Protein 4WU3 (pdb70)

B-factor: mean 19.6, std 11.29, range [3.19, 105.57]

Radius of gyration: 51.39 Å; Cα contacts (8 Å, |Δi|>4): 4629; chains: 4; bounding box: 119×130×134 Å

Secondary structure (DSSP, 8-state):
--B-SS--SSEEEEEE---SSPPTT-EETTPPP-S--TTSPPPP-TTGGGS-EEEES---HHHHHHHHHHSSS-GGGEEEEEEE-S-EEEETTEEEEEE-GGG-TTTT--HHHHHHHHHHHHHTTTT-SEEEEEEEETTTTEEEEEEEEE-S-EE-HHHHHHHTT-EEEEEEEPTTSPPPHHHHHHHHHHHHTS-TT-EEEEE-SSSSHHHHHHHHHHHHHHHTTTS-HHHHHHHHHHTSS--TT---TT--HHHHHHHHHHHHHHHHHHHHHHH-TT--S-HHHHHHHTT-PPP-----EEEEEEEE---SSPPTT-EETTSPPPS---GGG--TT--SS---TTHHHH-EEEES---HHHHHHHHHHHHHH-SS-EEEEEEE-S-EEEETTEEEEEEEGGG-TTTT--HHHHHHHHHHHHHHHTT-EEEEE-B-TTS-BSS--EEE---EE-HHHHHHHTT-EEEEEEEPTTSPPPHHHHHHHHHHHHHSPTT-EEEEE-SSSSHHHHHHHHHHHHHH-TTS-HHHHHHHHHHTT---TT---SS--TT-TTHHHHHHHHHHHHHHHHHHHHHTTTTS-S-HHHHH--/--B-SS--SSEEEEEE---SS--TT-EETTPPP-S--TTS-PPP-TTGGGS-EEEES---HHHHHHHHHHSSS-GGGEEEEEEE-S-EEEETTEEEEEE-GGG-TTTT--HHHHHHHHHHHHHTTTT-SEEEEEEEETTTTEEEEEEEEE-S-EE-HHHHHHTTT-EEEEEEEPTTSPPPHHHHHHHHHHHHTS-TT-EEEEE-SSSSHHHHHHHHHHHHHHHTTTS-HHHHHHHHHHTSS--TT---TT--HHHHHHHHHHHHHHHHHHHHHHH-TT--S-HHHHHHHTT-PPP-------EEEEEE---SSPPTT-EETTSPPPS---GGG--TT--SS---TTGGG--EEEES---HHHHHHHHHHHHHH-SS-EEEEEEE-S-EEEETTEEEEEE-GGG-TTTT--HHHHHHHHHHHHHHHTT-EEEEE-B-TTS-BSS--EEE---EE-HHHHHHHTT-EEEEEEEPTTSPPPHHHHHHHHHHHHHS-TTPEEEEE-SSSSHHHHHHHHHHHHHH-TTS-HHHHHHHHHHTT---TT---SS--TT-TTHHHHHHHHHHHHHHHHHHHHHTTTTS-S-HHHHH--/--B-SS--SSEEEEEE---SS--TT-EETTPPP-S--TTSPPPP-TTGGGS-EEEES---HHHHHHHHHHSSS-GGGEEEEEEE-S-EEEETTEEEEEE-GGG-TTTT--HHHHHHHHHHHHHTTTT-SEEEEEEEETTTTEEEEEEEEE-S-EE-HHHHHHTTT-EEEEEEEPTTSPPPHHHHHHHHHHHHTS-TT-EEEEE-SSSSHHHHHHHHHHHHHHHTTTS-HHHHHHHHHHSSS--TT---TT--HHHHHHHHHHHHHHHHHHHHHHH-TT--S-HHHHHHHTT-PPP-----EEEEEEEE---SSPPTT-EETTSPPPS---GGG--TT--SS---TTGGG--EEEES---HHHHHHHHHHHHHH-SS-EEEEEEE-S-EEEETTEEEEEEEGGG-TTTT--HHHHHHHHHHHHHHHTT-EEEEE-B-TTS-BSS--EEE---EE-HHHHHHHTT-EEEEEEEPTTSPPPHHHHHHHHHHHHHSPTT-EEEEE-SSSSHHHHHHHHHHHHHH-TTS-HHHHHHHHHHTT---TT---SS--TT-TTHHHHHHHHHHHHHHHHHHHHHTTTTS-S-HHHHH--/-PBPSS--SSEEEEEE---SS--TT-EETTPPP-S--SSSPPPP-TTGGGS-EEEES---HHHHHHHHHHSSS-GGGEEEEEEE-S-EEEETTEEEEEE-GGG-TTTT--HHHHHHHHHHHHHTTTT-SEEEEEEEETTTTEEEEEEEEE-S-EE-HHHHHHTTT-EEEEEEEPTTSPPPHHHHHHHHHHHHTS-TT-EEEEE-SSSSHHHHHHHHHHHHHHHTTTS-HHHHHHHHHHSSS--TT---TT--HHHHHHHHHHHHHHHHHHHHHHH-TT--S-HHHHHHHTT-PPP-----EEEEEEEE---SSPPTT-EETTSPPPS---GGG--TT--SS---TTGGG--EEEES---HHHHHHHHHHHHHH-SS-EEEEEEE-S-EEEETTEEEEEEEGGG-TTTT--HHHHHHHHHHHHHHHTT-EEEEE-B-TTS-BSS--EEE---EE-HHHHHHHTT-EEEEEEEPTTSPPPHHHHHHHHHHHHHS-TTPEEEEE-SSSSHHHHHHHHHHHHHH-TTS-HHHHHHHHHHTT---TT---SS--TT-TTHHHHHHHHHHHHHHHHHHHHHTTTTS-S-HHHHH--

Foldseek 3Di:
DAFDDDDPQKAKAFQFDADQEAAFFKFALLDDFADADPVRDAFDSPQSNLLLEMEFADAFLNNVVNVCVPRPDHQLQEEEEEEALFQWWDFNRIIITIAGPVRCNVPPDDPVLRPVVSVVVLVVCAVDFKDWHWYADPVVGGTHGTDMDGGNDIGHPQVSSVVSVHHYDYHNDGPLAEDAQVSQLVVVVVVVPHDPSHRYYYYYHGREPHVLLVQLLSCLLRDLQPGPSQNSLVRSCRRGPDRLVDQDPPQDDPSSVRSVNSSVVSVLSSVCCVVCVVCPDRSQRVCVVVVNHDDDDDFAFDAKEQLFDQDQEAAALKFALPFAFDPPDDVLQADPLADLDFDSPPSLQLQEMEFADAFLNNVVNVVVVSVVRFPDAEEEEEEALFAWWYFPRTTITRGGVVRQNRPPHDPVVSVVVNVVVQVVLAQDFHWYAHADPVRHGDPTDTDTGHDIGGVQCSQVVVPHHYDYQHAGPLAQGDLVSVLVVLVCVLPDDPSYHYYYYYSGREAPVLNVQLLSCCLSCLVGDSSSSQNSSVRRRYGRQLGADDDDDPVRVSRSRSNNRNVVSVVSSVLSNPQSVPSCPDGPVVVVVD/DAFDPDDPQKFKAFQDDADQEAAAFKFAQQDDFDDADPVRDAFDSPQSVVLQEMEFADAFLNNVVNVQVPRPDHQLQEEEEEEALFQWWDFNRIIITIAGVVRCNVPPDDPVLRVVVSVVVQVVPQVDQKDWHWYADPVVGGTHGTDMDGGNDTGHVQVSSVVSVHHYDYHNDGPLAEDAQVSQLVVVVVVVVHDPSHHYYYYYHGREPHVLLVQLLSCLLRDLQPGPSQNSLRVSCRRGPDRLVDQDPPQDDPSSVRSVLSSVVSVLSSVVCVVCVVCPDRSQRVCVVVVNHDDDDDFAFDAKEQLFAQDQEAAALKFALPFAFDPPDDVLQADPLADLDFDSPPRLQQQEIEFADAFLNNVVNVVVVSVVRAPDAEEEEEEALFAWWYFPRTTITRGGVVSQNRPPHDPVVSVVVNVVVQVVLAQDWHWHFHADPVRHGDPTDTHGGHDIGGVCCSQVVVPHHYDYQHAGPLADGDQVSQLVVLVVVLPDDPRYRYYYYYSGREAPVLLVQLLSCCLSCLVGDSSSSQNVSVRRRYTRQQGADDDDDPVPVSRSRSNNRNVVSVVSSVVSVVASVPSCPPGSVNVVVD/DAFDDDDPQKFKAFLDDADQDAAAFKFALPDDFADADPVRDAFDSPQSPLLQEMEFADAFLNNVVNVQVPRPDHQLQEEEEEEALFQWWDFPRIIITIAGVVRCNVPPDDPVLRPVVSVVVQVVPQVDFKDWHWYADPVVGGTHGTDMDGGNDIGHPQVSSVVSVHHYDYHNDGPLAEDAQVSQLVVVVVVVVHDPSHHYYYYYSGREPHVLLVQLLSCLLRDLQPGPSQNSLVRSCRRGPDRLPDQDPVQDDPSSVRSVNSSVVSVLSSVVCVVCVVCPDRSQRVCVVVVNHDDDDDFAFDAKEQLFDQDQEAAALKFALPFAFDPPDDVLQADPLADLDFDSPPRLLLQEMEFADDFLNNVVNVVVVSVVRFPDAEEEEEEAQFAWWYFPRTTITRGGVVSPNRPPDDPVVSVVVNVVVQVVLEQDWHWYAHADPVRHGDPTDTDGGHDIGGVQVSQVVVPHHYDYQHAGPLADGDLVSQLVVLVCVLPDDPSYHYYYYYSGREAPVLLVQLLSCCLSCLVGDSSSSQNSSCRRRYGRQLGADPDDDPVCVSRSRSNNRNVVSVVSSVLSVVASVPSCPDGPVNVVVD/DAFDDDDDQKFKAFLDDADQDAAFFKFALQDDFADADPVNDAFDSPQSNVLQEMEFADAFLNNVVNVCVPRPDHQLQEEEEEEALFQWWDFNRIIITIAGPVRCNPPPDDPVLRPVVSVVVQVVCAVDQKDWHWYADPVVGGTHGTDMDGGNDIGHVQVSSVVSVHHYDYHNDGPLAEDAQVSQLVVVVVVVVHDPSHHYYYYYHGCEPHVLLVQLLSCLLRDLVPGPSQNSLVRSCRRGPDRLVDQDPPQDDPSSVRSVNSSVVSVLSSVCCVVCVVCPDRSQRVCVVVVNHDDDDDFAFDAKEFLFDQDQEAAALKFALVFAFDPPDDVQQADPLADLDFDSPPSLQQQEMEFADAFLNNVVRVVVVSVVRAPDAEEEEEEALFAWWYFPRTTITRGGVVSQNRPPDDPVVSVVVNVVVQVVLAQPWHWHFHADPVRHGDPTDTHGRHDIDGVQCSQVVVPHHYDYQHAGPLADGDLVSQLVVLVCVLPDDPRYRYYYYYSGREAPVLLVQLLSCCLSCLVGDSSSSQNVSCRRRYTRQLGADDDDDPVNVSRSRSNVRNVVSVVSSVVSVVQSVPSCPDGPVNVVVD

Solvent-accessible surface area: 102149 Å² total; per-residue (Å²): 108,66,89,34,194,142,53,65,184,69,1,24,3,26,10,35,62,47,65,124,79,65,6,68,43,35,4,24,2,47,49,157,37,99,50,50,7,106,35,12,112,87,10,61,83,120,26,1,96,108,3,61,2,0,0,0,0,0,0,0,26,90,1,0,76,19,0,23,185,112,5,98,42,140,54,63,34,0,32,0,0,0,0,4,0,4,2,3,1,3,0,51,3,20,2,0,1,24,16,8,117,101,15,20,14,4,38,59,69,69,65,101,12,0,41,58,27,5,107,41,25,4,50,83,6,119,90,45,86,71,78,57,0,56,78,28,39,48,185,138,68,48,7,20,33,56,48,164,15,109,8,121,99,17,12,16,3,58,80,0,0,114,118,44,45,6,43,41,28,22,0,11,5,41,25,63,14,18,1,55,5,60,31,0,32,70,0,5,103,27,35,93,86,34,67,208,78,11,10,3,0,0,0,2,16,21,0,71,17,9,0,1,1,0,1,0,0,3,0,0,26,98,10,2,153,89,6,55,26,92,42,0,4,43,0,1,64,5,14,24,72,18,23,2,36,100,19,26,50,130,50,73,37,33,8,65,41,6,53,22,43,16,31,46,1,0,63,20,0,23,26,1,11,101,104,20,75,96,22,163,50,58,0,30,81,21,0,132,164,54,104,14,37,14,55,83,46,100,45,94,15,48,5,16,30,37,20,12,125,58,97,142,91,76,4,129,57,39,3,2,3,83,32,88,56,65,140,95,59,54,102,177,127,6,34,156,46,37,32,88,113,10,54,91,92,12,4,102,80,3,44,0,0,0,0,4,4,2,0,44,4,1,0,77,27,0,20,83,46,1,119,139,44,19,134,26,46,13,28,0,0,0,0,0,13,2,2,2,1,4,2,54,8,34,1,0,0,42,4,0,81,48,3,16,7,3,82,75,63,85,65,73,81,0,60,160,24,6,69,64,94,3,83,66,4,111,48,114,69,49,23,23,4,98,17,53,193,112,85,57,3,75,112,25,136,86,65,110,1,132,54,8,36,22,6,71,98,0,0,85,153,30,62,11,86,29,60,7,0,10,0,13,21,35,40,17,2,54,35,70,22,1,24,41,1,2,78,23,24,98,114,35,56,85,77,4,2,0,0,0,0,2,17,27,0,31,21,7,0,1,0,0,0,0,1,4,0,1,14,107,7,24,105,6,55,33,12,30,0,1,0,0,0,9,4,7,22,2,52,3,7,9,61,82,30,100,180,81,140,76,80,67,53,68,19,36,26,54,57,43,14,10,49,31,0,60,82,0,49,88,0,0,75,100,12,66,95,82,40,21,169,53,21,1,37,113,47,64,84,128,114,64,91,34,194,137,54,62,186,69,2,23,5,30,9,35,62,47,63,125,80,65,7,69,43,34,5,25,2,48,50,156,38,99,51,49,5,106,36,11,112,84,10,61,84,117,25,1,97,105,2,56,2,0,0,0,0,1,0,0,29,90,1,0,75,18,0,22,188,112,6,95,36,130,51,72,36,0,28,0,0,0,0,4,0,4,2,3,0,2,0,52,3,21,2,0,2,23,15,9,115,100,17,24,14,4,38,59,69,77,60,107,12,0,42,60,27,5,107,46,26,5,53,81,8,126,84,41,86,66,71,60,0,52,82,30,41,48,185,141,66,48,7,20,32,60,58,161,19,107,8,123,96,15,12,16,3,59,79,0,0,117,118,45,45,7,44,39,30,20,0,11,6,40,24,67,12,17,1,59,4,61,31,0,32,66,0,5,107,25,37,92,87,33,68,202,72,11,9,2,0,0,0,2,16,20,0,69,19,8,0,1,1,0,1,0,0,3,0,0,25,91,10,2,152,92,4,56,28,93,41,0,3,43,0,1,64,5,14,24,68,18,24,1,36,100,19,26,52,129,46,72,40,34,9,65,39,5,51,22,44,15,30,40,0,0,63,20,0,21,26,1,10,101,102,22,74,98,23,164,50,60,0,30,85,20,0,134,167,54,103,17,35,14,56,82,46,101,43,94,15,47,5,16,32,33,19,14,118,58,95,141,87,76,3,126,60,38,2,2,2,87,29,84,58,65,143,97,56,53,100,179,129,9,30,161,44,41,34,87,111,10,53,92,106,10,4,107,76,3,52,0,0,0,0,3,3,2,0,47,4,1,0,76,27,0,21,82,45,1,119,141,45,18,136,25,47,12,34,0,1,0,0,0,14,1,2,3,2,4,3,55,10,35,1,0,0,45,5,0,86,46,4,16,7,3,82,77,63,85,61,74,82,0,60,159,19,6,73,67,95,3,88,63,4,113,45,111,70,50,25,24,4,101,20,54,194,110,92,58,4,79,115,22,143,86,65,109,1,122,54,12,34,24,6,75,101,0,0,87,152,29,62,12,91,30,62,7,0,9,0,14,20,38,37,17,3,54,36,69,23,0,20,39,1,3,88,22,24,122,112,30,54,93,56,1,2,0,0,0,0,2,16,30,0,33,21,8,0,0,1,0,0,0,0,7,0,0,12,98,10,24,106,5,58,34,14,31,0,1,0,0,0,8,3,7,21,4,48,3,6,8,56,78,31,99,182,74,144,77,79,68,52,73,19,35,32,46,53,43,11,10,52,30,0,63,84,0,44,94,0,0,70,100,10,70,96,79,30,21,153,54,26,1,41,110,51,64,85,130,110,67,89,37,194,142,53,66,186,70,2,20,3,27,9,34,61,46,65,124,78,65,7,66,44,35,3,25,2,47,51,156,37,98,51,50,6,105,34,14,113,84,10,59,82,117,27,1,95,108,3,61,1,0,0,0,0,0,0,0,28,90,1,0,77,19,0,22,189,115,6,97,42,136,50,62,34,0,30,0,0,0,0,4,0,4,2,3,1,3,1,52,4,21,2,0,2,22,16,8,116,101,15,22,14,4,39,61,70,75,57,109,12,0,42,59,26,6,106,41,25,5,51,86,7,127,81,50,88,70,81,50,0,54,77,27,39,47,182,141,68,49,6,20,33,57,48,164,16,110,6,122,97,13,13,15,3,58,77,0,0,115,118,42,45,7,43,39,28,20,0,12,5,41,25,63,12,18,1,55,4,62,30,0,33,68,0,6,110,25,37,96,84,34,66,212,79,12,10,3,0,0,0,2,15,20,0,70,17,8,0,0,1,0,2,0,0,4,0,0,26,98,10,3,157,92,6,55,26,93,40,0,4,41,0,1,64,5,13,23,72,17,24,2,37,100,19,28,50,130,48,69,40,34,8,64,40,5,53,23,41,17,30,46,0,0,64,20,0,23,27,1,11,101,105,20,77,94,22,165,50,64,0,30,83,18,0,133,162,55,105,16,38,13,56,79,45,98,45,95,13,45,5,15,32,37,22,12,124,56,95,142,87,75,6,132,60,41,2,2,3,81,32,88,57,66,144,96,56,54,100,181,128,7,32,160,44,39,33,87,113,11,52,93,92,12,5,103,80,3,44,0,0,0,0,4,4,2,0,45,4,1,0,76,27,0,19,82,44,0,119,140,44,18,135,30,45,13,30,0,0,0,0,0,13,0,2,2,1,4,3,55,10,34,1,0,0,44,6,0,83,48,4,16,8,3,80,78,63,86,67,73,83,0,60,157,23,6,68,67,93,2,94,66,3,111,47,111,70,49,24,23,3,99,18,54,190,108,89,56,4,81,118,26,143,87,64,111,1,128,54,9,37,24,6,72,103,0,0,87,153,28,64,11,90,29,61,6,0,11,0,14,22,45,40,16,2,54,34,70,23,1,20,42,2,1,75,22,23,104,112,35,57,83,80,4,3,0,0,0,0,2,18,28,0,33,22,8,0,0,0,0,0,0,1,4,0,1,15,105,6,25,110,6,55,32,12,30,0,2,0,0,0,8,4,7,23,3,45,2,4,9,56,80,32,101,179,83,142,75,80,66,49,69,17,36,30,52,56,44,9,10,53,33,0,61,90,0,47,94,0,0,74,97,13,66,98,77,38,20,163,52,21,1,39,112,49,63,84,129,111,70,86,34,193,140,55,62,184,70,2,26,4,31,9,35,63,49,62,122,80,65,7,68,44,33,4,23,2,46,51,154,38,97,49,48,5,104,33,11,111,86,10,63,84,116,25,1,95,106,2,59,2,0,0,0,1,1,0,0,29,91,1,0,75,18,0,24,186,109,7,98,37,129,55,73,34,0,31,0,0,0,0,4,0,4,2,3,1,2,1,52,4,22,2,0,2,24,15,10,117,97,15,22,14,3,38,58,69,68,62,98,11,0,42,52,27,6,104,44,27,4,53,78,12,116,92,37,87,71,67,60,0,52,84,28,39,48,182,140,65,50,6,16,32,56,59,162,18,113,7,123,97,15,11,15,3,56,77,0,0,117,116,43,44,7,44,41,29,20,0,11,4,41,24,64,14,18,1,58,4,62,30,0,30,64,0,7,109,25,35,95,88,34,69,207,70,12,8,2,0,0,0,1,16,22,0,70,18,8,0,0,1,0,1,0,0,4,0,0,25,94,11,3,148,90,4,57,25,92,40,0,5,39,0,0,64,6,13,22,69,17,25,1,36,98,18,26,48,129,50,71,41,33,8,65,42,4,54,23,42,16,27,40,1,0,66,21,0,20,27,1,9,104,104,21,72,97,22,164,48,60,0,32,82,20,0,132,168,57,103,18,37,15,59,83,44,101,44,94,15,48,5,16,33,34,21,13,127,60,100,142,89,73,4,132,58,40,2,2,2,84,32,89,56,61,139,102,54,50,102,180,131,8,32,153,45,39,35,88,116,9,55,96,107,12,4,112,79,4,52,0,0,0,0,3,3,2,0,45,3,1,0,74,28,0,20,82,44,1,120,137,46,18,132,25,48,12,33,0,0,0,0,0,14,2,1,2,2,4,2,55,10,33,1,0,0,42,5,0,86,47,4,16,7,4,79,76,61,85,62,74,83,0,65,156,22,7,73,67,94,4,87,64,3,115,43,116,68,50,24,27,4,103,21,53,192,114,88,59,5,84,116,22,140,86,63,110,1,129,54,13,31,22,6,77,99,2,0,84,154,28,62,11,91,31,62,7,0,8,0,14,22,37,38,16,1,56,34,72,21,0,20,37,0,2,85,21,24,121,109,31,52,94,58,1,3,0,0,0,0,2,16,29,0,32,20,6,0,0,0,0,0,0,0,7,0,0,12,103,7,26,101,5,55,32,15,28,0,1,0,0,2,8,4,7,24,4,49,2,7,8,58,80,30,97,182,80,146,80,84,69,52,71,17,38,28,48,51,41,12,10,44,28,0,66,88,0,40,88,0,0,73,102,11,67,96,80,30,20,156,52,27,1,41,111,49,61,83,130

Organism: NCBI:txid52226

CATH classification: 3.90.190.10 (+2 more: 3.30.70.1690, 3.90.190.10)

Structure (mmCIF, N/CA/C/O backbone):
data_4WU3
#
_entry.id   4WU3
#
_cell.length_a   73.899
_cell.length_b   86.680
_cell.length_c   124.149
_cell.angle_alpha   107.27
_cell.angle_beta   91.69
_cell.angle_gamma   90.01
#
_symmetry.space_group_name_H-M   'P 1'
#
loop_
_entity.id
_entity.type
_entity.pdbx_description
1 polymer 'MYO-INOSITOL PHOSPHOHYDROLASE'
2 non-polymer INOSITOL-(1,3,4,5)-TETRAKISPHOSPHATE
3 non-polymer 'PHOSPHATE ION'
4 non-polymer GLYCEROL
5 water water
#
loop_
_atom_site.group_PDB
_atom_site.id
_atom_site.type_symbol
_atom_site.label_atom_id
_atom_site.label_alt_id
_atom_site.label_comp_id
_atom_site.label_asym_id
_atom_site.label_entity_id
_atom_site.label_seq_id
_atom_site.pdbx_PDB_ins_code
_atom_site.Cartn_x
_atom_site.Cartn_y
_atom_site.Cartn_z
_atom_site.occupancy
_atom_site.B_iso_or_equiv
_atom_site.auth_seq_id
_atom_site.auth_comp_id
_atom_site.auth_asym_id
_atom_site.auth_atom_id
_atom_site.pdbx_PDB_model_num
ATOM 1 N N . PRO A 1 39 ? 16.531 54.037 -4.966 1.00 39.02 47 PRO A N 1
ATOM 2 C CA . PRO A 1 39 ? 17.876 54.578 -5.131 1.00 36.94 47 PRO A CA 1
ATOM 3 C C . PRO A 1 39 ? 18.841 53.513 -5.615 1.00 31.16 47 PRO A C 1
ATOM 4 O O . PRO A 1 39 ? 18.529 52.333 -5.543 1.00 35.21 47 PRO A O 1
ATOM 8 N N . ALA A 1 40 ? 20.006 53.936 -6.091 1.00 28.32 48 ALA A N 1
ATOM 9 C CA . ALA A 1 40 ? 20.982 53.027 -6.681 1.00 26.79 48 ALA A CA 1
ATOM 10 C C . ALA A 1 40 ? 22.179 52.836 -5.759 1.00 25.95 48 ALA A C 1
ATOM 11 O O . ALA A 1 40 ? 22.538 53.733 -5.002 1.00 23.05 48 ALA A O 1
ATOM 13 N N . VAL A 1 41 ? 22.801 51.666 -5.834 1.00 22.42 49 VAL A N 1
ATOM 14 C CA . VAL A 1 41 ? 24.004 51.395 -5.067 1.00 22.89 49 VAL A CA 1
ATOM 15 C C . VAL A 1 41 ? 25.094 52.330 -5.572 1.00 23.46 49 VAL A C 1
ATOM 16 O O . VAL A 1 41 ? 25.253 52.498 -6.770 1.00 25.10 49 VAL A O 1
ATOM 20 N N . VAL A 1 42 ? 25.836 52.941 -4.659 1.00 23.30 50 VAL A N 1
ATOM 21 C CA . VAL A 1 42 ? 26.964 53.786 -5.028 1.00 25.02 50 VAL A CA 1
ATOM 22 C C . VAL A 1 42 ? 28.214 52.940 -5.264 1.00 28.59 50 VAL A C 1
ATOM 23 O O . VAL A 1 42 ? 28.665 52.230 -4.366 1.00 25.49 50 VAL A O 1
ATOM 27 N N . LYS A 1 43 ? 28.791 53.031 -6.458 1.00 35.20 51 LYS A N 1
ATOM 28 C CA . LYS A 1 43 ? 29.882 52.131 -6.838 1.00 42.89 51 LYS A CA 1
ATOM 29 C C . LYS A 1 43 ? 31.132 52.305 -5.981 1.00 39.74 51 LYS A C 1
ATOM 30 O O . LYS A 1 43 ? 31.597 51.347 -5.374 1.00 41.16 51 LYS A O 1
ATOM 36 N N . ASN A 1 44 ? 31.691 53.509 -5.947 1.00 35.76 52 ASN A N 1
ATOM 37 C CA . ASN A 1 44 ? 32.893 53.751 -5.156 1.00 39.28 52 ASN A CA 1
ATOM 38 C C . ASN A 1 44 ? 32.624 54.803 -4.095 1.00 37.12 52 ASN A C 1
ATOM 39 O O . ASN A 1 44 ? 32.937 55.977 -4.282 1.00 31.29 52 ASN A O 1
ATOM 44 N N . PRO A 1 45 ? 32.037 54.383 -2.971 1.00 37.55 53 PRO A N 1
ATOM 45 C CA . PRO A 1 45 ? 31.719 55.308 -1.890 1.00 33.12 53 PRO A CA 1
ATOM 46 C C . PRO A 1 45 ? 32.977 55.750 -1.137 1.00 28.81 53 PRO A C 1
ATOM 47 O O . PRO A 1 45 ? 33.941 54.987 -1.046 1.00 27.49 53 PRO A O 1
ATOM 51 N N . PRO A 1 46 ? 32.973 56.971 -0.582 1.00 26.71 54 PRO A N 1
ATOM 52 C CA . PRO A 1 46 ? 34.151 57.365 0.182 1.00 24.33 54 PRO A CA 1
ATOM 53 C C . PRO A 1 46 ? 34.423 56.373 1.306 1.00 25.41 54 PRO A C 1
ATOM 54 O O . PRO A 1 46 ? 33.547 55.580 1.659 1.00 22.97 54 PRO A O 1
ATOM 58 N N . LYS A 1 47 ? 35.628 56.409 1.863 1.00 26.60 55 LYS A N 1
ATOM 59 C CA . LYS A 1 47 ? 35.962 55.488 2.932 1.00 31.41 55 LYS A CA 1
ATOM 60 C C . LYS A 1 47 ? 35.029 55.713 4.121 1.00 23.86 55 LYS A C 1
ATOM 61 O O . LYS A 1 47 ? 34.669 54.775 4.819 1.00 21.08 55 LYS A O 1
ATOM 67 N N . LEU A 1 48 ? 34.649 56.962 4.358 1.00 19.23 56 LEU A N 1
ATOM 68 C CA . LEU A 1 48 ? 33.772 57.282 5.474 1.00 17.70 56 LEU A CA 1
ATOM 69 C C . LEU A 1 48 ? 32.625 58.133 4.973 1.00 17.73 56 LEU A C 1
ATOM 70 O O . LEU A 1 48 ? 32.818 59.296 4.626 1.00 17.74 56 LEU A O 1
ATOM 75 N N . ALA A 1 49 ? 31.429 57.555 4.934 1.00 15.30 57 ALA A N 1
ATOM 76 C CA . ALA A 1 49 ? 30.300 58.240 4.320 1.00 14.23 57 ALA A CA 1
ATOM 77 C C . ALA A 1 49 ? 29.233 58.618 5.331 1.00 13.45 57 ALA A C 1
ATOM 78 O O . ALA A 1 49 ? 28.815 57.800 6.153 1.00 12.32 57 ALA A O 1
ATOM 80 N N . LEU A 1 50 ? 28.792 59.870 5.275 1.00 12.85 58 LEU A N 1
ATOM 81 C CA . LEU A 1 50 ? 27.705 60.308 6.131 1.00 11.68 58 LEU A CA 1
ATOM 82 C C . LEU A 1 50 ? 26.451 59.802 5.480 1.00 11.13 58 LEU A C 1
ATOM 83 O O . LEU A 1 50 ? 26.205 60.105 4.322 1.00 10.87 58 LEU A O 1
ATOM 88 N N . LYS A 1 51 ? 25.662 59.018 6.209 1.00 10.95 59 LYS A N 1
ATOM 89 C CA . LYS A 1 51 ? 24.441 58.475 5.640 1.00 10.91 59 LYS A CA 1
ATOM 90 C C . LYS A 1 51 ? 23.288 58.479 6.627 1.00 11.32 59 LYS A C 1
ATOM 91 O O . LYS A 1 51 ? 23.470 58.679 7.831 1.00 11.45 59 LYS A O 1
ATOM 97 N N . ILE A 1 52 ? 22.098 58.254 6.082 1.00 11.02 60 ILE A N 1
ATOM 98 C CA . ILE A 1 52 ? 20.868 58.247 6.845 1.00 10.74 60 ILE A CA 1
ATOM 99 C C . ILE A 1 52 ? 20.663 56.890 7.525 1.00 10.69 60 ILE A C 1
ATOM 100 O O . ILE A 1 52 ? 20.697 55.853 6.875 1.00 11.25 60 ILE A O 1
ATOM 105 N N . ASP A 1 53 ? 20.477 56.909 8.843 1.00 10.31 61 ASP A N 1
ATOM 106 C CA . ASP A 1 53 ? 20.195 55.703 9.607 1.00 10.68 61 ASP A CA 1
ATOM 107 C C . ASP A 1 53 ? 18.686 55.470 9.647 1.00 12.44 61 ASP A C 1
ATOM 108 O O . ASP A 1 53 ? 18.197 54.386 9.310 1.00 12.25 61 ASP A O 1
ATOM 113 N N . ARG A 1 54 ? 17.960 56.501 10.091 1.00 13.52 62 ARG A N 1
ATOM 114 C CA . ARG A 1 54 ? 16.505 56.454 10.213 1.00 12.44 62 ARG A CA 1
ATOM 115 C C . ARG A 1 54 ? 15.867 57.759 9.740 1.00 11.87 62 ARG A C 1
ATOM 116 O O . ARG A 1 54 ? 16.113 58.825 10.303 1.00 9.45 62 ARG A O 1
ATOM 124 N N . ALA A 1 55 ? 15.044 57.655 8.702 1.00 12.44 63 ALA A N 1
ATOM 125 C CA . ALA A 1 55 ? 14.206 58.756 8.271 1.00 12.51 63 ALA A CA 1
ATOM 126 C C . ALA A 1 55 ? 13.235 59.030 9.399 1.00 12.93 63 ALA A C 1
ATOM 127 O O . ALA A 1 55 ? 12.860 58.114 10.122 1.00 14.54 63 ALA A O 1
ATOM 129 N N . ASP A 1 56 ? 12.825 60.281 9.554 1.00 13.36 64 ASP A N 1
ATOM 130 C CA . ASP A 1 56 ? 11.991 60.670 10.684 1.00 13.93 64 ASP A CA 1
ATOM 131 C C . ASP A 1 56 ? 10.517 60.371 10.438 1.00 15.19 64 ASP A C 1
ATOM 132 O O . ASP A 1 56 ? 9.838 61.100 9.721 1.00 14.57 64 ASP A O 1
ATOM 137 N N . VAL A 1 57 ? 10.030 59.307 11.068 1.00 14.69 65 VAL A N 1
ATOM 138 C CA . VAL A 1 57 ? 8.696 58.791 10.805 1.00 15.14 65 VAL A CA 1
ATOM 139 C C . VAL A 1 57 ? 8.014 58.453 12.119 1.00 16.60 65 VAL A C 1
ATOM 140 O O . VAL A 1 57 ? 8.648 57.911 13.016 1.00 20.26 65 VAL A O 1
ATOM 144 N N . ASN A 1 58 ? 6.728 58.775 12.238 1.00 17.84 66 ASN A N 1
ATOM 145 C CA . ASN A 1 58 ? 5.985 58.493 13.468 1.00 18.79 66 ASN A CA 1
ATOM 146 C C . ASN A 1 58 ? 5.632 57.012 13.587 1.00 16.65 66 ASN A C 1
ATOM 147 O O . ASN A 1 58 ? 4.589 56.574 13.124 1.00 17.46 66 ASN A O 1
ATOM 152 N N . GLN A 1 59 ? 6.512 56.242 14.211 1.00 14.49 67 GLN A N 1
ATOM 153 C CA . GLN A 1 59 ? 6.317 54.802 14.307 1.00 13.82 67 GLN A CA 1
ATOM 154 C C . GLN A 1 59 ? 7.331 54.212 15.277 1.00 13.83 67 GLN A C 1
ATOM 155 O O . GLN A 1 59 ? 8.351 54.838 15.582 1.00 14.79 67 GLN A O 1
ATOM 161 N N . LEU A 1 60 ? 7.059 53.005 15.761 1.00 12.13 68 LEU A N 1
ATOM 162 C CA . LEU A 1 60 ? 8.061 52.254 16.486 1.00 11.36 68 LEU A CA 1
ATOM 163 C C . LEU A 1 60 ? 9.153 51.872 15.497 1.00 11.40 68 LEU A C 1
ATOM 164 O O . LEU A 1 60 ? 8.867 51.582 14.336 1.00 11.13 68 LEU A O 1
ATOM 169 N N . PRO A 1 61 ? 10.412 51.868 15.948 1.00 11.63 69 PRO A N 1
ATOM 170 C CA . PRO A 1 61 ? 11.496 51.536 15.042 1.00 10.77 69 PRO A CA 1
ATOM 171 C C . PRO A 1 61 ? 11.617 50.049 14.762 1.00 10.99 69 PRO A C 1
ATOM 172 O O . PRO A 1 61 ? 10.935 49.233 15.365 1.00 10.34 69 PRO A O 1
ATOM 176 N N . ARG A 1 62 ? 12.515 49.741 13.836 1.00 11.44 70 ARG A N 1
ATOM 177 C CA . ARG A 1 62 ? 12.879 48.398 13.434 1.00 10.45 70 ARG A CA 1
ATOM 178 C C . ARG A 1 62 ? 13.245 47.503 14.614 1.00 10.02 70 ARG A C 1
ATOM 179 O O . ARG A 1 62 ? 13.991 47.900 15.505 1.00 9.43 70 ARG A O 1
ATOM 187 N N . ASN A 1 63 ? 12.699 46.292 14.606 1.00 9.94 71 ASN A N 1
ATOM 188 C CA . ASN A 1 63 ? 13.023 45.274 15.597 1.00 10.47 71 ASN A CA 1
ATOM 189 C C . ASN A 1 63 ? 12.718 45.680 17.021 1.00 10.36 71 ASN A C 1
ATOM 190 O O . ASN A 1 63 ? 13.348 45.191 17.954 1.00 12.61 71 ASN A O 1
ATOM 195 N N . PHE A 1 64 ? 11.751 46.563 17.201 1.00 10.06 72 PHE A N 1
ATOM 196 C CA . PHE A 1 64 ? 11.352 46.931 18.546 1.00 10.35 72 PHE A CA 1
ATOM 197 C C . PHE A 1 64 ? 10.742 45.727 19.270 1.00 10.98 72 PHE A C 1
ATOM 198 O O . PHE A 1 64 ? 9.923 45.007 18.709 1.00 12.90 72 PHE A O 1
ATOM 206 N N . ARG A 1 65 ? 11.132 45.509 20.516 1.00 11.05 73 ARG A N 1
ATOM 207 C CA . ARG A 1 65 ? 10.425 44.547 21.350 1.00 11.37 73 ARG A CA 1
ATOM 208 C C . ARG A 1 65 ? 10.558 44.920 22.805 1.00 12.14 73 ARG A C 1
ATOM 209 O O . ARG A 1 65 ? 11.505 45.592 23.202 1.00 11.95 73 ARG A O 1
ATOM 217 N N . MET A 1 66 ? 9.570 44.511 23.587 1.00 12.53 74 MET A N 1
ATOM 218 C CA . MET A 1 66 ? 9.633 44.638 25.022 1.00 13.02 74 MET A CA 1
ATOM 219 C C . MET A 1 66 ? 9.860 43.256 25.604 1.00 12.42 74 MET A C 1
ATOM 220 O O . MET A 1 66 ? 9.509 42.256 24.995 1.00 9.55 74 MET A O 1
ATOM 225 N N . GLY A 1 67 ? 10.467 43.211 26.780 1.00 12.90 75 GLY A N 1
ATOM 226 C CA . GLY A 1 67 ? 10.779 41.947 27.422 1.00 13.59 75 GLY A CA 1
ATOM 227 C C . GLY A 1 67 ? 9.552 41.128 27.733 1.00 13.53 75 GLY A C 1
ATOM 228 O O . GLY A 1 67 ? 9.629 39.900 27.855 1.00 15.18 75 GLY A O 1
ATOM 229 N N . SER A 1 68 ? 8.416 41.807 27.861 1.00 13.58 76 SER A N 1
ATOM 230 C CA . SER A 1 68 ? 7.148 41.148 28.183 1.00 13.96 76 SER A CA 1
ATOM 231 C C . SER A 1 68 ? 6.387 40.681 26.939 1.00 13.93 76 SER A C 1
ATOM 232 O O . SER A 1 68 ? 5.297 40.128 27.051 1.00 13.57 76 SER A O 1
ATOM 235 N N . ASP A 1 69 ? 6.950 40.906 25.754 1.00 14.02 77 ASP A N 1
ATOM 236 C CA . ASP A 1 69 ? 6.277 40.511 24.521 1.00 14.02 77 ASP A CA 1
ATOM 237 C C . ASP A 1 69 ? 6.056 38.997 24.452 1.00 14.43 77 ASP A C 1
ATOM 238 O O . ASP A 1 69 ? 6.796 38.206 25.049 1.00 14.08 77 ASP A O 1
ATOM 243 N N . LYS A 1 70 ? 5.019 38.611 23.720 1.00 15.70 78 LYS A N 1
ATOM 244 C CA . LYS A 1 70 ? 4.711 37.204 23.496 1.00 17.53 78 LYS A CA 1
ATOM 245 C C . LYS A 1 70 ? 5.744 36.567 22.566 1.00 16.06 78 LYS A C 1
ATOM 246 O O . LYS A 1 70 ? 6.444 37.257 21.812 1.00 16.87 78 LYS A O 1
ATOM 252 N N . TYR A 1 71 ? 5.846 35.247 22.623 1.00 13.48 79 TYR A N 1
ATOM 253 C CA . TYR A 1 71 ? 6.747 34.530 21.734 1.00 12.14 79 TYR A CA 1
ATOM 254 C C . TYR A 1 71 ? 6.186 34.551 20.317 1.00 11.84 79 TYR A C 1
ATOM 255 O O . TYR A 1 71 ? 4.987 34.423 20.122 1.00 12.07 79 TYR A O 1
ATOM 264 N N . VAL A 1 72 ? 7.059 34.710 19.327 1.00 12.63 80 VAL A N 1
ATOM 265 C CA . VAL A 1 72 ? 6.675 34.553 17.929 1.00 13.89 80 VAL A CA 1
ATOM 266 C C . VAL A 1 72 ? 7.589 33.515 17.302 1.00 13.82 80 VAL A C 1
ATOM 267 O O . VAL A 1 72 ? 8.797 33.578 17.479 1.00 13.06 80 VAL A O 1
ATOM 271 N N . GLY A 1 73 ? 7.010 32.563 16.576 1.00 14.00 81 GLY A N 1
ATOM 272 C CA . GLY A 1 73 ? 7.777 31.486 15.941 1.00 14.18 81 GLY A CA 1
ATOM 273 C C . GLY A 1 73 ? 7.866 30.271 16.850 1.00 16.78 81 GLY A C 1
ATOM 274 O O . GLY A 1 73 ? 7.117 30.170 17.833 1.00 15.21 81 GLY A O 1
ATOM 275 N N . VAL A 1 74 ? 8.785 29.355 16.532 1.00 17.07 82 VAL A N 1
ATOM 276 C CA . VAL A 1 74 ? 8.959 28.113 17.297 1.00 18.24 82 VAL A CA 1
ATOM 277 C C . VAL A 1 74 ? 10.425 27.863 17.586 1.00 18.22 82 VAL A C 1
ATOM 278 O O . VAL A 1 74 ? 11.285 28.424 16.916 1.00 22.52 82 VAL A O 1
ATOM 282 N N . THR A 1 75 ? 10.705 27.005 18.565 1.00 15.95 83 THR A N 1
ATOM 283 C CA . THR A 1 75 ? 12.059 26.495 18.776 1.00 15.76 83 THR A CA 1
ATOM 284 C C . THR A 1 75 ? 12.282 25.245 17.935 1.00 15.22 83 THR A C 1
ATOM 285 O O . THR A 1 75 ? 11.341 24.657 17.404 1.00 16.25 83 THR A O 1
ATOM 289 N N . LYS A 1 76 ? 13.532 24.822 17.836 1.00 13.90 84 LYS A N 1
ATOM 290 C CA . LYS A 1 76 ? 13.866 23.653 17.033 1.00 14.74 84 LYS A CA 1
ATOM 291 C C . LYS A 1 76 ? 13.257 22.373 17.593 1.00 11.99 84 LYS A C 1
ATOM 292 O O . LYS A 1 76 ? 12.971 21.440 16.841 1.00 11.30 84 LYS A O 1
ATOM 298 N N . THR A 1 77 ? 13.038 22.334 18.904 1.00 12.46 85 THR A N 1
ATOM 299 C CA . THR A 1 77 ? 12.461 21.155 19.551 1.00 12.49 85 THR A CA 1
ATOM 300 C C . THR A 1 77 ? 10.945 21.183 19.533 1.00 13.01 85 THR A C 1
ATOM 301 O O . THR A 1 77 ? 10.300 20.174 19.805 1.00 14.42 85 THR A O 1
ATOM 305 N N . GLY A 1 78 ? 10.377 22.349 19.248 1.00 14.11 86 GLY A N 1
ATOM 306 C CA . GLY A 1 78 ? 8.936 22.564 19.412 1.00 15.96 86 GLY A CA 1
ATOM 307 C C . GLY A 1 78 ? 8.515 22.841 20.852 1.00 15.34 86 GLY A C 1
ATOM 308 O O . GLY A 1 78 ? 7.339 23.036 21.140 1.00 16.20 86 GLY A O 1
ATOM 309 N N . ILE A 1 79 ? 9.472 22.851 21.766 1.00 16.29 87 ILE A N 1
ATOM 310 C CA . ILE A 1 79 ? 9.169 23.117 23.167 1.00 17.67 87 ILE A CA 1
ATOM 311 C C . ILE A 1 79 ? 9.543 24.548 23.527 1.00 17.96 87 ILE A C 1
ATOM 312 O O . ILE A 1 79 ? 10.659 24.993 23.265 1.00 18.25 87 ILE A O 1
ATOM 317 N N . MET A 1 80 ? 8.607 25.261 24.139 1.00 19.17 88 MET A N 1
ATOM 318 C CA . MET A 1 80 ? 8.812 26.667 24.453 1.00 19.97 88 MET A CA 1
ATOM 319 C C . MET A 1 80 ? 9.564 26.816 25.759 1.00 17.28 88 MET A C 1
ATOM 320 O O . MET A 1 80 ? 9.339 26.063 26.692 1.00 19.09 88 MET A O 1
ATOM 325 N N . PRO A 1 81 ? 10.485 27.777 25.817 1.00 14.86 89 PRO A N 1
ATOM 326 C CA . PRO A 1 81 ? 11.130 28.047 27.079 1.00 14.86 89 PRO A CA 1
ATOM 327 C C . PRO A 1 81 ? 10.171 28.728 28.046 1.00 13.59 89 PRO A C 1
ATOM 328 O O . PRO A 1 81 ? 9.278 29.472 27.630 1.00 12.28 89 PRO A O 1
ATOM 332 N N . THR A 1 82 ? 10.362 28.455 29.330 1.00 13.33 90 THR A N 1
ATOM 333 C CA . THR A 1 82 ? 9.615 29.105 30.385 1.00 12.80 90 THR A CA 1
ATOM 334 C C . THR A 1 82 ? 9.644 30.610 30.182 1.00 13.31 90 THR A C 1
ATOM 335 O O . THR A 1 82 ? 10.640 31.141 29.700 1.00 12.23 90 THR A O 1
ATOM 339 N N . ARG A 1 83 ? 8.552 31.286 30.549 1.00 14.52 91 ARG A N 1
ATOM 340 C CA . ARG A 1 83 ? 8.463 32.747 30.468 1.00 14.72 91 ARG A CA 1
ATOM 341 C C . ARG A 1 83 ? 8.813 33.378 31.809 1.00 17.43 91 ARG A C 1
ATOM 342 O O . ARG A 1 83 ? 8.689 34.587 31.982 1.00 17.50 91 ARG A O 1
ATOM 350 N N . LYS A 1 84 ? 9.250 32.563 32.765 1.00 18.32 92 LYS A N 1
ATOM 351 C CA . LYS A 1 84 ? 9.456 33.060 34.122 1.00 20.73 92 LYS A CA 1
ATOM 352 C C . LYS A 1 84 ? 10.406 34.260 34.187 1.00 19.59 92 LYS A C 1
ATOM 353 O O . LYS A 1 84 ? 11.518 34.227 33.649 1.00 15.12 92 LYS A O 1
ATOM 359 N N . GLY A 1 85 ? 9.944 35.313 34.859 1.00 17.97 93 GLY A N 1
ATOM 360 C CA . GLY A 1 85 ? 10.726 36.525 35.064 1.00 17.84 93 GLY A CA 1
ATOM 361 C C . GLY A 1 85 ? 10.672 37.547 33.935 1.00 17.39 93 GLY A C 1
ATOM 362 O O . GLY A 1 85 ? 11.133 38.674 34.104 1.00 19.07 93 GLY A O 1
ATOM 363 N N . MET A 1 86 ? 10.109 37.180 32.789 1.00 15.85 94 MET A N 1
ATOM 364 C CA . MET A 1 86 ? 10.138 38.063 31.623 1.00 17.35 94 MET A CA 1
ATOM 365 C C . MET A 1 86 ? 9.333 39.348 31.797 1.00 21.30 94 MET A C 1
ATOM 366 O O . MET A 1 86 ? 9.738 40.411 31.322 1.00 25.60 94 MET A O 1
ATOM 371 N N . ASP A 1 87 ? 8.190 39.249 32.461 1.00 20.97 95 ASP A N 1
ATOM 372 C CA . ASP A 1 87 ? 7.232 40.346 32.471 1.00 23.30 95 ASP A CA 1
ATOM 373 C C . ASP A 1 87 ? 7.601 41.490 33.431 1.00 23.77 95 ASP A C 1
ATOM 374 O O . ASP A 1 87 ? 7.004 42.575 33.365 1.00 21.64 95 ASP A O 1
ATOM 379 N N . THR A 1 88 ? 8.592 41.258 34.298 1.00 19.75 96 THR A N 1
ATOM 380 C CA . THR A 1 88 ? 8.990 42.250 35.297 1.00 19.49 96 THR A CA 1
ATOM 381 C C . THR A 1 88 ? 10.408 42.786 35.078 1.00 17.53 96 THR A C 1
ATOM 382 O O . THR A 1 88 ? 11.023 43.343 35.987 1.00 19.33 96 THR A O 1
ATOM 386 N N . MET A 1 89 ? 10.924 42.629 33.868 1.00 16.57 97 MET A N 1
ATOM 387 C CA . MET A 1 89 ? 12.298 43.020 33.572 1.00 13.67 97 MET A CA 1
ATOM 388 C C . MET A 1 89 ? 12.420 44.509 33.277 1.00 13.09 97 MET A C 1
ATOM 389 O O . MET A 1 89 ? 13.505 45.078 33.399 1.00 13.15 97 MET A O 1
ATOM 394 N N . ASN A 1 90 ? 11.308 45.128 32.883 1.00 11.64 98 ASN A N 1
ATOM 395 C CA . ASN A 1 90 ? 11.265 46.555 32.617 1.00 11.06 98 ASN A CA 1
ATOM 396 C C . ASN A 1 90 ? 12.295 46.936 31.583 1.00 9.97 98 ASN A C 1
ATOM 397 O O . ASN A 1 90 ? 13.142 47.799 31.799 1.00 9.63 98 ASN A O 1
ATOM 402 N N . VAL A 1 91 ? 12.184 46.299 30.431 1.00 8.25 99 VAL A N 1
ATOM 403 C CA . VAL A 1 91 ? 13.191 46.397 29.426 1.00 7.64 99 VAL A CA 1
ATOM 404 C C . VAL A 1 91 ? 12.557 46.428 28.037 1.00 7.32 99 VAL A C 1
ATOM 405 O O . VAL A 1 91 ? 11.527 45.787 27.803 1.00 6.77 99 VAL A O 1
ATOM 409 N N . SER A 1 92 ? 13.156 47.192 27.129 1.00 6.99 100 SER A N 1
ATOM 410 C CA . SER A 1 92 ? 12.807 47.102 25.703 1.00 7.38 100 SER A CA 1
ATOM 411 C C . SER A 1 92 ? 14.076 47.248 24.875 1.00 6.99 100 SER A C 1
ATOM 412 O O . SER A 1 92 ? 15.144 47.498 25.421 1.00 6.06 100 SER A O 1
ATOM 415 N N . ALA A 1 93 ? 13.950 47.062 23.561 1.00 6.97 101 ALA A N 1
ATOM 416 C CA . ALA A 1 93 ? 15.090 47.097 22.653 1.00 6.78 101 ALA A CA 1
ATOM 417 C C . ALA A 1 93 ? 14.645 47.342 21.211 1.00 6.59 101 ALA A C 1
ATOM 418 O O . ALA A 1 93 ? 13.479 47.137 20.859 1.00 6.05 101 ALA A O 1
ATOM 420 N N . SER A 1 94 ? 15.582 47.776 20.377 1.00 6.39 102 SER A N 1
ATOM 421 C CA . SER A 1 94 ? 15.276 48.080 18.984 1.00 6.54 102 SER A CA 1
ATOM 422 C C . SER A 1 94 ? 16.521 48.452 18.240 1.00 7.30 102 SER A C 1
ATOM 423 O O . SER A 1 94 ? 17.602 48.530 18.814 1.00 6.58 102 SER A O 1
ATOM 426 N N . SER A 1 95 ? 16.334 48.694 16.943 1.00 8.90 103 SER A N 1
ATOM 427 C CA . SER A 1 95 ? 17.301 49.372 16.105 1.00 8.62 103 SER A CA 1
ATOM 428 C C . SER A 1 95 ? 17.474 50.807 16.569 1.00 8.94 103 SER A C 1
ATOM 429 O O . SER A 1 95 ? 16.762 51.286 17.448 1.00 8.92 103 SER A O 1
ATOM 432 N N . CYS A 1 96 ? 18.383 51.522 15.926 1.00 8.96 104 CYS A N 1
ATOM 433 C CA . CYS A 1 96 ? 18.470 52.927 16.174 1.00 9.51 104 CYS A CA 1
ATOM 434 C C . CYS A 1 96 ? 17.152 53.551 15.737 1.00 8.65 104 CYS A C 1
ATOM 435 O O . CYS A 1 96 ? 16.381 52.936 15.006 1.00 8.64 104 CYS A O 1
ATOM 438 N N . PHE A 1 97 ? 16.899 54.765 16.214 1.00 8.98 105 PHE A N 1
ATOM 439 C CA . PHE A 1 97 ? 15.617 55.435 16.044 1.00 8.75 105 PHE A CA 1
ATOM 440 C C . PHE A 1 97 ? 15.782 56.906 15.653 1.00 9.60 105 PHE A C 1
ATOM 441 O O . PHE A 1 97 ? 16.724 57.592 16.094 1.00 9.09 105 PHE A O 1
ATOM 449 N N . SER A 1 98 ? 14.863 57.381 14.811 1.00 9.56 106 SER A N 1
ATOM 450 C CA . SER A 1 98 ? 14.701 58.808 14.568 1.00 9.41 106 SER A CA 1
ATOM 451 C C . SER A 1 98 ? 14.045 59.439 15.789 1.00 9.95 106 SER A C 1
ATOM 452 O O . SER A 1 98 ? 13.653 58.748 16.737 1.00 9.10 106 SER A O 1
ATOM 455 N N . GLU A 1 99 ? 13.911 60.755 15.777 1.00 10.43 107 GLU A N 1
ATOM 456 C CA . GLU A 1 99 ? 13.295 61.440 16.909 1.00 11.65 107 GLU A CA 1
ATOM 457 C C . GLU A 1 99 ? 11.823 61.040 17.092 1.00 11.94 107 GLU A C 1
ATOM 458 O O . GLU A 1 99 ? 11.384 60.777 18.201 1.00 11.88 107 GLU A O 1
ATOM 464 N N . LYS A 1 100 ? 11.056 61.004 16.006 1.00 13.26 108 LYS A N 1
ATOM 465 C CA . LYS A 1 100 ? 9.662 60.560 16.091 1.00 13.57 108 LYS A CA 1
ATOM 466 C C . LYS A 1 100 ? 9.548 59.098 16.535 1.00 13.29 108 LYS A C 1
ATOM 467 O O . LYS A 1 100 ? 8.574 58.712 17.188 1.00 10.78 108 LYS A O 1
ATOM 473 N N . GLU A 1 101 ? 10.532 58.273 16.189 1.00 12.95 109 GLU A N 1
ATOM 474 C CA . GLU A 1 101 ? 10.500 56.879 16.647 1.00 11.96 109 GLU A CA 1
ATOM 475 C C . GLU A 1 101 ? 10.789 56.805 18.145 1.00 11.36 109 GLU A C 1
ATOM 476 O O . GLU A 1 101 ? 10.203 55.992 18.858 1.00 10.62 109 GLU A O 1
ATOM 482 N N . LEU A 1 102 ? 11.672 57.668 18.635 1.00 10.67 110 LEU A N 1
ATOM 483 C CA . LEU A 1 102 ? 11.893 57.739 20.077 1.00 11.04 110 LEU A CA 1
ATOM 484 C C . LEU A 1 102 ? 10.592 58.152 20.766 1.00 12.00 110 LEU A C 1
ATOM 485 O O . LEU A 1 102 ? 10.201 57.567 21.784 1.00 10.92 110 LEU A O 1
ATOM 490 N N . GLU A 1 103 ? 9.913 59.146 20.198 1.00 13.43 111 GLU A N 1
ATOM 491 C CA . GLU A 1 103 ? 8.657 59.635 20.778 1.00 15.15 111 GLU A CA 1
ATOM 492 C C . GLU A 1 103 ? 7.634 58.498 20.861 1.00 14.54 111 GLU A C 1
ATOM 493 O O . GLU A 1 103 ? 6.947 58.344 21.876 1.00 15.32 111 GLU A O 1
ATOM 499 N N . ALA A 1 104 ? 7.576 57.672 19.821 1.00 12.40 112 ALA A N 1
ATOM 500 C CA . ALA A 1 104 ? 6.720 56.494 19.839 1.00 13.11 112 ALA A CA 1
ATOM 501 C C . ALA A 1 104 ? 7.142 55.494 20.924 1.00 14.03 112 ALA A C 1
ATOM 502 O O . ALA A 1 104 ? 6.286 54.881 21.580 1.00 13.14 112 ALA A O 1
ATOM 504 N N . ILE A 1 105 ? 8.453 55.314 21.106 1.00 12.32 113 ILE A N 1
ATOM 505 C CA . ILE A 1 105 ? 8.951 54.437 22.179 1.00 11.60 113 ILE A CA 1
ATOM 506 C C . ILE A 1 105 ? 8.553 54.962 23.567 1.00 11.15 113 ILE A C 1
ATOM 507 O O . ILE A 1 105 ? 8.031 54.230 24.396 1.00 10.68 113 ILE A O 1
ATOM 512 N N . LEU A 1 106 ? 8.803 56.243 23.805 1.00 12.81 114 LEU A N 1
ATOM 513 C CA . LEU A 1 106 ? 8.469 56.866 25.079 1.00 14.95 114 LEU A CA 1
ATOM 514 C C . LEU A 1 106 ? 6.972 56.767 25.385 1.00 18.51 114 LEU A C 1
ATOM 515 O O . LEU A 1 106 ? 6.581 56.536 26.524 1.00 19.31 114 LEU A O 1
ATOM 520 N N . LYS A 1 107 ? 6.137 56.933 24.364 1.00 21.99 115 LYS A N 1
ATOM 521 C CA . LYS A 1 107 ? 4.702 56.808 24.556 1.00 26.71 115 LYS A CA 1
ATOM 522 C C . LYS A 1 107 ? 4.358 55.377 24.951 1.00 25.75 115 LYS A C 1
ATOM 523 O O . LYS A 1 107 ? 3.568 55.146 25.869 1.00 23.89 115 LYS A O 1
ATOM 529 N N . LYS A 1 108 ? 4.956 54.414 24.259 1.00 22.16 116 LYS A N 1
ATOM 530 C CA . LYS A 1 108 ? 4.563 53.028 24.425 1.00 20.63 116 LYS A CA 1
ATOM 531 C C . LYS A 1 108 ? 4.968 52.436 25.769 1.00 18.90 116 LYS A C 1
ATOM 532 O O . LYS A 1 108 ? 4.221 51.647 26.342 1.00 18.09 116 LYS A O 1
ATOM 538 N N . VAL A 1 109 ? 6.149 52.781 26.269 1.00 17.14 117 VAL A N 1
ATOM 539 C CA . VAL A 1 109 ? 6.622 52.146 27.504 1.00 16.89 117 VAL A CA 1
ATOM 540 C C . VAL A 1 109 ? 5.897 52.726 28.723 1.00 16.96 117 VAL A C 1
ATOM 541 O O . VAL A 1 109 ? 5.598 53.919 28.780 1.00 16.11 117 VAL A O 1
ATOM 545 N N . PRO A 1 110 ? 5.579 51.867 29.692 1.00 17.24 118 PRO A N 1
ATOM 546 C CA . PRO A 1 110 ? 4.759 52.299 30.809 1.00 17.68 118 PRO A CA 1
ATOM 547 C C . PRO A 1 110 ? 5.555 52.986 31.918 1.00 20.50 118 PRO A C 1
ATOM 548 O O . PRO A 1 110 ? 5.380 52.666 33.089 1.00 24.78 118 PRO A O 1
ATOM 552 N N . VAL A 1 111 ? 6.416 53.928 31.548 1.00 18.19 119 VAL A N 1
ATOM 553 C CA . VAL A 1 111 ? 7.074 54.786 32.528 1.00 19.08 119 VAL A CA 1
ATOM 554 C C . VAL A 1 111 ? 7.093 56.203 31.987 1.00 18.10 119 VAL A C 1
ATOM 555 O O . VAL A 1 111 ? 6.814 56.426 30.813 1.00 16.65 119 VAL A O 1
ATOM 559 N N . LYS A 1 112 ? 7.419 57.150 32.856 1.00 18.23 120 LYS A N 1
ATOM 560 C CA . LYS A 1 112 ? 7.673 58.514 32.444 1.00 19.45 120 LYS A CA 1
ATOM 561 C C . LYS A 1 112 ? 9.081 58.615 31.900 1.00 18.55 120 LYS A C 1
ATOM 562 O O . LYS A 1 112 ? 9.916 57.774 32.196 1.00 14.63 120 LYS A O 1
ATOM 568 N N . PRO A 1 113 ? 9.349 59.640 31.080 1.00 17.16 121 PRO A N 1
ATOM 569 C CA . PRO A 1 113 ? 10.690 59.836 30.562 1.00 16.82 121 PRO A CA 1
ATOM 570 C C . PRO A 1 113 ? 11.761 59.823 31.655 1.00 17.04 121 PRO A C 1
ATOM 571 O O . PRO A 1 113 ? 12.854 59.293 31.437 1.00 16.51 121 PRO A O 1
ATOM 575 N N . SER A 1 114 ? 11.459 60.390 32.820 1.00 14.16 122 SER A N 1
ATOM 576 C CA . SER A 1 114 ? 12.444 60.448 33.908 1.00 14.70 122 SER A CA 1
ATOM 577 C C . SER A 1 114 ? 12.909 59.059 34.377 1.00 13.36 122 SER A C 1
ATOM 578 O O . SER A 1 114 ? 13.963 58.929 34.997 1.00 11.69 122 SER A O 1
ATOM 581 N N . GLN A 1 115 ? 12.134 58.030 34.065 1.00 12.64 123 GLN A N 1
ATOM 582 C CA . GLN A 1 115 ? 12.514 56.662 34.404 1.00 14.73 123 GLN A CA 1
ATOM 583 C C . GLN A 1 115 ? 13.099 55.859 33.234 1.00 13.28 123 GLN A C 1
ATOM 584 O O . GLN A 1 115 ? 13.372 54.671 33.363 1.00 13.07 123 GLN A O 1
ATOM 590 N N . PHE A 1 116 ? 13.319 56.519 32.105 1.00 12.90 124 PHE A N 1
ATOM 591 C CA . PHE A 1 116 ? 13.695 55.830 30.880 1.00 11.45 124 PHE A CA 1
ATOM 592 C C . PHE A 1 116 ? 15.180 56.055 30.602 1.00 11.00 124 PHE A C 1
ATOM 593 O O . PHE A 1 116 ? 15.651 57.192 30.615 1.00 9.51 124 PHE A O 1
ATOM 601 N N . TYR A 1 117 ? 15.910 54.963 30.367 1.00 9.87 125 TYR A N 1
ATOM 602 C CA . TYR A 1 117 ? 17.341 55.035 30.061 1.00 9.04 125 TYR A CA 1
ATOM 603 C C . TYR A 1 117 ? 17.617 54.492 28.665 1.00 8.51 125 TYR A C 1
ATOM 604 O O . TYR A 1 117 ? 17.377 53.327 28.385 1.00 9.08 125 TYR A O 1
ATOM 613 N N . ASP A 1 118 ? 18.101 55.363 27.792 1.00 8.12 126 ASP A N 1
ATOM 614 C CA . ASP A 1 118 ? 18.547 54.979 26.476 1.00 7.84 126 ASP A CA 1
ATOM 615 C C . ASP A 1 118 ? 19.953 54.440 26.622 1.00 7.23 126 ASP A C 1
ATOM 616 O O . ASP A 1 118 ? 20.871 55.174 26.986 1.00 7.55 126 ASP A O 1
ATOM 621 N N . VAL A 1 119 ? 20.110 53.147 26.369 1.00 6.38 127 VAL A N 1
ATOM 622 C CA . VAL A 1 119 ? 21.422 52.529 26.359 1.00 6.16 127 VAL A CA 1
ATOM 623 C C . VAL A 1 119 ? 21.864 52.373 24.920 1.00 5.82 127 VAL A C 1
ATOM 624 O O . VAL A 1 119 ? 21.422 51.461 24.207 1.00 5.71 127 VAL A O 1
ATOM 628 N N . ASP A 1 120 ? 22.752 53.283 24.526 1.00 5.79 128 ASP A N 1
ATOM 629 C CA . ASP A 1 120 ? 23.244 53.424 23.171 1.00 5.73 128 ASP A CA 1
ATOM 630 C C . ASP A 1 120 ? 24.522 52.629 22.993 1.00 5.75 128 ASP A C 1
ATOM 631 O O . ASP A 1 120 ? 25.581 53.041 23.463 1.00 5.81 128 ASP A O 1
ATOM 636 N N . LEU A 1 121 ? 24.437 51.502 22.290 1.00 5.43 129 LEU A N 1
ATOM 637 C CA . LEU A 1 121 ? 25.564 50.573 22.213 1.00 5.43 129 LEU A CA 1
ATOM 638 C C . LEU A 1 121 ? 26.487 50.847 21.024 1.00 5.47 129 LEU A C 1
ATOM 639 O O . LEU A 1 121 ? 27.358 50.049 20.707 1.00 5.28 129 LEU A O 1
ATOM 644 N N . ARG A 1 122 ? 26.310 51.979 20.366 1.00 5.79 130 ARG A N 1
ATOM 645 C CA . ARG A 1 122 ? 26.955 52.172 19.072 1.00 6.00 130 ARG A CA 1
ATOM 646 C C . ARG A 1 122 ? 28.304 52.845 19.185 1.00 6.08 130 ARG A C 1
ATOM 647 O O . ARG A 1 122 ? 28.404 53.985 19.645 1.00 5.96 130 ARG A O 1
ATOM 655 N N . GLY A 1 123 ? 29.336 52.139 18.740 1.00 6.15 131 GLY A N 1
ATOM 656 C CA . GLY A 1 123 ? 30.688 52.691 18.687 1.00 6.37 131 GLY A CA 1
ATOM 657 C C . GLY A 1 123 ? 30.913 53.570 17.474 1.00 6.13 131 GLY A C 1
ATOM 658 O O . GLY A 1 123 ? 31.713 54.489 17.519 1.00 6.71 131 GLY A O 1
ATOM 659 N N . GLU A 1 124 ? 30.191 53.291 16.396 1.00 6.30 132 GLU A N 1
ATOM 660 C CA . GLU A 1 124 ? 30.193 54.153 15.210 1.00 6.42 132 GLU A CA 1
ATOM 661 C C . GLU A 1 124 ? 29.678 55.578 15.534 1.00 6.53 132 GLU A C 1
ATOM 662 O O . GLU A 1 124 ? 28.781 55.753 16.349 1.00 6.81 132 GLU A O 1
ATOM 668 N N . SER A 1 125 ? 30.256 56.596 14.904 1.00 6.65 133 SER A N 1
ATOM 669 C CA . SER A 1 125 ? 29.814 57.972 15.124 1.00 6.75 133 SER A CA 1
ATOM 670 C C . SER A 1 125 ? 28.447 58.233 14.504 1.00 7.06 133 SER A C 1
ATOM 671 O O . SER A 1 125 ? 28.205 57.930 13.343 1.00 6.92 133 SER A O 1
ATOM 674 N N . HIS A 1 126 ? 27.558 58.813 15.296 1.00 7.78 134 HIS A N 1
ATOM 675 C CA . HIS A 1 126 ? 26.197 59.060 14.858 1.00 8.32 134 HIS A CA 1
ATOM 676 C C . HIS A 1 126 ? 25.620 60.271 15.551 1.00 8.23 134 HIS A C 1
ATOM 677 O O . HIS A 1 126 ? 26.171 60.781 16.529 1.00 8.55 134 HIS A O 1
ATOM 684 N N . GLY A 1 127 ? 24.487 60.717 15.041 1.00 8.47 135 GLY A N 1
ATOM 685 C CA . GLY A 1 127 ? 23.796 61.848 15.626 1.00 9.43 135 GLY A CA 1
ATOM 686 C C . GLY A 1 127 ? 22.496 62.140 14.902 1.00 10.16 135 GLY A C 1
ATOM 687 O O . GLY A 1 127 ? 21.950 61.269 14.211 1.00 10.41 135 GLY A O 1
ATOM 688 N N . TYR A 1 128 ? 22.008 63.371 15.067 1.00 10.07 136 TYR A N 1
ATOM 689 C CA . TYR A 1 128 ? 20.709 63.767 14.540 1.00 10.36 136 TYR A CA 1
ATOM 690 C C . TYR A 1 128 ? 20.788 65.102 13.796 1.00 10.30 136 TYR A C 1
ATOM 691 O O . TYR A 1 128 ? 21.470 66.037 14.241 1.00 9.02 136 TYR A O 1
ATOM 700 N N . LEU A 1 129 ? 20.128 65.144 12.636 1.00 9.87 137 LEU A N 1
ATOM 701 C CA . LEU A 1 129 ? 19.858 66.381 11.908 1.00 11.10 137 LEU A CA 1
ATOM 702 C C . LEU A 1 129 ? 18.358 66.606 11.932 1.00 11.76 137 LEU A C 1
ATOM 703 O O . LEU A 1 129 ? 17.607 65.895 11.263 1.00 12.18 137 LEU A O 1
ATOM 708 N N . ASN A 1 130 ? 17.925 67.600 12.700 1.00 12.26 138 ASN A N 1
ATOM 709 C CA . ASN A 1 130 ? 16.539 67.660 13.165 1.00 12.11 138 ASN A CA 1
ATOM 710 C C . ASN A 1 130 ? 16.190 66.303 13.785 1.00 11.87 138 ASN A C 1
ATOM 711 O O . ASN A 1 130 ? 16.883 65.855 14.696 1.00 14.23 138 ASN A O 1
ATOM 716 N N . GLY A 1 131 ? 15.155 65.632 13.295 1.00 11.06 139 GLY A N 1
ATOM 717 C CA . GLY A 1 131 ? 14.791 64.326 13.829 1.00 10.48 139 GLY A CA 1
ATOM 718 C C . GLY A 1 131 ? 15.394 63.129 13.096 1.00 9.80 139 GLY A C 1
ATOM 719 O O . GLY A 1 131 ? 15.235 61.994 13.529 1.00 9.00 139 GLY A O 1
ATOM 720 N N . THR A 1 132 ? 16.080 63.380 11.984 1.00 9.20 140 THR A N 1
ATOM 721 C CA . THR A 1 132 ? 16.638 62.311 11.172 1.00 9.05 140 THR A CA 1
ATOM 722 C C . THR A 1 132 ? 17.943 61.786 11.775 1.00 9.05 140 THR A C 1
ATOM 723 O O . THR A 1 132 ? 18.833 62.565 12.135 1.00 7.31 140 THR A O 1
ATOM 727 N N . ALA A 1 133 ? 18.054 60.467 11.891 1.00 8.68 141 ALA A N 1
ATOM 728 C CA . ALA A 1 133 ? 19.264 59.871 12.437 1.00 8.97 141 ALA A CA 1
ATOM 729 C C . ALA A 1 133 ? 20.250 59.615 11.326 1.00 8.62 141 ALA A C 1
ATOM 730 O O . ALA A 1 133 ? 19.918 59.020 10.302 1.00 7.55 141 ALA A O 1
ATOM 732 N N . VAL A 1 134 ? 21.475 60.067 11.551 1.00 9.13 142 VAL A N 1
ATOM 733 C CA . VAL A 1 134 ? 22.558 59.878 10.594 1.00 10.11 142 VAL A CA 1
ATOM 734 C C . VAL A 1 134 ? 23.786 59.308 11.287 1.00 9.97 142 VAL A C 1
ATOM 735 O O . VAL A 1 134 ? 23.932 59.412 12.507 1.00 9.37 142 VAL A O 1
ATOM 739 N N . SER A 1 135 ? 24.677 58.711 10.509 1.00 10.55 143 SER A N 1
ATOM 740 C CA . SER A 1 135 ? 25.907 58.166 11.073 1.00 11.23 143 SER A CA 1
ATOM 741 C C . SER A 1 135 ? 26.997 58.153 10.027 1.00 10.02 143 SER A C 1
ATOM 742 O O . SER A 1 135 ? 26.722 58.245 8.848 1.00 11.00 143 SER A O 1
ATOM 745 N N . TRP A 1 136 ? 28.236 58.035 10.482 1.00 9.72 144 TRP A N 1
ATOM 746 C CA . TRP A 1 136 ? 29.372 57.941 9.596 1.00 9.39 144 TRP A CA 1
ATOM 747 C C . TRP A 1 136 ? 29.717 56.477 9.365 1.00 9.95 144 TRP A C 1
ATOM 748 O O . TRP A 1 136 ? 30.144 55.756 10.278 1.00 8.58 144 TRP A O 1
ATOM 759 N N . PHE A 1 137 ? 29.514 56.045 8.126 1.00 10.56 145 PHE A N 1
ATOM 760 C CA . PHE A 1 137 ? 29.654 54.643 7.778 1.00 11.46 145 PHE A CA 1
ATOM 761 C C . PHE A 1 137 ? 30.916 54.345 6.966 1.00 10.96 145 PHE A C 1
ATOM 762 O O . PHE A 1 137 ? 31.186 54.982 5.953 1.00 11.31 145 PHE A O 1
ATOM 770 N N . ALA A 1 138 ? 31.682 53.371 7.438 1.00 11.29 146 ALA A N 1
ATOM 771 C CA . ALA A 1 138 ? 32.743 52.745 6.655 1.00 12.29 146 ALA A CA 1
ATOM 772 C C . ALA A 1 138 ? 32.379 51.270 6.433 1.00 14.15 146 ALA A C 1
ATOM 773 O O . ALA A 1 138 ? 31.447 50.755 7.059 1.00 13.84 146 ALA A O 1
ATOM 775 N N . ASN A 1 139 ? 33.120 50.585 5.566 1.00 16.01 147 ASN A N 1
ATOM 776 C CA . ASN A 1 139 ? 32.853 49.170 5.297 1.00 20.24 147 ASN A CA 1
ATOM 777 C C . ASN A 1 139 ? 32.724 48.364 6.580 1.00 16.87 147 ASN A C 1
ATOM 778 O O . ASN A 1 139 ? 33.478 48.577 7.522 1.00 16.24 147 ASN A O 1
ATOM 783 N N . HIS A 1 140 ? 31.770 47.434 6.595 1.00 16.71 148 HIS A N 1
ATOM 784 C CA . HIS A 1 140 ? 31.459 46.620 7.775 1.00 17.23 148 HIS A CA 1
ATOM 785 C C . HIS A 1 140 ? 31.012 47.447 8.971 1.00 13.77 148 HIS A C 1
ATOM 786 O O . HIS A 1 140 ? 31.017 46.935 10.084 1.00 10.99 148 HIS A O 1
ATOM 793 N N . ASP A 1 141 ? 30.631 48.705 8.745 1.00 11.49 149 ASP A N 1
ATOM 794 C CA . ASP A 1 141 ? 30.231 49.626 9.825 1.00 10.89 149 ASP A CA 1
ATOM 795 C C . ASP A 1 141 ? 31.308 49.792 10.900 1.00 10.03 149 ASP A C 1
ATOM 796 O O . ASP A 1 141 ? 31.007 49.866 12.107 1.00 9.86 149 ASP A O 1
ATOM 801 N N . TRP A 1 142 ? 32.563 49.866 10.453 1.00 9.78 150 TRP A N 1
ATOM 802 C CA . TRP A 1 142 ? 33.697 50.002 11.357 1.00 9.95 150 TRP A CA 1
ATOM 803 C C . TRP A 1 142 ? 34.352 51.381 11.259 1.00 10.14 150 TRP A C 1
ATOM 804 O O . TRP A 1 142 ? 35.586 51.517 11.285 1.00 9.69 150 TRP A O 1
ATOM 815 N N . GLY A 1 143 ? 33.511 52.410 11.187 1.00 9.94 151 GLY A N 1
ATOM 816 C CA . GLY A 1 143 ? 33.988 53.783 11.024 1.00 10.27 151 GLY A CA 1
ATOM 817 C C . GLY A 1 143 ? 34.971 54.207 12.100 1.00 9.46 151 GLY A C 1
ATOM 818 O O . GLY A 1 143 ? 35.828 55.053 11.860 1.00 9.00 151 GLY A O 1
ATOM 819 N N . ASN A 1 144 ? 34.832 53.632 13.293 1.00 9.04 152 ASN A N 1
ATOM 820 C CA . ASN A 1 144 ? 35.702 53.955 14.418 1.00 9.23 152 ASN A CA 1
ATOM 821 C C . ASN A 1 144 ? 36.524 52.743 14.845 1.00 9.82 152 ASN A C 1
ATOM 822 O O . ASN A 1 144 ? 36.859 52.564 16.024 1.00 8.46 152 ASN A O 1
ATOM 827 N N . ASP A 1 145 ? 36.859 51.925 13.853 1.00 10.13 153 ASP A N 1
ATOM 828 C CA . ASP A 1 145 ? 37.620 50.705 14.065 1.00 11.34 153 ASP A CA 1
ATOM 829 C C . ASP A 1 145 ? 38.833 50.915 14.972 1.00 11.77 153 ASP A C 1
ATOM 830 O O . ASP A 1 145 ? 39.728 51.693 14.659 1.00 14.03 153 ASP A O 1
ATOM 835 N N . GLY A 1 146 ? 38.859 50.212 16.093 1.00 12.67 154 GLY A N 1
ATOM 836 C CA . GLY A 1 146 ? 40.024 50.200 16.976 1.00 13.36 154 GLY A CA 1
ATOM 837 C C . GLY A 1 146 ? 40.073 51.310 18.011 1.00 13.73 154 GLY A C 1
ATOM 838 O O . GLY A 1 146 ? 40.873 51.260 18.936 1.00 16.60 154 GLY A O 1
ATOM 839 N N . ARG A 1 147 ? 39.200 52.299 17.879 1.00 13.10 155 ARG A N 1
ATOM 840 C CA . ARG A 1 147 ? 39.230 53.445 18.759 1.00 11.53 155 ARG A CA 1
ATOM 841 C C . ARG A 1 147 ? 38.620 53.193 20.134 1.00 12.45 155 ARG A C 1
ATOM 842 O O . ARG A 1 147 ? 37.646 52.457 20.284 1.00 12.95 155 ARG A O 1
ATOM 850 N N . THR A 1 148 ? 39.212 53.834 21.134 1.00 12.39 156 THR A N 1
ATOM 851 C CA . THR A 1 148 ? 38.680 53.845 22.475 1.00 13.43 156 THR A CA 1
ATOM 852 C C . THR A 1 148 ? 37.593 54.930 22.648 1.00 15.16 156 THR A C 1
ATOM 853 O O . THR A 1 148 ? 37.516 55.898 21.890 1.00 13.84 156 THR A O 1
ATOM 857 N N . GLU A 1 149 ? 36.784 54.766 23.684 1.00 16.19 157 GLU A N 1
ATOM 858 C CA . GLU A 1 149 ? 35.736 55.709 24.021 1.00 18.94 157 GLU A CA 1
ATOM 859 C C . GLU A 1 149 ? 36.234 57.160 24.085 1.00 20.50 157 GLU A C 1
ATOM 860 O O . GLU A 1 149 ? 35.539 58.064 23.640 1.00 19.15 157 GLU A O 1
ATOM 866 N N . ASP A 1 150 ? 37.422 57.398 24.640 1.00 19.93 158 ASP A N 1
ATOM 867 C CA . ASP A 1 150 ? 37.862 58.781 24.845 1.00 24.07 158 ASP A CA 1
ATOM 868 C C . ASP A 1 150 ? 38.373 59.450 23.570 1.00 19.83 158 ASP A C 1
ATOM 869 O O . ASP A 1 150 ? 38.609 60.653 23.546 1.00 18.98 158 ASP A O 1
ATOM 874 N N . ILE A 1 151 ? 38.548 58.677 22.515 1.00 15.45 159 ILE A N 1
ATOM 875 C CA . ILE A 1 151 ? 38.751 59.259 21.203 1.00 13.66 159 ILE A CA 1
ATOM 876 C C . ILE A 1 151 ? 37.397 59.406 20.492 1.00 13.14 159 ILE A C 1
ATOM 877 O O . ILE A 1 151 ? 37.113 60.441 19.877 1.00 10.05 159 ILE A O 1
ATOM 882 N N . ILE A 1 152 ? 36.550 58.379 20.609 1.00 11.43 160 ILE A N 1
ATOM 883 C CA . ILE A 1 152 ? 35.289 58.326 19.852 1.00 10.44 160 ILE A CA 1
ATOM 884 C C . ILE A 1 152 ? 34.303 59.436 20.229 1.00 9.92 160 ILE A C 1
ATOM 885 O O . ILE A 1 152 ? 33.730 60.078 19.354 1.00 8.24 160 ILE A O 1
ATOM 890 N N . ILE A 1 153 ? 34.104 59.667 21.522 1.00 11.04 161 ILE A N 1
ATOM 891 C CA . ILE A 1 153 ? 33.114 60.655 21.970 1.00 12.15 161 ILE A CA 1
ATOM 892 C C . ILE A 1 153 ? 33.422 62.072 21.458 1.00 11.62 161 ILE A C 1
ATOM 893 O O . ILE A 1 153 ? 32.561 62.712 20.838 1.00 12.27 161 ILE A O 1
ATOM 898 N N . PRO A 1 154 ? 34.641 62.579 21.715 1.00 11.55 162 PRO A N 1
ATOM 899 C CA . PRO A 1 154 ? 34.970 63.916 21.187 1.00 10.85 162 PRO A CA 1
ATOM 900 C C . PRO A 1 154 ? 35.080 63.973 19.658 1.00 10.40 162 PRO A C 1
ATOM 901 O O . PRO A 1 154 ? 34.802 65.001 19.065 1.00 11.15 162 PRO A O 1
ATOM 905 N N . LEU A 1 155 ? 35.482 62.879 19.025 1.00 10.51 163 LEU A N 1
ATOM 906 C CA . LEU A 1 155 ? 35.536 62.823 17.573 1.00 10.63 163 LEU A CA 1
ATOM 907 C C . LEU A 1 155 ? 34.139 62.980 16.963 1.00 11.66 163 LEU A C 1
ATOM 908 O O . LEU A 1 155 ? 33.930 63.769 16.027 1.00 10.61 163 LEU A O 1
ATOM 913 N N . GLU A 1 156 ? 33.191 62.223 17.505 1.00 12.31 164 GLU A N 1
ATOM 914 C CA . GLU A 1 156 ? 31.775 62.304 17.115 1.00 13.00 164 GLU A CA 1
ATOM 915 C C . GLU A 1 156 ? 31.192 63.721 17.273 1.00 14.10 164 GLU A C 1
ATOM 916 O O . GLU A 1 156 ? 30.478 64.195 16.398 1.00 15.11 164 GLU A O 1
ATOM 922 N N . LYS A 1 157 ? 31.480 64.390 18.386 1.00 14.03 165 LYS A N 1
ATOM 923 C CA . LYS A 1 157 ? 31.016 65.762 18.578 1.00 16.06 165 LYS A CA 1
ATOM 924 C C . LYS A 1 157 ? 31.573 66.692 17.494 1.00 16.71 165 LYS A C 1
ATOM 925 O O . LYS A 1 157 ? 30.843 67.540 16.946 1.00 14.72 165 LYS A O 1
ATOM 931 N N . GLU A 1 158 ? 32.856 66.510 17.180 1.00 13.85 166 GLU A N 1
ATOM 932 C CA . GLU A 1 158 ? 33.528 67.287 16.139 1.00 15.33 166 GLU A CA 1
ATOM 933 C C . GLU A 1 158 ? 32.928 67.043 14.757 1.00 14.01 166 GLU A C 1
ATOM 934 O O . GLU A 1 158 ? 32.687 67.981 13.992 1.00 11.83 166 GLU A O 1
ATOM 940 N N . GLN A 1 159 ? 32.712 65.771 14.432 1.00 13.58 167 GLN A N 1
ATOM 941 C CA . GLN A 1 159 ? 32.103 65.403 13.152 1.00 11.99 167 GLN A CA 1
ATOM 942 C C . GLN A 1 159 ? 30.756 66.096 12.974 1.00 10.99 167 GLN A C 1
ATOM 943 O O . GLN A 1 159 ? 30.492 66.686 11.932 1.00 9.55 167 GLN A O 1
ATOM 949 N N . LEU A 1 160 ? 29.929 66.022 14.014 1.00 11.59 168 LEU A N 1
ATOM 950 C CA . LEU A 1 160 ? 28.624 66.657 14.045 1.00 12.08 168 LEU A CA 1
ATOM 951 C C . LEU A 1 160 ? 28.762 68.183 14.008 1.00 14.00 168 LEU A C 1
ATOM 952 O O . LEU A 1 160 ? 28.001 68.878 13.320 1.00 12.34 168 LEU A O 1
ATOM 957 N N . ALA A 1 161 ? 29.743 68.698 14.748 1.00 14.76 169 ALA A N 1
ATOM 958 C CA . ALA A 1 161 ? 29.972 70.132 14.806 1.00 15.38 169 ALA A CA 1
ATOM 959 C C . ALA A 1 161 ? 30.241 70.674 13.412 1.00 14.34 169 ALA A C 1
ATOM 960 O O . ALA A 1 161 ? 29.835 71.779 13.093 1.00 16.20 169 ALA A O 1
ATOM 962 N N . SER A 1 162 ? 30.898 69.885 12.575 1.00 14.50 170 SER A N 1
ATOM 963 C CA . SER A 1 162 ? 31.234 70.321 11.220 1.00 16.18 170 SER A CA 1
ATOM 964 C C . SER A 1 162 ? 29.996 70.518 10.310 1.00 15.90 170 SER A C 1
ATOM 965 O O . SER A 1 162 ? 30.110 71.060 9.214 1.00 17.05 170 SER A O 1
ATOM 968 N N . LEU A 1 163 ? 28.824 70.084 10.763 1.00 16.62 171 LEU A N 1
ATOM 969 C CA . LEU A 1 163 ? 27.592 70.223 9.974 1.00 16.54 171 LEU A CA 1
ATOM 970 C C . LEU A 1 163 ? 26.775 71.467 10.362 1.00 17.90 171 LEU A C 1
ATOM 971 O O . LEU A 1 163 ? 25.848 71.865 9.647 1.00 16.28 171 LEU A O 1
ATOM 976 N N . LYS A 1 164 ? 27.113 72.066 11.499 1.00 18.55 172 LYS A N 1
ATOM 977 C CA . LYS A 1 164 ? 26.462 73.286 11.947 1.00 21.68 172 LYS A CA 1
ATOM 978 C C . LYS A 1 164 ? 26.940 74.402 11.030 1.00 24.20 172 LYS A C 1
ATOM 979 O O . LYS A 1 164 ? 27.990 74.306 10.420 1.00 30.55 172 LYS A O 1
ATOM 985 N N . GLY A 1 165 ? 26.172 75.454 10.875 1.00 25.97 173 GLY A N 1
ATOM 986 C CA . GLY A 1 165 ? 26.555 76.460 9.876 1.00 34.39 173 GLY A CA 1
ATOM 987 C C . GLY A 1 165 ? 26.147 76.107 8.446 1.00 35.14 173 GLY A C 1
ATOM 988 O O . GLY A 1 165 ? 26.374 76.887 7.523 1.00 40.30 173 GLY A O 1
ATOM 989 N N . SER A 1 166 ? 25.598 74.911 8.244 1.00 26.20 174 SER A N 1
ATOM 990 C CA . SER A 1 166 ? 24.865 74.615 7.024 1.00 22.96 174 SER A CA 1
ATOM 991 C C . SER A 1 166 ? 23.451 74.251 7.455 1.00 19.73 174 SER A C 1
ATOM 992 O O . SER A 1 166 ? 23.229 73.888 8.614 1.00 19.03 174 SER A O 1
ATOM 995 N N . THR A 1 167 ? 22.493 74.372 6.541 1.00 15.62 175 THR A N 1
ATOM 996 C CA . THR A 1 167 ? 21.106 74.016 6.830 1.00 14.20 175 THR A CA 1
ATOM 997 C C . THR A 1 167 ? 20.569 73.002 5.832 1.00 13.76 175 THR A C 1
ATOM 998 O O . THR A 1 167 ? 19.405 72.616 5.885 1.00 12.43 175 THR A O 1
ATOM 1002 N N . VAL A 1 168 ? 21.430 72.575 4.923 1.00 14.42 176 VAL A N 1
ATOM 1003 C CA . VAL A 1 168 ? 21.071 71.576 3.936 1.00 13.97 176 VAL A CA 1
ATOM 1004 C C . VAL A 1 168 ? 22.342 70.835 3.511 1.00 12.52 176 VAL A C 1
ATOM 1005 O O . VAL A 1 168 ? 23.421 71.426 3.434 1.00 10.85 176 VAL A O 1
ATOM 1009 N N . LYS A 1 169 ? 22.210 69.536 3.282 1.00 12.01 177 LYS A N 1
ATOM 1010 C CA . LYS A 1 169 ? 23.347 68.696 2.961 1.00 14.19 177 LYS A CA 1
ATOM 1011 C C . LYS A 1 169 ? 22.905 67.462 2.198 1.00 13.78 177 LYS A C 1
ATOM 1012 O O . LYS A 1 169 ? 21.885 66.846 2.517 1.00 10.82 177 LYS A O 1
ATOM 1018 N N . SER A 1 170 ? 23.689 67.104 1.190 1.00 14.41 178 SER A N 1
ATOM 1019 C CA . SER A 1 170 ? 23.483 65.873 0.456 1.00 16.26 178 SER A CA 1
ATOM 1020 C C . SER A 1 170 ? 23.945 64.727 1.349 1.00 15.94 178 SER A C 1
ATOM 1021 O O . SER A 1 170 ? 25.102 64.684 1.744 1.00 19.65 178 SER A O 1
ATOM 1024 N N . ILE A 1 171 ? 23.036 63.821 1.700 1.00 16.87 179 ILE A N 1
ATOM 1025 C CA . ILE A 1 171 ? 23.371 62.713 2.612 1.00 15.13 179 ILE A CA 1
ATOM 1026 C C . ILE A 1 171 ? 23.020 61.383 1.971 1.00 13.68 179 ILE A C 1
ATOM 1027 O O . ILE A 1 171 ? 21.903 61.195 1.463 1.00 10.59 179 ILE A O 1
ATOM 1032 N N . TYR A 1 172 ? 23.969 60.456 2.003 1.00 13.24 180 TYR A N 1
ATOM 1033 C CA . TYR A 1 172 ? 23.767 59.163 1.356 1.00 13.45 180 TYR A CA 1
ATOM 1034 C C . TYR A 1 172 ? 22.600 58.427 2.016 1.00 12.80 180 TYR A C 1
ATOM 1035 O O . TYR A 1 172 ? 22.339 58.581 3.213 1.00 11.61 180 TYR A O 1
ATOM 1044 N N . ARG A 1 173 ? 21.895 57.640 1.218 1.00 13.13 181 ARG A N 1
ATOM 1045 C CA . ARG A 1 173 ? 20.906 56.716 1.736 1.00 13.59 181 ARG A CA 1
ATOM 1046 C C . ARG A 1 173 ? 21.585 55.373 1.973 1.00 13.40 181 ARG A C 1
ATOM 1047 O O . ARG A 1 173 ? 22.784 55.226 1.736 1.00 11.82 181 ARG A O 1
ATOM 1055 N N . PHE A 1 174 ? 20.828 54.403 2.468 1.00 14.04 182 PHE A N 1
ATOM 1056 C CA . PHE A 1 174 ? 21.430 53.180 2.960 1.00 14.28 182 PHE A CA 1
ATOM 1057 C C . PHE A 1 174 ? 20.474 52.018 2.843 1.00 14.13 182 PHE A C 1
ATOM 1058 O O . PHE A 1 174 ? 19.294 52.154 3.137 1.00 13.62 182 PHE A O 1
ATOM 1066 N N . ASP A 1 175 ? 21.005 50.880 2.411 1.00 16.76 183 ASP A N 1
ATOM 1067 C CA . ASP A 1 175 ? 20.243 49.645 2.326 1.00 19.97 183 ASP A CA 1
ATOM 1068 C C . ASP A 1 175 ? 20.574 48.750 3.512 1.00 18.84 183 ASP A C 1
ATOM 1069 O O . ASP A 1 175 ? 21.703 48.282 3.646 1.00 17.54 183 ASP A O 1
ATOM 1074 N N . ASP A 1 176 ? 19.582 48.495 4.355 1.00 18.42 184 ASP A N 1
ATOM 1075 C CA . ASP A 1 176 ? 19.798 47.700 5.557 1.00 20.21 184 ASP A CA 1
ATOM 1076 C C . ASP A 1 176 ? 19.954 46.217 5.267 1.00 22.50 184 ASP A C 1
ATOM 1077 O O . ASP A 1 176 ? 20.463 45.479 6.101 1.00 22.23 184 ASP A O 1
ATOM 1082 N N . LYS A 1 177 ? 19.508 45.775 4.097 1.00 27.39 185 LYS A N 1
ATOM 1083 C CA . LYS A 1 177 ? 19.591 44.361 3.757 1.00 30.22 185 LYS A CA 1
ATOM 1084 C C . LYS A 1 177 ? 21.025 43.977 3.433 1.00 26.87 185 LYS A C 1
ATOM 1085 O O . LYS A 1 177 ? 21.526 42.960 3.907 1.00 26.62 185 LYS A O 1
ATOM 1091 N N . LYS A 1 178 ? 21.691 44.800 2.633 1.00 27.05 186 LYS A N 1
ATOM 1092 C CA . LYS A 1 178 ? 23.059 44.506 2.214 1.00 25.92 186 LYS A CA 1
ATOM 1093 C C . LYS A 1 178 ? 24.087 45.346 2.952 1.00 22.47 186 LYS A C 1
ATOM 1094 O O . LYS A 1 178 ? 25.285 45.144 2.781 1.00 19.75 186 LYS A O 1
ATOM 1100 N N . ASN A 1 179 ? 23.621 46.275 3.781 1.00 22.43 187 ASN A N 1
ATOM 1101 C CA . ASN A 1 179 ? 24.509 47.226 4.456 1.00 22.67 187 ASN A CA 1
ATOM 1102 C C . ASN A 1 179 ? 25.464 47.900 3.471 1.00 20.98 187 ASN A C 1
ATOM 1103 O O . ASN A 1 179 ? 26.689 47.826 3.614 1.00 16.36 187 ASN A O 1
ATOM 1108 N N . VAL A 1 180 ? 24.881 48.557 2.467 1.00 20.39 188 VAL A N 1
ATOM 1109 C CA . VAL A 1 180 ? 25.646 49.338 1.504 1.00 19.49 188 VAL A CA 1
ATOM 1110 C C . VAL A 1 180 ? 25.046 50.738 1.254 1.00 18.48 188 VAL A C 1
ATOM 1111 O O . VAL A 1 180 ? 23.836 50.973 1.376 1.00 16.19 188 VAL A O 1
ATOM 1115 N N . ILE A 1 181 ? 25.938 51.653 0.899 1.00 17.65 189 ILE A N 1
ATOM 1116 C CA . ILE A 1 181 ? 25.617 53.050 0.644 1.00 17.50 189 ILE A CA 1
ATOM 1117 C C . ILE A 1 181 ? 24.801 53.221 -0.640 1.00 16.96 189 ILE A C 1
ATOM 1118 O O . ILE A 1 181 ? 25.171 52.687 -1.695 1.00 16.29 189 ILE A O 1
ATOM 1123 N N . LEU A 1 182 ? 23.703 53.971 -0.547 1.00 14.00 190 LEU A N 1
ATOM 1124 C CA . LEU A 1 182 ? 22.857 54.248 -1.703 1.00 14.06 190 LEU A CA 1
ATOM 1125 C C . LEU A 1 182 ? 22.902 55.733 -2.068 1.00 15.18 190 LEU A C 1
ATOM 1126 O O . LEU A 1 182 ? 23.303 56.566 -1.255 1.00 13.88 190 LEU A O 1
ATOM 1131 N N . SER A 1 183 ? 22.476 56.061 -3.287 1.00 16.93 191 SER A N 1
ATOM 1132 C CA . SER A 1 183 ? 22.547 57.440 -3.785 1.00 19.10 191 SER A CA 1
ATOM 1133 C C . SER A 1 183 ? 21.849 58.434 -2.856 1.00 19.34 191 SER A C 1
ATOM 1134 O O . SER A 1 183 ? 20.816 58.135 -2.258 1.00 19.07 191 SER A O 1
ATOM 1137 N N . PRO A 1 184 ? 22.426 59.630 -2.734 1.00 19.29 192 PRO A N 1
ATOM 1138 C CA . PRO A 1 184 ? 22.060 60.569 -1.683 1.00 20.03 192 PRO A CA 1
ATOM 1139 C C . PRO A 1 184 ? 20.776 61.351 -1.934 1.00 19.63 192 PRO A C 1
ATOM 1140 O O . PRO A 1 184 ? 20.319 61.451 -3.065 1.00 20.39 192 PRO A O 1
ATOM 1144 N N . VAL A 1 185 ? 20.202 61.883 -0.859 1.00 19.07 193 VAL A N 1
ATOM 1145 C CA . VAL A 1 185 ? 19.174 62.903 -0.962 1.00 21.34 193 VAL A CA 1
ATOM 1146 C C . VAL A 1 185 ? 19.609 64.089 -0.136 1.00 18.87 193 VAL A C 1
ATOM 1147 O O . VAL A 1 185 ? 20.515 63.980 0.686 1.00 17.25 193 VAL A O 1
ATOM 1151 N N . TYR A 1 186 ? 18.961 65.220 -0.375 1.00 18.38 194 TYR A N 1
ATOM 1152 C CA . TYR A 1 186 ? 19.217 66.417 0.392 1.00 17.79 194 TYR A CA 1
ATOM 1153 C C . TYR A 1 186 ? 18.359 66.434 1.655 1.00 16.61 194 TYR A C 1
ATOM 1154 O O . TYR A 1 186 ? 17.150 66.176 1.622 1.00 17.96 194 TYR A O 1
ATOM 1163 N N . VAL A 1 187 ? 19.010 66.718 2.771 1.00 14.59 195 VAL A N 1
ATOM 1164 C CA . VAL A 1 187 ? 18.355 66.775 4.062 1.00 14.02 195 VAL A CA 1
ATOM 1165 C C . VAL A 1 187 ? 18.404 68.209 4.571 1.00 13.67 195 VAL A C 1
ATOM 1166 O O . VAL A 1 187 ? 19.479 68.824 4.611 1.00 12.99 195 VAL A O 1
ATOM 1170 N N . ASN A 1 188 ? 17.245 68.749 4.933 1.00 12.51 196 ASN A N 1
ATOM 1171 C CA . ASN A 1 188 ? 17.176 70.105 5.456 1.00 13.20 196 ASN A CA 1
ATOM 1172 C C . ASN A 1 188 ? 17.097 70.031 6.963 1.00 13.49 196 ASN A C 1
ATOM 1173 O O . ASN A 1 188 ? 16.422 69.171 7.500 1.00 14.00 196 ASN A O 1
ATOM 1178 N N . TYR A 1 189 ? 17.791 70.935 7.638 1.00 12.62 197 TYR A N 1
ATOM 1179 C CA . TYR A 1 189 ? 17.856 70.904 9.083 1.00 12.71 197 TYR A CA 1
ATOM 1180 C C . TYR A 1 189 ? 18.279 72.266 9.609 1.00 13.53 197 TYR A C 1
ATOM 1181 O O . TYR A 1 189 ? 18.933 73.040 8.913 1.00 15.06 197 TYR A O 1
ATOM 1190 N N . ASN A 1 190 ? 17.913 72.550 10.844 1.00 14.84 198 ASN A N 1
ATOM 1191 C CA . ASN A 1 190 ? 18.443 73.715 11.530 1.00 19.30 198 ASN A CA 1
ATOM 1192 C C . ASN A 1 190 ? 18.888 73.341 12.939 1.00 20.39 198 ASN A C 1
ATOM 1193 O O . ASN A 1 190 ? 19.072 74.202 13.793 1.00 20.65 198 ASN A O 1
ATOM 1198 N N . LYS A 1 191 ? 19.068 72.041 13.151 1.00 20.83 199 LYS A N 1
ATOM 1199 C CA . LYS A 1 191 ? 19.542 71.491 14.414 1.00 21.97 199 LYS A CA 1
ATOM 1200 C C . LYS A 1 191 ? 20.486 70.326 14.194 1.00 15.77 199 LYS A C 1
ATOM 1201 O O . LYS A 1 191 ? 20.197 69.442 13.406 1.00 14.42 199 LYS A O 1
ATOM 1207 N N . VAL A 1 192 ? 21.588 70.308 14.926 1.00 13.82 200 VAL A N 1
ATOM 1208 C CA . VAL A 1 192 ? 22.506 69.172 14.915 1.00 12.74 200 VAL A CA 1
ATOM 1209 C C . VAL A 1 192 ? 22.731 68.738 16.365 1.00 12.06 200 VAL A C 1
ATOM 1210 O O . VAL A 1 192 ? 23.084 69.555 17.210 1.00 12.61 200 VAL A O 1
ATOM 1214 N N . ARG A 1 193 ? 22.499 67.464 16.657 1.00 10.80 201 ARG A N 1
ATOM 1215 C CA . ARG A 1 193 ? 22.566 66.975 18.028 1.00 11.09 201 ARG A CA 1
ATOM 1216 C C . ARG A 1 193 ? 23.230 65.607 18.093 1.00 11.35 201 ARG A C 1
ATOM 1217 O O . ARG A 1 193 ? 23.106 64.805 17.171 1.00 10.04 201 ARG A O 1
ATOM 1225 N N . THR A 1 194 ? 23.955 65.362 19.183 1.00 11.63 202 THR A N 1
ATOM 1226 C CA . THR A 1 194 ? 24.334 64.008 19.571 1.00 11.02 202 THR A CA 1
ATOM 1227 C C . THR A 1 194 ? 23.080 63.307 20.051 1.00 10.50 202 THR A C 1
ATOM 1228 O O . THR A 1 194 ? 22.078 63.962 20.335 1.00 10.73 202 THR A O 1
ATOM 1232 N N . GLU A 1 195 ? 23.125 61.987 20.171 1.00 10.06 203 GLU A N 1
ATOM 1233 C CA . GLU A 1 195 ? 21.955 61.249 20.647 1.00 10.22 203 GLU A CA 1
ATOM 1234 C C . GLU A 1 195 ? 21.621 61.664 22.068 1.00 10.90 203 GLU A C 1
ATOM 1235 O O . GLU A 1 195 ? 20.450 61.755 22.453 1.00 11.24 203 GLU A O 1
ATOM 1241 N N . GLU A 1 196 ? 22.660 61.919 22.847 1.00 12.12 204 GLU A N 1
ATOM 1242 C CA . GLU A 1 196 ? 22.487 62.297 24.243 1.00 14.39 204 GLU A CA 1
ATOM 1243 C C . GLU A 1 196 ? 21.669 63.573 24.342 1.00 14.71 204 GLU A C 1
ATOM 1244 O O . GLU A 1 196 ? 20.732 63.663 25.134 1.00 12.77 204 GLU A O 1
ATOM 1250 N N . GLU A 1 197 ? 22.040 64.564 23.538 1.00 14.81 205 GLU A N 1
ATOM 1251 C CA . GLU A 1 197 ? 21.329 65.835 23.550 1.00 16.28 205 GLU A CA 1
ATOM 1252 C C . GLU A 1 197 ? 19.869 65.624 23.189 1.00 14.53 205 GLU A C 1
ATOM 1253 O O . GLU A 1 197 ? 18.990 66.153 23.853 1.00 13.14 205 GLU A O 1
ATOM 1259 N N . MET A 1 198 ? 19.614 64.827 22.156 1.00 14.33 206 MET A N 1
ATOM 1260 C CA . MET A 1 198 ? 18.248 64.629 21.684 1.00 14.41 206 MET A CA 1
ATOM 1261 C C . MET A 1 198 ? 17.445 63.901 22.748 1.00 14.49 206 MET A C 1
ATOM 1262 O O . MET A 1 198 ? 16.309 64.260 23.035 1.00 17.55 206 MET A O 1
ATOM 1267 N N . VAL A 1 199 ? 18.048 62.898 23.370 1.00 14.21 207 VAL A N 1
ATOM 1268 C CA . VAL A 1 199 ? 17.342 62.095 24.363 1.00 13.86 207 VAL A CA 1
ATOM 1269 C C . VAL A 1 199 ? 17.049 62.905 25.623 1.00 14.88 207 VAL A C 1
ATOM 1270 O O . VAL A 1 199 ? 15.963 62.820 26.197 1.00 15.25 207 VAL A O 1
ATOM 1274 N N . LYS A 1 200 ? 18.019 63.688 26.062 1.00 15.69 208 LYS A N 1
ATOM 1275 C CA . LYS A 1 200 ? 17.822 64.504 27.243 1.00 18.32 208 LYS A CA 1
ATOM 1276 C C . LYS A 1 200 ? 16.806 65.632 27.024 1.00 17.95 208 LYS A C 1
ATOM 1277 O O . LYS A 1 200 ? 16.112 66.032 27.952 1.00 15.50 208 LYS A O 1
ATOM 1283 N N . GLN A 1 201 ? 16.705 66.131 25.798 1.00 17.98 209 GLN A N 1
ATOM 1284 C CA . GLN A 1 201 ? 15.704 67.152 25.485 1.00 19.30 209 GLN A CA 1
ATOM 1285 C C . GLN A 1 201 ? 14.301 66.579 25.560 1.00 18.74 209 GLN A C 1
ATOM 1286 O O . GLN A 1 201 ? 13.326 67.319 25.672 1.00 18.70 209 GLN A O 1
ATOM 1292 N N . HIS A 1 202 ? 14.201 65.256 25.507 1.00 17.21 210 HIS A N 1
ATOM 1293 C CA . HIS A 1 202 ? 12.923 64.603 25.704 1.00 17.07 210 HIS A CA 1
ATOM 1294 C C . HIS A 1 202 ? 12.699 64.229 27.160 1.00 15.79 210 HIS A C 1
ATOM 1295 O O . HIS A 1 202 ? 11.709 63.589 27.494 1.00 15.35 210 HIS A O 1
ATOM 1302 N N . GLY A 1 203 ? 13.624 64.643 28.020 1.00 15.74 211 GLY A N 1
ATOM 1303 C CA . GLY A 1 203 ? 13.502 64.411 29.458 1.00 15.12 211 GLY A CA 1
ATOM 1304 C C . GLY A 1 203 ? 13.933 63.026 29.891 1.00 15.41 211 GLY A C 1
ATOM 1305 O O . GLY A 1 203 ? 13.692 62.622 31.025 1.00 16.55 211 GLY A O 1
ATOM 1306 N N . ALA A 1 204 ? 14.576 62.288 28.993 1.00 14.83 212 ALA A N 1
ATOM 1307 C CA . ALA A 1 204 ? 14.988 60.928 29.305 1.00 13.35 212 ALA A CA 1
ATOM 1308 C C . ALA A 1 204 ? 16.454 60.867 29.699 1.00 12.75 212 ALA A C 1
ATOM 1309 O O . ALA A 1 204 ? 17.167 61.862 29.646 1.00 10.40 212 ALA A O 1
ATOM 1311 N N . ASN A 1 205 ? 16.895 59.681 30.102 1.00 12.32 213 ASN A N 1
ATOM 1312 C CA . ASN A 1 205 ? 18.279 59.463 30.485 1.00 11.82 213 ASN A CA 1
ATOM 1313 C C . ASN A 1 205 ? 19.066 58.730 29.404 1.00 12.08 213 ASN A C 1
ATOM 1314 O O . ASN A 1 205 ? 18.485 58.079 28.540 1.00 11.48 213 ASN A O 1
ATOM 1319 N N . TYR A 1 206 ? 20.393 58.828 29.476 1.00 11.46 214 TYR A N 1
ATOM 1320 C CA . TYR A 1 206 ? 21.274 58.358 28.418 1.00 10.38 214 TYR A CA 1
ATOM 1321 C C . TYR A 1 206 ? 22.502 57.660 28.980 1.00 10.60 214 TYR A C 1
ATOM 1322 O O . TYR A 1 206 ? 23.099 58.123 29.951 1.00 10.02 214 TYR A O 1
ATOM 1331 N N . PHE A 1 207 ? 22.885 56.556 28.349 1.00 9.37 215 PHE A N 1
ATOM 1332 C CA . PHE A 1 207 ? 24.120 55.864 28.689 1.00 9.57 215 PHE A CA 1
ATOM 1333 C C . PHE A 1 207 ? 24.748 55.297 27.415 1.00 9.52 215 PHE A C 1
ATOM 1334 O O . PHE A 1 207 ? 24.066 54.679 26.598 1.00 10.38 215 PHE A O 1
ATOM 1342 N N . ARG A 1 208 ? 26.041 55.522 27.248 1.00 9.20 216 ARG A N 1
ATOM 1343 C CA . ARG A 1 208 ? 26.744 55.126 26.037 1.00 10.09 216 ARG A CA 1
ATOM 1344 C C . ARG A 1 208 ? 27.807 54.082 26.322 1.00 9.96 216 ARG A C 1
ATOM 1345 O O . ARG A 1 208 ? 28.571 54.203 27.272 1.00 9.41 216 ARG A O 1
ATOM 1353 N N . LEU A 1 209 ? 27.825 53.052 25.490 1.00 9.98 217 LEU A N 1
ATOM 1354 C CA . LEU A 1 209 ? 28.959 52.160 25.350 1.00 10.45 217 LEU A CA 1
ATOM 1355 C C . LEU A 1 209 ? 29.362 52.192 23.911 1.00 9.88 217 LEU A C 1
ATOM 1356 O O . LEU A 1 209 ? 28.521 51.992 23.048 1.00 11.24 217 LEU A O 1
ATOM 1361 N N . THR A 1 210 ? 30.640 52.411 23.636 1.00 10.02 218 THR A N 1
ATOM 1362 C CA . THR A 1 210 ? 31.101 52.527 22.259 1.00 9.31 218 THR A CA 1
ATOM 1363 C C . THR A 1 210 ? 31.518 51.174 21.661 1.00 9.39 218 THR A C 1
ATOM 1364 O O . THR A 1 210 ? 32.700 50.915 21.461 1.00 9.80 218 THR A O 1
ATOM 1368 N N . LEU A 1 211 ? 30.535 50.328 21.356 1.00 8.94 219 LEU A N 1
ATOM 1369 C CA . LEU A 1 211 ? 30.801 48.958 20.896 1.00 9.32 219 LEU A CA 1
ATOM 1370 C C . LEU A 1 211 ? 30.902 48.859 19.385 1.00 10.17 219 LEU A C 1
ATOM 1371 O O . LEU A 1 211 ? 30.058 49.392 18.664 1.00 9.99 219 LEU A O 1
ATOM 1376 N N . GLN A 1 212 ? 31.929 48.156 18.920 1.00 9.49 220 GLN A N 1
ATOM 1377 C CA . GLN A 1 212 ? 32.124 47.931 17.504 1.00 9.83 220 GLN A CA 1
ATOM 1378 C C . GLN A 1 212 ? 31.035 47.003 16.990 1.00 9.78 220 GLN A C 1
ATOM 1379 O O . GLN A 1 212 ? 30.727 45.986 17.619 1.00 8.98 220 GLN A O 1
ATOM 1385 N N . ASP A 1 213 ? 30.478 47.342 15.833 1.00 8.31 221 ASP A N 1
ATOM 1386 C CA . ASP A 1 213 ? 29.511 46.492 15.181 1.00 8.39 221 ASP A CA 1
ATOM 1387 C C . ASP A 1 213 ? 30.152 45.135 14.923 1.00 8.89 221 ASP A C 1
ATOM 1388 O O . ASP A 1 213 ? 31.341 45.041 14.616 1.00 8.76 221 ASP A O 1
ATOM 1393 N N . HIS A 1 214 ? 29.349 44.087 15.081 1.00 9.57 222 HIS A N 1
ATOM 1394 C CA . HIS A 1 214 ? 29.733 42.704 14.754 1.00 10.12 222 HIS A CA 1
ATOM 1395 C C . HIS A 1 214 ? 30.402 41.882 15.867 1.00 8.82 222 HIS A C 1
ATOM 1396 O O . HIS A 1 214 ? 30.568 40.684 15.707 1.00 10.35 222 HIS A O 1
ATOM 1403 N N . PHE A 1 215 ? 30.755 42.504 16.986 1.00 8.21 223 PHE A N 1
ATOM 1404 C CA . PHE A 1 215 ? 31.528 41.840 18.018 1.00 7.69 223 PHE A CA 1
ATOM 1405 C C . PHE A 1 215 ? 30.878 41.981 19.377 1.00 7.93 223 PHE A C 1
ATOM 1406 O O . PHE A 1 215 ? 30.034 42.850 19.585 1.00 9.98 223 PHE A O 1
ATOM 1414 N N . ARG A 1 216 ? 31.292 41.123 20.300 1.00 7.44 224 ARG A N 1
ATOM 1415 C CA . ARG A 1 216 ? 30.887 41.211 21.698 1.00 7.67 224 ARG A CA 1
ATOM 1416 C C . ARG A 1 216 ? 31.509 42.440 22.319 1.00 7.28 224 ARG A C 1
ATOM 1417 O O . ARG A 1 216 ? 32.524 42.927 21.839 1.00 8.28 224 ARG A O 1
ATOM 1425 N N . PRO A 1 217 ? 30.927 42.932 23.414 1.00 7.27 225 PRO A N 1
ATOM 1426 C CA . PRO A 1 217 ? 31.626 43.940 24.215 1.00 7.14 225 PRO A CA 1
ATOM 1427 C C . PRO A 1 217 ? 32.911 43.363 24.838 1.00 7.29 225 PRO A C 1
ATOM 1428 O O . PRO A 1 217 ? 32.925 42.197 25.235 1.00 6.79 225 PRO A O 1
ATOM 1432 N N . ASP A 1 218 ? 33.981 44.155 24.892 1.00 7.65 226 ASP A N 1
ATOM 1433 C CA . ASP A 1 218 ? 35.181 43.756 25.624 1.00 8.65 226 ASP A CA 1
ATOM 1434 C C . ASP A 1 218 ? 34.914 43.874 27.117 1.00 8.38 226 ASP A C 1
ATOM 1435 O O . ASP A 1 218 ? 34.029 44.617 27.544 1.00 8.79 226 ASP A O 1
ATOM 1440 N N . ASP A 1 219 ? 35.690 43.141 27.902 1.00 8.87 227 ASP A N 1
ATOM 1441 C CA . ASP A 1 219 ? 35.512 43.078 29.354 1.00 9.49 227 ASP A CA 1
ATOM 1442 C C . ASP A 1 219 ? 35.355 44.448 30.059 1.00 9.57 227 ASP A C 1
ATOM 1443 O O . ASP A 1 219 ? 34.478 44.602 30.904 1.00 10.42 227 ASP A O 1
ATOM 1448 N N . PRO A 1 220 ? 36.215 45.433 29.741 1.00 9.83 228 PRO A N 1
ATOM 1449 C CA . PRO A 1 220 ? 36.094 46.712 30.451 1.00 9.82 228 PRO A CA 1
ATOM 1450 C C . PRO A 1 220 ? 34.751 47.410 30.214 1.00 10.50 228 PRO A C 1
ATOM 1451 O O . PRO A 1 220 ? 34.273 48.129 31.098 1.00 9.43 228 PRO A O 1
ATOM 1455 N N . ASP A 1 221 ? 34.160 47.194 29.033 1.00 10.59 229 ASP A N 1
ATOM 1456 C CA . ASP A 1 221 ? 32.831 47.722 28.707 1.00 10.44 229 ASP A CA 1
ATOM 1457 C C . ASP A 1 221 ? 31.699 46.969 29.416 1.00 9.77 229 ASP A C 1
ATOM 1458 O O . ASP A 1 221 ? 30.667 47.545 29.766 1.00 7.86 229 ASP A O 1
ATOM 1463 N N . VAL A 1 222 ? 31.891 45.672 29.615 1.00 9.21 230 VAL A N 1
ATOM 1464 C CA . VAL A 1 222 ? 31.015 44.927 30.492 1.00 8.35 230 VAL A CA 1
ATOM 1465 C C . VAL A 1 222 ? 31.121 45.534 31.897 1.00 8.33 230 VAL A C 1
ATOM 1466 O O . VAL A 1 222 ? 30.107 45.814 32.520 1.00 7.96 230 VAL A O 1
ATOM 1470 N N . ASP A 1 223 ? 32.338 45.770 32.387 1.00 8.64 231 ASP A N 1
ATOM 1471 C CA . ASP A 1 223 ? 32.498 46.342 33.737 1.00 9.40 231 ASP A CA 1
ATOM 1472 C C . ASP A 1 223 ? 31.775 47.688 33.863 1.00 9.70 231 ASP A C 1
ATOM 1473 O O . ASP A 1 223 ? 31.145 47.997 34.887 1.00 8.89 231 ASP A O 1
ATOM 1478 N N . LYS A 1 224 ? 31.912 48.499 32.819 1.00 10.07 232 LYS A N 1
ATOM 1479 C CA . LYS A 1 224 ? 31.317 49.815 32.793 1.00 11.24 232 LYS A CA 1
ATOM 1480 C C . LYS A 1 224 ? 29.797 49.715 32.833 1.00 9.82 232 LYS A C 1
ATOM 1481 O O . LYS A 1 224 ? 29.147 50.438 33.587 1.00 9.67 232 LYS A O 1
ATOM 1487 N N . PHE A 1 225 ? 29.234 48.803 32.044 1.00 8.32 233 PHE A N 1
ATOM 1488 C CA . PHE A 1 225 ? 27.790 48.572 32.068 1.00 7.86 233 PHE A CA 1
ATOM 1489 C C . PHE A 1 225 ? 27.291 48.143 33.450 1.00 8.36 233 PHE A C 1
ATOM 1490 O O . PHE A 1 225 ? 26.276 48.652 33.928 1.00 8.57 233 PHE A O 1
ATOM 1498 N N . LEU A 1 226 ? 27.993 47.201 34.074 1.00 8.33 234 LEU A N 1
ATOM 1499 C CA . LEU A 1 226 ? 27.612 46.675 35.392 1.00 9.46 234 LEU A CA 1
ATOM 1500 C C . LEU A 1 226 ? 27.623 47.732 36.494 1.00 9.78 234 LEU A C 1
ATOM 1501 O O . LEU A 1 226 ? 26.727 47.777 37.349 1.00 9.42 234 LEU A O 1
ATOM 1506 N N . GLU A 1 227 ? 28.621 48.596 36.466 1.00 11.23 235 GLU A N 1
ATOM 1507 C CA . GLU A 1 227 ? 28.670 49.688 37.425 1.00 14.63 235 GLU A CA 1
ATOM 1508 C C . GLU A 1 227 ? 27.518 50.689 37.181 1.00 13.90 235 GLU A C 1
ATOM 1509 O O . GLU A 1 227 ? 26.941 51.213 38.133 1.00 13.59 235 GLU A O 1
ATOM 1515 N N . PHE A 1 228 ? 27.158 50.930 35.923 1.00 12.22 236 PHE A N 1
ATOM 1516 C CA . PHE A 1 228 ? 25.940 51.691 35.613 1.00 11.03 236 PHE A CA 1
ATOM 1517 C C . PHE A 1 228 ? 24.687 50.959 36.102 1.00 10.80 236 PHE A C 1
ATOM 1518 O O . PHE A 1 228 ? 23.776 51.546 36.701 1.00 10.92 236 PHE A O 1
ATOM 1526 N N . TYR A 1 229 ? 24.634 49.664 35.832 1.00 10.52 237 TYR A N 1
ATOM 1527 C CA . TYR A 1 229 ? 23.470 48.869 36.177 1.00 10.81 237 TYR A CA 1
ATOM 1528 C C . TYR A 1 229 ? 23.208 48.895 37.676 1.00 11.75 237 TYR A C 1
ATOM 1529 O O . TYR A 1 229 ? 22.070 49.059 38.124 1.00 13.28 237 TYR A O 1
ATOM 1538 N N . LYS A 1 230 ? 24.269 48.722 38.451 1.00 12.81 238 LYS A N 1
ATOM 1539 C CA . LYS A 1 230 ? 24.159 48.663 39.900 1.00 13.84 238 LYS A CA 1
ATOM 1540 C C . LYS A 1 230 ? 23.753 49.991 40.531 1.00 13.55 238 LYS A C 1
ATOM 1541 O O . LYS A 1 230 ? 23.300 50.024 41.668 1.00 12.62 238 LYS A O 1
ATOM 1547 N N . SER A 1 231 ? 23.907 51.083 39.794 1.00 13.01 239 SER A N 1
ATOM 1548 C CA . SER A 1 231 ? 23.570 52.385 40.327 1.00 15.03 239 SER A CA 1
ATOM 1549 C C . SER A 1 231 ? 22.161 52.808 39.923 1.00 13.83 239 SER A C 1
ATOM 1550 O O . SER A 1 231 ? 21.738 53.901 40.269 1.00 16.02 239 SER A O 1
ATOM 1553 N N . LEU A 1 232 ? 21.432 51.955 39.202 1.00 11.69 240 LEU A N 1
ATOM 1554 C CA . LEU A 1 232 ? 20.110 52.337 38.708 1.00 11.34 240 LEU A CA 1
ATOM 1555 C C . LEU A 1 232 ? 19.066 52.369 39.803 1.00 10.60 240 LEU A C 1
ATOM 1556 O O . LEU A 1 232 ? 19.087 51.557 40.703 1.00 9.24 240 LEU A O 1
ATOM 1561 N N . PRO A 1 233 ? 18.140 53.316 39.707 1.00 10.55 241 PRO A N 1
ATOM 1562 C CA . PRO A 1 233 ? 17.012 53.226 40.580 1.00 11.49 241 PRO A CA 1
ATOM 1563 C C . PRO A 1 233 ? 16.173 52.020 40.235 1.00 12.58 241 PRO A C 1
ATOM 1564 O O . PRO A 1 233 ? 16.101 51.578 39.101 1.00 14.39 241 PRO A O 1
ATOM 1568 N N . LYS A 1 234 ? 15.542 51.471 41.234 1.00 14.10 242 LYS A N 1
ATOM 1569 C CA . LYS A 1 234 ? 14.759 50.307 41.007 1.00 16.30 242 LYS A CA 1
ATOM 1570 C C . LYS A 1 234 ? 13.663 50.484 39.974 1.00 14.15 242 LYS A C 1
ATOM 1571 O O . LYS A 1 234 ? 13.217 49.511 39.419 1.00 13.92 242 LYS A O 1
ATOM 1577 N N . ASP A 1 235 ? 13.168 51.678 39.727 1.00 14.07 243 ASP A N 1
ATOM 1578 C CA . ASP A 1 235 ? 12.055 51.747 38.820 1.00 12.99 243 ASP A CA 1
ATOM 1579 C C . ASP A 1 235 ? 12.520 52.067 37.403 1.00 13.23 243 ASP A C 1
ATOM 1580 O O . ASP A 1 235 ? 11.751 52.535 36.563 1.00 15.86 243 ASP A O 1
ATOM 1585 N N . ALA A 1 236 ? 13.787 51.817 37.136 1.00 12.24 244 ALA A N 1
ATOM 1586 C CA . ALA A 1 236 ? 14.383 52.245 35.887 1.00 10.72 244 ALA A CA 1
ATOM 1587 C C . ALA A 1 236 ? 13.918 51.379 34.723 1.00 9.76 244 ALA A C 1
ATOM 1588 O O . ALA A 1 236 ? 13.808 50.163 34.846 1.00 10.29 244 ALA A O 1
ATOM 1590 N N . TRP A 1 237 ? 13.644 52.013 33.592 1.00 8.54 245 TRP A N 1
ATOM 1591 C CA . TRP A 1 237 ? 13.318 51.277 32.392 1.00 8.14 245 TRP A CA 1
ATOM 1592 C C . TRP A 1 237 ? 14.490 51.415 31.438 1.00 7.94 245 TRP A C 1
ATOM 1593 O O . TRP A 1 237 ? 14.924 52.520 31.148 1.00 7.98 245 TRP A O 1
ATOM 1604 N N . LEU A 1 238 ? 15.006 50.279 30.980 1.00 8.41 246 LEU A N 1
ATOM 1605 C CA . LEU A 1 238 ? 16.157 50.235 30.082 1.00 7.99 246 LEU A CA 1
ATOM 1606 C C . LEU A 1 238 ? 15.764 49.888 28.650 1.00 7.36 246 LEU A C 1
ATOM 1607 O O . LEU A 1 238 ? 15.104 48.885 28.397 1.00 6.39 246 LEU A O 1
ATOM 1612 N N . HIS A 1 239 ? 16.177 50.734 27.716 1.00 7.17 247 HIS A N 1
ATOM 1613 C CA . HIS A 1 239 ? 15.969 50.470 26.308 1.00 6.96 247 HIS A CA 1
ATOM 1614 C C . HIS A 1 239 ? 17.323 50.355 25.634 1.00 6.97 247 HIS A C 1
ATOM 1615 O O . HIS A 1 239 ? 18.057 51.341 25.554 1.00 7.48 247 HIS A O 1
ATOM 1622 N N . TYR A 1 240 ? 17.658 49.147 25.178 1.00 6.68 248 TYR A N 1
ATOM 1623 C CA . TYR A 1 240 ? 18.929 48.887 24.514 1.00 6.39 248 TYR A CA 1
ATOM 1624 C C . TYR A 1 240 ? 18.779 49.056 23.010 1.00 6.78 248 TYR A C 1
ATOM 1625 O O . TYR A 1 240 ? 17.777 48.632 22.407 1.00 7.35 248 TYR A O 1
ATOM 1634 N N . HIS A 1 241 ? 19.771 49.673 22.391 1.00 6.92 249 HIS A N 1
ATOM 1635 C CA . HIS A 1 241 ? 19.785 49.727 20.942 1.00 6.97 249 HIS A CA 1
ATOM 1636 C C . HIS A 1 241 ? 21.198 49.810 20.350 1.00 7.05 249 HIS A C 1
ATOM 1637 O O . HIS A 1 241 ? 22.149 50.293 20.982 1.00 5.95 249 HIS A O 1
ATOM 1644 N N . SER A 1 242 ? 21.312 49.322 19.123 1.00 7.36 250 SER A N 1
ATOM 1645 C CA . SER A 1 242 ? 22.541 49.387 18.367 1.00 8.01 250 SER A CA 1
ATOM 1646 C C . SER A 1 242 ? 22.187 50.023 17.018 1.00 8.92 250 SER A C 1
ATOM 1647 O O . SER A 1 242 ? 21.405 50.987 16.990 1.00 9.78 250 SER A O 1
ATOM 1650 N N . TYR A 1 243 ? 22.736 49.526 15.908 1.00 8.57 251 TYR A N 1
ATOM 1651 C CA . TYR A 1 243 ? 22.250 49.996 14.613 1.00 7.89 251 TYR A CA 1
ATOM 1652 C C . TYR A 1 243 ? 20.989 49.235 14.183 1.00 8.04 251 TYR A C 1
ATOM 1653 O O . TYR A 1 243 ? 19.945 49.846 13.930 1.00 7.49 251 TYR A O 1
ATOM 1662 N N . ALA A 1 244 ? 21.076 47.908 14.126 1.00 8.01 252 ALA A N 1
ATOM 1663 C CA . ALA A 1 244 ? 20.001 47.110 13.557 1.00 8.90 252 ALA A CA 1
ATOM 1664 C C . ALA A 1 244 ? 19.099 46.495 14.626 1.00 10.22 252 ALA A C 1
ATOM 1665 O O . ALA A 1 244 ? 18.042 45.955 14.318 1.00 12.49 252 ALA A O 1
ATOM 1667 N N . GLY A 1 245 ? 19.510 46.588 15.885 1.00 10.44 253 GLY A N 1
ATOM 1668 C CA . GLY A 1 245 ? 18.778 45.971 16.971 1.00 9.93 253 GLY A CA 1
ATOM 1669 C C . GLY A 1 245 ? 18.885 44.460 16.892 1.00 10.51 253 GLY A C 1
ATOM 1670 O O . GLY A 1 245 ? 18.026 43.723 17.414 1.00 9.13 253 GLY A O 1
ATOM 1671 N N . MET A 1 246 ? 19.955 44.003 16.248 1.00 9.70 254 MET A N 1
ATOM 1672 C CA . MET A 1 246 ? 20.202 42.578 16.072 1.00 9.43 254 MET A CA 1
ATOM 1673 C C . MET A 1 246 ? 21.294 42.061 17.009 1.00 8.74 254 MET A C 1
ATOM 1674 O O . MET A 1 246 ? 20.989 41.643 18.119 1.00 9.53 254 MET A O 1
ATOM 1679 N N . GLY A 1 247 ? 22.554 42.095 16.579 1.00 7.77 255 GLY A N 1
ATOM 1680 C CA . GLY A 1 247 ? 23.656 41.516 17.358 1.00 7.53 255 GLY A CA 1
ATOM 1681 C C . GLY A 1 247 ? 23.949 42.129 18.729 1.00 6.78 255 GLY A C 1
ATOM 1682 O O . GLY A 1 247 ? 23.750 41.500 19.776 1.00 5.62 255 GLY A O 1
ATOM 1683 N N . ARG A 1 248 ? 24.454 43.355 18.727 1.00 6.15 256 ARG A N 1
ATOM 1684 C CA . ARG A 1 248 ? 24.855 43.988 19.973 1.00 5.89 256 ARG A CA 1
ATOM 1685 C C . ARG A 1 248 ? 23.649 44.144 20.871 1.00 6.13 256 ARG A C 1
ATOM 1686 O O . ARG A 1 248 ? 23.754 43.974 22.090 1.00 6.09 256 ARG A O 1
ATOM 1694 N N . THR A 1 249 ? 22.498 44.453 20.273 1.00 6.33 257 THR A N 1
ATOM 1695 C CA . THR A 1 249 ? 21.266 44.642 21.048 1.00 6.32 257 THR A CA 1
ATOM 1696 C C . THR A 1 249 ? 20.845 43.337 21.728 1.00 6.17 257 THR A C 1
ATOM 1697 O O . THR A 1 249 ? 20.483 43.327 22.901 1.00 6.63 257 THR A O 1
ATOM 1701 N N . THR A 1 250 ? 20.926 42.229 21.010 1.00 5.89 258 THR A N 1
ATOM 1702 C CA . THR A 1 250 ? 20.496 40.949 21.565 1.00 5.81 258 THR A CA 1
ATOM 1703 C C . THR A 1 250 ? 21.456 40.433 22.627 1.00 5.79 258 THR A C 1
ATOM 1704 O O . THR A 1 250 ? 21.032 39.831 23.607 1.00 6.00 258 THR A O 1
ATOM 1708 N N . ILE A 1 251 ? 22.748 40.675 22.441 1.00 5.58 259 ILE A N 1
ATOM 1709 C CA . ILE A 1 251 ? 23.704 40.365 23.476 1.00 5.53 259 ILE A CA 1
ATOM 1710 C C . ILE A 1 251 ? 23.279 41.026 24.774 1.00 5.56 259 ILE A C 1
ATOM 1711 O O . ILE A 1 251 ? 23.307 40.389 25.829 1.00 5.93 259 ILE A O 1
ATOM 1716 N N . PHE A 1 252 ? 22.897 42.297 24.714 1.00 4.91 260 PHE A N 1
ATOM 1717 C CA . PHE A 1 252 ? 22.583 43.011 25.944 1.00 5.03 260 PHE A CA 1
ATOM 1718 C C . PHE A 1 252 ? 21.199 42.731 26.511 1.00 5.48 260 PHE A C 1
ATOM 1719 O O . PHE A 1 252 ? 20.992 42.866 27.720 1.00 5.77 260 PHE A O 1
ATOM 1727 N N . MET A 1 253 ? 20.269 42.330 25.655 1.00 6.23 261 MET A N 1
ATOM 1728 C CA . MET A 1 253 ? 18.960 41.857 26.106 1.00 6.91 261 MET A CA 1
ATOM 1729 C C . MET A 1 253 ? 19.117 40.538 26.853 1.00 7.07 261 MET A C 1
ATOM 1730 O O . MET A 1 253 ? 18.448 40.301 27.868 1.00 6.25 261 MET A O 1
ATOM 1735 N N . VAL A 1 254 ? 20.011 39.691 26.338 1.00 6.98 262 VAL A N 1
ATOM 1736 C CA . VAL A 1 254 ? 20.387 38.436 26.994 1.00 6.75 262 VAL A CA 1
ATOM 1737 C C . VAL A 1 254 ? 21.110 38.686 28.319 1.00 6.60 262 VAL A C 1
ATOM 1738 O O . VAL A 1 254 ? 20.804 38.036 29.315 1.00 6.59 262 VAL A O 1
ATOM 1742 N N . MET A 1 255 ? 22.054 39.622 28.346 1.00 6.25 263 MET A N 1
ATOM 1743 C CA . MET A 1 255 ? 22.697 40.009 29.611 1.00 6.81 263 MET A CA 1
ATOM 1744 C C . MET A 1 255 ? 21.684 40.501 30.656 1.00 6.83 263 MET A C 1
ATOM 1745 O O . MET A 1 255 ? 21.740 40.123 31.825 1.00 6.58 263 MET A O 1
ATOM 1750 N N . HIS A 1 256 ? 20.764 41.354 30.229 1.00 7.07 264 HIS A N 1
ATOM 1751 C CA . HIS A 1 256 ? 19.726 41.880 31.113 1.00 7.12 264 HIS A CA 1
ATOM 1752 C C . HIS A 1 256 ? 18.900 40.740 31.715 1.00 7.25 264 HIS A C 1
ATOM 1753 O O . HIS A 1 256 ? 18.716 40.666 32.931 1.00 6.17 264 HIS A O 1
ATOM 1760 N N . ASP A 1 257 ? 18.414 39.852 30.849 1.00 7.54 265 ASP A N 1
ATOM 1761 C CA . ASP A 1 257 ? 17.601 38.710 31.263 1.00 7.87 265 ASP A CA 1
ATOM 1762 C C . ASP A 1 257 ? 18.386 37.898 32.299 1.00 8.55 265 ASP A C 1
ATOM 1763 O O . ASP A 1 257 ? 17.854 37.502 33.333 1.00 7.90 265 ASP A O 1
ATOM 1768 N N . ILE A 1 258 ? 19.670 37.680 32.028 1.00 8.36 266 ILE A N 1
ATOM 1769 C CA . ILE A 1 258 ? 20.534 36.932 32.934 1.00 9.22 266 ILE A CA 1
ATOM 1770 C C . ILE A 1 258 ? 20.678 37.610 34.305 1.00 9.82 266 ILE A C 1
ATOM 1771 O O . ILE A 1 258 ? 20.615 36.957 35.350 1.00 11.21 266 ILE A O 1
ATOM 1776 N N . LEU A 1 259 ? 20.881 38.921 34.298 1.00 10.21 267 LEU A N 1
ATOM 1777 C CA . LEU A 1 259 ? 20.989 39.692 35.543 1.00 10.46 267 LEU A CA 1
ATOM 1778 C C . LEU A 1 259 ? 19.714 39.614 36.390 1.00 11.11 267 LEU A C 1
ATOM 1779 O O . LEU A 1 259 ? 19.775 39.661 37.619 1.00 12.47 267 LEU A O 1
ATOM 1784 N N . LYS A 1 260 ? 18.566 39.496 35.737 1.00 11.08 268 LYS A N 1
ATOM 1785 C CA . LYS A 1 260 ? 17.301 39.392 36.450 1.00 12.27 268 LYS A CA 1
ATOM 1786 C C . LYS A 1 260 ? 16.934 37.950 36.812 1.00 11.45 268 LYS A C 1
ATOM 1787 O O . LYS A 1 260 ? 16.264 37.721 37.799 1.00 11.09 268 LYS A O 1
ATOM 1793 N N . ASN A 1 261 ? 17.365 36.979 36.019 1.00 11.69 269 ASN A N 1
ATOM 1794 C CA . ASN A 1 261 ? 16.752 35.669 36.089 1.00 12.60 269 ASN A CA 1
ATOM 1795 C C . ASN A 1 261 ? 17.693 34.477 36.090 1.00 14.91 269 ASN A C 1
ATOM 1796 O O . ASN A 1 261 ? 17.233 33.340 36.099 1.00 14.51 269 ASN A O 1
ATOM 1801 N N . ALA A 1 262 ? 19.000 34.705 36.069 1.00 15.88 270 ALA A N 1
ATOM 1802 C CA . ALA A 1 262 ? 19.912 33.577 35.941 1.00 17.44 270 ALA A CA 1
ATOM 1803 C C . ALA A 1 262 ? 19.639 32.532 37.016 1.00 18.86 270 ALA A C 1
ATOM 1804 O O . ALA A 1 262 ? 19.812 31.342 36.768 1.00 18.85 270 ALA A O 1
ATOM 1806 N N . LYS A 1 263 ? 19.198 32.974 38.195 1.00 19.67 271 LYS A N 1
ATOM 1807 C CA . LYS A 1 263 ? 19.001 32.079 39.340 1.00 23.14 271 LYS A CA 1
ATOM 1808 C C . LYS A 1 263 ? 17.915 31.046 39.105 1.00 21.27 271 LYS A C 1
ATOM 1809 O O . LYS A 1 263 ? 17.975 29.941 39.635 1.00 18.88 271 LYS A O 1
ATOM 1815 N N . ASP A 1 264 ? 16.912 31.427 38.327 1.00 20.29 272 ASP A N 1
ATOM 1816 C CA . ASP A 1 264 ? 15.707 30.631 38.188 1.00 20.71 272 ASP A CA 1
ATOM 1817 C C . ASP A 1 264 ? 15.540 30.052 36.800 1.00 17.16 272 ASP A C 1
ATOM 1818 O O . ASP A 1 264 ? 14.732 29.154 36.608 1.00 16.39 272 ASP A O 1
ATOM 1823 N N . VAL A 1 265 ? 16.300 30.567 35.835 1.00 15.18 273 VAL A N 1
ATOM 1824 C CA . VAL A 1 265 ? 16.120 30.190 34.427 1.00 13.09 273 VAL A CA 1
ATOM 1825 C C . VAL A 1 265 ? 17.432 29.740 33.797 1.00 11.15 273 VAL A C 1
ATOM 1826 O O . VAL A 1 265 ? 18.486 30.331 34.028 1.00 12.43 273 VAL A O 1
ATOM 1830 N N . SER A 1 266 ? 17.368 28.699 32.981 1.00 9.94 274 SER A N 1
ATOM 1831 C CA . SER A 1 266 ? 18.574 28.159 32.377 1.00 9.52 274 SER A CA 1
ATOM 1832 C C . SER A 1 266 ? 19.113 29.061 31.276 1.00 9.19 274 SER A C 1
ATOM 1833 O O . SER A 1 266 ? 18.386 29.855 30.677 1.00 9.35 274 SER A O 1
ATOM 1836 N N . PHE A 1 267 ? 20.401 28.923 31.011 1.00 9.45 275 PHE A N 1
ATOM 1837 C CA . PHE A 1 267 ? 21.053 29.664 29.947 1.00 9.62 275 PHE A CA 1
ATOM 1838 C C . PHE A 1 267 ? 20.354 29.438 28.609 1.00 9.94 275 PHE A C 1
ATOM 1839 O O . PHE A 1 267 ? 20.029 30.388 27.898 1.00 8.87 275 PHE A O 1
ATOM 1847 N N . ASP A 1 268 ? 20.097 28.178 28.277 1.00 10.58 276 ASP A N 1
ATOM 1848 C CA . ASP A 1 268 ? 19.475 27.851 26.996 1.00 10.62 276 ASP A CA 1
ATOM 1849 C C . ASP A 1 268 ? 18.106 28.506 26.815 1.00 10.36 276 ASP A C 1
ATOM 1850 O O . ASP A 1 268 ? 17.749 28.911 25.714 1.00 10.47 276 ASP A O 1
ATOM 1855 N N . ASP A 1 269 ? 17.335 28.583 27.893 1.00 10.43 277 ASP A N 1
ATOM 1856 C CA . ASP A 1 269 ? 15.999 29.132 27.823 1.00 10.97 277 ASP A CA 1
ATOM 1857 C C . ASP A 1 269 ? 16.086 30.628 27.550 1.00 11.18 277 ASP A C 1
ATOM 1858 O O . ASP A 1 269 ? 15.329 31.181 26.745 1.00 11.52 277 ASP A O 1
ATOM 1863 N N . ILE A 1 270 ? 17.034 31.286 28.197 1.00 9.83 278 ILE A N 1
ATOM 1864 C CA . ILE A 1 270 ? 17.206 32.706 27.985 1.00 9.43 278 ILE A CA 1
ATOM 1865 C C . ILE A 1 270 ? 17.548 32.994 26.514 1.00 9.10 278 ILE A C 1
ATOM 1866 O O . ILE A 1 270 ? 16.907 33.821 25.873 1.00 8.93 278 ILE A O 1
ATOM 1871 N N . ILE A 1 271 ? 18.541 32.291 25.981 1.00 9.11 279 ILE A N 1
ATOM 1872 C CA . ILE A 1 271 ? 18.947 32.455 24.582 1.00 9.48 279 ILE A CA 1
ATOM 1873 C C . ILE A 1 271 ? 17.753 32.265 23.642 1.00 9.44 279 ILE A C 1
ATOM 1874 O O . ILE A 1 271 ? 17.515 33.084 22.753 1.00 8.25 279 ILE A O 1
ATOM 1879 N N . GLN A 1 272 ? 17.005 31.183 23.847 1.00 9.67 280 GLN A N 1
ATOM 1880 C CA . GLN A 1 272 ? 15.834 30.902 23.026 1.00 9.55 280 GLN A CA 1
ATOM 1881 C C . GLN A 1 272 ? 14.766 31.974 23.180 1.00 9.76 280 GLN A C 1
ATOM 1882 O O . GLN A 1 272 ? 14.229 32.445 22.178 1.00 8.36 280 GLN A O 1
ATOM 1888 N N . ARG A 1 273 ? 14.437 32.370 24.409 1.00 9.51 281 ARG A N 1
ATOM 1889 C CA . ARG A 1 273 ? 13.328 33.313 24.541 1.00 10.93 281 ARG A CA 1
ATOM 1890 C C . ARG A 1 273 ? 13.667 34.696 23.976 1.00 10.34 281 ARG A C 1
ATOM 1891 O O . ARG A 1 273 ? 12.800 35.362 23.411 1.00 9.75 281 ARG A O 1
ATOM 1899 N N . GLN A 1 274 ? 14.931 35.106 24.067 1.00 10.64 282 GLN A N 1
ATOM 1900 C CA . GLN A 1 274 ? 15.328 36.378 23.466 1.00 10.12 282 GLN A CA 1
ATOM 1901 C C . GLN A 1 274 ? 15.293 36.322 21.940 1.00 10.77 282 GLN A C 1
ATOM 1902 O O . GLN A 1 274 ? 15.169 37.356 21.290 1.00 12.13 282 GLN A O 1
ATOM 1908 N N . LYS A 1 275 ? 15.370 35.122 21.365 1.00 11.30 283 LYS A N 1
ATOM 1909 C CA . LYS A 1 275 ? 15.128 34.966 19.927 1.00 12.08 283 LYS A CA 1
ATOM 1910 C C . LYS A 1 275 ? 13.634 35.042 19.647 1.00 12.39 283 LYS A C 1
ATOM 1911 O O . LYS A 1 275 ? 13.205 35.712 18.713 1.00 11.55 283 LYS A O 1
ATOM 1917 N N . LEU A 1 276 ? 12.837 34.370 20.468 1.00 12.56 284 LEU A N 1
ATOM 1918 C CA . LEU A 1 276 ? 11.397 34.310 20.228 1.00 13.75 284 LEU A CA 1
ATOM 1919 C C . LEU A 1 276 ? 10.698 35.680 20.263 1.00 13.64 284 LEU A C 1
ATOM 1920 O O . LEU A 1 276 ? 9.735 35.891 19.530 1.00 15.38 284 LEU A O 1
ATOM 1925 N N . ILE A 1 277 ? 11.173 36.602 21.101 1.00 12.01 285 ILE A N 1
ATOM 1926 C CA . ILE A 1 277 ? 10.593 37.947 21.153 1.00 12.14 285 ILE A CA 1
ATOM 1927 C C . ILE A 1 277 ? 11.383 38.936 20.289 1.00 12.65 285 ILE A C 1
ATOM 1928 O O . ILE A 1 277 ? 10.998 40.098 20.133 1.00 13.49 285 ILE A O 1
ATOM 1933 N N . GLY A 1 278 ? 12.486 38.466 19.728 1.00 11.97 286 GLY A N 1
ATOM 1934 C CA . GLY A 1 278 ? 13.352 39.318 18.945 1.00 12.21 286 GLY A CA 1
ATOM 1935 C C . GLY A 1 278 ? 13.632 38.788 17.554 1.00 11.92 286 GLY A C 1
ATOM 1936 O O . GLY A 1 278 ? 12.727 38.366 16.840 1.00 12.19 286 GLY A O 1
ATOM 1937 N N . ILE A 1 279 ? 14.900 38.809 17.174 1.00 11.91 287 ILE A N 1
ATOM 1938 C CA . ILE A 1 279 ? 15.292 38.560 15.796 1.00 13.04 287 ILE A CA 1
ATOM 1939 C C . ILE A 1 279 ? 16.539 37.663 15.720 1.00 13.15 287 ILE A C 1
ATOM 1940 O O . ILE A 1 279 ? 16.788 37.029 14.694 1.00 13.88 287 ILE A O 1
ATOM 1945 N N . VAL A 1 280 ? 17.307 37.590 16.810 1.00 12.38 288 VAL A N 1
ATOM 1946 C CA . VAL A 1 280 ? 18.553 36.823 16.806 1.00 12.99 288 VAL A CA 1
ATOM 1947 C C . VAL A 1 280 ? 18.643 35.753 17.893 1.00 11.97 288 VAL A C 1
ATOM 1948 O O . VAL A 1 280 ? 18.302 35.982 19.071 1.00 11.07 288 VAL A O 1
ATOM 1952 N N . ASP A 1 281 ? 19.109 34.583 17.455 1.00 10.69 289 ASP A N 1
ATOM 1953 C CA . ASP A 1 281 ? 19.497 33.471 18.323 1.00 9.69 289 ASP A CA 1
ATOM 1954 C C . ASP A 1 281 ? 21.034 33.413 18.404 1.00 9.04 289 ASP A C 1
ATOM 1955 O O . ASP A 1 281 ? 21.712 32.974 17.477 1.00 7.72 289 ASP A O 1
ATOM 1960 N N . LEU A 1 282 ? 21.576 33.868 19.524 1.00 8.89 290 LEU A N 1
ATOM 1961 C CA . LEU A 1 282 ? 23.021 33.950 19.693 1.00 8.57 290 LEU A CA 1
ATOM 1962 C C . LEU A 1 282 ? 23.727 32.598 19.622 1.00 8.43 290 LEU A C 1
ATOM 1963 O O . LEU A 1 282 ? 24.930 32.559 19.415 1.00 8.53 290 LEU A O 1
ATOM 1968 N N . SER A 1 283 ? 22.994 31.498 19.771 1.00 8.03 291 SER A N 1
ATOM 1969 C CA . SER A 1 283 ? 23.602 30.170 19.680 1.00 8.92 291 SER A CA 1
ATOM 1970 C C . SER A 1 283 ? 23.667 29.643 18.239 1.00 10.39 291 SER A C 1
ATOM 1971 O O . SER A 1 283 ? 24.236 28.582 17.973 1.00 9.87 291 SER A O 1
ATOM 1974 N N . GLU A 1 284 ? 23.078 30.377 17.308 1.00 11.70 292 GLU A N 1
ATOM 1975 C CA . GLU A 1 284 ? 23.064 29.938 15.932 1.00 13.90 292 GLU A CA 1
ATOM 1976 C C . GLU A 1 284 ? 24.327 30.388 15.209 1.00 12.98 292 GLU A C 1
ATOM 1977 O O . GLU A 1 284 ? 24.592 31.584 15.065 1.00 11.14 292 GLU A O 1
ATOM 1983 N N . ILE A 1 285 ? 25.104 29.408 14.766 1.00 12.57 293 ILE A N 1
ATOM 1984 C CA . ILE A 1 285 ? 26.228 29.650 13.885 1.00 13.49 293 ILE A CA 1
ATOM 1985 C C . ILE A 1 285 ? 25.853 29.114 12.501 1.00 13.02 293 ILE A C 1
ATOM 1986 O O . ILE A 1 285 ? 26.050 27.930 12.205 1.00 12.99 293 ILE A O 1
ATOM 1991 N N . PRO A 1 286 ? 25.295 29.982 11.650 1.00 12.86 294 PRO A N 1
ATOM 1992 C CA . PRO A 1 286 ? 24.771 29.543 10.356 1.00 12.93 294 PRO A CA 1
ATOM 1993 C C . PRO A 1 286 ? 25.833 29.182 9.320 1.00 13.32 294 PRO A C 1
ATOM 1994 O O . PRO A 1 286 ? 26.983 29.639 9.401 1.00 12.08 294 PRO A O 1
ATOM 1998 N N . ASP A 1 287 ? 25.431 28.374 8.344 1.00 13.76 295 ASP A N 1
ATOM 1999 C CA . ASP A 1 287 ? 26.341 27.889 7.318 1.00 14.29 295 ASP A CA 1
ATOM 2000 C C . ASP A 1 287 ? 26.985 29.021 6.520 1.00 13.90 295 ASP A C 1
ATOM 2001 O O . ASP A 1 287 ? 28.124 28.904 6.099 1.00 12.79 295 ASP A O 1
ATOM 2006 N N . LYS A 1 288 ? 26.253 30.110 6.318 1.00 15.50 296 LYS A N 1
ATOM 2007 C CA . LYS A 1 288 ? 26.736 31.213 5.501 1.00 16.23 296 LYS A CA 1
ATOM 2008 C C . LYS A 1 288 ? 27.853 31.998 6.192 1.00 15.36 296 LYS A C 1
ATOM 2009 O O . LYS A 1 288 ? 28.600 32.700 5.524 1.00 13.30 296 LYS A O 1
ATOM 2015 N N . LYS A 1 289 ? 27.972 31.889 7.514 1.00 13.91 297 LYS A N 1
ATOM 2016 C CA . LYS A 1 289 ? 29.092 32.531 8.209 1.00 13.87 297 LYS A CA 1
ATOM 2017 C C . LYS A 1 289 ? 30.333 31.655 8.132 1.00 13.22 297 LYS A C 1
ATOM 2018 O O . LYS A 1 289 ? 30.311 30.492 8.534 1.00 12.31 297 LYS A O 1
ATOM 2024 N N . LYS A 1 290 ? 31.417 32.225 7.615 1.00 13.87 298 LYS A N 1
ATOM 2025 C CA . LYS A 1 290 ? 32.666 31.495 7.413 1.00 15.54 298 LYS A CA 1
ATOM 2026 C C . LYS A 1 290 ? 33.866 32.307 7.877 1.00 12.82 298 LYS A C 1
ATOM 2027 O O . LYS A 1 290 ? 33.794 33.522 7.990 1.00 11.33 298 LYS A O 1
ATOM 2033 N N . ASN A 1 291 ? 34.980 31.616 8.090 1.00 9.82 299 ASN A N 1
ATOM 2034 C CA . ASN A 1 291 ? 36.222 32.227 8.539 1.00 9.24 299 ASN A CA 1
ATOM 2035 C C . ASN A 1 291 ? 35.998 33.311 9.606 1.00 8.22 299 ASN A C 1
ATOM 2036 O O . ASN A 1 291 ? 35.520 32.991 10.689 1.00 8.00 299 ASN A O 1
ATOM 2041 N N . TYR A 1 292 ? 36.327 34.567 9.311 1.00 7.50 300 TYR A N 1
ATOM 2042 C CA . TYR A 1 292 ? 36.291 35.648 10.309 1.00 7.83 300 TYR A CA 1
ATOM 2043 C C . TYR A 1 292 ? 34.911 35.894 10.942 1.00 8.13 300 TYR A C 1
ATOM 2044 O O . TYR A 1 292 ? 34.782 36.120 12.166 1.00 6.70 300 TYR A O 1
ATOM 2053 N N . GLY A 1 293 ? 33.887 35.924 10.094 1.00 7.86 301 GLY A N 1
ATOM 2054 C CA . GLY A 1 293 ? 32.531 36.179 10.570 1.00 8.45 301 GLY A CA 1
ATOM 2055 C C . GLY A 1 293 ? 32.089 35.062 11.497 1.00 8.48 301 GLY A C 1
ATOM 2056 O O . GLY A 1 293 ? 31.445 35.286 12.523 1.00 8.38 301 GLY A O 1
ATOM 2057 N N . ARG A 1 294 ? 32.445 33.846 11.122 1.00 8.09 302 ARG A N 1
ATOM 2058 C CA . ARG A 1 294 ? 32.120 32.688 11.917 1.00 8.86 302 ARG A CA 1
ATOM 2059 C C . ARG A 1 294 ? 32.767 32.793 13.304 1.00 7.89 302 ARG A C 1
ATOM 2060 O O . ARG A 1 294 ? 32.138 32.453 14.308 1.00 8.04 302 ARG A O 1
ATOM 2068 N N . LYS A 1 295 ? 34.014 33.256 13.362 1.00 7.22 303 LYS A N 1
ATOM 2069 C CA . LYS A 1 295 ? 34.707 33.422 14.642 1.00 7.33 303 LYS A CA 1
ATOM 2070 C C . LYS A 1 295 ? 33.987 34.409 15.538 1.00 6.92 303 LYS A C 1
ATOM 2071 O O . LYS A 1 295 ? 33.871 34.197 16.741 1.00 6.70 303 LYS A O 1
ATOM 2077 N N . ALA A 1 296 ? 33.505 35.494 14.950 1.00 7.12 304 ALA A N 1
ATOM 2078 C CA . ALA A 1 296 ? 32.814 36.511 15.716 1.00 7.13 304 ALA A CA 1
ATOM 2079 C C . ALA A 1 296 ? 31.476 36.004 16.267 1.00 7.56 304 ALA A C 1
ATOM 2080 O O . ALA A 1 296 ? 31.113 36.335 17.396 1.00 7.91 304 ALA A O 1
ATOM 2082 N N . TYR A 1 297 ? 30.750 35.184 15.509 1.00 7.54 305 TYR A N 1
ATOM 2083 C CA . TYR A 1 297 ? 29.494 34.622 16.025 1.00 7.64 305 TYR A CA 1
ATOM 2084 C C . TYR A 1 297 ? 29.789 33.669 17.186 1.00 7.23 305 TYR A C 1
ATOM 2085 O O . TYR A 1 297 ? 29.074 33.629 18.191 1.00 6.02 305 TYR A O 1
ATOM 2094 N N . ILE A 1 298 ? 30.856 32.897 17.021 1.00 7.23 306 ILE A N 1
ATOM 2095 C CA . ILE A 1 298 ? 31.312 32.001 18.059 1.00 7.15 306 ILE A CA 1
ATOM 2096 C C . ILE A 1 298 ? 31.730 32.792 19.296 1.00 7.35 306 ILE A C 1
ATOM 2097 O O . ILE A 1 298 ? 31.276 32.507 20.384 1.00 6.33 306 ILE A O 1
ATOM 2102 N N . GLU A 1 299 ? 32.580 33.794 19.105 1.00 8.34 307 GLU A N 1
ATOM 2103 C CA . GLU A 1 299 ? 33.070 34.624 20.202 1.00 9.10 307 GLU A CA 1
ATOM 2104 C C . GLU A 1 299 ? 31.927 35.213 21.028 1.00 9.33 307 GLU A C 1
ATOM 2105 O O . GLU A 1 299 ? 31.940 35.148 22.259 1.00 8.92 307 GLU A O 1
ATOM 2111 N N . ARG A 1 300 ? 30.928 35.790 20.377 1.00 10.26 308 ARG A N 1
ATOM 2112 C CA . ARG A 1 300 ? 29.870 36.422 21.150 1.00 10.69 308 ARG A CA 1
ATOM 2113 C C . ARG A 1 300 ? 28.928 35.405 21.820 1.00 10.29 308 ARG A C 1
ATOM 2114 O O . ARG A 1 300 ? 28.333 35.705 22.860 1.00 10.09 308 ARG A O 1
ATOM 2122 N N . TYR A 1 301 ? 28.788 34.208 21.255 1.00 8.64 309 TYR A N 1
ATOM 2123 C CA . TYR A 1 301 ? 27.995 33.181 21.927 1.00 9.18 309 TYR A CA 1
ATOM 2124 C C . TYR A 1 301 ? 28.694 32.741 23.206 1.00 9.00 309 TYR A C 1
ATOM 2125 O O . TYR A 1 301 ? 28.081 32.611 24.256 1.00 9.39 309 TYR A O 1
ATOM 2134 N N . GLN A 1 302 ? 29.986 32.505 23.100 1.00 8.45 310 GLN A N 1
ATOM 2135 C CA . GLN A 1 302 ? 30.767 32.109 24.246 1.00 8.69 310 GLN A CA 1
ATOM 2136 C C . GLN A 1 302 ? 30.746 33.201 25.303 1.00 7.95 310 GLN A C 1
ATOM 2137 O O . GLN A 1 302 ? 30.763 32.912 26.494 1.00 7.79 310 GLN A O 1
ATOM 2143 N N . PHE A 1 303 ? 30.715 34.460 24.878 1.00 7.37 311 PHE A N 1
ATOM 2144 C CA . PHE A 1 303 ? 30.693 35.526 25.853 1.00 6.70 311 PHE A CA 1
ATOM 2145 C C . PHE A 1 303 ? 29.456 35.456 26.725 1.00 6.30 311 PHE A C 1
ATOM 2146 O O . PHE A 1 303 ? 29.555 35.649 27.927 1.00 6.37 311 PHE A O 1
ATOM 2154 N N . VAL A 1 304 ? 28.286 35.228 26.137 1.00 6.46 312 VAL A N 1
ATOM 2155 C CA . VAL A 1 304 ? 27.069 35.220 26.953 1.00 7.37 312 VAL A CA 1
ATOM 2156 C C . VAL A 1 304 ? 27.038 34.001 27.874 1.00 7.56 312 VAL A C 1
ATOM 2157 O O . VAL A 1 304 ? 26.447 34.057 28.935 1.00 6.75 312 VAL A O 1
ATOM 2161 N N . GLN A 1 305 ? 27.690 32.910 27.469 1.00 8.76 313 GLN A N 1
ATOM 2162 C CA . GLN A 1 305 ? 27.850 31.753 28.354 1.00 8.57 313 GLN A CA 1
ATOM 2163 C C . GLN A 1 305 ? 28.676 32.155 29.571 1.00 7.42 313 GLN A C 1
ATOM 2164 O O . GLN A 1 305 ? 28.341 31.820 30.700 1.00 6.75 313 GLN A O 1
ATOM 2170 N N . HIS A 1 306 ? 29.760 32.876 29.343 1.00 6.95 314 HIS A N 1
ATOM 2171 C CA . HIS A 1 306 ? 30.634 33.260 30.449 1.00 7.62 314 HIS A CA 1
ATOM 2172 C C . HIS A 1 306 ? 29.959 34.271 31.362 1.00 6.98 314 HIS A C 1
ATOM 2173 O O . HIS A 1 306 ? 30.110 34.193 32.579 1.00 7.64 314 HIS A O 1
ATOM 2180 N N . PHE A 1 307 ? 29.235 35.224 30.780 1.00 6.43 315 PHE A N 1
ATOM 2181 C CA . PHE A 1 307 ? 28.469 36.184 31.577 1.00 6.41 315 PHE A CA 1
ATOM 2182 C C . PHE A 1 307 ? 27.410 35.473 32.426 1.00 6.94 315 PHE A C 1
ATOM 2183 O O . PHE A 1 307 ? 27.216 35.823 33.597 1.00 6.75 315 PHE A O 1
ATOM 2191 N N . TYR A 1 308 ? 26.723 34.483 31.850 1.00 7.07 316 TYR A N 1
ATOM 2192 C CA . TYR A 1 308 ? 25.756 33.679 32.620 1.00 7.96 316 TYR A CA 1
ATOM 2193 C C . TYR A 1 308 ? 26.403 33.046 33.854 1.00 8.26 316 TYR A C 1
ATOM 2194 O O . TYR A 1 308 ? 25.896 33.172 34.986 1.00 8.33 316 TYR A O 1
ATOM 2203 N N . ASP A 1 309 ? 27.521 32.361 33.620 1.00 8.47 317 ASP A N 1
ATOM 2204 C CA . ASP A 1 309 ? 28.303 31.751 34.694 1.00 9.17 317 ASP A CA 1
ATOM 2205 C C . ASP A 1 309 ? 28.723 32.777 35.748 1.00 9.06 317 ASP A C 1
ATOM 2206 O O . ASP A 1 309 ? 28.668 32.490 36.932 1.00 9.62 317 ASP A O 1
ATOM 2211 N N . TYR A 1 310 ? 29.144 33.960 35.310 1.00 8.97 318 TYR A N 1
ATOM 2212 C CA . TYR A 1 310 ? 29.583 35.009 36.222 1.00 9.69 318 TYR A CA 1
ATOM 2213 C C . TYR A 1 310 ? 28.447 35.447 37.140 1.00 10.38 318 TYR A C 1
ATOM 2214 O O . TYR A 1 310 ? 28.624 35.561 38.355 1.00 11.11 318 TYR A O 1
ATOM 2223 N N . VAL A 1 311 ? 27.278 35.691 36.564 1.00 10.33 319 VAL A N 1
ATOM 2224 C CA . VAL A 1 311 ? 26.139 36.098 37.364 1.00 10.11 319 VAL A CA 1
ATOM 2225 C C . VAL A 1 311 ? 25.721 34.949 38.289 1.00 11.88 319 VAL A C 1
ATOM 2226 O O . VAL A 1 311 ? 25.410 35.174 39.460 1.00 10.70 319 VAL A O 1
ATOM 2230 N N . LYS A 1 312 ? 25.744 33.722 37.783 1.00 12.02 320 LYS A N 1
ATOM 2231 C CA . LYS A 1 312 ? 25.423 32.569 38.619 1.00 14.53 320 LYS A CA 1
ATOM 2232 C C . LYS A 1 312 ? 26.329 32.461 39.840 1.00 15.46 320 LYS A C 1
ATOM 2233 O O . LYS A 1 312 ? 25.856 32.279 40.962 1.00 13.89 320 LYS A O 1
ATOM 2239 N N . GLU A 1 313 ? 27.630 32.591 39.620 1.00 16.55 321 GLU A N 1
ATOM 2240 C CA . GLU A 1 313 ? 28.602 32.476 40.707 1.00 17.99 321 GLU A CA 1
ATOM 2241 C C . GLU A 1 313 ? 28.688 33.732 41.569 1.00 17.27 321 GLU A C 1
ATOM 2242 O O . GLU A 1 313 ? 29.120 33.655 42.708 1.00 19.10 321 GLU A O 1
ATOM 2248 N N . ASN A 1 314 ? 28.285 34.880 41.031 1.00 14.82 322 ASN A N 1
ATOM 2249 C CA . ASN A 1 314 ? 28.426 36.140 41.749 1.00 13.98 322 ASN A CA 1
ATOM 2250 C C . ASN A 1 314 ? 27.119 36.937 41.786 1.00 13.90 322 ASN A C 1
ATOM 2251 O O . ASN A 1 314 ? 27.042 38.023 41.216 1.00 13.06 322 ASN A O 1
ATOM 2256 N N . PRO A 1 315 ? 26.093 36.403 42.467 1.00 15.34 323 PRO A N 1
ATOM 2257 C CA . PRO A 1 315 ? 24.775 37.036 42.482 1.00 16.05 323 PRO A CA 1
ATOM 2258 C C . PRO A 1 315 ? 24.772 38.397 43.167 1.00 15.42 323 PRO A C 1
ATOM 2259 O O . PRO A 1 315 ? 23.832 39.156 43.007 1.00 16.03 323 PRO A O 1
ATOM 2263 N N . ASP A 1 316 ? 25.829 38.708 43.904 1.00 17.20 324 ASP A N 1
ATOM 2264 C CA . ASP A 1 316 ? 25.990 40.044 44.487 1.00 19.85 324 ASP A CA 1
ATOM 2265 C C . ASP A 1 316 ? 26.719 41.031 43.551 1.00 16.78 324 ASP A C 1
ATOM 2266 O O . ASP A 1 316 ? 26.780 42.231 43.833 1.00 12.92 324 ASP A O 1
ATOM 2271 N N . LEU A 1 317 ? 27.275 40.524 42.452 1.00 14.82 325 LEU A N 1
ATOM 2272 C CA . LEU A 1 317 ? 28.002 41.360 41.488 1.00 14.95 325 LEU A CA 1
ATOM 2273 C C . LEU A 1 317 ? 29.165 42.114 42.134 1.00 15.57 325 LEU A C 1
ATOM 2274 O O . LEU A 1 317 ? 29.562 43.187 41.677 1.00 15.24 325 LEU A O 1
ATOM 2279 N N . LYS A 1 318 ? 29.724 41.534 43.185 1.00 18.36 326 LYS A N 1
ATOM 2280 C CA . LYS A 1 318 ? 30.777 42.194 43.954 1.00 20.45 326 LYS A CA 1
ATOM 2281 C C . LYS A 1 318 ? 32.114 42.196 43.210 1.00 17.38 326 LYS A C 1
ATOM 2282 O O . LYS A 1 318 ? 32.705 43.244 42.983 1.00 18.37 326 LYS A O 1
ATOM 2288 N N . THR A 1 319 ? 32.599 41.017 42.847 1.00 16.34 327 THR A N 1
ATOM 2289 C CA . THR A 1 319 ? 33.808 40.910 42.040 1.00 14.57 327 THR A CA 1
ATOM 2290 C C . THR A 1 319 ? 33.480 41.388 40.635 1.00 12.62 327 THR A C 1
ATOM 2291 O O . THR A 1 319 ? 32.506 40.935 40.034 1.00 13.35 327 THR A O 1
ATOM 2295 N N . PRO A 1 320 ? 34.281 42.318 40.108 1.00 10.59 328 PRO A N 1
ATOM 2296 C CA . PRO A 1 320 ? 34.030 42.801 38.753 1.00 10.08 328 PRO A CA 1
ATOM 2297 C C . PRO A 1 320 ? 34.117 41.661 37.738 1.00 9.70 328 PRO A C 1
ATOM 2298 O O . PRO A 1 320 ? 34.846 40.690 37.967 1.00 9.05 328 PRO A O 1
ATOM 2302 N N . TYR A 1 321 ? 33.381 41.784 36.632 1.00 9.07 329 TYR A N 1
ATOM 2303 C CA . TYR A 1 321 ? 33.347 40.741 35.618 1.00 8.75 329 TYR A CA 1
ATOM 2304 C C . TYR A 1 321 ? 34.743 40.486 35.055 1.00 9.14 329 TYR A C 1
ATOM 2305 O O . TYR A 1 321 ? 35.158 39.336 34.900 1.00 9.38 329 TYR A O 1
ATOM 2314 N N . SER A 1 322 ? 35.463 41.562 34.756 1.00 9.40 330 SER A N 1
ATOM 2315 C CA . SER A 1 322 ? 36.817 41.453 34.210 1.00 10.02 330 SER A CA 1
ATOM 2316 C C . SER A 1 322 ? 37.738 40.664 35.139 1.00 9.89 330 SER A C 1
ATOM 2317 O O . SER A 1 322 ? 38.578 39.894 34.673 1.00 8.85 330 SER A O 1
ATOM 2320 N N . VAL A 1 323 ? 37.563 40.850 36.449 1.00 10.34 331 VAL A N 1
ATOM 2321 C CA . VAL A 1 323 ? 38.389 40.168 37.441 1.00 10.18 331 VAL A CA 1
ATOM 2322 C C . VAL A 1 323 ? 38.024 38.693 37.496 1.00 10.26 331 VAL A C 1
ATOM 2323 O O . VAL A 1 323 ? 38.894 37.824 37.436 1.00 10.43 331 VAL A O 1
ATOM 2327 N N . TRP A 1 324 ? 36.733 38.406 37.597 1.00 10.19 332 TRP A N 1
ATOM 2328 C CA . TRP A 1 324 ? 36.267 37.032 37.554 1.00 9.87 332 TRP A CA 1
ATOM 2329 C C . TRP A 1 324 ? 36.729 36.348 36.259 1.00 9.82 332 TRP A C 1
ATOM 2330 O O . TRP A 1 324 ? 37.217 35.216 36.282 1.00 9.16 332 TRP A O 1
ATOM 2341 N N . ALA A 1 325 ? 36.571 37.031 35.131 1.00 9.77 333 ALA A N 1
ATOM 2342 C CA . ALA A 1 325 ? 36.864 36.421 33.835 1.00 11.39 333 ALA A CA 1
ATOM 2343 C C . ALA A 1 325 ? 38.346 36.082 33.699 1.00 12.95 333 ALA A C 1
ATOM 2344 O O . ALA A 1 325 ? 38.699 35.043 33.143 1.00 12.05 333 ALA A O 1
ATOM 2346 N N . LYS A 1 326 ? 39.198 36.975 34.198 1.00 14.38 334 LYS A N 1
ATOM 2347 C CA . LYS A 1 326 ? 40.643 36.757 34.205 1.00 18.06 334 LYS A CA 1
ATOM 2348 C C . LYS A 1 326 ? 41.009 35.523 35.037 1.00 16.11 334 LYS A C 1
ATOM 2349 O O . LYS A 1 326 ? 41.720 34.644 34.576 1.00 13.37 334 LYS A O 1
ATOM 2355 N N . LYS A 1 327 ? 40.506 35.459 36.262 1.00 15.68 335 LYS A N 1
ATOM 2356 C CA . LYS A 1 327 ? 40.750 34.312 37.116 1.00 19.58 335 LYS A CA 1
ATOM 2357 C C . LYS A 1 327 ? 40.324 32.996 36.457 1.00 18.09 335 LYS A C 1
ATOM 2358 O O . LYS A 1 327 ? 40.939 31.964 36.702 1.00 16.30 335 LYS A O 1
ATOM 2364 N N . ASN A 1 328 ? 39.273 33.034 35.636 1.00 16.32 336 ASN A N 1
ATOM 2365 C CA . ASN A 1 328 ? 38.738 31.821 35.020 1.00 14.97 336 ASN A CA 1
ATOM 2366 C C . ASN A 1 328 ? 39.204 31.618 33.589 1.00 14.56 336 ASN A C 1
ATOM 2367 O O . ASN A 1 328 ? 38.745 30.708 32.901 1.00 13.13 336 ASN A O 1
ATOM 2372 N N . LYS A 1 329 ? 40.122 32.474 33.156 1.00 14.83 337 LYS A N 1
ATOM 2373 C CA . LYS A 1 329 ? 40.781 32.325 31.863 1.00 16.94 337 LYS A CA 1
ATOM 2374 C C . LYS A 1 329 ? 39.828 32.455 30.683 1.00 13.22 337 LYS A C 1
ATOM 2375 O O . LYS A 1 329 ? 40.088 31.913 29.611 1.00 13.88 337 LYS A O 1
ATOM 2381 N N . VAL A 1 330 ? 38.737 33.187 30.878 1.00 10.79 338 VAL A N 1
ATOM 2382 C CA . VAL A 1 330 ? 37.776 33.426 29.804 1.00 9.46 338 VAL A CA 1
ATOM 2383 C C . VAL A 1 330 ? 37.665 34.930 29.519 1.00 8.87 338 VAL A C 1
ATOM 2384 O O . VAL A 1 330 ? 36.707 35.397 28.906 1.00 7.99 338 VAL A O 1
ATOM 2388 N N . ASN A 1 331 ? 38.679 35.677 29.945 1.00 8.35 339 ASN A N 1
ATOM 2389 C CA . ASN A 1 331 ? 38.751 37.109 29.703 1.00 9.27 339 ASN A CA 1
ATOM 2390 C C . ASN A 1 331 ? 38.968 37.467 28.231 1.00 9.58 339 ASN A C 1
ATOM 2391 O O . ASN A 1 331 ? 39.563 36.699 27.479 1.00 9.04 339 ASN A O 1
ATOM 2396 N N . SER A 1 332 ? 38.488 38.640 27.825 1.00 9.56 340 SER A N 1
ATOM 2397 C CA . SER A 1 332 ? 38.901 39.201 26.552 1.00 9.94 340 SER A CA 1
ATOM 2398 C C . SER A 1 332 ? 40.319 39.754 26.706 1.00 9.92 340 SER A C 1
ATOM 2399 O O . SER A 1 332 ? 40.766 40.057 27.801 1.00 10.01 340 SER A O 1
ATOM 2402 N N . TRP A 1 333 ? 41.029 39.865 25.601 1.00 10.50 341 TRP A N 1
ATOM 2403 C CA . TRP A 1 333 ? 42.388 40.354 25.640 1.00 11.45 341 TRP A CA 1
ATOM 2404 C C . TRP A 1 333 ? 42.412 41.871 25.762 1.00 12.77 341 TRP A C 1
ATOM 2405 O O . TRP A 1 333 ? 41.629 42.590 25.129 1.00 12.57 341 TRP A O 1
ATOM 2416 N N A GLU A 1 334 ? 43.340 42.348 26.581 0.50 13.67 342 GLU A N 1
ATOM 2417 N N B GLU A 1 334 ? 43.273 42.368 26.632 0.50 15.05 342 GLU A N 1
ATOM 2418 C CA A GLU A 1 334 ? 43.576 43.771 26.772 0.50 15.26 342 GLU A CA 1
ATOM 2419 C CA B GLU A 1 334 ? 43.593 43.778 26.591 0.50 18.10 342 GLU A CA 1
ATOM 2420 C C A GLU A 1 334 ? 45.090 44.032 26.745 0.50 16.75 342 GLU A C 1
ATOM 2421 C C B GLU A 1 334 ? 45.089 44.015 26.665 0.50 18.53 342 GLU A C 1
ATOM 2422 O O A GLU A 1 334 ? 45.867 43.190 27.200 0.50 16.70 342 GLU A O 1
ATOM 2423 O O B GLU A 1 334 ? 45.847 43.157 27.116 0.50 18.39 342 GLU A O 1
ATOM 2434 N N . PRO A 1 335 ? 45.524 45.184 26.196 1.00 16.75 343 PRO A N 1
ATOM 2435 C CA . PRO A 1 335 ? 46.943 45.490 26.297 1.00 16.40 343 PRO A CA 1
ATOM 2436 C C . PRO A 1 335 ? 47.365 45.710 27.744 1.00 15.40 343 PRO A C 1
ATOM 2437 O O . PRO A 1 335 ? 46.561 46.159 28.565 1.00 15.80 343 PRO A O 1
ATOM 2441 N N . ASP A 1 336 ? 48.606 45.364 28.061 1.00 15.47 344 ASP A N 1
ATOM 2442 C CA . ASP A 1 336 ? 49.174 45.662 29.377 1.00 15.61 344 ASP A CA 1
ATOM 2443 C C . ASP A 1 336 ? 50.187 46.794 29.196 1.00 15.03 344 ASP A C 1
ATOM 2444 O O . ASP A 1 336 ? 51.188 46.638 28.499 1.00 13.86 344 ASP A O 1
ATOM 2449 N N . TYR A 1 337 ? 49.911 47.935 29.818 1.00 13.63 345 TYR A N 1
ATOM 2450 C CA . TYR A 1 337 ? 50.742 49.121 29.659 1.00 12.91 345 TYR A CA 1
ATOM 2451 C C . TYR A 1 337 ? 51.725 49.289 30.800 1.00 13.10 345 TYR A C 1
ATOM 2452 O O . TYR A 1 337 ? 52.433 50.278 30.851 1.00 12.64 345 TYR A O 1
ATOM 2461 N N . ASN A 1 338 ? 51.762 48.328 31.719 1.00 15.91 346 ASN A N 1
ATOM 2462 C CA . ASN A 1 338 ? 52.643 48.416 32.882 1.00 15.33 346 ASN A CA 1
ATOM 2463 C C . ASN A 1 338 ? 54.117 48.333 32.506 1.00 15.00 346 ASN A C 1
ATOM 2464 O O . ASN A 1 338 ? 54.492 47.646 31.554 1.00 14.46 346 ASN A O 1
ATOM 2469 N N . GLY A 1 339 ? 54.943 49.064 33.248 1.00 12.91 347 GLY A N 1
ATOM 2470 C CA . GLY A 1 339 ? 56.384 49.066 33.021 1.00 13.00 347 GLY A CA 1
ATOM 2471 C C . GLY A 1 339 ? 56.989 47.686 33.191 1.00 13.65 347 GLY A C 1
ATOM 2472 O O . GLY A 1 339 ? 56.565 46.909 34.043 1.00 12.60 347 GLY A O 1
ATOM 2473 N N . TYR A 1 340 ? 57.992 47.382 32.377 1.00 13.24 348 TYR A N 1
ATOM 2474 C CA . TYR A 1 340 ? 58.681 46.106 32.475 1.00 13.50 348 TYR A CA 1
ATOM 2475 C C . TYR A 1 340 ? 60.208 46.234 32.315 1.00 13.40 348 TYR A C 1
ATOM 2476 O O . TYR A 1 340 ? 60.921 45.227 32.333 1.00 14.20 348 TYR A O 1
ATOM 2485 N N . ILE A 1 341 ? 60.710 47.456 32.159 1.00 13.10 349 ILE A N 1
ATOM 2486 C CA . ILE A 1 341 ? 62.152 47.666 32.023 1.00 12.32 349 ILE A CA 1
ATOM 2487 C C . ILE A 1 341 ? 62.573 49.062 32.463 1.00 11.97 349 ILE A C 1
ATOM 2488 O O . ILE A 1 341 ? 61.812 50.024 32.341 1.00 11.75 349 ILE A O 1
ATOM 2493 N N . TRP A 1 342 ? 63.794 49.170 32.970 1.00 11.53 350 TRP A N 1
ATOM 2494 C CA . TRP A 1 342 ? 64.376 50.474 33.228 1.00 12.21 350 TRP A CA 1
ATOM 2495 C C . TRP A 1 342 ? 65.031 50.981 31.947 1.00 13.48 350 TRP A C 1
ATOM 2496 O O . TRP A 1 342 ? 66.014 50.434 31.450 1.00 13.54 350 TRP A O 1
ATOM 2507 N N . ARG A 1 343 ? 64.440 52.029 31.404 1.00 15.12 351 ARG A N 1
ATOM 2508 C CA . ARG A 1 343 ? 64.930 52.663 30.211 1.00 13.72 351 ARG A CA 1
ATOM 2509 C C . ARG A 1 343 ? 65.958 53.708 30.595 1.00 14.19 351 ARG A C 1
ATOM 2510 O O . ARG A 1 343 ? 65.766 54.457 31.549 1.00 13.95 351 ARG A O 1
ATOM 2518 N N . LEU A 1 344 ? 67.047 53.752 29.842 1.00 14.67 352 LEU A N 1
ATOM 2519 C CA . LEU A 1 344 ? 68.008 54.835 29.936 1.00 14.86 352 LEU A CA 1
ATOM 2520 C C . LEU A 1 344 ? 67.537 56.021 29.100 1.00 13.56 352 LEU A C 1
ATOM 2521 O O . LEU A 1 344 ? 67.674 56.011 27.885 1.00 14.30 352 LEU A O 1
ATOM 2526 N N . ASP A 1 345 ? 66.985 57.041 29.752 1.00 13.91 353 ASP A N 1
ATOM 2527 C CA . ASP A 1 345 ? 66.460 58.217 29.054 1.00 13.41 353 ASP A CA 1
ATOM 2528 C C . ASP A 1 345 ? 67.598 59.058 28.516 1.00 13.31 353 ASP A C 1
ATOM 2529 O O . ASP A 1 345 ? 67.573 59.502 27.374 1.00 13.24 353 ASP A O 1
ATOM 2534 N N . THR A 1 346 ? 68.595 59.299 29.360 1.00 13.76 354 THR A N 1
ATOM 2535 C CA . THR A 1 346 ? 69.752 60.071 28.953 1.00 14.35 354 THR A CA 1
ATOM 2536 C C . THR A 1 346 ? 70.933 59.776 29.869 1.00 16.17 354 THR A C 1
ATOM 2537 O O . THR A 1 346 ? 70.817 59.719 31.098 1.00 16.65 354 THR A O 1
ATOM 2541 N N . LYS A 1 347 ? 72.071 59.562 29.232 1.00 18.38 355 LYS A N 1
ATOM 2542 C CA . LYS A 1 347 ? 73.292 59.218 29.914 1.00 19.38 355 LYS A CA 1
ATOM 2543 C C . LYS A 1 347 ? 73.884 60.450 30.558 1.00 17.65 355 LYS A C 1
ATOM 2544 O O . LYS A 1 347 ? 73.760 61.548 30.038 1.00 16.77 355 LYS A O 1
ATOM 2550 N N . ASP A 1 348 ? 74.538 60.257 31.690 1.00 18.46 356 ASP A N 1
ATOM 2551 C CA . ASP A 1 348 ? 75.177 61.351 32.405 1.00 18.86 356 ASP A CA 1
ATOM 2552 C C . ASP A 1 348 ? 76.324 61.908 31.581 1.00 23.22 356 ASP A C 1
ATOM 2553 O O . ASP A 1 348 ? 77.336 61.232 31.373 1.00 24.86 356 ASP A O 1
ATOM 2558 N N . ARG A 1 349 ? 76.152 63.143 31.116 1.00 24.63 357 ARG A N 1
ATOM 2559 C CA . ARG A 1 349 ? 77.091 63.789 30.215 1.00 25.52 357 ARG A CA 1
ATOM 2560 C C . ARG A 1 349 ? 77.163 65.282 30.513 1.00 25.51 357 ARG A C 1
ATOM 2561 O O . ARG A 1 349 ? 76.164 65.895 30.893 1.00 24.34 357 ARG A O 1
ATOM 2569 N N . ASN A 1 350 ? 78.345 65.863 30.328 1.00 25.84 358 ASN A N 1
ATOM 2570 C CA . ASN A 1 350 ? 78.561 67.287 30.577 1.00 25.00 358 ASN A CA 1
ATOM 2571 C C . ASN A 1 350 ? 78.263 68.145 29.351 1.00 25.67 358 ASN A C 1
ATOM 2572 O O . ASN A 1 350 ? 79.170 68.629 28.666 1.00 29.95 358 ASN A O 1
ATOM 2577 N N . GLN A 1 351 ? 76.976 68.327 29.084 1.00 23.69 359 GLN A N 1
ATOM 2578 C CA . GLN A 1 351 ? 76.515 69.117 27.956 1.00 23.34 359 GLN A CA 1
ATOM 2579 C C . GLN A 1 351 ? 75.029 69.404 28.150 1.00 19.98 359 GLN A C 1
ATOM 2580 O O . GLN A 1 351 ? 74.378 68.784 28.983 1.00 19.43 359 GLN A O 1
ATOM 2586 N N . LEU A 1 352 ? 74.492 70.352 27.393 1.00 17.52 360 LEU A N 1
ATOM 2587 C CA . LEU A 1 352 ? 73.083 70.675 27.497 1.00 16.76 360 LEU A CA 1
ATOM 2588 C C . LEU A 1 352 ? 72.247 69.459 27.102 1.00 17.07 360 LEU A C 1
ATOM 2589 O O . LEU A 1 352 ? 72.654 68.672 26.247 1.00 16.64 360 LEU A O 1
ATOM 2594 N N . PRO A 1 353 ? 71.076 69.291 27.735 1.00 16.63 361 PRO A N 1
ATOM 2595 C CA . PRO A 1 353 ? 70.234 68.162 27.395 1.00 15.57 361 PRO A CA 1
ATOM 2596 C C . PRO A 1 353 ? 69.742 68.281 25.963 1.00 16.33 361 PRO A C 1
ATOM 2597 O O . PRO A 1 353 ? 69.809 69.367 25.377 1.00 19.48 361 PRO A O 1
ATOM 2601 N N . ARG A 1 354 ? 69.273 67.173 25.398 1.00 14.51 362 ARG A N 1
ATOM 2602 C CA . ARG A 1 354 ? 68.711 67.170 24.055 1.00 13.50 362 ARG A CA 1
ATOM 2603 C C . ARG A 1 354 ? 67.562 68.176 23.936 1.00 11.92 362 ARG A C 1
ATOM 2604 O O . ARG A 1 354 ? 66.834 68.420 24.895 1.00 11.03 362 ARG A O 1
ATOM 2612 N N . ASN A 1 355 ? 67.432 68.784 22.766 1.00 10.76 363 ASN A N 1
ATOM 2613 C CA . ASN A 1 355 ? 66.311 69.682 22.452 1.00 11.07 363 ASN A CA 1
ATOM 2614 C C . ASN A 1 355 ? 66.158 70.851 23.425 1.00 11.82 363 ASN A C 1
ATOM 2615 O O . ASN A 1 355 ? 65.028 71.290 23.719 1.00 10.40 363 ASN A O 1
ATOM 2620 N N . PHE A 1 356 ? 67.295 71.356 23.908 1.00 10.86 364 PHE A N 1
ATOM 2621 C CA . PHE A 1 356 ? 67.310 72.458 24.862 1.00 11.15 364 PHE A CA 1
ATOM 2622 C C . PHE A 1 356 ? 67.107 73.759 24.128 1.00 10.98 364 PHE A C 1
ATOM 2623 O O . PHE A 1 356 ? 67.711 73.965 23.081 1.00 14.60 364 PHE A O 1
ATOM 2631 N N . ARG A 1 357 ? 66.273 74.638 24.673 1.00 9.59 365 ARG A N 1
ATOM 2632 C CA . ARG A 1 357 ? 66.107 75.972 24.099 1.00 9.24 365 ARG A CA 1
ATOM 2633 C C . ARG A 1 357 ? 65.555 76.935 25.119 1.00 9.80 365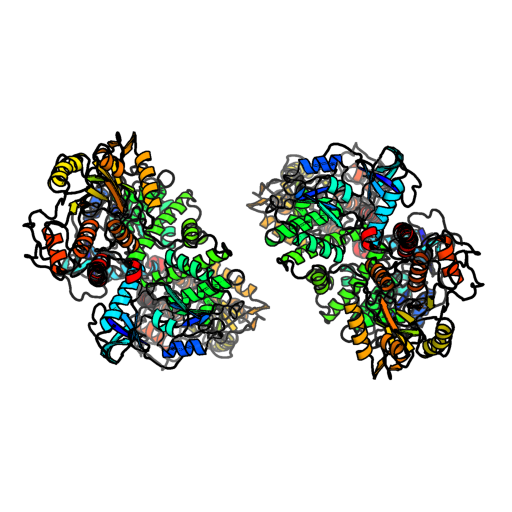 ARG A C 1
ATOM 2634 O O . ARG A 1 357 ? 64.887 76.522 26.073 1.00 9.46 365 ARG A O 1
ATOM 2642 N N . THR A 1 358 ? 65.847 78.219 24.927 1.00 10.24 366 THR A N 1
ATOM 2643 C CA . THR A 1 358 ? 65.190 79.276 25.684 1.00 10.99 366 THR A CA 1
ATOM 2644 C C . THR A 1 358 ? 64.495 80.163 24.675 1.00 11.60 366 THR A C 1
ATOM 2645 O O . THR A 1 358 ? 64.711 80.027 23.474 1.00 11.88 366 THR A O 1
ATOM 2649 N N . MET A 1 359 ? 63.652 81.066 25.152 1.00 12.41 367 MET A N 1
ATOM 2650 C CA . MET A 1 359 ? 62.939 81.955 24.256 1.00 14.29 367 MET A CA 1
ATOM 2651 C C . MET A 1 359 ? 63.863 83.028 23.693 1.00 16.11 367 MET A C 1
ATOM 2652 O O . MET A 1 359 ? 63.442 83.843 22.862 1.00 17.79 367 MET A O 1
ATOM 2657 N N . ASN A 1 360 ? 65.124 83.019 24.131 1.00 16.78 368 ASN A N 1
ATOM 2658 C CA . ASN A 1 360 ? 66.155 83.875 23.534 1.00 18.06 368 ASN A CA 1
ATOM 2659 C C . ASN A 1 360 ? 67.002 83.139 22.492 1.00 18.15 368 ASN A C 1
ATOM 2660 O O . ASN A 1 360 ? 67.897 83.733 21.890 1.00 20.55 368 ASN A O 1
ATOM 2665 N N . SER A 1 361 ? 66.726 81.852 22.285 1.00 16.45 369 SER A N 1
ATOM 2666 C CA . SER A 1 361 ? 67.539 81.019 21.395 1.00 16.81 369 SER A CA 1
ATOM 2667 C C . SER A 1 361 ? 67.352 81.386 19.927 1.00 15.83 369 SER A C 1
ATOM 2668 O O . SER A 1 361 ? 66.396 82.063 19.567 1.00 15.65 369 SER A O 1
ATOM 2671 N N . ALA A 1 362 ? 68.271 80.928 19.082 1.00 15.89 370 ALA A N 1
ATOM 2672 C CA . ALA A 1 362 ? 68.140 81.110 17.634 1.00 17.28 370 ALA A CA 1
ATOM 2673 C C . ALA A 1 362 ? 67.148 80.111 17.049 1.00 16.29 370 ALA A C 1
ATOM 2674 O O . ALA A 1 362 ? 67.061 78.966 17.497 1.00 14.94 370 ALA A O 1
ATOM 2676 N N . PHE A 1 363 ? 66.392 80.550 16.051 1.00 18.31 371 PHE A N 1
ATOM 2677 C CA . PHE A 1 363 ? 65.556 79.631 15.285 1.00 19.60 371 PHE A CA 1
ATOM 2678 C C . PHE A 1 363 ? 66.425 78.550 14.646 1.00 21.11 371 PHE A C 1
ATOM 2679 O O . PHE A 1 363 ? 67.593 78.785 14.313 1.00 22.46 371 PHE A O 1
ATOM 2687 N N . ARG A 1 364 ? 65.848 77.368 14.463 1.00 20.81 372 ARG A N 1
ATOM 2688 C CA . ARG A 1 364 ? 66.552 76.258 13.832 1.00 24.17 372 ARG A CA 1
ATOM 2689 C C . ARG A 1 364 ? 66.728 76.480 12.331 1.00 27.88 372 ARG A C 1
ATOM 2690 O O . ARG A 1 364 ? 65.982 77.229 11.711 1.00 25.43 372 ARG A O 1
ATOM 2698 N N . THR A 1 365 ? 67.708 75.800 11.746 1.00 37.58 373 THR A N 1
ATOM 2699 C CA . THR A 1 365 ? 67.952 75.899 10.309 1.00 40.80 373 THR A CA 1
ATOM 2700 C C . THR A 1 365 ? 67.564 74.624 9.569 1.00 40.39 373 THR A C 1
ATOM 2701 O O . THR A 1 365 ? 67.748 74.532 8.355 1.00 45.69 373 THR A O 1
ATOM 2705 N N . ASP A 1 366 ? 67.021 73.650 10.296 1.00 38.54 374 ASP A N 1
ATOM 2706 C CA . ASP A 1 366 ? 66.649 72.366 9.712 1.00 35.17 374 ASP A CA 1
ATOM 2707 C C . ASP A 1 366 ? 65.132 72.204 9.585 1.00 30.89 374 ASP A C 1
ATOM 2708 O O . ASP A 1 366 ? 64.598 71.114 9.805 1.00 34.44 374 ASP A O 1
ATOM 2713 N N . VAL A 1 367 ? 64.453 73.280 9.196 1.00 25.18 375 VAL A N 1
ATOM 2714 C CA . VAL A 1 367 ? 63.000 73.275 9.040 1.00 24.62 375 VAL A CA 1
ATOM 2715 C C . VAL A 1 367 ? 62.529 72.193 8.069 1.00 24.86 375 VAL A C 1
ATOM 2716 O O . VAL A 1 367 ? 63.050 72.065 6.962 1.00 25.71 375 VAL A O 1
ATOM 2720 N N . ASN A 1 368 ? 61.549 71.407 8.502 1.00 26.78 376 ASN A N 1
ATOM 2721 C CA . ASN A 1 368 ? 60.899 70.418 7.643 1.00 23.37 376 ASN A CA 1
ATOM 2722 C C . ASN A 1 368 ? 59.412 70.717 7.584 1.00 22.67 376 ASN A C 1
ATOM 2723 O O . ASN A 1 368 ? 58.677 70.393 8.510 1.00 23.40 376 ASN A O 1
ATOM 2728 N N . VAL A 1 369 ? 58.977 71.352 6.500 1.00 23.97 377 VAL A N 1
ATOM 2729 C CA . VAL A 1 369 ? 57.597 71.807 6.374 1.00 24.71 377 VAL A CA 1
ATOM 2730 C C . VAL A 1 369 ? 56.617 70.651 6.498 1.00 25.21 377 VAL A C 1
ATOM 2731 O O . VAL A 1 369 ? 55.471 70.848 6.901 1.00 22.07 377 VAL A O 1
ATOM 2735 N N . LYS A 1 370 ? 57.062 69.445 6.167 1.00 26.38 378 LYS A N 1
ATOM 2736 C CA . LYS A 1 370 ? 56.166 68.293 6.212 1.00 29.41 378 LYS A CA 1
ATOM 2737 C C . LYS A 1 370 ? 55.878 67.834 7.638 1.00 23.95 378 LYS A C 1
ATOM 2738 O O . LYS A 1 370 ? 54.936 67.083 7.868 1.00 22.48 378 LYS A O 1
ATOM 2744 N N . LYS A 1 371 ? 56.663 68.325 8.591 1.00 23.09 379 LYS A N 1
ATOM 2745 C CA . LYS A 1 371 ? 56.430 68.041 10.000 1.00 24.51 379 LYS A CA 1
ATOM 2746 C C . LYS A 1 371 ? 55.830 69.230 10.738 1.00 22.30 379 LYS A C 1
ATOM 2747 O O . LYS A 1 371 ? 55.808 69.258 11.978 1.00 21.43 379 LYS A O 1
ATOM 2753 N N . THR A 1 372 ? 55.342 70.207 9.975 1.00 17.16 380 THR A N 1
ATOM 2754 C CA . THR A 1 372 ? 54.651 71.355 10.552 1.00 15.39 380 THR A CA 1
ATOM 2755 C C . THR A 1 372 ? 53.144 71.089 10.456 1.00 14.83 380 THR A C 1
ATOM 2756 O O . THR A 1 372 ? 52.694 69.996 10.800 1.00 14.69 380 THR A O 1
ATOM 2760 N N . GLY A 1 373 ? 52.366 72.065 10.003 1.00 14.07 381 GLY A N 1
ATOM 2761 C CA . GLY A 1 373 ? 50.916 71.918 9.944 1.00 15.20 381 GLY A CA 1
ATOM 2762 C C . GLY A 1 373 ? 50.217 73.241 9.709 1.00 18.38 381 GLY A C 1
ATOM 2763 O O . GLY A 1 373 ? 50.829 74.195 9.219 1.00 18.55 381 GLY A O 1
ATOM 2764 N N . LYS A 1 374 ? 48.934 73.298 10.062 1.00 21.70 382 LYS A N 1
ATOM 2765 C CA . LYS A 1 374 ? 48.109 74.480 9.834 1.00 23.04 382 LYS A CA 1
ATOM 2766 C C . LYS A 1 374 ? 48.685 75.723 10.517 1.00 21.70 382 LYS A C 1
ATOM 2767 O O . LYS A 1 374 ? 48.958 75.718 11.717 1.00 16.15 382 LYS A O 1
ATOM 2773 N N . GLY A 1 375 ? 48.865 76.785 9.737 1.00 21.46 383 GLY A N 1
ATOM 2774 C CA . GLY A 1 375 ? 49.294 78.078 10.270 1.00 23.05 383 GLY A CA 1
ATOM 2775 C C . GLY A 1 375 ? 50.802 78.282 10.263 1.00 24.40 383 GLY A C 1
ATOM 2776 O O . GLY A 1 375 ? 51.296 79.325 10.685 1.00 27.24 383 GLY A O 1
ATOM 2777 N N . PHE A 1 376 ? 51.548 77.289 9.800 1.00 21.26 384 PHE A N 1
ATOM 2778 C CA . PHE A 1 376 ? 53.000 77.377 9.891 1.00 19.63 384 PHE A CA 1
ATOM 2779 C C . PHE A 1 376 ? 53.583 78.476 9.017 1.00 21.33 384 PHE A C 1
ATOM 2780 O O . PHE A 1 376 ? 53.327 78.537 7.813 1.00 20.08 384 PHE A O 1
ATOM 2788 N N . THR A 1 377 ? 54.389 79.329 9.634 1.00 20.87 385 THR A N 1
ATOM 2789 C CA . THR A 1 377 ? 55.178 80.291 8.890 1.00 22.01 385 THR A CA 1
ATOM 2790 C C . THR A 1 377 ? 56.634 80.230 9.312 1.00 21.30 385 THR A C 1
ATOM 2791 O O . THR A 1 377 ? 56.942 80.026 10.481 1.00 24.68 385 THR A O 1
ATOM 2795 N N . PRO A 1 378 ? 57.543 80.399 8.350 1.00 24.67 386 PRO A N 1
ATOM 2796 C CA . PRO A 1 378 ? 58.967 80.422 8.676 1.00 24.14 386 PRO A CA 1
ATOM 2797 C C . PRO A 1 378 ? 59.397 81.733 9.344 1.00 23.98 386 PRO A C 1
ATOM 2798 O O . PRO A 1 378 ? 60.504 81.816 9.879 1.00 23.34 386 PRO A O 1
ATOM 2802 N N . THR A 1 379 ? 58.513 82.727 9.351 1.00 22.34 387 THR A N 1
ATOM 2803 C CA . THR A 1 379 ? 58.865 84.057 9.847 1.00 26.28 387 THR A CA 1
ATOM 2804 C C . THR A 1 379 ? 57.823 84.610 10.821 1.00 24.30 387 THR A C 1
ATOM 2805 O O . THR A 1 379 ? 57.227 85.656 10.572 1.00 21.61 387 THR A O 1
ATOM 2809 N N . PRO A 1 380 ? 57.600 83.908 11.940 1.00 22.37 388 PRO A N 1
ATOM 2810 C CA . PRO A 1 380 ? 56.634 84.375 12.923 1.00 21.13 388 PRO A CA 1
ATOM 2811 C C . PRO A 1 380 ? 57.209 85.523 13.728 1.00 20.53 388 PRO A C 1
ATOM 2812 O O . PRO A 1 380 ? 58.424 85.695 13.774 1.00 17.96 388 PRO A O 1
ATOM 2816 N N . THR A 1 381 ? 56.338 86.306 14.350 1.00 25.02 389 THR A N 1
ATOM 2817 C CA . THR A 1 381 ? 56.788 87.401 15.195 1.00 23.23 389 THR A CA 1
ATOM 2818 C C . THR A 1 381 ? 57.491 86.824 16.414 1.00 21.38 389 THR A C 1
ATOM 2819 O O . THR A 1 381 ? 57.107 85.769 16.906 1.00 18.82 389 THR A O 1
ATOM 2823 N N . ARG A 1 382 ? 58.519 87.522 16.889 1.00 19.77 390 ARG A N 1
ATOM 2824 C CA . ARG A 1 382 ? 59.227 87.137 18.103 1.00 19.83 390 ARG A CA 1
ATOM 2825 C C . ARG A 1 382 ? 58.765 87.985 19.271 1.00 18.38 390 ARG A C 1
ATOM 2826 O O . ARG A 1 382 ? 59.438 88.090 20.303 1.00 17.76 390 ARG A O 1
ATOM 2834 N N . LYS A 1 383 ? 57.594 88.576 19.123 1.00 17.91 391 LYS A N 1
ATOM 2835 C CA . LYS A 1 383 ? 57.093 89.478 20.136 1.00 16.79 391 LYS A CA 1
ATOM 2836 C C . LYS A 1 383 ? 56.775 88.799 21.474 1.00 17.10 391 LYS A C 1
ATOM 2837 O O . LYS A 1 383 ? 56.035 87.820 21.551 1.00 15.80 391 LYS A O 1
ATOM 2843 N N . GLY A 1 384 ? 57.325 89.348 22.543 1.00 16.78 392 GLY A N 1
ATOM 2844 C CA . GLY A 1 384 ? 57.045 88.824 23.868 1.00 15.94 392 GLY A CA 1
ATOM 2845 C C . GLY A 1 384 ? 58.091 87.825 24.354 1.00 14.73 392 GLY A C 1
ATOM 2846 O O . GLY A 1 384 ? 58.215 87.566 25.555 1.00 13.77 392 GLY A O 1
ATOM 2847 N N . LEU A 1 385 ? 58.852 87.270 23.421 1.00 14.29 393 LEU A N 1
ATOM 2848 C CA . LEU A 1 385 ? 59.817 86.226 23.743 1.00 15.41 393 LEU A CA 1
ATOM 2849 C C . LEU A 1 385 ? 60.889 86.705 24.719 1.00 16.43 393 LEU A C 1
ATOM 2850 O O . LEU A 1 385 ? 61.366 85.942 25.562 1.00 13.06 393 LEU A O 1
ATOM 2855 N N . ASP A 1 386 ? 61.261 87.975 24.612 1.00 18.19 394 ASP A N 1
ATOM 2856 C CA . ASP A 1 386 ? 62.311 88.528 25.469 1.00 20.01 394 ASP A CA 1
ATOM 2857 C C . ASP A 1 386 ? 61.918 88.577 26.959 1.00 18.36 394 ASP A C 1
ATOM 2858 O O . ASP A 1 386 ? 62.782 88.685 27.831 1.00 16.73 394 ASP A O 1
ATOM 2863 N N . THR A 1 387 ? 60.623 88.512 27.255 1.00 17.26 395 THR A N 1
ATOM 2864 C CA . THR A 1 387 ? 60.168 88.545 28.651 1.00 17.01 395 THR A CA 1
ATOM 2865 C C . THR A 1 387 ? 59.311 87.325 29.039 1.00 15.16 395 THR A C 1
ATOM 2866 O O . THR A 1 387 ? 58.707 87.297 30.114 1.00 16.62 395 THR A O 1
ATOM 2870 N N . LEU A 1 388 ? 59.266 86.317 28.174 1.00 12.83 396 LEU A N 1
ATOM 2871 C CA . LEU A 1 388 ? 58.468 85.115 28.441 1.00 12.21 396 LEU A CA 1
ATOM 2872 C C . LEU A 1 388 ? 59.115 84.222 29.521 1.00 13.17 396 LEU A C 1
ATOM 2873 O O . LEU A 1 388 ? 58.430 83.501 30.236 1.00 12.26 396 LEU A O 1
ATOM 2878 N N . TYR A 1 389 ? 60.433 84.310 29.649 1.00 12.86 397 TYR A N 1
ATOM 2879 C CA . TYR A 1 389 ? 61.180 83.565 30.647 1.00 12.82 397 TYR A CA 1
ATOM 2880 C C . TYR A 1 389 ? 60.811 82.082 30.651 1.00 12.92 397 TYR A C 1
ATOM 2881 O O . TYR A 1 389 ? 60.321 81.539 31.634 1.00 12.17 397 TYR A O 1
ATOM 2890 N N . MET A 1 390 ? 61.064 81.418 29.538 1.00 13.79 398 MET A N 1
ATOM 2891 C CA . MET A 1 390 ? 60.690 80.021 29.413 1.00 12.29 398 MET A CA 1
ATOM 2892 C C . MET A 1 390 ? 61.744 79.260 28.641 1.00 11.22 398 MET A C 1
ATOM 2893 O O . MET A 1 390 ? 62.347 79.788 27.709 1.00 11.63 398 MET A O 1
ATOM 2898 N N . SER A 1 391 ? 61.963 78.011 29.036 1.00 11.15 399 SER A N 1
ATOM 2899 C CA . SER A 1 391 ? 62.850 77.125 28.312 1.00 9.61 399 SER A CA 1
ATOM 2900 C C . SER A 1 391 ? 62.248 75.730 28.299 1.00 10.40 399 SER A C 1
ATOM 2901 O O . SER A 1 391 ? 61.280 75.458 29.021 1.00 11.63 399 SER A O 1
ATOM 2904 N N . GLY A 1 392 ? 62.795 74.859 27.455 1.00 10.05 400 GLY A N 1
ATOM 2905 C CA . GLY A 1 392 ? 62.381 73.461 27.407 1.00 10.46 400 GLY A CA 1
ATOM 2906 C C . GLY A 1 392 ? 63.518 72.524 27.013 1.00 9.93 400 GLY A C 1
ATOM 2907 O O . GLY A 1 392 ? 64.531 72.953 26.477 1.00 11.38 400 GLY A O 1
ATOM 2908 N N . SER A 1 393 ? 63.358 71.239 27.287 1.00 9.20 401 SER A N 1
ATOM 2909 C CA . SER A 1 393 ? 64.304 70.254 26.808 1.00 9.48 401 SER A CA 1
ATOM 2910 C C . SER A 1 393 ? 63.808 68.849 27.067 1.00 10.11 401 SER A C 1
ATOM 2911 O O . SER A 1 393 ? 62.783 68.637 27.715 1.00 9.47 401 SER A O 1
ATOM 2914 N N . ALA A 1 394 ? 64.576 67.891 26.569 1.00 10.44 402 ALA A N 1
ATOM 2915 C CA . ALA A 1 394 ? 64.420 66.500 26.944 1.00 11.23 402 ALA A CA 1
ATOM 2916 C C . ALA A 1 394 ? 64.774 66.316 28.411 1.00 12.05 402 ALA A C 1
ATOM 2917 O O . ALA A 1 394 ? 65.217 67.251 29.075 1.00 13.02 402 ALA A O 1
ATOM 2919 N N . GLU A 1 395 ? 64.566 65.109 28.919 1.00 11.24 403 GLU A N 1
ATOM 2920 C CA . GLU A 1 395 ? 64.986 64.789 30.269 1.00 11.68 403 GLU A CA 1
ATOM 2921 C C . GLU A 1 395 ? 66.485 65.036 30.410 1.00 10.48 403 GLU A C 1
ATOM 2922 O O . GLU A 1 395 ? 67.219 65.012 29.423 1.00 10.03 403 GLU A O 1
ATOM 2928 N N . PHE A 1 396 ? 66.933 65.275 31.639 1.00 10.82 404 PHE A N 1
ATOM 2929 C CA . PHE A 1 396 ? 68.344 65.573 31.911 1.00 10.00 404 PHE A CA 1
ATOM 2930 C C . PHE A 1 396 ? 68.945 64.647 32.970 1.00 11.02 404 PHE A C 1
ATOM 2931 O O . PHE A 1 396 ? 68.335 64.376 34.011 1.00 10.18 404 PHE A O 1
ATOM 2939 N N . SER A 1 397 ? 70.147 64.161 32.680 1.00 10.73 405 SER A N 1
ATOM 2940 C CA . SER A 1 397 ? 70.982 63.521 33.669 1.00 11.39 405 SER A CA 1
ATOM 2941 C C . SER A 1 397 ? 71.567 64.614 34.569 1.00 12.82 405 SER A C 1
ATOM 2942 O O . SER A 1 397 ? 71.379 65.803 34.305 1.00 12.78 405 SER A O 1
ATOM 2945 N N . ASN A 1 398 ? 72.312 64.212 35.598 1.00 14.72 406 ASN A N 1
ATOM 2946 C CA . ASN A 1 398 ? 72.990 65.171 36.479 1.00 16.97 406 ASN A CA 1
ATOM 2947 C C . ASN A 1 398 ? 73.918 66.097 35.716 1.00 14.95 406 ASN A C 1
ATOM 2948 O O . ASN A 1 398 ? 73.910 67.311 35.906 1.00 15.49 406 ASN A O 1
ATOM 2953 N N . GLY A 1 399 ? 74.726 65.508 34.850 1.00 15.29 407 GLY A N 1
ATOM 2954 C CA . GLY A 1 399 ? 75.690 66.263 34.070 1.00 15.52 407 GLY A CA 1
ATOM 2955 C C . GLY A 1 399 ? 75.020 67.291 33.196 1.00 13.39 407 GLY A C 1
ATOM 2956 O O . GLY A 1 399 ? 75.573 68.356 32.956 1.00 14.04 407 GLY A O 1
ATOM 2957 N N . GLU A 1 400 ? 73.840 66.962 32.692 1.00 12.87 408 GLU A N 1
ATOM 2958 C CA . GLU A 1 400 ? 73.144 67.873 31.798 1.00 12.35 408 GLU A CA 1
ATOM 2959 C C . GLU A 1 400 ? 72.467 68.965 32.603 1.00 11.82 408 GLU A C 1
ATOM 2960 O O . GLU A 1 400 ? 72.357 70.095 32.153 1.00 11.05 408 GLU A O 1
ATOM 2966 N N . LEU A 1 401 ? 72.034 68.640 33.809 1.00 11.93 409 LEU A N 1
ATOM 2967 C CA . LEU A 1 401 ? 71.490 69.679 34.663 1.00 14.16 409 LEU A CA 1
ATOM 2968 C C . LEU A 1 401 ? 72.579 70.696 34.997 1.00 15.17 409 LEU A C 1
ATOM 2969 O O . LEU A 1 401 ? 72.324 71.901 34.984 1.00 14.08 409 LEU A O 1
ATOM 2974 N N . GLN A 1 402 ? 73.788 70.214 35.270 1.00 16.27 410 GLN A N 1
ATOM 2975 C CA . GLN A 1 402 ? 74.902 71.117 35.599 1.00 19.66 410 GLN A CA 1
ATOM 2976 C C . GLN A 1 402 ? 75.176 72.076 34.449 1.00 18.49 410 GLN A C 1
ATOM 2977 O O . GLN A 1 402 ? 75.480 73.243 34.678 1.00 23.60 410 GLN A O 1
ATOM 2983 N N . ALA A 1 403 ? 75.063 71.599 33.216 1.00 16.00 411 ALA A N 1
ATOM 2984 C CA . ALA A 1 403 ? 75.296 72.455 32.057 1.00 16.64 411 ALA A CA 1
ATOM 2985 C C . ALA A 1 403 ? 74.182 73.490 31.854 1.00 17.55 411 ALA A C 1
ATOM 2986 O O . ALA A 1 403 ? 74.443 74.596 31.381 1.00 16.26 411 ALA A O 1
ATOM 2988 N N . MET A 1 404 ? 72.945 73.129 32.193 1.00 19.09 412 MET A N 1
ATOM 2989 C CA . MET A 1 404 ? 71.810 74.052 32.053 1.00 19.61 412 MET A CA 1
ATOM 2990 C C . MET A 1 404 ? 71.898 75.205 33.041 1.00 19.00 412 MET A C 1
ATOM 2991 O O . MET A 1 404 ? 71.475 76.319 32.755 1.00 16.35 412 MET A O 1
ATOM 2996 N N . LEU A 1 405 ? 72.424 74.910 34.219 1.00 20.61 413 LEU A N 1
ATOM 2997 C CA . LEU A 1 405 ? 72.405 75.854 35.326 1.00 24.87 413 LEU A CA 1
ATOM 2998 C C . LEU A 1 405 ? 72.943 77.241 34.994 1.00 22.46 413 LEU A C 1
ATOM 2999 O O . LEU A 1 405 ? 72.251 78.222 35.204 1.00 23.12 413 LEU A O 1
ATOM 3004 N N . PRO A 1 406 ? 74.186 77.333 34.500 1.00 23.48 414 PRO A N 1
ATOM 3005 C CA . PRO A 1 406 ? 74.722 78.668 34.224 1.00 23.56 414 PRO A CA 1
ATOM 3006 C C . PRO A 1 406 ? 73.959 79.379 33.120 1.00 22.61 414 PRO A C 1
ATOM 3007 O O . PRO A 1 406 ? 73.815 80.597 33.164 1.00 25.05 414 PRO A O 1
ATOM 3011 N N . VAL A 1 407 ? 73.475 78.629 32.135 1.00 22.95 415 VAL A N 1
ATOM 3012 C CA . VAL A 1 407 ? 72.729 79.228 31.037 1.00 19.91 415 VAL A CA 1
ATOM 3013 C C . VAL A 1 407 ? 71.444 79.864 31.554 1.00 18.61 415 VAL A C 1
ATOM 3014 O O . VAL A 1 407 ? 71.154 81.023 31.248 1.00 16.63 415 VAL A O 1
ATOM 3018 N N . LEU A 1 408 ? 70.684 79.122 32.354 1.00 16.35 416 LEU A N 1
ATOM 3019 C CA . LEU A 1 408 ? 69.408 79.634 32.839 1.00 17.93 416 LEU A CA 1
ATOM 3020 C C . LEU A 1 408 ? 69.614 80.788 33.813 1.00 19.18 416 LEU A C 1
ATOM 3021 O O . LEU A 1 408 ? 68.932 81.803 33.724 1.00 19.81 416 LEU A O 1
ATOM 3026 N N . LYS A 1 409 ? 70.561 80.642 34.729 1.00 18.77 417 LYS A N 1
ATOM 3027 C CA . LYS A 1 409 ? 70.872 81.718 35.658 1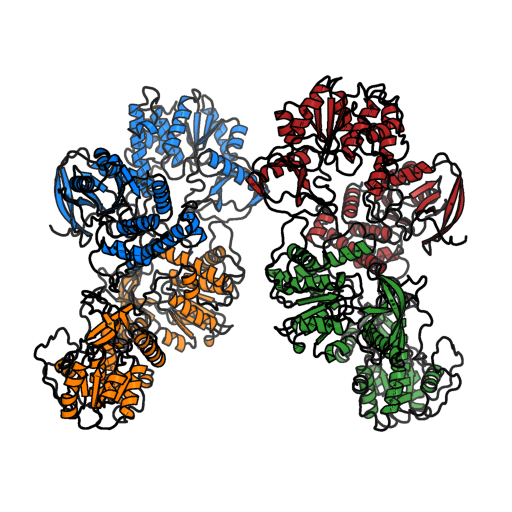.00 21.50 417 LYS A CA 1
ATOM 3028 C C . LYS A 1 409 ? 71.366 82.960 34.932 1.00 21.63 417 LYS A C 1
ATOM 3029 O O . LYS A 1 409 ? 71.079 84.079 35.342 1.00 22.88 417 LYS A O 1
ATOM 3035 N N . GLN A 1 410 ? 72.084 82.764 33.837 1.00 24.08 418 GLN A N 1
ATOM 3036 C CA . GLN A 1 410 ? 72.478 83.871 32.978 1.00 28.88 418 GLN A CA 1
ATOM 3037 C C . GLN A 1 410 ? 71.262 84.677 32.510 1.00 25.29 418 GLN A C 1
ATOM 3038 O O . GLN A 1 410 ? 71.300 85.899 32.504 1.00 26.39 418 GLN A O 1
ATOM 3044 N N . GLN A 1 411 ? 70.190 83.993 32.113 1.00 21.54 419 GLN A N 1
ATOM 3045 C CA . GLN A 1 411 ? 69.049 84.652 31.464 1.00 19.39 419 GLN A CA 1
ATOM 3046 C C . GLN A 1 411 ? 67.877 84.942 32.403 1.00 18.96 419 GLN A C 1
ATOM 3047 O O . GLN A 1 411 ? 67.043 85.790 32.115 1.00 19.25 419 GLN A O 1
ATOM 3053 N N . ALA A 1 412 ? 67.815 84.241 33.525 1.00 18.28 420 ALA A N 1
ATOM 3054 C CA . ALA A 1 412 ? 66.674 84.358 34.423 1.00 17.76 420 ALA A CA 1
ATOM 3055 C C . ALA A 1 412 ? 66.716 85.631 35.266 1.00 19.32 420 ALA A C 1
ATOM 3056 O O . ALA A 1 412 ? 67.775 86.046 35.728 1.00 19.14 420 ALA A O 1
ATOM 3058 N N . LYS A 1 413 ? 65.547 86.235 35.463 1.00 20.31 421 LYS A N 1
ATOM 3059 C CA . LYS A 1 413 ? 65.417 87.467 36.239 1.00 24.84 421 LYS A CA 1
ATOM 3060 C C . LYS A 1 413 ? 64.680 87.204 37.552 1.00 25.14 421 LYS A C 1
ATOM 3061 O O . LYS A 1 413 ? 64.317 88.132 38.260 1.00 28.30 421 LYS A O 1
ATOM 3067 N N . GLY A 1 414 ? 64.459 85.934 37.868 1.00 23.64 422 GLY A N 1
ATOM 3068 C CA . GLY A 1 414 ? 63.728 85.555 39.070 1.00 19.16 422 GLY A CA 1
ATOM 3069 C C . GLY A 1 414 ? 63.874 84.064 39.302 1.00 18.44 422 GLY A C 1
ATOM 3070 O O . GLY A 1 414 ? 64.660 83.407 38.627 1.00 19.48 422 GLY A O 1
ATOM 3071 N N . PRO A 1 415 ? 63.097 83.511 40.238 1.00 16.66 423 PRO A N 1
ATOM 3072 C CA . PRO A 1 415 ? 63.231 82.092 40.597 1.00 16.31 423 PRO A CA 1
ATOM 3073 C C . PRO A 1 415 ? 62.954 81.129 39.425 1.00 16.35 423 PRO A C 1
ATOM 3074 O O . PRO A 1 415 ? 62.060 81.370 38.598 1.00 15.39 423 PRO A O 1
ATOM 3078 N N . ILE A 1 416 ? 63.747 80.061 39.359 1.00 14.31 424 ILE A N 1
ATOM 3079 C CA . ILE A 1 416 ? 63.689 79.106 38.258 1.00 13.37 424 ILE A CA 1
ATOM 3080 C C . ILE A 1 416 ? 62.998 77.822 38.687 1.00 12.62 424 ILE A C 1
ATOM 3081 O O . ILE A 1 416 ? 63.408 77.195 39.669 1.00 13.14 424 ILE A O 1
ATOM 3086 N N . TYR A 1 417 ? 61.944 77.447 37.964 1.00 11.55 425 TYR A N 1
ATOM 3087 C CA . TYR A 1 417 ? 61.205 76.215 38.245 1.00 12.26 425 TYR A CA 1
ATOM 3088 C C . TYR A 1 417 ? 61.460 75.196 37.148 1.00 12.04 425 TYR A C 1
ATOM 3089 O O . TYR A 1 417 ? 61.389 75.511 35.966 1.00 11.54 425 TYR A O 1
ATOM 3098 N N . ILE A 1 418 ? 61.773 73.970 37.551 1.00 13.36 426 ILE A N 1
ATOM 3099 C CA . ILE A 1 418 ? 61.789 72.844 36.627 1.00 12.65 426 ILE A CA 1
ATOM 3100 C C . ILE A 1 418 ? 60.379 72.251 36.639 1.00 11.20 426 ILE A C 1
ATOM 3101 O O . ILE A 1 418 ? 59.890 71.810 37.686 1.00 9.92 426 ILE A O 1
ATOM 3106 N N . MET A 1 419 ? 59.724 72.290 35.482 1.00 10.21 427 MET A N 1
ATOM 3107 C CA . MET A 1 419 ? 58.376 71.764 35.337 1.00 10.26 427 MET A CA 1
ATOM 3108 C C . MET A 1 419 ? 58.445 70.380 34.694 1.00 9.85 427 MET A C 1
ATOM 3109 O O . MET A 1 419 ? 58.550 70.248 33.475 1.00 9.21 427 MET A O 1
ATOM 3114 N N . ASP A 1 420 ? 58.416 69.350 35.531 1.00 9.19 428 ASP A N 1
ATOM 3115 C CA . ASP A 1 420 ? 58.510 67.973 35.074 1.00 8.80 428 ASP A CA 1
ATOM 3116 C C . ASP A 1 420 ? 57.110 67.525 34.662 1.00 9.26 428 ASP A C 1
ATOM 3117 O O . ASP A 1 420 ? 56.219 67.424 35.497 1.00 9.56 428 ASP A O 1
ATOM 3122 N N . LEU A 1 421 ? 56.917 67.260 33.373 1.00 8.74 429 LEU A N 1
ATOM 3123 C CA . LEU A 1 421 ? 55.593 66.971 32.846 1.00 9.03 429 LEU A CA 1
ATOM 3124 C C . LEU A 1 421 ? 55.329 65.485 32.645 1.00 9.33 429 LEU A C 1
ATOM 3125 O O . LEU A 1 421 ? 54.408 65.119 31.926 1.00 10.57 429 LEU A O 1
ATOM 3130 N N . ARG A 1 422 ? 56.113 64.628 33.284 1.00 9.58 430 ARG A N 1
ATOM 3131 C CA . ARG A 1 422 ? 56.082 63.197 32.984 1.00 9.99 430 ARG A CA 1
ATOM 3132 C C . ARG A 1 422 ? 55.171 62.363 33.890 1.00 9.64 430 ARG A C 1
ATOM 3133 O O . ARG A 1 422 ? 55.399 62.268 35.100 1.00 8.10 430 ARG A O 1
ATOM 3141 N N . GLN A 1 423 ? 54.157 61.732 33.299 1.00 9.77 431 GLN A N 1
ATOM 3142 C CA . GLN A 1 423 ? 53.290 60.846 34.075 1.00 10.45 431 GLN A CA 1
ATOM 3143 C C . GLN A 1 423 ? 54.038 59.578 34.448 1.00 10.38 431 GLN A C 1
ATOM 3144 O O . GLN A 1 423 ? 53.877 59.043 35.543 1.00 9.76 431 GLN A O 1
ATOM 3150 N N . GLU A 1 424 ? 54.856 59.102 33.516 1.00 10.96 432 GLU A N 1
ATOM 3151 C CA . GLU A 1 424 ? 55.597 57.867 33.700 1.00 10.75 432 GLU A CA 1
ATOM 3152 C C . GLU A 1 424 ? 56.589 58.019 34.852 1.00 11.11 432 GLU A C 1
ATOM 3153 O O . GLU A 1 424 ? 57.114 59.116 35.103 1.00 11.72 432 GLU A O 1
ATOM 3159 N N . THR A 1 425 ? 56.832 56.918 35.546 1.00 10.54 433 THR A N 1
ATOM 3160 C CA . THR A 1 425 ? 57.775 56.886 36.665 1.00 12.19 433 THR A CA 1
ATOM 3161 C C . THR A 1 425 ? 59.216 57.018 36.161 1.00 10.42 433 THR A C 1
ATOM 3162 O O . THR A 1 425 ? 59.615 56.313 35.249 1.00 10.03 433 THR A O 1
ATOM 3166 N N . HIS A 1 426 ? 59.979 57.936 36.747 1.00 10.06 434 HIS A N 1
ATOM 3167 C CA . HIS A 1 426 ? 61.377 58.146 36.361 1.00 10.01 434 HIS A CA 1
ATOM 3168 C C . HIS A 1 426 ? 62.179 58.673 37.538 1.00 10.75 434 HIS A C 1
ATOM 3169 O O . HIS A 1 426 ? 61.615 59.070 38.566 1.00 9.61 434 HIS A O 1
ATOM 3176 N N . GLY A 1 427 ? 63.501 58.685 37.361 1.00 10.55 435 GLY A N 1
ATOM 3177 C CA . GLY A 1 427 ? 64.417 59.167 38.381 1.00 11.58 435 GLY A CA 1
ATOM 3178 C C . GLY A 1 427 ? 65.840 59.176 37.884 1.00 11.12 435 GLY A C 1
ATOM 3179 O O . GLY A 1 427 ? 66.082 59.291 36.687 1.00 12.15 435 GLY A O 1
ATOM 3180 N N . VAL A 1 428 ? 66.780 59.050 38.811 1.00 12.50 436 VAL A N 1
ATOM 3181 C CA . VAL A 1 428 ? 68.203 59.090 38.483 1.00 15.19 436 VAL A CA 1
ATOM 3182 C C . VAL A 1 428 ? 68.927 57.907 39.116 1.00 14.88 436 VAL A C 1
ATOM 3183 O O . VAL A 1 428 ? 68.876 57.719 40.333 1.00 15.35 436 VAL A O 1
ATOM 3187 N N . PHE A 1 429 ? 69.582 57.111 38.274 1.00 16.15 437 PHE A N 1
ATOM 3188 C CA . PHE A 1 429 ? 70.444 56.006 38.712 1.00 15.98 437 PHE A CA 1
ATOM 3189 C C . PHE A 1 429 ? 71.886 56.331 38.368 1.00 14.67 437 PHE A C 1
ATOM 3190 O O . PHE A 1 429 ? 72.202 56.479 37.187 1.00 15.19 437 PHE A O 1
ATOM 3198 N N . ASN A 1 430 ? 72.759 56.414 39.374 1.00 14.01 438 ASN A N 1
ATOM 3199 C CA . ASN A 1 430 ? 74.193 56.700 39.139 1.00 14.45 438 ASN A CA 1
ATOM 3200 C C . ASN A 1 430 ? 74.439 57.941 38.288 1.00 13.25 438 ASN A C 1
ATOM 3201 O O . ASN A 1 430 ? 75.415 57.999 37.539 1.00 14.04 438 ASN A O 1
ATOM 3206 N N . GLY A 1 431 ? 73.555 58.925 38.387 1.00 12.79 439 GLY A N 1
ATOM 3207 C CA . GLY A 1 431 ? 73.706 60.153 37.616 1.00 12.64 439 GLY A CA 1
ATOM 3208 C C . GLY A 1 431 ? 72.958 60.139 36.298 1.00 12.27 439 GLY A C 1
ATOM 3209 O O . GLY A 1 431 ? 72.787 61.192 35.666 1.00 12.05 439 GLY A O 1
ATOM 3210 N N . ASN A 1 432 ? 72.517 58.956 35.871 1.00 12.37 440 ASN A N 1
ATOM 3211 C CA . ASN A 1 432 ? 71.790 58.812 34.602 1.00 11.03 440 ASN A CA 1
ATOM 3212 C C . ASN A 1 432 ? 70.288 58.924 34.806 1.00 10.46 440 ASN A C 1
ATOM 3213 O O . ASN A 1 432 ? 69.750 58.386 35.766 1.00 11.34 440 ASN A O 1
ATOM 3218 N N . ALA A 1 433 ? 69.617 59.608 33.885 1.00 10.27 441 ALA A N 1
ATOM 3219 C CA . ALA A 1 433 ? 68.156 59.699 33.878 1.00 9.80 441 ALA A CA 1
ATOM 3220 C C . ALA A 1 433 ? 67.570 58.369 33.402 1.00 9.60 441 ALA A C 1
ATOM 3221 O O . ALA A 1 433 ? 67.938 57.871 32.338 1.00 10.27 441 ALA A O 1
ATOM 3223 N N . VAL A 1 434 ? 66.661 57.805 34.189 1.00 9.17 442 VAL A N 1
ATOM 3224 C CA . VAL A 1 434 ? 66.023 56.549 33.854 1.00 8.87 442 VAL A CA 1
ATOM 3225 C C . VAL A 1 434 ? 64.522 56.667 34.052 1.00 9.14 442 VAL A C 1
ATOM 3226 O O . VAL A 1 434 ? 64.051 57.576 34.734 1.00 8.50 442 VAL A O 1
ATOM 3230 N N . SER A 1 435 ? 63.781 55.746 33.440 1.00 10.29 443 SER A N 1
ATOM 3231 C CA . SER A 1 435 ? 62.330 55.673 33.601 1.00 9.76 443 SER A CA 1
ATOM 3232 C C . SER A 1 435 ? 61.831 54.233 33.558 1.00 10.05 443 SER A C 1
ATOM 3233 O O . SER A 1 435 ? 62.467 53.352 32.984 1.00 11.56 443 SER A O 1
ATOM 3236 N N . TRP A 1 436 ? 60.694 53.983 34.190 1.00 9.84 444 TRP A N 1
ATOM 3237 C CA . TRP A 1 436 ? 60.124 52.647 34.196 1.00 10.14 444 TRP A CA 1
ATOM 3238 C C . TRP A 1 436 ? 59.202 52.541 32.990 1.00 10.49 444 TRP A C 1
ATOM 3239 O O . TRP A 1 436 ? 58.094 53.062 32.992 1.00 11.16 444 TRP A O 1
ATOM 3250 N N . TYR A 1 437 ? 59.691 51.881 31.952 1.00 11.27 445 TYR A N 1
ATOM 3251 C CA . TYR A 1 437 ? 59.074 51.930 30.642 1.00 10.68 445 TYR A CA 1
ATOM 3252 C C . TYR A 1 437 ? 58.111 50.792 30.429 1.00 10.69 445 TYR A C 1
ATOM 3253 O O . TYR A 1 437 ? 58.494 49.627 30.505 1.00 10.45 445 TYR A O 1
ATOM 3262 N N . GLY A 1 438 ? 56.863 51.140 30.139 1.00 10.87 446 GLY A N 1
ATOM 3263 C CA . GLY A 1 438 ? 55.882 50.162 29.667 1.00 12.20 446 GLY A CA 1
ATOM 3264 C C . GLY A 1 438 ? 55.514 50.444 28.221 1.00 12.11 446 GLY A C 1
ATOM 3265 O O . GLY A 1 438 ? 55.910 51.454 27.664 1.00 12.76 446 GLY A O 1
ATOM 3266 N N . LEU A 1 439 ? 54.758 49.543 27.612 1.00 12.04 447 LEU A N 1
ATOM 3267 C CA . LEU A 1 439 ? 54.295 49.721 26.242 1.00 11.88 447 LEU A CA 1
ATOM 3268 C C . LEU A 1 439 ? 53.727 51.119 26.010 1.00 10.66 447 LEU A C 1
ATOM 3269 O O . LEU A 1 439 ? 52.948 51.628 26.817 1.00 9.74 447 LEU A O 1
ATOM 3274 N N . ARG A 1 440 ? 54.105 51.722 24.889 1.00 10.62 448 ARG A N 1
ATOM 3275 C CA . ARG A 1 440 ? 53.747 53.118 24.567 1.00 11.34 448 ARG A CA 1
ATOM 3276 C C . ARG A 1 440 ? 54.176 54.157 25.615 1.00 11.54 448 ARG A C 1
ATOM 3277 O O . ARG A 1 440 ? 53.686 55.288 25.617 1.00 12.62 448 ARG A O 1
ATOM 3285 N N . ASP A 1 441 ? 55.102 53.786 26.488 1.00 11.84 449 ASP A N 1
ATOM 3286 C CA . ASP A 1 441 ? 55.482 54.634 27.624 1.00 12.66 449 ASP A CA 1
ATOM 3287 C C . ASP A 1 441 ? 54.285 55.017 28.521 1.00 12.21 449 ASP A C 1
ATOM 3288 O O . ASP A 1 441 ? 54.230 56.119 29.074 1.00 12.89 449 ASP A O 1
ATOM 3293 N N . TRP A 1 442 ? 53.335 54.100 28.680 1.00 11.67 450 TRP A N 1
ATOM 3294 C CA . TRP A 1 442 ? 52.141 54.366 29.482 1.00 12.08 450 TRP A CA 1
ATOM 3295 C C . TRP A 1 442 ? 52.162 53.610 30.815 1.00 12.66 450 TRP A C 1
ATOM 3296 O O . TRP A 1 442 ? 51.128 53.145 31.305 1.00 11.59 450 TRP A O 1
ATOM 3307 N N . GLY A 1 443 ? 53.346 53.526 31.412 1.00 12.90 451 GLY A N 1
ATOM 3308 C CA . GLY A 1 443 ? 53.522 52.864 32.700 1.00 13.73 451 GLY A CA 1
ATOM 3309 C C . GLY A 1 443 ? 52.576 53.304 33.803 1.00 12.54 451 GLY A C 1
ATOM 3310 O O . GLY A 1 443 ? 52.255 52.518 34.683 1.00 15.04 451 GLY A O 1
ATOM 3311 N N . ASN A 1 444 ? 52.144 54.557 33.781 1.00 12.75 452 ASN A N 1
ATOM 3312 C CA . ASN A 1 444 ? 51.270 55.081 34.830 1.00 12.15 452 ASN A CA 1
ATOM 3313 C C . ASN A 1 444 ? 49.936 55.589 34.301 1.00 13.64 452 ASN A C 1
ATOM 3314 O O . ASN A 1 444 ? 49.316 56.483 34.895 1.00 13.80 452 ASN A O 1
ATOM 3319 N N . LEU A 1 445 ? 49.489 55.006 33.195 1.00 13.88 453 LEU A N 1
ATOM 3320 C CA . LEU A 1 445 ? 48.199 55.359 32.620 1.00 16.04 453 LEU A CA 1
ATOM 3321 C C . LEU A 1 445 ? 47.076 55.146 33.631 1.00 17.29 453 LEU A C 1
ATOM 3322 O O . LEU A 1 445 ? 46.966 54.089 34.242 1.00 18.65 453 LEU A O 1
ATOM 3327 N N . GLY A 1 446 ? 46.246 56.164 33.817 1.00 23.69 454 GLY A N 1
ATOM 3328 C CA . GLY A 1 446 ? 45.091 56.045 34.702 1.00 22.67 454 GLY A CA 1
ATOM 3329 C C . GLY A 1 446 ? 45.370 56.414 36.146 1.00 22.23 454 GLY A C 1
ATOM 3330 O O . GLY A 1 446 ? 44.456 56.452 36.958 1.00 24.77 454 GLY A O 1
ATOM 3331 N N . LYS A 1 447 ? 46.630 56.672 36.480 1.00 22.08 455 LYS A N 1
ATOM 3332 C CA . LYS A 1 447 ? 46.986 57.022 37.854 1.00 22.71 455 LYS A CA 1
ATOM 3333 C C . LYS A 1 447 ? 46.877 58.529 38.069 1.00 23.40 455 LYS A C 1
ATOM 3334 O O . LYS A 1 447 ? 47.247 59.316 37.198 1.00 24.00 455 LYS A O 1
ATOM 3340 N N . ASN A 1 448 ? 46.394 58.928 39.239 1.00 23.77 456 ASN A N 1
ATOM 3341 C CA . ASN A 1 448 ? 46.468 60.332 39.633 1.00 26.88 456 ASN A CA 1
ATOM 3342 C C . ASN A 1 448 ? 47.886 60.678 40.098 1.00 23.65 456 ASN A C 1
ATOM 3343 O O . ASN A 1 448 ? 48.748 59.806 40.213 1.00 27.92 456 ASN A O 1
ATOM 3348 N N . LYS A 1 449 ? 48.120 61.953 40.369 1.00 22.55 457 LYS A N 1
ATOM 3349 C CA . LYS A 1 449 ? 49.445 62.440 40.748 1.00 22.93 457 LYS A CA 1
ATOM 3350 C C . LYS A 1 449 ? 49.998 61.743 41.993 1.00 22.76 457 LYS A C 1
ATOM 3351 O O . LYS A 1 449 ? 51.164 61.333 42.015 1.00 21.68 457 LYS A O 1
ATOM 3357 N N . ALA A 1 450 ? 49.170 61.616 43.026 1.00 22.36 458 ALA A N 1
ATOM 3358 C CA . ALA A 1 450 ? 49.601 60.965 44.269 1.00 25.67 458 ALA A CA 1
ATOM 3359 C C . ALA A 1 450 ? 50.061 59.526 44.023 1.00 24.87 458 ALA A C 1
ATOM 3360 O O . ALA A 1 450 ? 51.081 59.087 44.561 1.00 23.76 458 ALA A O 1
ATOM 3362 N N . GLU A 1 451 ? 49.298 58.789 43.225 1.00 23.28 459 GLU A N 1
ATOM 3363 C CA . GLU A 1 451 ? 49.643 57.408 42.929 1.00 24.80 459 GLU A CA 1
ATOM 3364 C C . GLU A 1 451 ? 50.930 57.334 42.113 1.00 22.26 459 GLU A C 1
ATOM 3365 O O . GLU A 1 451 ? 51.756 56.445 42.334 1.00 23.12 459 GLU A O 1
ATOM 3371 N N . VAL A 1 452 ? 51.104 58.272 41.187 1.00 18.95 460 VAL A N 1
ATOM 3372 C CA . VAL A 1 452 ? 52.335 58.342 40.407 1.00 18.87 460 VAL A CA 1
ATOM 3373 C C . VAL A 1 452 ? 53.550 58.512 41.309 1.00 18.46 460 VAL A C 1
ATOM 3374 O O . VAL A 1 452 ? 54.522 57.776 41.185 1.00 17.76 460 VAL A O 1
ATOM 3378 N N . LEU A 1 453 ? 53.502 59.477 42.221 1.00 18.86 461 LEU A N 1
ATOM 3379 C CA . LEU A 1 453 ? 54.650 59.735 43.092 1.00 22.95 461 LEU A CA 1
ATOM 3380 C C . LEU A 1 453 ? 54.938 58.559 44.026 1.00 24.30 461 LEU A C 1
ATOM 3381 O O . LEU A 1 453 ? 56.102 58.281 44.335 1.00 22.99 461 LEU A O 1
ATOM 3386 N N . LYS A 1 454 ? 53.883 57.876 44.470 1.00 25.86 462 LYS A N 1
ATOM 3387 C CA . LYS A 1 454 ? 54.034 56.703 45.325 1.00 28.75 462 LYS A CA 1
ATOM 3388 C C . LYS A 1 454 ? 54.658 55.528 44.568 1.00 26.02 462 LYS A C 1
ATOM 3389 O O . LYS A 1 454 ? 55.542 54.847 45.082 1.00 25.01 462 LYS A O 1
ATOM 3395 N N . ASP A 1 455 ? 54.190 55.289 43.349 1.00 22.40 463 ASP A N 1
ATOM 3396 C CA . ASP A 1 455 ? 54.796 54.277 42.499 1.00 20.97 463 ASP A CA 1
ATOM 3397 C C . ASP A 1 455 ? 56.258 54.631 42.263 1.00 18.17 463 ASP A C 1
ATOM 3398 O O . ASP A 1 455 ? 57.122 53.777 42.365 1.00 17.13 463 ASP A O 1
ATOM 3403 N N . GLU A 1 456 ? 56.528 55.901 41.977 1.00 17.01 464 GLU A N 1
ATOM 3404 C CA . GLU A 1 456 ? 57.887 56.367 41.679 1.00 18.52 464 GLU A CA 1
ATOM 3405 C C . GLU A 1 456 ? 58.844 56.156 42.843 1.00 20.04 464 GLU A C 1
ATOM 3406 O O . GLU A 1 456 ? 59.917 55.571 42.686 1.00 18.13 464 GLU A O 1
ATOM 3412 N N . ASN A 1 457 ? 58.474 56.652 44.016 1.00 23.41 465 ASN A N 1
ATOM 3413 C CA . ASN A 1 457 ? 59.356 56.537 45.162 1.00 25.29 465 ASN A CA 1
ATOM 3414 C C . ASN A 1 457 ? 59.643 55.077 45.474 1.00 25.39 465 ASN A C 1
ATOM 3415 O O . ASN A 1 457 ? 60.774 54.713 45.812 1.00 24.46 465 ASN A O 1
ATOM 3420 N N . SER A 1 458 ? 58.617 54.246 45.328 1.00 24.96 466 SER A N 1
ATOM 3421 C CA . SER A 1 458 ? 58.710 52.843 45.696 1.00 27.39 466 SER A CA 1
ATOM 3422 C C . SER A 1 458 ? 59.650 52.085 44.774 1.00 25.70 466 SER A C 1
ATOM 3423 O O . SER A 1 458 ? 60.477 51.284 45.229 1.00 23.91 466 SER A O 1
ATOM 3426 N N . ARG A 1 459 ? 59.533 52.344 43.477 1.00 23.48 467 ARG A N 1
ATOM 3427 C CA . ARG A 1 459 ? 60.334 51.617 42.501 1.00 21.74 467 ARG A CA 1
ATOM 3428 C C . ARG A 1 459 ? 61.791 52.064 42.515 1.00 20.70 467 ARG A C 1
ATOM 3429 O O . ARG A 1 459 ? 62.689 51.243 42.317 1.00 22.12 467 ARG A O 1
ATOM 3437 N N . LEU A 1 460 ? 62.028 53.355 42.740 1.00 20.38 468 LEU A N 1
ATOM 3438 C CA . LEU A 1 460 ? 63.396 53.875 42.814 1.00 22.93 468 LEU A CA 1
ATOM 3439 C C . LEU A 1 460 ? 64.114 53.302 44.041 1.00 25.16 468 LEU A C 1
ATOM 3440 O O . LEU A 1 460 ? 65.251 52.815 43.959 1.00 28.27 468 LEU A O 1
ATOM 3445 N N . ASN A 1 461 ? 63.445 53.362 45.185 1.00 26.38 469 ASN A N 1
ATOM 3446 C CA . ASN A 1 461 ? 63.989 52.777 46.401 1.00 29.24 469 ASN A CA 1
ATOM 3447 C C . ASN A 1 461 ? 64.340 51.310 46.218 1.00 25.01 469 ASN A C 1
ATOM 3448 O O . ASN A 1 461 ? 65.464 50.901 46.519 1.00 23.23 469 ASN A O 1
ATOM 3453 N N . ALA A 1 462 ? 63.397 50.548 45.670 1.00 22.60 470 ALA A N 1
ATOM 3454 C CA . ALA A 1 462 ? 63.581 49.121 45.482 1.00 23.13 470 ALA A CA 1
ATOM 3455 C C . ALA A 1 462 ? 64.745 48.802 44.555 1.00 23.19 470 ALA A C 1
ATOM 3456 O O . ALA A 1 462 ? 65.280 47.695 44.593 1.00 22.23 470 ALA A O 1
ATOM 3458 N N . ALA A 1 463 ? 65.145 49.768 43.734 1.00 21.35 471 ALA A N 1
ATOM 3459 C CA . ALA A 1 463 ? 66.220 49.551 42.772 1.00 23.50 471 ALA A CA 1
ATOM 3460 C C . ALA A 1 463 ? 67.607 49.747 43.390 1.00 24.21 471 ALA A C 1
ATOM 3461 O O . ALA A 1 463 ? 68.588 49.203 42.883 1.00 23.10 471 ALA A O 1
ATOM 3463 N N . ARG A 1 464 ? 67.684 50.535 44.464 1.00 26.29 472 ARG A N 1
ATOM 3464 C CA . ARG A 1 464 ? 68.942 50.801 45.169 1.00 28.77 472 ARG A CA 1
ATOM 3465 C C . ARG A 1 464 ? 69.723 49.528 45.394 1.00 28.76 472 ARG A C 1
ATOM 3466 O O . ARG A 1 464 ? 69.159 48.567 45.897 1.00 26.37 472 ARG A O 1
ATOM 3474 N N . GLY A 1 465 ? 71.007 49.538 45.034 1.00 32.26 473 GLY A N 1
ATOM 3475 C CA . GLY A 1 465 ? 71.939 48.457 45.366 1.00 35.27 473 GLY A CA 1
ATOM 3476 C C . GLY A 1 465 ? 71.760 47.176 44.572 1.00 37.01 473 GLY A C 1
ATOM 3477 O O . GLY A 1 465 ? 72.479 46.204 44.787 1.00 53.23 473 GLY A O 1
ATOM 3478 N N . LYS A 1 466 ? 70.797 47.171 43.656 1.00 33.55 474 LYS A N 1
ATOM 3479 C CA . LYS A 1 466 ? 70.526 45.999 42.843 1.00 30.84 474 LYS A CA 1
ATOM 3480 C C . LYS A 1 466 ? 71.344 46.058 41.571 1.00 31.57 474 LYS A C 1
ATOM 3481 O O . LYS A 1 466 ? 71.855 47.116 41.187 1.00 33.88 474 LYS A O 1
ATOM 3487 N N . SER A 1 467 ? 71.460 44.910 40.917 1.00 29.11 475 SER A N 1
ATOM 3488 C CA . SER A 1 467 ? 72.064 44.838 39.604 1.00 31.82 475 SER A CA 1
ATOM 3489 C C . SER A 1 467 ? 70.950 44.609 38.588 1.00 31.50 475 SER A C 1
ATOM 3490 O O . SER A 1 467 ? 70.341 43.543 38.570 1.00 34.42 475 SER A O 1
ATOM 3493 N N . LEU A 1 468 ? 70.682 45.615 37.755 1.00 28.69 476 LEU A N 1
ATOM 3494 C CA . LEU A 1 468 ? 69.504 45.619 36.874 1.00 28.89 476 LEU A CA 1
ATOM 3495 C C . LEU A 1 468 ? 69.841 45.982 35.433 1.00 26.06 476 LEU A C 1
ATOM 3496 O O . LEU A 1 468 ? 70.849 46.634 35.166 1.00 23.70 476 LEU A O 1
ATOM 3501 N N . ILE A 1 469 ? 68.976 45.578 34.505 1.00 24.34 477 ILE A N 1
ATOM 3502 C CA . ILE A 1 469 ? 69.089 46.029 33.124 1.00 20.20 477 ILE A CA 1
ATOM 3503 C C . ILE A 1 469 ? 68.619 47.482 33.037 1.00 18.68 477 ILE A C 1
ATOM 3504 O O . ILE A 1 469 ? 67.501 47.804 33.434 1.00 16.86 477 ILE A O 1
ATOM 3509 N N . VAL A 1 470 ? 69.494 48.356 32.551 1.00 17.26 478 VAL A N 1
ATOM 3510 C CA . VAL A 1 470 ? 69.139 49.737 32.246 1.00 16.76 478 VAL A CA 1
ATOM 3511 C C . VAL A 1 470 ? 69.618 50.006 30.831 1.00 17.94 478 VAL A C 1
ATOM 3512 O O . VAL A 1 470 ? 70.812 50.156 30.591 1.00 23.09 478 VAL A O 1
ATOM 3516 N N . ALA A 1 471 ? 68.682 50.063 29.891 1.00 17.60 479 ALA A N 1
ATOM 3517 C CA . ALA A 1 471 ? 69.031 50.032 28.484 1.00 16.66 479 ALA A CA 1
ATOM 3518 C C . ALA A 1 471 ? 68.406 51.181 27.713 1.00 17.16 479 ALA A C 1
ATOM 3519 O O . ALA A 1 471 ? 67.293 51.616 28.005 1.00 13.89 479 ALA A O 1
ATOM 3521 N N . GLU A 1 472 ? 69.137 51.675 26.723 1.00 17.45 480 GLU A N 1
ATOM 3522 C CA . GLU A 1 472 ? 68.562 52.589 25.773 1.00 20.51 480 GLU A CA 1
ATOM 3523 C C . GLU A 1 472 ? 67.638 51.785 24.861 1.00 22.04 480 GLU A C 1
ATOM 3524 O O . GLU A 1 472 ? 67.931 50.629 24.519 1.00 19.01 480 GLU A O 1
ATOM 3530 N N . LEU A 1 473 ? 66.515 52.386 24.476 1.00 20.06 481 LEU A N 1
ATOM 3531 C CA . LEU A 1 473 ? 65.606 51.737 23.542 1.00 19.49 481 LEU A CA 1
ATOM 3532 C C . LEU A 1 473 ? 65.849 52.216 22.119 1.00 19.29 481 LEU A C 1
ATOM 3533 O O . LEU A 1 473 ? 66.123 53.389 21.903 1.00 19.88 481 LEU A O 1
ATOM 3538 N N . ASP A 1 474 ? 65.754 51.299 21.156 1.00 21.62 482 ASP A N 1
ATOM 3539 C CA . ASP A 1 474 ? 65.904 51.640 19.740 1.00 22.11 482 ASP A CA 1
ATOM 3540 C C . ASP A 1 474 ? 64.571 52.097 19.125 1.00 24.37 482 ASP A C 1
ATOM 3541 O O . ASP A 1 474 ? 63.568 52.278 19.827 1.00 19.37 482 ASP A O 1
ATOM 3546 N N . LYS A 1 475 ? 64.569 52.279 17.811 1.00 26.97 483 LYS A N 1
ATOM 3547 C CA . LYS A 1 475 ? 63.390 52.751 17.096 1.00 33.69 483 LYS A CA 1
ATOM 3548 C C . LYS A 1 475 ? 62.165 51.854 17.339 1.00 29.67 483 LYS A C 1
ATOM 3549 O O . LYS A 1 475 ? 61.022 52.320 17.278 1.00 26.87 483 LYS A O 1
ATOM 3555 N N . ASP A 1 476 ? 62.404 50.574 17.617 1.00 28.37 484 ASP A N 1
ATOM 3556 C CA . ASP A 1 476 ? 61.323 49.616 17.844 1.00 27.89 484 ASP A CA 1
ATOM 3557 C C . ASP A 1 476 ? 61.023 49.431 19.337 1.00 26.02 484 ASP A C 1
ATOM 3558 O O . ASP A 1 476 ? 60.253 48.545 19.722 1.00 24.27 484 ASP A O 1
ATOM 3563 N N . LYS A 1 477 ? 61.627 50.272 20.171 1.00 22.67 485 LYS A N 1
ATOM 3564 C CA . LYS A 1 477 ? 61.427 50.210 21.615 1.00 21.26 485 LYS A CA 1
ATOM 3565 C C . LYS A 1 477 ? 61.975 48.915 22.194 1.00 20.80 485 LYS A C 1
ATOM 3566 O O . LYS A 1 477 ? 61.481 48.413 23.212 1.00 21.07 485 LYS A O 1
ATOM 3572 N N . MET A 1 478 ? 62.980 48.358 21.534 1.00 19.72 486 MET A N 1
ATOM 3573 C CA . MET A 1 478 ? 63.641 47.162 22.032 1.00 20.03 486 MET A CA 1
ATOM 3574 C C . MET A 1 478 ? 64.983 47.570 22.617 1.00 19.76 486 MET A C 1
ATOM 3575 O O . MET A 1 478 ? 65.639 48.476 22.105 1.00 21.95 486 MET A O 1
ATOM 3580 N N . PRO A 1 479 ? 65.398 46.911 23.699 1.00 19.36 487 PRO A N 1
ATOM 3581 C CA . PRO A 1 479 ? 66.640 47.340 24.328 1.00 21.70 487 PRO A CA 1
ATOM 3582 C C . PRO A 1 479 ? 67.856 47.112 23.440 1.00 19.99 487 PRO A C 1
ATOM 3583 O O . PRO A 1 479 ? 67.910 46.122 22.709 1.00 19.33 487 PRO A O 1
ATOM 3587 N N . ILE A 1 480 ? 68.814 48.035 23.510 1.00 19.46 488 ILE A N 1
ATOM 3588 C CA . ILE A 1 480 ? 70.081 47.918 22.787 1.00 19.36 488 ILE A CA 1
ATOM 3589 C C . ILE A 1 480 ? 71.207 47.372 23.683 1.00 19.08 488 ILE A C 1
ATOM 3590 O O . ILE A 1 480 ? 71.551 47.963 24.707 1.00 19.19 488 ILE A O 1
ATOM 3595 N N . ASP A 1 481 ? 71.765 46.230 23.298 1.00 23.40 489 ASP A N 1
ATOM 3596 C CA . ASP A 1 481 ? 72.879 45.633 24.029 1.00 24.96 489 ASP A CA 1
ATOM 3597 C C . ASP A 1 481 ? 72.693 45.603 25.527 1.00 21.29 489 ASP A C 1
ATOM 3598 O O . ASP A 1 481 ? 73.614 45.968 26.246 1.00 17.85 489 ASP A O 1
ATOM 3603 N N . PRO A 1 482 ? 71.523 45.133 26.001 1.00 20.69 490 PRO A N 1
ATOM 3604 C CA . PRO A 1 482 ? 71.175 45.134 27.416 1.00 21.20 490 PRO A CA 1
ATOM 3605 C C . PRO A 1 482 ? 72.112 44.310 28.284 1.00 25.65 490 PRO A C 1
ATOM 3606 O O . PRO A 1 482 ? 72.291 43.110 28.041 1.00 24.26 490 PRO A O 1
ATOM 3610 N N . LYS A 1 483 ? 72.672 44.955 29.303 1.00 27.74 491 LYS A N 1
ATOM 3611 C CA . LYS A 1 483 ? 73.513 44.291 30.294 1.00 34.03 491 LYS A CA 1
ATOM 3612 C C . LYS A 1 483 ? 73.161 44.781 31.677 1.00 32.88 491 LYS A C 1
ATOM 3613 O O . LYS A 1 483 ? 72.782 45.933 31.871 1.00 32.32 491 LYS A O 1
ATOM 3619 N N . PRO A 1 484 ? 73.297 43.909 32.663 1.00 31.50 492 PRO A N 1
ATOM 3620 C CA . PRO A 1 484 ? 73.006 44.418 33.978 1.00 30.02 492 PRO A CA 1
ATOM 3621 C C . PRO A 1 484 ? 74.056 45.453 34.353 1.00 29.49 492 PRO A C 1
ATOM 3622 O O . PRO A 1 484 ? 75.179 45.409 33.852 1.00 30.08 492 PRO A O 1
ATOM 3626 N N . VAL A 1 485 ? 73.672 46.408 35.188 1.00 29.46 493 VAL A N 1
ATOM 3627 C CA . VAL A 1 485 ? 74.621 47.345 35.749 1.00 29.12 493 VAL A CA 1
ATOM 3628 C C . VAL A 1 485 ? 74.254 47.526 37.207 1.00 27.76 493 VAL A C 1
ATOM 3629 O O . VAL A 1 485 ? 73.086 47.428 37.580 1.00 28.92 493 VAL A O 1
ATOM 3633 N N . LYS A 1 486 ? 75.263 47.754 38.036 1.00 26.77 494 LYS A N 1
ATOM 3634 C CA . LYS A 1 486 ? 75.057 47.872 39.467 1.00 27.09 494 LYS A CA 1
ATOM 3635 C C . LYS A 1 486 ? 74.535 49.269 39.785 1.00 24.09 494 LYS A C 1
ATOM 3636 O O . LYS A 1 486 ? 75.143 50.264 39.404 1.00 27.93 494 LYS A O 1
ATOM 3642 N N . ILE A 1 487 ? 73.414 49.342 40.487 1.00 22.16 495 ILE A N 1
ATOM 3643 C CA . ILE A 1 487 ? 72.819 50.627 40.823 1.00 24.98 495 ILE A CA 1
ATOM 3644 C C . ILE A 1 487 ? 73.378 51.104 42.155 1.00 26.59 495 ILE A C 1
ATOM 3645 O O . ILE A 1 487 ? 72.994 50.592 43.204 1.00 24.37 495 ILE A O 1
ATOM 3650 N N . GLU A 1 488 ? 74.289 52.077 42.104 1.00 30.95 496 GLU A N 1
ATOM 3651 C CA . GLU A 1 488 ? 74.973 52.566 43.306 1.00 34.40 496 GLU A CA 1
ATOM 3652 C C . GLU A 1 488 ? 74.228 53.737 43.948 1.00 35.02 496 GLU A C 1
ATOM 3653 O O . GLU A 1 488 ? 74.000 53.734 45.152 1.00 42.76 496 GLU A O 1
ATOM 3659 N N . SER A 1 489 ? 73.849 54.737 43.155 1.00 29.91 497 SER A N 1
ATOM 3660 C CA . SER A 1 489 ? 73.090 55.867 43.696 1.00 30.60 497 SER A CA 1
ATOM 3661 C C . SER A 1 489 ? 71.722 56.049 43.032 1.00 26.93 497 SER A C 1
ATOM 3662 O O . SER A 1 489 ? 71.556 55.841 41.823 1.00 25.67 497 SER A O 1
ATOM 3665 N N . VAL A 1 490 ? 70.755 56.464 43.841 1.00 21.65 498 VAL A N 1
ATOM 3666 C CA . VAL A 1 490 ? 69.382 56.630 43.389 1.00 23.19 498 VAL A CA 1
ATOM 3667 C C . VAL A 1 490 ? 68.729 57.890 43.972 1.00 22.73 498 VAL A C 1
ATOM 3668 O O . VAL A 1 490 ? 68.620 58.021 45.189 1.00 24.20 498 VAL A O 1
ATOM 3672 N N . MET A 1 491 ? 68.317 58.809 43.090 1.00 22.09 499 MET A N 1
ATOM 3673 C CA . MET A 1 491 ? 67.588 60.035 43.459 1.00 20.07 499 MET A CA 1
ATOM 3674 C C . MET A 1 491 ? 66.290 60.137 42.651 1.00 18.90 499 MET A C 1
ATOM 3675 O O . MET A 1 491 ? 66.177 59.544 41.570 1.00 15.85 499 MET A O 1
ATOM 3680 N N . THR A 1 492 ? 65.319 60.886 43.173 1.00 15.01 500 THR A N 1
ATOM 3681 C CA . THR A 1 492 ? 64.229 61.391 42.345 1.00 15.59 500 THR A CA 1
ATOM 3682 C C . THR A 1 492 ? 64.772 62.618 41.639 1.00 16.68 500 THR A C 1
ATOM 3683 O O . THR A 1 492 ? 65.816 63.154 42.034 1.00 16.05 500 THR A O 1
ATOM 3687 N N . GLU A 1 493 ? 64.083 63.060 40.592 1.00 16.00 501 GLU A N 1
ATOM 3688 C CA . GLU A 1 493 ? 64.495 64.276 39.891 1.00 15.08 501 GLU A CA 1
ATOM 3689 C C . GLU A 1 493 ? 64.335 65.482 40.803 1.00 14.21 501 GLU A C 1
ATOM 3690 O O . GLU A 1 493 ? 65.134 66.424 40.761 1.00 13.97 501 GLU A O 1
ATOM 3696 N N . GLN A 1 494 ? 63.289 65.453 41.618 1.00 13.47 502 GLN A N 1
ATOM 3697 C CA . GLN A 1 494 ? 63.041 66.538 42.548 1.00 15.29 502 GLN A CA 1
ATOM 3698 C C . GLN A 1 494 ? 64.221 66.726 43.488 1.00 14.79 502 GLN A C 1
ATOM 3699 O O . GLN A 1 494 ? 64.689 67.850 43.668 1.00 14.35 502 GLN A O 1
ATOM 3705 N N . GLN A 1 495 ? 64.689 65.623 44.080 1.00 14.22 503 GLN A N 1
ATOM 3706 C CA . GLN A 1 495 ? 65.862 65.649 44.949 1.00 15.25 503 GLN A CA 1
ATOM 3707 C C . GLN A 1 495 ? 67.046 66.220 44.217 1.00 14.33 503 GLN A C 1
ATOM 3708 O O . GLN A 1 495 ? 67.720 67.101 44.733 1.00 16.96 503 GLN A O 1
ATOM 3714 N N . LEU A 1 496 ? 67.301 65.728 43.006 1.00 13.72 504 LEU A N 1
ATOM 3715 C CA . LEU A 1 496 ? 68.381 66.278 42.186 1.00 13.62 504 LEU A CA 1
ATOM 3716 C C . LEU A 1 496 ? 68.226 67.786 41.944 1.00 13.22 504 LEU A C 1
ATOM 3717 O O . LEU A 1 496 ? 69.182 68.545 42.097 1.00 13.17 504 LEU A O 1
ATOM 3722 N N . VAL A 1 497 ? 67.033 68.213 41.547 1.00 11.47 505 VAL A N 1
ATOM 3723 C CA . VAL A 1 497 ? 66.809 69.615 41.202 1.00 12.43 505 VAL A CA 1
ATOM 3724 C C . VAL A 1 497 ? 66.938 70.539 42.421 1.00 12.65 505 VAL A C 1
ATOM 3725 O O . VAL A 1 497 ? 67.561 71.596 42.347 1.00 9.89 505 VAL A O 1
ATOM 3729 N N . GLU A 1 498 ? 66.370 70.135 43.550 1.00 14.62 506 GLU A N 1
ATOM 3730 C CA . GLU A 1 498 ? 66.350 71.016 44.719 1.00 17.51 506 GLU A CA 1
ATOM 3731 C C . GLU A 1 498 ? 67.732 71.130 45.348 1.00 19.15 506 GLU A C 1
ATOM 3732 O O . GLU A 1 498 ? 68.165 72.215 45.727 1.00 21.41 506 GLU A O 1
ATOM 3738 N N . LYS A 1 499 ? 68.429 70.003 45.399 1.00 23.08 507 LYS A N 1
ATOM 3739 C CA . LYS A 1 499 ? 69.837 69.936 45.788 1.00 25.87 507 LYS A CA 1
ATOM 3740 C C . LYS A 1 499 ? 70.689 70.960 45.027 1.00 23.83 507 LYS A C 1
ATOM 3741 O O . LYS A 1 499 ? 71.680 71.457 45.557 1.00 24.03 507 LYS A O 1
ATOM 3747 N N . ASN A 1 500 ? 70.316 71.266 43.785 1.00 20.82 508 ASN A N 1
ATOM 3748 C CA . ASN A 1 500 ? 71.054 72.249 42.974 1.00 19.47 508 ASN A CA 1
ATOM 3749 C C . ASN A 1 500 ? 70.431 73.649 42.977 1.00 19.86 508 ASN A C 1
ATOM 3750 O O . ASN A 1 500 ? 70.719 74.472 42.106 1.00 19.45 508 ASN A O 1
ATOM 3755 N N . GLY A 1 501 ? 69.576 73.910 43.962 1.00 21.70 509 GLY A N 1
ATOM 3756 C CA . GLY A 1 501 ? 69.090 75.264 44.219 1.00 23.19 509 GLY A CA 1
ATOM 3757 C C . GLY A 1 501 ? 67.948 75.737 43.333 1.00 26.44 509 GLY A C 1
ATOM 3758 O O . GLY A 1 501 ? 67.714 76.940 43.203 1.00 28.91 509 GLY A O 1
ATOM 3759 N N . LEU A 1 502 ? 67.224 74.802 42.725 1.00 22.84 510 LEU A N 1
ATOM 3760 C CA . LEU A 1 502 ? 66.085 75.160 41.889 1.00 21.11 510 LEU A CA 1
ATOM 3761 C C . LEU A 1 502 ? 64.800 74.624 42.490 1.00 17.82 510 LEU A C 1
ATOM 3762 O O . LEU A 1 502 ? 64.827 73.723 43.317 1.00 18.62 510 LEU A O 1
ATOM 3767 N N . HIS A 1 503 ? 63.676 75.183 42.069 1.00 15.88 511 HIS A N 1
ATOM 3768 C CA . HIS A 1 503 ? 62.377 74.686 42.496 1.00 16.81 511 HIS A CA 1
ATOM 3769 C C . HIS A 1 503 ? 61.866 73.610 41.559 1.00 13.72 511 HIS A C 1
ATOM 3770 O O . HIS A 1 503 ? 62.321 73.484 40.426 1.00 12.95 511 HIS A O 1
ATOM 3777 N N . TYR A 1 504 ? 60.893 72.848 42.031 1.00 11.48 512 TYR A N 1
ATOM 3778 C CA . TYR A 1 504 ? 60.404 71.722 41.270 1.00 11.48 512 TYR A CA 1
ATOM 3779 C C . TYR A 1 504 ? 58.893 71.661 41.308 1.00 11.53 512 TYR A C 1
ATOM 3780 O O . TYR A 1 504 ? 58.287 71.867 42.344 1.00 12.00 512 TYR A O 1
ATOM 3789 N N . TYR A 1 505 ? 58.286 71.389 40.162 1.00 11.38 513 TYR A N 1
ATOM 3790 C CA . TYR A 1 505 ? 56.860 71.141 40.112 1.00 11.66 513 TYR A CA 1
ATOM 3791 C C . TYR A 1 505 ? 56.576 70.014 39.116 1.00 12.38 513 TYR A C 1
ATOM 3792 O O . TYR A 1 505 ? 57.191 69.930 38.058 1.00 12.71 513 TYR A O 1
ATOM 3801 N N . ARG A 1 506 ? 55.644 69.145 39.483 1.00 12.89 514 ARG A N 1
ATOM 3802 C CA . ARG A 1 506 ? 55.339 67.955 38.717 1.00 13.04 514 ARG A CA 1
ATOM 3803 C C . ARG A 1 506 ? 53.910 67.968 38.186 1.00 11.88 514 ARG A C 1
ATOM 3804 O O . ARG A 1 506 ? 52.968 68.112 38.953 1.00 10.47 514 ARG A O 1
ATOM 3812 N N . ILE A 1 507 ? 53.750 67.823 36.874 1.00 10.56 515 ILE A N 1
ATOM 3813 C CA . ILE A 1 507 ? 52.442 67.525 36.300 1.00 10.73 515 ILE A CA 1
ATOM 3814 C C . ILE A 1 507 ? 52.546 66.164 35.610 1.00 10.84 515 ILE A C 1
ATOM 3815 O O . ILE A 1 507 ? 53.433 65.936 34.777 1.00 9.38 515 ILE A O 1
ATOM 3820 N N . ALA A 1 508 ? 51.656 65.252 35.976 1.00 10.39 516 ALA A N 1
ATOM 3821 C CA . ALA A 1 508 ? 51.719 63.888 35.481 1.00 10.82 516 ALA A CA 1
ATOM 3822 C C . ALA A 1 508 ? 50.994 63.736 34.136 1.00 11.77 516 ALA A C 1
ATOM 3823 O O . ALA A 1 508 ? 49.913 63.146 34.053 1.00 12.80 516 ALA A O 1
ATOM 3825 N N . ALA A 1 509 ? 51.611 64.254 33.077 1.00 11.58 517 ALA A N 1
ATOM 3826 C CA . ALA A 1 509 ? 50.990 64.258 31.755 1.00 10.85 517 ALA A CA 1
ATOM 3827 C C . ALA A 1 509 ? 51.344 62.982 31.005 1.00 11.13 517 ALA A C 1
ATOM 3828 O O . ALA A 1 509 ? 52.504 62.592 30.937 1.00 10.96 517 ALA A O 1
ATOM 3830 N N . THR A 1 510 ? 50.328 62.320 30.456 1.00 12.99 518 THR A N 1
ATOM 3831 C CA . THR A 1 510 ? 50.530 61.047 29.769 1.00 11.44 518 THR A CA 1
ATOM 3832 C C . THR A 1 510 ? 51.232 61.270 28.443 1.00 11.48 518 THR A C 1
ATOM 3833 O O . THR A 1 510 ? 50.898 62.187 27.707 1.00 9.92 518 THR A O 1
ATOM 3837 N N . ASP A 1 511 ? 52.214 60.422 28.155 1.00 11.79 519 ASP A N 1
ATOM 3838 C CA . ASP A 1 511 ? 53.015 60.547 26.949 1.00 11.87 519 ASP A CA 1
ATOM 3839 C C . ASP A 1 511 ? 52.175 60.314 25.683 1.00 11.51 519 ASP A C 1
ATOM 3840 O O . ASP A 1 511 ? 51.237 59.513 25.684 1.00 11.26 519 ASP A O 1
ATOM 3845 N N . HIS A 1 512 ? 52.524 61.045 24.624 1.00 10.23 520 HIS A N 1
ATOM 3846 C CA . HIS A 1 512 ? 51.901 60.941 23.298 1.00 10.63 520 HIS A CA 1
ATOM 3847 C C . HIS A 1 512 ? 50.555 61.652 23.144 1.00 10.85 520 HIS A C 1
ATOM 3848 O O . HIS A 1 512 ? 50.072 61.785 22.027 1.00 11.98 520 HIS A O 1
ATOM 3855 N N . ILE A 1 513 ? 49.931 62.084 24.236 1.00 11.11 521 ILE A N 1
ATOM 3856 C CA . ILE A 1 513 ? 48.554 62.575 24.147 1.00 11.10 521 ILE A CA 1
ATOM 3857 C C . ILE A 1 513 ? 48.394 64.013 24.605 1.00 10.19 521 ILE A C 1
ATOM 3858 O O . ILE A 1 513 ? 49.227 64.559 25.334 1.00 9.53 521 ILE A O 1
ATOM 3863 N N . TRP A 1 514 ? 47.317 64.633 24.142 1.00 10.18 522 TRP A N 1
ATOM 3864 C CA . TRP A 1 514 ? 47.016 66.001 24.515 1.00 9.39 522 TRP A CA 1
ATOM 3865 C C . TRP A 1 514 ? 46.824 66.053 26.028 1.00 8.98 522 TRP A C 1
ATOM 3866 O O . TRP A 1 514 ? 46.078 65.263 26.582 1.00 8.78 522 TRP A O 1
ATOM 3877 N N . PRO A 1 515 ? 47.525 66.967 26.709 1.00 9.49 523 PRO A N 1
ATOM 3878 C CA . PRO A 1 515 ? 47.373 67.052 28.156 1.00 10.58 523 PRO A CA 1
ATOM 3879 C C . PRO A 1 515 ? 45.901 67.103 28.585 1.00 11.56 523 PRO A C 1
ATOM 3880 O O . PRO A 1 515 ? 45.101 67.795 27.970 1.00 11.57 523 PRO A O 1
ATOM 3884 N N . SER A 1 516 ? 45.545 66.367 29.632 1.00 12.90 524 SER A N 1
ATOM 3885 C CA . SER A 1 516 ? 44.159 66.332 30.087 1.00 12.98 524 SER A CA 1
ATOM 3886 C C . SER A 1 516 ? 43.721 67.694 30.616 1.00 12.99 524 SER A C 1
ATOM 3887 O O . SER A 1 516 ? 44.544 68.523 31.004 1.00 13.55 524 SER A O 1
ATOM 3890 N N . ALA A 1 517 ? 42.417 67.913 30.632 1.00 12.82 525 ALA A N 1
ATOM 3891 C CA . ALA A 1 517 ? 41.837 69.123 31.207 1.00 13.81 525 ALA A CA 1
ATOM 3892 C C . ALA A 1 517 ? 42.374 69.395 32.604 1.00 14.22 525 ALA A C 1
ATOM 3893 O O . ALA A 1 517 ? 42.779 70.514 32.899 1.00 16.24 525 ALA A O 1
ATOM 3895 N N . ALA A 1 518 ? 42.371 68.371 33.458 1.00 13.62 526 ALA A N 1
ATOM 3896 C CA . ALA A 1 518 ? 42.866 68.505 34.823 1.00 14.52 526 ALA A CA 1
ATOM 3897 C C . ALA A 1 518 ? 44.312 68.966 34.817 1.00 15.54 526 ALA A C 1
ATOM 3898 O O . ALA A 1 518 ? 44.699 69.831 35.605 1.00 17.04 526 ALA A O 1
ATOM 3900 N N . ASN A 1 519 ? 45.107 68.377 33.928 1.00 14.52 527 ASN A N 1
ATOM 3901 C CA . ASN A 1 519 ? 46.523 68.692 33.849 1.00 14.10 527 ASN A CA 1
ATOM 3902 C C . ASN A 1 519 ? 46.787 70.125 33.403 1.00 13.72 527 ASN A C 1
ATOM 3903 O O . ASN A 1 519 ? 47.737 70.759 33.860 1.00 12.72 527 ASN A O 1
ATOM 3908 N N . ILE A 1 520 ? 45.928 70.635 32.533 1.00 13.65 528 ILE A N 1
ATOM 3909 C CA . ILE A 1 520 ? 46.056 72.000 32.043 1.00 13.77 528 ILE A CA 1
ATOM 3910 C C . ILE A 1 520 ? 45.595 72.985 33.117 1.00 15.69 528 ILE A C 1
ATOM 3911 O O . ILE A 1 520 ? 46.209 74.030 33.305 1.00 16.15 528 ILE A O 1
ATOM 3916 N N . ASP A 1 521 ? 44.522 72.640 33.822 1.00 17.83 529 ASP A N 1
ATOM 3917 C CA . ASP A 1 521 ? 44.044 73.439 34.946 1.00 18.85 529 ASP A CA 1
ATOM 3918 C C . ASP A 1 521 ? 45.121 73.551 36.020 1.00 18.30 529 ASP A C 1
ATOM 3919 O O . ASP A 1 521 ? 45.311 74.618 36.606 1.00 17.26 529 ASP A O 1
ATOM 3924 N N . GLU A 1 522 ? 45.794 72.438 36.300 1.00 16.02 530 GLU A N 1
ATOM 3925 C CA . GLU A 1 522 ? 46.873 72.440 37.278 1.00 18.19 530 GLU A CA 1
ATOM 3926 C C . GLU A 1 522 ? 47.918 73.452 36.852 1.00 15.85 530 GLU A C 1
ATOM 3927 O O . GLU A 1 522 ? 48.382 74.231 37.666 1.00 18.62 530 GLU A O 1
ATOM 3933 N N . PHE A 1 523 ? 48.279 73.469 35.577 1.00 14.42 531 PHE A N 1
ATOM 3934 C CA . PHE A 1 523 ? 49.258 74.444 35.128 1.00 13.54 531 PHE A CA 1
ATOM 3935 C C . PHE A 1 523 ? 48.759 75.886 35.240 1.00 13.50 531 PHE A C 1
ATOM 3936 O O . PHE A 1 523 ? 49.511 76.774 35.637 1.00 14.22 531 PHE A O 1
ATOM 3944 N N . ILE A 1 524 ? 47.512 76.137 34.873 1.00 11.59 532 ILE A N 1
ATOM 3945 C CA . ILE A 1 524 ? 46.994 77.500 34.919 1.00 11.98 532 ILE A CA 1
ATOM 3946 C C . ILE A 1 524 ? 46.962 77.999 36.365 1.00 12.33 532 ILE A C 1
ATOM 3947 O O . ILE A 1 524 ? 47.413 79.109 36.677 1.00 12.77 532 ILE A O 1
ATOM 3952 N N . ASN A 1 525 ? 46.467 77.156 37.254 1.00 13.48 533 ASN A N 1
ATOM 3953 C CA . ASN A 1 525 ? 46.509 77.467 38.662 1.00 15.89 533 ASN A CA 1
ATOM 3954 C C . ASN A 1 525 ? 47.940 77.771 39.102 1.00 14.27 533 ASN A C 1
ATOM 3955 O O . ASN A 1 525 ? 48.181 78.762 39.779 1.00 14.29 533 ASN A O 1
ATOM 3960 N N . PHE A 1 526 ? 48.897 76.946 38.694 1.00 13.70 534 PHE A N 1
ATOM 3961 C CA . PHE A 1 526 ? 50.292 77.216 39.029 1.00 12.19 534 PHE A CA 1
ATOM 3962 C C . PHE A 1 526 ? 50.685 78.613 38.577 1.00 12.83 534 PHE A C 1
ATOM 3963 O O . PHE A 1 526 ? 51.312 79.344 39.334 1.00 13.78 534 PHE A O 1
ATOM 3971 N N . THR A 1 527 ? 50.319 78.996 37.352 1.00 12.53 535 THR A N 1
ATOM 3972 C CA . THR A 1 527 ? 50.752 80.289 36.826 1.00 14.33 535 THR A CA 1
ATOM 3973 C C . THR A 1 527 ? 50.137 81.452 37.583 1.00 14.27 535 THR A C 1
ATOM 3974 O O . THR A 1 527 ? 50.708 82.530 37.617 1.00 15.02 535 THR A O 1
ATOM 3978 N N . ARG A 1 528 ? 48.967 81.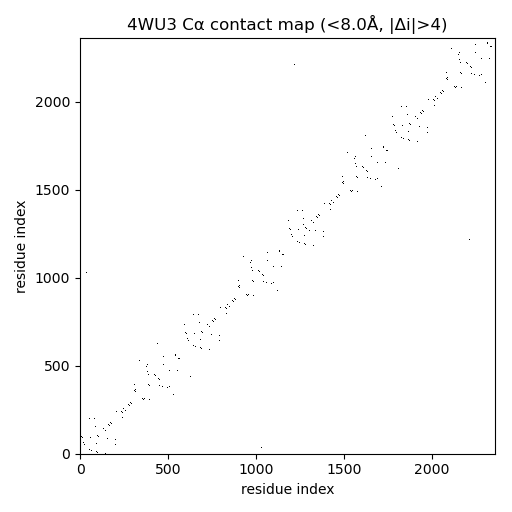254 38.172 1.00 16.15 536 ARG A N 1
ATOM 3979 C CA . ARG A 1 528 ? 48.305 82.345 38.881 1.00 19.02 536 ARG A CA 1
ATOM 3980 C C . ARG A 1 528 ? 49.030 82.769 40.158 1.00 17.36 536 ARG A C 1
ATOM 3981 O O . ARG A 1 528 ? 48.942 83.920 40.561 1.00 17.10 536 ARG A O 1
ATOM 3989 N N . THR A 1 529 ? 49.718 81.833 40.805 1.00 17.46 537 THR A N 1
ATOM 3990 C CA . THR A 1 529 ? 50.324 82.088 42.113 1.00 17.65 537 THR A CA 1
ATOM 3991 C C . THR A 1 529 ? 51.847 82.159 42.048 1.00 19.00 537 THR A C 1
ATOM 3992 O O . THR A 1 529 ? 52.493 82.466 43.047 1.00 17.39 537 THR A O 1
ATOM 3996 N N . MET A 1 530 ? 52.433 81.849 40.895 1.00 17.58 538 MET A N 1
ATOM 3997 C CA . MET A 1 530 ? 53.879 81.797 40.817 1.00 18.67 538 MET A CA 1
ATOM 3998 C C . MET A 1 530 ? 54.447 83.204 40.960 1.00 18.23 538 MET A C 1
ATOM 3999 O O . MET A 1 530 ? 53.790 84.188 40.621 1.00 17.06 538 MET A O 1
ATOM 4004 N N . PRO A 1 531 ? 55.667 83.301 41.490 1.00 18.80 539 PRO A N 1
ATOM 4005 C CA . PRO A 1 531 ? 56.266 84.611 41.705 1.00 21.15 539 PRO A CA 1
ATOM 4006 C C . PRO A 1 531 ? 56.482 85.347 40.409 1.00 20.46 539 PRO A C 1
ATOM 4007 O O . PRO A 1 531 ? 56.659 84.717 39.369 1.00 18.57 539 PRO A O 1
ATOM 4011 N N . ALA A 1 532 ? 56.478 86.673 40.464 1.00 21.79 540 ALA A N 1
ATOM 4012 C CA . ALA A 1 532 ? 56.790 87.442 39.276 1.00 23.16 540 ALA A CA 1
ATOM 4013 C C . ALA A 1 532 ? 58.224 87.160 38.862 1.00 20.02 540 ALA A C 1
ATOM 4014 O O . ALA A 1 532 ? 59.079 86.804 39.680 1.00 18.39 540 ALA A O 1
ATOM 4016 N N . ASN A 1 533 ? 58.470 87.326 37.575 1.00 18.60 541 ASN A N 1
ATOM 4017 C CA . ASN A 1 533 ? 59.760 87.034 36.955 1.00 21.13 541 ASN A CA 1
ATOM 4018 C C . ASN A 1 533 ? 60.171 85.563 37.080 1.00 18.00 541 ASN A C 1
ATOM 4019 O O . ASN A 1 533 ? 61.324 85.236 36.815 1.00 15.68 541 ASN A O 1
ATOM 4024 N N . ALA A 1 534 ? 59.268 84.691 37.523 1.00 15.79 542 ALA A N 1
ATOM 4025 C CA . ALA A 1 534 ? 59.587 83.262 37.585 1.00 16.74 542 ALA A CA 1
ATOM 4026 C C . ALA A 1 534 ? 59.960 82.780 36.182 1.00 15.02 542 ALA A C 1
ATOM 4027 O O . ALA A 1 534 ? 59.379 83.231 35.187 1.00 11.94 542 ALA A O 1
ATOM 4029 N N . TRP A 1 535 ? 60.944 81.885 36.117 1.00 13.82 543 TRP A N 1
ATOM 4030 C CA . TRP A 1 535 ? 61.370 81.277 34.864 1.00 12.06 543 TRP A CA 1
ATOM 4031 C C . TRP A 1 535 ? 60.949 79.813 34.863 1.00 12.15 543 TRP A C 1
ATOM 4032 O O . TRP A 1 535 ? 61.260 79.079 35.798 1.00 11.04 543 TRP A O 1
ATOM 4043 N N . LEU A 1 536 ? 60.230 79.393 33.826 1.00 11.31 544 LEU A N 1
ATOM 4044 C CA . LEU A 1 536 ? 59.744 78.021 33.745 1.00 11.89 544 LEU A CA 1
ATOM 4045 C C . LEU A 1 536 ? 60.506 77.210 32.727 1.00 11.97 544 LEU A C 1
ATOM 4046 O O . LEU A 1 536 ? 60.530 77.553 31.544 1.00 11.50 544 LEU A O 1
ATOM 4051 N N . HIS A 1 537 ? 61.125 76.126 33.189 1.00 12.85 545 HIS A N 1
ATOM 4052 C CA . HIS A 1 537 ? 61.786 75.190 32.287 1.00 11.75 545 HIS A CA 1
ATOM 4053 C C . HIS A 1 537 ? 61.003 73.892 32.180 1.00 12.01 545 HIS A C 1
ATOM 4054 O O . HIS A 1 537 ? 60.981 73.097 33.107 1.00 11.96 545 HIS A O 1
ATOM 4061 N N . PHE A 1 538 ? 60.358 73.682 31.039 1.00 11.41 546 PHE A N 1
ATOM 4062 C CA . PHE A 1 538 ? 59.573 72.487 30.835 1.00 10.28 546 PHE A CA 1
ATOM 4063 C C . PHE A 1 538 ? 60.417 71.365 30.271 1.00 10.72 546 PHE A C 1
ATOM 4064 O O . PHE A 1 538 ? 61.222 71.572 29.360 1.00 9.85 546 PHE A O 1
ATOM 4072 N N . HIS A 1 539 ? 60.216 70.167 30.806 1.00 10.95 547 HIS A N 1
ATOM 4073 C CA . HIS A 1 539 ? 60.809 68.973 30.208 1.00 11.10 547 HIS A CA 1
ATOM 4074 C C . HIS A 1 539 ? 59.815 67.827 30.254 1.00 11.28 547 HIS A C 1
ATOM 4075 O O . HIS A 1 539 ? 58.920 67.782 31.095 1.00 10.22 547 HIS A O 1
ATOM 4082 N N . SER A 1 540 ? 59.972 66.905 29.322 1.00 12.27 548 SER A N 1
ATOM 4083 C CA . SER A 1 540 ? 59.255 65.652 29.376 1.00 12.93 548 SER A CA 1
ATOM 4084 C C . SER A 1 540 ? 60.310 64.593 29.098 1.00 15.08 548 SER A C 1
ATOM 4085 O O . SER A 1 540 ? 61.396 64.664 29.673 1.00 17.55 548 SER A O 1
ATOM 4088 N N . GLN A 1 541 ? 60.025 63.619 28.242 1.00 16.37 549 GLN A N 1
ATOM 4089 C CA . GLN A 1 541 ? 61.008 62.569 27.960 1.00 18.74 549 GLN A CA 1
ATOM 4090 C C . GLN A 1 541 ? 61.961 63.077 26.901 1.00 16.17 549 GLN A C 1
ATOM 4091 O O . GLN A 1 541 ? 63.169 63.067 27.096 1.00 16.93 549 GLN A O 1
ATOM 4097 N N . ALA A 1 542 ? 61.398 63.548 25.793 1.00 16.64 550 ALA A N 1
ATOM 4098 C CA . ALA A 1 542 ? 62.188 63.989 24.643 1.00 15.82 550 ALA A CA 1
ATOM 4099 C C . ALA A 1 542 ? 62.189 65.500 24.427 1.00 14.82 550 ALA A C 1
ATOM 4100 O O . ALA A 1 542 ? 62.856 65.999 23.528 1.00 16.96 550 ALA A O 1
ATOM 4102 N N . GLY A 1 543 ? 61.437 66.234 25.232 1.00 14.83 551 GLY A N 1
ATOM 4103 C CA . GLY A 1 543 ? 61.333 67.674 25.029 1.00 13.67 551 GLY A CA 1
ATOM 4104 C C . GLY A 1 543 ? 60.608 67.998 23.737 1.00 12.75 551 GLY A C 1
ATOM 4105 O O . GLY A 1 543 ? 60.863 69.028 23.123 1.00 13.46 551 GLY A O 1
ATOM 4106 N N . ALA A 1 544 ? 59.701 67.119 23.318 1.00 13.02 552 ALA A N 1
ATOM 4107 C CA . ALA A 1 544 ? 58.948 67.323 22.077 1.00 13.26 552 ALA A CA 1
ATOM 4108 C C . ALA A 1 544 ? 57.457 67.528 22.339 1.00 12.78 552 ALA A C 1
ATOM 4109 O O . ALA A 1 544 ? 57.017 68.662 22.575 1.00 14.17 552 ALA A O 1
ATOM 4111 N N . GLY A 1 545 ? 56.696 66.431 22.326 1.00 10.70 553 GLY A N 1
ATOM 4112 C CA . GLY A 1 545 ? 55.231 66.462 22.432 1.00 9.59 553 GLY A CA 1
ATOM 4113 C C . GLY A 1 545 ? 54.654 67.234 23.606 1.00 9.52 553 GLY A C 1
ATOM 4114 O O . GLY A 1 545 ? 54.049 68.303 23.443 1.00 8.97 553 GLY A O 1
ATOM 4115 N N . ARG A 1 546 ? 54.821 66.681 24.799 1.00 8.95 554 ARG A N 1
ATOM 4116 C CA . ARG A 1 546 ? 54.312 67.312 26.004 1.00 7.64 554 ARG A CA 1
ATOM 4117 C C . ARG A 1 546 ? 54.966 68.661 26.301 1.00 7.47 554 ARG A C 1
ATOM 4118 O O . ARG A 1 546 ? 54.280 69.623 26.631 1.00 6.86 554 ARG A O 1
ATOM 4126 N N . THR A 1 547 ? 56.282 68.736 26.169 1.00 7.38 555 THR A N 1
ATOM 4127 C CA . THR A 1 547 ? 57.008 69.966 26.437 1.00 7.90 555 THR A CA 1
ATOM 4128 C C . THR A 1 547 ? 56.577 71.127 25.537 1.00 8.30 555 THR A C 1
ATOM 4129 O O . THR A 1 547 ? 56.337 72.242 26.027 1.00 8.59 555 THR A O 1
ATOM 4133 N N . THR A 1 548 ? 56.479 70.874 24.233 1.00 8.22 556 THR A N 1
ATOM 4134 C CA . THR A 1 548 ? 56.103 71.914 23.279 1.00 8.41 556 THR A CA 1
ATOM 4135 C C . THR A 1 548 ? 54.638 72.314 23.414 1.00 8.00 556 THR A C 1
ATOM 4136 O O . THR A 1 548 ? 54.282 73.481 23.228 1.00 6.28 556 THR A O 1
ATOM 4140 N N . ALA A 1 549 ? 53.795 71.349 23.758 1.00 8.04 557 ALA A N 1
ATOM 4141 C CA . ALA A 1 549 ? 52.394 71.638 24.070 1.00 8.12 557 ALA A CA 1
ATOM 4142 C C . ALA A 1 549 ? 52.271 72.653 25.219 1.00 8.43 557 ALA A C 1
ATOM 4143 O O . ALA A 1 549 ? 51.615 73.684 25.092 1.00 7.81 557 ALA A O 1
ATOM 4145 N N . TYR A 1 550 ? 52.909 72.366 26.348 1.00 9.41 558 TYR A N 1
ATOM 4146 C CA . TYR A 1 550 ? 52.857 73.284 27.483 1.00 9.45 558 TYR A CA 1
ATOM 4147 C C . TYR A 1 550 ? 53.525 74.624 27.170 1.00 10.24 558 TYR A C 1
ATOM 4148 O O . TYR A 1 550 ? 52.984 75.688 27.515 1.00 10.73 558 TYR A O 1
ATOM 4157 N N . MET A 1 551 ? 54.672 74.598 26.496 1.00 9.50 559 MET A N 1
ATOM 4158 C CA . MET A 1 551 ? 55.326 75.857 26.132 1.00 10.16 559 MET A CA 1
ATOM 4159 C C . MET A 1 551 ? 54.419 76.742 25.253 1.00 10.99 559 MET A C 1
ATOM 4160 O O . MET A 1 551 ? 54.346 77.955 25.451 1.00 10.56 559 MET A O 1
ATOM 4165 N N . ALA A 1 552 ? 53.731 76.128 24.293 1.00 11.11 560 ALA A N 1
ATOM 4166 C CA . ALA A 1 552 ? 52.829 76.845 23.406 1.00 10.96 560 ALA A CA 1
ATOM 4167 C C . ALA A 1 552 ? 51.626 77.409 24.165 1.00 11.29 560 ALA A C 1
ATOM 4168 O O . ALA A 1 552 ? 51.146 78.499 23.856 1.00 10.24 560 ALA A O 1
ATOM 4170 N N . MET A 1 553 ? 51.132 76.668 25.152 1.00 10.93 561 MET A N 1
ATOM 4171 C CA . MET A 1 553 ? 49.996 77.139 25.944 1.00 11.59 561 MET A CA 1
ATOM 4172 C C . MET A 1 553 ? 50.373 78.332 26.822 1.00 12.07 561 MET A C 1
ATOM 4173 O O . MET A 1 553 ? 49.603 79.283 26.962 1.00 11.21 561 MET A O 1
ATOM 4178 N N . TYR A 1 554 ? 51.551 78.268 27.428 1.00 11.34 562 TYR A N 1
ATOM 4179 C CA . TYR A 1 554 ? 52.045 79.365 28.239 1.00 11.91 562 TYR A CA 1
ATOM 4180 C C . TYR A 1 554 ? 52.349 80.593 27.370 1.00 12.28 562 TYR A C 1
ATOM 4181 O O . TYR A 1 554 ? 51.972 81.709 27.717 1.00 12.50 562 TYR A O 1
ATOM 4190 N N . ASP A 1 555 ? 53.029 80.386 26.243 1.00 11.67 563 ASP A N 1
ATOM 4191 C CA . ASP A 1 555 ? 53.289 81.460 25.297 1.00 11.83 563 ASP A CA 1
ATOM 4192 C C . ASP A 1 555 ? 51.983 82.198 24.972 1.00 13.27 563 ASP A C 1
ATOM 4193 O O . ASP A 1 555 ? 51.911 83.424 25.096 1.00 10.72 563 ASP A O 1
ATOM 4198 N N . MET A 1 556 ? 50.954 81.446 24.578 1.00 14.40 564 MET A N 1
ATOM 4199 C CA . MET A 1 556 ? 49.662 82.026 24.210 1.00 16.23 564 MET A CA 1
ATOM 4200 C C . MET A 1 556 ? 49.096 82.836 25.351 1.00 16.16 564 MET A C 1
ATOM 4201 O O . MET A 1 556 ? 48.597 83.950 25.152 1.00 19.48 564 MET A O 1
ATOM 4206 N N . MET A 1 557 ? 49.117 82.246 26.539 1.00 14.52 565 MET A N 1
ATOM 4207 C CA . MET A 1 557 ? 48.537 82.886 27.708 1.00 15.49 565 MET A CA 1
ATOM 4208 C C . MET A 1 557 ? 49.151 84.268 27.912 1.00 15.69 565 MET A C 1
ATOM 4209 O O . MET A 1 557 ? 48.451 85.214 28.242 1.00 16.34 565 MET A O 1
ATOM 4214 N N . LYS A 1 558 ? 50.461 84.372 27.713 1.00 16.60 566 LYS A N 1
ATOM 4215 C CA . LYS A 1 558 ? 51.203 85.601 28.011 1.00 18.43 566 LYS A CA 1
ATOM 4216 C C . LYS A 1 558 ? 51.170 86.577 26.838 1.00 18.55 566 LYS A C 1
ATOM 4217 O O . LYS A 1 558 ? 51.344 87.773 27.014 1.00 20.79 566 LYS A O 1
ATOM 4223 N N . ASN A 1 559 ? 50.935 86.053 25.641 1.00 16.69 567 ASN A N 1
ATOM 4224 C CA . ASN A 1 559 ? 50.958 86.859 24.433 1.00 16.90 567 ASN A CA 1
ATOM 4225 C C . ASN A 1 559 ? 49.741 86.569 23.573 1.00 18.02 567 ASN A C 1
ATOM 4226 O O . ASN A 1 559 ? 49.871 86.084 22.452 1.00 18.86 567 ASN A O 1
ATOM 4231 N N . PRO A 1 560 ? 48.546 86.866 24.102 1.00 20.10 568 PRO A N 1
ATOM 4232 C CA . PRO A 1 560 ? 47.301 86.552 23.404 1.00 20.12 568 PRO A CA 1
ATOM 4233 C C . PRO A 1 560 ? 47.115 87.357 22.106 1.00 22.66 568 PRO A C 1
ATOM 4234 O O . PRO A 1 560 ? 46.255 87.025 21.289 1.00 28.51 568 PRO A O 1
ATOM 4238 N N . ASP A 1 561 ? 47.927 88.390 21.912 1.00 21.87 569 ASP A N 1
ATOM 4239 C CA . ASP A 1 561 ? 47.865 89.195 20.693 1.00 25.95 569 ASP A CA 1
ATOM 4240 C C . ASP A 1 561 ? 48.625 88.566 19.520 1.00 24.57 569 ASP A C 1
ATOM 4241 O O . ASP A 1 561 ? 48.557 89.058 18.403 1.00 27.52 569 ASP A O 1
ATOM 4246 N N . VAL A 1 562 ? 49.351 87.483 19.774 1.00 23.45 570 VAL A N 1
ATOM 4247 C CA . VAL A 1 562 ? 50.064 86.787 18.708 1.00 22.46 570 VAL A CA 1
ATOM 4248 C C . VAL A 1 562 ? 49.203 85.661 18.123 1.00 19.36 570 VAL A C 1
ATOM 4249 O O . VAL A 1 562 ? 48.458 85.004 18.842 1.00 17.92 570 VAL A O 1
ATOM 4253 N N . SER A 1 563 ? 49.286 85.447 16.815 1.00 19.07 571 SER A N 1
ATOM 4254 C CA . SER A 1 563 ? 48.398 84.472 16.165 1.00 18.08 571 SER A CA 1
ATOM 4255 C C . SER A 1 563 ? 48.706 83.035 16.586 1.00 16.87 571 SER A C 1
ATOM 4256 O O . SER A 1 563 ? 49.811 82.733 17.032 1.00 18.49 571 SER A O 1
ATOM 4259 N N . LEU A 1 564 ? 47.727 82.145 16.460 1.00 16.38 572 LEU A N 1
ATOM 4260 C CA . LEU A 1 564 ? 47.959 80.744 16.788 1.00 14.74 572 LEU A CA 1
ATOM 4261 C C . LEU A 1 564 ? 49.136 80.212 15.974 1.00 13.60 572 LEU A C 1
ATOM 4262 O O . LEU A 1 564 ? 50.064 79.618 16.508 1.00 12.06 572 LEU A O 1
ATOM 4267 N N . GLY A 1 565 ? 49.092 80.456 14.675 1.00 12.19 573 GLY A N 1
ATOM 4268 C CA . GLY A 1 565 ? 50.138 80.002 13.778 1.00 13.21 573 GLY A CA 1
ATOM 4269 C C . GLY A 1 565 ? 51.523 80.544 14.083 1.00 15.62 573 GLY A C 1
ATOM 4270 O O . GLY A 1 565 ? 52.522 79.847 13.873 1.00 16.96 573 GLY A O 1
ATOM 4271 N N . ASP A 1 566 ? 51.606 81.782 14.570 1.00 15.36 574 ASP A N 1
ATOM 4272 C CA . ASP A 1 566 ? 52.902 82.355 14.951 1.00 16.14 574 ASP A CA 1
ATOM 4273 C C . ASP A 1 566 ? 53.463 81.693 16.222 1.00 14.55 574 ASP A C 1
ATOM 4274 O O . ASP A 1 566 ? 54.659 81.385 16.310 1.00 12.77 574 ASP A O 1
ATOM 4279 N N . ILE A 1 567 ? 52.592 81.466 17.197 1.00 13.83 575 ILE A N 1
ATOM 4280 C CA . ILE A 1 567 ? 52.976 80.759 18.418 1.00 12.62 575 ILE A CA 1
ATOM 4281 C C . ILE A 1 567 ? 53.527 79.370 18.063 1.00 12.72 575 ILE A C 1
ATOM 4282 O O . ILE A 1 567 ? 54.654 79.017 18.423 1.00 11.29 575 ILE A O 1
ATOM 4287 N N . LEU A 1 568 ? 52.732 78.579 17.355 1.00 11.75 576 LEU A N 1
ATOM 4288 C CA . LEU A 1 568 ? 53.141 77.214 17.029 1.00 11.48 576 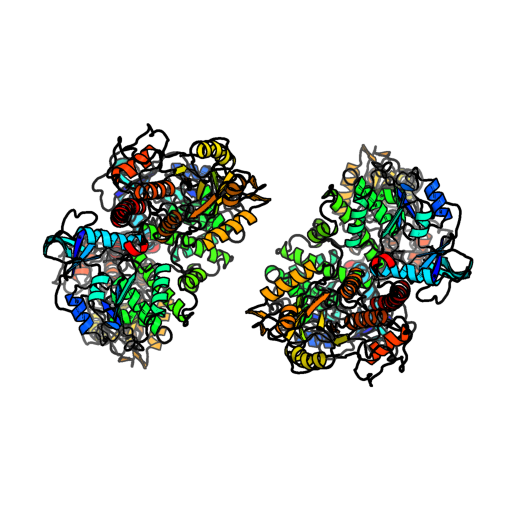LEU A CA 1
ATOM 4289 C C . LEU A 1 568 ? 54.405 77.216 16.183 1.00 11.44 576 LEU A C 1
ATOM 4290 O O . LEU A 1 568 ? 55.307 76.392 16.363 1.00 10.35 576 LEU A O 1
ATOM 4295 N N . SER A 1 569 ? 54.480 78.164 15.265 1.00 11.45 577 SER A N 1
ATOM 4296 C CA . SER A 1 569 ? 55.635 78.268 14.394 1.00 11.41 577 SER A CA 1
ATOM 4297 C C . SER A 1 569 ? 56.916 78.621 15.166 1.00 11.63 577 SER A C 1
ATOM 4298 O O . SER A 1 569 ? 57.948 77.977 14.996 1.00 11.32 577 SER A O 1
ATOM 4301 N N . ARG A 1 570 ? 56.867 79.615 16.040 1.00 10.56 578 ARG A N 1
ATOM 4302 C CA . ARG A 1 570 ? 58.078 79.961 16.751 1.00 10.17 578 ARG A CA 1
ATOM 4303 C C . ARG A 1 570 ? 58.476 78.892 17.770 1.00 10.59 578 ARG A C 1
ATOM 4304 O O . ARG A 1 570 ? 59.667 78.599 17.918 1.00 9.87 578 ARG A O 1
ATOM 4312 N N . GLN A 1 571 ? 57.503 78.276 18.446 1.00 10.98 579 GLN A N 1
ATOM 4313 C CA . GLN A 1 571 ? 57.827 77.167 19.361 1.00 10.60 579 GLN A CA 1
ATOM 4314 C C . GLN A 1 571 ? 58.475 75.996 18.593 1.00 10.42 579 GLN A C 1
ATOM 4315 O O . GLN A 1 571 ? 59.359 75.308 19.118 1.00 10.39 579 GLN A O 1
ATOM 4321 N N . TYR A 1 572 ? 58.043 75.783 17.354 1.00 10.03 580 TYR A N 1
ATOM 4322 C CA . TYR A 1 572 ? 58.675 74.795 16.489 1.00 11.31 580 TYR A CA 1
ATOM 4323 C C . TYR A 1 572 ? 60.069 75.269 16.114 1.00 11.87 580 TYR A C 1
ATOM 4324 O O . TYR A 1 572 ? 61.052 74.528 16.262 1.00 10.25 580 TYR A O 1
ATOM 4333 N N . LEU A 1 573 ? 60.157 76.511 15.647 1.00 11.55 581 LEU A N 1
ATOM 4334 C CA . LEU A 1 573 ? 61.424 77.042 15.170 1.00 11.81 581 LEU A CA 1
ATOM 4335 C C . LEU A 1 573 ? 62.461 77.054 16.273 1.00 12.45 581 LEU A C 1
ATOM 4336 O O . LEU A 1 573 ? 63.640 76.868 16.016 1.00 11.17 581 LEU A O 1
ATOM 4341 N N . LEU A 1 574 ? 62.022 77.252 17.509 1.00 12.14 582 LEU A N 1
ATOM 4342 C CA . LEU A 1 574 ? 62.965 77.335 18.616 1.00 12.96 582 LEU A CA 1
ATOM 4343 C C . LEU A 1 574 ? 63.465 75.967 19.048 1.00 15.08 582 LEU A C 1
ATOM 4344 O O . LEU A 1 574 ? 64.368 75.880 19.871 1.00 16.69 582 LEU A O 1
ATOM 4349 N N . GLY A 1 575 ? 62.878 74.902 18.496 1.00 15.75 583 GLY A N 1
ATOM 4350 C CA . GLY A 1 575 ? 63.348 73.543 18.756 1.00 15.56 583 GLY A CA 1
ATOM 4351 C C . GLY A 1 575 ? 62.323 72.557 19.301 1.00 14.27 583 GLY A C 1
ATOM 4352 O O . GLY A 1 575 ? 62.669 71.405 19.589 1.00 13.67 583 GLY A O 1
ATOM 4353 N N . GLY A 1 576 ? 61.071 72.996 19.448 1.00 12.52 584 GLY A N 1
ATOM 4354 C CA . GLY A 1 576 ? 59.980 72.091 19.791 1.00 10.13 584 GLY A CA 1
ATOM 4355 C C . GLY A 1 576 ? 59.530 71.344 18.548 1.00 9.72 584 GLY A C 1
ATOM 4356 O O . GLY A 1 576 ? 60.138 71.464 17.482 1.00 7.49 584 GLY A O 1
ATOM 4357 N N . ASN A 1 577 ? 58.475 70.546 18.671 1.00 10.15 585 ASN A N 1
ATOM 4358 C CA . ASN A 1 577 ? 57.819 70.033 17.480 1.00 10.57 585 ASN A CA 1
ATOM 4359 C C . ASN A 1 577 ? 56.702 70.997 17.141 1.00 12.04 585 ASN A C 1
ATOM 4360 O O . ASN A 1 577 ? 56.615 72.068 17.761 1.00 12.66 585 ASN A O 1
ATOM 4365 N N . TYR A 1 578 ? 55.880 70.657 16.147 1.00 12.04 586 TYR A N 1
ATOM 4366 C CA . TYR A 1 578 ? 54.718 71.468 15.804 1.00 11.78 586 TYR A CA 1
ATOM 4367 C C . TYR A 1 578 ? 53.494 70.825 16.443 1.00 11.83 586 TYR A C 1
ATOM 4368 O O . TYR A 1 578 ? 53.140 69.692 16.098 1.00 10.64 586 TYR A O 1
ATOM 4377 N N . VAL A 1 579 ? 52.845 71.543 17.360 1.00 10.08 587 VAL A N 1
ATOM 4378 C CA . VAL A 1 579 ? 51.806 70.943 18.181 1.00 10.50 587 VAL A CA 1
ATOM 4379 C C . VAL A 1 579 ? 50.629 70.459 17.347 1.00 11.04 587 VAL A C 1
ATOM 4380 O O . VAL A 1 579 ? 49.940 69.534 17.752 1.00 10.35 587 VAL A O 1
ATOM 4384 N N . ALA A 1 580 ? 50.390 71.094 16.199 1.00 11.61 588 ALA A N 1
ATOM 4385 C CA . ALA A 1 580 ? 49.197 70.794 15.398 1.00 13.41 588 ALA A CA 1
ATOM 4386 C C . ALA A 1 580 ? 49.514 69.871 14.228 1.00 13.20 588 ALA A C 1
ATOM 4387 O O . ALA A 1 580 ? 48.748 69.783 13.272 1.00 13.15 588 ALA A O 1
ATOM 4389 N N . TYR A 1 581 ? 50.632 69.163 14.327 1.00 13.21 589 TYR A N 1
ATOM 4390 C CA . TYR A 1 581 ? 50.982 68.163 13.328 1.00 14.22 589 TYR A CA 1
ATOM 4391 C C . TYR A 1 581 ? 49.889 67.108 13.217 1.00 14.85 589 TYR A C 1
ATOM 4392 O O . TYR A 1 581 ? 49.355 66.629 14.226 1.00 15.50 589 TYR A O 1
ATOM 4401 N N . GLU A 1 582 ? 49.552 66.753 11.984 1.00 16.43 590 GLU A N 1
ATOM 4402 C CA . GLU A 1 582 ? 48.666 65.627 11.737 1.00 19.59 590 GLU A CA 1
ATOM 4403 C C . GLU A 1 582 ? 49.297 64.765 10.664 1.00 20.38 590 GLU A C 1
ATOM 4404 O O . GLU A 1 582 ? 50.010 65.270 9.793 1.00 16.36 590 GLU A O 1
ATOM 4410 N N . ILE A 1 583 ? 49.045 63.463 10.746 1.00 21.69 591 ILE A N 1
ATOM 4411 C CA . ILE A 1 583 ? 49.537 62.530 9.748 1.00 23.46 591 ILE A CA 1
ATOM 4412 C C . ILE A 1 583 ? 48.661 62.627 8.515 1.00 25.21 591 ILE A C 1
ATOM 4413 O O . ILE A 1 583 ? 47.451 62.426 8.584 1.00 27.65 591 ILE A O 1
ATOM 4418 N N . ALA A 1 584 ? 49.284 62.954 7.391 1.00 31.20 592 ALA A N 1
ATOM 4419 C CA . ALA A 1 584 ? 48.566 63.158 6.141 1.00 39.82 592 ALA A CA 1
ATOM 4420 C C . ALA A 1 584 ? 47.648 61.977 5.785 1.00 43.21 592 ALA A C 1
ATOM 4421 O O . ALA A 1 584 ? 46.422 62.123 5.731 1.00 44.60 592 ALA A O 1
ATOM 4423 N N . LYS A 1 585 ? 48.236 60.810 5.541 1.00 43.50 593 LYS A N 1
ATOM 4424 C CA . LYS A 1 585 ? 47.443 59.646 5.137 1.00 45.37 593 LYS A CA 1
ATOM 4425 C C . LYS A 1 585 ? 47.784 58.457 6.000 1.00 35.61 593 LYS A C 1
ATOM 4426 O O . LYS A 1 585 ? 48.635 57.644 5.659 1.00 35.33 593 LYS A O 1
ATOM 4432 N N . PRO A 1 586 ? 47.108 58.367 7.139 1.00 30.47 594 PRO A N 1
ATOM 4433 C CA . PRO A 1 586 ? 47.446 57.415 8.179 1.00 33.35 594 PRO A CA 1
ATOM 4434 C C . PRO A 1 586 ? 47.378 55.974 7.708 1.00 34.17 594 PRO A C 1
ATOM 4435 O O . PRO A 1 586 ? 46.395 55.568 7.109 1.00 40.81 594 PRO A O 1
ATOM 4439 N N . LYS A 1 587 ? 48.418 55.210 7.994 1.00 36.29 595 LYS A N 1
ATOM 4440 C CA . LYS A 1 587 ? 48.386 53.774 7.778 1.00 40.44 595 LYS A CA 1
ATOM 4441 C C . LYS A 1 587 ? 47.980 53.055 9.069 1.00 42.83 595 LYS A C 1
ATOM 4442 O O . LYS A 1 587 ? 48.058 53.629 10.161 1.00 39.85 595 LYS A O 1
ATOM 4448 N N . PRO A 1 588 ? 47.547 51.789 8.948 1.00 44.63 596 PRO A N 1
ATOM 4449 C CA . PRO A 1 588 ? 47.084 50.986 10.082 1.00 36.97 596 PRO A CA 1
ATOM 4450 C C . PRO A 1 588 ? 48.051 50.927 11.257 1.00 30.81 596 PRO A C 1
ATOM 4451 O O . PRO A 1 588 ? 47.606 50.938 12.397 1.00 35.49 596 PRO A O 1
ATOM 4455 N N . ASP A 1 589 ? 49.355 50.852 11.000 1.00 30.52 597 ASP A N 1
ATOM 4456 C CA . ASP A 1 589 ? 50.324 50.779 12.105 1.00 31.09 597 ASP A CA 1
ATOM 4457 C C . ASP A 1 589 ? 50.600 52.129 12.779 1.00 23.62 597 ASP A C 1
ATOM 4458 O O . ASP A 1 589 ? 51.372 52.193 13.730 1.00 24.99 597 ASP A O 1
ATOM 4463 N N . GLN A 1 590 ? 49.971 53.197 12.298 1.00 21.44 598 GLN A N 1
ATOM 4464 C CA . GLN A 1 590 ? 50.242 54.540 12.827 1.00 19.80 598 GLN A CA 1
ATOM 4465 C C . GLN A 1 590 ? 49.239 54.914 13.905 1.00 16.13 598 GLN A C 1
ATOM 4466 O O . GLN A 1 590 ? 48.347 55.730 13.698 1.00 15.80 598 GLN A O 1
ATOM 4472 N N . TRP A 1 591 ? 49.411 54.307 15.070 1.00 16.39 599 TRP A N 1
ATOM 4473 C CA . TRP A 1 591 ? 48.450 54.431 16.154 1.00 15.26 599 TRP A CA 1
ATOM 4474 C C . TRP A 1 591 ? 48.333 55.855 16.687 1.00 14.70 599 TRP A C 1
ATOM 4475 O O . TRP A 1 591 ? 47.340 56.189 17.329 1.00 16.13 599 TRP A O 1
ATOM 4486 N N . LYS A 1 592 ? 49.327 56.694 16.407 1.00 13.73 600 LYS A N 1
ATOM 4487 C CA . LYS A 1 592 ? 49.343 58.049 16.942 1.00 15.55 600 LYS A CA 1
ATOM 4488 C C . LYS A 1 592 ? 48.445 58.994 16.174 1.00 14.79 600 LYS A C 1
ATOM 4489 O O . LYS A 1 592 ? 48.230 60.119 16.609 1.00 18.43 600 LYS A O 1
ATOM 4495 N N . ALA A 1 593 ? 47.918 58.538 15.046 1.00 13.52 601 ALA A N 1
ATOM 4496 C CA . ALA A 1 593 ? 47.166 59.407 14.146 1.00 12.33 601 ALA A CA 1
ATOM 4497 C C . ALA A 1 593 ? 46.028 60.147 14.839 1.00 11.17 601 ALA A C 1
ATOM 4498 O O . ALA A 1 593 ? 45.937 61.363 14.754 1.00 12.87 601 ALA A O 1
ATOM 4500 N N . ASP A 1 594 ? 45.162 59.409 15.520 1.00 10.89 602 ASP A N 1
ATOM 4501 C CA . ASP A 1 594 ? 44.043 59.996 16.256 1.00 10.97 602 ASP A CA 1
ATOM 4502 C C . ASP A 1 594 ? 44.504 60.949 17.354 1.00 10.26 602 ASP A C 1
ATOM 4503 O O . ASP A 1 594 ? 43.808 61.913 17.672 1.00 9.02 602 ASP A O 1
ATOM 4508 N N . TYR A 1 595 ? 45.661 60.663 17.950 1.00 11.39 603 TYR A N 1
ATOM 4509 C CA . TYR A 1 595 ? 46.177 61.479 19.071 1.00 11.38 603 TYR A CA 1
ATOM 4510 C C . TYR A 1 595 ? 46.830 62.780 18.595 1.00 11.50 603 TYR A C 1
ATOM 4511 O O . TYR A 1 595 ? 46.689 63.816 19.250 1.00 11.81 603 TYR A O 1
ATOM 4520 N N . TYR A 1 596 ? 47.519 62.733 17.458 1.00 11.83 604 TYR A N 1
ATOM 4521 C CA . TYR A 1 596 ? 47.964 63.952 16.782 1.00 12.29 604 TYR A CA 1
ATOM 4522 C C . TYR A 1 596 ? 46.768 64.806 16.378 1.00 11.84 604 TYR A C 1
ATOM 4523 O O . TYR A 1 596 ? 46.784 66.025 16.520 1.00 10.56 604 TYR A O 1
ATOM 4532 N N . HIS A 1 597 ? 45.726 64.162 15.864 1.00 12.82 605 HIS A N 1
ATOM 4533 C CA . HIS A 1 597 ? 44.552 64.900 15.426 1.00 13.92 605 HIS A CA 1
ATOM 4534 C C . HIS A 1 597 ? 43.907 65.607 16.603 1.00 13.69 605 HIS A C 1
ATOM 4535 O O . HIS A 1 597 ? 43.483 66.754 16.506 1.00 12.75 605 HIS A O 1
ATOM 4542 N N . GLN A 1 598 ? 43.820 64.898 17.717 1.00 14.17 606 GLN A N 1
ATOM 4543 C CA . GLN A 1 598 ? 43.241 65.451 18.919 1.00 14.63 606 GLN A CA 1
ATOM 4544 C C . GLN A 1 598 ? 44.076 66.658 19.382 1.00 13.75 606 GLN A C 1
ATOM 4545 O O . GLN A 1 598 ? 43.534 67.656 19.856 1.00 10.68 606 GLN A O 1
ATOM 4551 N N . LYS A 1 599 ? 45.391 66.585 19.225 1.00 13.57 607 LYS A N 1
ATOM 4552 C CA . LYS A 1 599 ? 46.225 67.717 19.614 1.00 16.33 607 LYS A CA 1
ATOM 4553 C C . LYS A 1 599 ? 45.987 68.907 18.699 1.00 13.62 607 LYS A C 1
ATOM 4554 O O . LYS A 1 599 ? 45.865 70.041 19.151 1.00 11.79 607 LYS A O 1
ATOM 4560 N N . ALA A 1 600 ? 45.928 68.643 17.403 1.00 11.44 608 ALA A N 1
ATOM 4561 C CA . ALA A 1 600 ? 45.709 69.696 16.448 1.00 12.43 608 ALA A CA 1
ATOM 4562 C C . ALA A 1 600 ? 44.413 70.422 16.770 1.00 13.15 608 ALA A C 1
ATOM 4563 O O . ALA A 1 600 ? 44.350 71.637 16.735 1.00 15.71 608 ALA A O 1
ATOM 4565 N N . HIS A 1 601 ? 43.384 69.660 17.101 1.00 14.34 609 HIS A N 1
ATOM 4566 C CA . HIS A 1 601 ? 42.068 70.207 17.383 1.00 16.31 609 HIS A CA 1
ATOM 4567 C C . HIS A 1 601 ? 42.078 71.003 18.686 1.00 16.14 609 HIS A C 1
ATOM 4568 O O . HIS A 1 601 ? 41.613 72.146 18.727 1.00 15.99 609 HIS A O 1
ATOM 4575 N N . MET A 1 602 ? 42.615 70.397 19.744 1.00 12.52 610 MET A N 1
ATOM 4576 C CA . MET A 1 602 ? 42.524 70.966 21.076 1.00 13.16 610 MET A CA 1
ATOM 4577 C C . MET A 1 602 ? 43.426 72.177 21.279 1.00 14.65 610 MET A C 1
ATOM 4578 O O . MET A 1 602 ? 43.105 73.038 22.099 1.00 14.34 610 MET A O 1
ATOM 4583 N N . ILE A 1 603 ? 44.547 72.258 20.562 1.00 14.85 611 ILE A N 1
ATOM 4584 C CA . ILE A 1 603 ? 45.428 73.417 20.715 1.00 15.22 611 ILE A CA 1
ATOM 4585 C C . ILE A 1 603 ? 44.753 74.673 20.158 1.00 17.30 611 ILE A C 1
ATOM 4586 O O . ILE A 1 603 ? 44.941 75.765 20.693 1.00 17.15 611 ILE A O 1
ATOM 4591 N N . GLU A 1 604 ? 43.958 74.513 19.099 1.00 18.18 612 GLU A N 1
ATOM 4592 C CA . GLU A 1 604 ? 43.117 75.598 18.599 1.00 19.53 612 GLU A CA 1
ATOM 4593 C C . GLU A 1 604 ? 42.063 75.998 19.609 1.00 17.23 612 GLU A C 1
ATOM 4594 O O . GLU A 1 604 ? 41.803 77.191 19.804 1.00 16.34 612 GLU A O 1
ATOM 4600 N N . LYS A 1 605 ? 41.417 75.009 20.218 1.00 16.00 613 LYS A N 1
ATOM 4601 C CA . LYS A 1 605 ? 40.431 75.310 21.239 1.00 16.57 613 LYS A CA 1
ATOM 4602 C C . LYS A 1 605 ? 41.094 76.132 22.332 1.00 15.90 613 LYS A C 1
ATOM 4603 O O . LYS A 1 605 ? 40.583 77.182 22.738 1.00 15.00 613 LYS A O 1
ATOM 4609 N N . PHE A 1 606 ? 42.256 75.686 22.785 1.00 13.87 614 PHE A N 1
ATOM 4610 C CA . PHE A 1 606 ? 42.912 76.375 23.878 1.00 14.00 614 PHE A CA 1
ATOM 4611 C C . PHE A 1 606 ? 43.252 77.813 23.494 1.00 13.80 614 PHE A C 1
ATOM 4612 O O . PHE A 1 606 ? 43.196 78.700 24.326 1.00 12.08 614 PHE A O 1
ATOM 4620 N N . TYR A 1 607 ? 43.599 78.041 22.234 1.00 15.31 615 TYR A N 1
ATOM 4621 C CA . TYR A 1 607 ? 43.822 79.398 21.749 1.00 16.53 615 TYR A CA 1
ATOM 4622 C C . TYR A 1 607 ? 42.564 80.240 21.943 1.00 20.53 615 TYR A C 1
ATOM 4623 O O . TYR A 1 607 ? 42.633 81.377 22.434 1.00 20.88 615 TYR A O 1
ATOM 4632 N N . GLN A 1 608 ? 41.411 79.676 21.585 1.00 22.34 616 GLN A N 1
ATOM 4633 C CA . GLN A 1 608 ? 40.139 80.375 21.771 1.00 26.83 616 GLN A CA 1
ATOM 4634 C C . GLN A 1 608 ? 39.889 80.673 23.249 1.00 23.64 616 GLN A C 1
ATOM 4635 O O . GLN A 1 608 ? 39.414 81.757 23.612 1.00 21.20 616 GLN A O 1
ATOM 4641 N N . TYR A 1 609 ? 40.183 79.694 24.094 1.00 19.32 617 TYR A N 1
ATOM 4642 C CA . TYR A 1 609 ? 39.985 79.849 25.522 1.00 20.03 617 TYR A CA 1
ATOM 4643 C C . TYR A 1 609 ? 40.767 81.061 26.029 1.00 19.74 617 TYR A C 1
ATOM 4644 O O . TYR A 1 609 ? 40.274 81.839 26.840 1.00 22.67 617 TYR A O 1
ATOM 4653 N N . VAL A 1 610 ? 41.994 81.204 25.549 1.00 19.31 618 VAL A N 1
ATOM 4654 C CA . VAL A 1 610 ? 42.841 82.307 25.953 1.00 21.76 618 VAL A CA 1
ATOM 4655 C C . VAL A 1 610 ? 42.249 83.623 25.458 1.00 20.88 618 VAL A C 1
ATOM 4656 O O . VAL A 1 610 ? 42.120 84.582 26.211 1.00 21.53 618 VAL A O 1
ATOM 4660 N N . GLN A 1 611 ? 41.897 83.669 24.185 1.00 20.33 619 GLN A N 1
ATOM 4661 C CA . GLN A 1 611 ? 41.317 84.882 23.622 1.00 22.48 619 GLN A CA 1
ATOM 4662 C C . GLN A 1 611 ? 40.202 85.420 24.513 1.00 22.38 619 GLN A C 1
ATOM 4663 O O . GLN A 1 611 ? 40.101 86.627 24.713 1.00 24.29 619 GLN A O 1
ATOM 4669 N N . GLU A 1 612 ? 39.403 84.511 25.071 1.00 22.36 620 GLU A N 1
ATOM 4670 C CA . GLU A 1 612 ? 38.184 84.857 25.805 1.00 23.76 620 GLU A CA 1
ATOM 4671 C C . GLU A 1 612 ? 38.359 85.072 27.296 1.00 26.04 620 GLU A C 1
ATOM 4672 O O . GLU A 1 612 ? 37.475 85.649 27.928 1.00 26.67 620 GLU A O 1
ATOM 4678 N N . ASN A 1 613 ? 39.458 84.584 27.874 1.00 26.19 621 ASN A N 1
ATOM 4679 C CA . ASN A 1 613 ? 39.604 84.599 29.331 1.00 26.57 621 ASN A CA 1
ATOM 4680 C C . ASN A 1 613 ? 40.884 85.229 29.866 1.00 24.87 621 ASN A C 1
ATOM 4681 O O . ASN A 1 613 ? 41.044 85.345 31.077 1.00 24.81 621 ASN A O 1
ATOM 4686 N N . HIS A 1 614 ? 41.799 85.634 28.994 1.00 24.75 622 HIS A N 1
ATOM 4687 C CA . HIS A 1 614 ? 43.060 86.206 29.474 1.00 29.63 622 HIS A CA 1
ATOM 4688 C C . HIS A 1 614 ? 42.851 87.570 30.151 1.00 30.75 622 HIS A C 1
ATOM 4689 O O . HIS A 1 614 ? 43.538 87.902 31.116 1.00 35.44 622 HIS A O 1
ATOM 4696 N N . ALA A 1 615 ? 41.890 88.344 29.657 1.00 30.85 623 ALA A N 1
ATOM 4697 C CA . ALA A 1 615 ? 41.670 89.707 30.150 1.00 34.53 623 ALA A CA 1
ATOM 4698 C C . ALA A 1 615 ? 41.511 89.773 31.666 1.00 33.89 623 ALA A C 1
ATOM 4699 O O . ALA A 1 615 ? 42.121 90.617 32.310 1.00 34.20 623 ALA A O 1
ATOM 4701 N N . ASP A 1 616 ? 40.703 88.880 32.232 1.00 37.06 624 ASP A N 1
ATOM 4702 C CA . ASP A 1 616 ? 40.432 88.887 33.670 1.00 38.18 624 ASP A CA 1
ATOM 4703 C C . ASP A 1 616 ? 41.284 87.872 34.429 1.00 39.94 624 ASP A C 1
ATOM 4704 O O . ASP A 1 616 ? 40.902 87.409 35.505 1.00 42.18 624 ASP A O 1
ATOM 4709 N N . GLY A 1 617 ? 42.433 87.515 33.865 1.00 39.07 625 GLY A N 1
ATOM 4710 C CA . GLY A 1 617 ? 43.360 86.607 34.536 1.00 35.56 625 GLY A CA 1
ATOM 4711 C C . GLY A 1 617 ? 42.878 85.174 34.660 1.00 32.47 625 GLY A C 1
ATOM 4712 O O . GLY A 1 617 ? 43.260 84.477 35.593 1.00 31.19 625 GLY A O 1
ATOM 4713 N N . PHE A 1 618 ? 42.046 84.725 33.725 1.00 30.39 626 PHE A N 1
ATOM 4714 C CA . PHE A 1 618 ? 41.666 83.314 33.658 1.00 29.67 626 PHE A CA 1
ATOM 4715 C C . PHE A 1 618 ? 40.832 82.851 34.840 1.00 31.21 626 PHE A C 1
ATOM 4716 O O . PHE A 1 618 ? 40.933 81.706 35.265 1.00 29.17 626 PHE A O 1
ATOM 4724 N N . LYS A 1 619 ? 39.998 83.735 35.361 1.00 39.83 627 LYS A N 1
ATOM 4725 C CA . LYS A 1 619 ? 39.173 83.390 36.509 1.00 48.50 627 LYS A CA 1
ATOM 4726 C C . LYS A 1 619 ? 38.322 82.163 36.234 1.00 40.72 627 LYS A C 1
ATOM 4727 O O . LYS A 1 619 ? 38.091 81.349 37.127 1.00 43.71 627 LYS A O 1
ATOM 4733 N N . THR A 1 620 ? 37.870 82.031 34.992 1.00 38.84 628 THR A N 1
ATOM 4734 C CA . THR A 1 620 ? 37.189 80.823 34.538 1.00 36.77 628 THR A CA 1
ATOM 4735 C C . THR A 1 620 ? 38.194 79.762 34.082 1.00 27.37 628 THR A C 1
ATOM 4736 O O . THR A 1 620 ? 39.060 80.029 33.251 1.00 26.30 628 THR A O 1
ATOM 4740 N N . SER A 1 621 ? 38.074 78.557 34.618 1.00 21.81 629 SER A N 1
ATOM 4741 C CA . SER A 1 621 ? 39.047 77.515 34.327 1.00 21.73 629 SER A CA 1
ATOM 4742 C C . SER A 1 621 ? 38.823 76.901 32.951 1.00 20.28 629 SER A C 1
ATOM 4743 O O . SER A 1 621 ? 37.755 77.042 32.356 1.00 20.67 629 SER A O 1
ATOM 4746 N N . TRP A 1 622 ? 39.848 76.206 32.468 1.00 18.98 630 TRP A N 1
ATOM 4747 C CA . TRP A 1 622 ? 39.801 75.492 31.194 1.00 17.54 630 TRP A CA 1
ATOM 4748 C C . TRP A 1 622 ? 38.743 74.394 31.215 1.00 18.08 630 TRP A C 1
ATOM 4749 O O . TRP A 1 622 ? 38.008 74.222 30.248 1.00 15.56 630 TRP A O 1
ATOM 4760 N N . SER A 1 623 ? 38.660 73.668 32.324 1.00 18.70 631 SER A N 1
ATOM 4761 C CA . SER A 1 623 ? 37.672 72.605 32.467 1.00 22.96 631 SER A CA 1
ATOM 4762 C C . SER A 1 623 ? 36.245 73.155 32.436 1.00 25.62 631 SER A C 1
ATOM 4763 O O . SER A 1 623 ? 35.391 72.617 31.739 1.00 30.93 631 SER A O 1
ATOM 4766 N N . GLN A 1 624 ? 35.990 74.216 33.196 1.00 27.87 632 GLN A N 1
ATOM 4767 C CA . GLN A 1 624 ? 34.673 74.857 33.210 1.00 33.75 632 GLN A CA 1
ATOM 4768 C C . GLN A 1 624 ? 34.323 75.403 31.817 1.00 32.53 632 GLN A C 1
ATOM 4769 O O . GLN A 1 624 ? 33.211 75.223 31.332 1.00 31.23 632 GLN A O 1
ATOM 4775 N N . TRP A 1 625 ? 35.288 76.047 31.168 1.00 31.35 633 TRP A N 1
ATOM 4776 C CA . TRP A 1 625 ? 35.088 76.577 29.825 1.00 26.27 633 TRP A CA 1
ATOM 4777 C C . TRP A 1 625 ? 34.715 75.468 28.840 1.00 30.08 633 TRP A C 1
ATOM 4778 O O . TRP A 1 625 ? 33.759 75.600 28.081 1.00 31.84 633 TRP A O 1
ATOM 4789 N N . LEU A 1 626 ? 35.471 74.374 28.854 1.00 30.41 634 LEU A N 1
ATOM 4790 C CA . LEU A 1 626 ? 35.155 73.226 28.011 1.00 29.00 634 LEU A CA 1
ATOM 4791 C C . LEU A 1 626 ? 33.724 72.781 28.254 1.00 32.58 634 LEU A C 1
ATOM 4792 O O . LEU A 1 626 ? 32.994 72.475 27.317 1.00 29.56 634 LEU A O 1
ATOM 4797 N N . ALA A 1 627 ? 33.339 72.733 29.525 1.00 36.82 635 ALA A N 1
ATOM 4798 C CA . ALA A 1 627 ? 32.011 72.274 29.917 1.00 44.36 635 ALA A CA 1
ATOM 4799 C C . ALA A 1 627 ? 30.991 73.409 29.869 1.00 49.78 635 ALA A C 1
ATOM 4800 O O . ALA A 1 627 ? 30.469 73.822 30.904 1.00 65.23 635 ALA A O 1
ATOM 4802 N N . ALA A 1 628 ? 30.703 73.907 28.672 1.00 49.88 636 ALA A N 1
ATOM 4803 C CA . ALA A 1 628 ? 29.747 75.001 28.521 1.00 49.59 636 ALA A CA 1
ATOM 4804 C C . ALA A 1 628 ? 29.353 75.195 27.064 1.00 48.75 636 ALA A C 1
ATOM 4805 O O . ALA A 1 628 ? 30.204 75.177 26.181 1.00 49.59 636 ALA A O 1
ATOM 4807 N N . PRO B 1 39 ? 58.210 39.919 -11.847 1.00 55.20 47 PRO B N 1
ATOM 4808 C CA . PRO B 1 39 ? 56.887 39.668 -12.426 1.00 52.96 47 PRO B CA 1
ATOM 4809 C C . PRO B 1 39 ? 55.863 40.733 -12.031 1.00 48.43 47 PRO B C 1
ATOM 4810 O O . PRO B 1 39 ? 56.162 41.613 -11.228 1.00 51.11 47 PRO B O 1
ATOM 4814 N N . ALA B 1 40 ? 54.666 40.653 -12.601 1.00 42.25 48 ALA B N 1
ATOM 4815 C CA . ALA B 1 40 ? 53.646 41.670 -12.367 1.00 39.46 48 ALA B CA 1
ATOM 4816 C C . ALA B 1 40 ? 52.440 41.114 -11.622 1.00 35.23 48 ALA B C 1
ATOM 4817 O O . ALA B 1 40 ? 52.025 39.978 -11.836 1.00 38.13 48 ALA B O 1
ATOM 4819 N N . VAL B 1 41 ? 51.870 41.932 -10.755 1.00 31.50 49 VAL B N 1
ATOM 4820 C CA . VAL B 1 41 ? 50.679 41.533 -10.039 1.00 34.30 49 VAL B CA 1
ATOM 4821 C C . VAL B 1 41 ? 49.568 41.268 -11.043 1.00 38.06 49 VAL B C 1
ATOM 4822 O O . VAL B 1 41 ? 49.446 41.975 -12.037 1.00 47.59 49 VAL B O 1
ATOM 4826 N N . VAL B 1 42 ? 48.778 40.231 -10.789 1.00 41.86 50 VAL B N 1
ATOM 4827 C CA . VAL B 1 42 ? 47.624 39.911 -11.621 1.00 40.36 50 VAL B CA 1
ATOM 4828 C C . VAL B 1 42 ? 46.394 40.648 -11.099 1.00 42.24 50 VAL B C 1
ATOM 4829 O O . VAL B 1 42 ? 45.963 40.429 -9.970 1.00 42.82 50 VAL B O 1
ATOM 4833 N N . LYS B 1 43 ? 45.829 41.518 -11.930 1.00 54.57 51 LYS B N 1
ATOM 4834 C CA . LYS B 1 43 ? 44.767 42.430 -11.493 1.00 60.59 51 LYS B CA 1
ATOM 4835 C C . LYS B 1 43 ? 43.503 41.705 -11.041 1.00 57.85 51 LYS B C 1
ATOM 4836 O O . LYS B 1 43 ? 42.960 42.004 -9.977 1.00 55.16 51 LYS B O 1
ATOM 4842 N N . ASN B 1 44 ? 43.031 40.763 -11.850 1.00 54.21 52 ASN B N 1
ATOM 4843 C CA . ASN B 1 44 ? 41.881 39.947 -11.474 1.00 49.80 52 ASN B CA 1
ATOM 4844 C C . ASN B 1 44 ? 42.191 38.472 -11.608 1.00 45.00 52 ASN B C 1
ATOM 4845 O O . ASN B 1 44 ? 41.924 37.870 -12.645 1.00 48.91 52 ASN B O 1
ATOM 4850 N N . PRO B 1 45 ? 42.763 37.882 -10.551 1.00 39.34 53 PRO B N 1
ATOM 4851 C CA . PRO B 1 45 ? 43.109 36.477 -10.581 1.00 34.88 53 PRO B CA 1
ATOM 4852 C C . PRO B 1 45 ? 41.853 35.636 -10.410 1.00 29.92 53 PRO B C 1
ATOM 4853 O O . PRO B 1 45 ? 40.865 36.119 -9.867 1.00 30.63 53 PRO B O 1
ATOM 4857 N N . PRO B 1 46 ? 41.878 34.386 -10.881 1.00 28.38 54 PRO B N 1
ATOM 4858 C CA . PRO B 1 46 ? 40.711 33.532 -10.688 1.00 30.25 54 PRO B CA 1
ATOM 4859 C C . PRO B 1 46 ? 40.409 33.314 -9.204 1.00 30.77 54 PRO B C 1
ATOM 4860 O O . PRO B 1 46 ? 41.266 33.569 -8.350 1.00 28.64 54 PRO B O 1
ATOM 4864 N N . LYS B 1 47 ? 39.204 32.863 -8.883 1.00 28.13 55 LYS B N 1
ATOM 4865 C CA . LYS B 1 47 ? 38.872 32.686 -7.483 1.00 31.52 55 LYS B CA 1
ATOM 4866 C C . LYS B 1 47 ? 39.832 31.692 -6.844 1.00 26.30 55 LYS B C 1
ATOM 4867 O O . LYS B 1 47 ? 40.225 31.852 -5.690 1.00 21.73 55 LYS B O 1
ATOM 4873 N N . LEU B 1 48 ? 40.199 30.667 -7.604 1.00 21.56 56 LEU B N 1
ATOM 4874 C CA . LEU B 1 48 ? 41.167 29.678 -7.155 1.00 21.60 56 LEU B CA 1
ATOM 4875 C C . LEU B 1 48 ? 42.249 29.558 -8.216 1.00 19.51 56 LEU B C 1
ATOM 4876 O O . LEU B 1 48 ? 41.964 29.264 -9.369 1.00 19.91 56 LEU B O 1
ATOM 4881 N N . ALA B 1 49 ? 43.489 29.806 -7.822 1.00 16.82 57 ALA B N 1
ATOM 4882 C CA . ALA B 1 49 ? 44.589 29.857 -8.766 1.00 16.59 57 ALA B CA 1
ATOM 4883 C C . ALA B 1 49 ? 45.684 28.895 -8.365 1.00 15.56 57 ALA B C 1
ATOM 4884 O O . ALA B 1 49 ? 46.175 28.941 -7.238 1.00 12.65 57 ALA B O 1
ATOM 4886 N N . LEU B 1 50 ? 46.079 28.030 -9.292 1.00 15.21 58 LEU B N 1
ATOM 4887 C CA . LEU B 1 50 ? 47.228 27.184 -9.068 1.00 15.10 58 LEU B CA 1
ATOM 4888 C C . LEU B 1 50 ? 48.461 28.064 -9.202 1.00 16.05 58 LEU B C 1
ATOM 4889 O O . LEU B 1 50 ? 48.634 28.735 -10.216 1.00 14.59 58 LEU B O 1
ATOM 4894 N N . LYS B 1 51 ? 49.298 28.084 -8.161 1.00 15.61 59 LYS B N 1
ATOM 4895 C CA . LYS B 1 51 ? 50.496 28.915 -8.162 1.00 13.64 59 LYS B CA 1
ATOM 4896 C C . LYS B 1 51 ? 51.691 28.191 -7.562 1.00 14.80 59 LYS B C 1
ATOM 4897 O O . LYS B 1 51 ? 51.548 27.131 -6.953 1.00 13.74 59 LYS B O 1
ATOM 4903 N N . ILE B 1 52 ? 52.878 28.761 -7.755 1.00 15.54 60 ILE B N 1
ATOM 4904 C CA . ILE B 1 52 ? 54.114 28.157 -7.270 1.00 14.97 60 ILE B CA 1
ATOM 4905 C C . ILE B 1 52 ? 54.360 28.490 -5.797 1.00 14.24 60 ILE B C 1
ATOM 4906 O O . ILE B 1 52 ? 54.361 29.650 -5.425 1.00 14.07 60 ILE B O 1
ATOM 4911 N N . ASP B 1 53 ? 54.552 27.465 -4.965 1.00 14.27 61 ASP B N 1
ATOM 4912 C CA . ASP B 1 53 ? 54.876 27.674 -3.543 1.00 15.57 61 ASP B CA 1
ATOM 4913 C C . ASP B 1 53 ? 56.383 27.812 -3.345 1.00 15.45 61 ASP B C 1
ATOM 4914 O O . ASP B 1 53 ? 56.846 28.756 -2.701 1.00 15.32 61 ASP B O 1
ATOM 4919 N N . ARG B 1 54 ? 57.127 26.835 -3.873 1.00 14.07 62 ARG B N 1
ATOM 4920 C CA . ARG B 1 54 ? 58.589 26.818 -3.782 1.00 15.56 62 ARG B CA 1
ATOM 4921 C C . ARG B 1 54 ? 59.224 26.336 -5.086 1.00 14.94 62 ARG B C 1
ATOM 4922 O O . ARG B 1 54 ? 59.007 25.202 -5.512 1.00 13.35 62 ARG B O 1
ATOM 4930 N N . ALA B 1 55 ? 60.019 27.203 -5.702 1.00 16.78 63 ALA B N 1
ATOM 4931 C CA . ALA B 1 55 ? 60.872 26.801 -6.808 1.00 19.36 63 ALA B CA 1
ATOM 4932 C C . ALA B 1 55 ? 61.851 25.761 -6.271 1.00 20.75 63 ALA B C 1
ATOM 4933 O O . ALA B 1 55 ? 62.207 25.779 -5.092 1.00 22.83 63 ALA B O 1
ATOM 4935 N N . ASP B 1 56 ? 62.261 24.832 -7.123 1.00 22.26 64 ASP B N 1
ATOM 4936 C CA . ASP B 1 56 ? 63.079 23.716 -6.675 1.00 21.23 64 ASP B CA 1
ATOM 4937 C C . ASP B 1 56 ? 64.530 24.133 -6.610 1.00 21.45 64 ASP B C 1
ATOM 4938 O O . ASP B 1 56 ? 65.196 24.223 -7.633 1.00 20.13 64 ASP B O 1
ATOM 4943 N N . VAL B 1 57 ? 65.011 24.382 -5.399 1.00 21.86 65 VAL B N 1
ATOM 4944 C CA . VAL B 1 57 ? 66.348 24.914 -5.190 1.00 22.12 65 VAL B CA 1
ATOM 4945 C C . VAL B 1 57 ? 67.066 24.155 -4.083 1.00 23.98 65 VAL B C 1
ATOM 4946 O O . VAL B 1 57 ? 66.470 23.826 -3.060 1.00 24.18 65 VAL B O 1
ATOM 4950 N N . ASN B 1 58 ? 68.346 23.862 -4.292 1.00 23.51 66 ASN B N 1
ATOM 4951 C CA . ASN B 1 58 ? 69.134 23.170 -3.284 1.00 26.89 66 ASN B CA 1
ATOM 4952 C C . ASN B 1 58 ? 69.477 24.124 -2.135 1.00 27.69 66 ASN B C 1
ATOM 4953 O O . ASN B 1 58 ? 70.442 24.878 -2.202 1.00 27.56 66 ASN B O 1
ATOM 4958 N N . GLN B 1 59 ? 68.667 24.102 -1.086 1.00 27.10 67 GLN B N 1
ATOM 4959 C CA . GLN B 1 59 ? 68.883 24.993 0.052 1.00 26.04 67 GLN B CA 1
ATOM 4960 C C . GLN B 1 59 ? 67.916 24.616 1.161 1.00 24.90 67 GLN B C 1
ATOM 4961 O O . GLN B 1 59 ? 66.937 23.899 0.929 1.00 23.64 67 GLN B O 1
ATOM 4967 N N . LEU B 1 60 ? 68.204 25.079 2.372 1.00 23.27 68 LEU B N 1
ATOM 4968 C CA . LEU B 1 60 ? 67.225 25.011 3.442 1.00 20.46 68 LEU B CA 1
ATOM 4969 C C . LEU B 1 60 ? 66.127 25.999 3.086 1.00 18.78 68 LEU B C 1
ATOM 4970 O O . LEU B 1 60 ? 66.393 27.040 2.482 1.00 19.49 68 LEU B O 1
ATOM 4975 N N . PRO B 1 61 ? 64.884 25.679 3.449 1.00 16.52 69 PRO B N 1
ATOM 4976 C CA . PRO B 1 61 ? 63.799 26.549 3.057 1.00 15.19 69 PRO B CA 1
ATOM 4977 C C . PRO B 1 61 ? 63.680 27.772 3.958 1.00 13.87 69 PRO B C 1
ATOM 4978 O O . PRO B 1 61 ? 64.418 27.919 4.925 1.00 12.76 69 PRO B O 1
ATOM 4982 N N . ARG B 1 62 ? 62.739 28.634 3.606 1.00 12.90 70 ARG B N 1
ATOM 4983 C CA . ARG B 1 62 ? 62.419 29.849 4.344 1.00 13.58 70 ARG B CA 1
ATOM 4984 C C . ARG B 1 62 ? 62.072 29.584 5.809 1.00 11.70 70 ARG B C 1
ATOM 4985 O O . ARG B 1 62 ? 61.389 28.622 6.124 1.00 11.25 70 ARG B O 1
ATOM 4993 N N . ASN B 1 63 ? 62.569 30.439 6.697 1.00 11.69 71 ASN B N 1
ATOM 4994 C CA . ASN B 1 63 ? 62.265 30.365 8.134 1.00 12.18 71 ASN B CA 1
ATOM 4995 C C . ASN B 1 63 ? 62.650 29.038 8.767 1.00 12.25 71 ASN B C 1
ATOM 4996 O O . ASN B 1 63 ? 62.035 28.625 9.760 1.00 12.30 71 ASN B O 1
ATOM 5001 N N . PHE B 1 64 ? 63.650 28.359 8.206 1.00 11.16 72 PHE B N 1
ATOM 5002 C CA . PHE B 1 64 ? 64.083 27.086 8.788 1.00 11.58 72 PHE B CA 1
ATOM 5003 C C . PHE B 1 64 ? 64.735 27.308 10.141 1.00 11.45 72 PHE B C 1
ATOM 5004 O O . PHE B 1 64 ? 65.589 28.179 10.290 1.00 11.77 72 PHE B O 1
ATOM 5012 N N . ARG B 1 65 ? 64.320 26.538 11.138 1.00 12.11 73 ARG B N 1
ATOM 5013 C CA . ARG B 1 65 ? 65.029 26.540 12.407 1.00 12.24 73 ARG B CA 1
ATOM 5014 C C . ARG B 1 65 ? 64.932 25.198 13.089 1.00 12.77 73 ARG B C 1
ATOM 5015 O O . ARG B 1 65 ? 64.027 24.414 12.820 1.00 11.00 73 ARG B O 1
ATOM 5023 N N . MET B 1 66 ? 65.907 24.934 13.945 1.00 14.87 74 MET B N 1
ATOM 5024 C CA . MET B 1 66 ? 65.905 23.765 14.806 1.00 16.03 74 MET B CA 1
ATOM 5025 C C . MET B 1 66 ? 65.717 24.234 16.233 1.00 15.27 74 MET B C 1
ATOM 5026 O O . MET B 1 66 ? 66.081 25.356 16.580 1.00 13.08 74 MET B O 1
ATOM 5031 N N . GLY B 1 67 ? 65.114 23.374 17.047 1.00 15.44 75 GLY B N 1
ATOM 5032 C CA . GLY B 1 67 ? 64.801 23.702 18.428 1.00 15.86 75 GLY B CA 1
ATOM 5033 C C . GLY B 1 67 ? 66.028 23.986 19.264 1.00 15.76 75 GLY B C 1
ATOM 5034 O O . GLY B 1 67 ? 65.928 24.608 20.324 1.00 19.32 75 GLY B O 1
ATOM 5035 N N . SER B 1 68 ? 67.181 23.515 18.802 1.00 13.40 76 SER B N 1
ATOM 5036 C CA . SER B 1 68 ? 68.429 23.725 19.518 1.00 14.74 76 SER B CA 1
ATOM 5037 C C . SER B 1 68 ? 69.188 24.948 18.997 1.00 15.73 76 SER B C 1
ATOM 5038 O O . SER B 1 68 ? 70.320 25.207 19.404 1.00 15.00 76 SER B O 1
ATOM 5041 N N . ASP B 1 69 ? 68.572 25.703 18.094 1.00 15.98 77 ASP B N 1
ATOM 5042 C CA . ASP B 1 69 ? 69.243 26.866 17.508 1.00 16.74 77 ASP B CA 1
ATOM 5043 C C . ASP B 1 69 ? 69.513 27.928 18.566 1.00 16.05 77 ASP B C 1
ATOM 5044 O O . ASP B 1 69 ? 68.844 27.978 19.599 1.00 15.88 77 ASP B O 1
ATOM 5049 N N . LYS B 1 70 ? 70.508 28.766 18.305 1.00 16.39 78 LYS B N 1
ATOM 5050 C CA . LYS B 1 70 ? 70.829 29.865 19.209 1.00 19.49 78 LYS B CA 1
ATOM 5051 C C . LYS B 1 70 ? 69.794 30.994 19.102 1.00 17.27 78 LYS B C 1
ATOM 5052 O O . LYS B 1 70 ? 69.108 31.142 18.081 1.00 14.44 78 LYS B O 1
ATOM 5058 N N . TYR B 1 71 ? 69.681 31.775 20.170 1.00 14.30 79 TYR B N 1
ATOM 5059 C CA . TYR B 1 71 ? 68.829 32.951 20.162 1.00 12.05 79 TYR B CA 1
ATOM 5060 C C . TYR B 1 71 ? 69.374 33.977 19.200 1.00 12.26 79 TYR B C 1
ATOM 5061 O O . TYR B 1 71 ? 70.577 34.184 19.120 1.00 11.80 79 TYR B O 1
ATOM 5070 N N . VAL B 1 72 ? 68.474 34.618 18.472 1.00 13.67 80 VAL B N 1
ATOM 5071 C CA . VAL B 1 72 ? 68.822 35.757 17.651 1.00 16.02 80 VAL B CA 1
ATOM 5072 C C . VAL B 1 72 ? 67.941 36.926 18.066 1.00 15.84 80 VAL B C 1
ATOM 5073 O O . VAL B 1 72 ? 66.724 36.781 18.156 1.00 17.02 80 VAL B O 1
ATOM 5077 N N . GLY B 1 73 ? 68.551 38.077 18.330 1.00 14.53 81 GLY B N 1
ATOM 5078 C CA . GLY B 1 73 ? 67.793 39.280 18.688 1.00 14.89 81 GLY B CA 1
ATOM 5079 C C . GLY B 1 73 ? 67.700 39.413 20.190 1.00 14.88 81 GLY B C 1
ATOM 5080 O O . GLY B 1 73 ? 68.453 38.747 20.902 1.00 13.68 81 GLY B O 1
ATOM 5081 N N . VAL B 1 74 ? 66.775 40.253 20.670 1.00 14.10 82 VAL B N 1
ATOM 5082 C CA . VAL B 1 74 ? 66.577 40.460 22.113 1.00 14.96 82 VAL B CA 1
ATOM 5083 C C . VAL B 1 74 ? 65.109 40.400 22.490 1.00 15.50 82 VAL B C 1
ATOM 5084 O O . VAL B 1 74 ? 64.238 40.508 21.627 1.00 17.42 82 VAL B O 1
ATOM 5088 N N . THR B 1 75 ? 64.842 40.231 23.783 1.00 15.12 83 THR B N 1
ATOM 5089 C CA . THR B 1 75 ? 63.495 40.364 24.325 1.00 15.40 83 THR B CA 1
ATOM 5090 C C . THR B 1 75 ? 63.262 41.810 24.742 1.00 15.94 83 THR B C 1
ATOM 5091 O O . THR B 1 75 ? 64.209 42.580 24.868 1.00 15.63 83 THR B O 1
ATOM 5095 N N . LYS B 1 76 ? 62.009 42.166 24.997 1.00 16.07 84 LYS B N 1
ATOM 5096 C CA . LYS B 1 76 ? 61.673 43.538 25.351 1.00 19.17 84 LYS B CA 1
ATOM 5097 C C . LYS B 1 76 ? 62.280 43.961 26.701 1.00 17.35 84 LYS B C 1
ATOM 5098 O O . LYS B 1 76 ? 62.525 45.148 26.930 1.00 15.78 84 LYS B O 1
ATOM 5104 N N . THR B 1 77 ? 62.527 42.991 27.579 1.00 15.04 85 THR B N 1
ATOM 5105 C CA . THR B 1 77 ? 63.087 43.268 28.899 1.00 14.30 85 THR B CA 1
ATOM 5106 C C . THR B 1 77 ? 64.596 43.268 28.865 1.00 13.88 85 THR B C 1
ATOM 5107 O O . THR B 1 77 ? 65.246 43.749 29.792 1.00 13.39 85 THR B O 1
ATOM 5111 N N . GLY B 1 78 ? 65.155 42.710 27.800 1.00 14.84 86 GLY B N 1
ATOM 5112 C CA . GLY B 1 78 ? 66.602 42.547 27.700 1.00 16.19 86 GLY B CA 1
ATOM 5113 C C . GLY B 1 78 ? 67.081 41.340 28.485 1.00 16.60 86 GLY B C 1
ATOM 5114 O O . GLY B 1 78 ? 68.279 41.067 28.564 1.00 21.06 86 GLY B O 1
ATOM 5115 N N . ILE B 1 79 ? 66.141 40.605 29.061 1.00 15.94 87 ILE B N 1
ATOM 5116 C CA . ILE B 1 79 ? 66.462 39.362 29.739 1.00 16.31 87 ILE B CA 1
ATOM 5117 C C . ILE B 1 79 ? 66.048 38.173 28.877 1.00 18.14 87 ILE B C 1
ATOM 5118 O O . ILE B 1 79 ? 64.921 38.110 28.367 1.00 15.94 87 ILE B O 1
ATOM 5123 N N . MET B 1 80 ? 66.974 37.236 28.715 1.00 17.33 88 MET B N 1
ATOM 5124 C CA . MET B 1 80 ? 66.761 36.087 27.849 1.00 18.80 88 MET B CA 1
ATOM 5125 C C . MET B 1 80 ? 66.087 34.981 28.624 1.00 15.88 88 MET B C 1
ATOM 5126 O O . MET B 1 80 ? 66.370 34.800 29.797 1.00 20.33 88 MET B O 1
ATOM 5131 N N . PRO B 1 81 ? 65.201 34.225 27.965 1.00 13.63 89 PRO B N 1
ATOM 5132 C CA . PRO B 1 81 ? 64.587 33.097 28.633 1.00 12.58 89 PRO B CA 1
ATOM 5133 C C . PRO B 1 81 ? 65.554 31.929 28.759 1.00 12.25 89 PRO B C 1
ATOM 5134 O O . PRO B 1 81 ? 66.452 31.760 27.932 1.00 13.12 89 PRO B O 1
ATOM 5138 N N . THR B 1 82 ? 65.370 31.143 29.806 1.00 11.51 90 THR B N 1
ATOM 5139 C CA . THR B 1 82 ? 66.140 29.934 30.005 1.00 12.48 90 THR B CA 1
ATOM 5140 C C . THR B 1 82 ? 66.134 29.108 28.711 1.00 12.72 90 THR B C 1
ATOM 5141 O O . THR B 1 82 ? 65.176 29.153 27.939 1.00 11.71 90 THR B O 1
ATOM 5145 N N . ARG B 1 83 ? 67.227 28.390 28.458 1.00 13.86 91 ARG B N 1
ATOM 5146 C CA . ARG B 1 83 ? 67.296 27.456 27.335 1.00 14.43 91 ARG B CA 1
ATOM 5147 C C . ARG B 1 83 ? 67.006 26.035 27.783 1.00 15.66 91 ARG B C 1
ATOM 5148 O O . ARG B 1 83 ? 67.180 25.081 27.008 1.00 18.06 91 ARG B O 1
ATOM 5156 N N . LYS B 1 84 ? 66.560 25.879 29.023 1.00 15.36 92 LYS B N 1
ATOM 5157 C CA . LYS B 1 84 ? 66.344 24.549 29.555 1.00 17.12 92 LYS B CA 1
ATOM 5158 C C . LYS B 1 84 ? 65.429 23.687 28.671 1.00 17.51 92 LYS B C 1
ATOM 5159 O O . LYS B 1 84 ? 64.299 24.064 28.365 1.00 15.66 92 LYS B O 1
ATOM 5165 N N . GLY B 1 85 ? 65.940 22.523 28.277 1.00 17.50 93 GLY B N 1
ATOM 5166 C CA . GLY B 1 85 ? 65.166 21.540 27.536 1.00 17.43 93 GLY B CA 1
ATOM 5167 C C . GLY B 1 85 ? 65.161 21.740 26.031 1.00 16.95 93 GLY B C 1
ATOM 5168 O O . GLY B 1 85 ? 64.664 20.892 25.291 1.00 17.70 93 GLY B O 1
ATOM 5169 N N . MET B 1 86 ? 65.715 22.848 25.563 1.00 16.70 94 MET B N 1
ATOM 5170 C CA . MET B 1 86 ? 65.630 23.169 24.147 1.00 19.85 94 MET B CA 1
ATOM 5171 C C . MET B 1 86 ? 66.404 22.217 23.258 1.00 21.20 94 MET B C 1
ATOM 5172 O O . MET B 1 86 ? 65.949 21.889 22.168 1.00 25.01 94 MET B O 1
ATOM 5177 N N . ASP B 1 87 ? 67.572 21.783 23.714 1.00 22.90 95 ASP B N 1
ATOM 5178 C CA . ASP B 1 87 ? 68.472 21.006 22.874 1.00 25.53 95 ASP B CA 1
ATOM 5179 C C . ASP B 1 87 ? 68.044 19.541 22.672 1.00 25.51 95 ASP B C 1
ATOM 5180 O O . ASP B 1 87 ? 68.510 18.891 21.735 1.00 26.33 95 ASP B O 1
ATOM 5185 N N . THR B 1 88 ? 67.153 19.028 23.520 1.00 20.09 96 THR B N 1
ATOM 5186 C CA . THR B 1 88 ? 66.727 17.629 23.419 1.00 18.63 96 THR B CA 1
ATOM 5187 C C . THR B 1 88 ? 65.291 17.437 22.915 1.00 18.91 96 THR B C 1
ATOM 5188 O O . THR B 1 88 ? 64.685 16.385 23.143 1.00 19.23 96 THR B O 1
ATOM 5192 N N . MET B 1 89 ? 64.752 18.437 22.220 1.00 18.69 97 MET B N 1
ATOM 5193 C CA . MET B 1 89 ? 63.372 18.374 21.731 1.00 17.61 97 MET B CA 1
ATOM 5194 C C . MET B 1 89 ? 63.272 17.659 20.388 1.00 16.68 97 MET B C 1
ATOM 5195 O O . MET B 1 89 ? 62.194 17.197 19.994 1.00 17.75 97 MET B O 1
ATOM 5200 N N . ASN B 1 90 ? 64.393 17.578 19.680 1.00 16.31 98 ASN B N 1
ATOM 5201 C CA . ASN B 1 90 ? 64.441 16.833 18.427 1.00 16.54 98 ASN B CA 1
ATOM 5202 C C . ASN B 1 90 ? 63.367 17.341 17.480 1.00 14.68 98 ASN B C 1
ATOM 5203 O O . ASN B 1 90 ? 62.465 16.611 17.068 1.00 12.86 98 ASN B O 1
ATOM 5208 N N . VAL B 1 91 ? 63.477 18.614 17.136 1.00 13.47 99 VAL B N 1
ATOM 5209 C CA . VAL B 1 91 ? 62.447 19.263 16.382 1.00 11.85 99 VAL B CA 1
ATOM 5210 C C . VAL B 1 91 ? 63.042 20.304 15.436 1.00 10.50 99 VAL B C 1
ATOM 5211 O O . VAL B 1 91 ? 64.055 20.925 15.729 1.00 9.14 99 VAL B O 1
ATOM 5215 N N . SER B 1 92 ? 62.413 20.472 14.288 1.00 9.42 100 SER B N 1
ATOM 5216 C CA . SER B 1 92 ? 62.732 21.571 13.407 1.00 9.51 100 SER B CA 1
ATOM 5217 C C . SER B 1 92 ? 61.428 22.100 12.802 1.00 8.89 100 SER B C 1
ATOM 5218 O O . SER B 1 92 ? 60.382 21.528 13.000 1.00 8.72 100 SER B O 1
ATOM 5221 N N . ALA B 1 93 ? 61.496 23.217 12.092 1.00 9.04 101 ALA B N 1
ATOM 5222 C CA . ALA B 1 93 ? 60.315 23.821 11.511 1.00 8.86 101 ALA B CA 1
ATOM 5223 C C . ALA B 1 93 ? 60.720 24.742 10.375 1.00 8.71 101 ALA B C 1
ATOM 5224 O O . ALA B 1 93 ? 61.855 25.224 10.328 1.00 9.08 101 ALA B O 1
ATOM 5226 N N . SER B 1 94 ? 59.787 25.003 9.467 1.00 8.40 102 SER B N 1
ATOM 5227 C CA . SER B 1 94 ? 60.073 25.860 8.322 1.00 8.23 102 SER B CA 1
ATOM 5228 C C . SER B 1 94 ? 58.830 26.188 7.528 1.00 8.52 102 SER B C 1
ATOM 5229 O O . SER B 1 94 ? 57.739 25.740 7.848 1.00 8.01 102 SER B O 1
ATOM 5232 N N . SER B 1 95 ? 59.023 26.978 6.479 1.00 9.37 103 SER B N 1
ATOM 5233 C CA . SER B 1 95 ? 58.024 27.156 5.434 1.00 10.24 103 SER B CA 1
ATOM 5234 C C . SER B 1 95 ? 57.803 25.852 4.693 1.00 10.39 103 SER B C 1
ATOM 5235 O O . SER B 1 95 ? 58.500 24.864 4.930 1.00 10.86 103 SER B O 1
ATOM 5238 N N . CYS B 1 96 ? 56.861 25.845 3.759 1.00 11.13 104 CYS B N 1
ATOM 5239 C CA . CYS B 1 96 ? 56.779 24.708 2.856 1.00 12.55 104 CYS B CA 1
ATOM 5240 C C . CYS B 1 96 ? 58.084 24.591 2.057 1.00 11.02 104 CYS B C 1
ATOM 5241 O O . CYS B 1 96 ? 58.837 25.555 1.935 1.00 10.38 104 CYS B O 1
ATOM 5244 N N . PHE B 1 97 ? 58.341 23.401 1.528 1.00 11.92 105 PHE B N 1
ATOM 5245 C CA . PHE B 1 97 ? 59.601 23.105 0.837 1.00 12.31 105 PHE B CA 1
ATOM 5246 C C . PHE B 1 97 ? 59.460 22.455 -0.549 1.00 12.82 105 PHE B C 1
ATOM 5247 O O . PHE B 1 97 ? 58.547 21.653 -0.805 1.00 11.31 105 PHE B O 1
ATOM 5255 N N . SER B 1 98 ? 60.392 22.803 -1.432 1.00 13.03 106 SER B N 1
ATOM 5256 C CA . SER B 1 98 ? 60.575 22.092 -2.682 1.00 13.49 106 SER B CA 1
ATOM 5257 C C . SER B 1 98 ? 61.219 20.761 -2.351 1.00 13.47 106 SER B C 1
ATOM 5258 O O . SER B 1 98 ? 61.579 20.512 -1.208 1.00 11.44 106 SER B O 1
ATOM 5261 N N . GLU B 1 99 ? 61.362 19.897 -3.349 1.00 14.22 107 GLU B N 1
ATOM 5262 C CA . GLU B 1 99 ? 61.950 18.584 -3.109 1.00 13.42 107 GLU B CA 1
ATOM 5263 C C . GLU B 1 99 ? 63.399 18.734 -2.687 1.00 13.44 107 GLU B C 1
ATOM 5264 O O . GLU B 1 99 ? 63.847 18.075 -1.757 1.00 11.61 107 GLU B O 1
ATOM 5270 N N . LYS B 1 100 ? 64.128 19.615 -3.366 1.00 13.21 108 LYS B N 1
ATOM 5271 C CA . LYS B 1 100 ? 65.528 19.836 -3.036 1.00 15.01 108 LYS B CA 1
ATOM 5272 C C . LYS B 1 100 ? 65.676 20.494 -1.671 1.00 15.25 108 LYS B C 1
ATOM 5273 O O . LYS B 1 100 ? 66.654 20.262 -0.970 1.00 15.95 108 LYS B O 1
ATOM 5279 N N . GLU B 1 101 ? 64.712 21.323 -1.291 1.00 15.73 109 GLU B N 1
ATOM 5280 C CA . GLU B 1 101 ? 64.743 21.933 0.033 1.00 16.46 109 GLU B CA 1
ATOM 5281 C C . GLU B 1 101 ? 64.494 20.863 1.107 1.00 15.15 109 GLU B C 1
ATOM 5282 O O . GLU B 1 101 ? 65.105 20.904 2.160 1.00 15.10 109 GLU B O 1
ATOM 5288 N N . LEU B 1 102 ? 63.622 19.894 0.842 1.00 15.83 110 LEU B N 1
ATOM 5289 C CA . LEU B 1 102 ? 63.451 18.770 1.783 1.00 17.52 110 LEU B CA 1
ATOM 5290 C C . LEU B 1 102 ? 64.752 17.960 1.898 1.00 18.08 110 LEU B C 1
ATOM 5291 O O . LEU B 1 102 ? 65.158 17.581 2.991 1.00 19.60 110 LEU B O 1
ATOM 5296 N N . GLU B 1 103 ? 65.399 17.694 0.768 1.00 18.82 111 GLU B N 1
ATOM 5297 C CA . GLU B 1 103 ? 66.673 16.964 0.759 1.00 19.70 111 GLU B CA 1
ATOM 5298 C C . GLU B 1 103 ? 67.723 17.691 1.605 1.00 17.32 111 GLU B C 1
ATOM 5299 O O . GLU B 1 103 ? 68.512 17.065 2.324 1.00 18.56 111 GLU B O 1
ATOM 5305 N N . ALA B 1 104 ? 67.722 19.016 1.529 1.00 16.22 112 ALA B N 1
ATOM 5306 C CA . ALA B 1 104 ? 68.587 19.812 2.383 1.00 16.38 112 ALA B CA 1
ATOM 5307 C C . ALA B 1 104 ? 68.198 19.614 3.838 1.00 17.77 112 ALA B C 1
ATOM 5308 O O . ALA B 1 104 ? 69.064 19.512 4.711 1.00 18.87 112 ALA B O 1
ATOM 5310 N N . ILE B 1 105 ? 66.896 19.556 4.110 1.00 16.68 113 ILE B N 1
ATOM 5311 C CA . ILE B 1 105 ? 66.447 19.352 5.480 1.00 15.70 113 ILE B CA 1
ATOM 5312 C C . ILE B 1 105 ? 66.922 17.999 5.986 1.00 16.80 113 ILE B C 1
ATOM 5313 O O . ILE B 1 105 ? 67.520 17.908 7.056 1.00 19.03 113 ILE B O 1
ATOM 5318 N N . LEU B 1 106 ? 66.658 16.951 5.216 1.00 18.48 114 LEU B N 1
ATOM 5319 C CA . LEU B 1 106 ? 67.026 15.594 5.613 1.00 21.01 114 LEU B CA 1
ATOM 5320 C C . LEU B 1 106 ? 68.528 15.456 5.852 1.00 24.49 114 LEU B C 1
ATOM 5321 O O . LEU B 1 106 ? 68.958 14.776 6.785 1.00 25.14 114 LEU B O 1
ATOM 5326 N N . LYS B 1 107 ? 69.323 16.112 5.020 1.00 28.80 115 LYS B N 1
ATOM 5327 C CA . LYS B 1 107 ? 70.763 16.070 5.187 1.00 38.45 115 LYS B CA 1
ATOM 5328 C C . LYS B 1 107 ? 71.205 16.776 6.470 1.00 36.10 115 LYS B C 1
ATOM 5329 O O . LYS B 1 107 ? 72.121 16.316 7.153 1.00 39.99 115 LYS B O 1
ATOM 5335 N N . LYS B 1 108 ? 70.546 17.883 6.797 1.00 31.28 116 LYS B N 1
ATOM 5336 C CA . LYS B 1 108 ? 70.937 18.697 7.942 1.00 27.38 116 LYS B CA 1
ATOM 5337 C C . LYS B 1 108 ? 70.624 18.078 9.301 1.00 27.24 116 LYS B C 1
ATOM 5338 O O . LYS B 1 108 ? 71.462 18.123 10.201 1.00 27.32 116 LYS B O 1
ATOM 5344 N N . VAL B 1 109 ? 69.427 17.526 9.468 1.00 23.85 117 VAL B N 1
ATOM 5345 C CA . VAL B 1 109 ? 69.007 17.038 10.787 1.00 26.06 117 VAL B CA 1
ATOM 5346 C C . VAL B 1 109 ? 69.763 15.761 11.170 1.00 26.56 117 VAL B C 1
ATOM 5347 O O . VAL B 1 109 ? 70.119 14.978 10.300 1.00 25.30 117 VAL B O 1
ATOM 5351 N N . PRO B 1 110 ? 70.022 15.553 12.475 1.00 28.59 118 PRO B N 1
ATOM 5352 C CA . PRO B 1 110 ? 70.834 14.421 12.912 1.00 27.78 118 PRO B CA 1
ATOM 5353 C C . PRO B 1 110 ? 70.044 13.143 13.150 1.00 28.56 118 PRO B C 1
ATOM 5354 O O . PRO B 1 110 ? 70.121 12.567 14.236 1.00 33.16 118 PRO B O 1
ATOM 5358 N N . VAL B 1 111 ? 69.279 12.709 12.158 1.00 26.24 119 VAL B N 1
ATOM 5359 C CA . VAL B 1 111 ? 68.592 11.429 12.234 1.00 21.88 119 VAL B CA 1
ATOM 5360 C C . VAL B 1 111 ? 68.516 10.862 10.838 1.00 21.20 119 VAL B C 1
ATOM 5361 O O . VAL B 1 111 ? 68.771 11.569 9.865 1.00 18.21 119 VAL B O 1
ATOM 5365 N N . LYS B 1 112 ? 68.144 9.591 10.746 1.00 21.69 120 LYS B N 1
ATOM 5366 C CA . LYS B 1 112 ? 67.846 8.980 9.463 1.00 24.14 120 LYS B CA 1
ATOM 5367 C C . LYS B 1 112 ? 66.435 9.363 9.025 1.00 21.88 120 LYS B C 1
ATOM 5368 O O . LYS B 1 112 ? 65.601 9.723 9.849 1.00 21.93 120 LYS B O 1
ATOM 5374 N N . PRO B 1 113 ? 66.174 9.317 7.715 1.00 20.68 121 PRO B N 1
ATOM 5375 C CA . PRO B 1 113 ? 64.836 9.567 7.205 1.00 19.63 121 PRO B CA 1
ATOM 5376 C C . PRO B 1 113 ? 63.740 8.748 7.898 1.00 21.67 121 PRO B C 1
ATOM 5377 O O . PRO B 1 113 ? 62.647 9.270 8.125 1.00 22.32 121 PRO B O 1
ATOM 5381 N N . SER B 1 114 ? 64.012 7.486 8.231 1.00 17.34 122 SER B N 1
ATOM 5382 C CA . SER B 1 114 ? 62.992 6.636 8.865 1.00 17.70 122 SER B CA 1
ATOM 5383 C C . SER B 1 114 ? 62.525 7.186 10.216 1.00 16.14 122 SER B C 1
ATOM 5384 O O . SER B 1 114 ? 61.509 6.747 10.753 1.00 14.30 122 SER B O 1
ATOM 5387 N N . GLN B 1 115 ? 63.281 8.137 10.755 1.00 16.77 123 GLN B N 1
ATOM 5388 C CA . GLN B 1 115 ? 62.985 8.750 12.049 1.00 19.62 123 GLN B CA 1
ATOM 5389 C C . GLN B 1 115 ? 62.360 10.136 11.925 1.00 16.85 123 GLN B C 1
ATOM 5390 O O . GLN B 1 115 ? 61.981 10.755 12.913 1.00 15.87 123 GLN B O 1
ATOM 5396 N N . PHE B 1 116 ? 62.262 10.606 10.697 1.00 14.77 124 PHE B N 1
ATOM 5397 C CA . PHE B 1 116 ? 61.861 11.964 10.419 1.00 14.12 124 PHE B CA 1
ATOM 5398 C C . PHE B 1 116 ? 60.371 11.967 10.117 1.00 14.73 124 PHE B C 1
ATOM 5399 O O . PHE B 1 116 ? 59.886 11.141 9.330 1.00 16.98 124 PHE B O 1
ATOM 5407 N N . TYR B 1 117 ? 59.645 12.878 10.761 1.00 12.39 125 TYR B N 1
ATOM 5408 C CA . TYR B 1 117 ? 58.216 13.029 10.514 1.00 12.59 125 TYR B CA 1
ATOM 5409 C C . TYR B 1 117 ? 57.885 14.428 10.028 1.00 12.66 125 TYR B C 1
ATOM 5410 O O . TYR B 1 117 ? 57.997 15.401 10.770 1.00 13.70 125 TYR B O 1
ATOM 5419 N N . ASP B 1 118 ? 57.501 14.515 8.766 1.00 11.17 126 ASP B N 1
ATOM 5420 C CA . ASP B 1 118 ? 57.011 15.742 8.192 1.00 11.07 126 ASP B CA 1
ATOM 5421 C C . ASP B 1 118 ? 55.601 16.003 8.723 1.00 10.14 126 ASP B C 1
ATOM 5422 O O . ASP B 1 118 ? 54.670 15.263 8.410 1.00 9.92 126 ASP B O 1
ATOM 5427 N N . VAL B 1 119 ? 55.455 17.036 9.542 1.00 8.90 127 VAL B N 1
ATOM 5428 C CA . VAL B 1 119 ? 54.138 17.439 10.021 1.00 8.68 127 VAL B CA 1
ATOM 5429 C C . VAL B 1 119 ? 53.650 18.614 9.183 1.00 8.13 127 VAL B C 1
ATOM 5430 O O . VAL B 1 119 ? 54.021 19.759 9.385 1.00 7.44 127 VAL B O 1
ATOM 5434 N N . ASP B 1 120 ? 52.787 18.276 8.240 1.00 8.93 128 ASP B N 1
ATOM 5435 C CA . ASP B 1 120 ? 52.264 19.173 7.235 1.00 8.63 128 ASP B CA 1
ATOM 5436 C C . ASP B 1 120 ? 50.987 19.830 7.743 1.00 8.96 128 ASP B C 1
ATOM 5437 O O . ASP B 1 120 ? 49.933 19.185 7.820 1.00 9.29 128 ASP B O 1
ATOM 5442 N N . LEU B 1 121 ? 51.062 21.108 8.094 1.00 8.16 129 LEU B N 1
ATOM 5443 C CA . LEU B 1 121 ? 49.932 21.761 8.773 1.00 7.89 129 LEU B CA 1
ATOM 5444 C C . LEU B 1 121 ? 48.958 22.440 7.817 1.00 8.08 129 LEU B C 1
ATOM 5445 O O . LEU B 1 121 ? 48.033 23.143 8.236 1.00 7.68 129 LEU B O 1
ATOM 5450 N N . ARG B 1 122 ? 49.145 22.206 6.529 1.00 8.61 130 ARG B N 1
ATOM 5451 C CA . ARG B 1 122 ? 48.439 22.982 5.533 1.00 8.94 130 ARG B CA 1
ATOM 5452 C C . ARG B 1 122 ? 47.097 22.389 5.154 1.00 9.31 130 ARG B C 1
ATOM 5453 O O . ARG B 1 122 ? 47.026 21.316 4.533 1.00 9.35 130 ARG B O 1
ATOM 5461 N N . GLY B 1 123 ? 46.043 23.128 5.504 1.00 9.11 131 GLY B N 1
ATOM 5462 C CA . GLY B 1 123 ? 44.682 22.846 5.054 1.00 9.45 131 GLY B CA 1
ATOM 5463 C C . GLY B 1 123 ? 44.428 23.192 3.588 1.00 9.40 131 GLY B C 1
ATOM 5464 O O . GLY B 1 123 ? 43.576 22.584 2.953 1.00 9.48 131 GLY B O 1
ATOM 5465 N N . GLU B 1 124 ? 45.157 24.166 3.049 1.00 8.57 132 GLU B N 1
ATOM 5466 C CA . GLU B 1 124 ? 45.058 24.505 1.621 1.00 8.96 132 GLU B CA 1
ATOM 5467 C C . GLU B 1 124 ? 45.542 23.349 0.731 1.00 9.31 132 GLU B C 1
ATOM 5468 O O . GLU B 1 124 ? 46.468 22.630 1.099 1.00 10.87 132 GLU B O 1
ATOM 5474 N N . SER B 1 125 ? 44.931 23.155 -0.432 1.00 9.39 133 SER B N 1
ATOM 5475 C CA . SER B 1 125 ? 45.358 22.066 -1.321 1.00 9.85 133 SER B CA 1
ATOM 5476 C C . SER B 1 125 ? 46.722 22.349 -1.943 1.00 9.89 133 SER B C 1
ATOM 5477 O O . SER B 1 125 ? 46.955 23.412 -2.523 1.00 10.69 133 SER B O 1
ATOM 5480 N N . HIS B 1 126 ? 47.627 21.387 -1.823 1.00 10.89 134 HIS B N 1
ATOM 5481 C CA . HIS B 1 126 ? 48.979 21.538 -2.356 1.00 11.36 134 HIS B CA 1
ATOM 5482 C C . HIS B 1 126 ? 49.544 20.211 -2.836 1.00 11.24 134 HIS B C 1
ATOM 5483 O O . HIS B 1 126 ? 48.993 19.145 -2.568 1.00 12.07 134 HIS B O 1
ATOM 5490 N N . GLY B 1 127 ? 50.661 20.290 -3.542 1.00 11.40 135 GLY B N 1
ATOM 5491 C CA . GLY B 1 127 ? 51.379 19.109 -3.978 1.00 11.92 135 GLY B CA 1
ATOM 5492 C C . GLY B 1 127 ? 52.683 19.448 -4.684 1.00 14.14 135 GLY B C 1
ATOM 5493 O O . GLY B 1 127 ? 53.274 20.520 -4.466 1.00 13.82 135 GLY B O 1
ATOM 5494 N N . TYR B 1 128 ? 53.121 18.533 -5.547 1.00 14.50 136 TYR B N 1
ATOM 5495 C CA . TYR B 1 128 ? 54.410 18.650 -6.210 1.00 14.36 136 TYR B CA 1
ATOM 5496 C C . TYR B 1 128 ? 54.337 18.268 -7.682 1.00 15.01 136 TYR B C 1
ATOM 5497 O O . TYR B 1 128 ? 53.778 17.228 -8.034 1.00 12.27 136 TYR B O 1
ATOM 5506 N N . LEU B 1 129 ? 54.895 19.142 -8.522 1.00 16.98 137 LEU B N 1
ATOM 5507 C CA . LEU B 1 129 ? 55.176 18.857 -9.935 1.00 18.64 137 LEU B CA 1
ATOM 5508 C C . LEU B 1 129 ? 56.686 18.721 -10.113 1.00 20.58 137 LEU B C 1
ATOM 5509 O O . LEU B 1 129 ? 57.420 19.705 -10.040 1.00 20.78 137 LEU B O 1
ATOM 5514 N N . ASN B 1 130 ? 57.140 17.497 -10.368 1.00 24.10 138 ASN B N 1
ATOM 5515 C CA . ASN B 1 130 ? 58.536 17.136 -10.158 1.00 23.83 138 ASN B CA 1
ATOM 5516 C C . ASN B 1 130 ? 58.910 17.582 -8.739 1.00 22.54 138 ASN B C 1
ATOM 5517 O O . ASN B 1 130 ? 58.263 17.160 -7.772 1.00 24.08 138 ASN B O 1
ATOM 5522 N N . GLY B 1 131 ? 59.913 18.448 -8.605 1.00 18.60 139 GLY B N 1
ATOM 5523 C CA . GLY B 1 131 ? 60.347 18.923 -7.283 1.00 18.73 139 GLY B CA 1
ATOM 5524 C C . GLY B 1 131 ? 59.744 20.249 -6.838 1.00 16.22 139 GLY B C 1
ATOM 5525 O O . GLY B 1 131 ? 59.965 20.684 -5.706 1.00 16.07 139 GLY B O 1
ATOM 5526 N N . THR B 1 132 ? 58.983 20.888 -7.727 1.00 13.67 140 THR B N 1
ATOM 5527 C CA . THR B 1 132 ? 58.389 22.188 -7.457 1.00 12.49 140 THR B CA 1
ATOM 5528 C C . THR B 1 132 ? 57.115 22.092 -6.628 1.00 11.96 140 THR B C 1
ATOM 5529 O O . THR B 1 132 ? 56.188 21.359 -6.966 1.00 10.52 140 THR B O 1
ATOM 5533 N N . ALA B 1 133 ? 57.053 22.855 -5.544 1.00 11.78 141 ALA B N 1
ATOM 5534 C CA . ALA B 1 133 ? 55.870 22.813 -4.703 1.00 11.94 141 ALA B CA 1
ATOM 5535 C C . ALA B 1 133 ? 54.860 23.799 -5.245 1.00 11.35 141 ALA B C 1
ATOM 5536 O O . ALA B 1 133 ? 55.194 24.947 -5.541 1.00 13.30 141 ALA B O 1
ATOM 5538 N N . VAL B 1 134 ? 53.628 23.328 -5.403 1.00 10.90 142 VAL B N 1
ATOM 5539 C CA . VAL B 1 134 ? 52.541 24.156 -5.897 1.00 10.60 142 VAL B CA 1
ATOM 5540 C C . VAL B 1 134 ? 51.313 24.010 -5.013 1.00 10.46 142 VAL B C 1
ATOM 5541 O O . VAL B 1 134 ? 51.160 23.021 -4.306 1.00 10.98 142 VAL B O 1
ATOM 5545 N N . SER B 1 135 ? 50.425 24.990 -5.068 1.00 11.42 143 SER B N 1
ATOM 5546 C CA . SER B 1 135 ? 49.191 24.928 -4.295 1.00 12.32 143 SER B CA 1
ATOM 5547 C C . SER B 1 135 ? 48.094 25.740 -4.952 1.00 11.73 143 SER B C 1
ATOM 5548 O O . SER B 1 135 ? 48.353 26.582 -5.812 1.00 11.74 143 SER B O 1
ATOM 5551 N N . TRP B 1 136 ? 46.869 25.494 -4.506 1.00 11.11 144 TRP B N 1
ATOM 5552 C CA . TRP B 1 136 ? 45.712 26.203 -4.994 1.00 10.55 144 TRP B CA 1
ATOM 5553 C C . TRP B 1 136 ? 45.339 27.324 -4.033 1.00 11.38 144 TRP B C 1
ATOM 5554 O O . TRP B 1 136 ? 44.898 27.090 -2.904 1.00 10.79 144 TRP B O 1
ATOM 5565 N N . PHE B 1 137 ? 45.529 28.550 -4.507 1.00 12.41 145 PHE B N 1
ATOM 5566 C CA . PHE B 1 137 ? 45.388 29.742 -3.703 1.00 12.55 145 PHE B CA 1
ATOM 5567 C C . PHE B 1 137 ? 44.085 30.498 -3.964 1.00 13.56 145 PHE B C 1
ATOM 5568 O O . PHE B 1 137 ? 43.736 30.808 -5.115 1.00 11.86 145 PHE B O 1
ATOM 5576 N N . ALA B 1 138 ? 43.370 30.785 -2.884 1.00 12.88 146 ALA B N 1
ATOM 5577 C CA . ALA B 1 138 ? 42.290 31.755 -2.915 1.00 14.50 146 ALA B CA 1
ATOM 5578 C C . ALA B 1 138 ? 42.669 32.901 -1.982 1.00 15.79 146 ALA B C 1
ATOM 5579 O O . ALA B 1 138 ? 43.587 32.760 -1.179 1.00 14.89 146 ALA B O 1
ATOM 5581 N N . ASN B 1 139 ? 41.952 34.020 -2.074 1.00 18.16 147 ASN B N 1
ATOM 5582 C CA . ASN B 1 139 ? 42.187 35.163 -1.182 1.00 22.43 147 ASN B CA 1
ATOM 5583 C C . ASN B 1 139 ? 42.357 34.728 0.271 1.00 18.14 147 ASN B C 1
ATOM 5584 O O . ASN B 1 139 ? 41.591 33.910 0.772 1.00 17.21 147 ASN B O 1
ATOM 5589 N N . HIS B 1 140 ? 43.348 35.312 0.943 1.00 17.06 148 HIS B N 1
ATOM 5590 C CA . HIS B 1 140 ? 43.669 34.994 2.335 1.00 18.07 148 HIS B CA 1
ATOM 5591 C C . HIS B 1 140 ? 44.132 33.539 2.477 1.00 14.97 148 HIS B C 1
ATOM 5592 O O . HIS B 1 140 ? 44.120 32.993 3.571 1.00 13.70 148 HIS B O 1
ATOM 5599 N N . ASP B 1 141 ? 44.520 32.913 1.373 1.00 13.64 149 ASP B N 1
ATOM 5600 C CA . ASP B 1 141 ? 44.913 31.504 1.384 1.00 13.07 149 ASP B CA 1
ATOM 5601 C C . ASP B 1 141 ? 43.834 30.602 1.994 1.00 13.20 149 ASP B C 1
ATOM 5602 O O . ASP B 1 141 ? 44.142 29.676 2.753 1.00 11.78 149 ASP B O 1
ATOM 5607 N N . TRP B 1 142 ? 42.573 30.873 1.650 1.00 12.46 150 TRP B N 1
ATOM 5608 C CA . TRP B 1 142 ? 41.453 30.090 2.156 1.00 12.83 150 TRP B CA 1
ATOM 5609 C C . TRP B 1 142 ? 40.815 29.197 1.080 1.00 12.07 150 TRP B C 1
ATOM 5610 O O . TRP B 1 142 ? 39.585 29.071 0.987 1.00 11.01 150 TRP B O 1
ATOM 5621 N N . GLY B 1 143 ? 41.667 28.541 0.296 1.00 10.07 151 GLY B N 1
ATOM 5622 C CA . GLY B 1 143 ? 41.203 27.690 -0.791 1.00 10.51 151 GLY B CA 1
ATOM 5623 C C . GLY B 1 143 ? 40.209 26.620 -0.363 1.00 10.36 151 GLY B C 1
ATOM 5624 O O . GLY B 1 143 ? 39.318 26.241 -1.129 1.00 10.89 151 GLY B O 1
ATOM 5625 N N . ASN B 1 144 ? 40.368 26.125 0.858 1.00 9.51 152 ASN B N 1
ATOM 5626 C CA . ASN B 1 144 ? 39.514 25.075 1.373 1.00 9.26 152 ASN B CA 1
ATOM 5627 C C . ASN B 1 144 ? 38.746 25.572 2.573 1.00 9.50 152 ASN B C 1
ATOM 5628 O O . ASN B 1 144 ? 38.459 24.819 3.503 1.00 8.85 152 ASN B O 1
ATOM 5633 N N . ASP B 1 145 ? 38.417 26.855 2.537 1.00 10.68 153 ASP B N 1
ATOM 5634 C CA . ASP B 1 145 ? 37.709 27.506 3.631 1.00 11.84 153 ASP B CA 1
ATOM 5635 C C . ASP B 1 145 ? 36.546 26.641 4.083 1.00 13.48 153 ASP B C 1
ATOM 5636 O O . ASP B 1 145 ? 35.698 26.259 3.272 1.00 12.85 153 ASP B O 1
ATOM 5641 N N . GLY B 1 146 ? 36.505 26.334 5.372 1.00 14.28 154 GLY B N 1
ATOM 5642 C CA . GLY B 1 146 ? 35.345 25.672 5.950 1.00 16.31 154 GLY B CA 1
ATOM 5643 C C . GLY B 1 146 ? 35.296 24.161 5.779 1.00 17.12 154 GLY B C 1
ATOM 5644 O O . GLY B 1 146 ? 34.448 23.501 6.368 1.00 17.43 154 GLY B O 1
ATOM 5645 N N . ARG B 1 147 ? 36.217 23.602 5.005 1.00 15.50 155 ARG B N 1
ATOM 5646 C CA . ARG B 1 147 ? 36.147 22.189 4.690 1.00 14.04 155 ARG B CA 1
ATOM 5647 C C . ARG B 1 147 ? 36.768 21.317 5.759 1.00 15.09 155 ARG B C 1
ATOM 5648 O O . ARG B 1 147 ? 37.764 21.684 6.382 1.00 15.25 155 ARG B O 1
ATOM 5656 N N . THR B 1 148 ? 36.163 20.150 5.950 1.00 15.33 156 THR B N 1
ATOM 5657 C CA . THR B 1 148 ? 36.701 19.131 6.825 1.00 17.37 156 THR B CA 1
ATOM 5658 C C . THR B 1 148 ? 37.771 18.302 6.104 1.00 17.84 156 THR B C 1
ATOM 5659 O O . THR B 1 148 ? 37.812 18.232 4.874 1.00 14.79 156 THR B O 1
ATOM 5663 N N . GLU B 1 149 ? 38.617 17.656 6.897 1.00 18.32 157 GLU B N 1
ATOM 5664 C CA . GLU B 1 149 ? 39.676 16.785 6.407 1.00 19.45 157 GLU B CA 1
ATOM 5665 C C . GLU B 1 149 ? 39.183 15.720 5.421 1.00 19.08 157 GLU B C 1
ATOM 5666 O O . GLU B 1 149 ? 39.861 15.435 4.441 1.00 17.32 157 GLU B O 1
ATOM 5672 N N . ASP B 1 150 ? 38.010 15.134 5.669 1.00 19.40 158 ASP B N 1
ATOM 5673 C CA . ASP B 1 150 ? 37.473 14.095 4.771 1.00 19.81 158 ASP B CA 1
ATOM 5674 C C . ASP B 1 150 ? 37.156 14.616 3.387 1.00 16.82 158 ASP B C 1
ATOM 5675 O O . ASP B 1 150 ? 37.041 13.835 2.453 1.00 16.16 158 ASP B O 1
ATOM 5680 N N . ILE B 1 151 ? 36.942 15.918 3.270 1.00 14.15 159 ILE B N 1
ATOM 5681 C CA . ILE B 1 151 ? 36.672 16.521 1.982 1.00 13.51 159 ILE B CA 1
ATOM 5682 C C . ILE B 1 151 ? 37.990 16.948 1.339 1.00 13.19 159 ILE B C 1
ATOM 5683 O O . ILE B 1 151 ? 38.230 16.695 0.153 1.00 12.69 159 ILE B O 1
ATOM 5688 N N . ILE B 1 152 ? 38.855 17.560 2.142 1.00 11.86 160 ILE B N 1
ATOM 5689 C CA . ILE B 1 152 ? 40.094 18.139 1.646 1.00 10.87 160 ILE B CA 1
ATOM 5690 C C . ILE B 1 152 ? 41.090 17.118 1.095 1.00 10.44 160 ILE B C 1
ATOM 5691 O O . ILE B 1 152 ? 41.658 17.327 0.023 1.00 10.19 160 ILE B O 1
ATOM 5696 N N . ILE B 1 153 ? 41.323 16.030 1.813 1.00 10.12 161 ILE B N 1
ATOM 5697 C CA . ILE B 1 153 ? 42.291 15.038 1.353 1.00 11.62 161 ILE B CA 1
ATOM 5698 C C . ILE B 1 153 ? 41.926 14.493 -0.045 1.00 13.52 161 ILE B C 1
ATOM 5699 O O . ILE B 1 153 ? 42.726 14.610 -0.977 1.00 15.87 161 ILE B O 1
ATOM 5704 N N . PRO B 1 154 ? 40.723 13.904 -0.211 1.00 12.70 162 PRO B N 1
ATOM 5705 C CA . PRO B 1 154 ? 40.375 13.422 -1.556 1.00 13.13 162 PRO B CA 1
ATOM 5706 C C . PRO B 1 154 ? 40.232 14.529 -2.598 1.00 14.06 162 PRO B C 1
ATOM 5707 O O . PRO B 1 154 ? 40.517 14.303 -3.765 1.00 13.50 162 PRO B O 1
ATOM 5711 N N . LEU B 1 155 ? 39.786 15.716 -2.191 1.00 14.27 163 LEU B N 1
ATOM 5712 C CA . LEU B 1 155 ? 39.677 16.834 -3.133 1.00 12.58 163 LEU B CA 1
ATOM 5713 C C . LEU B 1 155 ? 41.077 17.207 -3.683 1.00 12.27 163 LEU B C 1
ATOM 5714 O O . LEU B 1 155 ? 41.276 17.321 -4.894 1.00 11.95 163 LEU B O 1
ATOM 5719 N N . GLU B 1 156 ? 42.041 17.343 -2.777 1.00 11.15 164 GLU B N 1
ATOM 5720 C CA . GLU B 1 156 ? 43.450 17.580 -3.120 1.00 12.36 164 GLU B CA 1
ATOM 5721 C C . GLU B 1 156 ? 44.032 16.542 -4.088 1.00 12.75 164 GLU B C 1
ATOM 5722 O O . GLU B 1 156 ? 44.724 16.886 -5.047 1.00 13.10 164 GLU B O 1
ATOM 5728 N N . LYS B 1 157 ? 43.776 15.270 -3.831 1.00 14.05 165 LYS B N 1
ATOM 5729 C CA . LYS B 1 157 ? 44.230 14.222 -4.739 1.00 15.66 165 LYS B CA 1
ATOM 5730 C C . LYS B 1 157 ? 43.611 14.384 -6.128 1.00 16.50 165 LYS B C 1
ATOM 5731 O O . LYS B 1 157 ? 44.282 14.191 -7.146 1.00 18.96 165 LYS B O 1
ATOM 5737 N N . GLU B 1 158 ? 42.330 14.743 -6.158 1.00 15.64 166 GLU B N 1
ATOM 5738 C CA . GLU B 1 158 ? 41.618 14.985 -7.403 1.00 16.95 166 GLU B CA 1
ATOM 5739 C C . GLU B 1 158 ? 42.204 16.175 -8.156 1.00 17.03 166 GLU B C 1
ATOM 5740 O O . GLU B 1 158 ? 42.460 16.098 -9.369 1.00 16.75 166 GLU B O 1
ATOM 5746 N N . GLN B 1 159 ? 42.412 17.278 -7.441 1.00 14.85 167 GLN B N 1
ATOM 5747 C CA . GLN B 1 159 ? 43.038 18.450 -8.040 1.00 13.52 167 GLN B CA 1
ATOM 5748 C C . GLN B 1 159 ? 44.388 18.076 -8.662 1.00 12.85 167 GLN B C 1
ATOM 5749 O O . GLN B 1 159 ? 44.680 18.452 -9.791 1.00 12.41 167 GLN B O 1
ATOM 5755 N N . LEU B 1 160 ? 45.209 17.327 -7.938 1.00 13.09 168 LEU B N 1
ATOM 5756 C CA . LEU B 1 160 ? 46.516 16.954 -8.459 1.00 12.87 168 LEU B CA 1
ATOM 5757 C C . LEU B 1 160 ? 46.366 15.989 -9.640 1.00 14.32 168 LEU B C 1
ATOM 5758 O O . LEU B 1 160 ? 47.078 16.103 -10.636 1.00 14.81 168 LEU B O 1
ATOM 5763 N N . ALA B 1 161 ? 45.419 15.064 -9.539 1.00 14.02 169 ALA B N 1
ATOM 5764 C CA . ALA B 1 161 ? 45.187 14.098 -10.604 1.00 16.64 169 ALA B CA 1
ATOM 5765 C C . ALA B 1 161 ? 44.851 14.794 -11.930 1.00 16.81 169 ALA B C 1
ATOM 5766 O O . ALA B 1 161 ? 45.224 14.324 -13.002 1.00 18.04 169 ALA B O 1
ATOM 5768 N N . SER B 1 162 ? 44.168 15.927 -11.857 1.00 16.34 170 SER B N 1
ATOM 5769 C CA . SER B 1 162 ? 43.775 16.651 -13.056 1.00 17.02 170 SER B CA 1
ATOM 5770 C C . SER B 1 162 ? 44.963 17.179 -13.852 1.00 20.11 170 SER B C 1
ATOM 5771 O O . SER B 1 162 ? 44.792 17.654 -14.973 1.00 24.94 170 SER B O 1
ATOM 5774 N N . LEU B 1 163 ? 46.159 17.122 -13.276 1.00 19.84 171 LEU B N 1
ATOM 5775 C CA . LEU B 1 163 ? 47.345 17.664 -13.933 1.00 19.78 171 LEU B CA 1
ATOM 5776 C C . LEU B 1 163 ? 48.162 16.566 -14.618 1.00 20.08 171 LEU B C 1
ATOM 5777 O O . LEU B 1 163 ? 49.087 16.854 -15.375 1.00 18.43 171 LEU B O 1
ATOM 5782 N N . LYS B 1 164 ? 47.805 15.311 -14.362 1.00 21.71 172 LYS B N 1
ATOM 5783 C CA . LYS B 1 164 ? 48.592 14.174 -14.830 1.00 22.73 172 LYS B CA 1
ATOM 5784 C C . LYS B 1 164 ? 48.530 13.864 -16.331 1.00 24.23 172 LYS B C 1
ATOM 5785 O O . LYS B 1 164 ? 49.330 13.085 -16.826 1.00 22.47 172 LYS B O 1
ATOM 5791 N N . GLY B 1 165 ? 47.601 14.461 -17.061 1.00 26.16 173 GLY B N 1
ATOM 5792 C CA . GLY B 1 165 ? 47.505 14.206 -18.501 1.00 29.04 173 GLY B CA 1
ATOM 5793 C C . GLY B 1 165 ? 48.266 15.211 -19.348 1.00 31.96 173 GLY B C 1
ATOM 5794 O O . GLY B 1 165 ? 48.074 15.288 -20.568 1.00 28.28 173 GLY B O 1
ATOM 5795 N N . SER B 1 166 ? 49.133 15.978 -18.692 1.00 30.39 174 SER B N 1
ATOM 5796 C CA . SER B 1 166 ? 49.937 16.998 -19.349 1.00 30.58 174 SER B CA 1
ATOM 5797 C C . SER B 1 166 ? 51.365 16.849 -18.838 1.00 31.20 174 SER B C 1
ATOM 5798 O O . SER B 1 166 ? 51.594 16.209 -17.810 1.00 25.91 174 SER B O 1
ATOM 5801 N N . THR B 1 167 ? 52.324 17.430 -19.551 1.00 31.36 175 THR B N 1
ATOM 5802 C CA . THR B 1 167 ? 53.696 17.486 -19.061 1.00 30.52 175 THR B CA 1
ATOM 5803 C C . THR B 1 167 ? 54.128 18.924 -18.900 1.00 26.38 175 THR B C 1
ATOM 5804 O O . THR B 1 167 ? 55.277 19.184 -18.560 1.00 26.93 175 THR B O 1
ATOM 5808 N N . VAL B 1 168 ? 53.203 19.851 -19.145 1.00 26.55 176 VAL B N 1
ATOM 5809 C CA . VAL B 1 168 ? 53.478 21.277 -19.012 1.00 30.20 176 VAL B CA 1
ATOM 5810 C C . VAL B 1 168 ? 52.202 22.048 -18.643 1.00 33.40 176 VAL B C 1
ATOM 5811 O O . VAL B 1 168 ? 51.098 21.672 -19.040 1.00 31.75 176 VAL B O 1
ATOM 5815 N N . LYS B 1 169 ? 52.371 23.125 -17.876 1.00 33.62 177 LYS B N 1
ATOM 5816 C CA . LYS B 1 169 ? 51.259 23.942 -17.399 1.00 32.91 177 LYS B CA 1
ATOM 5817 C C . LYS B 1 169 ? 51.707 25.368 -17.188 1.00 29.07 177 LYS B C 1
ATOM 5818 O O . LYS B 1 169 ? 52.830 25.605 -16.760 1.00 26.68 177 LYS B O 1
ATOM 5824 N N . SER B 1 170 ? 50.805 26.305 -17.453 1.00 29.66 178 SER B N 1
ATOM 5825 C CA . SER B 1 170 ? 50.974 27.690 -17.049 1.00 31.00 178 SER B CA 1
ATOM 5826 C C . SER B 1 170 ? 50.564 27.814 -15.579 1.00 28.89 178 SER B C 1
ATOM 5827 O O . SER B 1 170 ? 49.406 27.597 -15.240 1.00 27.35 178 SER B O 1
ATOM 5830 N N . ILE B 1 171 ? 51.521 28.140 -14.713 1.00 27.34 179 ILE B N 1
ATOM 5831 C CA . ILE B 1 171 ? 51.274 28.233 -13.268 1.00 25.03 179 ILE B CA 1
ATOM 5832 C C . ILE B 1 171 ? 51.559 29.638 -12.762 1.00 23.05 179 ILE B C 1
ATOM 5833 O O . ILE B 1 171 ? 52.614 30.192 -13.057 1.00 22.76 179 ILE B O 1
ATOM 5838 N N . TYR B 1 172 ? 50.643 30.204 -11.982 1.00 19.47 180 TYR B N 1
ATOM 5839 C CA . TYR B 1 172 ? 50.857 31.542 -11.442 1.00 20.41 180 TYR B CA 1
ATOM 5840 C C . TYR B 1 172 ? 52.086 31.587 -10.530 1.00 21.69 180 TYR B C 1
ATOM 5841 O O . TYR B 1 172 ? 52.418 30.605 -9.855 1.00 19.75 180 TYR B O 1
ATOM 5850 N N . ARG B 1 173 ? 52.778 32.723 -10.545 1.00 22.09 181 ARG B N 1
ATOM 5851 C CA . ARG B 1 173 ? 53.835 32.988 -9.575 1.00 21.93 181 ARG B CA 1
ATOM 5852 C C . ARG B 1 173 ? 53.226 33.694 -8.386 1.00 21.65 181 ARG B C 1
ATOM 5853 O O . ARG B 1 173 ? 52.034 34.002 -8.392 1.00 20.45 181 ARG B O 1
ATOM 5861 N N . PHE B 1 174 ? 54.030 33.961 -7.363 1.00 21.57 182 PHE B N 1
ATOM 5862 C CA . PHE B 1 174 ? 53.469 34.411 -6.100 1.00 20.11 182 PHE B CA 1
ATOM 5863 C C . PHE B 1 174 ? 54.429 35.297 -5.333 1.00 20.38 182 PHE B C 1
ATOM 5864 O O . PHE B 1 174 ? 55.623 35.023 -5.278 1.00 17.64 182 PHE B O 1
ATOM 5872 N N . ASP B 1 175 ? 53.888 36.366 -4.752 1.00 23.31 183 ASP B N 1
ATOM 5873 C CA . ASP B 1 175 ? 54.661 37.274 -3.917 1.00 26.48 183 ASP B CA 1
ATOM 5874 C C . ASP B 1 175 ? 54.384 37.018 -2.436 1.00 24.11 183 ASP B C 1
ATOM 5875 O O . ASP B 1 175 ? 53.292 37.317 -1.945 1.00 22.20 183 ASP B O 1
ATOM 5880 N N . ASP B 1 176 ? 55.384 36.494 -1.728 1.00 23.05 184 ASP B N 1
ATOM 5881 C CA . ASP B 1 176 ? 55.225 36.131 -0.320 1.00 23.71 184 ASP B CA 1
ATOM 5882 C C . ASP B 1 176 ? 55.089 37.324 0.616 1.00 26.55 184 ASP B C 1
ATOM 5883 O O . ASP B 1 176 ? 54.587 37.185 1.732 1.00 27.53 184 ASP B O 1
ATOM 5888 N N . LYS B 1 177 ? 55.548 38.491 0.186 1.00 31.41 185 LYS B N 1
ATOM 5889 C CA . LYS B 1 177 ? 55.476 39.666 1.040 1.00 35.46 185 LYS B CA 1
ATOM 5890 C C . LYS B 1 177 ? 54.030 40.132 1.167 1.00 32.67 185 LYS B C 1
ATOM 5891 O O . LYS B 1 177 ? 53.560 40.434 2.261 1.00 35.41 185 LYS B O 1
ATOM 5897 N N . LYS B 1 178 ? 53.323 40.177 0.046 1.00 32.53 186 LYS B N 1
ATOM 5898 C CA . LYS B 1 178 ? 51.950 40.665 0.032 1.00 32.96 186 LYS B CA 1
ATOM 5899 C C . LYS B 1 178 ? 50.922 39.540 -0.082 1.00 29.81 186 LYS B C 1
ATOM 5900 O O . LYS B 1 178 ? 49.727 39.774 0.072 1.00 30.88 186 LYS B O 1
ATOM 5906 N N . ASN B 1 179 ? 51.394 38.321 -0.330 1.00 26.43 187 ASN B N 1
ATOM 5907 C CA . ASN B 1 179 ? 50.522 37.165 -0.551 1.00 25.58 187 ASN B CA 1
ATOM 5908 C C . ASN B 1 179 ? 49.508 37.409 -1.682 1.00 24.03 187 ASN B C 1
ATOM 5909 O O . ASN B 1 179 ? 48.293 37.306 -1.492 1.00 22.14 187 ASN B O 1
ATOM 5914 N N . VAL B 1 180 ? 50.025 37.720 -2.868 1.00 22.77 188 VAL B N 1
ATOM 5915 C CA . VAL B 1 180 ? 49.192 37.943 -4.042 1.00 22.65 188 VAL B CA 1
ATOM 5916 C C . VAL B 1 180 ? 49.748 37.210 -5.264 1.00 23.80 188 VAL B C 1
ATOM 5917 O O . VAL B 1 180 ? 50.955 37.017 -5.398 1.00 24.93 188 VAL B O 1
ATOM 5921 N N . ILE B 1 181 ? 48.841 36.815 -6.148 1.00 22.08 189 ILE B N 1
ATOM 5922 C CA . ILE B 1 181 ? 49.174 36.112 -7.375 1.00 23.17 189 ILE B CA 1
ATOM 5923 C C . ILE B 1 181 ? 49.928 37.012 -8.353 1.00 25.11 189 ILE B C 1
ATOM 5924 O O . ILE B 1 181 ? 49.602 38.188 -8.499 1.00 26.29 189 ILE B O 1
ATOM 5929 N N . LEU B 1 182 ? 50.937 36.452 -9.013 1.00 24.41 190 LEU B N 1
ATOM 5930 C CA . LEU B 1 182 ? 51.724 37.189 -9.990 1.00 26.08 190 LEU B CA 1
ATOM 5931 C C . LEU B 1 182 ? 51.672 36.473 -11.332 1.00 33.49 190 LEU B C 1
ATOM 5932 O O . LEU B 1 182 ? 51.168 35.354 -11.428 1.00 33.72 190 LEU B O 1
ATOM 5937 N N . SER B 1 183 ? 52.210 37.113 -12.367 1.00 35.87 191 SER B N 1
ATOM 5938 C CA . SER B 1 183 ? 52.110 36.573 -13.721 1.00 38.21 191 SER B CA 1
ATOM 5939 C C . SER B 1 183 ? 52.699 35.167 -13.816 1.00 36.94 191 SER B C 1
ATOM 5940 O O . SER B 1 183 ? 53.715 34.858 -13.192 1.00 36.75 191 SER B O 1
ATOM 5943 N N . PRO B 1 184 ? 52.054 34.312 -14.613 1.00 34.65 192 PRO B N 1
ATOM 5944 C CA . PRO B 1 184 ? 52.389 32.905 -14.691 1.00 35.81 192 PRO B CA 1
ATOM 5945 C C . PRO B 1 184 ? 53.561 32.575 -15.605 1.00 36.08 192 PRO B C 1
ATOM 5946 O O . PRO B 1 184 ? 53.879 33.316 -16.529 1.00 40.00 192 PRO B O 1
ATOM 5950 N N . VAL B 1 185 ? 54.193 31.447 -15.316 1.00 33.69 193 VAL B N 1
ATOM 5951 C CA . VAL B 1 185 ? 55.300 30.928 -16.102 1.00 36.96 193 VAL B CA 1
ATOM 5952 C C . VAL B 1 185 ? 54.928 29.485 -16.405 1.00 38.63 193 VAL B C 1
ATOM 5953 O O . VAL B 1 185 ? 54.029 28.921 -15.777 1.00 32.15 193 VAL B O 1
ATOM 5957 N N . TYR B 1 186 ? 55.596 28.900 -17.389 1.00 37.01 194 TYR B N 1
ATOM 5958 C CA . TYR B 1 186 ? 55.318 27.528 -17.779 1.00 34.64 194 TYR B CA 1
ATOM 5959 C C . TYR B 1 186 ? 56.202 26.600 -16.978 1.00 30.24 194 TYR B C 1
ATOM 5960 O O . TYR B 1 186 ? 57.382 26.880 -16.762 1.00 31.35 194 TYR B O 1
ATOM 5969 N N . VAL B 1 187 ? 55.614 25.505 -16.516 1.00 26.48 195 VAL B N 1
ATOM 5970 C CA . VAL B 1 187 ? 56.331 24.518 -15.727 1.00 25.33 195 VAL B CA 1
ATOM 5971 C C . VAL B 1 187 ? 56.245 23.161 -16.409 1.00 25.24 195 VAL B C 1
ATOM 5972 O O . VAL B 1 187 ? 55.162 22.721 -16.794 1.00 26.16 195 VAL B O 1
ATOM 5976 N N . ASN B 1 188 ? 57.389 22.511 -16.568 1.00 25.34 196 ASN B N 1
ATOM 5977 C CA . ASN B 1 188 ? 57.446 21.201 -17.188 1.00 24.52 196 ASN B CA 1
ATOM 5978 C C . ASN B 1 188 ? 57.676 20.145 -16.136 1.00 25.53 196 ASN B C 1
ATOM 5979 O O . ASN B 1 188 ? 58.486 20.325 -15.237 1.00 24.59 196 ASN B O 1
ATOM 5984 N N . TYR B 1 189 ? 56.972 19.032 -16.265 1.00 24.09 197 TYR B N 1
ATOM 5985 C CA . TYR B 1 189 ? 57.036 17.981 -15.275 1.00 23.20 197 TYR B CA 1
ATOM 5986 C C . TYR B 1 189 ? 56.588 16.685 -15.909 1.00 23.11 197 TYR B C 1
ATOM 5987 O O . TYR B 1 189 ? 55.893 16.689 -16.913 1.00 31.48 197 TYR B O 1
ATOM 5996 N N . ASN B 1 190 ? 56.979 15.572 -15.315 1.00 28.39 198 ASN B N 1
ATOM 5997 C CA . ASN B 1 190 ? 56.443 14.283 -15.716 1.00 30.80 198 ASN B CA 1
ATOM 5998 C C . ASN B 1 190 ? 55.948 13.520 -14.487 1.00 30.34 198 ASN B C 1
ATOM 5999 O O . ASN B 1 190 ? 55.601 12.341 -14.547 1.00 25.67 198 ASN B O 1
ATOM 6004 N N . LYS B 1 191 ? 55.885 14.227 -13.367 1.00 30.46 199 LYS B N 1
ATOM 6005 C CA . LYS B 1 191 ? 55.542 13.612 -12.104 1.00 29.39 199 LYS B CA 1
ATOM 6006 C C . LYS B 1 191 ? 54.632 14.548 -11.314 1.00 24.75 199 LYS B C 1
ATOM 6007 O O . LYS B 1 191 ? 54.934 15.740 -11.150 1.00 20.43 199 LYS B O 1
ATOM 6013 N N . VAL B 1 192 ? 53.521 14.006 -10.829 1.00 18.78 200 VAL B N 1
ATOM 6014 C CA . VAL B 1 192 ? 52.613 14.760 -9.993 1.00 16.98 200 VAL B CA 1
ATOM 6015 C C . VAL B 1 192 ? 52.389 13.987 -8.708 1.00 17.90 200 VAL B C 1
ATOM 6016 O O . VAL B 1 192 ? 52.023 12.815 -8.742 1.00 20.02 200 VAL B O 1
ATOM 6020 N N . ARG B 1 193 ? 52.604 14.647 -7.576 1.00 15.04 201 ARG B N 1
ATOM 6021 C CA . ARG B 1 193 ? 52.610 13.968 -6.296 1.00 15.21 201 ARG B CA 1
ATOM 6022 C C . ARG B 1 193 ? 52.010 14.792 -5.172 1.00 13.75 201 ARG B C 1
ATOM 6023 O O . ARG B 1 193 ? 52.124 16.016 -5.137 1.00 13.31 201 ARG B O 1
ATOM 6031 N N . THR B 1 194 ? 51.388 14.099 -4.235 1.00 11.98 202 THR B N 1
ATOM 6032 C CA . THR B 1 194 ? 51.019 14.704 -2.984 1.00 11.87 202 THR B CA 1
ATOM 6033 C C . THR B 1 194 ? 52.310 14.893 -2.218 1.00 12.21 202 THR B C 1
ATOM 6034 O O . THR B 1 194 ? 53.332 14.323 -2.585 1.00 12.72 202 THR B O 1
ATOM 6038 N N . GLU B 1 195 ? 52.276 15.687 -1.158 1.00 11.51 203 GLU B N 1
ATOM 6039 C CA . GLU B 1 195 ? 53.445 15.846 -0.310 1.00 12.12 203 GLU B CA 1
ATOM 6040 C C . GLU B 1 195 ? 53.772 14.507 0.323 1.00 12.76 203 GLU B C 1
ATOM 6041 O O . GLU B 1 195 ? 54.937 14.123 0.440 1.00 12.25 203 GLU B O 1
ATOM 6047 N N . GLU B 1 196 ? 52.730 13.792 0.723 1.00 15.16 204 GLU B N 1
ATOM 6048 C CA . GLU B 1 196 ? 52.907 12.484 1.333 1.00 18.06 204 GLU B CA 1
ATOM 6049 C C . GLU B 1 196 ? 53.719 11.579 0.411 1.00 17.96 204 GLU B C 1
ATOM 6050 O O . GLU B 1 196 ? 54.668 10.941 0.854 1.00 20.11 204 GLU B O 1
ATOM 6056 N N . GLU B 1 197 ? 53.351 11.520 -0.865 1.00 17.08 205 GLU B N 1
ATOM 6057 C CA . GLU B 1 197 ? 54.069 10.660 -1.798 1.00 19.07 205 GLU B CA 1
ATOM 6058 C C . GLU B 1 197 ? 55.523 11.109 -1.923 1.00 19.32 205 GLU B C 1
ATOM 6059 O O . GLU B 1 197 ? 56.429 10.287 -1.886 1.00 19.37 205 GLU B O 1
ATOM 6065 N N . MET B 1 198 ? 55.749 12.413 -2.052 1.00 18.73 206 MET B N 1
ATOM 6066 C CA . MET B 1 198 ? 57.105 12.912 -2.230 1.00 19.82 206 MET B CA 1
ATOM 6067 C C . MET B 1 198 ? 57.939 12.600 -1.001 1.00 19.53 206 MET B C 1
ATOM 6068 O O . MET B 1 198 ? 59.084 12.195 -1.115 1.00 23.01 206 MET B O 1
ATOM 6073 N N . VAL B 1 199 ? 57.356 12.767 0.180 1.00 19.75 207 VAL B N 1
ATOM 6074 C CA . VAL B 1 199 ? 58.098 12.574 1.422 1.00 16.85 207 VAL B CA 1
ATOM 6075 C C . VAL B 1 199 ? 58.409 11.098 1.652 1.00 17.00 207 VAL B C 1
ATOM 6076 O O . VAL B 1 199 ? 59.513 10.742 2.062 1.00 15.79 207 VAL B O 1
ATOM 6080 N N . LYS B 1 200 ? 57.437 10.235 1.392 1.00 18.31 208 LYS B N 1
ATOM 6081 C CA . LYS B 1 200 ? 57.644 8.816 1.613 1.00 22.40 208 LYS B CA 1
ATOM 6082 C C . LYS B 1 200 ? 58.662 8.251 0.628 1.00 22.56 208 LYS B C 1
ATOM 6083 O O . LYS B 1 200 ? 59.374 7.298 0.942 1.00 24.03 208 LYS B O 1
ATOM 6089 N N . GLN B 1 201 ? 58.748 8.849 -0.554 1.00 24.28 209 GLN B N 1
ATOM 6090 C CA . GLN B 1 201 ? 59.735 8.413 -1.545 1.00 27.07 209 GLN B CA 1
ATOM 6091 C C . GLN B 1 201 ? 61.161 8.787 -1.160 1.00 26.37 209 GLN B C 1
ATOM 6092 O O . GLN B 1 201 ? 62.111 8.370 -1.821 1.00 29.77 209 GLN B O 1
ATOM 6098 N N . HIS B 1 202 ? 61.303 9.585 -0.102 1.00 24.89 210 HIS B N 1
ATOM 6099 C CA . HIS B 1 202 ? 62.609 9.882 0.489 1.00 19.81 210 HIS B CA 1
ATOM 6100 C C . HIS B 1 202 ? 62.824 9.075 1.771 1.00 20.89 210 HIS B C 1
ATOM 6101 O O . HIS B 1 202 ? 63.765 9.322 2.512 1.00 21.75 210 HIS B O 1
ATOM 6108 N N . GLY B 1 203 ? 61.944 8.112 2.032 1.00 19.06 211 GLY B N 1
ATOM 6109 C CA . GLY B 1 203 ? 62.089 7.231 3.188 1.00 19.10 211 GLY B CA 1
ATOM 6110 C C . GLY B 1 203 ? 61.743 7.855 4.534 1.00 20.03 211 GLY B C 1
ATOM 6111 O O . GLY B 1 203 ? 62.193 7.375 5.582 1.00 19.01 211 GLY B O 1
ATOM 6112 N N . ALA B 1 204 ? 60.938 8.920 4.514 1.00 16.52 212 ALA B N 1
ATOM 6113 C CA . ALA B 1 204 ? 60.530 9.599 5.744 1.00 14.34 212 ALA B CA 1
ATOM 6114 C C . ALA B 1 204 ? 59.045 9.397 6.050 1.00 13.91 212 ALA B C 1
ATOM 6115 O O . ALA B 1 204 ? 58.305 8.837 5.249 1.00 13.53 212 ALA B O 1
ATOM 6117 N N . ASN B 1 205 ? 58.602 9.858 7.212 1.00 14.06 213 ASN B N 1
ATOM 6118 C CA . ASN B 1 205 ? 57.199 9.706 7.585 1.00 13.79 213 ASN B CA 1
ATOM 6119 C C . ASN B 1 205 ? 56.400 10.988 7.383 1.00 13.71 213 ASN B C 1
ATOM 6120 O O . ASN B 1 205 ? 56.948 12.080 7.263 1.00 12.62 213 ASN B O 1
ATOM 6125 N N . TYR B 1 206 ? 55.088 10.846 7.348 1.00 12.79 214 TYR B N 1
ATOM 6126 C CA . TYR B 1 206 ? 54.233 11.965 7.033 1.00 12.39 214 TYR B CA 1
ATOM 6127 C C . TYR B 1 206 ? 53.054 11.979 7.975 1.00 11.46 214 TYR B C 1
ATOM 6128 O O . TYR B 1 206 ? 52.535 10.928 8.342 1.00 11.49 214 TYR B O 1
ATOM 6137 N N . PHE B 1 207 ? 52.648 13.179 8.372 1.00 11.76 215 PHE B N 1
ATOM 6138 C CA . PHE B 1 207 ? 51.418 13.374 9.131 1.00 10.71 215 PHE B CA 1
ATOM 6139 C C . PHE B 1 207 ? 50.788 14.699 8.732 1.00 10.49 215 PHE B C 1
ATOM 6140 O O . PHE B 1 207 ? 51.466 15.717 8.651 1.00 11.48 215 PHE B O 1
ATOM 6148 N N . ARG B 1 208 ? 49.489 14.680 8.493 1.00 10.48 216 ARG B N 1
ATOM 6149 C CA . ARG B 1 208 ? 48.784 15.840 7.969 1.00 11.05 216 ARG B CA 1
ATOM 6150 C C . ARG B 1 208 ? 47.750 16.334 8.948 1.00 10.79 216 ARG B C 1
ATOM 6151 O O . ARG B 1 208 ? 47.001 15.549 9.504 1.00 11.10 216 ARG B O 1
ATOM 6159 N N . LEU B 1 209 ? 47.725 17.642 9.156 1.00 10.93 217 LEU B N 1
ATOM 6160 C CA . LEU B 1 209 ? 46.581 18.311 9.745 1.00 11.29 217 LEU B CA 1
ATOM 6161 C C . LEU B 1 209 ? 46.142 19.381 8.777 1.00 10.92 217 LEU B C 1
ATOM 6162 O O . LEU B 1 209 ? 46.967 20.174 8.312 1.00 11.48 217 LEU B O 1
ATOM 6167 N N . THR B 1 210 ? 44.850 19.430 8.481 1.00 10.69 218 THR B N 1
ATOM 6168 C CA . THR B 1 210 ? 44.345 20.384 7.507 1.00 10.05 218 THR B CA 1
ATOM 6169 C C . THR B 1 210 ? 43.909 21.690 8.176 1.00 9.59 218 THR B C 1
ATOM 6170 O O . THR B 1 210 ? 42.728 22.001 8.233 1.00 9.48 218 THR B O 1
ATOM 6174 N N . LEU B 1 211 ? 44.883 22.462 8.650 1.00 9.26 219 LEU B N 1
ATOM 6175 C CA . LEU B 1 211 ? 44.609 23.712 9.355 1.00 9.19 219 LEU B CA 1
ATOM 6176 C C . LEU B 1 211 ? 44.451 24.884 8.392 1.00 9.06 219 LEU B C 1
ATOM 6177 O O . LEU B 1 211 ? 45.250 25.063 7.474 1.00 8.61 219 LEU B O 1
ATOM 6182 N N . GLN B 1 212 ? 43.416 25.681 8.618 1.00 10.21 220 GLN B N 1
ATOM 6183 C CA . GLN B 1 212 ? 43.191 26.902 7.861 1.00 10.83 220 GLN B CA 1
ATOM 6184 C C . GLN B 1 212 ? 44.276 27.918 8.193 1.00 9.98 220 GLN B C 1
ATOM 6185 O O . GLN B 1 212 ? 44.636 28.099 9.356 1.00 9.01 220 GLN B O 1
ATOM 6191 N N . ASP B 1 213 ? 44.777 28.597 7.169 1.00 9.28 221 ASP B N 1
ATOM 6192 C CA . ASP B 1 213 ? 45.786 29.629 7.354 1.00 8.67 221 ASP B CA 1
ATOM 6193 C C . ASP B 1 213 ? 45.176 30.730 8.210 1.00 7.71 221 ASP B C 1
ATOM 6194 O O . ASP B 1 213 ? 43.997 31.021 8.094 1.00 7.41 221 ASP B O 1
ATOM 6199 N N . HIS B 1 214 ? 45.980 31.315 9.089 1.00 8.32 222 HIS B N 1
ATOM 6200 C CA . HIS B 1 214 ? 45.571 32.464 9.913 1.00 8.57 222 HIS B CA 1
ATOM 6201 C C . HIS B 1 214 ? 44.890 32.135 11.243 1.00 7.96 222 HIS B C 1
ATOM 6202 O O . HIS B 1 214 ? 44.705 33.011 12.072 1.00 9.01 222 HIS B O 1
ATOM 6209 N N . PHE B 1 215 ? 44.544 30.879 11.471 1.00 7.56 223 PHE B N 1
ATOM 6210 C CA . PHE B 1 215 ? 43.855 30.527 12.689 1.00 7.41 223 PHE B CA 1
ATOM 6211 C C . PHE B 1 215 ? 44.581 29.453 13.488 1.00 7.44 223 PHE B C 1
ATOM 6212 O O . PHE B 1 215 ? 45.460 28.737 12.984 1.00 7.69 223 PHE B O 1
ATOM 6220 N N . ARG B 1 216 ? 44.182 29.352 14.750 1.00 7.45 224 ARG B N 1
ATOM 6221 C CA . ARG B 1 216 ? 44.580 28.260 15.623 1.00 7.29 224 ARG B CA 1
ATOM 6222 C C . ARG B 1 216 ? 43.954 26.991 15.111 1.00 7.76 224 ARG B C 1
ATOM 6223 O O . ARG B 1 216 ? 43.013 27.031 14.321 1.00 7.82 224 ARG B O 1
ATOM 6231 N N . PRO B 1 217 ? 44.474 25.847 15.554 1.00 8.43 225 PRO B N 1
ATOM 6232 C CA . PRO B 1 217 ? 43.802 24.581 15.293 1.00 7.95 225 PRO B CA 1
ATOM 6233 C C . PRO B 1 217 ? 42.558 24.417 16.157 1.00 8.45 225 PRO B C 1
ATOM 6234 O O . PRO B 1 217 ? 42.542 24.838 17.319 1.00 8.20 225 PRO B O 1
ATOM 6238 N N . ASP B 1 218 ? 41.509 23.819 15.605 1.00 8.68 226 ASP B N 1
ATOM 6239 C CA . ASP B 1 218 ? 40.334 23.530 16.420 1.00 9.75 226 ASP B CA 1
ATOM 6240 C C . ASP B 1 218 ? 40.659 22.376 17.350 1.00 9.28 226 ASP B C 1
ATOM 6241 O O . ASP B 1 218 ? 41.587 21.605 17.096 1.00 9.13 226 ASP B O 1
ATOM 6246 N N . ASP B 1 219 ? 39.898 22.265 18.428 1.00 8.91 227 ASP B N 1
ATOM 6247 C CA . ASP B 1 219 ? 40.129 21.232 19.442 1.00 9.06 227 ASP B CA 1
ATOM 6248 C C . ASP B 1 219 ? 40.305 19.809 18.875 1.00 9.76 227 ASP B C 1
ATOM 6249 O O . ASP B 1 219 ? 41.223 19.092 19.292 1.00 9.78 227 ASP B O 1
ATOM 6254 N N . PRO B 1 220 ? 39.429 19.384 17.937 1.00 10.11 228 PRO B N 1
ATOM 6255 C CA . PRO B 1 220 ? 39.553 18.011 17.406 1.00 10.01 228 PRO B CA 1
ATOM 6256 C C . PRO B 1 220 ? 40.878 17.742 16.692 1.00 10.50 228 PRO B C 1
ATOM 6257 O O . PRO B 1 220 ? 41.355 16.607 16.696 1.00 10.32 228 PRO B O 1
ATOM 6261 N N . ASP B 1 221 ? 41.456 18.774 16.081 1.00 11.39 229 ASP B N 1
ATOM 6262 C CA . ASP B 1 221 ? 42.781 18.673 15.457 1.00 11.81 229 ASP B CA 1
ATOM 6263 C C . ASP B 1 221 ? 43.921 18.654 16.486 1.00 10.71 229 ASP B C 1
ATOM 6264 O O . ASP B 1 221 ? 44.923 17.973 16.298 1.00 9.64 229 ASP B O 1
ATOM 6269 N N . VAL B 1 222 ? 43.760 19.398 17.573 1.00 9.87 230 VAL B N 1
ATOM 6270 C CA . VAL B 1 222 ? 44.640 19.246 18.719 1.00 9.88 230 VAL B CA 1
ATOM 6271 C C . VAL B 1 222 ? 44.587 17.793 19.226 1.00 10.33 230 VAL B C 1
ATOM 6272 O O . VAL B 1 222 ? 45.632 17.182 19.412 1.00 10.42 230 VAL B O 1
ATOM 6276 N N . ASP B 1 223 ? 43.385 17.234 19.424 1.00 10.06 231 ASP B N 1
ATOM 6277 C CA . ASP B 1 223 ? 43.253 15.838 19.869 1.00 10.66 231 ASP B CA 1
ATOM 6278 C C . ASP B 1 223 ? 43.981 14.890 18.911 1.00 11.74 231 ASP B C 1
ATOM 6279 O O . ASP B 1 223 ? 44.671 13.967 19.340 1.00 10.91 231 ASP B O 1
ATOM 6284 N N . LYS B 1 224 ? 43.802 15.120 17.611 1.00 13.17 232 LYS B N 1
ATOM 6285 C CA . LYS B 1 224 ? 44.406 14.282 16.582 1.00 13.55 232 LYS B CA 1
ATOM 6286 C C . LYS B 1 224 ? 45.922 14.402 16.597 1.00 11.64 232 LYS B C 1
ATOM 6287 O O . LYS B 1 224 ? 46.621 13.419 16.426 1.00 11.91 232 LYS B O 1
ATOM 6293 N N . PHE B 1 225 ? 46.436 15.607 16.798 1.00 11.72 233 PHE B N 1
ATOM 6294 C CA . PHE B 1 225 ? 47.883 15.785 16.924 1.00 11.42 233 PHE B CA 1
ATOM 6295 C C . PHE B 1 225 ? 48.431 15.054 18.151 1.00 12.11 233 PHE B C 1
ATOM 6296 O O . PHE B 1 225 ? 49.478 14.404 18.086 1.00 13.03 233 PHE B O 1
ATOM 6304 N N . LEU B 1 226 ? 47.724 15.172 19.270 1.00 11.72 234 LEU B N 1
ATOM 6305 C CA . LEU B 1 226 ? 48.135 14.524 20.509 1.00 12.37 234 LEU B CA 1
ATOM 6306 C C . LEU B 1 226 ? 48.176 13.001 20.428 1.00 12.81 234 LEU B C 1
ATOM 6307 O O . LEU B 1 226 ? 49.088 12.387 20.975 1.00 11.77 234 LEU B O 1
ATOM 6312 N N . GLU B 1 227 ? 47.192 12.389 19.775 1.00 14.42 235 GLU B N 1
ATOM 6313 C CA . GLU B 1 227 ? 47.183 10.928 19.622 1.00 15.86 235 GLU B CA 1
ATOM 6314 C C . GLU B 1 227 ? 48.342 10.502 18.720 1.00 13.29 235 GLU B C 1
ATOM 6315 O O . GLU B 1 227 ? 48.951 9.465 18.926 1.00 11.06 235 GLU B O 1
ATOM 6321 N N . PHE B 1 228 ? 48.647 11.326 17.728 1.00 12.40 236 PHE B N 1
ATOM 6322 C CA . PHE B 1 228 ? 49.828 11.117 16.899 1.00 13.18 236 PHE B CA 1
ATOM 6323 C C . PHE B 1 228 ? 51.107 11.256 17.738 1.00 12.43 236 PHE B C 1
ATOM 6324 O O . PHE B 1 228 ? 51.991 10.393 17.696 1.00 11.46 236 PHE B O 1
ATOM 6332 N N . TYR B 1 229 ? 51.187 12.329 18.518 1.00 12.07 237 TYR B N 1
ATOM 6333 C CA . TYR B 1 229 ? 52.397 12.622 19.286 1.00 12.63 237 TYR B CA 1
ATOM 6334 C C . TYR B 1 229 ? 52.710 11.484 20.256 1.00 13.12 237 TYR B C 1
ATOM 6335 O O . TYR B 1 229 ? 53.835 10.995 20.315 1.00 14.46 237 TYR B O 1
ATOM 6344 N N . LYS B 1 230 ? 51.692 11.053 20.987 1.00 13.84 238 LYS B N 1
ATOM 6345 C CA . LYS B 1 230 ? 51.815 9.969 21.947 1.00 14.73 238 LYS B CA 1
ATOM 6346 C C . LYS B 1 230 ? 52.174 8.636 21.298 1.00 14.26 238 LYS B C 1
ATOM 6347 O O . LYS B 1 230 ? 52.645 7.733 21.983 1.00 16.72 238 LYS B O 1
ATOM 6353 N N . SER B 1 231 ? 51.936 8.491 20.000 1.00 12.63 239 SER B N 1
ATOM 6354 C CA . SER B 1 231 ? 52.198 7.218 19.346 1.00 12.81 239 SER B CA 1
ATOM 6355 C C . SER B 1 231 ? 53.600 7.171 18.730 1.00 13.36 239 SER B C 1
ATOM 6356 O O . SER B 1 231 ? 54.000 6.157 18.160 1.00 13.13 239 SER B O 1
ATOM 6359 N N . LEU B 1 232 ? 54.346 8.263 18.855 1.00 13.02 240 LEU B N 1
ATOM 6360 C CA . LEU B 1 232 ? 55.686 8.342 18.286 1.00 12.96 240 LEU B CA 1
ATOM 6361 C C . LEU B 1 232 ? 56.690 7.479 19.025 1.00 13.40 240 LEU B C 1
ATOM 6362 O O . LEU B 1 232 ? 56.575 7.268 20.236 1.00 11.23 240 LEU B O 1
ATOM 6367 N N . PRO B 1 233 ? 57.689 6.982 18.287 1.00 13.31 241 PRO B N 1
ATOM 6368 C CA . PRO B 1 233 ? 58.814 6.404 18.954 1.00 14.29 241 PRO B CA 1
ATOM 6369 C C . PRO B 1 233 ? 59.618 7.492 19.637 1.00 15.95 241 PRO B C 1
ATOM 6370 O O . PRO B 1 233 ? 59.621 8.648 19.222 1.00 14.82 241 PRO B O 1
ATOM 6374 N N . LYS B 1 234 ? 60.296 7.095 20.686 1.00 18.04 242 LYS B N 1
ATOM 6375 C CA . LYS B 1 234 ? 61.074 7.998 21.487 1.00 21.29 242 LYS B CA 1
ATOM 6376 C C . LYS B 1 234 ? 62.103 8.819 20.741 1.00 21.53 242 LYS B C 1
ATOM 6377 O O . LYS B 1 234 ? 62.359 9.964 21.085 1.00 16.50 242 LYS B O 1
ATOM 6383 N N . ASP B 1 235 ? 62.724 8.198 19.747 1.00 20.34 243 ASP B N 1
ATOM 6384 C CA . ASP B 1 235 ? 63.786 8.825 18.979 1.00 20.73 243 ASP B CA 1
ATOM 6385 C C . ASP B 1 235 ? 63.239 9.621 17.787 1.00 17.39 243 ASP B C 1
ATOM 6386 O O . ASP B 1 235 ? 63.978 9.962 16.862 1.00 17.54 243 ASP B O 1
ATOM 6391 N N . ALA B 1 236 ? 61.943 9.898 17.787 1.00 14.45 244 ALA B N 1
ATOM 6392 C CA . ALA B 1 236 ? 61.323 10.542 16.631 1.00 12.89 244 ALA B CA 1
ATOM 6393 C C . ALA B 1 236 ? 61.751 11.998 16.475 1.00 11.54 244 ALA B C 1
ATOM 6394 O O . ALA B 1 236 ? 61.894 12.721 17.452 1.00 11.49 244 ALA B O 1
ATOM 6396 N N . TRP B 1 237 ? 61.940 12.424 15.233 1.00 10.96 245 TRP B N 1
ATOM 6397 C CA . TRP B 1 237 ? 62.250 13.815 14.946 1.00 10.88 245 TRP B CA 1
ATOM 6398 C C . TRP B 1 237 ? 61.064 14.443 14.215 1.00 10.55 245 TRP B C 1
ATOM 6399 O O . TRP B 1 237 ? 60.646 13.946 13.174 1.00 9.35 245 TRP B O 1
ATOM 6410 N N . LEU B 1 238 ? 60.534 15.534 14.763 1.00 10.09 246 LEU B N 1
ATOM 6411 C CA . LEU B 1 238 ? 59.398 16.218 14.169 1.00 9.92 246 LEU B CA 1
ATOM 6412 C C . LEU B 1 238 ? 59.816 17.486 13.436 1.00 9.80 246 LEU B C 1
ATOM 6413 O O . LEU B 1 238 ? 60.504 18.340 13.998 1.00 10.13 246 LEU B O 1
ATOM 6418 N N . HIS B 1 239 ? 59.404 17.597 12.174 1.00 8.56 247 HIS B N 1
ATOM 6419 C CA . HIS B 1 239 ? 59.555 18.830 11.431 1.00 8.25 247 HIS B CA 1
ATOM 6420 C C . HIS B 1 239 ? 58.190 19.422 11.127 1.00 8.50 247 HIS B C 1
ATOM 6421 O O . HIS B 1 239 ? 57.422 18.860 10.334 1.00 9.50 247 HIS B O 1
ATOM 6428 N N . TYR B 1 240 ? 57.884 20.555 11.754 1.00 7.83 248 TYR B N 1
ATOM 6429 C CA . TYR B 1 240 ? 56.625 21.229 11.513 1.00 7.29 248 TYR B CA 1
ATOM 6430 C C . TYR B 1 240 ? 56.752 22.198 10.366 1.00 7.65 248 TYR B C 1
ATOM 6431 O O . TYR B 1 240 ? 57.760 22.897 10.246 1.00 8.44 248 TYR B O 1
ATOM 6440 N N . HIS B 1 241 ? 55.731 22.245 9.513 1.00 7.85 249 HIS B N 1
ATOM 6441 C CA . HIS B 1 241 ? 55.681 23.283 8.505 1.00 8.16 249 HIS B CA 1
ATOM 6442 C C . HIS B 1 241 ? 54.259 23.639 8.089 1.00 9.29 249 HIS B C 1
ATOM 6443 O O . HIS B 1 241 ? 53.346 22.814 8.156 1.00 8.92 249 HIS B O 1
ATOM 6450 N N . SER B 1 242 ? 54.095 24.888 7.662 1.00 9.86 250 SER B N 1
ATOM 6451 C CA . SER B 1 242 ? 52.844 25.380 7.125 1.00 11.30 250 SER B CA 1
ATOM 6452 C C . SER B 1 242 ? 53.187 25.998 5.760 1.00 13.37 250 SER B C 1
ATOM 6453 O O . SER B 1 242 ? 54.041 25.464 5.052 1.00 17.49 250 SER B O 1
ATOM 6456 N N . TYR B 1 243 ? 52.553 27.098 5.363 1.00 13.17 251 TYR B N 1
ATOM 6457 C CA . TYR B 1 243 ? 53.001 27.759 4.144 1.00 12.14 251 TYR B CA 1
ATOM 6458 C C . TYR B 1 243 ? 54.242 28.613 4.414 1.00 12.78 251 TYR B C 1
ATOM 6459 O O . TYR B 1 243 ? 55.270 28.451 3.755 1.00 12.78 251 TYR B O 1
ATOM 6468 N N . ALA B 1 244 ? 54.149 29.522 5.381 1.00 11.87 252 ALA B N 1
ATOM 6469 C CA . ALA B 1 244 ? 55.205 30.508 5.566 1.00 11.48 252 ALA B CA 1
ATOM 6470 C C . ALA B 1 244 ? 56.184 30.138 6.659 1.00 11.47 252 ALA B C 1
ATOM 6471 O O . ALA B 1 244 ? 57.236 30.762 6.782 1.00 12.51 252 ALA B O 1
ATOM 6473 N N . GLY B 1 245 ? 55.843 29.125 7.446 1.00 11.08 253 GLY B N 1
ATOM 6474 C CA . GLY B 1 245 ? 56.614 28.776 8.621 1.00 11.17 253 GLY B CA 1
ATOM 6475 C C . GLY B 1 245 ? 56.465 29.832 9.713 1.00 12.49 253 GLY B C 1
ATOM 6476 O O . GLY B 1 245 ? 57.321 29.954 10.596 1.00 13.82 253 GLY B O 1
ATOM 6477 N N . MET B 1 246 ? 55.372 30.589 9.662 1.00 11.26 254 MET B N 1
ATOM 6478 C CA . MET B 1 246 ? 55.141 31.676 10.609 1.00 11.27 254 MET B CA 1
ATOM 6479 C C . MET B 1 246 ? 54.047 31.342 11.628 1.00 10.57 254 MET B C 1
ATOM 6480 O O . MET B 1 246 ? 54.344 30.793 12.683 1.00 12.86 254 MET B O 1
ATOM 6485 N N . GLY B 1 247 ? 52.794 31.659 11.318 1.00 9.05 255 GLY B N 1
ATOM 6486 C CA . GLY B 1 247 ? 51.686 31.450 12.249 1.00 8.51 255 GLY B CA 1
ATOM 6487 C C . GLY B 1 247 ? 51.440 30.015 12.713 1.00 7.63 255 GLY B C 1
ATOM 6488 O O . GLY B 1 247 ? 51.701 29.668 13.860 1.00 6.75 255 GLY B O 1
ATOM 6489 N N . ARG B 1 248 ? 50.911 29.180 11.835 1.00 7.85 256 ARG B N 1
ATOM 6490 C CA . ARG B 1 248 ? 50.578 27.809 12.213 1.00 7.66 256 ARG B CA 1
ATOM 6491 C C . ARG B 1 248 ? 51.814 27.046 12.698 1.00 8.00 256 ARG B C 1
ATOM 6492 O O . ARG B 1 248 ? 51.748 26.293 13.668 1.00 8.62 256 ARG B O 1
ATOM 6500 N N . THR B 1 249 ? 52.944 27.263 12.042 1.00 7.95 257 THR B N 1
ATOM 6501 C CA . THR B 1 249 ? 54.186 26.574 12.399 1.00 7.93 257 THR B CA 1
ATOM 6502 C C . THR B 1 249 ? 54.635 26.956 13.814 1.00 7.43 257 THR B C 1
ATOM 6503 O O . THR B 1 249 ? 54.987 26.088 14.618 1.00 7.22 257 THR B O 1
ATOM 6507 N N . THR B 1 250 ? 54.584 28.242 14.138 1.00 6.98 258 THR B N 1
ATOM 6508 C CA . THR B 1 250 ? 55.013 28.687 15.462 1.00 6.91 258 THR B CA 1
ATOM 6509 C C . THR B 1 250 ? 54.059 28.205 16.549 1.00 6.62 258 THR B C 1
ATOM 6510 O O . THR B 1 250 ? 54.505 27.875 17.645 1.00 7.19 258 THR B O 1
ATOM 6514 N N . ILE B 1 251 ? 52.759 28.131 16.252 1.00 5.78 259 ILE B N 1
ATOM 6515 C CA . ILE B 1 251 ? 51.821 27.551 17.197 1.00 5.27 259 ILE B CA 1
ATOM 6516 C C . ILE B 1 251 ? 52.265 26.147 17.581 1.00 5.08 259 ILE B C 1
ATOM 6517 O O . ILE B 1 251 ? 52.254 25.775 18.761 1.00 4.64 259 ILE B O 1
ATOM 6522 N N . PHE B 1 252 ? 52.654 25.357 16.585 1.00 5.11 260 PHE B N 1
ATOM 6523 C CA . PHE B 1 252 ? 53.004 23.972 16.858 1.00 5.26 260 PHE B CA 1
ATOM 6524 C C . PHE B 1 252 ? 54.376 23.787 17.479 1.00 5.95 260 PHE B C 1
ATOM 6525 O O . PHE B 1 252 ? 54.570 22.858 18.260 1.00 5.66 260 PHE B O 1
ATOM 6533 N N . MET B 1 253 ? 55.314 24.675 17.153 1.00 7.24 261 MET B N 1
ATOM 6534 C CA . MET B 1 253 ? 56.623 24.667 17.818 1.00 8.14 261 MET B CA 1
ATOM 6535 C C . MET B 1 253 ? 56.452 24.992 19.307 1.00 8.26 261 MET B C 1
ATOM 6536 O O . MET B 1 253 ? 57.097 24.383 20.152 1.00 8.52 261 MET B O 1
ATOM 6541 N N . VAL B 1 254 ? 55.575 25.948 19.618 1.00 8.65 262 VAL B N 1
ATOM 6542 C CA . VAL B 1 254 ? 55.236 26.258 21.006 1.00 8.67 262 VAL B CA 1
ATOM 6543 C C . VAL B 1 254 ? 54.568 25.064 21.698 1.00 8.96 262 VAL B C 1
ATOM 6544 O O . VAL B 1 254 ? 54.889 24.759 22.847 1.00 9.11 262 VAL B O 1
ATOM 6548 N N . MET B 1 255 ? 53.656 24.386 21.007 1.00 8.67 263 MET B N 1
ATOM 6549 C CA . MET B 1 255 ? 53.012 23.188 21.566 1.00 8.72 263 MET B CA 1
ATOM 6550 C C . MET B 1 255 ? 54.034 22.097 21.876 1.00 8.28 263 MET B C 1
ATOM 6551 O O . MET B 1 255 ? 54.014 21.493 22.940 1.00 7.49 263 MET B O 1
ATOM 6556 N N . HIS B 1 256 ? 54.933 21.850 20.936 1.00 8.26 264 HIS B N 1
ATOM 6557 C CA . HIS B 1 256 ? 56.004 20.883 21.128 1.00 8.19 264 HIS B CA 1
ATOM 6558 C C . HIS B 1 256 ? 56.845 21.233 22.364 1.00 7.86 264 HIS B C 1
ATOM 6559 O O . HIS B 1 256 ? 57.064 20.396 23.239 1.00 6.71 264 HIS B O 1
ATOM 6566 N N . ASP B 1 257 ? 57.318 22.477 22.415 1.00 7.92 265 ASP B N 1
ATOM 6567 C CA . ASP B 1 257 ? 58.144 22.955 23.519 1.00 7.84 265 ASP B CA 1
ATOM 6568 C C . ASP B 1 257 ? 57.370 22.742 24.805 1.00 8.44 265 ASP B C 1
ATOM 6569 O O . ASP B 1 257 ? 57.919 22.266 25.798 1.00 8.64 265 ASP B O 1
ATOM 6574 N N . ILE B 1 258 ? 56.079 23.074 24.786 1.00 9.00 266 ILE B N 1
ATOM 6575 C CA . ILE B 1 258 ? 55.228 22.870 25.965 1.00 9.58 266 ILE B CA 1
ATOM 6576 C C . ILE B 1 258 ? 55.116 21.393 26.377 1.00 9.08 266 ILE B C 1
ATOM 6577 O O . ILE B 1 258 ? 55.230 21.069 27.557 1.00 9.39 266 ILE B O 1
ATOM 6582 N N . LEU B 1 259 ? 54.890 20.502 25.411 1.00 8.88 267 LEU B N 1
ATOM 6583 C CA . LEU B 1 259 ? 54.807 19.057 25.696 1.00 9.59 267 LEU B CA 1
ATOM 6584 C C . LEU B 1 259 ? 56.094 18.506 26.306 1.00 10.77 267 LEU B C 1
ATOM 6585 O O . LEU B 1 259 ? 56.051 17.628 27.182 1.00 11.07 267 LEU B O 1
ATOM 6590 N N . LYS B 1 260 ? 57.232 19.037 25.862 1.00 11.59 268 LYS B N 1
ATOM 6591 C CA . LYS B 1 260 ? 58.528 18.630 26.397 1.00 13.37 268 LYS B CA 1
ATOM 6592 C C . LYS B 1 260 ? 58.905 19.307 27.713 1.00 13.44 268 LYS B C 1
ATOM 6593 O O . LYS B 1 260 ? 59.604 18.707 28.528 1.00 11.66 268 LYS B O 1
ATOM 6599 N N . ASN B 1 261 ? 58.454 20.537 27.935 1.00 12.96 269 ASN B N 1
ATOM 6600 C CA . ASN B 1 261 ? 59.092 21.373 28.954 1.00 13.26 269 ASN B CA 1
ATOM 6601 C C . ASN B 1 261 ? 58.172 22.162 29.879 1.00 14.46 269 ASN B C 1
ATOM 6602 O O . ASN B 1 261 ? 58.652 22.948 30.693 1.00 15.60 269 ASN B O 1
ATOM 6607 N N . ALA B 1 262 ? 56.865 21.959 29.782 1.00 14.39 270 ALA B N 1
ATOM 6608 C CA . ALA B 1 262 ? 55.941 22.731 30.603 1.00 15.78 270 ALA B CA 1
ATOM 6609 C C . ALA B 1 262 ? 56.240 22.597 32.104 1.00 18.10 270 ALA B C 1
ATOM 6610 O O . ALA B 1 262 ? 56.090 23.560 32.861 1.00 16.44 270 ALA B O 1
ATOM 6612 N N . LYS B 1 263 ? 56.670 21.414 32.534 1.00 19.31 271 LYS B N 1
ATOM 6613 C CA . LYS B 1 263 ? 56.911 21.167 33.953 1.00 20.27 271 LYS B CA 1
ATOM 6614 C C . LYS B 1 263 ? 58.010 22.052 34.517 1.00 19.24 271 LYS B C 1
ATOM 6615 O O . LYS B 1 263 ? 57.983 22.392 35.695 1.00 21.07 271 LYS B O 1
ATOM 6621 N N . ASP B 1 264 ? 58.979 22.401 33.678 1.00 17.20 272 ASP B N 1
ATOM 6622 C CA . ASP B 1 264 ? 60.199 23.060 34.132 1.00 18.22 272 ASP B CA 1
ATOM 6623 C C . ASP B 1 264 ? 60.335 24.507 33.664 1.00 17.08 272 ASP B C 1
ATOM 6624 O O . ASP B 1 264 ? 61.074 25.274 34.263 1.00 18.11 272 ASP B O 1
ATOM 6629 N N . VAL B 1 265 ? 59.621 24.875 32.605 1.00 15.77 273 VAL B N 1
ATOM 6630 C CA . VAL B 1 265 ? 59.791 26.175 31.951 1.00 15.20 273 VAL B CA 1
ATOM 6631 C C . VAL B 1 265 ? 58.457 26.928 31.903 1.00 13.54 273 VAL B C 1
ATOM 6632 O O . VAL B 1 265 ? 57.401 26.334 31.705 1.00 14.73 273 VAL B O 1
ATOM 6636 N N . SER B 1 266 ? 58.504 28.236 32.106 1.00 12.38 274 SER B N 1
ATOM 6637 C CA . SER B 1 266 ? 57.287 29.033 32.156 1.00 11.81 274 SER B CA 1
ATOM 6638 C C . SER B 1 266 ? 56.695 29.250 30.770 1.00 11.62 274 SER B C 1
ATOM 6639 O O . SER B 1 266 ? 57.396 29.205 29.751 1.00 12.22 274 SER B O 1
ATOM 6642 N N . PHE B 1 267 ? 55.395 29.501 30.740 1.00 11.17 275 PHE B N 1
ATOM 6643 C CA . PHE B 1 267 ? 54.719 29.821 29.498 1.00 10.40 275 PHE B CA 1
ATOM 6644 C C . PHE B 1 267 ? 55.411 30.986 28.777 1.00 10.51 275 PHE B C 1
ATOM 6645 O O . PHE B 1 267 ? 55.706 30.904 27.576 1.00 9.07 275 PHE B O 1
ATOM 6653 N N . ASP B 1 268 ? 55.684 32.063 29.502 1.00 10.05 276 ASP B N 1
ATOM 6654 C CA . ASP B 1 268 ? 56.277 33.245 28.878 1.00 11.24 276 ASP B CA 1
ATOM 6655 C C . ASP B 1 268 ? 57.638 32.960 28.259 1.00 10.25 276 ASP B C 1
ATOM 6656 O O . ASP B 1 268 ? 57.972 33.507 27.220 1.00 10.73 276 ASP B O 1
ATOM 6661 N N . ASP B 1 269 ? 58.422 32.105 28.893 1.00 10.07 277 ASP B N 1
ATOM 6662 C CA . ASP B 1 269 ? 59.748 31.804 28.375 1.00 9.79 277 ASP B CA 1
ATOM 6663 C C . ASP B 1 269 ? 59.654 30.978 27.107 1.00 9.08 277 ASP B C 1
ATOM 6664 O O . ASP B 1 269 ? 60.420 31.171 26.172 1.00 9.52 277 ASP B O 1
ATOM 6669 N N . ILE B 1 270 ? 58.700 30.060 27.063 1.00 8.69 278 ILE B N 1
ATOM 6670 C CA . ILE B 1 270 ? 58.500 29.269 25.860 1.00 7.92 278 ILE B CA 1
ATOM 6671 C C . ILE B 1 270 ? 58.146 30.197 24.703 1.00 8.32 278 ILE B C 1
ATOM 6672 O O . ILE B 1 270 ? 58.778 30.140 23.647 1.00 8.26 278 ILE B O 1
ATOM 6677 N N . ILE B 1 271 ? 57.155 31.069 24.909 1.00 8.73 279 ILE B N 1
ATOM 6678 C CA . ILE B 1 271 ? 56.705 31.986 23.862 1.00 9.35 279 ILE B CA 1
ATOM 6679 C C . ILE B 1 271 ? 57.862 32.839 23.339 1.00 9.77 279 ILE B C 1
ATOM 6680 O O . ILE B 1 271 ? 58.051 32.955 22.127 1.00 9.72 279 ILE B O 1
ATOM 6685 N N . GLN B 1 272 ? 58.624 33.438 24.252 1.00 9.33 280 GLN B N 1
ATOM 6686 C CA . GLN B 1 272 ? 59.783 34.240 23.872 1.00 10.36 280 GLN B CA 1
ATOM 6687 C C . GLN B 1 272 ? 60.847 33.428 23.132 1.00 9.73 280 GLN B C 1
ATOM 6688 O O . GLN B 1 272 ? 61.355 33.858 22.095 1.00 8.06 280 GLN B O 1
ATOM 6694 N N . ARG B 1 273 ? 61.215 32.270 23.666 1.00 9.32 281 ARG B N 1
ATOM 6695 C CA . ARG B 1 273 ? 62.307 31.542 23.043 1.00 10.18 281 ARG B CA 1
ATOM 6696 C C . ARG B 1 273 ? 61.932 31.043 21.652 1.00 9.99 281 ARG B C 1
ATOM 6697 O O . ARG B 1 273 ? 62.792 30.988 20.780 1.00 10.18 281 ARG B O 1
ATOM 6705 N N . GLN B 1 274 ? 60.660 30.723 21.415 1.00 11.00 282 GLN B N 1
ATOM 6706 C CA . GLN B 1 274 ? 60.243 30.314 20.060 1.00 11.03 282 GLN B CA 1
ATOM 6707 C C . GLN B 1 274 ? 60.254 31.488 19.076 1.00 11.76 282 GLN B C 1
ATOM 6708 O O . GLN B 1 274 ? 60.352 31.292 17.854 1.00 10.85 282 GLN B O 1
ATOM 6714 N N . LYS B 1 275 ? 60.155 32.707 19.602 1.00 11.67 283 LYS B N 1
ATOM 6715 C CA . LYS B 1 275 ? 60.348 33.885 18.765 1.00 12.63 283 LYS B CA 1
ATOM 6716 C C . LYS B 1 275 ? 61.832 34.053 18.482 1.00 11.94 283 LYS B C 1
ATOM 6717 O O . LYS B 1 275 ? 62.235 34.260 17.333 1.00 13.78 283 LYS B O 1
ATOM 6723 N N . LEU B 1 276 ? 62.646 33.939 19.523 1.00 11.67 284 LEU B N 1
ATOM 6724 C CA . LEU B 1 276 ? 64.094 34.125 19.382 1.00 12.64 284 LEU B CA 1
ATOM 6725 C C . LEU B 1 276 ? 64.781 33.170 18.392 1.00 12.25 284 LEU B C 1
ATOM 6726 O O . LEU B 1 276 ? 65.749 33.555 17.745 1.00 11.64 284 LEU B O 1
ATOM 6731 N N . ILE B 1 277 ? 64.307 31.930 18.277 1.00 12.60 285 ILE B N 1
ATOM 6732 C CA . ILE B 1 277 ? 64.889 30.996 17.296 1.00 12.85 285 ILE B CA 1
ATOM 6733 C C . ILE B 1 277 ? 64.121 31.023 15.979 1.00 12.79 285 ILE B C 1
ATOM 6734 O O . ILE B 1 277 ? 64.534 30.439 14.976 1.00 12.18 285 ILE B O 1
ATOM 6739 N N . GLY B 1 278 ? 63.000 31.722 15.984 1.00 14.32 286 GLY B N 1
ATOM 6740 C CA . GLY B 1 278 ? 62.142 31.765 14.815 1.00 14.49 286 GLY B CA 1
ATOM 6741 C C . GLY B 1 278 ? 61.822 33.162 14.327 1.00 15.51 286 GLY B C 1
ATOM 6742 O O . GLY B 1 278 ? 62.699 34.032 14.224 1.00 13.69 286 GLY B O 1
ATOM 6743 N N . ILE B 1 279 ? 60.540 33.368 14.047 1.00 16.15 287 ILE B N 1
ATOM 6744 C CA . ILE B 1 279 ? 60.083 34.543 13.345 1.00 17.55 287 ILE B CA 1
ATOM 6745 C C . ILE B 1 279 ? 58.846 35.216 13.973 1.00 17.75 287 ILE B C 1
ATOM 6746 O O . ILE B 1 279 ? 58.605 36.400 13.731 1.00 17.54 287 ILE B O 1
ATOM 6751 N N . VAL B 1 280 ? 58.075 34.480 14.777 1.00 14.88 288 VAL B N 1
ATOM 6752 C CA . VAL B 1 280 ? 56.847 35.020 15.362 1.00 14.15 288 VAL B CA 1
ATOM 6753 C C . VAL B 1 280 ? 56.779 34.932 16.893 1.00 11.72 288 VAL B C 1
ATOM 6754 O O . VAL B 1 280 ? 57.064 33.880 17.487 1.00 11.16 288 VAL B O 1
ATOM 6758 N N . ASP B 1 281 ? 56.377 36.049 17.503 1.00 9.46 289 ASP B N 1
ATOM 6759 C CA . ASP B 1 281 ? 56.019 36.112 18.920 1.00 9.95 289 ASP B CA 1
ATOM 6760 C C . ASP B 1 281 ? 54.503 36.045 19.050 1.00 9.29 289 ASP B C 1
ATOM 6761 O O . ASP B 1 281 ? 53.797 37.012 18.764 1.00 9.09 289 ASP B O 1
ATOM 6766 N N . LEU B 1 282 ? 54.003 34.900 19.491 1.00 8.45 290 LEU B N 1
ATOM 6767 C CA . LEU B 1 282 ? 52.579 34.684 19.544 1.00 8.10 290 LEU B CA 1
ATOM 6768 C C . LEU B 1 282 ? 51.877 35.620 20.520 1.00 8.21 290 LEU B C 1
ATOM 6769 O O . LEU B 1 282 ? 50.673 35.813 20.412 1.00 8.40 290 LEU B O 1
ATOM 6774 N N . SER B 1 283 ? 52.615 36.214 21.454 1.00 8.59 291 SER B N 1
ATOM 6775 C CA . SER B 1 283 ? 52.000 37.129 22.417 1.00 9.84 291 SER B CA 1
ATOM 6776 C C . SER B 1 283 ? 51.827 38.534 21.848 1.00 10.98 291 SER B C 1
ATOM 6777 O O . SER B 1 283 ? 51.160 39.370 22.445 1.00 13.26 291 SER B O 1
ATOM 6780 N N . GLU B 1 284 ? 52.423 38.784 20.693 1.00 12.31 292 GLU B N 1
ATOM 6781 C CA . GLU B 1 284 ? 52.375 40.098 20.084 1.00 14.95 292 GLU B CA 1
ATOM 6782 C C . GLU B 1 284 ? 51.128 40.305 19.236 1.00 12.74 292 GLU B C 1
ATOM 6783 O O . GLU B 1 284 ? 50.899 39.609 18.230 1.00 10.26 292 GLU B O 1
ATOM 6789 N N . ILE B 1 285 ? 50.330 41.280 19.658 1.00 12.06 293 ILE B N 1
ATOM 6790 C CA . ILE B 1 285 ? 49.174 41.738 18.893 1.00 12.16 293 ILE B CA 1
ATOM 6791 C C . ILE B 1 285 ? 49.507 43.116 18.345 1.00 12.34 293 ILE B C 1
ATOM 6792 O O . ILE B 1 285 ? 49.341 44.121 19.030 1.00 12.37 293 ILE B O 1
ATOM 6797 N N . PRO B 1 286 ? 49.991 43.173 17.108 1.00 12.73 294 PRO B N 1
ATOM 6798 C CA . PRO B 1 286 ? 50.490 44.444 16.600 1.00 13.85 294 PRO B CA 1
ATOM 6799 C C . PRO B 1 286 ? 49.394 45.450 16.228 1.00 14.12 294 PRO B C 1
ATOM 6800 O O . PRO B 1 286 ? 48.248 45.067 15.958 1.00 13.25 294 PRO B O 1
ATOM 6804 N N . ASP B 1 287 ? 49.770 46.730 16.230 1.00 14.88 295 ASP B N 1
ATOM 6805 C CA . ASP B 1 287 ? 48.860 47.833 15.917 1.00 14.15 295 ASP B CA 1
ATOM 6806 C C . ASP B 1 287 ? 48.242 47.684 14.528 1.00 14.11 295 ASP B C 1
ATOM 6807 O O . ASP B 1 287 ? 47.105 48.082 14.300 1.00 14.18 295 ASP B O 1
ATOM 6812 N N . LYS B 1 288 ? 48.992 47.109 13.597 1.00 15.53 296 LYS B N 1
ATOM 6813 C CA . LYS B 1 288 ? 48.492 46.931 12.235 1.00 18.61 296 LYS B CA 1
ATOM 6814 C C . LYS B 1 288 ? 47.386 45.867 12.120 1.00 17.22 296 LYS B C 1
ATOM 6815 O O . LYS B 1 288 ? 46.664 45.840 11.125 1.00 17.24 296 LYS B O 1
ATOM 6821 N N . LYS B 1 289 ? 47.247 44.990 13.111 1.00 14.18 297 LYS B N 1
ATOM 6822 C CA . LYS B 1 289 ? 46.157 44.015 13.072 1.00 14.51 297 LYS B CA 1
ATOM 6823 C C . LYS B 1 289 ? 44.903 44.620 13.695 1.00 13.00 297 LYS B C 1
ATOM 6824 O O . LYS B 1 289 ? 44.920 45.044 14.848 1.00 11.30 297 LYS B O 1
ATOM 6830 N N . LYS B 1 290 ? 43.816 44.658 12.929 1.00 12.60 298 LYS B N 1
ATOM 6831 C CA . LYS B 1 290 ? 42.574 45.271 13.391 1.00 13.08 298 LYS B CA 1
ATOM 6832 C C . LYS B 1 290 ? 41.379 44.351 13.221 1.00 11.57 298 LYS B C 1
ATOM 6833 O O . LYS B 1 290 ? 41.463 43.345 12.525 1.00 10.55 298 LYS B O 1
ATOM 6839 N N . ASN B 1 291 ? 40.263 44.719 13.853 1.00 10.17 299 ASN B N 1
ATOM 6840 C CA . ASN B 1 291 ? 39.000 44.003 13.708 1.00 9.50 299 ASN B CA 1
ATOM 6841 C C . ASN B 1 291 ? 39.215 42.487 13.613 1.00 8.88 299 ASN B C 1
ATOM 6842 O O . ASN B 1 291 ? 39.720 41.894 14.552 1.00 9.64 299 ASN B O 1
ATOM 6847 N N . TYR B 1 292 ? 38.856 41.867 12.493 1.00 8.10 300 TYR B N 1
ATOM 6848 C CA . TYR B 1 292 ? 38.942 40.409 12.355 1.00 8.07 300 TYR B CA 1
ATOM 6849 C C . TYR B 1 292 ? 40.346 39.821 12.570 1.00 7.52 300 TYR B C 1
ATOM 6850 O O . TYR B 1 292 ? 40.512 38.855 13.318 1.00 6.50 300 TYR B O 1
ATOM 6859 N N . GLY B 1 293 ? 41.334 40.356 11.853 1.00 7.30 301 GLY B N 1
ATOM 6860 C CA . GLY B 1 293 ? 42.713 39.879 11.968 1.00 7.43 301 GLY B CA 1
ATOM 6861 C C . GLY B 1 293 ? 43.193 39.916 13.411 1.00 8.00 301 GLY B C 1
ATOM 6862 O O . GLY B 1 293 ? 43.817 38.967 13.904 1.00 7.82 301 GLY B O 1
ATOM 6863 N N . ARG B 1 294 ? 42.894 41.021 14.086 1.00 8.12 302 ARG B N 1
ATOM 6864 C CA . ARG B 1 294 ? 43.195 41.173 15.499 1.00 8.72 302 ARG B CA 1
ATOM 6865 C C . ARG B 1 294 ? 42.599 40.051 16.351 1.00 8.17 302 ARG B C 1
ATOM 6866 O O . ARG B 1 294 ? 43.287 39.497 17.218 1.00 8.59 302 ARG B O 1
ATOM 6874 N N . LYS B 1 295 ? 41.325 39.731 16.119 1.00 7.39 303 LYS B N 1
ATOM 6875 C CA . LYS B 1 295 ? 40.653 38.641 16.819 1.00 7.64 303 LYS B CA 1
ATOM 6876 C C . LYS B 1 295 ? 41.376 37.311 16.640 1.00 7.30 303 LYS B C 1
ATOM 6877 O O . LYS B 1 295 ? 41.517 36.548 17.587 1.00 7.31 303 LYS B O 1
ATOM 6883 N N . ALA B 1 296 ? 41.832 37.027 15.430 1.00 7.42 304 ALA B N 1
ATOM 6884 C CA . ALA B 1 296 ? 42.553 35.778 15.175 1.00 7.60 304 ALA B CA 1
ATOM 6885 C C . ALA B 1 296 ? 43.895 35.702 15.946 1.00 7.60 304 ALA B C 1
ATOM 6886 O O . ALA B 1 296 ? 44.262 34.647 16.472 1.00 6.54 304 ALA B O 1
ATOM 6888 N N . TYR B 1 297 ? 44.630 36.810 16.033 1.00 7.31 305 TYR B N 1
ATOM 6889 C CA . TYR B 1 297 ? 45.901 36.782 16.774 1.00 7.72 305 TYR B CA 1
ATOM 6890 C C . TYR B 1 297 ? 45.621 36.518 18.240 1.00 7.53 305 TYR B C 1
ATOM 6891 O O . TYR B 1 297 ? 46.333 35.777 18.907 1.00 6.74 305 TYR B O 1
ATOM 6900 N N . ILE B 1 298 ? 44.575 37.165 18.739 1.00 7.83 306 ILE B N 1
ATOM 6901 C CA . ILE B 1 298 ? 44.163 37.005 20.115 1.00 7.18 306 ILE B CA 1
ATOM 6902 C C . ILE B 1 298 ? 43.738 35.558 20.368 1.00 7.05 306 ILE B C 1
ATOM 6903 O O . ILE B 1 298 ? 44.141 34.948 21.355 1.00 5.98 306 ILE B O 1
ATOM 6908 N N . GLU B 1 299 ? 42.910 35.026 19.471 1.00 7.35 307 GLU B N 1
ATOM 6909 C CA . GLU B 1 299 ? 42.403 33.680 19.627 1.00 7.87 307 GLU B CA 1
ATOM 6910 C C . GLU B 1 299 ? 43.557 32.679 19.676 1.00 8.73 307 GLU B C 1
ATOM 6911 O O . GLU B 1 299 ? 43.552 31.773 20.500 1.00 9.76 307 GLU B O 1
ATOM 6917 N N . ARG B 1 300 ? 44.552 32.819 18.809 1.00 9.42 308 ARG B N 1
ATOM 6918 C CA . ARG B 1 300 ? 45.631 31.840 18.816 1.00 11.00 308 ARG B CA 1
ATOM 6919 C C . ARG B 1 300 ? 46.602 32.012 20.006 1.00 10.50 308 ARG B C 1
ATOM 6920 O O . ARG B 1 300 ? 47.157 31.019 20.495 1.00 11.76 308 ARG B O 1
ATOM 6928 N N . TYR B 1 301 ? 46.796 33.233 20.499 1.00 8.64 309 TYR B N 1
ATOM 6929 C CA . TYR B 1 301 ? 47.598 33.407 21.721 1.00 8.62 309 TYR B CA 1
ATOM 6930 C C . TYR B 1 301 ? 46.904 32.734 22.895 1.00 8.11 309 TYR B C 1
ATOM 6931 O O . TYR B 1 301 ? 47.510 32.006 23.667 1.00 8.13 309 TYR B O 1
ATOM 6940 N N . GLN B 1 302 ? 45.614 32.973 23.029 1.00 8.17 310 GLN B N 1
ATOM 6941 C CA . GLN B 1 302 ? 44.881 32.364 24.122 1.00 8.15 310 GLN B CA 1
ATOM 6942 C C . GLN B 1 302 ? 44.917 30.847 23.969 1.00 7.56 310 GLN B C 1
ATOM 6943 O O . GLN B 1 302 ? 44.926 30.123 24.965 1.00 6.67 310 GLN B O 1
ATOM 6949 N N . PHE B 1 303 ? 44.951 30.350 22.734 1.00 7.03 311 PHE B N 1
ATOM 6950 C CA . PHE B 1 303 ? 44.975 28.905 22.572 1.00 7.18 311 PHE B CA 1
ATOM 6951 C C . PHE B 1 303 ? 46.222 28.308 23.216 1.00 7.00 311 PHE B C 1
ATOM 6952 O O . PHE B 1 303 ? 46.139 27.335 23.954 1.00 6.47 311 PHE B O 1
ATOM 6960 N N . VAL B 1 304 ? 47.382 28.880 22.928 1.00 7.43 312 VAL B N 1
ATOM 6961 C CA . VAL B 1 304 ? 48.624 28.307 23.453 1.00 7.53 312 VAL B CA 1
ATOM 6962 C C . VAL B 1 304 ? 48.698 28.440 24.978 1.00 7.78 312 VAL B C 1
ATOM 6963 O O . VAL B 1 304 ? 49.301 27.594 25.640 1.00 7.51 312 VAL B O 1
ATOM 6967 N N . GLN B 1 305 ? 48.049 29.461 25.539 1.00 7.95 313 GLN B N 1
ATOM 6968 C CA . GLN B 1 305 ? 47.907 29.557 27.009 1.00 8.23 313 GLN B CA 1
ATOM 6969 C C . GLN B 1 305 ? 47.081 28.387 27.583 1.00 7.33 313 GLN B C 1
ATOM 6970 O O . GLN B 1 305 ? 47.419 27.807 28.616 1.00 6.92 313 GLN B O 1
ATOM 6976 N N . HIS B 1 306 ? 45.977 28.060 26.930 1.00 6.60 314 HIS B N 1
ATOM 6977 C CA . HIS B 1 306 ? 45.132 26.991 27.412 1.00 6.58 314 HIS B CA 1
ATOM 6978 C C . HIS B 1 306 ? 45.840 25.668 27.252 1.00 6.70 314 HIS B C 1
ATOM 6979 O O . HIS B 1 306 ? 45.751 24.805 28.134 1.00 7.24 314 HIS B O 1
ATOM 6986 N N . PHE B 1 307 ? 46.543 25.496 26.137 1.00 5.88 315 PHE B N 1
ATOM 6987 C CA . PHE B 1 307 ? 47.278 24.257 25.908 1.00 5.84 315 PHE B CA 1
ATOM 6988 C C . PHE B 1 307 ? 48.386 24.068 26.955 1.00 6.62 315 PHE B C 1
ATOM 6989 O O . PHE B 1 307 ? 48.636 22.956 27.417 1.00 6.59 315 PHE B O 1
ATOM 6997 N N . TYR B 1 308 ? 49.043 25.157 27.333 1.00 7.43 316 TYR B N 1
ATOM 6998 C CA . TYR B 1 308 ? 50.022 25.126 28.413 1.00 7.68 316 TYR B CA 1
ATOM 6999 C C . TYR B 1 308 ? 49.406 24.560 29.696 1.00 8.17 316 TYR B C 1
ATOM 7000 O O . TYR B 1 308 ? 49.921 23.588 30.277 1.00 8.57 316 TYR B O 1
ATOM 7009 N N . ASP B 1 309 ? 48.305 25.173 30.126 1.00 8.03 317 ASP B N 1
ATOM 7010 C CA . ASP B 1 309 ? 47.583 24.770 31.339 1.00 8.51 317 ASP B CA 1
ATOM 7011 C C . ASP B 1 309 ? 47.178 23.312 31.299 1.00 8.20 317 ASP B C 1
ATOM 7012 O O . ASP B 1 309 ? 47.229 22.632 32.308 1.00 8.74 317 ASP B O 1
ATOM 7017 N N . TYR B 1 310 ? 46.775 22.852 30.120 1.00 8.59 318 TYR B N 1
ATOM 7018 C CA . TYR B 1 310 ? 46.361 21.485 29.913 1.00 8.88 318 TYR B CA 1
ATOM 7019 C C . TYR B 1 310 ? 47.523 20.527 30.105 1.00 10.27 318 TYR B C 1
ATOM 7020 O O . TYR B 1 310 ? 47.377 19.483 30.725 1.00 11.90 318 TYR B O 1
ATOM 7029 N N . VAL B 1 311 ? 48.684 20.863 29.558 1.00 11.25 319 VAL B N 1
ATOM 7030 C CA . VAL B 1 311 ? 49.831 19.997 29.729 1.00 10.57 319 VAL B CA 1
ATOM 7031 C C . VAL B 1 311 ? 50.302 20.037 31.184 1.00 11.92 319 VAL B C 1
ATOM 7032 O O . VAL B 1 311 ? 50.661 19.001 31.763 1.00 11.79 319 VAL B O 1
ATOM 7036 N N . LYS B 1 312 ? 50.257 21.219 31.781 1.00 11.52 320 LYS B N 1
ATOM 7037 C CA . LYS B 1 312 ? 50.612 21.378 33.180 1.00 13.25 320 LYS B CA 1
ATOM 7038 C C . LYS B 1 312 ? 49.722 20.550 34.094 1.00 14.31 320 LYS B C 1
ATOM 7039 O O . LYS B 1 312 ? 50.190 19.926 35.039 1.00 12.77 320 LYS B O 1
ATOM 7045 N N . GLU B 1 313 ? 48.426 20.567 33.822 1.00 14.75 321 GLU B N 1
ATOM 7046 C CA . GLU B 1 313 ? 47.471 19.857 34.661 1.00 15.00 321 GLU B CA 1
ATOM 7047 C C . GLU B 1 313 ? 47.404 18.376 34.325 1.00 15.87 321 GLU B C 1
ATOM 7048 O O . GLU B 1 313 ? 47.082 17.564 35.194 1.00 16.34 321 GLU B O 1
ATOM 7054 N N . ASN B 1 314 ? 47.720 18.023 33.079 1.00 14.33 322 ASN B N 1
ATOM 7055 C CA . ASN B 1 314 ? 47.643 16.642 32.633 1.00 14.21 322 ASN B CA 1
ATOM 7056 C C . ASN B 1 314 ? 48.943 16.127 32.022 1.00 16.43 322 ASN B C 1
ATOM 7057 O O . ASN B 1 314 ? 49.019 15.832 30.824 1.00 15.29 322 ASN B O 1
ATOM 7062 N N . PRO B 1 315 ? 49.974 15.991 32.853 1.00 19.48 323 PRO B N 1
ATOM 7063 C CA . PRO B 1 315 ? 51.262 15.547 32.347 1.00 20.32 323 PRO B CA 1
ATOM 7064 C C . PRO B 1 315 ? 51.192 14.147 31.727 1.00 19.13 323 PRO B C 1
ATOM 7065 O O . PRO B 1 315 ? 52.025 13.802 30.899 1.00 18.37 323 PRO B O 1
ATOM 7069 N N . ASP B 1 316 ? 50.200 13.350 32.104 1.00 20.36 324 ASP B N 1
ATOM 7070 C CA . ASP B 1 316 ? 50.060 12.018 31.507 1.00 21.99 324 ASP B CA 1
ATOM 7071 C C . ASP B 1 316 ? 49.305 12.069 30.176 1.00 19.75 324 ASP B C 1
ATOM 7072 O O . ASP B 1 316 ? 49.207 11.064 29.479 1.00 16.88 324 ASP B O 1
ATOM 7077 N N . LEU B 1 317 ? 48.780 13.240 29.823 1.00 17.73 325 LEU B N 1
ATOM 7078 C CA . LEU B 1 317 ? 48.013 13.393 28.586 1.00 17.05 325 LEU B CA 1
ATOM 7079 C C . LEU B 1 317 ? 46.896 12.350 28.439 1.00 18.20 325 LEU B C 1
ATOM 7080 O O . LEU B 1 317 ? 46.556 11.938 27.326 1.00 20.00 325 LEU B O 1
ATOM 7085 N N . LYS B 1 318 ? 46.315 11.934 29.555 1.00 18.56 326 LYS B N 1
ATOM 7086 C CA . LYS B 1 318 ? 45.269 10.915 29.540 1.00 22.80 326 LYS B CA 1
ATOM 7087 C C . LYS B 1 318 ? 43.929 11.507 29.084 1.00 19.95 326 LYS B C 1
ATOM 7088 O O . LYS B 1 318 ? 43.352 11.087 28.074 1.00 17.65 326 LYS B O 1
ATOM 7094 N N . THR B 1 319 ? 43.432 12.486 29.828 1.00 17.18 327 THR B N 1
ATOM 7095 C CA . THR B 1 319 ? 42.231 13.191 29.421 1.00 15.19 327 THR B CA 1
ATOM 7096 C C . THR B 1 319 ? 42.500 13.907 28.101 1.00 13.10 327 THR B C 1
ATOM 7097 O O . THR B 1 319 ? 43.502 14.606 27.959 1.00 12.05 327 THR B O 1
ATOM 7101 N N . PRO B 1 320 ? 41.617 13.724 27.117 1.00 11.22 328 PRO B N 1
ATOM 7102 C CA . PRO B 1 320 ? 41.864 14.436 25.875 1.00 11.82 328 PRO B CA 1
ATOM 7103 C C . PRO B 1 320 ? 41.776 15.962 26.061 1.00 11.07 328 PRO B C 1
ATOM 7104 O O . PRO B 1 320 ? 41.080 16.437 26.978 1.00 10.24 328 PRO B O 1
ATOM 7108 N N . TYR B 1 321 ? 42.480 16.710 25.203 1.00 9.01 329 TYR B N 1
ATOM 7109 C CA . TYR B 1 321 ? 42.466 18.167 25.274 1.00 8.82 329 TYR B CA 1
ATOM 7110 C C . TYR B 1 321 ? 41.049 18.716 25.166 1.00 8.79 329 TYR B C 1
ATOM 7111 O O . TYR B 1 321 ? 40.656 19.609 25.923 1.00 8.18 329 TYR B O 1
ATOM 7120 N N . SER B 1 322 ? 40.293 18.177 24.213 1.00 9.11 330 SER B N 1
ATOM 7121 C CA . SER B 1 322 ? 38.946 18.660 23.932 1.00 9.96 330 SER B CA 1
ATOM 7122 C C . SER B 1 322 ? 38.043 18.467 25.136 1.00 10.23 330 SER B C 1
ATOM 7123 O O . SER B 1 322 ? 37.188 19.305 25.420 1.00 10.86 330 SER B O 1
ATOM 7126 N N . VAL B 1 323 ? 38.241 17.362 25.843 1.00 11.51 331 VAL B N 1
ATOM 7127 C CA . VAL B 1 323 ? 37.440 17.069 27.018 1.00 12.40 331 VAL B CA 1
ATOM 7128 C C . VAL B 1 323 ? 37.844 17.978 28.190 1.00 12.63 331 VAL B C 1
ATOM 7129 O O . VAL B 1 323 ? 36.993 18.472 28.923 1.00 11.75 331 VAL B O 1
ATOM 7133 N N . TRP B 1 324 ? 39.141 18.209 28.353 1.00 11.01 332 TRP B N 1
ATOM 7134 C CA . TRP B 1 324 ? 39.618 19.135 29.371 1.00 10.92 332 TRP B CA 1
ATOM 7135 C C . TRP B 1 324 ? 39.171 20.569 29.054 1.00 10.61 332 TRP B C 1
ATOM 7136 O O . TRP B 1 324 ? 38.831 21.343 29.951 1.00 8.84 332 TRP B O 1
ATOM 7147 N N . ALA B 1 325 ? 39.177 20.918 27.769 1.00 10.21 333 ALA B N 1
ATOM 7148 C CA . ALA B 1 325 ? 38.884 22.287 27.371 1.00 11.20 333 ALA B CA 1
ATOM 7149 C C . ALA B 1 325 ? 37.419 22.602 27.595 1.00 12.17 333 ALA B C 1
ATOM 7150 O O . ALA B 1 325 ? 37.084 23.699 28.044 1.00 11.14 333 ALA B O 1
ATOM 7152 N N . LYS B 1 326 ? 36.560 21.640 27.257 1.00 13.19 334 LYS B N 1
ATOM 7153 C CA . LYS B 1 326 ? 35.129 21.739 27.504 1.00 16.13 334 LYS B CA 1
ATOM 7154 C C . LYS B 1 326 ? 34.869 21.944 28.995 1.00 16.47 334 LYS B C 1
ATOM 7155 O O . LYS B 1 326 ? 34.210 22.899 29.402 1.00 14.61 334 LYS B O 1
ATOM 7161 N N . LYS B 1 327 ? 35.405 21.050 29.810 1.00 14.79 335 LYS B N 1
ATOM 7162 C CA . LYS B 1 327 ? 35.202 21.140 31.245 1.00 17.71 335 LYS B CA 1
ATOM 7163 C C . LYS B 1 327 ? 35.625 22.499 31.799 1.00 16.50 335 LYS B C 1
ATOM 7164 O O . LYS B 1 327 ? 35.010 22.998 32.730 1.00 14.04 335 LYS B O 1
ATOM 7170 N N . ASN B 1 328 ? 36.670 23.094 31.225 1.00 16.10 336 ASN B N 1
ATOM 7171 C CA . ASN B 1 328 ? 37.199 24.368 31.721 1.00 15.10 336 ASN B CA 1
ATOM 7172 C C . ASN B 1 328 ? 36.656 25.586 30.963 1.00 15.90 336 ASN B C 1
ATOM 7173 O O . ASN B 1 328 ? 37.069 26.724 31.217 1.00 15.60 336 ASN B O 1
ATOM 7178 N N . LYS B 1 329 ? 35.736 25.328 30.035 1.00 14.56 337 LYS B N 1
ATOM 7179 C CA . LYS B 1 329 ? 35.022 26.372 29.292 1.00 15.36 337 LYS B CA 1
ATOM 7180 C C . LYS B 1 329 ? 35.905 27.217 28.391 1.00 12.16 337 LYS B C 1
ATOM 7181 O O . LYS B 1 329 ? 35.612 28.384 28.152 1.00 10.33 337 LYS B O 1
ATOM 7187 N N . VAL B 1 330 ? 36.963 26.607 27.869 1.00 11.14 338 VAL B N 1
ATOM 7188 C CA . VAL B 1 330 ? 37.887 27.281 26.969 1.00 10.19 338 VAL B CA 1
ATOM 7189 C C . VAL B 1 330 ? 38.027 26.486 25.675 1.00 9.91 338 VAL B C 1
ATOM 7190 O O . VAL B 1 330 ? 39.013 26.619 24.949 1.00 9.34 338 VAL B O 1
ATOM 7194 N N . ASN B 1 331 ? 37.008 25.682 25.390 1.00 8.35 339 ASN B N 1
ATOM 7195 C CA . ASN B 1 331 ? 36.952 24.871 24.181 1.00 8.66 339 ASN B CA 1
ATOM 7196 C C . ASN B 1 331 ? 36.601 25.679 22.946 1.00 8.24 339 ASN B C 1
ATOM 7197 O O . ASN B 1 331 ? 35.914 26.705 23.029 1.00 7.75 339 ASN B O 1
ATOM 7202 N N . SER B 1 332 ? 37.070 25.219 21.793 1.00 8.34 340 SER B N 1
ATOM 7203 C CA . SER B 1 332 ? 36.663 25.822 20.530 1.00 8.63 340 SER B CA 1
ATOM 7204 C C . SER B 1 332 ? 35.249 25.313 20.240 1.00 8.74 340 SER B C 1
ATOM 7205 O O . SER B 1 332 ? 34.821 24.296 20.781 1.00 8.58 340 SER B O 1
ATOM 7208 N N . TRP B 1 333 ? 34.517 26.043 19.424 1.00 8.99 341 TRP B N 1
ATOM 7209 C CA . TRP B 1 333 ? 33.141 25.701 19.166 1.00 10.22 341 TRP B CA 1
ATOM 7210 C C . TRP B 1 333 ? 33.068 24.621 18.113 1.00 11.29 341 TRP B C 1
ATOM 7211 O O . TRP B 1 333 ? 33.747 24.684 17.095 1.00 12.20 341 TRP B O 1
ATOM 7222 N N A GLU B 1 334 ? 32.237 23.620 18.381 0.50 11.21 342 GLU B N 1
ATOM 7223 N N B GLU B 1 334 ? 32.260 23.608 18.381 0.50 13.28 342 GLU B N 1
ATOM 7224 C CA A GLU B 1 334 ? 31.979 22.522 17.456 0.50 11.61 342 GLU B CA 1
ATOM 7225 C CA B GLU B 1 334 ? 32.021 22.543 17.419 0.50 15.35 342 GLU B CA 1
ATOM 7226 C C A GLU B 1 334 ? 30.479 22.338 17.282 0.50 12.45 342 GLU B C 1
ATOM 7227 C C B GLU B 1 334 ? 30.511 22.310 17.282 0.50 14.64 342 GLU B C 1
ATOM 7228 O O A GLU B 1 334 ? 29.726 22.494 18.243 0.50 12.38 342 GLU B O 1
ATOM 7229 O O B GLU B 1 334 ? 29.774 22.443 18.257 0.50 14.32 342 GLU B O 1
ATOM 7240 N N . PRO B 1 335 ? 30.035 21.983 16.064 1.00 13.22 343 PRO B N 1
ATOM 7241 C CA . PRO B 1 335 ? 28.608 21.718 15.899 1.00 13.86 343 PRO B CA 1
ATOM 7242 C C . PRO B 1 335 ? 28.179 20.450 16.632 1.00 13.53 343 PRO B C 1
ATOM 7243 O O . PRO B 1 335 ? 28.964 19.505 16.773 1.00 14.47 343 PRO B O 1
ATOM 7247 N N . ASP B 1 336 ? 26.940 20.439 17.093 1.00 13.82 344 ASP B N 1
ATOM 7248 C CA . ASP B 1 336 ? 26.377 19.284 17.779 1.00 15.42 344 ASP B CA 1
ATOM 7249 C C . ASP B 1 336 ? 25.336 18.619 16.877 1.00 12.51 344 ASP B C 1
ATOM 7250 O O . ASP B 1 336 ? 24.273 19.192 16.635 1.00 14.03 344 ASP B O 1
ATOM 7255 N N . TYR B 1 337 ? 25.645 17.422 16.379 1.00 10.77 345 TYR B N 1
ATOM 7256 C CA . TYR B 1 337 ? 24.774 16.737 15.413 1.00 10.12 345 TYR B CA 1
ATOM 7257 C C . TYR B 1 337 ? 23.781 15.782 16.056 1.00 10.44 345 TYR B C 1
ATOM 7258 O O . TYR B 1 337 ? 23.045 15.080 15.364 1.00 11.26 345 TYR B O 1
ATOM 7267 N N . ASN B 1 338 ? 23.731 15.770 17.377 1.00 12.03 346 ASN B N 1
ATOM 7268 C CA . ASN B 1 338 ? 22.867 14.833 18.072 1.00 14.21 346 ASN B CA 1
ATOM 7269 C C . ASN B 1 338 ? 21.387 15.155 17.928 1.00 13.22 346 ASN B C 1
ATOM 7270 O O . ASN B 1 338 ? 20.981 16.314 17.868 1.00 13.10 346 ASN B O 1
ATOM 7275 N N . GLY B 1 339 ? 20.592 14.100 17.853 1.00 13.21 347 GLY B N 1
ATOM 7276 C CA . GLY B 1 339 ? 19.156 14.235 17.714 1.00 13.34 347 GLY B CA 1
ATOM 7277 C C . GLY B 1 339 ? 18.582 15.020 18.874 1.00 13.69 347 GLY B C 1
ATOM 7278 O O . GLY B 1 339 ? 19.050 14.908 20.013 1.00 13.36 347 GLY B O 1
ATOM 7279 N N . TYR B 1 340 ? 17.563 15.819 18.576 1.00 13.14 348 TYR B N 1
ATOM 7280 C CA . TYR B 1 340 ? 16.892 16.601 19.589 1.00 12.93 348 TYR B CA 1
ATOM 7281 C C . TYR B 1 340 ? 15.365 16.597 19.423 1.00 12.30 348 TYR B C 1
ATOM 7282 O O . TYR B 1 340 ? 14.667 17.225 20.203 1.00 11.60 348 TYR B O 1
ATOM 7291 N N . ILE B 1 341 ? 14.842 15.901 18.416 1.00 11.82 349 ILE B N 1
ATOM 7292 C CA . ILE B 1 341 ? 13.398 15.895 18.193 1.00 10.78 349 ILE B CA 1
ATOM 7293 C C . ILE B 1 341 ? 12.946 14.699 17.379 1.00 10.52 349 ILE B C 1
ATOM 7294 O O . ILE B 1 341 ? 13.633 14.263 16.463 1.00 8.99 349 ILE B O 1
ATOM 7299 N N . TRP B 1 342 ? 11.763 14.191 17.707 1.00 11.37 350 TRP B N 1
ATOM 7300 C CA . TRP B 1 342 ? 11.130 13.169 16.891 1.00 12.66 350 TRP B CA 1
ATOM 7301 C C . TRP B 1 342 ? 10.498 13.822 15.672 1.00 14.37 350 TRP B C 1
ATOM 7302 O O . TRP B 1 342 ? 9.566 14.630 15.769 1.00 17.43 350 TRP B O 1
ATOM 7313 N N . ARG B 1 343 ? 11.045 13.484 14.520 1.00 14.10 351 ARG B N 1
ATOM 7314 C CA . ARG B 1 343 ? 10.542 13.968 13.260 1.00 14.53 351 ARG B CA 1
ATOM 7315 C C . ARG B 1 343 ? 9.534 12.976 12.730 1.00 17.42 351 ARG B C 1
ATOM 7316 O O . ARG B 1 343 ? 9.773 11.765 12.776 1.00 19.86 351 ARG B O 1
ATOM 7324 N N . LEU B 1 344 ? 8.414 13.487 12.230 1.00 16.67 352 LEU B N 1
ATOM 7325 C CA . LEU B 1 344 ? 7.448 12.676 11.500 1.00 17.81 352 LEU B CA 1
ATOM 7326 C C . LEU B 1 344 ? 7.924 12.542 10.055 1.00 15.36 352 LEU B C 1
ATOM 7327 O O . LEU B 1 344 ? 7.790 13.476 9.278 1.00 16.22 352 LEU B O 1
ATOM 7332 N N . ASP B 1 345 ? 8.491 11.391 9.706 1.00 15.00 353 ASP B N 1
ATOM 7333 C CA . ASP B 1 345 ? 9.001 11.152 8.347 1.00 15.79 353 ASP B CA 1
ATOM 7334 C C . ASP B 1 345 ? 7.860 10.973 7.359 1.00 17.00 353 ASP B C 1
ATOM 7335 O O . ASP B 1 345 ? 7.898 11.502 6.251 1.00 15.02 353 ASP B O 1
ATOM 7340 N N . THR B 1 346 ? 6.853 10.197 7.746 1.00 17.79 354 THR B N 1
ATOM 7341 C CA . THR B 1 346 ? 5.716 9.988 6.867 1.00 18.09 354 THR B CA 1
ATOM 7342 C C . THR B 1 346 ? 4.514 9.499 7.655 1.00 18.57 354 THR B C 1
ATOM 7343 O O . THR B 1 346 ? 4.614 8.630 8.523 1.00 17.18 354 THR B O 1
ATOM 7347 N N . LYS B 1 347 ? 3.375 10.110 7.371 1.00 22.12 355 LYS B N 1
ATOM 7348 C CA . LYS B 1 347 ? 2.153 9.800 8.072 1.00 25.26 355 LYS B CA 1
ATOM 7349 C C . LYS B 1 347 ? 1.566 8.479 7.601 1.00 25.84 355 LYS B C 1
ATOM 7350 O O . LYS B 1 347 ? 1.635 8.138 6.419 1.00 24.83 355 LYS B O 1
ATOM 7356 N N . ASP B 1 348 ? 1.005 7.732 8.544 1.00 23.15 356 ASP B N 1
ATOM 7357 C CA . ASP B 1 348 ? 0.299 6.507 8.229 1.00 23.58 356 ASP B CA 1
ATOM 7358 C C . ASP B 1 348 ? -0.852 6.806 7.276 1.00 24.02 356 ASP B C 1
ATOM 7359 O O . ASP B 1 348 ? -1.800 7.509 7.628 1.00 28.48 356 ASP B O 1
ATOM 7364 N N . ARG B 1 349 ? -0.759 6.271 6.068 1.00 24.69 357 ARG B N 1
ATOM 7365 C CA . ARG B 1 349 ? -1.731 6.543 5.022 1.00 27.85 357 ARG B CA 1
ATOM 7366 C C . ARG B 1 349 ? -1.781 5.382 4.043 1.00 28.64 357 ARG B C 1
ATOM 7367 O O . ARG B 1 349 ? -0.764 4.736 3.781 1.00 24.04 357 ARG B O 1
ATOM 7375 N N . ASN B 1 350 ? -2.962 5.135 3.487 1.00 29.38 358 ASN B N 1
ATOM 7376 C CA . ASN B 1 350 ? -3.159 4.014 2.574 1.00 32.64 358 ASN B CA 1
ATOM 7377 C C . ASN B 1 350 ? -2.850 4.356 1.128 1.00 28.55 358 ASN B C 1
ATOM 7378 O O . ASN B 1 350 ? -3.747 4.468 0.307 1.00 36.80 358 ASN B O 1
ATOM 7383 N N . GLN B 1 351 ? -1.564 4.500 0.831 1.00 28.47 359 GLN B N 1
ATOM 7384 C CA . GLN B 1 351 ? -1.090 4.866 -0.502 1.00 28.21 359 GLN B CA 1
ATOM 7385 C C . GLN B 1 351 ? 0.378 4.447 -0.612 1.00 22.04 359 GLN B C 1
ATOM 7386 O O . GLN B 1 351 ? 1.036 4.233 0.403 1.00 20.15 359 GLN B O 1
ATOM 7392 N N . LEU B 1 352 ? 0.893 4.324 -1.831 1.00 18.33 360 LEU B N 1
ATOM 7393 C CA . LEU B 1 352 ? 2.317 4.059 -2.030 1.00 17.36 360 LEU B CA 1
ATOM 7394 C C . LEU B 1 352 ? 3.155 5.165 -1.406 1.00 17.52 360 LEU B C 1
ATOM 7395 O O . LEU B 1 352 ? 2.771 6.342 -1.447 1.00 17.03 360 LEU B O 1
ATOM 7400 N N . PRO B 1 353 ? 4.298 4.794 -0.810 1.00 18.63 361 PRO B N 1
ATOM 7401 C CA . PRO B 1 353 ? 5.166 5.770 -0.179 1.00 17.79 361 PRO B CA 1
ATOM 7402 C C . PRO B 1 353 ? 5.717 6.735 -1.202 1.00 17.68 361 PRO B C 1
ATOM 7403 O O . PRO B 1 353 ? 5.707 6.447 -2.393 1.00 16.69 361 PRO B O 1
ATOM 7407 N N . ARG B 1 354 ? 6.177 7.884 -0.734 1.00 17.02 362 ARG B N 1
ATOM 7408 C CA . ARG B 1 354 ? 6.663 8.920 -1.615 1.00 19.13 362 ARG B CA 1
ATOM 7409 C C . ARG B 1 354 ? 7.794 8.390 -2.493 1.00 15.77 362 ARG B C 1
ATOM 7410 O O . ARG B 1 354 ? 8.534 7.524 -2.075 1.00 16.64 362 ARG B O 1
ATOM 7418 N N . ASN B 1 355 ? 7.898 8.906 -3.712 1.00 15.17 363 ASN B N 1
ATOM 7419 C CA . ASN B 1 355 ? 8.971 8.557 -4.648 1.00 15.58 363 ASN B CA 1
ATOM 7420 C C . ASN B 1 355 ? 9.096 7.062 -4.945 1.00 15.65 363 ASN B C 1
ATOM 7421 O O . ASN B 1 355 ? 10.181 6.592 -5.267 1.00 17.45 363 ASN B O 1
ATOM 7426 N N . PHE B 1 356 ? 7.988 6.329 -4.856 1.00 15.41 364 PHE B N 1
ATOM 7427 C CA . PHE B 1 356 ? 7.996 4.893 -5.114 1.00 14.09 364 PHE B CA 1
ATOM 7428 C C . PHE B 1 356 ? 8.226 4.614 -6.592 1.00 12.97 364 PHE B C 1
ATOM 7429 O O . PHE B 1 356 ? 7.640 5.271 -7.433 1.00 13.61 364 PHE B O 1
ATOM 7437 N N . ARG B 1 357 ? 9.083 3.642 -6.905 1.00 13.87 365 ARG B N 1
ATOM 7438 C CA . ARG B 1 357 ? 9.252 3.189 -8.291 1.00 13.41 365 ARG B CA 1
ATOM 7439 C C . ARG B 1 357 ? 9.869 1.802 -8.389 1.00 14.80 365 ARG B C 1
ATOM 7440 O O . ARG B 1 357 ? 10.678 1.397 -7.546 1.00 13.25 365 ARG B O 1
ATOM 7448 N N . THR B 1 358 ? 9.480 1.078 -9.436 1.00 13.73 366 THR B N 1
ATOM 7449 C CA . THR B 1 358 ? 10.141 -0.167 -9.781 1.00 14.28 366 THR B CA 1
ATOM 7450 C C . THR B 1 358 ? 10.799 0.005 -11.133 1.00 13.48 366 THR B C 1
ATOM 7451 O O . THR B 1 358 ? 10.558 0.981 -11.829 1.00 14.71 366 THR B O 1
ATOM 7455 N N . MET B 1 359 ? 11.636 -0.950 -11.504 1.00 14.20 367 MET B N 1
ATOM 7456 C CA . MET B 1 359 ? 12.289 -0.931 -12.804 1.00 14.95 367 MET B CA 1
ATOM 7457 C C . MET B 1 359 ? 11.311 -1.216 -13.945 1.00 16.80 367 MET B C 1
ATOM 7458 O O . MET B 1 359 ? 11.702 -1.207 -15.106 1.00 18.68 367 MET B O 1
ATOM 7463 N N . ASN B 1 360 ? 10.049 -1.474 -13.613 1.00 17.50 368 ASN B N 1
ATOM 7464 C CA . ASN B 1 360 ? 8.982 -1.561 -14.620 1.00 20.11 368 ASN B CA 1
ATOM 7465 C C . ASN B 1 360 ? 8.071 -0.321 -14.610 1.00 20.51 368 ASN B C 1
ATOM 7466 O O . ASN B 1 360 ? 6.980 -0.336 -15.190 1.00 20.97 368 ASN B O 1
ATOM 7471 N N . SER B 1 361 ? 8.511 0.735 -13.926 1.00 17.14 369 SER B N 1
ATOM 7472 C CA . SER B 1 361 ? 7.725 1.951 -13.802 1.00 17.68 369 SER B CA 1
ATOM 7473 C C . SER B 1 361 ? 7.918 2.884 -14.986 1.00 17.31 369 SER B C 1
ATOM 7474 O O . SER B 1 361 ? 8.896 2.791 -15.733 1.00 17.20 369 SER B O 1
ATOM 7477 N N . ALA B 1 362 ? 6.969 3.799 -15.133 1.00 19.14 370 ALA B N 1
ATOM 7478 C CA . ALA B 1 362 ? 7.018 4.804 -16.186 1.00 20.46 370 ALA B CA 1
ATOM 7479 C C . ALA B 1 362 ? 8.096 5.844 -15.911 1.00 20.16 370 ALA B C 1
ATOM 7480 O O . ALA B 1 362 ? 8.388 6.163 -14.760 1.00 18.03 370 ALA B O 1
ATOM 7482 N N . PHE B 1 363 ? 8.700 6.350 -16.978 1.00 20.57 371 PHE B N 1
ATOM 7483 C CA . PHE B 1 363 ? 9.565 7.510 -16.869 1.00 21.59 371 PHE B CA 1
ATOM 7484 C C . PHE B 1 363 ? 8.724 8.717 -16.475 1.00 24.71 371 PHE B C 1
ATOM 7485 O O . PHE B 1 363 ? 7.567 8.856 -16.886 1.00 25.64 371 PHE B O 1
ATOM 7493 N N . ARG B 1 364 ? 9.316 9.580 -15.663 1.00 24.65 372 ARG B N 1
ATOM 7494 C CA . ARG B 1 364 ? 8.643 10.763 -15.174 1.00 27.55 372 ARG B CA 1
ATOM 7495 C C . ARG B 1 364 ? 8.424 11.768 -16.307 1.00 30.31 372 ARG B C 1
ATOM 7496 O O . ARG B 1 364 ? 9.115 11.733 -17.324 1.00 27.44 372 ARG B O 1
ATOM 7504 N N . THR B 1 365 ? 7.460 12.665 -16.126 1.00 34.54 373 THR B N 1
ATOM 7505 C CA . THR B 1 365 ? 7.158 13.678 -17.138 1.00 37.27 373 THR B CA 1
ATOM 7506 C C . THR B 1 365 ? 7.635 15.075 -16.718 1.00 38.85 373 THR B C 1
ATOM 7507 O O . THR B 1 365 ? 7.567 16.025 -17.496 1.00 42.30 373 THR B O 1
ATOM 7511 N N . ASP B 1 366 ? 8.129 15.193 -15.492 1.00 39.09 374 ASP B N 1
ATOM 7512 C CA . ASP B 1 366 ? 8.571 16.485 -14.971 1.00 35.92 374 ASP B CA 1
ATOM 7513 C C . ASP B 1 366 ? 10.096 16.606 -14.948 1.00 33.63 374 ASP B C 1
ATOM 7514 O O . ASP B 1 366 ? 10.682 17.021 -13.952 1.00 34.72 374 ASP B O 1
ATOM 7519 N N . VAL B 1 367 ? 10.735 16.246 -16.054 1.00 32.37 375 VAL B N 1
ATOM 7520 C CA . VAL B 1 367 ? 12.183 16.320 -16.149 1.00 32.05 375 VAL B CA 1
ATOM 7521 C C . VAL B 1 367 ? 12.678 17.759 -15.974 1.00 33.58 375 VAL B C 1
ATOM 7522 O O . VAL B 1 367 ? 12.188 18.689 -16.617 1.00 27.08 375 VAL B O 1
ATOM 7526 N N . ASN B 1 368 ? 13.648 17.937 -15.086 1.00 31.74 376 ASN B N 1
ATOM 7527 C CA . ASN B 1 368 ? 14.272 19.236 -14.893 1.00 26.40 376 ASN B CA 1
ATOM 7528 C C . ASN B 1 368 ? 15.759 19.119 -15.177 1.00 24.57 376 ASN B C 1
ATOM 7529 O O . ASN B 1 368 ? 16.529 18.714 -14.313 1.00 23.88 376 ASN B O 1
ATOM 7534 N N . VAL B 1 369 ? 16.157 19.457 -16.398 1.00 24.67 377 VAL B N 1
ATOM 7535 C CA . VAL B 1 369 ? 17.535 19.255 -16.848 1.00 26.46 377 VAL B CA 1
ATOM 7536 C C . VAL B 1 369 ? 18.552 19.914 -15.915 1.00 26.79 377 VAL B C 1
ATOM 7537 O O . VAL B 1 369 ? 19.695 19.465 -15.806 1.00 25.05 377 VAL B O 1
ATOM 7541 N N . LYS B 1 370 ? 18.135 20.970 -15.233 1.00 24.18 378 LYS B N 1
ATOM 7542 C CA . LYS B 1 370 ? 19.039 21.695 -14.353 1.00 27.52 378 LYS B CA 1
ATOM 7543 C C . LYS B 1 370 ? 19.355 20.914 -13.064 1.00 26.12 378 LYS B C 1
ATOM 7544 O O . LYS B 1 370 ? 20.287 21.249 -12.336 1.00 22.17 378 LYS B O 1
ATOM 7550 N N . LYS B 1 371 ? 18.588 19.857 -12.811 1.00 25.29 379 LYS B N 1
ATOM 7551 C CA . LYS B 1 371 ? 18.829 18.972 -11.681 1.00 22.15 379 LYS B CA 1
ATOM 7552 C C . LYS B 1 371 ? 19.453 17.665 -12.149 1.00 20.64 379 LYS B C 1
ATOM 7553 O O . LYS B 1 371 ? 19.515 16.684 -11.407 1.00 20.10 379 LYS B O 1
ATOM 7559 N N . THR B 1 372 ? 19.921 17.649 -13.386 1.00 19.62 380 THR B N 1
ATOM 7560 C CA . THR B 1 372 ? 20.607 16.473 -13.893 1.00 21.75 380 THR B CA 1
ATOM 7561 C C . THR B 1 372 ? 22.107 16.713 -13.766 1.00 20.94 380 THR B C 1
ATOM 7562 O O . THR B 1 372 ? 22.555 17.289 -12.774 1.00 23.92 380 THR B O 1
ATOM 7566 N N . GLY B 1 373 ? 22.881 16.272 -14.746 1.00 22.47 381 GLY B N 1
ATOM 7567 C CA . GLY B 1 373 ? 24.325 16.458 -14.698 1.00 24.28 381 GLY B CA 1
ATOM 7568 C C . GLY B 1 373 ? 25.042 15.729 -15.811 1.00 25.31 381 GLY B C 1
ATOM 7569 O O . GLY B 1 373 ? 24.434 15.355 -16.807 1.00 25.50 381 GLY B O 1
ATOM 7570 N N . LYS B 1 374 ? 26.339 15.512 -15.633 1.00 27.08 382 LYS B N 1
ATOM 7571 C CA . LYS B 1 374 ? 27.145 14.913 -16.681 1.00 28.11 382 LYS B CA 1
ATOM 7572 C C . LYS B 1 374 ? 26.575 13.577 -17.133 1.00 27.00 382 LYS B C 1
ATOM 7573 O O . LYS B 1 374 ? 26.369 12.669 -16.324 1.00 21.97 382 LYS B O 1
ATOM 7579 N N . GLY B 1 375 ? 26.322 13.476 -18.436 1.00 25.82 383 GLY B N 1
ATOM 7580 C CA . GLY B 1 375 ? 25.859 12.239 -19.050 1.00 25.85 383 GLY B CA 1
ATOM 7581 C C . GLY B 1 375 ? 24.353 12.119 -19.194 1.00 25.03 383 GLY B C 1
ATOM 7582 O O . GLY B 1 375 ? 23.857 11.096 -19.657 1.00 28.82 383 GLY B O 1
ATOM 7583 N N . PHE B 1 376 ? 23.601 13.139 -18.802 1.00 23.04 384 PHE B N 1
ATOM 7584 C CA . PHE B 1 376 ? 22.148 13.001 -18.852 1.00 24.76 384 PHE B CA 1
ATOM 7585 C C . PHE B 1 376 ? 21.612 12.877 -20.278 1.00 26.27 384 PHE B C 1
ATOM 7586 O O . PHE B 1 376 ? 21.978 13.652 -21.163 1.00 22.58 384 PHE B O 1
ATOM 7594 N N . THR B 1 377 ? 20.737 11.895 -20.485 1.00 25.29 385 THR B N 1
ATOM 7595 C CA . THR B 1 377 ? 19.930 11.832 -21.701 1.00 28.23 385 THR B CA 1
ATOM 7596 C C . THR B 1 377 ? 18.479 11.620 -21.321 1.00 25.73 385 THR B C 1
ATOM 7597 O O . THR B 1 377 ? 18.187 10.903 -20.367 1.00 29.04 385 THR B O 1
ATOM 7601 N N . PRO B 1 378 ? 17.558 12.250 -22.059 1.00 24.73 386 PRO B N 1
ATOM 7602 C CA . PRO B 1 378 ? 16.143 12.058 -21.771 1.00 23.77 386 PRO B CA 1
ATOM 7603 C C . PRO B 1 378 ? 15.604 10.762 -22.353 1.00 20.45 386 PRO B C 1
ATOM 7604 O O . PRO B 1 378 ? 14.447 10.433 -22.122 1.00 20.14 386 PRO B O 1
ATOM 7608 N N . THR B 1 379 ? 16.436 10.034 -23.092 1.00 19.96 387 THR B N 1
ATOM 7609 C CA . THR B 1 379 ? 16.023 8.767 -23.697 1.00 21.38 387 THR B CA 1
ATOM 7610 C C . THR B 1 379 ? 17.069 7.688 -23.514 1.00 21.13 387 THR B C 1
ATOM 7611 O O . THR B 1 379 ? 17.618 7.199 -24.490 1.00 23.48 387 THR B O 1
ATOM 7615 N N . PRO B 1 380 ? 17.348 7.306 -22.262 1.00 23.52 388 PRO B N 1
ATOM 7616 C CA . PRO B 1 380 ? 18.307 6.240 -22.026 1.00 25.02 388 PRO B CA 1
ATOM 7617 C C . PRO B 1 380 ? 17.692 4.884 -22.371 1.00 25.35 388 PRO B C 1
ATOM 7618 O O . PRO B 1 380 ? 16.462 4.760 -22.394 1.00 24.91 388 PRO B O 1
ATOM 7622 N N . THR B 1 381 ? 18.537 3.887 -22.640 1.00 25.20 389 THR B N 1
ATOM 7623 C CA . THR B 1 381 ? 18.066 2.516 -22.856 1.00 25.13 389 THR B CA 1
ATOM 7624 C C . THR B 1 381 ? 17.404 1.989 -21.593 1.00 24.34 389 THR B C 1
ATOM 7625 O O . THR B 1 381 ? 17.787 2.358 -20.488 1.00 28.26 389 THR B O 1
ATOM 7629 N N . ARG B 1 382 ? 16.418 1.119 -21.760 1.00 24.55 390 ARG B N 1
ATOM 7630 C CA . ARG B 1 382 ? 15.828 0.411 -20.634 1.00 24.25 390 ARG B CA 1
ATOM 7631 C C . ARG B 1 382 ? 16.376 -1.010 -20.615 1.00 23.79 390 ARG B C 1
ATOM 7632 O O . ARG B 1 382 ? 15.884 -1.871 -19.889 1.00 24.90 390 ARG B O 1
ATOM 7640 N N . LYS B 1 383 ? 17.422 -1.241 -21.397 1.00 24.47 391 LYS B N 1
ATOM 7641 C CA . LYS B 1 383 ? 18.026 -2.557 -21.455 1.00 29.05 391 LYS B CA 1
ATOM 7642 C C . LYS B 1 383 ? 18.369 -3.052 -20.060 1.00 26.33 391 LYS B C 1
ATOM 7643 O O . LYS B 1 383 ? 19.098 -2.382 -19.328 1.00 26.44 391 LYS B O 1
ATOM 7649 N N . GLY B 1 384 ? 17.868 -4.238 -19.713 1.00 25.55 392 GLY B N 1
ATOM 7650 C CA . GLY B 1 384 ? 18.257 -4.926 -18.478 1.00 26.02 392 GLY B CA 1
ATOM 7651 C C . GLY B 1 384 ? 17.285 -4.718 -17.339 1.00 25.53 392 GLY B C 1
ATOM 7652 O O . GLY B 1 384 ? 17.350 -5.410 -16.328 1.00 29.49 392 GLY B O 1
ATOM 7653 N N . LEU B 1 385 ? 16.379 -3.763 -17.507 1.00 24.44 393 LEU B N 1
ATOM 7654 C CA . LEU B 1 385 ? 15.459 -3.396 -16.444 1.00 22.53 393 LEU B CA 1
ATOM 7655 C C . LEU B 1 385 ? 14.393 -4.454 -16.219 1.00 23.26 393 LEU B C 1
ATOM 7656 O O . LEU B 1 385 ? 13.863 -4.580 -15.118 1.00 23.07 393 LEU B O 1
ATOM 7661 N N . ASP B 1 386 ? 14.078 -5.215 -17.260 1.00 24.85 394 ASP B N 1
ATOM 7662 C CA . ASP B 1 386 ? 13.067 -6.262 -17.148 1.00 30.05 394 ASP B CA 1
ATOM 7663 C C . ASP B 1 386 ? 13.496 -7.344 -16.153 1.00 28.77 394 ASP B C 1
ATOM 7664 O O . ASP B 1 386 ? 12.657 -7.946 -15.482 1.00 33.05 394 ASP B O 1
ATOM 7669 N N . THR B 1 387 ? 14.801 -7.578 -16.048 1.00 28.97 395 THR B N 1
ATOM 7670 C CA . THR B 1 387 ? 15.329 -8.581 -15.114 1.00 29.52 395 THR B CA 1
ATOM 7671 C C . THR B 1 387 ? 16.197 -7.976 -14.009 1.00 24.38 395 THR B C 1
ATOM 7672 O O . THR B 1 387 ? 16.960 -8.681 -13.350 1.00 24.42 395 THR B O 1
ATOM 7676 N N . LEU B 1 388 ? 16.083 -6.667 -13.826 1.00 24.55 396 LEU B N 1
ATOM 7677 C CA . LEU B 1 388 ? 16.664 -5.992 -12.673 1.00 24.08 396 LEU B CA 1
ATOM 7678 C C . LEU B 1 388 ? 15.571 -5.901 -11.616 1.00 20.68 396 LEU B C 1
ATOM 7679 O O . LEU B 1 388 ? 14.735 -5.021 -11.659 1.00 23.68 396 LEU B O 1
ATOM 7684 N N . TYR B 1 389 ? 15.574 -6.827 -10.677 1.00 18.16 397 TYR B N 1
ATOM 7685 C CA . TYR B 1 389 ? 14.524 -6.922 -9.688 1.00 18.86 397 TYR B CA 1
ATOM 7686 C C . TYR B 1 389 ? 14.749 -5.937 -8.542 1.00 17.61 397 TYR B C 1
ATOM 7687 O O . TYR B 1 389 ? 15.262 -6.296 -7.477 1.00 18.88 397 TYR B O 1
ATOM 7696 N N . MET B 1 390 ? 14.350 -4.694 -8.759 1.00 13.78 398 MET B N 1
ATOM 7697 C CA . MET B 1 390 ? 14.687 -3.635 -7.835 1.00 13.62 398 MET B CA 1
ATOM 7698 C C . MET B 1 390 ? 13.625 -2.558 -7.817 1.00 11.97 398 MET B C 1
ATOM 7699 O O . MET B 1 390 ? 12.993 -2.273 -8.829 1.00 12.18 398 MET B O 1
ATOM 7704 N N . SER B 1 391 ? 13.423 -1.973 -6.647 1.00 11.15 399 SER B N 1
ATOM 7705 C CA . SER B 1 391 ? 12.544 -0.840 -6.507 1.00 11.36 399 SER B CA 1
ATOM 7706 C C . SER B 1 391 ? 13.166 0.106 -5.495 1.00 11.61 399 SER B C 1
ATOM 7707 O O . SER B 1 391 ? 14.188 -0.210 -4.887 1.00 12.75 399 SER B O 1
ATOM 7710 N N . GLY B 1 392 ? 12.569 1.279 -5.335 1.00 12.02 400 GLY B N 1
ATOM 7711 C CA . GLY B 1 392 ? 13.008 2.230 -4.321 1.00 11.62 400 GLY B CA 1
ATOM 7712 C C . GLY B 1 392 ? 11.900 3.183 -3.911 1.00 10.67 400 GLY B C 1
ATOM 7713 O O . GLY B 1 392 ? 10.943 3.391 -4.648 1.00 10.63 400 GLY B O 1
ATOM 7714 N N . SER B 1 393 ? 12.018 3.751 -2.718 1.00 10.11 401 SER B N 1
ATOM 7715 C CA . SER B 1 393 ? 11.048 4.717 -2.252 1.00 10.39 401 SER B CA 1
ATOM 7716 C C . SER B 1 393 ? 11.606 5.503 -1.094 1.00 9.96 401 SER B C 1
ATOM 7717 O O . SER B 1 393 ? 12.705 5.244 -0.633 1.00 9.85 401 SER B O 1
ATOM 7720 N N . ALA B 1 394 ? 10.832 6.484 -0.641 1.00 11.33 402 ALA B N 1
ATOM 7721 C CA . ALA B 1 394 ? 11.064 7.136 0.648 1.00 10.25 402 ALA B CA 1
ATOM 7722 C C . ALA B 1 394 ? 10.673 6.172 1.751 1.00 10.37 402 ALA B C 1
ATOM 7723 O O . ALA B 1 394 ? 10.167 5.080 1.487 1.00 8.75 402 ALA B O 1
ATOM 7725 N N . GLU B 1 395 ? 10.913 6.580 2.990 1.00 11.19 403 GLU B N 1
ATOM 7726 C CA . GLU B 1 395 ? 10.496 5.797 4.142 1.00 12.03 403 GLU B CA 1
ATOM 7727 C C . GLU B 1 395 ? 9.001 5.520 4.041 1.00 12.65 403 GLU B C 1
ATOM 7728 O O . GLU B 1 395 ? 8.274 6.247 3.356 1.00 12.15 403 GLU B O 1
ATOM 7734 N N . PHE B 1 396 ? 8.543 4.474 4.721 1.00 12.43 404 PHE B N 1
ATOM 7735 C CA . PHE B 1 396 ? 7.129 4.107 4.704 1.00 13.82 404 PHE B CA 1
ATOM 7736 C C . PHE B 1 396 ? 6.545 3.955 6.105 1.00 13.34 404 PHE B C 1
ATOM 7737 O O . PHE B 1 396 ? 7.190 3.459 7.016 1.00 13.25 404 PHE B O 1
ATOM 7745 N N . SER B 1 397 ? 5.304 4.406 6.244 1.00 14.47 405 SER B N 1
ATOM 7746 C CA . SER B 1 397 ? 4.474 4.103 7.387 1.00 15.04 405 SER B CA 1
ATOM 7747 C C . SER B 1 397 ? 3.882 2.715 7.191 1.00 15.17 405 SER B C 1
ATOM 7748 O O . SER B 1 397 ? 4.096 2.084 6.163 1.00 15.53 405 SER B O 1
ATOM 7751 N N . ASN B 1 398 ? 3.113 2.247 8.161 1.00 17.57 406 ASN B N 1
ATOM 7752 C CA . ASN B 1 398 ? 2.456 0.957 8.018 1.00 20.41 406 ASN B CA 1
ATOM 7753 C C . ASN B 1 398 ? 1.538 0.951 6.793 1.00 20.54 406 ASN B C 1
ATOM 7754 O O . ASN B 1 398 ? 1.569 0.028 5.979 1.00 22.05 406 ASN B O 1
ATOM 7759 N N . GLY B 1 399 ? 0.729 1.996 6.662 1.00 19.24 407 GLY B N 1
ATOM 7760 C CA . GLY B 1 399 ? -0.233 2.085 5.572 1.00 18.60 407 GLY B CA 1
ATOM 7761 C C . GLY B 1 399 ? 0.437 2.065 4.214 1.00 17.70 407 GLY B C 1
ATOM 7762 O O . GLY B 1 399 ? -0.094 1.516 3.251 1.00 16.77 407 GLY B O 1
ATOM 7763 N N . GLU B 1 400 ? 1.614 2.672 4.134 1.00 17.61 408 GLU B N 1
ATOM 7764 C CA . GLU B 1 400 ? 2.343 2.732 2.879 1.00 16.69 408 GLU B CA 1
ATOM 7765 C C . GLU B 1 400 ? 3.025 1.397 2.574 1.00 16.75 408 GLU B C 1
ATOM 7766 O O . GLU B 1 400 ? 3.222 1.053 1.411 1.00 14.50 408 GLU B O 1
ATOM 7772 N N . LEU B 1 401 ? 3.372 0.642 3.615 1.00 17.48 409 LEU B N 1
ATOM 7773 C CA . LEU B 1 401 ? 3.925 -0.690 3.414 1.00 18.40 409 LEU B CA 1
ATOM 7774 C C . LEU B 1 401 ? 2.840 -1.630 2.895 1.00 19.20 409 LEU B C 1
ATOM 7775 O O . LEU B 1 401 ? 3.106 -2.484 2.052 1.00 21.13 409 LEU B O 1
ATOM 7780 N N . GLN B 1 402 ? 1.622 -1.468 3.394 1.00 19.80 410 GLN B N 1
ATOM 7781 C CA . GLN B 1 402 ? 0.503 -2.307 2.957 1.00 22.07 410 GLN B CA 1
ATOM 7782 C C . GLN B 1 402 ? 0.184 -2.046 1.486 1.00 22.21 410 GLN B C 1
ATOM 7783 O O . GLN B 1 402 ? -0.130 -2.967 0.737 1.00 25.70 410 GLN B O 1
ATOM 7789 N N . ALA B 1 403 ? 0.261 -0.790 1.067 1.00 19.35 411 ALA B N 1
ATOM 7790 C CA . ALA B 1 403 ? 0.011 -0.469 -0.324 1.00 18.05 411 ALA B CA 1
ATOM 7791 C C . ALA B 1 403 ? 1.136 -1.004 -1.204 1.00 18.93 411 ALA B C 1
ATOM 7792 O O . ALA B 1 403 ? 0.909 -1.327 -2.362 1.00 21.86 411 ALA B O 1
ATOM 7794 N N . MET B 1 404 ? 2.345 -1.095 -0.661 1.00 20.67 412 MET B N 1
ATOM 7795 C CA . MET B 1 404 ? 3.493 -1.589 -1.427 1.00 22.24 412 MET B CA 1
ATOM 7796 C C . MET B 1 404 ? 3.401 -3.085 -1.692 1.00 20.40 412 MET B C 1
ATOM 7797 O O . MET B 1 404 ? 3.693 -3.540 -2.799 1.00 17.16 412 MET B O 1
ATOM 7802 N N . LEU B 1 405 ? 3.028 -3.830 -0.651 1.00 18.37 413 LEU B N 1
ATOM 7803 C CA . LEU B 1 405 ? 3.072 -5.288 -0.650 1.00 22.80 413 LEU B CA 1
ATOM 7804 C C . LEU B 1 405 ? 2.521 -5.954 -1.915 1.00 22.75 413 LEU B C 1
ATOM 7805 O O . LEU B 1 405 ? 3.211 -6.758 -2.532 1.00 26.89 413 LEU B O 1
ATOM 7810 N N . PRO B 1 406 ? 1.274 -5.639 -2.298 1.00 20.91 414 PRO B N 1
ATOM 7811 C CA . PRO B 1 406 ? 0.695 -6.295 -3.469 1.00 21.39 414 PRO B CA 1
ATOM 7812 C C . PRO B 1 406 ? 1.389 -5.901 -4.758 1.00 22.56 414 PRO B C 1
ATOM 7813 O O . PRO B 1 406 ? 1.467 -6.697 -5.686 1.00 26.16 414 PRO B O 1
ATOM 7817 N N . VAL B 1 407 ? 1.884 -4.675 -4.822 1.00 22.65 415 VAL B N 1
ATOM 7818 C CA . VAL B 1 407 ? 2.603 -4.230 -6.004 1.00 20.68 415 VAL B CA 1
ATOM 7819 C C . VAL B 1 407 ? 3.904 -5.000 -6.187 1.00 19.41 415 VAL B C 1
ATOM 7820 O O . VAL B 1 407 ? 4.196 -5.473 -7.286 1.00 21.02 415 VAL B O 1
ATOM 7824 N N . LEU B 1 408 ? 4.682 -5.141 -5.118 1.00 16.91 416 LEU B N 1
ATOM 7825 C CA . LEU B 1 408 ? 5.956 -5.858 -5.210 1.00 17.20 416 LEU B CA 1
ATOM 7826 C C . LEU B 1 408 ? 5.740 -7.351 -5.426 1.00 17.65 416 LEU B C 1
ATOM 7827 O O . LEU B 1 408 ? 6.432 -7.970 -6.223 1.00 15.97 416 LEU B O 1
ATOM 7832 N N . LYS B 1 409 ? 4.784 -7.927 -4.708 1.00 21.21 417 LYS B N 1
ATOM 7833 C CA . LYS B 1 409 ? 4.493 -9.351 -4.842 1.00 25.65 417 LYS B CA 1
ATOM 7834 C C . LYS B 1 409 ? 3.982 -9.668 -6.239 1.00 28.12 417 LYS B C 1
ATOM 7835 O O . LYS B 1 409 ? 4.186 -10.763 -6.744 1.00 31.51 417 LYS B O 1
ATOM 7841 N N . GLN B 1 410 ? 3.339 -8.693 -6.866 1.00 29.97 418 GLN B N 1
ATOM 7842 C CA . GLN B 1 410 ? 2.939 -8.808 -8.261 1.00 32.73 418 GLN B CA 1
ATOM 7843 C C . GLN B 1 410 ? 4.151 -8.902 -9.190 1.00 30.08 418 GLN B C 1
ATOM 7844 O O . GLN B 1 410 ? 4.154 -9.705 -10.123 1.00 27.97 418 GLN B O 1
ATOM 7850 N N . GLN B 1 411 ? 5.178 -8.086 -8.939 1.00 25.32 419 GLN B N 1
ATOM 7851 C CA . GLN B 1 411 ? 6.325 -7.998 -9.856 1.00 24.11 419 GLN B CA 1
ATOM 7852 C C . GLN B 1 411 ? 7.504 -8.899 -9.496 1.00 22.50 419 GLN B C 1
ATOM 7853 O O . GLN B 1 411 ? 8.315 -9.215 -10.356 1.00 24.94 419 GLN B O 1
ATOM 7859 N N . ALA B 1 412 ? 7.594 -9.317 -8.237 1.00 22.92 420 ALA B N 1
ATOM 7860 C CA . ALA B 1 412 ? 8.739 -10.097 -7.769 1.00 23.71 420 ALA B CA 1
ATOM 7861 C C . ALA B 1 412 ? 8.695 -11.549 -8.242 1.00 25.88 420 ALA B C 1
ATOM 7862 O O . ALA B 1 412 ? 7.639 -12.165 -8.274 1.00 28.30 420 ALA B O 1
ATOM 7864 N N . LYS B 1 413 ? 9.863 -12.084 -8.589 1.00 29.70 421 LYS B N 1
ATOM 7865 C CA . LYS B 1 413 ? 10.003 -13.471 -9.022 1.00 33.30 421 LYS B CA 1
ATOM 7866 C C . LYS B 1 413 ? 10.788 -14.278 -8.000 1.00 27.15 421 LYS B C 1
ATOM 7867 O O . LYS B 1 413 ? 11.199 -15.400 -8.263 1.00 32.14 421 LYS B O 1
ATOM 7873 N N . GLY B 1 414 ? 11.004 -13.695 -6.835 1.00 22.75 422 GLY B N 1
ATOM 7874 C CA . GLY B 1 414 ? 11.800 -14.337 -5.811 1.00 21.34 422 GLY B CA 1
ATOM 7875 C C . GLY B 1 414 ? 11.588 -13.609 -4.504 1.00 19.07 422 GLY B C 1
ATOM 7876 O O . GLY B 1 414 ? 10.680 -12.790 -4.387 1.00 17.89 422 GLY B O 1
ATOM 7877 N N . PRO B 1 415 ? 12.419 -13.912 -3.508 1.00 15.67 423 PRO B N 1
ATOM 7878 C CA . PRO B 1 415 ? 12.222 -13.302 -2.206 1.00 15.57 423 PRO B CA 1
ATOM 7879 C C . PRO B 1 415 ? 12.462 -11.791 -2.233 1.00 14.03 423 PRO B C 1
ATOM 7880 O O . PRO B 1 415 ? 13.318 -11.302 -2.965 1.00 12.55 423 PRO B O 1
ATOM 7884 N N . ILE B 1 416 ? 11.692 -11.066 -1.436 1.00 12.89 424 ILE B N 1
ATOM 7885 C CA . ILE B 1 416 ? 11.773 -9.623 -1.404 1.00 13.65 424 ILE B CA 1
ATOM 7886 C C . ILE B 1 416 ? 12.533 -9.177 -0.169 1.00 12.47 424 ILE B C 1
ATOM 7887 O O . ILE B 1 416 ? 12.242 -9.618 0.940 1.00 12.74 424 ILE B O 1
ATOM 7892 N N . TYR B 1 417 ? 13.505 -8.298 -0.369 1.00 12.01 425 TYR B N 1
ATOM 7893 C CA . TYR B 1 417 ? 14.287 -7.733 0.731 1.00 12.96 425 TYR B CA 1
ATOM 7894 C C . TYR B 1 417 ? 14.088 -6.222 0.820 1.00 11.71 425 TYR B C 1
ATOM 7895 O O . TYR B 1 417 ? 14.246 -5.518 -0.172 1.00 9.35 425 TYR B O 1
ATOM 7904 N N . ILE B 1 418 ? 13.735 -5.737 2.005 1.00 11.88 426 ILE B N 1
ATOM 7905 C CA . ILE B 1 418 ? 13.704 -4.303 2.278 1.00 11.33 426 ILE B CA 1
ATOM 7906 C C . ILE B 1 418 ? 15.090 -3.870 2.733 1.00 11.17 426 ILE B C 1
ATOM 7907 O O . ILE B 1 418 ? 15.579 -4.319 3.767 1.00 11.17 426 ILE B O 1
ATOM 7912 N N . MET B 1 419 ? 15.730 -3.010 1.949 1.00 10.79 427 MET B N 1
ATOM 7913 C CA . MET B 1 419 ? 17.084 -2.562 2.247 1.00 10.52 427 MET B CA 1
ATOM 7914 C C . MET B 1 419 ? 17.044 -1.167 2.852 1.00 9.91 427 MET B C 1
ATOM 7915 O O . MET B 1 419 ? 17.026 -0.174 2.135 1.00 9.72 427 MET B O 1
ATOM 7920 N N . ASP B 1 420 ? 17.028 -1.098 4.176 1.00 10.18 428 ASP B N 1
ATOM 7921 C CA . ASP B 1 420 ? 16.952 0.175 4.892 1.00 10.50 428 ASP B CA 1
ATOM 7922 C C . ASP B 1 420 ? 18.350 0.803 4.938 1.00 10.76 428 ASP B C 1
ATOM 7923 O O . ASP B 1 420 ? 19.284 0.239 5.519 1.00 10.82 428 ASP B O 1
ATOM 7928 N N . LEU B 1 421 ? 18.501 1.971 4.321 1.00 11.01 429 LEU B N 1
ATOM 7929 C CA . LEU B 1 421 ? 19.824 2.583 4.182 1.00 10.83 429 LEU B CA 1
ATOM 7930 C C . LEU B 1 421 ? 20.099 3.688 5.194 1.00 10.13 429 LEU B C 1
ATOM 7931 O O . LEU B 1 421 ? 21.031 4.462 5.018 1.00 11.99 429 LEU B O 1
ATOM 7936 N N . ARG B 1 422 ? 19.303 3.769 6.243 1.00 8.45 430 ARG B N 1
ATOM 7937 C CA . ARG B 1 422 ? 19.366 4.915 7.138 1.00 8.62 430 ARG B CA 1
ATOM 7938 C C . ARG B 1 422 ? 20.300 4.744 8.352 1.00 8.34 430 ARG B C 1
ATOM 7939 O O . ARG B 1 422 ? 20.133 3.839 9.168 1.00 7.91 430 ARG B O 1
ATOM 7947 N N . GLN B 1 423 ? 21.278 5.629 8.482 1.00 8.68 431 GLN B N 1
ATOM 7948 C CA . GLN B 1 423 ? 22.130 5.621 9.676 1.00 9.23 431 GLN B CA 1
ATOM 7949 C C . GLN B 1 423 ? 21.358 6.207 10.839 1.00 8.92 431 GLN B C 1
ATOM 7950 O O . GLN B 1 423 ? 21.471 5.746 11.963 1.00 8.68 431 GLN B O 1
ATOM 7956 N N . GLU B 1 424 ? 20.572 7.238 10.553 1.00 9.59 432 GLU B N 1
ATOM 7957 C CA . GLU B 1 424 ? 19.795 7.911 11.585 1.00 10.06 432 GLU B CA 1
ATOM 7958 C C . GLU B 1 424 ? 18.790 6.966 12.229 1.00 10.51 432 GLU B C 1
ATOM 7959 O O . GLU B 1 424 ? 18.272 6.038 11.594 1.00 10.68 432 GLU B O 1
ATOM 7965 N N . THR B 1 425 ? 18.529 7.209 13.504 1.00 10.12 433 THR B N 1
ATOM 7966 C CA . THR B 1 425 ? 17.608 6.378 14.271 1.00 11.13 433 THR B CA 1
ATOM 7967 C C . THR B 1 425 ? 16.163 6.662 13.874 1.00 10.31 433 THR B C 1
ATOM 7968 O O . THR B 1 425 ? 15.720 7.805 13.871 1.00 9.11 433 THR B O 1
ATOM 7972 N N . HIS B 1 426 ? 15.437 5.606 13.533 1.00 10.57 434 HIS B N 1
ATOM 7973 C CA . HIS B 1 426 ? 14.048 5.744 13.140 1.00 10.61 434 HIS B CA 1
ATOM 7974 C C . HIS B 1 426 ? 13.251 4.522 13.565 1.00 11.34 434 HIS B C 1
ATOM 7975 O O . HIS B 1 426 ? 13.802 3.541 14.076 1.00 10.66 434 HIS B O 1
ATOM 7982 N N . GLY B 1 427 ? 11.948 4.600 13.334 1.00 11.41 435 GLY B N 1
ATOM 7983 C CA . GLY B 1 427 ? 11.029 3.545 13.717 1.00 12.61 435 GLY B CA 1
ATOM 7984 C C . GLY B 1 427 ? 9.602 3.930 13.410 1.00 12.14 435 GLY B C 1
ATOM 7985 O O . GLY B 1 427 ? 9.355 4.754 12.535 1.00 12.62 435 GLY B O 1
ATOM 7986 N N . VAL B 1 428 ? 8.669 3.339 14.143 1.00 14.60 436 VAL B N 1
ATOM 7987 C CA . VAL B 1 428 ? 7.245 3.543 13.900 1.00 15.60 436 VAL B CA 1
ATOM 7988 C C . VAL B 1 428 ? 6.484 3.887 15.181 1.00 16.23 436 VAL B C 1
ATOM 7989 O O . VAL B 1 428 ? 6.487 3.107 16.127 1.00 16.50 436 VAL B O 1
ATOM 7993 N N . PHE B 1 429 ? 5.859 5.064 15.222 1.00 17.09 437 PHE B N 1
ATOM 7994 C CA . PHE B 1 429 ? 4.982 5.447 16.343 1.00 16.84 437 PHE B CA 1
ATOM 7995 C C . PHE B 1 429 ? 3.534 5.466 15.862 1.00 17.66 437 PHE B C 1
ATOM 7996 O O . PHE B 1 429 ? 3.199 6.176 14.909 1.00 17.97 437 PHE B O 1
ATOM 8004 N N . ASN B 1 430 ? 2.672 4.693 16.513 1.00 18.54 438 ASN B N 1
ATOM 8005 C CA . ASN B 1 430 ? 1.248 4.683 16.156 1.00 19.01 438 ASN B CA 1
ATOM 8006 C C . ASN B 1 430 ? 1.031 4.562 14.643 1.00 17.29 438 ASN B C 1
ATOM 8007 O O . ASN B 1 430 ? 0.131 5.185 14.092 1.00 16.99 438 ASN B O 1
ATOM 8012 N N . GLY B 1 431 ? 1.857 3.766 13.973 1.00 15.66 439 GLY B N 1
ATOM 8013 C CA . GLY B 1 431 ? 1.693 3.536 12.538 1.00 16.10 439 GLY B CA 1
ATOM 8014 C C . GLY B 1 431 ? 2.462 4.518 11.665 1.00 15.57 439 GLY B C 1
ATOM 8015 O O . GLY B 1 431 ? 2.590 4.316 10.458 1.00 14.73 439 GLY B O 1
ATOM 8016 N N . ASN B 1 432 ? 3.001 5.569 12.278 1.00 13.93 440 ASN B N 1
ATOM 8017 C CA . ASN B 1 432 ? 3.687 6.614 11.531 1.00 12.94 440 ASN B CA 1
ATOM 8018 C C . ASN B 1 432 ? 5.181 6.368 11.514 1.00 11.51 440 ASN B C 1
ATOM 8019 O O . ASN B 1 432 ? 5.739 5.910 12.493 1.00 11.69 440 ASN B O 1
ATOM 8024 N N . ALA B 1 433 ? 5.828 6.648 10.391 1.00 12.11 441 ALA B N 1
ATOM 8025 C CA . ALA B 1 433 ? 7.289 6.566 10.324 1.00 11.68 441 ALA B CA 1
ATOM 8026 C C . ALA B 1 433 ? 7.868 7.809 10.982 1.00 10.87 441 ALA B C 1
ATOM 8027 O O . ALA B 1 433 ? 7.457 8.916 10.663 1.00 11.40 441 ALA B O 1
ATOM 8029 N N . VAL B 1 434 ? 8.804 7.614 11.906 1.00 10.60 442 VAL B N 1
ATOM 8030 C CA . VAL B 1 434 ? 9.428 8.710 12.646 1.00 10.71 442 VAL B CA 1
ATOM 8031 C C . VAL B 1 434 ? 10.932 8.502 12.735 1.00 10.32 442 VAL B C 1
ATOM 8032 O O . VAL B 1 434 ? 11.422 7.390 12.554 1.00 11.49 442 VAL B O 1
ATOM 8036 N N . SER B 1 435 ? 11.648 9.579 13.039 1.00 10.28 443 SER B N 1
ATOM 8037 C CA . SER B 1 435 ? 13.092 9.522 13.238 1.00 10.16 443 SER B CA 1
ATOM 8038 C C . SER B 1 435 ? 13.579 10.506 14.315 1.00 9.92 443 SER B C 1
ATOM 8039 O O . SER B 1 435 ? 12.947 11.525 14.593 1.00 10.16 443 SER B O 1
ATOM 8042 N N . TRP B 1 436 ? 14.707 10.175 14.929 1.00 9.49 444 TRP B N 1
ATOM 8043 C CA . TRP B 1 436 ? 15.342 11.033 15.911 1.00 8.98 444 TRP B CA 1
ATOM 8044 C C . TRP B 1 436 ? 16.235 12.000 15.147 1.00 9.14 444 TRP B C 1
ATOM 8045 O O . TRP B 1 436 ? 17.322 11.634 14.705 1.00 8.75 444 TRP B O 1
ATOM 8056 N N . TYR B 1 437 ? 15.765 13.230 14.985 1.00 9.18 445 TYR B N 1
ATOM 8057 C CA . TYR B 1 437 ? 16.385 14.172 14.072 1.00 9.44 445 TYR B CA 1
ATOM 8058 C C . TYR B 1 437 ? 17.378 15.047 14.808 1.00 9.44 445 TYR B C 1
ATOM 8059 O O . TYR B 1 437 ? 17.048 15.647 15.838 1.00 8.42 445 TYR B O 1
ATOM 8068 N N . GLY B 1 438 ? 18.596 15.106 14.277 1.00 9.11 446 GLY B N 1
ATOM 8069 C CA . GLY B 1 438 ? 19.592 16.085 14.719 1.00 10.04 446 GLY B CA 1
ATOM 8070 C C . GLY B 1 438 ? 19.995 16.967 13.552 1.00 10.48 446 GLY B C 1
ATOM 8071 O O . GLY B 1 438 ? 19.583 16.727 12.433 1.00 10.01 446 GLY B O 1
ATOM 8072 N N . LEU B 1 439 ? 20.811 17.985 13.811 1.00 11.37 447 LEU B N 1
ATOM 8073 C CA . LEU B 1 439 ? 21.258 18.887 12.763 1.00 11.35 447 LEU B CA 1
ATOM 8074 C C . LEU B 1 439 ? 21.825 18.106 11.562 1.00 11.76 447 LEU B C 1
ATOM 8075 O O . LEU B 1 439 ? 22.612 17.173 11.716 1.00 10.75 447 LEU B O 1
ATOM 8080 N N . ARG B 1 440 ? 21.403 18.510 10.371 1.00 10.98 448 ARG B N 1
ATOM 8081 C CA . ARG B 1 440 ? 21.722 17.824 9.121 1.00 12.36 448 ARG B CA 1
ATOM 8082 C C . ARG B 1 440 ? 21.267 16.359 9.049 1.00 12.25 448 ARG B C 1
ATOM 8083 O O . ARG B 1 440 ? 21.717 15.602 8.191 1.00 13.53 448 ARG B O 1
ATOM 8091 N N . ASP B 1 441 ? 20.341 15.974 9.910 1.00 11.84 449 ASP B N 1
ATOM 8092 C CA . ASP B 1 441 ? 19.925 14.579 10.008 1.00 12.12 449 ASP B CA 1
ATOM 8093 C C . ASP B 1 441 ? 21.137 13.671 10.264 1.00 12.65 449 ASP B C 1
ATOM 8094 O O . ASP B 1 441 ? 21.186 12.542 9.780 1.00 15.66 449 ASP B O 1
ATOM 8099 N N . TRP B 1 442 ? 22.117 14.160 11.027 1.00 12.55 450 TRP B N 1
ATOM 8100 C CA . TRP B 1 442 ? 23.318 13.371 11.332 1.00 12.30 450 TRP B CA 1
ATOM 8101 C C . TRP B 1 442 ? 23.327 12.870 12.778 1.00 12.89 450 TRP B C 1
ATOM 8102 O O . TRP B 1 442 ? 24.374 12.814 13.411 1.00 14.18 450 TRP B O 1
ATOM 8113 N N . GLY B 1 443 ? 22.160 12.477 13.281 1.00 12.49 451 GLY B N 1
ATOM 8114 C CA . GLY B 1 443 ? 22.020 12.009 14.660 1.00 12.07 451 GLY B CA 1
ATOM 8115 C C . GLY B 1 443 ? 22.914 10.857 15.086 1.00 11.73 451 GLY B C 1
ATOM 8116 O O . GLY B 1 443 ? 23.180 10.684 16.282 1.00 14.82 451 GLY B O 1
ATOM 8117 N N . ASN B 1 444 ? 23.364 10.052 14.131 1.00 10.78 452 ASN B N 1
ATOM 8118 C CA . ASN B 1 444 ? 24.197 8.891 14.442 1.00 10.21 452 ASN B CA 1
ATOM 8119 C C . ASN B 1 444 ? 25.531 8.930 13.716 1.00 11.07 452 ASN B C 1
ATOM 8120 O O . ASN B 1 444 ? 26.135 7.879 13.457 1.00 9.99 452 ASN B O 1
ATOM 8125 N N . LEU B 1 445 ? 25.968 10.145 13.375 1.00 11.91 453 LEU B N 1
ATOM 8126 C CA . LEU B 1 445 ? 27.253 10.361 12.713 1.00 12.97 453 LEU B CA 1
ATOM 8127 C C . LEU B 1 445 ? 28.364 9.764 13.557 1.00 13.81 453 LEU B C 1
ATOM 8128 O O . LEU B 1 445 ? 28.418 9.981 14.763 1.00 13.99 453 LEU B O 1
ATOM 8133 N N . GLY B 1 446 ? 29.245 9.005 12.922 1.00 15.53 454 GLY B N 1
ATOM 8134 C CA . GLY B 1 446 ? 30.392 8.421 13.610 1.00 16.22 454 GLY B CA 1
ATOM 8135 C C . GLY B 1 446 ? 30.101 7.066 14.231 1.00 17.30 454 GLY B C 1
ATOM 8136 O O . GLY B 1 446 ? 31.014 6.340 14.597 1.00 19.68 454 GLY B O 1
ATOM 8137 N N . LYS B 1 447 ? 28.829 6.714 14.352 1.00 17.64 455 LYS B N 1
ATOM 8138 C CA . LYS B 1 447 ? 28.467 5.437 14.950 1.00 17.84 455 LYS B CA 1
ATOM 8139 C C . LYS B 1 447 ? 28.611 4.285 13.972 1.00 19.67 455 LYS B C 1
ATOM 8140 O O . LYS B 1 447 ? 28.335 4.431 12.785 1.00 26.08 455 LYS B O 1
ATOM 8146 N N . ASN B 1 448 ? 29.047 3.135 14.480 1.00 23.75 456 ASN B N 1
ATOM 8147 C CA . ASN B 1 448 ? 29.010 1.904 13.710 1.00 23.28 456 ASN B CA 1
ATOM 8148 C C . ASN B 1 448 ? 27.609 1.288 13.782 1.00 19.77 456 ASN B C 1
ATOM 8149 O O . ASN B 1 448 ? 26.732 1.798 14.471 1.00 17.69 456 ASN B O 1
ATOM 8154 N N . LYS B 1 449 ? 27.394 0.204 13.055 1.00 18.24 457 LYS B N 1
ATOM 8155 C CA . LYS B 1 449 ? 26.064 -0.381 12.923 1.00 19.30 457 LYS B CA 1
ATOM 8156 C C . LYS B 1 449 ? 25.511 -0.861 14.264 1.00 19.71 457 LYS B C 1
ATOM 8157 O O . LYS B 1 449 ? 24.355 -0.595 14.606 1.00 20.14 457 LYS B O 1
ATOM 8163 N N . ALA B 1 450 ? 26.345 -1.560 15.026 1.00 20.67 458 ALA B N 1
ATOM 8164 C CA . ALA B 1 450 ? 25.941 -2.058 16.340 1.00 21.60 458 ALA B CA 1
ATOM 8165 C C . ALA B 1 450 ? 25.474 -0.913 17.247 1.00 20.53 458 ALA B C 1
ATOM 8166 O O . ALA B 1 450 ? 24.451 -1.031 17.926 1.00 18.76 458 ALA B O 1
ATOM 8168 N N . GLU B 1 451 ? 26.214 0.194 17.246 1.00 18.76 459 GLU B N 1
ATOM 8169 C CA . GLU B 1 451 ? 25.860 1.362 18.062 1.00 20.74 459 GLU B CA 1
ATOM 8170 C C . GLU B 1 451 ? 24.569 2.041 17.581 1.00 17.56 459 GLU B C 1
ATOM 8171 O O . GLU B 1 451 ? 23.755 2.493 18.406 1.00 14.07 459 GLU B O 1
ATOM 8177 N N . VAL B 1 452 ? 24.384 2.101 16.257 1.00 14.02 460 VAL B N 1
ATOM 8178 C CA . VAL B 1 452 ? 23.165 2.653 15.668 1.00 12.80 460 VAL B CA 1
ATOM 8179 C C . VAL B 1 452 ? 21.947 1.850 16.128 1.00 13.71 460 VAL B C 1
ATOM 8180 O O . VAL B 1 452 ? 20.946 2.424 16.561 1.00 13.44 460 VAL B O 1
ATOM 8184 N N . LEU B 1 453 ? 22.027 0.527 16.043 1.00 14.91 461 LEU B N 1
ATOM 8185 C CA . LEU B 1 453 ? 20.894 -0.328 16.436 1.00 17.02 461 LEU B CA 1
ATOM 8186 C C . LEU B 1 453 ? 20.615 -0.253 17.940 1.00 17.66 461 LEU B C 1
ATOM 8187 O O . LEU B 1 453 ? 19.457 -0.234 18.368 1.00 16.56 461 LEU B O 1
ATOM 8192 N N . LYS B 1 454 ? 21.684 -0.196 18.729 1.00 18.54 462 LYS B N 1
ATOM 8193 C CA . LYS B 1 454 ? 21.578 -0.020 20.171 1.00 21.56 462 LYS B CA 1
ATOM 8194 C C . LYS B 1 454 ? 20.894 1.297 20.538 1.00 19.65 462 LYS B C 1
ATOM 8195 O O . LYS B 1 454 ? 20.025 1.329 21.406 1.00 19.99 462 LYS B O 1
ATOM 8201 N N . ASP B 1 455 ? 21.297 2.383 19.882 1.00 17.75 463 ASP B N 1
ATOM 8202 C CA . ASP B 1 455 ? 20.663 3.690 20.089 1.00 16.07 463 ASP B CA 1
ATOM 8203 C C . ASP B 1 455 ? 19.193 3.629 19.681 1.00 13.99 463 ASP B C 1
ATOM 8204 O O . ASP B 1 455 ? 18.311 4.128 20.378 1.00 12.64 463 ASP B O 1
ATOM 8209 N N . GLU B 1 456 ? 18.941 2.992 18.546 1.00 13.71 464 GLU B N 1
ATOM 8210 C CA . GLU B 1 456 ? 17.603 2.908 17.988 1.00 14.33 464 GLU B CA 1
ATOM 8211 C C . GLU B 1 456 ? 16.656 2.155 18.904 1.00 14.45 464 GLU B C 1
ATOM 8212 O O . GLU B 1 456 ? 15.554 2.624 19.197 1.00 14.61 464 GLU B O 1
ATOM 8218 N N . ASN B 1 457 ? 17.078 0.985 19.358 1.00 17.13 465 ASN B N 1
ATOM 8219 C CA . ASN B 1 457 ? 16.243 0.195 20.260 1.00 20.28 465 ASN B CA 1
ATOM 8220 C C . ASN B 1 457 ? 15.985 0.939 21.559 1.00 21.48 465 ASN B C 1
ATOM 8221 O O . ASN B 1 457 ? 14.865 0.956 22.068 1.00 22.39 465 ASN B O 1
ATOM 8226 N N . SER B 1 458 ? 17.034 1.563 22.083 1.00 22.19 466 SER B N 1
ATOM 8227 C CA . SER B 1 458 ? 16.962 2.259 23.357 1.00 22.89 466 SER B CA 1
ATOM 8228 C C . SER B 1 458 ? 15.989 3.437 23.299 1.00 23.20 466 SER B C 1
ATOM 8229 O O . SER B 1 458 ? 15.113 3.577 24.159 1.00 25.30 466 SER B O 1
ATOM 8232 N N . ARG B 1 459 ? 16.118 4.274 22.276 1.00 21.96 467 ARG B N 1
ATOM 8233 C CA . ARG B 1 459 ? 15.260 5.451 22.171 1.00 20.26 467 ARG B CA 1
ATOM 8234 C C . ARG B 1 459 ? 13.806 5.088 21.848 1.00 20.54 467 ARG B C 1
ATOM 8235 O O . ARG B 1 459 ? 12.887 5.729 22.355 1.00 20.48 467 ARG B O 1
ATOM 8243 N N . LEU B 1 460 ? 13.588 4.088 20.998 1.00 19.79 468 LEU B N 1
ATOM 8244 C CA . LEU B 1 460 ? 12.220 3.686 20.662 1.00 20.25 468 LEU B CA 1
ATOM 8245 C C . LEU B 1 460 ? 11.503 3.145 21.905 1.00 21.73 468 LEU B C 1
ATOM 8246 O O . LEU B 1 460 ? 10.362 3.514 22.182 1.00 22.53 468 LEU B O 1
ATOM 8251 N N . ASN B 1 461 ? 12.184 2.284 22.656 1.00 23.67 469 ASN B N 1
ATOM 8252 C CA . ASN B 1 461 ? 11.622 1.728 23.886 1.00 24.96 469 ASN B CA 1
ATOM 8253 C C . ASN B 1 461 ? 11.292 2.805 24.904 1.00 22.62 469 ASN B C 1
ATOM 8254 O O . ASN B 1 461 ? 10.270 2.726 25.568 1.00 24.14 469 ASN B O 1
ATOM 8259 N N . ALA B 1 462 ? 12.159 3.806 25.022 1.00 20.58 470 ALA B N 1
ATOM 8260 C CA . ALA B 1 462 ? 11.986 4.857 26.008 1.00 19.65 470 ALA B CA 1
ATOM 8261 C C . ALA B 1 462 ? 10.840 5.783 25.635 1.00 22.02 470 ALA B C 1
ATOM 8262 O O . ALA B 1 462 ? 10.347 6.537 26.469 1.00 22.93 470 ALA B O 1
ATOM 8264 N N . ALA B 1 463 ? 10.410 5.726 24.381 1.00 23.53 471 ALA B N 1
ATOM 8265 C CA . ALA B 1 463 ? 9.331 6.586 23.906 1.00 24.20 471 ALA B CA 1
ATOM 8266 C C . ALA B 1 463 ? 7.942 6.002 24.202 1.00 28.76 471 ALA B C 1
ATOM 8267 O O . ALA B 1 463 ? 6.950 6.738 24.266 1.00 26.50 471 ALA B O 1
ATOM 8269 N N . ARG B 1 464 ? 7.878 4.684 24.378 1.00 27.26 472 ARG B N 1
ATOM 8270 C CA . ARG B 1 464 ? 6.609 3.977 24.542 1.00 33.04 472 ARG B CA 1
ATOM 8271 C C . ARG B 1 464 ? 5.827 4.425 25.777 1.00 33.91 472 ARG B C 1
ATOM 8272 O O . ARG B 1 464 ? 6.330 4.361 26.901 1.00 38.14 472 ARG B O 1
ATOM 8280 N N . GLY B 1 465 ? 4.588 4.852 25.557 1.00 32.87 473 GLY B N 1
ATOM 8281 C CA . GLY B 1 465 ? 3.727 5.326 26.639 1.00 35.01 473 GLY B CA 1
ATOM 8282 C C . GLY B 1 465 ? 3.958 6.776 27.040 1.00 36.60 473 GLY B C 1
ATOM 8283 O O . GLY B 1 465 ? 3.250 7.310 27.890 1.00 37.06 473 GLY B O 1
ATOM 8284 N N . LYS B 1 466 ? 4.949 7.420 26.436 1.00 37.09 474 LYS B N 1
ATOM 8285 C CA . LYS B 1 466 ? 5.238 8.815 26.736 1.00 34.63 474 LYS B CA 1
ATOM 8286 C C . LYS B 1 466 ? 4.347 9.724 25.905 1.00 31.26 474 LYS B C 1
ATOM 8287 O O . LYS B 1 466 ? 3.722 9.283 24.947 1.00 30.55 474 LYS B O 1
ATOM 8293 N N . SER B 1 467 ? 4.282 10.995 26.284 1.00 30.88 475 SER B N 1
ATOM 8294 C CA . SER B 1 467 ? 3.653 12.009 25.448 1.00 32.19 475 SER B CA 1
ATOM 8295 C C . SER B 1 467 ? 4.742 12.937 24.913 1.00 31.75 475 SER B C 1
ATOM 8296 O O . SER B 1 467 ? 5.373 13.667 25.676 1.00 29.03 475 SER B O 1
ATOM 8299 N N . LEU B 1 468 ? 4.958 12.899 23.600 1.00 30.56 476 LEU B N 1
ATOM 8300 C CA . LEU B 1 468 ? 6.104 13.561 22.986 1.00 27.76 476 LEU B CA 1
ATOM 8301 C C . LEU B 1 468 ? 5.690 14.381 21.782 1.00 29.00 476 LEU B C 1
ATOM 8302 O O . LEU B 1 468 ? 4.639 14.140 21.173 1.00 24.28 476 LEU B O 1
ATOM 8307 N N . ILE B 1 469 ? 6.547 15.339 21.435 1.00 29.04 477 ILE B N 1
ATOM 8308 C CA . ILE B 1 469 ? 6.429 16.080 20.188 1.00 25.74 477 ILE B CA 1
ATOM 8309 C C . ILE B 1 469 ? 6.876 15.191 19.028 1.00 23.12 477 ILE B C 1
ATOM 8310 O O . ILE B 1 469 ? 7.970 14.627 19.052 1.00 21.02 477 ILE B O 1
ATOM 8315 N N . VAL B 1 470 ? 6.020 15.056 18.026 1.00 21.48 478 VAL B N 1
ATOM 8316 C CA . VAL B 1 470 ? 6.364 14.346 16.804 1.00 20.62 478 VAL B CA 1
ATOM 8317 C C . VAL B 1 470 ? 5.921 15.245 15.673 1.00 23.27 478 VAL B C 1
ATOM 8318 O O . VAL B 1 470 ? 4.733 15.350 15.379 1.00 24.80 478 VAL B O 1
ATOM 8322 N N . ALA B 1 471 ? 6.880 15.918 15.052 1.00 23.11 479 ALA B N 1
ATOM 8323 C CA . ALA B 1 471 ? 6.558 17.026 14.185 1.00 20.40 479 ALA B CA 1
ATOM 8324 C C . ALA B 1 471 ? 7.112 16.824 12.800 1.00 19.33 479 ALA B C 1
ATOM 8325 O O . ALA B 1 471 ? 8.193 16.265 12.622 1.00 16.58 479 ALA B O 1
ATOM 8327 N N . GLU B 1 472 ? 6.347 17.285 11.820 1.00 19.07 480 GLU B N 1
ATOM 8328 C CA . GLU B 1 472 ? 6.848 17.439 10.479 1.00 22.65 480 GLU B CA 1
ATOM 8329 C C . GLU B 1 472 ? 7.739 18.684 10.466 1.00 20.48 480 GLU B C 1
ATOM 8330 O O . GLU B 1 472 ? 7.435 19.684 11.123 1.00 19.09 480 GLU B O 1
ATOM 8336 N N . LEU B 1 473 ? 8.839 18.611 9.727 1.00 20.59 481 LEU B N 1
ATOM 8337 C CA . LEU B 1 473 ? 9.769 19.726 9.630 1.00 20.99 481 LEU B CA 1
ATOM 8338 C C . LEU B 1 473 ? 9.573 20.510 8.345 1.00 20.89 481 LEU B C 1
ATOM 8339 O O . LEU B 1 473 ? 9.384 19.935 7.276 1.00 22.09 481 LEU B O 1
ATOM 8344 N N . ASP B 1 474 ? 9.635 21.830 8.449 1.00 21.76 482 ASP B N 1
ATOM 8345 C CA . ASP B 1 474 ? 9.480 22.667 7.276 1.00 26.36 482 ASP B CA 1
ATOM 8346 C C . ASP B 1 474 ? 10.796 22.757 6.509 1.00 27.37 482 ASP B C 1
ATOM 8347 O O . ASP B 1 474 ? 11.768 22.075 6.835 1.00 26.07 482 ASP B O 1
ATOM 8352 N N . LYS B 1 475 ? 10.798 23.591 5.477 1.00 31.97 483 LYS B N 1
ATOM 8353 C CA . LYS B 1 475 ? 11.946 23.774 4.597 1.00 36.42 483 LYS B CA 1
ATOM 8354 C C . LYS B 1 475 ? 13.185 24.228 5.364 1.00 29.93 483 LYS B C 1
ATOM 8355 O O . LYS B 1 475 ? 14.306 24.005 4.918 1.00 30.77 483 LYS B O 1
ATOM 8361 N N . ASP B 1 476 ? 12.978 24.865 6.512 1.00 25.91 484 ASP B N 1
ATOM 8362 C CA . ASP B 1 476 ? 14.085 25.318 7.354 1.00 27.52 484 ASP B CA 1
ATOM 8363 C C . ASP B 1 476 ? 14.420 24.331 8.487 1.00 24.63 484 ASP B C 1
ATOM 8364 O O . ASP B 1 476 ? 15.210 24.650 9.369 1.00 23.74 484 ASP B O 1
ATOM 8369 N N . LYS B 1 477 ? 13.812 23.148 8.459 1.00 21.07 485 LYS B N 1
ATOM 8370 C CA . LYS B 1 477 ? 14.027 22.117 9.474 1.00 20.65 485 LYS B CA 1
ATOM 8371 C C . LYS B 1 477 ? 13.498 22.538 10.842 1.00 20.55 485 LYS B C 1
ATOM 8372 O O . LYS B 1 477 ? 13.988 22.088 11.874 1.00 17.72 485 LYS B O 1
ATOM 8378 N N . MET B 1 478 ? 12.489 23.398 10.842 1.00 19.08 486 MET B N 1
ATOM 8379 C CA . MET B 1 478 ? 11.830 23.795 12.073 1.00 19.94 486 MET B CA 1
ATOM 8380 C C . MET B 1 478 ? 10.476 23.105 12.129 1.00 19.52 486 MET B C 1
ATOM 8381 O O . MET B 1 478 ? 9.835 22.910 11.096 1.00 20.02 486 MET B O 1
ATOM 8386 N N . PRO B 1 479 ? 10.040 22.721 13.333 1.00 17.20 487 PRO B N 1
ATOM 8387 C CA . PRO B 1 479 ? 8.798 21.963 13.448 1.00 17.56 487 PRO B CA 1
ATOM 8388 C C . PRO B 1 479 ? 7.546 22.781 13.105 1.00 19.01 487 PRO B C 1
ATOM 8389 O O . PRO B 1 479 ? 7.466 23.964 13.448 1.00 17.04 487 PRO B O 1
ATOM 8393 N N . ILE B 1 480 ? 6.586 22.135 12.438 1.00 22.29 488 ILE B N 1
ATOM 8394 C CA . ILE B 1 480 ? 5.314 22.762 12.072 1.00 23.30 488 ILE B CA 1
ATOM 8395 C C . ILE B 1 480 ? 4.215 22.444 13.093 1.00 26.70 488 ILE B C 1
ATOM 8396 O O . ILE B 1 480 ? 3.870 21.281 13.306 1.00 22.13 488 ILE B O 1
ATOM 8401 N N . ASP B 1 481 ? 3.669 23.471 13.736 1.00 33.58 489 ASP B N 1
ATOM 8402 C CA . ASP B 1 481 ? 2.570 23.260 14.678 1.00 35.26 489 ASP B CA 1
ATOM 8403 C C . ASP B 1 481 ? 2.867 22.149 15.669 1.00 30.96 489 ASP B C 1
ATOM 8404 O O . ASP B 1 481 ? 2.046 21.267 15.872 1.00 37.03 489 ASP B O 1
ATOM 8409 N N . PRO B 1 482 ? 4.042 22.184 16.294 1.00 25.69 490 PRO B N 1
ATOM 8410 C CA . PRO B 1 482 ? 4.340 21.103 17.219 1.00 24.31 490 PRO B CA 1
ATOM 8411 C C . PRO B 1 482 ? 3.318 21.004 18.360 1.00 25.49 490 PRO B C 1
ATOM 8412 O O . PRO B 1 482 ? 2.970 22.011 18.982 1.00 22.14 490 PRO B O 1
ATOM 8416 N N . LYS B 1 483 ? 2.822 19.791 18.589 1.00 29.34 491 LYS B N 1
ATOM 8417 C CA . LYS B 1 483 ? 1.936 19.472 19.717 1.00 33.18 491 LYS B CA 1
ATOM 8418 C C . LYS B 1 483 ? 2.276 18.082 20.233 1.00 28.36 491 LYS B C 1
ATOM 8419 O O . LYS B 1 483 ? 2.543 17.173 19.451 1.00 29.46 491 LYS B O 1
ATOM 8425 N N . PRO B 1 484 ? 2.253 17.900 21.554 1.00 26.95 492 PRO B N 1
ATOM 8426 C CA . PRO B 1 484 ? 2.586 16.583 22.072 1.00 27.89 492 PRO B CA 1
ATOM 8427 C C . PRO B 1 484 ? 1.506 15.567 21.712 1.00 31.10 492 PRO B C 1
ATOM 8428 O O . PRO B 1 484 ? 0.315 15.890 21.743 1.00 30.33 492 PRO B O 1
ATOM 8432 N N . VAL B 1 485 ? 1.925 14.354 21.366 1.00 30.63 493 VAL B N 1
ATOM 8433 C CA . VAL B 1 485 ? 0.989 13.273 21.080 1.00 30.85 493 VAL B CA 1
ATOM 8434 C C . VAL B 1 485 ? 1.334 12.058 21.928 1.00 26.64 493 VAL B C 1
ATOM 8435 O O . VAL B 1 485 ? 2.495 11.809 22.234 1.00 30.58 493 VAL B O 1
ATOM 8439 N N . LYS B 1 486 ? 0.318 11.314 22.327 1.00 24.08 494 LYS B N 1
ATOM 8440 C CA . LYS B 1 486 ? 0.536 10.118 23.118 1.00 26.88 494 LYS B CA 1
ATOM 8441 C C . LYS B 1 486 ? 1.077 8.995 22.237 1.00 23.77 494 LYS B C 1
ATOM 8442 O O . LYS B 1 486 ? 0.509 8.684 21.191 1.00 20.20 494 LYS B O 1
ATOM 8448 N N . ILE B 1 487 ? 2.180 8.391 22.655 1.00 23.92 495 ILE B N 1
ATOM 8449 C CA . ILE B 1 487 ? 2.761 7.298 21.890 1.00 26.60 495 ILE B CA 1
ATOM 8450 C C . ILE B 1 487 ? 2.240 5.972 22.435 1.00 29.18 495 ILE B C 1
ATOM 8451 O O . ILE B 1 487 ? 2.664 5.517 23.497 1.00 30.49 495 ILE B O 1
ATOM 8456 N N . GLU B 1 488 ? 1.318 5.362 21.693 1.00 32.37 496 GLU B N 1
ATOM 8457 C CA . GLU B 1 488 ? 0.660 4.133 22.124 1.00 37.01 496 GLU B CA 1
ATOM 8458 C C . GLU B 1 488 ? 1.436 2.900 21.664 1.00 34.16 496 GLU B C 1
ATOM 8459 O O . GLU B 1 488 ? 1.783 2.050 22.476 1.00 32.42 496 GLU B O 1
ATOM 8465 N N . SER B 1 489 ? 1.713 2.806 20.365 1.00 32.24 497 SER B N 1
ATOM 8466 C CA . SER B 1 489 ? 2.473 1.672 19.836 1.00 30.11 497 SER B CA 1
ATOM 8467 C C . SER B 1 489 ? 3.815 2.085 19.233 1.00 24.20 497 SER B C 1
ATOM 8468 O O . SER B 1 489 ? 3.933 3.115 18.575 1.00 23.01 497 SER B O 1
ATOM 8471 N N . VAL B 1 490 ? 4.817 1.248 19.467 1.00 20.86 498 VAL B N 1
ATOM 8472 C CA . VAL B 1 490 ? 6.164 1.482 18.987 1.00 20.53 498 VAL B CA 1
ATOM 8473 C C . VAL B 1 490 ? 6.725 0.214 18.360 1.00 19.57 498 VAL B C 1
ATOM 8474 O O . VAL B 1 490 ? 6.665 -0.852 18.970 1.00 17.77 498 VAL B O 1
ATOM 8478 N N . MET B 1 491 ? 7.259 0.339 17.144 1.00 20.17 499 MET B N 1
ATOM 8479 C CA . MET B 1 491 ? 8.004 -0.745 16.479 1.00 19.55 499 MET B CA 1
ATOM 8480 C C . MET B 1 491 ? 9.242 -0.216 15.756 1.00 18.20 499 MET B C 1
ATOM 8481 O O . MET B 1 491 ? 9.264 0.932 15.285 1.00 17.31 499 MET B O 1
ATOM 8486 N N . THR B 1 492 ? 10.257 -1.070 15.634 1.00 14.26 500 THR B N 1
ATOM 8487 C CA . THR B 1 492 ? 11.321 -0.828 14.680 1.00 13.97 500 THR B CA 1
ATOM 8488 C C . THR B 1 492 ? 10.731 -1.120 13.318 1.00 14.62 500 THR B C 1
ATOM 8489 O O . THR B 1 492 ? 9.695 -1.786 13.214 1.00 13.69 500 THR B O 1
ATOM 8493 N N . GLU B 1 493 ? 11.375 -0.612 12.275 1.00 13.73 501 GLU B N 1
ATOM 8494 C CA . GLU B 1 493 ? 10.982 -0.955 10.923 1.00 14.95 501 GLU B CA 1
ATOM 8495 C C . GLU B 1 493 ? 11.188 -2.452 10.648 1.00 15.33 501 GLU B C 1
ATOM 8496 O O . GLU B 1 493 ? 10.421 -3.067 9.921 1.00 14.23 501 GLU B O 1
ATOM 8502 N N . GLN B 1 494 ? 12.228 -3.039 11.228 1.00 17.25 502 GLN B N 1
ATOM 8503 C CA . GLN B 1 494 ? 12.460 -4.462 11.046 1.00 17.70 502 GLN B CA 1
ATOM 8504 C C . GLN B 1 494 ? 11.269 -5.305 11.520 1.00 17.29 502 GLN B C 1
ATOM 8505 O O . GLN B 1 494 ? 10.880 -6.252 10.850 1.00 15.76 502 GLN B O 1
ATOM 8511 N N . GLN B 1 495 ? 10.705 -4.953 12.676 1.00 17.32 503 GLN B N 1
ATOM 8512 C CA . GLN B 1 495 ? 9.537 -5.651 13.224 1.00 16.26 503 GLN B CA 1
ATOM 8513 C C . GLN B 1 495 ? 8.337 -5.487 12.321 1.00 15.42 503 GLN B C 1
ATOM 8514 O O . GLN B 1 495 ? 7.617 -6.441 12.030 1.00 15.57 503 GLN B O 1
ATOM 8520 N N . LEU B 1 496 ? 8.124 -4.264 11.864 1.00 14.95 504 LEU B N 1
ATOM 8521 C CA . LEU B 1 496 ? 7.034 -3.993 10.950 1.00 15.74 504 LEU B CA 1
ATOM 8522 C C . LEU B 1 496 ? 7.168 -4.792 9.650 1.00 15.75 504 LEU B C 1
ATOM 8523 O O . LEU B 1 496 ? 6.200 -5.373 9.167 1.00 15.95 504 LEU B O 1
ATOM 8528 N N . VAL B 1 497 ? 8.366 -4.806 9.080 1.00 14.36 505 VAL B N 1
ATOM 8529 C CA . VAL B 1 497 ? 8.597 -5.480 7.809 1.00 15.08 505 VAL B CA 1
ATOM 8530 C C . VAL B 1 497 ? 8.444 -7.000 7.931 1.00 15.55 505 VAL B C 1
ATOM 8531 O O . VAL B 1 497 ? 7.820 -7.637 7.085 1.00 12.33 505 VAL B O 1
ATOM 8535 N N . GLU B 1 498 ? 9.012 -7.576 8.983 1.00 16.49 506 GLU B N 1
ATOM 8536 C CA . GLU B 1 498 ? 9.056 -9.030 9.112 1.00 19.67 506 GLU B CA 1
ATOM 8537 C C . GLU B 1 498 ? 7.686 -9.573 9.514 1.00 22.93 506 GLU B C 1
ATOM 8538 O O . GLU B 1 498 ? 7.306 -10.684 9.154 1.00 24.70 506 GLU B O 1
ATOM 8544 N N . LYS B 1 499 ? 6.949 -8.759 10.253 1.00 24.94 507 LYS B N 1
ATOM 8545 C CA . LYS B 1 499 ? 5.582 -9.053 10.626 1.00 25.90 507 LYS B CA 1
ATOM 8546 C C . LYS B 1 499 ? 4.686 -9.141 9.386 1.00 27.28 507 LYS B C 1
ATOM 8547 O O . LYS B 1 499 ? 3.651 -9.818 9.392 1.00 23.57 507 LYS B O 1
ATOM 8553 N N . ASN B 1 500 ? 5.091 -8.461 8.318 1.00 25.21 508 ASN B N 1
ATOM 8554 C CA . ASN B 1 500 ? 4.375 -8.539 7.050 1.00 22.00 508 ASN B CA 1
ATOM 8555 C C . ASN B 1 500 ? 5.025 -9.509 6.063 1.00 20.08 508 ASN B C 1
ATOM 8556 O O . ASN B 1 500 ? 4.716 -9.499 4.872 1.00 17.89 508 ASN B O 1
ATOM 8561 N N . GLY B 1 501 ? 5.922 -10.349 6.574 1.00 19.42 509 GLY B N 1
ATOM 8562 C CA . GLY B 1 501 ? 6.446 -11.478 5.813 1.00 19.10 509 GLY B CA 1
ATOM 8563 C C . GLY B 1 501 ? 7.490 -11.115 4.777 1.00 20.16 509 GLY B C 1
ATOM 8564 O O . GLY B 1 501 ? 7.570 -11.749 3.728 1.00 20.81 509 GLY B O 1
ATOM 8565 N N . LEU B 1 502 ? 8.294 -10.093 5.064 1.00 18.13 510 LEU B N 1
ATOM 8566 C CA . LEU B 1 502 ? 9.367 -9.696 4.161 1.00 15.73 510 LEU B CA 1
ATOM 8567 C C . LEU B 1 502 ? 10.689 -9.789 4.893 1.00 14.00 510 LEU B C 1
ATOM 8568 O O . LEU B 1 502 ? 10.711 -9.815 6.123 1.00 14.31 510 LEU B O 1
ATOM 8573 N N . HIS B 1 503 ? 11.786 -9.853 4.145 1.00 12.58 511 HIS B N 1
ATOM 8574 C CA . HIS B 1 503 ? 13.114 -9.858 4.751 1.00 13.67 511 HIS B CA 1
ATOM 8575 C C . HIS B 1 503 ? 13.611 -8.419 4.914 1.00 14.13 511 HIS B C 1
ATOM 8576 O O . HIS B 1 503 ? 13.187 -7.516 4.190 1.00 15.38 511 HIS B O 1
ATOM 8583 N N . TYR B 1 504 ? 14.508 -8.219 5.875 1.00 12.37 512 TYR B N 1
ATOM 8584 C CA . TYR B 1 504 ? 15.001 -6.899 6.215 1.00 11.10 512 TYR B CA 1
ATOM 8585 C C . TYR B 1 504 ? 16.517 -6.929 6.251 1.00 10.87 512 TYR B C 1
ATOM 8586 O O . TYR B 1 504 ? 17.120 -7.901 6.698 1.00 11.58 512 TYR B O 1
ATOM 8595 N N . TYR B 1 505 ? 17.139 -5.874 5.754 1.00 9.55 513 TYR B N 1
ATOM 8596 C CA . TYR B 1 505 ? 18.560 -5.701 5.933 1.00 9.20 513 TYR B CA 1
ATOM 8597 C C . TYR B 1 505 ? 18.822 -4.221 6.149 1.00 9.69 513 TYR B C 1
ATOM 8598 O O . TYR B 1 505 ? 18.154 -3.372 5.565 1.00 9.85 513 TYR B O 1
ATOM 8607 N N . ARG B 1 506 ? 19.794 -3.917 6.995 1.00 9.78 514 ARG B N 1
ATOM 8608 C CA . ARG B 1 506 ? 20.081 -2.550 7.381 1.00 10.20 514 ARG B CA 1
ATOM 8609 C C . ARG B 1 506 ? 21.482 -2.186 6.970 1.00 9.97 514 ARG B C 1
ATOM 8610 O O . ARG B 1 506 ? 22.406 -2.929 7.243 1.00 10.80 514 ARG B O 1
ATOM 8618 N N . ILE B 1 507 ? 21.631 -1.055 6.292 1.00 10.11 515 ILE B N 1
ATOM 8619 C CA . ILE B 1 507 ? 22.944 -0.443 6.067 1.00 10.24 515 ILE B CA 1
ATOM 8620 C C . ILE B 1 507 ? 22.852 0.987 6.584 1.00 10.65 515 ILE B C 1
ATOM 8621 O O . ILE B 1 507 ? 21.988 1.770 6.158 1.00 10.11 515 ILE B O 1
ATOM 8626 N N . ALA B 1 508 ? 23.727 1.315 7.525 1.00 10.08 516 ALA B N 1
ATOM 8627 C CA . ALA B 1 508 ? 23.646 2.571 8.226 1.00 10.70 516 ALA B CA 1
ATOM 8628 C C . ALA B 1 508 ? 24.379 3.646 7.447 1.00 11.26 516 ALA B C 1
ATOM 8629 O O . ALA B 1 508 ? 25.487 4.023 7.811 1.00 14.02 516 ALA B O 1
ATOM 8631 N N . ALA B 1 509 ? 23.765 4.146 6.381 1.00 10.51 517 ALA B N 1
ATOM 8632 C CA . ALA B 1 509 ? 24.404 5.158 5.544 1.00 9.90 517 ALA B CA 1
ATOM 8633 C C . ALA B 1 509 ? 24.049 6.541 6.032 1.00 9.37 517 ALA B C 1
ATOM 8634 O O . ALA B 1 509 ? 22.887 6.825 6.323 1.00 8.48 517 ALA B O 1
ATOM 8636 N N . THR B 1 510 ? 25.055 7.409 6.117 1.00 9.46 518 THR B N 1
ATOM 8637 C CA . THR B 1 510 ? 24.839 8.782 6.588 1.00 9.35 518 THR B CA 1
ATOM 8638 C C . THR B 1 510 ? 24.059 9.562 5.535 1.00 9.25 518 THR B C 1
ATOM 8639 O O . THR B 1 510 ? 24.336 9.446 4.343 1.00 10.25 518 THR B O 1
ATOM 8643 N N . ASP B 1 511 ? 23.075 10.338 5.975 1.00 9.29 519 ASP B N 1
ATOM 8644 C CA . ASP B 1 511 ? 22.280 11.178 5.088 1.00 9.74 519 ASP B CA 1
ATOM 8645 C C . ASP B 1 511 ? 23.141 12.276 4.397 1.00 9.96 519 ASP B C 1
ATOM 8646 O O . ASP B 1 511 ? 24.040 12.843 5.009 1.00 8.50 519 ASP B O 1
ATOM 8651 N N . HIS B 1 512 ? 22.852 12.546 3.123 1.00 10.39 520 HIS B N 1
ATOM 8652 C CA . HIS B 1 512 ? 23.457 13.652 2.342 1.00 11.50 520 HIS B CA 1
ATOM 8653 C C . HIS B 1 512 ? 24.796 13.329 1.665 1.00 11.98 520 HIS B C 1
ATOM 8654 O O . HIS B 1 512 ? 25.264 14.073 0.795 1.00 14.01 520 HIS B O 1
ATOM 8661 N N . ILE B 1 513 ? 25.429 12.241 2.065 1.00 12.35 521 ILE B N 1
ATOM 8662 C CA . ILE B 1 513 ? 26.775 11.995 1.604 1.00 11.91 521 ILE B CA 1
ATOM 8663 C C . ILE B 1 513 ? 26.875 10.677 0.857 1.00 11.15 521 ILE B C 1
ATOM 8664 O O . ILE B 1 513 ? 26.005 9.811 0.963 1.00 10.13 521 ILE B O 1
ATOM 8669 N N . TRP B 1 514 ? 27.950 10.563 0.085 1.00 10.14 522 TRP B N 1
ATOM 8670 C CA . TRP B 1 514 ? 28.271 9.359 -0.659 1.00 9.87 522 TRP B CA 1
ATOM 8671 C C . TRP B 1 514 ? 28.478 8.165 0.281 1.00 9.79 522 TRP B C 1
ATOM 8672 O O . TRP B 1 514 ? 29.251 8.238 1.240 1.00 10.11 522 TRP B O 1
ATOM 8683 N N . PRO B 1 515 ? 27.779 7.061 0.022 1.00 9.76 523 PRO B N 1
ATOM 8684 C CA . PRO B 1 515 ? 27.926 5.911 0.901 1.00 10.77 523 PRO B CA 1
ATOM 8685 C C . PRO B 1 515 ? 29.396 5.551 1.128 1.00 12.10 523 PRO B C 1
ATOM 8686 O O . PRO B 1 515 ? 30.163 5.472 0.176 1.00 12.35 523 PRO B O 1
ATOM 8690 N N . SER B 1 516 ? 29.785 5.346 2.382 1.00 13.73 524 SER B N 1
ATOM 8691 C CA . SER B 1 516 ? 31.174 5.054 2.705 1.00 14.16 524 SER B CA 1
ATOM 8692 C C . SER B 1 516 ? 31.608 3.760 2.044 1.00 13.49 524 SER B C 1
ATOM 8693 O O . SER B 1 516 ? 30.784 2.974 1.576 1.00 13.46 524 SER B O 1
ATOM 8696 N N . ALA B 1 517 ? 32.914 3.547 2.018 1.00 12.96 525 ALA B N 1
ATOM 8697 C CA . ALA B 1 517 ? 33.498 2.336 1.462 1.00 13.09 525 ALA B CA 1
ATOM 8698 C C . ALA B 1 517 ? 32.988 1.091 2.169 1.00 12.65 525 ALA B C 1
ATOM 8699 O O . ALA B 1 517 ? 32.635 0.109 1.528 1.00 13.64 525 ALA B O 1
ATOM 8701 N N . ALA B 1 518 ? 32.944 1.140 3.496 1.00 13.04 526 ALA B N 1
ATOM 8702 C CA . ALA B 1 518 ? 32.450 0.020 4.294 1.00 12.31 526 ALA B CA 1
ATOM 8703 C C . ALA B 1 518 ? 30.975 -0.280 4.007 1.00 12.38 526 ALA B C 1
ATOM 8704 O O . ALA B 1 518 ? 30.575 -1.435 3.942 1.00 11.22 526 ALA B O 1
ATOM 8706 N N . ASN B 1 519 ? 30.175 0.769 3.841 1.00 12.46 527 ASN B N 1
ATOM 8707 C CA . ASN B 1 519 ? 28.765 0.623 3.497 1.00 12.81 527 ASN B CA 1
ATOM 8708 C C . ASN B 1 519 ? 28.554 0.044 2.104 1.00 12.29 527 ASN B C 1
ATOM 8709 O O . ASN B 1 519 ? 27.631 -0.728 1.886 1.00 10.78 527 ASN B O 1
ATOM 8714 N N . ILE B 1 520 ? 29.419 0.394 1.161 1.00 12.79 528 ILE B N 1
ATOM 8715 C CA . ILE B 1 520 ? 29.306 -0.157 -0.185 1.00 13.37 528 ILE B CA 1
ATOM 8716 C C . ILE B 1 520 ? 29.746 -1.629 -0.183 1.00 14.45 528 ILE B C 1
ATOM 8717 O O . ILE B 1 520 ? 29.088 -2.471 -0.781 1.00 15.51 528 ILE B O 1
ATOM 8722 N N . ASP B 1 521 ? 30.853 -1.929 0.495 1.00 15.19 529 ASP B N 1
ATOM 8723 C CA . ASP B 1 521 ? 31.318 -3.313 0.638 1.00 14.99 529 ASP B CA 1
ATOM 8724 C C . ASP B 1 521 ? 30.245 -4.185 1.272 1.00 14.61 529 ASP B C 1
ATOM 8725 O O . ASP B 1 521 ? 29.985 -5.295 0.821 1.00 13.04 529 ASP B O 1
ATOM 8730 N N . GLU B 1 522 ? 29.633 -3.679 2.332 1.00 14.17 530 GLU B N 1
ATOM 8731 C CA . GLU B 1 522 ? 28.549 -4.389 2.977 1.00 14.99 530 GLU B CA 1
ATOM 8732 C C . GLU B 1 522 ? 27.434 -4.734 1.972 1.00 14.72 530 GLU B C 1
ATOM 8733 O O . GLU B 1 522 ? 26.911 -5.839 1.988 1.00 14.97 530 GLU B O 1
ATOM 8739 N N . PHE B 1 523 ? 27.070 -3.807 1.092 1.00 14.27 531 PHE B N 1
ATOM 8740 C CA . PHE B 1 523 ? 26.043 -4.116 0.098 1.00 12.94 531 PHE B CA 1
ATOM 8741 C C . PHE B 1 523 ? 26.547 -5.152 -0.897 1.00 14.50 531 PHE B C 1
ATOM 8742 O O . PHE B 1 523 ? 25.814 -6.062 -1.307 1.00 13.64 531 PHE B O 1
ATOM 8750 N N . ILE B 1 524 ? 27.791 -4.987 -1.330 1.00 14.76 532 ILE B N 1
ATOM 8751 C CA . ILE B 1 524 ? 28.381 -5.939 -2.264 1.00 14.35 532 ILE B CA 1
ATOM 8752 C C . ILE B 1 524 ? 28.398 -7.340 -1.632 1.00 13.70 532 ILE B C 1
ATOM 8753 O O . ILE B 1 524 ? 27.931 -8.302 -2.233 1.00 13.78 532 ILE B O 1
ATOM 8758 N N . ASN B 1 525 ? 28.884 -7.445 -0.401 1.00 13.05 533 ASN B N 1
ATOM 8759 C CA . ASN B 1 525 ? 28.846 -8.711 0.303 1.00 14.09 533 ASN B CA 1
ATOM 8760 C C . ASN B 1 525 ? 27.434 -9.277 0.386 1.00 12.63 533 ASN B C 1
ATOM 8761 O O . ASN B 1 525 ? 27.245 -10.480 0.310 1.00 12.36 533 ASN B O 1
ATOM 8766 N N . PHE B 1 526 ? 26.436 -8.416 0.528 1.00 12.99 534 PHE B N 1
ATOM 8767 C CA . PHE B 1 526 ? 25.053 -8.892 0.557 1.00 13.06 534 PHE B CA 1
ATOM 8768 C C . PHE B 1 526 ? 24.666 -9.563 -0.771 1.00 13.57 534 PHE B C 1
ATOM 8769 O O . PHE B 1 526 ? 24.108 -10.668 -0.781 1.00 11.50 534 PHE B O 1
ATOM 8777 N N . THR B 1 527 ? 24.971 -8.902 -1.887 1.00 13.78 535 THR B N 1
ATOM 8778 C CA . THR B 1 527 ? 24.608 -9.419 -3.209 1.00 13.53 535 THR B CA 1
ATOM 8779 C C . THR B 1 527 ? 25.310 -10.745 -3.503 1.00 15.53 535 THR B C 1
ATOM 8780 O O . THR B 1 527 ? 24.816 -11.569 -4.280 1.00 15.02 535 THR B O 1
ATOM 8784 N N . ARG B 1 528 ? 26.466 -10.953 -2.881 1.00 17.75 536 ARG B N 1
ATOM 8785 C CA . ARG B 1 528 ? 27.246 -12.158 -3.134 1.00 19.87 536 ARG B CA 1
ATOM 8786 C C . ARG B 1 528 ? 26.679 -13.379 -2.425 1.00 20.03 536 ARG B C 1
ATOM 8787 O O . ARG B 1 528 ? 26.941 -14.503 -2.823 1.00 18.89 536 ARG B O 1
ATOM 8795 N N . THR B 1 529 ? 25.880 -13.167 -1.388 1.00 21.05 537 THR B N 1
ATOM 8796 C CA . THR B 1 529 ? 25.325 -14.298 -0.648 1.00 23.07 537 THR B CA 1
ATOM 8797 C C . THR B 1 529 ? 23.812 -14.412 -0.799 1.00 21.07 537 THR B C 1
ATOM 8798 O O . THR B 1 529 ? 23.227 -15.394 -0.371 1.00 23.75 537 THR B O 1
ATOM 8802 N N . MET B 1 530 ? 23.186 -13.438 -1.450 1.00 21.26 538 MET B N 1
ATOM 8803 C CA . MET B 1 530 ? 21.740 -13.455 -1.632 1.00 20.05 538 MET B CA 1
ATOM 8804 C C . MET B 1 530 ? 21.345 -14.298 -2.833 1.00 19.54 538 MET B C 1
ATOM 8805 O O . MET B 1 530 ? 22.165 -14.588 -3.695 1.00 17.92 538 MET B O 1
ATOM 8810 N N . PRO B 1 531 ? 20.067 -14.675 -2.898 1.00 18.71 539 PRO B N 1
ATOM 8811 C CA . PRO B 1 531 ? 19.574 -15.489 -3.979 1.00 19.39 539 PRO B CA 1
ATOM 8812 C C . PRO B 1 531 ? 19.564 -14.714 -5.283 1.00 21.04 539 PRO B C 1
ATOM 8813 O O . PRO B 1 531 ? 19.366 -13.500 -5.307 1.00 18.97 539 PRO B O 1
ATOM 8817 N N . ALA B 1 532 ? 19.765 -15.461 -6.352 1.00 23.83 540 ALA B N 1
ATOM 8818 C CA . ALA B 1 532 ? 19.750 -14.982 -7.723 1.00 24.30 540 ALA B CA 1
ATOM 8819 C C . ALA B 1 532 ? 18.635 -13.993 -8.009 1.00 21.32 540 ALA B C 1
ATOM 8820 O O . ALA B 1 532 ? 18.851 -12.889 -8.474 1.00 18.48 540 ALA B O 1
ATOM 8822 N N . ASN B 1 533 ? 17.414 -14.421 -7.756 1.00 22.50 541 ASN B N 1
ATOM 8823 C CA . ASN B 1 533 ? 16.245 -13.623 -8.097 1.00 19.89 541 ASN B CA 1
ATOM 8824 C C . ASN B 1 533 ? 15.690 -12.820 -6.958 1.00 16.93 541 ASN B C 1
ATOM 8825 O O . ASN B 1 533 ? 14.497 -12.540 -6.936 1.00 17.06 541 ASN B O 1
ATOM 8830 N N . ALA B 1 534 ? 16.534 -12.484 -5.996 1.00 16.43 542 ALA B N 1
ATOM 8831 C CA . ALA B 1 534 ? 16.118 -11.602 -4.923 1.00 15.11 542 ALA B CA 1
ATOM 8832 C C . ALA B 1 534 ? 15.674 -10.264 -5.506 1.00 13.15 542 ALA B C 1
ATOM 8833 O O . ALA B 1 534 ? 16.294 -9.747 -6.435 1.00 12.21 542 ALA B O 1
ATOM 8835 N N . TRP B 1 535 ? 14.578 -9.739 -4.970 1.00 12.22 543 TRP B N 1
ATOM 8836 C CA . TRP B 1 535 ? 14.065 -8.431 -5.347 1.00 12.71 543 TRP B CA 1
ATOM 8837 C C . TRP B 1 535 ? 14.459 -7.447 -4.261 1.00 12.62 543 TRP B C 1
ATOM 8838 O O . TRP B 1 535 ? 14.084 -7.627 -3.107 1.00 11.05 543 TRP B O 1
ATOM 8849 N N . LEU B 1 536 ? 15.221 -6.416 -4.617 1.00 12.51 544 LEU B N 1
ATOM 8850 C CA . LEU B 1 536 ? 15.717 -5.469 -3.624 1.00 12.54 544 LEU B CA 1
ATOM 8851 C C . LEU B 1 536 ? 14.910 -4.209 -3.668 1.00 11.84 544 LEU B C 1
ATOM 8852 O O . LEU B 1 536 ? 14.806 -3.585 -4.715 1.00 13.61 544 LEU B O 1
ATOM 8857 N N . HIS B 1 537 ? 14.329 -3.839 -2.535 1.00 10.91 545 HIS B N 1
ATOM 8858 C CA . HIS B 1 537 ? 13.673 -2.551 -2.414 1.00 10.95 545 HIS B CA 1
ATOM 8859 C C . HIS B 1 537 ? 14.466 -1.606 -1.525 1.00 11.05 545 HIS B C 1
ATOM 8860 O O . HIS B 1 537 ? 14.474 -1.751 -0.310 1.00 10.33 545 HIS B O 1
ATOM 8867 N N . PHE B 1 538 ? 15.128 -0.630 -2.137 1.00 10.83 546 PHE B N 1
ATOM 8868 C CA . PHE B 1 538 ? 15.914 0.331 -1.386 1.00 10.80 546 PHE B CA 1
ATOM 8869 C C . PHE B 1 538 ? 15.062 1.472 -0.868 1.00 12.08 546 PHE B C 1
ATOM 8870 O O . PHE B 1 538 ? 14.147 1.946 -1.546 1.00 12.95 546 PHE B O 1
ATOM 8878 N N . HIS B 1 539 ? 15.357 1.923 0.345 1.00 12.53 547 HIS B N 1
ATOM 8879 C CA . HIS B 1 539 ? 14.734 3.146 0.834 1.00 13.28 547 HIS B CA 1
ATOM 8880 C C . HIS B 1 539 ? 15.623 3.865 1.830 1.00 13.31 547 HIS B C 1
ATOM 8881 O O . HIS B 1 539 ? 16.416 3.248 2.542 1.00 13.72 547 HIS B O 1
ATOM 8888 N N . SER B 1 540 ? 15.465 5.179 1.879 1.00 14.02 548 SER B N 1
ATOM 8889 C CA . SER B 1 540 ? 16.109 5.997 2.886 1.00 14.48 548 SER B CA 1
ATOM 8890 C C . SER B 1 540 ? 15.034 6.879 3.527 1.00 15.46 548 SER B C 1
ATOM 8891 O O . SER B 1 540 ? 13.911 6.418 3.735 1.00 18.02 548 SER B O 1
ATOM 8894 N N . GLN B 1 541 ? 15.364 8.126 3.855 1.00 15.36 549 GLN B N 1
ATOM 8895 C CA . GLN B 1 541 ? 14.374 9.047 4.410 1.00 16.59 549 GLN B CA 1
ATOM 8896 C C . GLN B 1 541 ? 13.487 9.520 3.273 1.00 15.35 549 GLN B C 1
ATOM 8897 O O . GLN B 1 541 ? 12.274 9.383 3.340 1.00 16.67 549 GLN B O 1
ATOM 8903 N N . ALA B 1 542 ? 14.107 10.039 2.213 1.00 16.34 550 ALA B N 1
ATOM 8904 C CA . ALA B 1 542 ? 13.378 10.658 1.101 1.00 15.33 550 ALA B CA 1
ATOM 8905 C C . ALA B 1 542 ? 13.341 9.840 -0.201 1.00 15.45 550 ALA B C 1
ATOM 8906 O O . ALA B 1 542 ? 12.674 10.231 -1.162 1.00 17.07 550 ALA B O 1
ATOM 8908 N N . GLY B 1 543 ? 14.055 8.724 -0.259 1.00 13.64 551 GLY B N 1
ATOM 8909 C CA . GLY B 1 543 ? 14.076 7.933 -1.479 1.00 12.37 551 GLY B CA 1
ATOM 8910 C C . GLY B 1 543 ? 14.806 8.665 -2.584 1.00 12.76 551 GLY B C 1
ATOM 8911 O O . GLY B 1 543 ? 14.603 8.395 -3.763 1.00 12.31 551 GLY B O 1
ATOM 8912 N N . ALA B 1 544 ? 15.690 9.581 -2.202 1.00 13.65 552 ALA B N 1
ATOM 8913 C CA . ALA B 1 544 ? 16.434 10.378 -3.174 1.00 13.55 552 ALA B CA 1
ATOM 8914 C C . ALA B 1 544 ? 17.947 10.073 -3.195 1.00 13.61 552 ALA B C 1
ATOM 8915 O O . ALA B 1 544 ? 18.396 9.229 -3.958 1.00 15.79 552 ALA B O 1
ATOM 8917 N N . GLY B 1 545 ? 18.721 10.755 -2.355 1.00 13.37 553 GLY B N 1
ATOM 8918 C CA . GLY B 1 545 ? 20.181 10.648 -2.368 1.00 10.69 553 GLY B CA 1
ATOM 8919 C C . GLY B 1 545 ? 20.737 9.246 -2.173 1.00 10.50 553 GLY B C 1
ATOM 8920 O O . GLY B 1 545 ? 21.333 8.658 -3.089 1.00 9.61 553 GLY B O 1
ATOM 8921 N N . ARG B 1 546 ? 20.578 8.712 -0.969 1.00 9.29 554 ARG B N 1
ATOM 8922 C CA . ARG B 1 546 ? 21.085 7.371 -0.660 1.00 9.03 554 ARG B CA 1
ATOM 8923 C C . ARG B 1 546 ? 20.409 6.249 -1.452 1.00 7.65 554 ARG B C 1
ATOM 8924 O O . ARG B 1 546 ? 21.070 5.367 -1.976 1.00 7.77 554 ARG B O 1
ATOM 8932 N N . THR B 1 547 ? 19.091 6.282 -1.543 1.00 7.01 555 THR B N 1
ATOM 8933 C CA . THR B 1 547 ? 18.363 5.266 -2.282 1.00 7.39 555 THR B CA 1
ATOM 8934 C C . THR B 1 547 ? 18.798 5.158 -3.745 1.00 7.36 555 THR B C 1
ATOM 8935 O O . THR B 1 547 ? 19.063 4.056 -4.236 1.00 6.95 555 THR B O 1
ATOM 8939 N N . THR B 1 548 ? 18.863 6.304 -4.431 1.00 7.58 556 THR B N 1
ATOM 8940 C CA . THR B 1 548 ? 19.173 6.354 -5.861 1.00 7.58 556 THR B CA 1
ATOM 8941 C C . THR B 1 548 ? 20.622 5.980 -6.137 1.00 7.69 556 THR B C 1
ATOM 8942 O O . THR B 1 548 ? 20.929 5.393 -7.172 1.00 7.10 556 THR B O 1
ATOM 8946 N N . ALA B 1 549 ? 21.517 6.329 -5.219 1.00 7.71 557 ALA B N 1
ATOM 8947 C CA . ALA B 1 549 ? 22.916 5.930 -5.343 1.00 7.98 557 ALA B CA 1
ATOM 8948 C C . ALA B 1 549 ? 23.067 4.400 -5.336 1.00 9.24 557 ALA B C 1
ATOM 8949 O O . ALA B 1 549 ? 23.762 3.824 -6.190 1.00 9.18 557 ALA B O 1
ATOM 8951 N N . TYR B 1 550 ? 22.420 3.744 -4.368 1.00 10.08 558 TYR B N 1
ATOM 8952 C CA . TYR B 1 550 ? 22.490 2.281 -4.257 1.00 10.26 558 TYR B CA 1
ATOM 8953 C C . TYR B 1 550 ? 21.781 1.605 -5.425 1.00 11.17 558 TYR B C 1
ATOM 8954 O O . TYR B 1 550 ? 22.257 0.579 -5.916 1.00 11.00 558 TYR B O 1
ATOM 8963 N N . MET B 1 551 ? 20.648 2.163 -5.861 1.00 11.94 559 MET B N 1
ATOM 8964 C CA . MET B 1 551 ? 19.956 1.639 -7.051 1.00 12.80 559 MET B CA 1
ATOM 8965 C C . MET B 1 551 ? 20.838 1.771 -8.305 1.00 12.99 559 MET B C 1
ATOM 8966 O O . MET B 1 551 ? 20.914 0.840 -9.098 1.00 10.84 559 MET B O 1
ATOM 8971 N N . ALA B 1 552 ? 21.508 2.916 -8.474 1.00 12.54 560 ALA B N 1
ATOM 8972 C CA . ALA B 1 552 ? 22.445 3.105 -9.590 1.00 14.22 560 ALA B CA 1
ATOM 8973 C C . ALA B 1 552 ? 23.633 2.143 -9.492 1.00 15.35 560 ALA B C 1
ATOM 8974 O O . ALA B 1 552 ? 24.078 1.586 -10.489 1.00 15.17 560 ALA B O 1
ATOM 8976 N N . MET B 1 553 ? 24.147 1.940 -8.289 1.00 16.55 561 MET B N 1
ATOM 8977 C CA . MET B 1 553 ? 25.261 1.014 -8.111 1.00 18.69 561 MET B CA 1
ATOM 8978 C C . MET B 1 553 ? 24.894 -0.453 -8.405 1.00 18.90 561 MET B C 1
ATOM 8979 O O . MET B 1 553 ? 25.707 -1.209 -8.943 1.00 18.44 561 MET B O 1
ATOM 8984 N N . TYR B 1 554 ? 23.689 -0.867 -8.024 1.00 16.86 562 TYR B N 1
ATOM 8985 C CA . TYR B 1 554 ? 23.228 -2.219 -8.345 1.00 16.07 562 TYR B CA 1
ATOM 8986 C C . TYR B 1 554 ? 22.921 -2.356 -9.845 1.00 16.01 562 TYR B C 1
ATOM 8987 O O . TYR B 1 554 ? 23.263 -3.361 -10.461 1.00 15.35 562 TYR B O 1
ATOM 8996 N N . ASP B 1 555 ? 22.281 -1.343 -10.425 1.00 15.89 563 ASP B N 1
ATOM 8997 C CA . ASP B 1 555 ? 21.970 -1.335 -11.854 1.00 16.11 563 ASP B CA 1
ATOM 8998 C C . ASP B 1 555 ? 23.253 -1.550 -12.636 1.00 16.50 563 ASP B C 1
ATOM 8999 O O . ASP B 1 555 ? 23.312 -2.381 -13.541 1.00 17.47 563 ASP B O 1
ATOM 9004 N N . MET B 1 556 ? 24.294 -0.815 -12.271 1.00 15.49 564 MET B N 1
ATOM 9005 C CA . MET B 1 556 ? 25.587 -0.961 -12.933 1.00 16.83 564 MET B CA 1
ATOM 9006 C C . MET B 1 556 ? 26.126 -2.386 -12.811 1.00 16.90 564 MET B C 1
ATOM 9007 O O . MET B 1 556 ? 26.588 -2.972 -13.792 1.00 17.37 564 MET B O 1
ATOM 9012 N N . MET B 1 557 ? 26.082 -2.921 -11.593 1.00 16.27 565 MET B N 1
ATOM 9013 C CA . MET B 1 557 ? 26.633 -4.238 -11.293 1.00 16.41 565 MET B CA 1
ATOM 9014 C C . MET B 1 557 ? 25.979 -5.296 -12.160 1.00 16.61 565 MET B C 1
ATOM 9015 O O . MET B 1 557 ? 26.625 -6.230 -12.606 1.00 18.18 565 MET B O 1
ATOM 9020 N N . LYS B 1 558 ? 24.686 -5.147 -12.388 1.00 18.67 566 LYS B N 1
ATOM 9021 C CA . LYS B 1 558 ? 23.925 -6.157 -13.081 1.00 20.33 566 LYS B CA 1
ATOM 9022 C C . LYS B 1 558 ? 23.887 -5.896 -14.580 1.00 23.37 566 LYS B C 1
ATOM 9023 O O . LYS B 1 558 ? 23.631 -6.814 -15.355 1.00 24.99 566 LYS B O 1
ATOM 9029 N N . ASN B 1 559 ? 24.146 -4.647 -14.982 1.00 25.36 567 ASN B N 1
ATOM 9030 C CA . ASN B 1 559 ? 24.142 -4.261 -16.400 1.00 22.34 567 ASN B CA 1
ATOM 9031 C C . ASN B 1 559 ? 25.374 -3.464 -16.822 1.00 21.86 567 ASN B C 1
ATOM 9032 O O . ASN B 1 559 ? 25.247 -2.318 -17.264 1.00 22.59 567 ASN B O 1
ATOM 9037 N N . PRO B 1 560 ? 26.568 -4.069 -16.712 1.00 21.58 568 PRO B N 1
ATOM 9038 C CA . PRO B 1 560 ? 27.828 -3.358 -16.962 1.00 24.91 568 PRO B CA 1
ATOM 9039 C C . PRO B 1 560 ? 28.032 -2.958 -18.432 1.00 28.87 568 PRO B C 1
ATOM 9040 O O . PRO B 1 560 ? 28.993 -2.273 -18.762 1.00 31.64 568 PRO B O 1
ATOM 9044 N N . ASP B 1 561 ? 27.133 -3.383 -19.303 1.00 27.76 569 ASP B N 1
ATOM 9045 C CA . ASP B 1 561 ? 27.236 -3.046 -20.711 1.00 35.19 569 ASP B CA 1
ATOM 9046 C C . ASP B 1 561 ? 26.352 -1.849 -21.071 1.00 31.26 569 ASP B C 1
ATOM 9047 O O . ASP B 1 561 ? 26.278 -1.443 -22.227 1.00 31.57 569 ASP B O 1
ATOM 9052 N N . VAL B 1 562 ? 25.698 -1.283 -20.064 1.00 27.60 570 VAL B N 1
ATOM 9053 C CA . VAL B 1 562 ? 24.982 -0.028 -20.209 1.00 26.78 570 VAL B CA 1
ATOM 9054 C C . VAL B 1 562 ? 25.843 1.128 -19.690 1.00 26.82 570 VAL B C 1
ATOM 9055 O O . VAL B 1 562 ? 26.471 1.019 -18.636 1.00 29.69 570 VAL B O 1
ATOM 9059 N N . SER B 1 563 ? 25.867 2.231 -20.433 1.00 24.03 571 SER B N 1
ATOM 9060 C CA . SER B 1 563 ? 26.755 3.350 -20.123 1.00 27.87 571 SER B CA 1
ATOM 9061 C C . SER B 1 563 ? 26.396 4.015 -18.792 1.00 27.29 571 SER B C 1
ATOM 9062 O O . SER B 1 563 ? 25.255 3.950 -18.340 1.00 29.53 571 SER B O 1
ATOM 9065 N N . LEU B 1 564 ? 27.379 4.658 -18.170 1.00 27.10 572 LEU B N 1
ATOM 9066 C CA . LEU B 1 564 ? 27.149 5.374 -16.926 1.00 25.96 572 LEU B CA 1
ATOM 9067 C C . LEU B 1 564 ? 25.984 6.335 -17.098 1.00 25.03 572 LEU B C 1
ATOM 9068 O O . LEU B 1 564 ? 25.041 6.323 -16.311 1.00 26.14 572 LEU B O 1
ATOM 9073 N N . GLY B 1 565 ? 26.044 7.143 -18.151 1.00 22.81 573 GLY B N 1
ATOM 9074 C CA . GLY B 1 565 ? 25.026 8.149 -18.409 1.00 20.51 573 GLY B CA 1
ATOM 9075 C C . GLY B 1 565 ? 23.621 7.591 -18.475 1.00 20.93 573 GLY B C 1
ATOM 9076 O O . GLY B 1 565 ? 22.679 8.208 -17.966 1.00 19.51 573 GLY B O 1
ATOM 9077 N N . ASP B 1 566 ? 23.476 6.424 -19.096 1.00 21.20 574 ASP B N 1
ATOM 9078 C CA . ASP B 1 566 ? 22.163 5.796 -19.250 1.00 22.46 574 ASP B CA 1
ATOM 9079 C C . ASP B 1 566 ? 21.636 5.300 -17.911 1.00 19.40 574 ASP B C 1
ATOM 9080 O O . ASP B 1 566 ? 20.452 5.456 -17.605 1.00 19.82 574 ASP B O 1
ATOM 9085 N N . ILE B 1 567 ? 22.526 4.699 -17.125 1.00 18.26 575 ILE B N 1
ATOM 9086 C CA . ILE B 1 567 ? 22.190 4.218 -15.789 1.00 18.51 575 ILE B CA 1
ATOM 9087 C C . ILE B 1 567 ? 21.694 5.369 -14.925 1.00 17.19 575 ILE B C 1
ATOM 9088 O O . ILE B 1 567 ? 20.610 5.299 -14.353 1.00 15.77 575 ILE B O 1
ATOM 9093 N N . LEU B 1 568 ? 22.491 6.433 -14.834 1.00 17.46 576 LEU B N 1
ATOM 9094 C CA . LEU B 1 568 ? 22.104 7.607 -14.044 1.00 13.43 576 LEU B CA 1
ATOM 9095 C C . LEU B 1 568 ? 20.846 8.274 -14.593 1.00 14.11 576 LEU B C 1
ATOM 9096 O O . LEU B 1 568 ? 19.944 8.659 -13.836 1.00 13.08 576 LEU B O 1
ATOM 9101 N N . SER B 1 569 ? 20.774 8.397 -15.914 1.00 15.17 577 SER B N 1
ATOM 9102 C CA . SER B 1 569 ? 19.610 8.999 -16.554 1.00 15.32 577 SER B CA 1
ATOM 9103 C C . SER B 1 569 ? 18.316 8.240 -16.271 1.00 15.66 577 SER B C 1
ATOM 9104 O O . SER B 1 569 ? 17.301 8.850 -15.929 1.00 17.54 577 SER B O 1
ATOM 9107 N N . ARG B 1 570 ? 18.329 6.918 -16.417 1.00 16.07 578 ARG B N 1
ATOM 9108 C CA . ARG B 1 570 ? 17.095 6.149 -16.205 1.00 14.57 578 ARG B CA 1
ATOM 9109 C C . ARG B 1 570 ? 16.720 6.053 -14.736 1.00 13.71 578 ARG B C 1
ATOM 9110 O O . ARG B 1 570 ? 15.538 6.063 -14.388 1.00 11.58 578 ARG B O 1
ATOM 9118 N N . GLN B 1 571 ? 17.716 5.963 -13.862 1.00 15.12 579 GLN B N 1
ATOM 9119 C CA . GLN B 1 571 ? 17.426 5.978 -12.432 1.00 15.41 579 GLN B CA 1
ATOM 9120 C C . GLN B 1 571 ? 16.793 7.313 -12.052 1.00 14.31 579 GLN B C 1
ATOM 9121 O O . GLN B 1 571 ? 15.879 7.368 -11.215 1.00 14.28 579 GLN B O 1
ATOM 9127 N N . TYR B 1 572 ? 17.247 8.389 -12.685 1.00 13.72 580 TYR B N 1
ATOM 9128 C CA . TYR B 1 572 ? 16.624 9.694 -12.464 1.00 14.32 580 TYR B CA 1
ATOM 9129 C C . TYR B 1 572 ? 15.200 9.701 -13.022 1.00 16.26 580 TYR B C 1
ATOM 9130 O O . TYR B 1 572 ? 14.243 10.072 -12.320 1.00 16.02 580 TYR B O 1
ATOM 9139 N N . LEU B 1 573 ? 15.058 9.273 -14.277 1.00 15.81 581 LEU B N 1
ATOM 9140 C CA . LEU B 1 573 ? 13.756 9.276 -14.944 1.00 16.26 581 LEU B CA 1
ATOM 9141 C C . LEU B 1 573 ? 12.729 8.399 -14.229 1.00 16.80 581 LEU B C 1
ATOM 9142 O O . LEU B 1 573 ? 11.534 8.711 -14.227 1.00 17.22 581 LEU B O 1
ATOM 9147 N N . LEU B 1 574 ? 13.180 7.300 -13.626 1.00 15.80 582 LEU B N 1
ATOM 9148 C CA . LEU B 1 574 ? 12.252 6.394 -12.937 1.00 15.25 582 LEU B CA 1
ATOM 9149 C C . LEU B 1 574 ? 11.793 6.967 -11.601 1.00 16.20 582 LEU B C 1
ATOM 9150 O O . LEU B 1 574 ? 10.901 6.421 -10.961 1.00 21.16 582 LEU B O 1
ATOM 9155 N N . GLY B 1 575 ? 12.397 8.075 -11.185 1.00 15.89 583 GLY B N 1
ATOM 9156 C CA . GLY B 1 575 ? 11.889 8.816 -10.037 1.00 17.04 583 GLY B CA 1
ATOM 9157 C C . GLY B 1 575 ? 12.894 9.092 -8.938 1.00 16.25 583 GLY B C 1
ATOM 9158 O O . GLY B 1 575 ? 12.528 9.597 -7.872 1.00 14.92 583 GLY B O 1
ATOM 9159 N N . GLY B 1 576 ? 14.154 8.748 -9.193 1.00 15.05 584 GLY B N 1
ATOM 9160 C CA . GLY B 1 576 ? 15.238 9.049 -8.272 1.00 14.48 584 GLY B CA 1
ATOM 9161 C C . GLY B 1 576 ? 15.748 10.449 -8.537 1.00 15.32 584 GLY B C 1
ATOM 9162 O O . GLY B 1 576 ? 15.131 11.204 -9.286 1.00 13.89 584 GLY B O 1
ATOM 9163 N N . ASN B 1 577 ? 16.866 10.812 -7.920 1.00 14.48 585 ASN B N 1
ATOM 9164 C CA . ASN B 1 577 ? 17.537 12.032 -8.317 1.00 14.27 585 ASN B CA 1
ATOM 9165 C C . ASN B 1 577 ? 18.669 11.687 -9.273 1.00 13.48 585 ASN B C 1
ATOM 9166 O O . ASN B 1 577 ? 18.765 10.546 -9.721 1.00 13.88 585 ASN B O 1
ATOM 9171 N N . TYR B 1 578 ? 19.478 12.675 -9.644 1.00 12.96 586 TYR B N 1
ATOM 9172 C CA . TYR B 1 578 ? 20.639 12.418 -10.485 1.00 13.38 586 TYR B CA 1
ATOM 9173 C C . TYR B 1 578 ? 21.901 12.347 -9.627 1.00 12.56 586 TYR B C 1
ATOM 9174 O O . TYR B 1 578 ? 22.298 13.344 -9.017 1.00 11.29 586 TYR B O 1
ATOM 9183 N N . VAL B 1 579 ? 22.527 11.167 -9.589 1.00 12.31 587 VAL B N 1
ATOM 9184 C CA . VAL B 1 579 ? 23.581 10.877 -8.619 1.00 11.88 587 VAL B CA 1
ATOM 9185 C C . VAL B 1 579 ? 24.779 11.792 -8.809 1.00 13.39 587 VAL B C 1
ATOM 9186 O O . VAL B 1 579 ? 25.507 12.084 -7.864 1.00 11.89 587 VAL B O 1
ATOM 9190 N N . ALA B 1 580 ? 24.976 12.253 -10.039 1.00 16.68 588 ALA B N 1
ATOM 9191 C CA . ALA B 1 580 ? 26.138 13.078 -10.356 1.00 17.66 588 ALA B CA 1
ATOM 9192 C C . ALA B 1 580 ? 25.790 14.559 -10.431 1.00 16.57 588 ALA B C 1
ATOM 9193 O O . ALA B 1 580 ? 26.502 15.334 -11.073 1.00 17.54 588 ALA B O 1
ATOM 9195 N N . TYR B 1 581 ? 24.703 14.953 -9.772 1.00 15.61 589 TYR B N 1
ATOM 9196 C CA . TYR B 1 581 ? 24.338 16.364 -9.693 1.00 15.69 589 TYR B CA 1
ATOM 9197 C C . TYR B 1 581 ? 25.416 17.155 -8.970 1.00 17.80 589 TYR B C 1
ATOM 9198 O O . TYR B 1 581 ? 25.919 16.719 -7.927 1.00 17.95 589 TYR B O 1
ATOM 9207 N N . GLU B 1 582 ? 25.777 18.309 -9.528 1.00 18.93 590 GLU B N 1
ATOM 9208 C CA . GLU B 1 582 ? 26.668 19.247 -8.837 1.00 21.40 590 GLU B CA 1
ATOM 9209 C C . GLU B 1 582 ? 26.040 20.628 -8.859 1.00 21.45 590 GLU B C 1
ATOM 9210 O O . GLU B 1 582 ? 25.312 20.965 -9.792 1.00 18.77 590 GLU B O 1
ATOM 9216 N N . ILE B 1 583 ? 26.297 21.419 -7.822 1.00 22.10 591 ILE B N 1
ATOM 9217 C CA . ILE B 1 583 ? 25.778 22.776 -7.789 1.00 25.85 591 ILE B CA 1
ATOM 9218 C C . ILE B 1 583 ? 26.603 23.646 -8.733 1.00 28.24 591 ILE B C 1
ATOM 9219 O O . ILE B 1 583 ? 27.842 23.673 -8.669 1.00 22.94 591 ILE B O 1
ATOM 9224 N N . ALA B 1 584 ? 25.895 24.318 -9.637 1.00 33.47 592 ALA B N 1
ATOM 9225 C CA . ALA B 1 584 ? 26.517 25.114 -10.690 1.00 46.26 592 ALA B CA 1
ATOM 9226 C C . ALA B 1 584 ? 27.422 26.206 -10.115 1.00 49.15 592 ALA B C 1
ATOM 9227 O O . ALA B 1 584 ? 28.640 26.177 -10.308 1.00 53.55 592 ALA B O 1
ATOM 9229 N N . LYS B 1 585 ? 26.826 27.162 -9.406 1.00 47.93 593 LYS B N 1
ATOM 9230 C CA . LYS B 1 585 ? 27.585 28.249 -8.783 1.00 49.29 593 LYS B CA 1
ATOM 9231 C C . LYS B 1 585 ? 27.151 28.417 -7.334 1.00 39.11 593 LYS B C 1
ATOM 9232 O O . LYS B 1 585 ? 26.285 29.211 -7.008 1.00 35.77 593 LYS B O 1
ATOM 9238 N N . PRO B 1 586 ? 27.772 27.653 -6.462 1.00 33.97 594 PRO B N 1
ATOM 9239 C CA . PRO B 1 586 ? 27.459 27.448 -5.065 1.00 35.36 594 PRO B CA 1
ATOM 9240 C C . PRO B 1 586 ? 27.692 28.660 -4.213 1.00 36.13 594 PRO B C 1
ATOM 9241 O O . PRO B 1 586 ? 28.784 29.207 -4.157 1.00 34.30 594 PRO B O 1
ATOM 9245 N N . LYS B 1 587 ? 26.630 29.066 -3.552 1.00 42.73 595 LYS B N 1
ATOM 9246 C CA . LYS B 1 587 ? 26.682 30.156 -2.626 1.00 44.71 595 LYS B CA 1
ATOM 9247 C C . LYS B 1 587 ? 27.188 29.635 -1.280 1.00 43.45 595 LYS B C 1
ATOM 9248 O O . LYS B 1 587 ? 27.279 28.423 -1.072 1.00 40.88 595 LYS B O 1
ATOM 9254 N N . PRO B 1 588 ? 27.546 30.556 -0.369 1.00 43.22 596 PRO B N 1
ATOM 9255 C CA . PRO B 1 588 ? 28.077 30.248 0.966 1.00 37.27 596 PRO B CA 1
ATOM 9256 C C . PRO B 1 588 ? 27.186 29.367 1.845 1.00 28.91 596 PRO B C 1
ATOM 9257 O O . PRO B 1 588 ? 27.702 28.561 2.618 1.00 31.51 596 PRO B O 1
ATOM 9261 N N . ASP B 1 589 ? 25.870 29.523 1.748 1.00 25.02 597 ASP B N 1
ATOM 9262 C CA . ASP B 1 589 ? 24.957 28.748 2.594 1.00 25.84 597 ASP B CA 1
ATOM 9263 C C . ASP B 1 589 ? 24.688 27.326 2.078 1.00 21.05 597 ASP B C 1
ATOM 9264 O O . ASP B 1 589 ? 24.033 26.542 2.752 1.00 22.49 597 ASP B O 1
ATOM 9269 N N . GLN B 1 590 ? 25.203 26.990 0.900 1.00 20.42 598 GLN B N 1
ATOM 9270 C CA . GLN B 1 590 ? 24.901 25.693 0.278 1.00 20.17 598 GLN B CA 1
ATOM 9271 C C . GLN B 1 590 ? 25.941 24.663 0.676 1.00 17.51 598 GLN B C 1
ATOM 9272 O O . GLN B 1 590 ? 26.818 24.300 -0.103 1.00 18.20 598 GLN B O 1
ATOM 9278 N N . TRP B 1 591 ? 25.825 24.196 1.909 1.00 15.94 599 TRP B N 1
ATOM 9279 C CA . TRP B 1 591 ? 26.837 23.354 2.505 1.00 14.99 599 TRP B CA 1
ATOM 9280 C C . TRP B 1 591 ? 26.983 22.010 1.792 1.00 14.32 599 TRP B C 1
ATOM 9281 O O . TRP B 1 591 ? 28.030 21.388 1.860 1.00 13.05 599 TRP B O 1
ATOM 9292 N N . LYS B 1 592 ? 25.945 21.587 1.077 1.00 15.79 600 LYS B N 1
ATOM 9293 C CA . LYS B 1 592 ? 25.955 20.287 0.404 1.00 16.67 600 LYS B CA 1
ATOM 9294 C C . LYS B 1 592 ? 26.843 20.246 -0.829 1.00 15.47 600 LYS B C 1
ATOM 9295 O O . LYS B 1 592 ? 27.083 19.175 -1.377 1.00 16.46 600 LYS B O 1
ATOM 9301 N N . ALA B 1 593 ? 27.308 21.402 -1.283 1.00 14.83 601 ALA B N 1
ATOM 9302 C CA . ALA B 1 593 ? 28.050 21.481 -2.544 1.00 13.83 601 ALA B CA 1
ATOM 9303 C C . ALA B 1 593 ? 29.183 20.456 -2.630 1.00 12.54 601 ALA B C 1
ATOM 9304 O O . ALA B 1 593 ? 29.257 19.667 -3.573 1.00 12.99 601 ALA B O 1
ATOM 9306 N N . ASP B 1 594 ? 30.070 20.474 -1.649 1.00 12.25 602 ASP B N 1
ATOM 9307 C CA . ASP B 1 594 ? 31.215 19.565 -1.638 1.00 12.82 602 ASP B CA 1
ATOM 9308 C C . ASP B 1 594 ? 30.778 18.088 -1.616 1.00 12.27 602 ASP B C 1
ATOM 9309 O O . ASP B 1 594 ? 31.480 17.221 -2.127 1.00 12.68 602 ASP B O 1
ATOM 9314 N N . TYR B 1 595 ? 29.627 17.804 -1.018 1.00 11.35 603 TYR B N 1
ATOM 9315 C CA . TYR B 1 595 ? 29.165 16.421 -0.870 1.00 12.47 603 TYR B CA 1
ATOM 9316 C C . TYR B 1 595 ? 28.554 15.897 -2.164 1.00 13.01 603 TYR B C 1
ATOM 9317 O O . TYR B 1 595 ? 28.753 14.730 -2.515 1.00 13.30 603 TYR B O 1
ATOM 9326 N N . TYR B 1 596 ? 27.848 16.768 -2.889 1.00 12.47 604 TYR B N 1
ATOM 9327 C CA . TYR B 1 596 ? 27.381 16.439 -4.236 1.00 13.32 604 TYR B CA 1
ATOM 9328 C C . TYR B 1 596 ? 28.578 16.206 -5.156 1.00 13.99 604 TYR B C 1
ATOM 9329 O O . TYR B 1 596 ? 28.585 15.278 -5.961 1.00 12.94 604 TYR B O 1
ATOM 9338 N N . HIS B 1 597 ? 29.593 17.054 -5.053 1.00 15.17 605 HIS B N 1
ATOM 9339 C CA . HIS B 1 597 ? 30.740 16.902 -5.929 1.00 16.89 605 HIS B CA 1
ATOM 9340 C C . HIS B 1 597 ? 31.404 15.558 -5.664 1.00 18.13 605 HIS B C 1
ATOM 9341 O O . HIS B 1 597 ? 31.792 14.834 -6.587 1.00 15.09 605 HIS B O 1
ATOM 9348 N N . GLN B 1 598 ? 31.536 15.231 -4.388 1.00 18.14 606 GLN B N 1
ATOM 9349 C CA . GLN B 1 598 ? 32.106 13.954 -3.987 1.00 19.79 606 GLN B CA 1
ATOM 9350 C C . GLN B 1 598 ? 31.308 12.777 -4.583 1.00 18.70 606 GLN B C 1
ATOM 9351 O O . GLN B 1 598 ? 31.890 11.802 -5.076 1.00 14.06 606 GLN B O 1
ATOM 9357 N N . LYS B 1 599 ? 29.980 12.878 -4.556 1.00 17.91 607 LYS B N 1
ATOM 9358 C CA . LYS B 1 599 ? 29.123 11.871 -5.193 1.00 18.34 607 LYS B CA 1
ATOM 9359 C C . LYS B 1 599 ? 29.366 11.794 -6.691 1.00 16.86 607 LYS B C 1
ATOM 9360 O O . LYS B 1 599 ? 29.549 10.717 -7.232 1.00 14.63 607 LYS B O 1
ATOM 9366 N N . ALA B 1 600 ? 29.350 12.939 -7.363 1.00 15.06 608 ALA B N 1
ATOM 9367 C CA . ALA B 1 600 ? 29.499 12.952 -8.812 1.00 15.73 608 ALA B CA 1
ATOM 9368 C C . ALA B 1 600 ? 30.783 12.253 -9.196 1.00 17.46 608 ALA B C 1
ATOM 9369 O O . ALA B 1 600 ? 30.849 11.520 -10.176 1.00 17.35 608 ALA B O 1
ATOM 9371 N N . HIS B 1 601 ? 31.803 12.482 -8.387 1.00 18.57 609 HIS B N 1
ATOM 9372 C CA . HIS B 1 601 ? 33.109 11.924 -8.599 1.00 20.18 609 HIS B CA 1
ATOM 9373 C C . HIS B 1 601 ? 33.158 10.424 -8.337 1.00 20.85 609 HIS B C 1
ATOM 9374 O O . HIS B 1 601 ? 33.712 9.664 -9.132 1.00 20.28 609 HIS B O 1
ATOM 9381 N N . MET B 1 602 ? 32.604 10.010 -7.204 1.00 16.73 610 MET B N 1
ATOM 9382 C CA . MET B 1 602 ? 32.721 8.639 -6.766 1.00 17.25 610 MET B CA 1
ATOM 9383 C C . MET B 1 602 ? 31.803 7.691 -7.542 1.00 15.47 610 MET B C 1
ATOM 9384 O O . MET B 1 602 ? 32.086 6.501 -7.627 1.00 15.28 610 MET B O 1
ATOM 9389 N N . ILE B 1 603 ? 30.713 8.195 -8.107 1.00 14.15 611 ILE B N 1
ATOM 9390 C CA . ILE B 1 603 ? 29.821 7.323 -8.862 1.00 15.27 611 ILE B CA 1
ATOM 9391 C C . ILE B 1 603 ? 30.494 6.902 -10.174 1.00 17.04 611 ILE B C 1
ATOM 9392 O O . ILE B 1 603 ? 30.328 5.769 -10.617 1.00 16.41 611 ILE B O 1
ATOM 9397 N N . GLU B 1 604 ? 31.285 7.797 -10.765 1.00 18.83 612 GLU B N 1
ATOM 9398 C CA . GLU B 1 604 ? 32.093 7.458 -11.940 1.00 21.88 612 GLU B CA 1
ATOM 9399 C C . GLU B 1 604 ? 33.138 6.429 -11.587 1.00 19.94 612 GLU B C 1
ATOM 9400 O O . GLU B 1 604 ? 33.363 5.489 -12.342 1.00 21.42 612 GLU B O 1
ATOM 9406 N N . LYS B 1 605 ? 33.809 6.635 -10.456 1.00 20.14 613 LYS B N 1
ATOM 9407 C CA . LYS B 1 605 ? 34.806 5.679 -9.975 1.00 20.18 613 LYS B CA 1
ATOM 9408 C C . LYS B 1 605 ? 34.177 4.304 -9.753 1.00 19.97 613 LYS B C 1
ATOM 9409 O O . LYS B 1 605 ? 34.760 3.288 -10.123 1.00 21.39 613 LYS B O 1
ATOM 9415 N N . PHE B 1 606 ? 32.984 4.269 -9.163 1.00 18.59 614 PHE B N 1
ATOM 9416 C CA . PHE B 1 606 ? 32.323 2.993 -8.917 1.00 18.47 614 PHE B CA 1
ATOM 9417 C C . PHE B 1 606 ? 31.991 2.318 -10.237 1.00 18.93 614 PHE B C 1
ATOM 9418 O O . PHE B 1 606 ? 32.009 1.098 -10.343 1.00 14.23 614 PHE B O 1
ATOM 9426 N N . TYR B 1 607 ? 31.689 3.123 -11.250 1.00 22.70 615 TYR B N 1
ATOM 9427 C CA . TYR B 1 607 ? 31.403 2.581 -12.569 1.00 24.65 615 TYR B CA 1
ATOM 9428 C C . TYR B 1 607 ? 32.610 1.828 -13.115 1.00 27.65 615 TYR B C 1
ATOM 9429 O O . TYR B 1 607 ? 32.461 0.761 -13.719 1.00 24.89 615 TYR B O 1
ATOM 9438 N N . GLN B 1 608 ? 33.797 2.392 -12.894 1.00 25.92 616 GLN B N 1
ATOM 9439 C CA . GLN B 1 608 ? 35.033 1.792 -13.361 1.00 28.70 616 GLN B CA 1
ATOM 9440 C C . GLN B 1 608 ? 35.319 0.520 -12.577 1.00 26.92 616 GLN B C 1
ATOM 9441 O O . GLN B 1 608 ? 35.820 -0.464 -13.120 1.00 25.03 616 GLN B O 1
ATOM 9447 N N . TYR B 1 609 ? 35.003 0.549 -11.290 1.00 23.76 617 TYR B N 1
ATOM 9448 C CA . TYR B 1 609 ? 35.149 -0.627 -10.455 1.00 21.72 617 TYR B CA 1
ATOM 9449 C C . TYR B 1 609 ? 34.272 -1.768 -10.967 1.00 21.51 617 TYR B C 1
ATOM 9450 O O . TYR B 1 609 ? 34.651 -2.935 -10.924 1.00 20.08 617 TYR B O 1
ATOM 9459 N N . VAL B 1 610 ? 33.095 -1.430 -11.463 1.00 21.28 618 VAL B N 1
ATOM 9460 C CA . VAL B 1 610 ? 32.206 -2.455 -11.960 1.00 23.11 618 VAL B CA 1
ATOM 9461 C C . VAL B 1 610 ? 32.778 -3.054 -13.244 1.00 25.25 618 VAL B C 1
ATOM 9462 O O . VAL B 1 610 ? 32.887 -4.276 -13.377 1.00 24.43 618 VAL B O 1
ATOM 9466 N N . GLN B 1 611 ? 33.169 -2.181 -14.166 1.00 28.41 619 GLN B N 1
ATOM 9467 C CA . GLN B 1 611 ? 33.818 -2.594 -15.408 1.00 31.40 619 GLN B CA 1
ATOM 9468 C C . GLN B 1 611 ? 34.959 -3.573 -15.156 1.00 30.30 619 GLN B C 1
ATOM 9469 O O . GLN B 1 611 ? 35.116 -4.559 -15.877 1.00 33.49 619 GLN B O 1
ATOM 9475 N N . GLU B 1 612 ? 35.757 -3.293 -14.130 1.00 29.88 620 GLU B N 1
ATOM 9476 C CA . GLU B 1 612 ? 36.966 -4.073 -13.867 1.00 29.98 620 GLU B CA 1
ATOM 9477 C C . GLU B 1 612 ? 36.739 -5.315 -13.006 1.00 32.30 620 GLU B C 1
ATOM 9478 O O . GLU B 1 612 ? 37.639 -6.148 -12.891 1.00 39.38 620 GLU B O 1
ATOM 9484 N N . ASN B 1 613 ? 35.569 -5.445 -12.382 1.00 28.36 621 ASN B N 1
ATOM 9485 C CA . ASN B 1 613 ? 35.379 -6.526 -11.418 1.00 27.54 621 ASN B CA 1
ATOM 9486 C C . ASN B 1 613 ? 34.100 -7.344 -11.547 1.00 24.10 621 ASN B C 1
ATOM 9487 O O . ASN B 1 613 ? 33.917 -8.312 -10.811 1.00 19.76 621 ASN B O 1
ATOM 9492 N N . HIS B 1 614 ? 33.212 -6.971 -12.458 1.00 24.21 622 HIS B N 1
ATOM 9493 C CA . HIS B 1 614 ? 31.981 -7.730 -12.606 1.00 28.21 622 HIS B CA 1
ATOM 9494 C C . HIS B 1 614 ? 32.248 -9.136 -13.172 1.00 33.50 622 HIS B C 1
ATOM 9495 O O . HIS B 1 614 ? 31.600 -10.100 -12.776 1.00 28.12 622 HIS B O 1
ATOM 9502 N N . ALA B 1 615 ? 33.215 -9.261 -14.079 1.00 37.75 623 ALA B N 1
ATOM 9503 C CA . ALA B 1 615 ? 33.468 -10.545 -14.736 1.00 35.63 623 ALA B CA 1
ATOM 9504 C C . ALA B 1 615 ? 33.651 -11.685 -13.726 1.00 31.99 623 ALA B C 1
ATOM 9505 O O . ALA B 1 615 ? 33.168 -12.790 -13.952 1.00 30.44 623 ALA B O 1
ATOM 9507 N N . ASP B 1 616 ? 34.329 -11.426 -12.612 1.00 31.60 624 ASP B N 1
ATOM 9508 C CA . ASP B 1 616 ? 34.569 -12.492 -11.622 1.00 30.77 624 ASP B CA 1
ATOM 9509 C C . ASP B 1 616 ? 33.662 -12.436 -10.378 1.00 32.12 624 ASP B C 1
ATOM 9510 O O . ASP B 1 616 ? 33.913 -13.121 -9.387 1.00 30.94 624 ASP B O 1
ATOM 9515 N N . GLY B 1 617 ? 32.603 -11.637 -10.424 1.00 31.06 625 GLY B N 1
ATOM 9516 C CA . GLY B 1 617 ? 31.657 -11.593 -9.306 1.00 29.52 625 GLY B CA 1
ATOM 9517 C C . GLY B 1 617 ? 32.149 -10.786 -8.117 1.00 27.87 625 GLY B C 1
ATOM 9518 O O . GLY B 1 617 ? 31.855 -11.103 -6.955 1.00 26.90 625 GLY B O 1
ATOM 9519 N N . PHE B 1 618 ? 32.915 -9.742 -8.415 1.00 28.20 626 PHE B N 1
ATOM 9520 C CA . PHE B 1 618 ? 33.316 -8.761 -7.417 1.00 27.85 626 PHE B CA 1
ATOM 9521 C C . PHE B 1 618 ? 34.081 -9.412 -6.273 1.00 32.18 626 PHE B C 1
ATOM 9522 O O . PHE B 1 618 ? 33.843 -9.101 -5.097 1.00 31.26 626 PHE B O 1
ATOM 9530 N N . LYS B 1 619 ? 35.012 -10.298 -6.637 1.00 35.58 627 LYS B N 1
ATOM 9531 C CA . LYS B 1 619 ? 35.881 -10.980 -5.672 1.00 44.41 627 LYS B CA 1
ATOM 9532 C C . LYS B 1 619 ? 36.777 -10.012 -4.917 1.00 39.82 627 LYS B C 1
ATOM 9533 O O . LYS B 1 619 ? 37.004 -10.180 -3.711 1.00 35.31 627 LYS B O 1
ATOM 9539 N N . THR B 1 620 ? 37.314 -9.031 -5.643 1.00 33.63 628 THR B N 1
ATOM 9540 C CA . THR B 1 620 ? 38.034 -7.917 -5.036 1.00 34.43 628 THR B CA 1
ATOM 9541 C C . THR B 1 620 ? 37.013 -6.890 -4.568 1.00 30.32 628 THR B C 1
ATOM 9542 O O . THR B 1 620 ? 36.156 -6.448 -5.344 1.00 27.69 628 THR B O 1
ATOM 9546 N N . SER B 1 621 ? 37.101 -6.506 -3.303 1.00 26.10 629 SER B N 1
ATOM 9547 C CA . SER B 1 621 ? 36.124 -5.594 -2.751 1.00 26.68 629 SER B CA 1
ATOM 9548 C C . SER B 1 621 ? 36.406 -4.180 -3.220 1.00 27.24 629 SER B C 1
ATOM 9549 O O . SER B 1 621 ? 37.509 -3.869 -3.676 1.00 23.98 629 SER B O 1
ATOM 9552 N N . TRP B 1 622 ? 35.383 -3.341 -3.093 1.00 25.37 630 TRP B N 1
ATOM 9553 C CA . TRP B 1 622 ? 35.457 -1.911 -3.385 1.00 21.74 630 TRP B CA 1
ATOM 9554 C C . TRP B 1 622 ? 36.524 -1.212 -2.535 1.00 21.52 630 TRP B C 1
ATOM 9555 O O . TRP B 1 622 ? 37.251 -0.356 -3.029 1.00 20.23 630 TRP B O 1
ATOM 9566 N N . SER B 1 623 ? 36.631 -1.575 -1.264 1.00 23.42 631 SER B N 1
ATOM 9567 C CA . SER B 1 623 ? 37.643 -0.968 -0.411 1.00 28.54 631 SER B CA 1
ATOM 9568 C C . SER B 1 623 ? 39.037 -1.271 -0.943 1.00 30.26 631 SER B C 1
ATOM 9569 O O . SER B 1 623 ? 39.874 -0.379 -1.029 1.00 29.46 631 SER B O 1
ATOM 9572 N N . GLN B 1 624 ? 39.278 -2.534 -1.291 1.00 30.58 632 GLN B N 1
ATOM 9573 C CA . GLN B 1 624 ? 40.585 -2.967 -1.793 1.00 33.32 632 GLN B CA 1
ATOM 9574 C C . GLN B 1 624 ? 40.928 -2.287 -3.116 1.00 29.55 632 GLN B C 1
ATOM 9575 O O . GLN B 1 624 ? 42.066 -1.870 -3.337 1.00 24.80 632 GLN B O 1
ATOM 9581 N N . TRP B 1 625 ? 39.934 -2.179 -3.990 1.00 27.29 633 TRP B N 1
ATOM 9582 C CA . TRP B 1 625 ? 40.114 -1.549 -5.299 1.00 30.74 633 TRP B CA 1
ATOM 9583 C C . TRP B 1 625 ? 40.383 -0.042 -5.204 1.00 33.80 633 TRP B C 1
ATOM 9584 O O . TRP B 1 625 ? 41.130 0.511 -6.010 1.00 32.78 633 TRP B O 1
ATOM 9595 N N . LEU B 1 626 ? 39.760 0.621 -4.233 1.00 37.24 634 LEU B N 1
ATOM 9596 C CA . LEU B 1 626 ? 40.041 2.029 -3.971 1.00 38.96 634 LEU B CA 1
ATOM 9597 C C . LEU B 1 626 ? 41.475 2.202 -3.503 1.00 34.73 634 LEU B C 1
ATOM 9598 O O . LEU B 1 626 ? 42.156 3.133 -3.916 1.00 35.32 634 LEU B O 1
ATOM 9603 N N . ALA B 1 627 ? 41.924 1.305 -2.635 1.00 36.14 635 ALA B N 1
ATOM 9604 C CA . ALA B 1 627 ? 43.285 1.364 -2.109 1.00 43.60 635 ALA B CA 1
ATOM 9605 C C . ALA B 1 627 ? 44.275 0.639 -3.026 1.00 45.63 635 ALA B C 1
ATOM 9606 O O . ALA B 1 627 ? 44.739 -0.456 -2.709 1.00 42.37 635 ALA B O 1
ATOM 9608 N N . ALA B 1 628 ? 44.608 1.255 -4.156 1.00 51.49 636 ALA B N 1
ATOM 9609 C CA . ALA B 1 628 ? 45.555 0.654 -5.096 1.00 53.04 636 ALA B CA 1
ATOM 9610 C C . ALA B 1 628 ? 45.919 1.619 -6.212 1.00 47.48 636 ALA B C 1
ATOM 9611 O O . ALA B 1 628 ? 45.051 2.304 -6.745 1.00 48.37 636 ALA B O 1
ATOM 9613 N N . PRO C 1 39 ? 53.494 -5.054 91.361 1.00 41.18 47 PRO C N 1
ATOM 9614 C CA . PRO C 1 39 ? 54.847 -5.587 91.462 1.00 35.62 47 PRO C CA 1
ATOM 9615 C C . PRO C 1 39 ? 55.811 -4.524 91.914 1.00 27.70 47 PRO C C 1
ATOM 9616 O O . PRO C 1 39 ? 55.528 -3.347 91.762 1.00 35.66 47 PRO C O 1
ATOM 9620 N N . ALA C 1 40 ? 56.953 -4.950 92.433 1.00 26.38 48 ALA C N 1
ATOM 9621 C CA . ALA C 1 40 ? 57.937 -4.045 93.004 1.00 24.03 48 ALA C CA 1
ATOM 9622 C C . ALA C 1 40 ? 59.127 -3.877 92.072 1.00 24.43 48 ALA C C 1
ATOM 9623 O O . ALA C 1 40 ? 59.420 -4.748 91.251 1.00 25.41 48 ALA C O 1
ATOM 9625 N N . VAL C 1 41 ? 59.813 -2.749 92.215 1.00 21.14 49 VAL C N 1
ATOM 9626 C CA . VAL C 1 41 ? 61.015 -2.480 91.461 1.00 22.93 49 VAL C CA 1
ATOM 9627 C C . VAL C 1 41 ? 62.105 -3.391 91.987 1.00 22.92 49 VAL C C 1
ATOM 9628 O O . VAL C 1 41 ? 62.286 -3.503 93.188 1.00 29.44 49 VAL C O 1
ATOM 9632 N N . VAL C 1 42 ? 62.825 -4.041 91.085 1.00 23.48 50 VAL C N 1
ATOM 9633 C CA . VAL C 1 42 ? 63.989 -4.852 91.444 1.00 25.00 50 VAL C CA 1
ATOM 9634 C C . VAL C 1 42 ? 65.216 -3.959 91.655 1.00 29.32 50 VAL C C 1
ATOM 9635 O O . VAL C 1 42 ? 65.572 -3.172 90.777 1.00 27.11 50 VAL C O 1
ATOM 9639 N N . LYS C 1 43 ? 65.871 -4.090 92.807 1.00 36.35 51 LYS C N 1
ATOM 9640 C CA . LYS C 1 43 ? 66.949 -3.171 93.188 1.00 43.00 51 LYS C CA 1
ATOM 9641 C C . LYS C 1 43 ? 68.214 -3.334 92.352 1.00 40.47 51 LYS C C 1
ATOM 9642 O O . LYS C 1 43 ? 68.688 -2.378 91.734 1.00 38.79 51 LYS C O 1
ATOM 9648 N N . ASN C 1 44 ? 68.780 -4.533 92.348 1.00 36.47 52 ASN C N 1
ATOM 9649 C CA . ASN C 1 44 ? 69.947 -4.794 91.520 1.00 35.68 52 ASN C CA 1
ATOM 9650 C C . ASN C 1 44 ? 69.621 -5.850 90.479 1.00 32.22 52 ASN C C 1
ATOM 9651 O O . ASN C 1 44 ? 69.893 -7.033 90.675 1.00 30.45 52 ASN C O 1
ATOM 9656 N N . PRO C 1 45 ? 69.023 -5.427 89.360 1.00 31.83 53 PRO C N 1
ATOM 9657 C CA . PRO C 1 45 ? 68.673 -6.385 88.324 1.00 29.39 53 PRO C CA 1
ATOM 9658 C C . PRO C 1 45 ? 69.926 -6.843 87.585 1.00 26.77 53 PRO C C 1
ATOM 9659 O O . PRO C 1 45 ? 70.933 -6.136 87.587 1.00 28.55 53 PRO C O 1
ATOM 9663 N N . PRO C 1 46 ? 69.880 -8.023 86.957 1.00 25.22 54 PRO C N 1
ATOM 9664 C CA . PRO C 1 46 ? 71.057 -8.413 86.186 1.00 23.55 54 PRO C CA 1
ATOM 9665 C C . PRO C 1 46 ? 71.344 -7.408 85.072 1.00 21.42 54 PRO C C 1
ATOM 9666 O O . PRO C 1 46 ? 70.477 -6.610 84.730 1.00 21.29 54 PRO C O 1
ATOM 9670 N N . LYS C 1 47 ? 72.560 -7.426 84.536 1.00 25.69 55 LYS C N 1
ATOM 9671 C CA . LYS C 1 47 ? 72.938 -6.489 83.484 1.00 27.56 55 LYS C CA 1
ATOM 9672 C C . LYS C 1 47 ? 72.051 -6.691 82.262 1.00 24.28 55 LYS C C 1
ATOM 9673 O O . LYS C 1 47 ? 71.739 -5.730 81.549 1.00 24.59 55 LYS C O 1
ATOM 9679 N N . LEU C 1 48 ? 71.681 -7.944 82.004 1.00 19.20 56 LEU C N 1
ATOM 9680 C CA . LEU C 1 48 ? 70.798 -8.282 80.881 1.00 18.31 56 LEU C CA 1
ATOM 9681 C C . LEU C 1 48 ? 69.686 -9.179 81.378 1.00 16.66 56 LEU C C 1
ATOM 9682 O O . LEU C 1 48 ? 69.921 -10.343 81.689 1.00 18.84 56 LEU C O 1
ATOM 9687 N N . ALA C 1 49 ? 68.472 -8.638 81.436 1.00 15.93 57 ALA C N 1
ATOM 9688 C CA . ALA C 1 49 ? 67.346 -9.329 82.056 1.00 14.16 57 ALA C CA 1
ATOM 9689 C C . ALA C 1 49 ? 66.264 -9.700 81.050 1.00 13.84 57 ALA C C 1
ATOM 9690 O O . ALA C 1 49 ? 65.825 -8.865 80.265 1.00 12.19 57 ALA C O 1
ATOM 9692 N N . LEU C 1 50 ? 65.826 -10.955 81.084 1.00 12.42 58 LEU C N 1
ATOM 9693 C CA . LEU C 1 50 ? 64.719 -11.387 80.247 1.00 12.87 58 LEU C CA 1
ATOM 9694 C C . LEU C 1 50 ? 63.434 -10.913 80.902 1.00 12.47 58 LEU C C 1
ATOM 9695 O O . LEU C 1 50 ? 63.158 -11.255 82.048 1.00 13.32 58 LEU C O 1
ATOM 9700 N N . LYS C 1 51 ? 62.652 -10.109 80.192 1.00 11.38 59 LYS C N 1
ATOM 9701 C CA . LYS C 1 51 ? 61.448 -9.550 80.789 1.00 11.24 59 LYS C CA 1
ATOM 9702 C C . LYS C 1 51 ? 60.285 -9.539 79.821 1.00 11.15 59 LYS C C 1
ATOM 9703 O O . LYS C 1 51 ? 60.456 -9.787 78.623 1.00 10.78 59 LYS C O 1
ATOM 9709 N N . ILE C 1 52 ? 59.100 -9.263 80.355 1.00 9.91 60 ILE C N 1
ATOM 9710 C CA . ILE C 1 52 ? 57.881 -9.265 79.564 1.00 10.59 60 ILE C CA 1
ATOM 9711 C C . ILE C 1 52 ? 57.657 -7.916 78.845 1.00 11.56 60 ILE C C 1
ATOM 9712 O O . ILE C 1 52 ? 57.603 -6.868 79.481 1.00 11.89 60 ILE C O 1
ATOM 9717 N N . ASP C 1 53 ? 57.551 -7.960 77.514 1.00 12.15 61 ASP C N 1
ATOM 9718 C CA . ASP C 1 53 ? 57.223 -6.780 76.699 1.00 11.64 61 ASP C CA 1
ATOM 9719 C C . ASP C 1 53 ? 55.716 -6.560 76.644 1.00 12.42 61 ASP C C 1
ATOM 9720 O O . ASP C 1 53 ? 55.218 -5.468 76.923 1.00 13.20 61 ASP C O 1
ATOM 9725 N N . ARG C 1 54 ? 54.999 -7.598 76.220 1.00 12.72 62 ARG C N 1
ATOM 9726 C CA . ARG C 1 54 ? 53.547 -7.553 76.119 1.00 13.13 62 ARG C CA 1
ATOM 9727 C C . ARG C 1 54 ? 52.935 -8.852 76.615 1.00 13.73 62 ARG C C 1
ATOM 9728 O O . ARG C 1 54 ? 53.224 -9.929 76.088 1.00 12.25 62 ARG C O 1
ATOM 9736 N N . ALA C 1 55 ? 52.087 -8.737 77.630 1.00 14.51 63 ALA C N 1
ATOM 9737 C CA . ALA C 1 55 ? 51.219 -9.834 78.036 1.00 15.27 63 ALA C CA 1
ATOM 9738 C C . ALA C 1 55 ? 50.261 -10.120 76.886 1.00 15.52 63 ALA C C 1
ATOM 9739 O O . ALA C 1 55 ? 49.901 -9.215 76.135 1.00 15.95 63 ALA C O 1
ATOM 9741 N N . ASP C 1 56 ? 49.848 -11.372 76.737 1.00 16.79 64 ASP C N 1
ATOM 9742 C CA . ASP C 1 56 ? 49.025 -11.763 75.587 1.00 16.41 64 ASP C CA 1
ATOM 9743 C C . ASP C 1 56 ? 47.552 -11.453 75.834 1.00 18.31 64 ASP C C 1
ATOM 9744 O O . ASP C 1 56 ? 46.867 -12.168 76.573 1.00 17.79 64 ASP C O 1
ATOM 9749 N N . VAL C 1 57 ? 47.078 -10.377 75.217 1.00 17.78 65 VAL C N 1
ATOM 9750 C CA . VAL C 1 57 ? 45.736 -9.856 75.470 1.00 16.79 65 VAL C CA 1
ATOM 9751 C C . VAL C 1 57 ? 45.046 -9.534 74.142 1.00 19.66 65 VAL C C 1
ATOM 9752 O O . VAL C 1 57 ? 45.670 -8.987 73.228 1.00 19.09 65 VAL C O 1
ATOM 9756 N N . ASN C 1 58 ? 43.763 -9.880 74.034 1.00 18.95 66 ASN C N 1
ATOM 9757 C CA . ASN C 1 58 ? 42.977 -9.576 72.841 1.00 19.64 66 ASN C CA 1
ATOM 9758 C C . ASN C 1 58 ? 42.620 -8.083 72.757 1.00 17.78 66 ASN C C 1
ATOM 9759 O O . ASN C 1 58 ? 41.608 -7.636 73.283 1.00 19.78 66 ASN C O 1
ATOM 9764 N N . GLN C 1 59 ? 43.472 -7.315 72.098 1.00 15.86 67 GLN C N 1
ATOM 9765 C CA . GLN C 1 59 ? 43.296 -5.877 72.015 1.00 13.91 67 GLN C CA 1
ATOM 9766 C C . GLN C 1 59 ? 44.312 -5.311 71.027 1.00 13.98 67 GLN C C 1
ATOM 9767 O O . GLN C 1 59 ? 45.294 -5.973 70.672 1.00 14.57 67 GLN C O 1
ATOM 9773 N N . LEU C 1 60 ? 44.078 -4.088 70.576 1.00 12.45 68 LEU C N 1
ATOM 9774 C CA . LEU C 1 60 ? 45.105 -3.364 69.856 1.00 12.99 68 LEU C CA 1
ATOM 9775 C C . LEU C 1 60 ? 46.209 -2.984 70.842 1.00 12.94 68 LEU C C 1
ATOM 9776 O O . LEU C 1 60 ? 45.939 -2.710 72.011 1.00 12.70 68 LEU C O 1
ATOM 9781 N N . PRO C 1 61 ? 47.454 -2.945 70.370 1.00 12.44 69 PRO C N 1
ATOM 9782 C CA . PRO C 1 61 ? 48.556 -2.644 71.259 1.00 11.64 69 PRO C CA 1
ATOM 9783 C C . PRO C 1 61 ? 48.666 -1.174 71.607 1.00 10.61 69 PRO C C 1
ATOM 9784 O O . PRO C 1 61 ? 47.932 -0.340 71.091 1.00 10.42 69 PRO C O 1
ATOM 9788 N N . ARG C 1 62 ? 49.602 -0.884 72.493 1.00 10.43 70 ARG C N 1
ATOM 9789 C CA . ARG C 1 62 ? 49.885 0.462 72.942 1.00 10.82 70 ARG C CA 1
ATOM 9790 C C . ARG C 1 62 ? 50.262 1.364 71.770 1.00 9.99 70 ARG C C 1
ATOM 9791 O O . ARG C 1 62 ? 51.019 0.970 70.898 1.00 10.99 70 ARG C O 1
ATOM 9799 N N . ASN C 1 63 ? 49.704 2.565 71.743 1.00 9.37 71 ASN C N 1
ATOM 9800 C CA . ASN C 1 63 ? 50.078 3.579 70.757 1.00 9.41 71 ASN C CA 1
ATOM 9801 C C . ASN C 1 63 ? 49.738 3.192 69.329 1.00 10.12 71 ASN C C 1
ATOM 9802 O O . ASN C 1 63 ? 50.397 3.632 68.375 1.00 11.80 71 ASN C O 1
ATOM 9807 N N . PHE C 1 64 ? 48.706 2.379 69.169 1.00 8.63 72 PHE C N 1
ATOM 9808 C CA . PHE C 1 64 ? 48.298 2.002 67.835 1.00 8.88 72 PHE C CA 1
ATOM 9809 C C . PHE C 1 64 ? 47.707 3.198 67.111 1.00 8.87 72 PHE C C 1
ATOM 9810 O O . PHE C 1 64 ? 46.911 3.931 67.674 1.00 10.10 72 PHE C O 1
ATOM 9818 N N . ARG C 1 65 ? 48.106 3.408 65.866 1.00 8.45 73 ARG C N 1
ATOM 9819 C CA . ARG C 1 65 ? 47.410 4.373 65.027 1.00 8.16 73 ARG C CA 1
ATOM 9820 C C . ARG C 1 65 ? 47.518 3.977 63.575 1.00 8.35 73 ARG C C 1
ATOM 9821 O O . ARG C 1 65 ? 48.432 3.244 63.180 1.00 7.58 73 ARG C O 1
ATOM 9829 N N . MET C 1 66 ? 46.551 4.435 62.795 1.00 9.57 74 MET C N 1
ATOM 9830 C CA . MET C 1 66 ? 46.580 4.280 61.349 1.00 11.08 74 MET C CA 1
ATOM 9831 C C . MET C 1 66 ? 46.841 5.631 60.713 1.00 10.76 74 MET C C 1
ATOM 9832 O O . MET C 1 66 ? 46.512 6.662 61.282 1.00 9.41 74 MET C O 1
ATOM 9837 N N . GLY C 1 67 ? 47.469 5.624 59.545 1.00 11.76 75 GLY C N 1
ATOM 9838 C CA . GLY C 1 67 ? 47.807 6.865 58.850 1.00 12.22 75 GLY C CA 1
ATOM 9839 C C . GLY C 1 67 ? 46.597 7.725 58.553 1.00 12.22 75 GLY C C 1
ATOM 9840 O O . GLY C 1 67 ? 46.713 8.949 58.402 1.00 13.14 75 GLY C O 1
ATOM 9841 N N . SER C 1 68 ? 45.434 7.078 58.488 1.00 11.30 76 SER C N 1
ATOM 9842 C CA . SER C 1 68 ? 44.168 7.745 58.178 1.00 12.41 76 SER C CA 1
ATOM 9843 C C . SER C 1 68 ? 43.392 8.190 59.414 1.00 12.43 76 SER C C 1
ATOM 9844 O O . SER C 1 68 ? 42.284 8.690 59.293 1.00 12.65 76 SER C O 1
ATOM 9847 N N . ASP C 1 69 ? 43.956 8.002 60.601 1.00 14.02 77 ASP C N 1
ATOM 9848 C CA . ASP C 1 69 ? 43.269 8.390 61.828 1.00 14.61 77 ASP C CA 1
ATOM 9849 C C . ASP C 1 69 ? 43.022 9.901 61.903 1.00 14.40 77 ASP C C 1
ATOM 9850 O O . ASP C 1 69 ? 43.732 10.695 61.294 1.00 13.49 77 ASP C O 1
ATOM 9855 N N . LYS C 1 70 ? 41.991 10.280 62.645 1.00 15.68 78 LYS C N 1
ATOM 9856 C CA . LYS C 1 70 ? 41.686 11.685 62.873 1.00 18.80 78 LYS C CA 1
ATOM 9857 C C . LYS C 1 70 ? 42.725 12.320 63.796 1.00 16.21 78 LYS C C 1
ATOM 9858 O O . LYS C 1 70 ? 43.425 11.628 64.548 1.00 16.41 78 LYS C O 1
ATOM 9864 N N . TYR C 1 71 ? 42.833 13.641 63.730 1.00 14.29 79 TYR C N 1
ATOM 9865 C CA . TYR C 1 71 ? 43.742 14.370 64.615 1.00 13.38 79 TYR C CA 1
ATOM 9866 C C . TYR C 1 71 ? 43.183 14.323 66.024 1.00 13.24 79 TYR C C 1
ATOM 9867 O O . TYR C 1 71 ? 41.977 14.424 66.217 1.00 14.27 79 TYR C O 1
ATOM 9876 N N . VAL C 1 72 ? 44.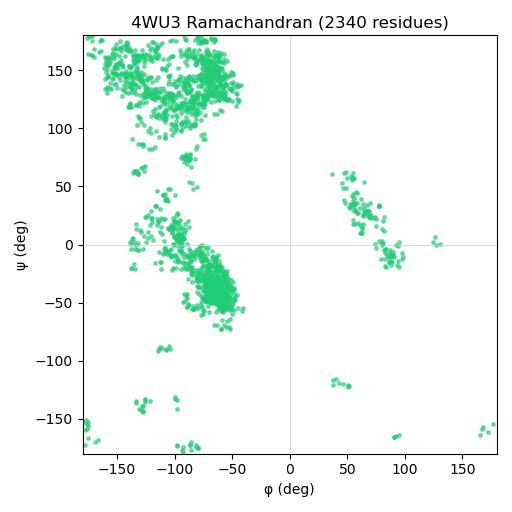061 14.156 67.005 1.00 13.29 80 VAL C N 1
ATOM 9877 C CA . VAL C 1 72 ? 43.682 14.284 68.400 1.00 14.47 80 VAL C CA 1
ATOM 9878 C C . VAL C 1 72 ? 44.583 15.340 69.016 1.00 14.43 80 VAL C C 1
ATOM 9879 O O . VAL C 1 72 ? 45.785 15.307 68.801 1.00 13.07 80 VAL C O 1
ATOM 9883 N N . GLY C 1 73 ? 44.005 16.270 69.773 1.00 15.81 81 GLY C N 1
ATOM 9884 C CA . GLY C 1 73 ? 44.775 17.343 70.421 1.00 15.65 81 GLY C CA 1
ATOM 9885 C C . GLY C 1 73 ? 44.881 18.561 69.524 1.00 16.48 81 GLY C C 1
ATOM 9886 O O . GLY C 1 73 ? 44.146 18.664 68.539 1.00 17.05 81 GLY C O 1
ATOM 9887 N N . VAL C 1 74 ? 45.791 19.480 69.862 1.00 15.88 82 VAL C N 1
ATOM 9888 C CA . VAL C 1 74 ? 45.974 20.728 69.107 1.00 16.29 82 VAL C CA 1
ATOM 9889 C C . VAL C 1 74 ? 47.433 20.983 68.800 1.00 14.99 82 VAL C C 1
ATOM 9890 O O . VAL C 1 74 ? 48.305 20.385 69.417 1.00 16.42 82 VAL C O 1
ATOM 9894 N N . THR C 1 75 ? 47.692 21.872 67.843 1.00 13.24 83 THR C N 1
ATOM 9895 C CA . THR C 1 75 ? 49.041 22.394 67.628 1.00 13.73 83 THR C CA 1
ATOM 9896 C C . THR C 1 75 ? 49.258 23.666 68.455 1.00 15.29 83 THR C C 1
ATOM 9897 O O . THR C 1 75 ? 48.310 24.306 68.915 1.00 15.61 83 THR C O 1
ATOM 9901 N N . LYS C 1 76 ? 50.516 24.043 68.617 1.00 15.03 84 LYS C N 1
ATOM 9902 C CA . LYS C 1 76 ? 50.854 25.222 69.392 1.00 14.85 84 LYS C CA 1
ATOM 9903 C C . LYS C 1 76 ? 50.212 26.499 68.841 1.00 12.41 84 LYS C C 1
ATOM 9904 O O . LYS C 1 76 ? 49.971 27.446 69.595 1.00 11.05 84 LYS C O 1
ATOM 9910 N N . THR C 1 77 ? 49.935 26.523 67.537 1.00 11.20 85 THR C N 1
ATOM 9911 C CA . THR C 1 77 ? 49.351 27.712 66.886 1.00 11.39 85 THR C CA 1
ATOM 9912 C C . THR C 1 77 ? 47.824 27.690 66.894 1.00 10.81 85 THR C C 1
ATOM 9913 O O . THR C 1 77 ? 47.178 28.703 66.620 1.00 11.38 85 THR C O 1
ATOM 9917 N N . GLY C 1 78 ? 47.259 26.522 67.165 1.00 10.39 86 GLY C N 1
ATOM 9918 C CA . GLY C 1 78 ? 45.825 26.302 67.012 1.00 11.69 86 GLY C CA 1
ATOM 9919 C C . GLY C 1 78 ? 45.405 26.048 65.570 1.00 12.22 86 GLY C C 1
ATOM 9920 O O . GLY C 1 78 ? 44.226 25.868 65.284 1.00 13.66 86 GLY C O 1
ATOM 9921 N N . ILE C 1 79 ? 46.366 26.047 64.656 1.00 12.83 87 ILE C N 1
ATOM 9922 C CA . ILE C 1 79 ? 46.087 25.768 63.253 1.00 14.81 87 ILE C CA 1
ATOM 9923 C C . ILE C 1 79 ? 46.476 24.337 62.933 1.00 14.29 87 ILE C C 1
ATOM 9924 O O . ILE C 1 79 ? 47.587 23.911 63.221 1.00 14.32 87 ILE C O 1
ATOM 9929 N N . MET C 1 80 ? 45.554 23.597 62.336 1.00 15.50 88 MET C N 1
ATOM 9930 C CA . MET C 1 80 ? 45.810 22.209 61.984 1.00 16.45 88 MET C CA 1
ATOM 9931 C C . MET C 1 80 ? 46.549 22.125 60.666 1.00 14.94 88 MET C C 1
ATOM 9932 O O . MET C 1 80 ? 46.278 22.893 59.757 1.00 15.73 88 MET C O 1
ATOM 9937 N N . PRO C 1 81 ? 47.494 21.184 60.562 1.00 14.93 89 PRO C N 1
ATOM 9938 C CA . PRO C 1 81 ? 48.123 20.930 59.289 1.00 13.97 89 PRO C CA 1
ATOM 9939 C C . PRO C 1 81 ? 47.164 20.236 58.320 1.00 12.84 89 PRO C C 1
ATOM 9940 O O . PRO C 1 81 ? 46.238 19.539 58.734 1.00 13.11 89 PRO C O 1
ATOM 9944 N N . THR C 1 82 ? 47.387 20.457 57.030 1.00 12.61 90 THR C N 1
ATOM 9945 C CA . THR C 1 82 ? 46.632 19.801 55.982 1.00 12.50 90 THR C CA 1
ATOM 9946 C C . THR C 1 82 ? 46.648 18.288 56.185 1.00 12.96 90 THR C C 1
ATOM 9947 O O . THR C 1 82 ? 47.637 17.733 56.651 1.00 11.65 90 THR C O 1
ATOM 9951 N N . ARG C 1 83 ? 45.539 17.633 55.845 1.00 13.54 91 ARG C N 1
ATOM 9952 C CA . ARG C 1 83 ? 45.446 16.179 55.910 1.00 13.37 91 ARG C CA 1
ATOM 9953 C C . ARG C 1 83 ? 45.798 15.562 54.565 1.00 14.54 91 ARG C C 1
ATOM 9954 O O . ARG C 1 83 ? 45.699 14.347 54.389 1.00 13.99 91 ARG C O 1
ATOM 9962 N N . LYS C 1 84 ? 46.213 16.385 53.606 1.00 14.61 92 LYS C N 1
ATOM 9963 C CA . LYS C 1 84 ? 46.407 15.892 52.248 1.00 15.89 92 LYS C CA 1
ATOM 9964 C C . LYS C 1 84 ? 47.322 14.671 52.169 1.00 16.33 92 LYS C C 1
ATOM 9965 O O . LYS C 1 84 ? 48.469 14.695 52.627 1.00 13.61 92 LYS C O 1
ATOM 9971 N N . GLY C 1 85 ? 46.800 13.609 51.565 1.00 15.63 93 GLY C N 1
ATOM 9972 C CA . GLY C 1 85 ? 47.573 12.414 51.313 1.00 16.05 93 GLY C CA 1
ATOM 9973 C C . GLY C 1 85 ? 47.546 11.406 52.443 1.00 14.80 93 GLY C C 1
ATOM 9974 O O . GLY C 1 85 ? 48.008 10.296 52.274 1.00 15.05 93 GLY C O 1
ATOM 9975 N N . MET C 1 86 ? 46.991 11.771 53.588 1.00 15.62 94 MET C N 1
ATOM 9976 C CA . MET C 1 86 ? 47.050 10.897 54.758 1.00 17.72 94 MET C CA 1
ATOM 9977 C C . MET C 1 86 ? 46.248 9.608 54.628 1.00 21.02 94 MET C C 1
ATOM 9978 O O . MET C 1 86 ? 46.608 8.589 55.220 1.00 25.08 94 MET C O 1
ATOM 9983 N N . ASP C 1 87 ? 45.154 9.649 53.880 1.00 24.86 95 ASP C N 1
ATOM 9984 C CA . ASP C 1 87 ? 44.226 8.518 53.848 1.00 26.63 95 ASP C CA 1
ATOM 9985 C C . ASP C 1 87 ? 44.612 7.389 52.877 1.00 22.98 95 ASP C C 1
ATOM 9986 O O . ASP C 1 87 ? 44.058 6.289 52.955 1.00 21.87 95 ASP C O 1
ATOM 9991 N N . THR C 1 88 ? 45.575 7.647 51.998 1.00 17.89 96 THR C N 1
ATOM 9992 C CA . THR C 1 88 ? 45.976 6.675 50.986 1.00 18.21 96 THR C CA 1
ATOM 9993 C C . THR C 1 88 ? 47.398 6.143 51.182 1.00 18.13 96 THR C C 1
ATOM 9994 O O . THR C 1 88 ? 48.014 5.617 50.243 1.00 19.70 96 THR C O 1
ATOM 9998 N N . MET C 1 89 ? 47.921 6.278 52.395 1.00 16.09 97 MET C N 1
ATOM 9999 C CA . MET C 1 89 ? 49.299 5.892 52.680 1.00 13.95 97 MET C CA 1
ATOM 10000 C C . MET C 1 89 ? 49.396 4.415 52.993 1.00 14.02 97 MET C C 1
ATOM 10001 O O . MET C 1 89 ? 50.458 3.815 52.806 1.00 15.89 97 MET C O 1
ATOM 10006 N N . ASN C 1 90 ? 48.300 3.838 53.485 1.00 12.35 98 ASN C N 1
ATOM 10007 C CA . ASN C 1 90 ? 48.216 2.402 53.728 1.00 11.82 98 ASN C CA 1
ATOM 10008 C C . ASN C 1 90 ? 49.201 1.942 54.800 1.00 10.74 98 ASN C C 1
ATOM 10009 O O . ASN C 1 90 ? 49.991 1.011 54.598 1.00 11.19 98 ASN C O 1
ATOM 10014 N N . VAL C 1 91 ? 49.123 2.590 55.953 1.00 8.78 99 VAL C N 1
ATOM 10015 C CA . VAL C 1 91 ? 50.150 2.472 56.963 1.00 8.15 99 VAL C CA 1
ATOM 10016 C C . VAL C 1 91 ? 49.527 2.476 58.355 1.00 7.33 99 VAL C C 1
ATOM 10017 O O . VAL C 1 91 ? 48.512 3.135 58.588 1.00 7.72 99 VAL C O 1
ATOM 10021 N N . SER C 1 92 ? 50.112 1.713 59.267 1.00 6.88 100 SER C N 1
ATOM 10022 C CA . SER C 1 92 ? 49.757 1.793 60.681 1.00 6.59 100 SER C CA 1
ATOM 10023 C C . SER C 1 92 ? 51.036 1.648 61.499 1.00 6.34 100 SER C C 1
ATOM 10024 O O . SER C 1 92 ? 52.089 1.338 60.948 1.00 5.84 100 SER C O 1
ATOM 10027 N N . ALA C 1 93 ? 50.945 1.894 62.805 1.00 6.11 101 ALA C N 1
ATOM 10028 C CA . ALA C 1 93 ? 52.102 1.824 63.692 1.00 6.19 101 ALA C CA 1
ATOM 10029 C C . ALA C 1 93 ? 51.657 1.580 65.135 1.00 6.24 101 ALA C C 1
ATOM 10030 O O . ALA C 1 93 ? 50.491 1.795 65.489 1.00 5.23 101 ALA C O 1
ATOM 10032 N N . SER C 1 94 ? 52.586 1.126 65.971 1.00 6.22 102 SER C N 1
ATOM 10033 C CA . SER C 1 94 ? 52.248 0.822 67.349 1.00 6.65 102 SER C CA 1
ATOM 10034 C C . SER C 1 94 ? 53.482 0.462 68.123 1.00 7.30 102 SER C C 1
ATOM 10035 O O . SER C 1 94 ? 54.567 0.427 67.567 1.00 6.77 102 SER C O 1
ATOM 10038 N N . SER C 1 95 ? 53.289 0.174 69.411 1.00 8.63 103 SER C N 1
ATOM 10039 C CA . SER C 1 95 ? 54.278 -0.504 70.229 1.00 8.45 103 SER C CA 1
ATOM 10040 C C . SER C 1 95 ? 54.468 -1.918 69.725 1.00 8.49 103 SER C C 1
ATOM 10041 O O . SER C 1 95 ? 53.776 -2.364 68.826 1.00 8.63 103 SER C O 1
ATOM 10044 N N . CYS C 1 96 ? 55.392 -2.638 70.344 1.00 9.23 104 CYS C N 1
ATOM 10045 C CA . CYS C 1 96 ? 55.489 -4.051 70.107 1.00 9.67 104 CYS C CA 1
ATOM 10046 C C . CYS C 1 96 ? 54.181 -4.689 70.555 1.00 9.10 104 CYS C C 1
ATOM 10047 O O . CYS C 1 96 ? 53.454 -4.130 71.371 1.00 9.36 104 CYS C O 1
ATOM 10050 N N . PHE C 1 97 ? 53.898 -5.865 70.013 1.00 9.12 105 PHE C N 1
ATOM 10051 C CA . PHE C 1 97 ? 52.622 -6.533 70.214 1.00 8.54 105 PHE C CA 1
ATOM 10052 C C . PHE C 1 97 ? 52.792 -7.987 70.635 1.00 8.87 105 PHE C C 1
ATOM 10053 O O . PHE C 1 97 ? 53.746 -8.668 70.209 1.00 8.81 105 PHE C O 1
ATOM 10061 N N . SER C 1 98 ? 51.872 -8.450 71.484 1.00 8.19 106 SER C N 1
ATOM 10062 C CA . SER C 1 98 ? 51.688 -9.873 71.736 1.00 8.10 106 SER C CA 1
ATOM 10063 C C . SER C 1 98 ? 51.024 -10.501 70.516 1.00 8.29 106 SER C C 1
ATOM 10064 O O . SER C 1 98 ? 50.649 -9.807 69.580 1.00 7.54 106 SER C O 1
ATOM 10067 N N . GLU C 1 99 ? 50.871 -11.817 70.528 1.00 9.01 107 GLU C N 1
ATOM 10068 C CA . GLU C 1 99 ? 50.279 -12.521 69.394 1.00 9.82 107 GLU C CA 1
ATOM 10069 C C . GLU C 1 99 ? 48.836 -12.106 69.202 1.00 10.49 107 GLU C C 1
ATOM 10070 O O . GLU C 1 99 ? 48.425 -11.795 68.095 1.00 10.84 107 GLU C O 1
ATOM 10076 N N . LYS C 1 100 ? 48.060 -12.115 70.282 1.00 11.20 108 LYS C N 1
ATOM 10077 C CA . LYS C 1 100 ? 46.678 -11.657 70.228 1.00 11.34 108 LYS C CA 1
ATOM 10078 C C . LYS C 1 100 ? 46.596 -10.188 69.795 1.00 11.58 108 LYS C C 1
ATOM 10079 O O . LYS C 1 100 ? 45.683 -9.790 69.072 1.00 11.98 108 LYS C O 1
ATOM 10085 N N . GLU C 1 101 ? 47.555 -9.369 70.203 1.00 11.82 109 GLU C N 1
ATOM 10086 C CA . GLU C 1 101 ? 47.560 -7.988 69.728 1.00 11.32 109 GLU C CA 1
ATOM 10087 C C . GLU C 1 101 ? 47.827 -7.913 68.216 1.00 11.09 109 GLU C C 1
ATOM 10088 O O . GLU C 1 101 ? 47.221 -7.101 67.503 1.00 10.00 109 GLU C O 1
ATOM 10094 N N . LEU C 1 102 ? 48.700 -8.780 67.715 1.00 11.28 110 LEU C N 1
ATOM 10095 C CA . LEU C 1 102 ? 48.925 -8.844 66.271 1.00 11.81 110 LEU C CA 1
ATOM 10096 C C . LEU C 1 102 ? 47.642 -9.266 65.557 1.00 14.05 110 LEU C C 1
ATOM 10097 O O . LEU C 1 102 ? 47.275 -8.691 64.525 1.00 14.59 110 LEU C O 1
ATOM 10102 N N . GLU C 1 103 ? 46.956 -10.262 66.112 1.00 14.01 111 GLU C N 1
ATOM 10103 C CA . GLU C 1 103 ? 45.693 -10.738 65.539 1.00 16.07 111 GLU C CA 1
ATOM 10104 C C . GLU C 1 103 ? 44.679 -9.592 65.488 1.00 15.45 111 GLU C C 1
ATOM 10105 O O . GLU C 1 103 ? 43.954 -9.434 64.501 1.00 13.61 111 GLU C O 1
ATOM 10111 N N . ALA C 1 104 ? 44.639 -8.789 66.549 1.00 14.14 112 ALA C N 1
ATOM 10112 C CA . ALA C 1 104 ? 43.740 -7.645 66.573 1.00 13.85 112 ALA C CA 1
ATOM 10113 C C . ALA C 1 104 ? 44.171 -6.633 65.521 1.00 13.52 112 ALA C C 1
ATOM 10114 O O . ALA C 1 104 ? 43.325 -6.015 64.874 1.00 13.77 112 ALA C O 1
ATOM 10116 N N . ILE C 1 105 ? 45.482 -6.467 65.332 1.00 12.30 113 ILE C N 1
ATOM 10117 C CA . ILE C 1 105 ? 45.965 -5.583 64.273 1.00 12.15 113 ILE C CA 1
ATOM 10118 C C . ILE C 1 105 ? 45.563 -6.080 62.879 1.00 12.67 113 ILE C C 1
ATOM 10119 O O . ILE C 1 105 ? 45.050 -5.320 62.068 1.00 14.97 113 ILE C O 1
ATOM 10124 N N . LEU C 1 106 ? 45.804 -7.357 62.610 1.00 14.39 114 LEU C N 1
ATOM 10125 C CA . LEU C 1 106 ? 45.518 -7.949 61.306 1.00 16.68 114 LEU C CA 1
ATOM 10126 C C . LEU C 1 106 ? 44.049 -7.818 60.947 1.00 19.67 114 LEU C C 1
ATOM 10127 O O . LEU C 1 106 ? 43.709 -7.561 59.790 1.00 17.84 114 LEU C O 1
ATOM 10132 N N . LYS C 1 107 ? 43.186 -8.002 61.944 1.00 23.39 115 LYS C N 1
ATOM 10133 C CA . LYS C 1 107 ? 41.742 -7.910 61.737 1.00 26.43 115 LYS C CA 1
ATOM 10134 C C . LYS C 1 107 ? 41.345 -6.478 61.371 1.00 25.06 115 LYS C C 1
ATOM 10135 O O . LYS C 1 107 ? 40.522 -6.248 60.480 1.00 24.12 115 LYS C O 1
ATOM 10141 N N . LYS C 1 108 ? 41.941 -5.515 62.060 1.00 22.35 116 LYS C N 1
ATOM 10142 C CA . LYS C 1 108 ? 41.552 -4.128 61.898 1.00 21.73 116 LYS C CA 1
ATOM 10143 C C . LYS C 1 108 ? 41.927 -3.537 60.540 1.00 19.71 116 LYS C C 1
ATOM 10144 O O . LYS C 1 108 ? 41.144 -2.807 59.942 1.00 18.20 116 LYS C O 1
ATOM 10150 N N . VAL C 1 109 ? 43.131 -3.816 60.066 1.00 18.56 117 VAL C N 1
ATOM 10151 C CA . VAL C 1 109 ? 43.594 -3.179 58.831 1.00 18.13 117 VAL C CA 1
ATOM 10152 C C . VAL C 1 109 ? 42.874 -3.774 57.616 1.00 17.23 117 VAL C C 1
ATOM 10153 O O . VAL C 1 109 ? 42.551 -4.955 57.593 1.00 16.93 117 VAL C O 1
ATOM 10157 N N . PRO C 1 110 ? 42.595 -2.942 56.608 1.00 18.47 118 PRO C N 1
ATOM 10158 C CA . PRO C 1 110 ? 41.798 -3.376 55.469 1.00 18.40 118 PRO C CA 1
ATOM 10159 C C . PRO C 1 110 ? 42.616 -4.077 54.384 1.00 19.96 118 PRO C C 1
ATOM 10160 O O . PRO C 1 110 ? 42.571 -3.690 53.212 1.00 22.70 118 PRO C O 1
ATOM 10164 N N . VAL C 1 111 ? 43.373 -5.090 54.781 1.00 16.82 119 VAL C N 1
ATOM 10165 C CA . VAL C 1 111 ? 44.045 -5.952 53.833 1.00 16.32 119 VAL C CA 1
ATOM 10166 C C . VAL C 1 111 ? 44.092 -7.351 54.404 1.00 15.73 119 VAL C C 1
ATOM 10167 O O . VAL C 1 111 ? 43.861 -7.555 55.588 1.00 14.38 119 VAL C O 1
ATOM 10171 N N . LYS C 1 112 ? 44.422 -8.302 53.543 1.00 16.46 120 LYS C N 1
ATOM 10172 C CA . LYS C 1 112 ? 44.682 -9.661 53.950 1.00 17.20 120 LYS C CA 1
ATOM 10173 C C . LYS C 1 112 ? 46.094 -9.761 54.491 1.00 16.34 120 LYS C C 1
ATOM 10174 O O . LYS C 1 112 ? 46.938 -8.926 54.176 1.00 14.90 120 LYS C O 1
ATOM 10180 N N . PRO C 1 113 ? 46.363 -10.789 55.308 1.00 13.58 121 PRO C N 1
ATOM 10181 C CA . PRO C 1 113 ? 47.701 -10.956 55.836 1.00 13.61 121 PRO C CA 1
ATOM 10182 C C . PRO C 1 113 ? 48.774 -10.935 54.748 1.00 13.66 121 PRO C C 1
ATOM 10183 O O . PRO C 1 113 ? 49.854 -10.378 54.959 1.00 14.91 121 PRO C O 1
ATOM 10187 N N . SER C 1 114 ? 48.488 -11.525 53.592 1.00 12.42 122 SER C N 1
ATOM 10188 C CA . SER C 1 114 ? 49.481 -11.584 52.497 1.00 13.38 122 SER C CA 1
ATOM 10189 C C . SER C 1 114 ? 49.967 -10.205 52.016 1.00 11.36 122 SER C C 1
ATOM 10190 O O . SER C 1 114 ? 51.015 -10.101 51.390 1.00 10.42 122 SER C O 1
ATOM 10193 N N . GLN C 1 115 ? 49.205 -9.157 52.303 1.00 11.66 123 GLN C N 1
ATOM 10194 C CA . GLN C 1 115 ? 49.591 -7.798 51.914 1.00 12.78 123 GLN C CA 1
ATOM 10195 C C . GLN C 1 115 ? 50.187 -6.978 53.057 1.00 12.08 123 GLN C C 1
ATOM 10196 O O . GLN C 1 115 ? 50.565 -5.819 52.873 1.00 11.10 123 GLN C O 1
ATOM 10202 N N . PHE C 1 116 ? 50.279 -7.594 54.232 1.00 11.91 124 PHE C N 1
ATOM 10203 C CA . PHE C 1 116 ? 50.676 -6.902 55.448 1.00 10.48 124 PHE C CA 1
ATOM 10204 C C . PHE C 1 116 ? 52.164 -7.125 55.696 1.00 10.11 124 PHE C C 1
ATOM 10205 O O . PHE C 1 116 ? 52.643 -8.258 55.650 1.00 8.68 124 PHE C O 1
ATOM 10213 N N . TYR C 1 117 ? 52.884 -6.033 55.955 1.00 10.05 125 TYR C N 1
ATOM 10214 C CA . TYR C 1 117 ? 54.306 -6.088 56.266 1.00 9.93 125 TYR C CA 1
ATOM 10215 C C . TYR C 1 117 ? 54.583 -5.529 57.662 1.00 10.28 125 TYR C C 1
ATOM 10216 O O . TYR C 1 117 ? 54.371 -4.341 57.936 1.00 9.87 125 TYR C O 1
ATOM 10225 N N . ASP C 1 118 ? 55.048 -6.411 58.539 1.00 9.77 126 ASP C N 1
ATOM 10226 C CA . ASP C 1 118 ? 55.492 -6.037 59.862 1.00 9.67 126 ASP C CA 1
ATOM 10227 C C . ASP C 1 118 ? 56.899 -5.457 59.766 1.00 8.65 126 ASP C C 1
ATOM 10228 O O . ASP C 1 118 ? 57.842 -6.159 59.429 1.00 8.66 126 ASP C O 1
ATOM 10233 N N . VAL C 1 119 ? 57.041 -4.168 60.032 1.00 7.25 127 VAL C N 1
ATOM 10234 C CA . VAL C 1 119 ? 58.362 -3.578 60.029 1.00 7.19 127 VAL C CA 1
ATOM 10235 C C . VAL C 1 119 ? 58.870 -3.452 61.452 1.00 6.47 127 VAL C C 1
ATOM 10236 O O . VAL C 1 119 ? 58.481 -2.565 62.199 1.00 6.87 127 VAL C O 1
ATOM 10240 N N . ASP C 1 120 ? 59.762 -4.367 61.795 1.00 6.35 128 ASP C N 1
ATOM 10241 C CA . ASP C 1 120 ? 60.261 -4.533 63.140 1.00 6.30 128 ASP C CA 1
ATOM 10242 C C . ASP C 1 120 ? 61.537 -3.746 63.332 1.00 6.54 128 ASP C C 1
ATOM 10243 O O . ASP C 1 120 ? 62.597 -4.177 62.878 1.00 5.95 128 ASP C O 1
ATOM 10248 N N . LEU C 1 121 ? 61.445 -2.619 64.040 1.00 6.61 129 LEU C N 1
ATOM 10249 C CA . LEU C 1 121 ? 62.565 -1.676 64.139 1.00 6.74 129 LEU C CA 1
ATOM 10250 C C . LEU C 1 121 ? 63.465 -1.948 65.340 1.00 6.76 129 LEU C C 1
ATOM 10251 O O . LEU C 1 121 ? 64.392 -1.197 65.616 1.00 6.18 129 LEU C O 1
ATOM 10256 N N . ARG C 1 122 ? 63.193 -3.027 66.052 1.00 7.17 130 ARG C N 1
ATOM 10257 C CA . ARG C 1 122 ? 63.866 -3.265 67.322 1.00 7.40 130 ARG C CA 1
ATOM 10258 C C . ARG C 1 122 ? 65.222 -3.940 67.157 1.00 8.05 130 ARG C C 1
ATOM 10259 O O . ARG C 1 122 ? 65.308 -5.080 66.682 1.00 8.70 130 ARG C O 1
ATOM 10267 N N . GLY C 1 123 ? 66.267 -3.226 67.571 1.00 8.37 131 GLY C N 1
ATOM 10268 C CA . GLY C 1 123 ? 67.637 -3.748 67.595 1.00 8.23 131 GLY C CA 1
ATOM 10269 C C . GLY C 1 123 ? 67.899 -4.634 68.802 1.00 7.71 131 GLY C C 1
ATOM 10270 O O . GLY C 1 123 ? 68.740 -5.525 68.742 1.00 6.99 131 GLY C O 1
ATOM 10271 N N . GLU C 1 124 ? 67.165 -4.391 69.887 1.00 7.94 132 GLU C N 1
ATOM 10272 C CA . GLU C 1 124 ? 67.195 -5.248 71.077 1.00 8.70 132 GLU C CA 1
ATOM 10273 C C . GLU C 1 124 ? 66.689 -6.681 70.780 1.00 9.26 132 GLU C C 1
ATOM 10274 O O . GLU C 1 124 ? 65.767 -6.875 69.971 1.00 8.85 132 GLU C O 1
ATOM 10280 N N . SER C 1 125 ? 67.291 -7.678 71.436 1.00 9.09 133 SER C N 1
ATOM 10281 C CA . SER C 1 125 ? 66.874 -9.072 71.253 1.00 9.05 133 SER C CA 1
ATOM 10282 C C . SER C 1 125 ? 65.469 -9.297 71.813 1.00 8.30 133 SER C C 1
ATOM 10283 O O . SER C 1 125 ? 65.175 -8.949 72.955 1.00 8.05 133 SER C O 1
ATOM 10286 N N . HIS C 1 126 ? 64.599 -9.887 71.002 1.00 8.41 134 HIS C N 1
ATOM 10287 C CA . HIS C 1 126 ? 63.222 -10.127 71.425 1.00 8.51 134 HIS C CA 1
ATOM 10288 C C . HIS C 1 126 ? 62.629 -11.343 70.740 1.00 8.58 134 HIS C C 1
ATOM 10289 O O . HIS C 1 126 ? 63.147 -11.829 69.722 1.00 8.01 134 HIS C O 1
ATOM 10296 N N . GLY C 1 127 ? 61.530 -11.828 71.303 1.00 8.32 135 GLY C N 1
ATOM 10297 C CA . GLY C 1 127 ? 60.800 -12.939 70.709 1.00 8.77 135 GLY C CA 1
ATOM 10298 C C . GLY C 1 127 ? 59.509 -13.259 71.441 1.00 8.86 135 GLY C C 1
ATOM 10299 O O . GLY C 1 127 ? 58.939 -12.399 72.124 1.00 9.30 135 GLY C O 1
ATOM 10300 N N . TYR C 1 128 ? 59.051 -14.501 71.296 1.00 8.64 136 TYR C N 1
ATOM 10301 C CA . TYR C 1 128 ? 57.735 -14.904 71.788 1.00 9.05 136 TYR C CA 1
ATOM 10302 C C . TYR C 1 128 ? 57.804 -16.235 72.514 1.00 9.64 136 TYR C C 1
ATOM 10303 O O . TYR C 1 128 ? 58.423 -17.187 72.027 1.00 9.12 136 TYR C O 1
ATOM 10312 N N . LEU C 1 129 ? 57.198 -16.261 73.706 1.00 10.11 137 LEU C N 1
ATOM 10313 C CA . LEU C 1 129 ? 56.874 -17.491 74.424 1.00 10.51 137 LEU C CA 1
ATOM 10314 C C . LEU C 1 129 ? 55.360 -17.679 74.356 1.00 10.86 137 LEU C C 1
ATOM 10315 O O . LEU C 1 129 ? 54.593 -16.895 74.934 1.00 10.22 137 LEU C O 1
ATOM 10320 N N . ASN C 1 130 ? 54.931 -18.713 73.643 1.00 10.82 138 ASN C N 1
ATOM 10321 C CA . ASN C 1 130 ? 53.557 -18.776 73.154 1.00 12.47 138 ASN C CA 1
ATOM 10322 C C . ASN C 1 130 ? 53.202 -17.420 72.531 1.00 12.23 138 ASN C C 1
ATOM 10323 O O . ASN C 1 130 ? 53.875 -16.995 71.600 1.00 13.27 138 ASN C O 1
ATOM 10328 N N . GLY C 1 131 ? 52.186 -16.734 73.045 1.00 12.05 139 GLY C N 1
ATOM 10329 C CA . GLY C 1 131 ? 51.802 -15.428 72.515 1.00 12.97 139 GLY C CA 1
ATOM 10330 C C . GLY C 1 131 ? 52.397 -14.215 73.230 1.00 12.32 139 GLY C C 1
ATOM 10331 O O . GLY C 1 131 ? 52.195 -13.079 72.797 1.00 11.96 139 GLY C O 1
ATOM 10332 N N . THR C 1 132 ? 53.126 -14.455 74.318 1.00 12.10 140 THR C N 1
ATOM 10333 C CA . THR C 1 132 ? 53.701 -13.376 75.127 1.00 11.96 140 THR C CA 1
ATOM 10334 C C . THR C 1 132 ? 55.006 -12.841 74.539 1.00 11.25 140 THR C C 1
ATOM 10335 O O . THR C 1 132 ? 55.927 -13.597 74.242 1.00 9.69 140 THR C O 1
ATOM 10339 N N . ALA C 1 133 ? 55.085 -11.529 74.370 1.00 10.43 141 ALA C N 1
ATOM 10340 C CA . ALA C 1 133 ? 56.300 -10.933 73.848 1.00 10.62 141 ALA C CA 1
ATOM 10341 C C . ALA C 1 133 ? 57.278 -10.689 74.973 1.00 9.10 141 ALA C C 1
ATOM 10342 O O . ALA C 1 133 ? 56.946 -10.052 75.973 1.00 9.44 141 ALA C O 1
ATOM 10344 N N . VAL C 1 134 ? 58.492 -11.174 74.781 1.00 8.24 142 VAL C N 1
ATOM 10345 C CA . VAL C 1 134 ? 59.566 -10.976 75.742 1.00 8.40 142 VAL C CA 1
ATOM 10346 C C . VAL C 1 134 ? 60.789 -10.380 75.041 1.00 8.22 142 VAL C C 1
ATOM 10347 O O . VAL C 1 134 ? 60.928 -10.454 73.815 1.00 8.06 142 VAL C O 1
ATOM 10351 N N . SER C 1 135 ? 61.684 -9.800 75.822 1.00 8.66 143 SER C N 1
ATOM 10352 C CA . SER C 1 135 ? 62.905 -9.233 75.268 1.00 9.15 143 SER C CA 1
ATOM 10353 C C . SER C 1 135 ? 63.980 -9.258 76.326 1.00 9.47 143 SER C C 1
ATOM 10354 O O . SER C 1 135 ? 63.680 -9.389 77.514 1.00 10.53 143 SER C O 1
ATOM 10357 N N . TRP C 1 136 ? 65.230 -9.151 75.887 1.00 9.27 144 TRP C N 1
ATOM 10358 C CA . TRP C 1 136 ? 66.353 -9.049 76.793 1.00 9.05 144 TRP C CA 1
ATOM 10359 C C . TRP C 1 136 ? 66.689 -7.580 76.991 1.00 10.10 144 TRP C C 1
ATOM 10360 O O . TRP C 1 136 ? 67.070 -6.871 76.053 1.00 10.41 144 TRP C O 1
ATOM 10371 N N . PHE C 1 137 ? 66.539 -7.126 78.227 1.00 11.03 145 PHE C N 1
ATOM 10372 C CA . PHE C 1 137 ? 66.643 -5.715 78.539 1.00 11.30 145 PHE C CA 1
ATOM 10373 C C . PHE C 1 137 ? 67.907 -5.393 79.332 1.00 11.46 145 PHE C C 1
ATOM 10374 O O . PHE C 1 137 ? 68.201 -6.025 80.341 1.00 10.90 145 PHE C O 1
ATOM 10382 N N . ALA C 1 138 ? 68.660 -4.414 78.844 1.00 11.54 146 ALA C N 1
ATOM 10383 C CA . ALA C 1 138 ? 69.741 -3.805 79.609 1.00 11.38 146 ALA C CA 1
ATOM 10384 C C . ALA C 1 138 ? 69.389 -2.335 79.823 1.00 12.22 146 ALA C C 1
ATOM 10385 O O . ALA C 1 138 ? 68.471 -1.821 79.180 1.00 12.15 146 ALA C O 1
ATOM 10387 N N . ASN C 1 139 ? 70.125 -1.657 80.702 1.00 13.82 147 ASN C N 1
ATOM 10388 C CA . ASN C 1 139 ? 69.897 -0.233 80.966 1.00 16.58 147 ASN C CA 1
ATOM 10389 C C . ASN C 1 139 ? 69.729 0.569 79.690 1.00 15.38 147 ASN C C 1
ATOM 10390 O O . ASN C 1 139 ? 70.453 0.364 78.723 1.00 15.00 147 ASN C O 1
ATOM 10395 N N . HIS C 1 140 ? 68.771 1.488 79.697 1.00 15.44 148 HIS C N 1
ATOM 10396 C CA . HIS C 1 140 ? 68.472 2.304 78.530 1.00 15.39 148 HIS C CA 1
ATOM 10397 C C . HIS C 1 140 ? 68.000 1.452 77.356 1.00 12.63 148 HIS C C 1
ATOM 10398 O O . HIS C 1 140 ? 67.992 1.929 76.227 1.00 10.65 148 HIS C O 1
ATOM 10405 N N . ASP C 1 141 ? 67.630 0.200 77.613 1.00 10.01 149 ASP C N 1
ATOM 10406 C CA . ASP C 1 141 ? 67.246 -0.720 76.537 1.00 10.27 149 ASP C CA 1
ATOM 10407 C C . ASP C 1 141 ? 68.325 -0.869 75.447 1.00 9.92 149 ASP C C 1
ATOM 10408 O O . ASP C 1 141 ? 68.012 -0.871 74.245 1.00 8.50 149 ASP C O 1
ATOM 10413 N N . TRP C 1 142 ? 69.586 -1.004 75.877 1.00 9.91 150 TRP C N 1
ATOM 10414 C CA . TRP C 1 142 ? 70.709 -1.134 74.957 1.00 10.13 150 TRP C CA 1
ATOM 10415 C C . TRP C 1 142 ? 71.365 -2.497 75.087 1.00 10.12 150 TRP C C 1
ATOM 10416 O O . TRP C 1 142 ? 72.585 -2.601 75.132 1.00 9.78 150 TRP C O 1
ATOM 10427 N N . GLY C 1 143 ? 70.545 -3.545 75.116 1.00 11.00 151 GLY C N 1
ATOM 10428 C CA . GLY C 1 143 ? 71.037 -4.914 75.246 1.00 10.47 151 GLY C CA 1
ATOM 10429 C C . GLY C 1 143 ? 71.979 -5.342 74.138 1.00 10.85 151 GLY C C 1
ATOM 10430 O O . GLY C 1 143 ? 72.834 -6.200 74.343 1.00 11.64 151 GLY C O 1
ATOM 10431 N N . ASN C 1 144 ? 71.812 -4.756 72.955 1.00 10.96 152 ASN C N 1
ATOM 10432 C CA . ASN C 1 144 ? 72.660 -5.053 71.811 1.00 9.87 152 ASN C CA 1
ATOM 10433 C C . ASN C 1 144 ? 73.450 -3.817 71.389 1.00 10.15 152 ASN C C 1
ATOM 10434 O O . ASN C 1 144 ? 73.749 -3.602 70.213 1.00 7.79 152 ASN C O 1
ATOM 10439 N N . ASP C 1 145 ? 73.789 -3.012 72.391 1.00 10.77 153 ASP C N 1
ATOM 10440 C CA . ASP C 1 145 ? 74.559 -1.788 72.206 1.00 11.73 153 ASP C CA 1
ATOM 10441 C C . ASP C 1 145 ? 75.753 -2.015 71.278 1.00 12.48 153 ASP C C 1
ATOM 10442 O O . ASP C 1 145 ? 76.582 -2.883 71.536 1.00 13.33 153 ASP C O 1
ATOM 10447 N N . GLY C 1 146 ? 75.825 -1.251 70.191 1.00 12.98 154 GLY C N 1
ATOM 10448 C CA . GLY C 1 146 ? 76.992 -1.274 69.301 1.00 12.89 154 GLY C CA 1
ATOM 10449 C C . GLY C 1 146 ? 77.021 -2.392 68.271 1.00 13.55 154 GLY C C 1
ATOM 10450 O O . GLY C 1 146 ? 77.825 -2.362 67.345 1.00 16.60 154 GLY C O 1
ATOM 10451 N N . ARG C 1 147 ? 76.147 -3.379 68.410 1.00 11.93 155 ARG C N 1
ATOM 10452 C CA . ARG C 1 147 ? 76.212 -4.548 67.552 1.00 11.25 155 ARG C CA 1
ATOM 10453 C C . ARG C 1 147 ? 75.611 -4.316 66.175 1.00 11.85 155 ARG C C 1
ATOM 10454 O O . ARG C 1 147 ? 74.643 -3.574 66.015 1.00 12.60 155 ARG C O 1
ATOM 10462 N N . THR C 1 148 ? 76.210 -4.964 65.183 1.00 12.01 156 THR C N 1
ATOM 10463 C CA . THR C 1 148 ? 75.683 -4.989 63.834 1.00 13.96 156 THR C CA 1
ATOM 10464 C C . THR C 1 148 ? 74.601 -6.072 63.670 1.00 15.36 156 THR C C 1
ATOM 10465 O O . THR C 1 148 ? 74.503 -7.028 64.454 1.00 12.81 156 THR C O 1
ATOM 10469 N N . GLU C 1 149 ? 73.817 -5.909 62.611 1.00 16.71 157 GLU C N 1
ATOM 10470 C CA . GLU C 1 149 ? 72.744 -6.816 62.263 1.00 18.55 157 GLU C CA 1
ATOM 10471 C C . GLU C 1 149 ? 73.221 -8.261 62.150 1.00 21.16 157 GLU C C 1
ATOM 10472 O O . GLU C 1 149 ? 72.491 -9.176 62.531 1.00 18.43 157 GLU C O 1
ATOM 10478 N N . ASP C 1 150 ? 74.432 -8.462 61.618 1.00 20.41 158 ASP C N 1
ATOM 10479 C CA . ASP C 1 150 ? 74.977 -9.810 61.409 1.00 21.30 158 ASP C CA 1
ATOM 10480 C C . ASP C 1 150 ? 75.284 -10.511 62.719 1.00 16.52 158 ASP C C 1
ATOM 10481 O O . ASP C 1 150 ? 75.367 -11.731 62.762 1.00 17.19 158 ASP C O 1
ATOM 10486 N N . ILE C 1 151 ? 75.516 -9.747 63.771 1.00 12.85 159 ILE C N 1
ATOM 10487 C CA . ILE C 1 151 ? 75.746 -10.333 65.080 1.00 12.47 159 ILE C CA 1
ATOM 10488 C C . ILE C 1 151 ? 74.415 -10.500 65.801 1.00 12.14 159 ILE C C 1
ATOM 10489 O O . ILE C 1 151 ? 74.160 -11.536 66.418 1.00 12.81 159 ILE C O 1
ATOM 10494 N N . ILE C 1 152 ? 73.559 -9.485 65.703 1.00 10.87 160 ILE C N 1
ATOM 10495 C CA . ILE C 1 152 ? 72.305 -9.458 66.463 1.00 9.85 160 ILE C CA 1
ATOM 10496 C C . ILE C 1 152 ? 71.327 -10.582 66.090 1.00 9.97 160 ILE C C 1
ATOM 10497 O O . ILE C 1 152 ? 70.774 -11.238 66.969 1.00 9.02 160 ILE C O 1
ATOM 10502 N N . ILE C 1 153 ? 71.112 -10.809 64.799 1.00 10.61 161 ILE C N 1
ATOM 10503 C CA . ILE C 1 153 ? 70.111 -11.785 64.359 1.00 11.99 161 ILE C CA 1
ATOM 10504 C C . ILE C 1 153 ? 70.417 -13.189 64.889 1.00 11.59 161 ILE C C 1
ATOM 10505 O O . ILE C 1 153 ? 69.575 -13.790 65.560 1.00 12.86 161 ILE C O 1
ATOM 10510 N N . PRO C 1 154 ? 71.617 -13.729 64.593 1.00 11.80 162 PRO C N 1
ATOM 10511 C CA . PRO C 1 154 ? 71.942 -15.053 65.135 1.00 10.94 162 PRO C CA 1
ATOM 10512 C C . PRO C 1 154 ? 72.047 -15.074 66.651 1.00 10.39 162 PRO C C 1
ATOM 10513 O O . PRO C 1 154 ? 71.699 -16.066 67.271 1.00 10.67 162 PRO C O 1
ATOM 10517 N N . LEU C 1 155 ? 72.520 -13.989 67.253 1.00 10.28 163 LEU C N 1
ATOM 10518 C CA . LEU C 1 155 ? 72.582 -13.913 68.716 1.00 10.42 163 LEU C CA 1
ATOM 10519 C C . LEU C 1 155 ? 71.179 -14.074 69.357 1.00 10.83 163 LEU C C 1
ATOM 10520 O O . LEU C 1 155 ? 70.992 -14.842 70.310 1.00 10.07 163 LEU C O 1
ATOM 10525 N N . GLU C 1 156 ? 70.208 -13.354 68.807 1.00 11.50 164 GLU C N 1
ATOM 10526 C CA . GLU C 1 156 ? 68.806 -13.415 69.237 1.00 12.37 164 GLU C CA 1
ATOM 10527 C C . GLU C 1 156 ? 68.188 -14.808 69.064 1.00 12.47 164 GLU C C 1
ATOM 10528 O O . GLU C 1 156 ? 67.400 -15.247 69.898 1.00 12.31 164 GLU C O 1
ATOM 10534 N N . LYS C 1 157 ? 68.520 -15.490 67.975 1.00 12.15 165 LYS C N 1
ATOM 10535 C CA . LYS C 1 157 ? 68.047 -16.854 67.777 1.00 13.39 165 LYS C CA 1
ATOM 10536 C C . LYS C 1 157 ? 68.619 -17.773 68.858 1.00 13.81 165 LYS C C 1
ATOM 10537 O O . LYS C 1 157 ? 67.927 -18.641 69.392 1.00 11.67 165 LYS C O 1
ATOM 10543 N N . GLU C 1 158 ? 69.885 -17.557 69.187 1.00 12.74 166 GLU C N 1
ATOM 10544 C CA . GLU C 1 158 ? 70.558 -18.331 70.204 1.00 14.79 166 GLU C CA 1
ATOM 10545 C C . GLU C 1 158 ? 69.951 -18.069 71.582 1.00 14.43 166 GLU C C 1
ATOM 10546 O O . GLU C 1 158 ? 69.710 -19.001 72.359 1.00 13.31 166 GLU C O 1
ATOM 10552 N N . GLN C 1 159 ? 69.712 -16.799 71.893 1.00 12.03 167 GLN C N 1
ATOM 10553 C CA . GLN C 1 159 ? 69.096 -16.453 73.168 1.00 10.85 167 GLN C CA 1
ATOM 10554 C C . GLN C 1 159 ? 67.737 -17.126 73.290 1.00 10.57 167 GLN C C 1
ATOM 10555 O O . GLN C 1 159 ? 67.406 -17.680 74.333 1.00 11.25 167 GLN C O 1
ATOM 10561 N N . LEU C 1 160 ? 66.950 -17.066 72.221 1.00 10.43 168 LEU C N 1
ATOM 10562 C CA . LEU C 1 160 ? 65.635 -17.686 72.208 1.00 10.99 168 LEU C CA 1
ATOM 10563 C C . LEU C 1 160 ? 65.748 -19.203 72.286 1.00 11.69 168 LEU C C 1
ATOM 10564 O O . LEU C 1 160 ? 64.986 -19.841 73.003 1.00 12.89 168 LEU C O 1
ATOM 10569 N N . ALA C 1 161 ? 66.706 -19.780 71.569 1.00 12.04 169 ALA C N 1
ATOM 10570 C CA . ALA C 1 161 ? 66.877 -21.234 71.578 1.00 15.03 169 ALA C CA 1
ATOM 10571 C C . ALA C 1 161 ? 67.205 -21.761 72.985 1.00 15.82 169 ALA C C 1
ATOM 10572 O O . ALA C 1 161 ? 66.777 -22.852 73.359 1.00 15.13 169 ALA C O 1
ATOM 10574 N N . SER C 1 162 ? 67.946 -20.984 73.769 1.00 16.04 170 SER C N 1
ATOM 10575 C CA . SER C 1 162 ? 68.307 -21.406 75.121 1.00 18.13 170 SER C CA 1
ATOM 10576 C C . SER C 1 162 ? 67.079 -21.597 76.036 1.00 18.81 170 SER C C 1
ATOM 10577 O O . SER C 1 162 ? 67.213 -22.102 77.148 1.00 22.12 170 SER C O 1
ATOM 10580 N N . LEU C 1 163 ? 65.896 -21.194 75.574 1.00 18.52 171 LEU C N 1
ATOM 10581 C CA . LEU C 1 163 ? 64.662 -21.320 76.370 1.00 18.52 171 LEU C CA 1
ATOM 10582 C C . LEU C 1 163 ? 63.843 -22.571 76.012 1.00 19.00 171 LEU C C 1
ATOM 10583 O O . LEU C 1 163 ? 62.929 -22.964 76.747 1.00 17.18 171 LEU C O 1
ATOM 10588 N N . LYS C 1 164 ? 64.170 -23.179 74.878 1.00 19.52 172 LYS C N 1
ATOM 10589 C CA . LYS C 1 164 ? 63.395 -24.287 74.337 1.00 22.80 172 LYS C CA 1
ATOM 10590 C C . LYS C 1 164 ? 63.452 -25.570 75.159 1.00 24.46 172 LYS C C 1
ATOM 10591 O O . LYS C 1 164 ? 62.613 -26.438 75.003 1.00 24.54 172 LYS C O 1
ATOM 10597 N N . GLY C 1 165 ? 64.427 -25.699 76.038 1.00 27.22 173 GLY C N 1
ATOM 10598 C CA . GLY C 1 165 ? 64.514 -26.896 76.870 1.00 30.88 173 GLY C CA 1
ATOM 10599 C C . GLY C 1 165 ? 63.713 -26.770 78.154 1.00 31.13 173 GLY C C 1
ATOM 10600 O O . GLY C 1 165 ? 63.948 -27.502 79.118 1.00 29.04 173 GLY C O 1
ATOM 10601 N N . SER C 1 166 ? 62.754 -25.850 78.164 1.00 25.12 174 SER C N 1
ATOM 10602 C CA . SER C 1 166 ? 61.902 -25.663 79.324 1.00 24.48 174 SER C CA 1
ATOM 10603 C C . SER C 1 166 ? 60.481 -25.341 78.890 1.00 19.31 174 SER C C 1
ATOM 10604 O O . SER C 1 166 ? 60.249 -24.961 77.745 1.00 19.13 174 SER C O 1
ATOM 10607 N N . THR C 1 167 ? 59.531 -25.499 79.807 1.00 15.72 175 THR C N 1
ATOM 10608 C CA . THR C 1 167 ? 58.140 -25.140 79.529 1.00 15.23 175 THR C CA 1
ATOM 10609 C C . THR C 1 167 ? 57.602 -24.132 80.538 1.00 14.21 175 THR C C 1
ATOM 1061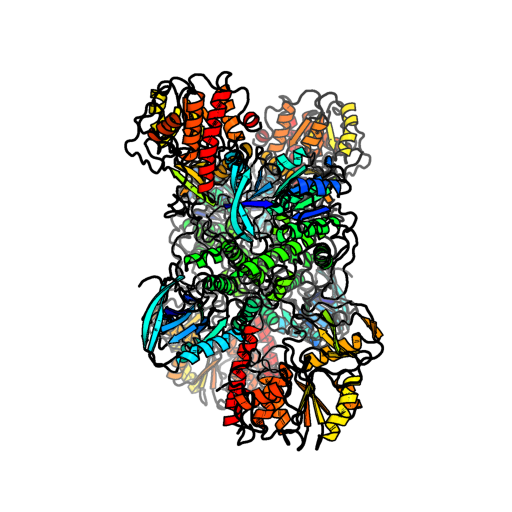0 O O . THR C 1 167 ? 56.422 -23.817 80.548 1.00 12.49 175 THR C O 1
ATOM 10614 N N . VAL C 1 168 ? 58.468 -23.650 81.409 1.00 13.94 176 VAL C N 1
ATOM 10615 C CA . VAL C 1 168 ? 58.054 -22.669 82.372 1.00 15.54 176 VAL C CA 1
ATOM 10616 C C . VAL C 1 168 ? 59.282 -21.927 82.818 1.00 14.88 176 VAL C C 1
ATOM 10617 O O . VAL C 1 168 ? 60.359 -22.497 82.935 1.00 14.61 176 VAL C O 1
ATOM 10621 N N . LYS C 1 169 ? 59.132 -20.644 83.064 1.00 14.76 177 LYS C N 1
ATOM 10622 C CA . LYS C 1 169 ? 60.281 -19.866 83.444 1.00 14.80 177 LYS C CA 1
ATOM 10623 C C . LYS C 1 169 ? 59.873 -18.595 84.136 1.00 14.69 177 LYS C C 1
ATOM 10624 O O . LYS C 1 169 ? 58.886 -17.956 83.746 1.00 11.83 177 LYS C O 1
ATOM 10630 N N . SER C 1 170 ? 60.655 -18.219 85.143 1.00 13.60 178 SER C N 1
ATOM 10631 C CA . SER C 1 170 ? 60.452 -16.971 85.880 1.00 14.62 178 SER C CA 1
ATOM 10632 C C . SER C 1 170 ? 60.960 -15.795 85.034 1.00 14.87 178 SER C C 1
ATOM 10633 O O . SER C 1 170 ? 62.145 -15.734 84.707 1.00 14.93 178 SER C O 1
ATOM 10636 N N . ILE C 1 171 ? 60.065 -14.874 84.681 1.00 14.40 179 ILE C N 1
ATOM 10637 C CA . ILE C 1 171 ? 60.399 -13.788 83.755 1.00 14.67 179 ILE C CA 1
ATOM 10638 C C . ILE C 1 171 ? 60.076 -12.449 84.401 1.00 12.40 179 ILE C C 1
ATOM 10639 O O . ILE C 1 171 ? 59.002 -12.273 84.956 1.00 9.79 179 ILE C O 1
ATOM 10644 N N . TYR C 1 172 ? 60.997 -11.499 84.318 1.00 12.59 180 TYR C N 1
ATOM 10645 C CA . TYR C 1 172 ? 60.784 -10.204 84.958 1.00 12.57 180 TYR C CA 1
ATOM 10646 C C . TYR C 1 172 ? 59.622 -9.453 84.316 1.00 12.82 180 TYR C C 1
ATOM 10647 O O . TYR C 1 172 ? 59.354 -9.581 83.120 1.00 11.44 180 TYR C O 1
ATOM 10656 N N . ARG C 1 173 ? 58.928 -8.670 85.130 1.00 14.05 181 ARG C N 1
ATOM 10657 C CA . ARG C 1 173 ? 57.933 -7.747 84.615 1.00 14.71 181 ARG C CA 1
ATOM 10658 C C . ARG C 1 173 ? 58.600 -6.400 84.381 1.00 14.04 181 ARG C C 1
ATOM 10659 O O . ARG C 1 173 ? 59.806 -6.259 84.590 1.00 12.59 181 ARG C O 1
ATOM 10667 N N . PHE C 1 174 ? 57.830 -5.417 83.931 1.00 14.36 182 PHE C N 1
ATOM 10668 C CA . PHE C 1 174 ? 58.421 -4.197 83.414 1.00 14.60 182 PHE C CA 1
ATOM 10669 C C . PHE C 1 174 ? 57.478 -3.017 83.513 1.00 14.11 182 PHE C C 1
ATOM 10670 O O . PHE C 1 174 ? 56.312 -3.118 83.155 1.00 13.25 182 PHE C O 1
ATOM 10678 N N . ASP C 1 175 ? 58.004 -1.897 84.002 1.00 15.38 183 ASP C N 1
ATOM 10679 C CA . ASP C 1 175 ? 57.246 -0.659 84.070 1.00 17.34 183 ASP C CA 1
ATOM 10680 C C . ASP C 1 175 ? 57.567 0.218 82.866 1.00 16.71 183 ASP C C 1
ATOM 10681 O O . ASP C 1 175 ? 58.706 0.652 82.693 1.00 16.37 183 ASP C O 1
ATOM 10686 N N . ASP C 1 176 ? 56.557 0.492 82.049 1.00 16.70 184 ASP C N 1
ATOM 10687 C CA . ASP C 1 176 ? 56.758 1.247 80.811 1.00 18.23 184 ASP C CA 1
ATOM 10688 C C . ASP C 1 176 ? 56.938 2.737 81.037 1.00 19.33 184 ASP C C 1
ATOM 10689 O O . ASP C 1 176 ? 57.472 3.431 80.184 1.00 21.09 184 ASP C O 1
ATOM 10694 N N . LYS C 1 177 ? 56.509 3.219 82.194 1.00 23.71 185 LYS C N 1
ATOM 10695 C CA . LYS C 1 177 ? 56.654 4.624 82.534 1.00 28.07 185 LYS C CA 1
ATOM 10696 C C . LYS C 1 177 ? 58.107 4.977 82.839 1.00 26.02 185 LYS C C 1
ATOM 10697 O O . LYS C 1 177 ? 58.624 5.981 82.360 1.00 27.94 185 LYS C O 1
ATOM 10703 N N . LYS C 1 178 ? 58.765 4.147 83.637 1.00 26.12 186 LYS C N 1
ATOM 10704 C CA . LYS C 1 178 ? 60.119 4.439 84.076 1.00 26.75 186 LYS C CA 1
ATOM 10705 C C . LYS C 1 178 ? 61.144 3.590 83.343 1.00 23.09 186 LYS C C 1
ATOM 10706 O O . LYS C 1 178 ? 62.346 3.800 83.485 1.00 20.77 186 LYS C O 1
ATOM 10712 N N . ASN C 1 179 ? 60.667 2.638 82.549 1.00 21.17 187 ASN C N 1
ATOM 10713 C CA . ASN C 1 179 ? 61.555 1.710 81.847 1.00 22.15 187 ASN C CA 1
ATOM 10714 C C . ASN C 1 179 ? 62.497 1.013 82.816 1.00 19.66 187 ASN C C 1
ATOM 10715 O O . ASN C 1 179 ? 63.717 1.076 82.665 1.00 18.39 187 ASN C O 1
ATOM 10720 N N . VAL C 1 180 ? 61.914 0.361 83.821 1.00 20.85 188 VAL C N 1
ATOM 10721 C CA . VAL C 1 180 ? 62.684 -0.426 84.781 1.00 19.43 188 VAL C CA 1
ATOM 10722 C C . VAL C 1 180 ? 62.069 -1.804 85.050 1.00 17.15 188 VAL C C 1
ATOM 10723 O O . VAL C 1 180 ? 60.867 -2.029 84.898 1.00 14.74 188 VAL C O 1
ATOM 10727 N N . ILE C 1 181 ? 62.945 -2.707 85.472 1.00 17.20 189 ILE C N 1
ATOM 10728 C CA . ILE C 1 181 ? 62.634 -4.098 85.709 1.00 17.61 189 ILE C CA 1
ATOM 10729 C C . ILE C 1 181 ? 61.820 -4.258 86.991 1.00 17.26 189 ILE C C 1
ATOM 10730 O O . ILE C 1 181 ? 62.174 -3.699 88.037 1.00 17.46 189 ILE C O 1
ATOM 10735 N N . LEU C 1 182 ? 60.735 -5.024 86.905 1.00 13.73 190 LEU C N 1
ATOM 10736 C CA . LEU C 1 182 ? 59.880 -5.284 88.053 1.00 14.53 190 LEU C CA 1
ATOM 10737 C C . LEU C 1 182 ? 59.931 -6.758 88.407 1.00 15.89 190 LEU C C 1
ATOM 10738 O O . LEU C 1 182 ? 60.368 -7.577 87.601 1.00 15.62 190 LEU C O 1
ATOM 10743 N N . SER C 1 183 ? 59.470 -7.096 89.608 1.00 17.77 191 SER C N 1
ATOM 10744 C CA . SER C 1 183 ? 59.548 -8.471 90.092 1.00 18.43 191 SER C CA 1
ATOM 10745 C C . SER C 1 183 ? 58.862 -9.450 89.134 1.00 18.14 191 SER C C 1
ATOM 10746 O O . SER C 1 183 ? 57.870 -9.118 88.487 1.00 18.43 191 SER C O 1
ATOM 10749 N N . PRO C 1 184 ? 59.417 -10.662 89.031 1.00 18.16 192 PRO C N 1
ATOM 10750 C CA . PRO C 1 184 ? 59.049 -11.602 87.985 1.00 17.74 192 PRO C CA 1
ATOM 10751 C C . PRO C 1 184 ? 57.790 -12.403 88.266 1.00 18.21 192 PRO C C 1
ATOM 10752 O O . PRO C 1 184 ? 57.348 -12.510 89.417 1.00 18.60 192 PRO C O 1
ATOM 10756 N N . VAL C 1 185 ? 57.228 -12.969 87.204 1.00 15.36 193 VAL C N 1
ATOM 10757 C CA . VAL C 1 185 ? 56.195 -13.973 87.335 1.00 16.59 193 VAL C CA 1
ATOM 10758 C C . VAL C 1 185 ? 56.616 -15.157 86.500 1.00 16.92 193 VAL C C 1
ATOM 10759 O O . VAL C 1 185 ? 57.496 -15.044 85.655 1.00 15.15 193 VAL C O 1
ATOM 10763 N N . TYR C 1 186 ? 55.996 -16.298 86.757 1.00 17.01 194 TYR C N 1
ATOM 10764 C CA . TYR C 1 186 ? 56.283 -17.486 85.989 1.00 17.19 194 TYR C CA 1
ATOM 10765 C C . TYR C 1 186 ? 55.433 -17.502 84.725 1.00 15.96 194 TYR C C 1
ATOM 10766 O O . TYR C 1 186 ? 54.233 -17.228 84.753 1.00 16.84 194 TYR C O 1
ATOM 10775 N N . VAL C 1 187 ? 56.074 -17.803 83.609 1.00 13.87 195 VAL C N 1
ATOM 10776 C CA . VAL C 1 187 ? 55.395 -17.850 82.326 1.00 11.46 195 VAL C CA 1
ATOM 10777 C C . VAL C 1 187 ? 55.435 -19.270 81.791 1.00 9.74 195 VAL C C 1
ATOM 10778 O O . VAL C 1 187 ? 56.502 -19.856 81.719 1.00 8.39 195 VAL C O 1
ATOM 10782 N N . ASN C 1 188 ? 54.272 -19.817 81.433 1.00 10.10 196 ASN C N 1
ATOM 10783 C CA . ASN C 1 188 ? 54.180 -21.184 80.894 1.00 11.12 196 ASN C CA 1
ATOM 10784 C C . ASN C 1 188 ? 54.095 -21.142 79.395 1.00 11.23 196 ASN C C 1
ATOM 10785 O O . ASN C 1 188 ? 53.343 -20.342 78.856 1.00 12.22 196 ASN C O 1
ATOM 10790 N N . TYR C 1 189 ? 54.854 -22.009 78.730 1.00 10.21 197 TYR C N 1
ATOM 10791 C CA . TYR C 1 189 ? 54.923 -22.000 77.279 1.00 11.02 197 TYR C CA 1
ATOM 10792 C C . TYR C 1 189 ? 55.351 -23.359 76.761 1.00 12.44 197 TYR C C 1
ATOM 10793 O O . TYR C 1 189 ? 56.004 -24.124 77.461 1.00 12.45 197 TYR C O 1
ATOM 10802 N N . ASN C 1 190 ? 54.979 -23.663 75.530 1.00 14.54 198 ASN C N 1
ATOM 10803 C CA . ASN C 1 190 ? 55.495 -24.858 74.881 1.00 18.20 198 ASN C CA 1
ATOM 10804 C C . ASN C 1 190 ? 55.957 -24.536 73.473 1.00 19.99 198 ASN C C 1
ATOM 10805 O O . ASN C 1 190 ? 56.202 -25.435 72.677 1.00 19.64 198 ASN C O 1
ATOM 10810 N N . LYS C 1 191 ? 56.084 -23.243 73.176 1.00 19.18 199 LYS C N 1
ATOM 10811 C CA . LYS C 1 191 ? 56.708 -22.817 71.937 1.00 20.83 199 LYS C CA 1
ATOM 10812 C C . LYS C 1 191 ? 57.459 -21.489 72.078 1.00 17.29 199 LYS C C 1
ATOM 10813 O O . LYS C 1 191 ? 57.037 -20.582 72.792 1.00 15.05 199 LYS C O 1
ATOM 10819 N N . VAL C 1 192 ? 58.605 -21.420 71.411 1.00 14.67 200 VAL C N 1
ATOM 10820 C CA . VAL C 1 192 ? 59.483 -20.257 71.448 1.00 13.60 200 VAL C CA 1
ATOM 10821 C C . VAL C 1 192 ? 59.736 -19.829 70.007 1.00 12.88 200 VAL C C 1
ATOM 10822 O O . VAL C 1 192 ? 60.126 -20.648 69.176 1.00 14.80 200 VAL C O 1
ATOM 10826 N N . ARG C 1 193 ? 59.511 -18.557 69.709 1.00 10.70 201 ARG C N 1
ATOM 10827 C CA . ARG C 1 193 ? 59.559 -18.075 68.337 1.00 10.75 201 ARG C CA 1
ATOM 10828 C C . ARG C 1 193 ? 60.195 -16.696 68.230 1.00 10.61 201 ARG C C 1
ATOM 10829 O O . ARG C 1 193 ? 60.040 -15.865 69.112 1.00 9.85 201 ARG C O 1
ATOM 10837 N N . THR C 1 194 ? 60.907 -16.454 67.135 1.00 10.84 202 THR C N 1
ATOM 10838 C CA . THR C 1 194 ? 61.297 -15.103 66.777 1.00 9.77 202 THR C CA 1
ATOM 10839 C C . THR C 1 194 ? 60.038 -14.389 66.329 1.00 9.77 202 THR C C 1
ATOM 10840 O O . THR C 1 194 ? 59.025 -15.020 66.048 1.00 8.62 202 THR C O 1
ATOM 10844 N N . GLU C 1 195 ? 60.085 -13.068 66.254 1.00 10.38 203 GLU C N 1
ATOM 10845 C CA . GLU C 1 195 ? 58.934 -12.333 65.744 1.00 10.01 203 GLU C CA 1
ATOM 10846 C C . GLU C 1 195 ? 58.648 -12.759 64.303 1.00 10.64 203 GLU C C 1
ATOM 10847 O O . GLU C 1 195 ? 57.492 -12.908 63.896 1.00 10.53 203 GLU C O 1
ATOM 10853 N N . GLU C 1 196 ? 59.706 -12.973 63.536 1.00 11.17 204 GLU C N 1
ATOM 10854 C CA . GLU C 1 196 ? 59.551 -13.368 62.139 1.00 14.08 204 GLU C CA 1
ATOM 10855 C C . GLU C 1 196 ? 58.701 -14.629 62.014 1.00 14.05 204 GLU C C 1
ATOM 10856 O O . GLU C 1 196 ? 57.774 -14.685 61.204 1.00 11.67 204 GLU C O 1
ATOM 10862 N N . GLU C 1 197 ? 59.041 -15.634 62.816 1.00 13.62 205 GLU C N 1
ATOM 10863 C CA . GLU C 1 197 ? 58.334 -16.902 62.789 1.00 14.77 205 GLU C CA 1
ATOM 10864 C C . GLU C 1 197 ? 56.877 -16.706 63.176 1.00 13.41 205 GLU C C 1
ATOM 10865 O O . GLU C 1 197 ? 55.988 -17.257 62.536 1.00 12.41 205 GLU C O 1
ATOM 10871 N N . MET C 1 198 ? 56.631 -15.922 64.225 1.00 14.50 206 MET C N 1
ATOM 10872 C CA . MET C 1 198 ? 55.267 -15.728 64.717 1.00 13.66 206 MET C CA 1
ATOM 10873 C C . MET C 1 198 ? 54.438 -15.009 63.668 1.00 14.22 206 MET C C 1
ATOM 10874 O O . MET C 1 198 ? 53.270 -15.343 63.447 1.00 14.06 206 MET C O 1
ATOM 10879 N N . VAL C 1 199 ? 55.042 -14.025 63.004 1.00 13.35 207 VAL C N 1
ATOM 10880 C CA . VAL C 1 199 ? 54.320 -13.228 62.011 1.00 12.29 207 VAL C CA 1
ATOM 10881 C C . VAL C 1 199 ? 54.041 -14.044 60.749 1.00 12.44 207 VAL C C 1
ATOM 10882 O O . VAL C 1 199 ? 52.943 -14.000 60.194 1.00 10.73 207 VAL C O 1
ATOM 10886 N N . LYS C 1 200 ? 55.029 -14.797 60.292 1.00 13.24 208 LYS C N 1
ATOM 10887 C CA . LYS C 1 200 ? 54.826 -15.611 59.106 1.00 15.87 208 LYS C CA 1
ATOM 10888 C C . LYS C 1 200 ? 53.804 -16.721 59.339 1.00 16.28 208 LYS C C 1
ATOM 10889 O O . LYS C 1 200 ? 53.055 -17.085 58.437 1.00 14.11 208 LYS C O 1
ATOM 10895 N N . GLN C 1 201 ? 53.751 -17.253 60.555 1.00 18.65 209 GLN C N 1
ATOM 10896 C CA . GLN C 1 201 ? 52.747 -18.262 60.866 1.00 18.82 209 GLN C CA 1
ATOM 10897 C C . GLN C 1 201 ? 51.344 -17.690 60.744 1.00 17.96 209 GLN C C 1
ATOM 10898 O O . GLN C 1 201 ? 50.379 -18.439 60.605 1.00 19.45 209 GLN C O 1
ATOM 10904 N N . HIS C 1 202 ? 51.235 -16.365 60.778 1.00 15.14 210 HIS C N 1
ATOM 10905 C CA . HIS C 1 202 ? 49.947 -15.710 60.597 1.00 14.73 210 HIS C CA 1
ATOM 10906 C C . HIS C 1 202 ? 49.724 -15.316 59.134 1.00 14.29 210 HIS C C 1
ATOM 10907 O O . HIS C 1 202 ? 48.776 -14.609 58.813 1.00 14.08 210 HIS C O 1
ATOM 10914 N N . GLY C 1 203 ? 50.600 -15.795 58.255 1.00 13.24 211 GLY C N 1
ATOM 10915 C CA . GLY C 1 203 ? 50.491 -15.525 56.822 1.00 13.17 211 GLY C CA 1
ATOM 10916 C C . GLY C 1 203 ? 50.894 -14.119 56.395 1.00 14.23 211 GLY C C 1
ATOM 10917 O O . GLY C 1 203 ? 50.565 -13.685 55.290 1.00 15.94 211 GLY C O 1
ATOM 10918 N N . ALA C 1 204 ? 51.592 -13.388 57.261 1.00 13.77 212 ALA C N 1
ATOM 10919 C CA . ALA C 1 204 ? 51.984 -12.018 56.940 1.00 11.75 212 ALA C CA 1
ATOM 10920 C C . ALA C 1 204 ? 53.458 -11.956 56.585 1.00 10.73 212 ALA C C 1
ATOM 10921 O O . ALA C 1 204 ? 54.171 -12.945 56.699 1.00 9.14 212 ALA C O 1
ATOM 10923 N N . ASN C 1 205 ? 53.911 -10.778 56.171 1.00 10.60 213 ASN C N 1
ATOM 10924 C CA . ASN C 1 205 ? 55.316 -10.561 55.842 1.00 9.94 213 ASN C CA 1
ATOM 10925 C C . ASN C 1 205 ? 56.101 -9.831 56.933 1.00 10.05 213 ASN C C 1
ATOM 10926 O O . ASN C 1 205 ? 55.530 -9.190 57.811 1.00 9.36 213 ASN C O 1
ATOM 10931 N N . TYR C 1 206 ? 57.424 -9.931 56.864 1.00 10.09 214 TYR C N 1
ATOM 10932 C CA . TYR C 1 206 ? 58.285 -9.456 57.938 1.00 10.02 214 TYR C CA 1
ATOM 10933 C C . TYR C 1 206 ? 59.516 -8.761 57.383 1.00 10.04 214 TYR C C 1
ATOM 10934 O O . TYR C 1 206 ? 60.124 -9.222 56.414 1.00 9.04 214 TYR C O 1
ATOM 10943 N N . PHE C 1 207 ? 59.869 -7.638 57.994 1.00 9.85 215 PHE C N 1
ATOM 10944 C CA . PHE C 1 207 ? 61.092 -6.944 57.639 1.00 9.11 215 PHE C CA 1
ATOM 10945 C C . PHE C 1 207 ? 61.702 -6.364 58.900 1.00 8.87 215 PHE C C 1
ATOM 10946 O O . PHE C 1 207 ? 61.017 -5.722 59.687 1.00 8.55 215 PHE C O 1
ATOM 10954 N N . ARG C 1 208 ? 62.992 -6.605 59.091 1.00 9.12 216 ARG C N 1
ATOM 10955 C CA . ARG C 1 208 ? 63.677 -6.213 60.312 1.00 8.96 216 ARG C CA 1
ATOM 10956 C C . ARG C 1 208 ? 64.754 -5.182 60.033 1.00 9.17 216 ARG C C 1
ATOM 10957 O O . ARG C 1 208 ? 65.559 -5.343 59.123 1.00 9.23 216 ARG C O 1
ATOM 10965 N N . LEU C 1 209 ? 64.748 -4.118 60.822 1.00 9.04 217 LEU C N 1
ATOM 10966 C CA . LEU C 1 209 ? 65.887 -3.245 60.958 1.00 9.45 217 LEU C CA 1
ATOM 10967 C C . LEU C 1 209 ? 66.298 -3.269 62.407 1.00 9.06 217 LEU C C 1
ATOM 10968 O O . LEU C 1 209 ? 65.460 -3.055 63.280 1.00 10.36 217 LEU C O 1
ATOM 10973 N N . THR C 1 210 ? 67.581 -3.484 62.674 1.00 8.84 218 THR C N 1
ATOM 10974 C CA . THR C 1 210 ? 68.058 -3.596 64.046 1.00 8.84 218 THR C CA 1
ATOM 10975 C C . THR C 1 210 ? 68.504 -2.241 64.605 1.00 9.50 218 THR C C 1
ATOM 10976 O O . THR C 1 210 ? 69.704 -1.969 64.725 1.00 9.10 218 THR C O 1
ATOM 10980 N N . LEU C 1 211 ? 67.529 -1.400 64.968 1.00 9.01 219 LEU C N 1
ATOM 10981 C CA . LEU C 1 211 ? 67.823 -0.030 65.422 1.00 9.26 219 LEU C CA 1
ATOM 10982 C C . LEU C 1 211 ? 67.970 0.054 66.937 1.00 9.00 219 LEU C C 1
ATOM 10983 O O . LEU C 1 211 ? 67.153 -0.476 67.688 1.00 8.28 219 LEU C O 1
ATOM 10988 N N . GLN C 1 212 ? 69.007 0.743 67.374 1.00 9.08 220 GLN C N 1
ATOM 10989 C CA . GLN C 1 212 ? 69.203 1.012 68.789 1.00 10.05 220 GLN C CA 1
ATOM 10990 C C . GLN C 1 212 ? 68.082 1.904 69.336 1.00 9.09 220 GLN C C 1
ATOM 10991 O O . GLN C 1 212 ? 67.741 2.916 68.742 1.00 7.95 220 GLN C O 1
ATOM 10997 N N . ASP C 1 213 ? 67.525 1.543 70.482 1.00 8.42 221 ASP C N 1
ATOM 10998 C CA . ASP C 1 213 ? 66.565 2.414 71.144 1.00 8.53 221 ASP C CA 1
ATOM 10999 C C . ASP C 1 213 ? 67.205 3.784 71.396 1.00 8.18 221 ASP C C 1
ATOM 11000 O O . ASP C 1 213 ? 68.408 3.889 71.637 1.00 7.43 221 ASP C O 1
ATOM 11005 N N . HIS C 1 214 ? 66.385 4.828 71.290 1.00 8.93 222 HIS C N 1
ATOM 11006 C CA . HIS C 1 214 ? 66.778 6.213 71.579 1.00 9.52 222 HIS C CA 1
ATOM 11007 C C . HIS C 1 214 ? 67.467 7.011 70.455 1.00 8.91 222 HIS C C 1
ATOM 11008 O O . HIS C 1 214 ? 67.640 8.219 70.593 1.00 9.67 222 HIS C O 1
ATOM 11015 N N . PHE C 1 215 ? 67.843 6.370 69.354 1.00 7.79 223 PHE C N 1
ATOM 11016 C CA . PHE C 1 215 ? 68.581 7.070 68.299 1.00 7.28 223 PHE C CA 1
ATOM 11017 C C . PHE C 1 215 ? 67.906 6.942 66.938 1.00 7.17 223 PHE C C 1
ATOM 11018 O O . PHE C 1 215 ? 67.114 6.025 66.693 1.00 7.24 223 PHE C O 1
ATOM 11026 N N . ARG C 1 216 ? 68.234 7.870 66.049 1.00 6.87 224 ARG C N 1
ATOM 11027 C CA . ARG C 1 216 ? 67.868 7.755 64.646 1.00 6.85 224 ARG C CA 1
ATOM 11028 C C . ARG C 1 216 ? 68.493 6.518 64.043 1.00 6.49 224 ARG C C 1
ATOM 11029 O O . ARG C 1 216 ? 69.452 5.990 64.584 1.00 6.74 224 ARG C O 1
ATOM 11037 N N . PRO C 1 217 ? 67.968 6.062 62.904 1.00 6.51 225 PRO C N 1
ATOM 11038 C CA . PRO C 1 217 ? 68.645 5.017 62.130 1.00 6.70 225 PRO C CA 1
ATOM 11039 C C . PRO C 1 217 ? 69.905 5.555 61.449 1.00 7.23 225 PRO C C 1
ATOM 11040 O O . PRO C 1 217 ? 69.910 6.694 60.981 1.00 6.73 225 PRO C O 1
ATOM 11044 N N . ASP C 1 218 ? 70.968 4.761 61.395 1.00 7.77 226 ASP C N 1
ATOM 11045 C CA . ASP C 1 218 ? 72.145 5.164 60.625 1.00 8.97 226 ASP C CA 1
ATOM 11046 C C . ASP C 1 218 ? 71.847 5.098 59.128 1.00 9.23 226 ASP C C 1
ATOM 11047 O O . ASP C 1 218 ? 70.954 4.365 58.686 1.00 8.16 226 ASP C O 1
ATOM 11052 N N . ASP C 1 219 ? 72.617 5.850 58.354 1.00 9.14 227 ASP C N 1
ATOM 11053 C CA . ASP C 1 219 ? 72.448 5.884 56.905 1.00 10.31 227 ASP C CA 1
ATOM 11054 C C . ASP C 1 219 ? 72.319 4.489 56.233 1.00 10.59 227 ASP C C 1
ATOM 11055 O O . ASP C 1 219 ? 71.446 4.301 55.400 1.00 11.66 227 ASP C O 1
ATOM 11060 N N . PRO C 1 220 ? 73.198 3.521 56.562 1.00 10.61 228 PRO C N 1
ATOM 11061 C CA . PRO C 1 220 ? 73.069 2.226 55.882 1.00 10.98 228 PRO C CA 1
ATOM 11062 C C . PRO C 1 220 ? 71.732 1.531 56.130 1.00 11.38 228 PRO C C 1
ATOM 11063 O O . PRO C 1 220 ? 71.229 0.847 55.240 1.00 11.99 228 PRO C O 1
ATOM 11067 N N . ASP C 1 221 ? 71.167 1.707 57.323 1.00 11.82 229 ASP C N 1
ATOM 11068 C CA . ASP C 1 221 ? 69.827 1.184 57.632 1.00 13.08 229 ASP C CA 1
ATOM 11069 C C . ASP C 1 221 ? 68.704 1.945 56.900 1.00 11.98 229 ASP C C 1
ATOM 11070 O O . ASP C 1 221 ? 67.659 1.378 56.568 1.00 10.11 229 ASP C O 1
ATOM 11075 N N . VAL C 1 222 ? 68.919 3.234 56.659 1.00 11.31 230 VAL C N 1
ATOM 11076 C CA . VAL C 1 222 ? 68.037 3.986 55.782 1.00 10.84 230 VAL C CA 1
ATOM 11077 C C . VAL C 1 222 ? 68.128 3.404 54.367 1.00 10.13 230 VAL C C 1
ATOM 11078 O O . VAL C 1 222 ? 67.109 3.185 53.736 1.00 9.81 230 VAL C O 1
ATOM 11082 N N . ASP C 1 223 ? 69.333 3.130 53.870 1.00 10.12 231 ASP C N 1
ATOM 11083 C CA . ASP C 1 223 ? 69.464 2.529 52.529 1.00 10.84 231 ASP C CA 1
ATOM 11084 C C . ASP C 1 223 ? 68.734 1.187 52.461 1.00 10.19 231 ASP C C 1
ATOM 11085 O O . ASP C 1 223 ? 68.026 0.883 51.500 1.00 10.36 231 ASP C O 1
ATOM 11090 N N . LYS C 1 224 ? 68.922 0.384 53.493 1.00 10.40 232 LYS C N 1
ATOM 11091 C CA . LYS C 1 224 ? 68.289 -0.918 53.568 1.00 11.85 232 LYS C CA 1
ATOM 11092 C C . LYS C 1 224 ? 66.767 -0.770 53.491 1.00 10.16 232 LYS C C 1
ATOM 11093 O O . LYS C 1 224 ? 66.109 -1.430 52.682 1.00 9.82 232 LYS C O 1
ATOM 11099 N N . PHE C 1 225 ? 66.211 0.129 54.293 1.00 8.87 233 PHE C N 1
ATOM 11100 C CA . PHE C 1 225 ? 64.770 0.379 54.247 1.00 8.77 233 PHE C CA 1
ATOM 11101 C C . PHE C 1 225 ? 64.287 0.813 52.866 1.00 8.96 233 PHE C C 1
ATOM 11102 O O . PHE C 1 225 ? 63.268 0.318 52.383 1.00 8.53 233 PHE C O 1
ATOM 11110 N N . LEU C 1 226 ? 64.994 1.754 52.246 1.00 9.34 234 LEU C N 1
ATOM 11111 C CA . LEU C 1 226 ? 64.583 2.263 50.942 1.00 10.58 234 LEU C CA 1
ATOM 11112 C C . LEU C 1 226 ? 64.572 1.173 49.867 1.00 10.98 234 LEU C C 1
ATOM 11113 O O . LEU C 1 226 ? 63.647 1.115 49.041 1.00 10.99 234 LEU C O 1
ATOM 11118 N N . GLU C 1 227 ? 65.574 0.303 49.886 1.00 10.81 235 GLU C N 1
ATOM 11119 C CA . GLU C 1 227 ? 65.610 -0.813 48.943 1.00 12.89 235 GLU C CA 1
ATOM 11120 C C . GLU C 1 227 ? 64.416 -1.750 49.170 1.00 10.83 235 GLU C C 1
ATOM 11121 O O . GLU C 1 227 ? 63.759 -2.195 48.225 1.00 10.69 235 GLU C O 1
ATOM 11127 N N . PHE C 1 228 ? 64.122 -2.029 50.428 1.00 9.83 236 PHE C N 1
ATOM 11128 C CA . PHE C 1 228 ? 62.904 -2.761 50.776 1.00 9.95 236 PHE C CA 1
ATOM 11129 C C . PHE C 1 228 ? 61.653 -2.021 50.278 1.00 10.15 236 PHE C C 1
ATOM 11130 O O . PHE C 1 228 ? 60.771 -2.607 49.649 1.00 9.90 236 PHE C O 1
ATOM 11138 N N . TYR C 1 229 ? 61.588 -0.723 50.549 1.00 10.78 237 TYR C N 1
ATOM 11139 C CA . TYR C 1 229 ? 60.418 0.069 50.206 1.00 11.15 237 TYR C CA 1
ATOM 11140 C C . TYR C 1 229 ? 60.149 0.011 48.716 1.00 12.34 237 TYR C C 1
ATOM 11141 O O . TYR C 1 229 ? 59.021 -0.208 48.300 1.00 13.70 237 TYR C O 1
ATOM 11150 N N . LYS C 1 230 ? 61.194 0.192 47.916 1.00 13.43 238 LYS C N 1
ATOM 11151 C CA . LYS C 1 230 ? 61.077 0.215 46.459 1.00 13.36 238 LYS C CA 1
ATOM 11152 C C . LYS C 1 230 ? 60.694 -1.127 45.837 1.00 12.60 238 LYS C C 1
ATOM 11153 O O . LYS C 1 230 ? 60.239 -1.179 44.699 1.00 14.45 238 LYS C O 1
ATOM 11159 N N . SER C 1 231 ? 60.872 -2.208 46.577 1.00 12.00 239 SER C N 1
ATOM 11160 C CA . SER C 1 231 ? 60.568 -3.528 46.064 1.00 14.00 239 SER C CA 1
ATOM 11161 C C . SER C 1 231 ? 59.162 -3.953 46.461 1.00 13.20 239 SER C C 1
ATOM 11162 O O . SER C 1 231 ? 58.734 -5.046 46.126 1.00 14.11 239 SER C O 1
ATOM 11165 N N . LEU C 1 232 ? 58.450 -3.104 47.195 1.00 12.83 240 LEU C N 1
ATOM 11166 C CA . LEU C 1 232 ? 57.114 -3.455 47.681 1.00 11.93 240 LEU C CA 1
ATOM 11167 C C . LEU C 1 232 ? 56.082 -3.467 46.566 1.00 11.40 240 LEU C C 1
ATOM 11168 O O . LEU C 1 232 ? 56.167 -2.679 45.635 1.00 9.87 240 LEU C O 1
ATOM 11173 N N . PRO C 1 233 ? 55.106 -4.377 46.657 1.00 10.49 241 PRO C N 1
ATOM 11174 C CA . PRO C 1 233 ? 53.972 -4.275 45.765 1.00 11.04 241 PRO C CA 1
ATOM 11175 C C . PRO C 1 233 ? 53.093 -3.080 46.093 1.00 11.69 241 PRO C C 1
ATOM 11176 O O . PRO C 1 233 ? 53.105 -2.559 47.197 1.00 11.96 241 PRO C O 1
ATOM 11180 N N . LYS C 1 234 ? 52.333 -2.645 45.116 1.00 13.96 242 LYS C N 1
ATOM 11181 C CA . LYS C 1 234 ? 51.625 -1.415 45.248 1.00 16.96 242 LYS C CA 1
ATOM 11182 C C . LYS C 1 234 ? 50.533 -1.493 46.290 1.00 15.25 242 LYS C C 1
ATOM 11183 O O . LYS C 1 234 ? 50.142 -0.470 46.823 1.00 16.42 242 LYS C O 1
ATOM 11189 N N . ASP C 1 235 ? 50.048 -2.697 46.585 1.00 15.08 243 ASP C N 1
ATOM 11190 C CA . ASP C 1 235 ? 48.980 -2.880 47.566 1.00 14.74 243 ASP C CA 1
ATOM 11191 C C . ASP C 1 235 ? 49.493 -3.230 48.971 1.00 13.15 243 ASP C C 1
ATOM 11192 O O . ASP C 1 235 ? 48.735 -3.677 49.829 1.00 16.07 243 ASP C O 1
ATOM 11197 N N . ALA C 1 236 ? 50.776 -3.013 49.205 1.00 12.06 244 ALA C N 1
ATOM 11198 C CA . ALA C 1 236 ? 51.400 -3.371 50.475 1.00 10.89 244 ALA C CA 1
ATOM 11199 C C . ALA C 1 236 ? 50.912 -2.498 51.613 1.00 9.86 244 ALA C C 1
ATOM 11200 O O . ALA C 1 236 ? 50.792 -1.290 51.467 1.00 10.37 244 ALA C O 1
ATOM 11202 N N . TRP C 1 237 ? 50.645 -3.114 52.756 1.00 9.47 245 TRP C N 1
ATOM 11203 C CA . TRP C 1 237 ? 50.322 -2.353 53.944 1.00 9.04 245 TRP C CA 1
ATOM 11204 C C . TRP C 1 237 ? 51.495 -2.469 54.897 1.00 8.36 245 TRP C C 1
ATOM 11205 O O . TRP C 1 237 ? 51.898 -3.574 55.223 1.00 7.41 245 TRP C O 1
ATOM 11216 N N . LEU C 1 238 ? 52.032 -1.328 55.329 1.00 8.19 246 LEU C N 1
ATOM 11217 C CA . LEU C 1 238 ? 53.163 -1.295 56.262 1.00 8.35 246 LEU C CA 1
ATOM 11218 C C . LEU C 1 238 ? 52.744 -0.951 57.698 1.00 7.46 246 LEU C C 1
ATOM 11219 O O . LEU C 1 238 ? 52.075 0.058 57.950 1.00 6.79 246 LEU C O 1
ATOM 11224 N N . HIS C 1 239 ? 53.134 -1.811 58.632 1.00 6.75 247 HIS C N 1
ATOM 11225 C CA . HIS C 1 239 ? 52.939 -1.556 60.046 1.00 6.41 247 HIS C CA 1
ATOM 11226 C C . HIS C 1 239 ? 54.305 -1.436 60.709 1.00 6.35 247 HIS C C 1
ATOM 11227 O O . HIS C 1 239 ? 55.008 -2.436 60.825 1.00 6.27 247 HIS C O 1
ATOM 11234 N N . TYR C 1 240 ? 54.679 -0.222 61.128 1.00 5.95 248 TYR C N 1
ATOM 11235 C CA . TYR C 1 240 ? 55.951 0.013 61.821 1.00 5.89 248 TYR C CA 1
ATOM 11236 C C . TYR C 1 240 ? 55.798 -0.162 63.314 1.00 5.77 248 TYR C C 1
ATOM 11237 O O . TYR C 1 240 ? 54.826 0.304 63.897 1.00 6.90 248 TYR C O 1
ATOM 11246 N N . HIS C 1 241 ? 56.765 -0.803 63.949 1.00 5.74 249 HIS C N 1
ATOM 11247 C CA . HIS C 1 241 ? 56.796 -0.803 65.404 1.00 5.97 249 HIS C CA 1
ATOM 11248 C C . HIS C 1 241 ? 58.209 -0.856 65.986 1.00 6.57 249 HIS C C 1
ATOM 11249 O O . HIS C 1 241 ? 59.167 -1.314 65.337 1.00 6.16 249 HIS C O 1
ATOM 11256 N N . SER C 1 242 ? 58.306 -0.376 67.225 1.00 6.96 250 SER C N 1
ATOM 11257 C CA . SER C 1 242 ? 59.513 -0.447 68.027 1.00 7.38 250 SER C CA 1
ATOM 11258 C C . SER C 1 242 ? 59.129 -1.087 69.363 1.00 8.00 250 SER C C 1
ATOM 11259 O O . SER C 1 242 ? 58.284 -1.984 69.397 1.00 8.75 250 SER C O 1
ATOM 11262 N N . TYR C 1 243 ? 59.735 -0.660 70.467 1.00 8.49 251 TYR C N 1
ATOM 11263 C CA . TYR C 1 243 ? 59.253 -1.136 71.755 1.00 8.22 251 TYR C CA 1
ATOM 11264 C C . TYR C 1 243 ? 58.011 -0.353 72.197 1.00 8.11 251 TYR C C 1
ATOM 11265 O O . TYR C 1 243 ? 56.996 -0.957 72.522 1.00 7.21 251 TYR C O 1
ATOM 11274 N N . ALA C 1 244 ? 58.085 0.980 72.197 1.00 8.21 252 ALA C N 1
ATOM 11275 C CA . ALA C 1 244 ? 57.005 1.779 72.769 1.00 8.72 252 ALA C CA 1
ATOM 11276 C C . ALA C 1 244 ? 56.085 2.377 71.715 1.00 9.57 252 ALA C C 1
ATOM 11277 O O . ALA C 1 244 ? 55.035 2.914 72.046 1.00 12.57 252 ALA C O 1
ATOM 11279 N N . GLY C 1 245 ? 56.459 2.271 70.449 1.00 9.27 253 GLY C N 1
ATOM 11280 C CA . GLY C 1 245 ? 55.711 2.923 69.391 1.00 9.27 253 GLY C CA 1
ATOM 11281 C C . GLY C 1 245 ? 55.842 4.436 69.490 1.00 9.12 253 GLY C C 1
ATOM 11282 O O . GLY C 1 245 ? 54.985 5.178 69.005 1.00 9.68 253 GLY C O 1
ATOM 11283 N N . MET C 1 246 ? 56.932 4.884 70.107 1.00 8.72 254 MET C N 1
ATOM 11284 C CA . MET C 1 246 ? 57.197 6.303 70.295 1.00 8.73 254 MET C CA 1
ATOM 11285 C C . MET C 1 246 ? 58.281 6.845 69.359 1.00 7.72 254 MET C C 1
ATOM 11286 O O . MET C 1 246 ? 57.954 7.336 68.289 1.00 7.54 254 MET C O 1
ATOM 11291 N N . GLY C 1 247 ? 59.549 6.759 69.759 1.00 7.10 255 GLY C N 1
ATOM 11292 C CA . GLY C 1 247 ? 60.655 7.337 68.999 1.00 6.44 255 GLY C CA 1
ATOM 11293 C C . GLY C 1 247 ? 60.943 6.733 67.631 1.00 6.08 255 GLY C C 1
ATOM 11294 O O . GLY C 1 247 ? 60.761 7.380 66.597 1.00 5.29 255 GLY C O 1
ATOM 11295 N N . ARG C 1 248 ? 61.431 5.502 67.619 1.00 5.84 256 ARG C N 1
ATOM 11296 C CA . ARG C 1 248 ? 61.860 4.889 66.375 1.00 5.79 256 ARG C CA 1
ATOM 11297 C C . ARG C 1 248 ? 60.680 4.757 65.441 1.00 6.10 256 ARG C C 1
ATOM 11298 O O . ARG C 1 248 ? 60.819 4.952 64.224 1.00 6.01 256 ARG C O 1
ATOM 11306 N N . THR C 1 249 ? 59.518 4.452 66.012 1.00 5.96 257 THR C N 1
ATOM 11307 C CA . THR C 1 249 ? 58.293 4.282 65.233 1.00 6.22 257 THR C CA 1
ATOM 11308 C C . THR C 1 249 ? 57.873 5.595 64.575 1.00 6.35 257 THR C C 1
ATOM 11309 O O . THR C 1 249 ? 57.504 5.621 63.397 1.00 6.54 257 THR C O 1
ATOM 11313 N N . THR C 1 250 ? 57.942 6.693 65.317 1.00 6.06 258 THR C N 1
ATOM 11314 C CA . THR C 1 250 ? 57.508 7.975 64.763 1.00 5.97 258 THR C CA 1
ATOM 11315 C C . THR C 1 250 ? 58.490 8.450 63.705 1.00 6.13 258 THR C C 1
ATOM 11316 O O . THR C 1 250 ? 58.091 9.028 62.701 1.00 6.12 258 THR C O 1
ATOM 11320 N N . ILE C 1 251 ? 59.776 8.211 63.918 1.00 5.61 259 ILE C N 1
ATOM 11321 C CA . ILE C 1 251 ? 60.731 8.497 62.873 1.00 5.67 259 ILE C CA 1
ATOM 11322 C C . ILE C 1 251 ? 60.272 7.828 61.579 1.00 5.54 259 ILE C C 1
ATOM 11323 O O . ILE C 1 251 ? 60.246 8.463 60.524 1.00 5.76 259 ILE C O 1
ATOM 11328 N N . PHE C 1 252 ? 59.890 6.558 61.644 1.00 5.15 260 PHE C N 1
ATOM 11329 C CA . PHE C 1 252 ? 59.595 5.856 60.412 1.00 5.27 260 PHE C CA 1
ATOM 11330 C C . PHE C 1 252 ? 58.218 6.188 59.848 1.00 5.65 260 PHE C C 1
ATOM 11331 O O . PHE C 1 252 ? 58.011 6.099 58.638 1.00 6.33 260 PHE C O 1
ATOM 11339 N N . MET C 1 253 ? 57.289 6.598 60.702 1.00 6.25 261 MET C N 1
ATOM 11340 C CA . MET C 1 253 ? 55.982 7.070 60.232 1.00 6.68 261 MET C CA 1
ATOM 11341 C C . MET C 1 253 ? 56.129 8.397 59.484 1.00 6.87 261 MET C C 1
ATOM 11342 O O . MET C 1 253 ? 55.445 8.645 58.478 1.00 6.16 261 MET C O 1
ATOM 11347 N N . VAL C 1 254 ? 57.028 9.243 59.986 1.00 6.55 262 VAL C N 1
ATOM 11348 C CA . VAL C 1 254 ? 57.363 10.499 59.335 1.00 6.53 262 VAL C CA 1
ATOM 11349 C C . VAL C 1 254 ? 58.080 10.244 58.016 1.00 6.59 262 VAL C C 1
ATOM 11350 O O . VAL C 1 254 ? 57.795 10.912 57.036 1.00 6.50 262 VAL C O 1
ATOM 11354 N N . MET C 1 255 ? 59.002 9.282 57.995 1.00 6.87 263 MET C N 1
ATOM 11355 C CA . MET C 1 255 ? 59.672 8.893 56.758 1.00 7.57 263 MET C CA 1
ATOM 11356 C C . MET C 1 255 ? 58.668 8.400 55.719 1.00 8.38 263 MET C C 1
ATOM 11357 O O . MET C 1 255 ? 58.721 8.795 54.556 1.00 8.78 263 MET C O 1
ATOM 11362 N N . HIS C 1 256 ? 57.754 7.532 56.141 1.00 8.78 264 HIS C N 1
ATOM 11363 C CA . HIS C 1 256 ? 56.705 7.012 55.251 1.00 9.12 264 HIS C CA 1
ATOM 11364 C C . HIS C 1 256 ? 55.880 8.158 54.644 1.00 8.57 264 HIS C C 1
ATOM 11365 O O . HIS C 1 256 ? 55.665 8.221 53.421 1.00 7.29 264 HIS C O 1
ATOM 11372 N N . ASP C 1 257 ? 55.408 9.047 55.513 1.00 8.55 265 ASP C N 1
ATOM 11373 C CA . ASP C 1 257 ? 54.576 10.190 55.110 1.00 8.26 265 ASP C CA 1
ATOM 11374 C C . ASP C 1 257 ? 55.344 11.020 54.106 1.00 8.60 265 ASP C C 1
ATOM 11375 O O . ASP C 1 257 ? 54.810 11.437 53.083 1.00 7.89 265 ASP C O 1
ATOM 11380 N N . ILE C 1 258 ? 56.619 11.250 54.400 1.00 8.76 266 ILE C N 1
ATOM 11381 C CA . ILE C 1 258 ? 57.482 11.996 53.490 1.00 8.78 266 ILE C CA 1
ATOM 11382 C C . ILE C 1 258 ? 57.612 11.304 52.122 1.00 9.03 266 ILE C C 1
ATOM 11383 O O . ILE C 1 258 ? 57.536 11.961 51.085 1.00 10.16 266 ILE C O 1
ATOM 11388 N N . LEU C 1 259 ? 57.815 9.988 52.111 1.00 8.98 267 LEU C N 1
ATOM 11389 C CA . LEU C 1 259 ? 57.933 9.245 50.843 1.00 9.24 267 LEU C CA 1
ATOM 11390 C C . LEU C 1 259 ? 56.670 9.363 49.982 1.00 10.41 267 LEU C C 1
ATOM 11391 O O . LEU C 1 259 ? 56.741 9.405 48.749 1.00 11.24 267 LEU C O 1
ATOM 11396 N N . LYS C 1 260 ? 55.517 9.422 50.634 1.00 11.14 268 LYS C N 1
ATOM 11397 C CA . LYS C 1 260 ? 54.246 9.518 49.930 1.00 11.54 268 LYS C CA 1
ATOM 11398 C C . LYS C 1 260 ? 53.895 10.954 49.562 1.00 11.34 268 LYS C C 1
ATOM 11399 O O . LYS C 1 260 ? 53.249 11.191 48.548 1.00 10.18 268 LYS C O 1
ATOM 11405 N N . ASN C 1 261 ? 54.308 11.912 50.382 1.00 11.32 269 ASN C N 1
ATOM 11406 C CA . ASN C 1 261 ? 53.696 13.231 50.321 1.00 11.87 269 ASN C CA 1
ATOM 11407 C C . ASN C 1 261 ? 54.630 14.430 50.272 1.00 13.42 269 ASN C C 1
ATOM 11408 O O . ASN C 1 261 ? 54.157 15.567 50.241 1.00 15.05 269 ASN C O 1
ATOM 11413 N N . ALA C 1 262 ? 55.938 14.209 50.262 1.00 13.98 270 ALA C N 1
ATOM 11414 C CA . ALA C 1 262 ? 56.878 15.336 50.342 1.00 15.31 270 ALA C CA 1
ATOM 11415 C C . ALA C 1 262 ? 56.651 16.373 49.243 1.00 17.30 270 ALA C C 1
ATOM 11416 O O . ALA C 1 262 ? 56.856 17.563 49.471 1.00 19.47 270 ALA C O 1
ATOM 11418 N N . LYS C 1 263 ? 56.236 15.924 48.060 1.00 19.90 271 LYS C N 1
ATOM 11419 C CA . LYS C 1 263 ? 55.984 16.821 46.929 1.00 23.25 271 LYS C CA 1
ATOM 11420 C C . LYS C 1 263 ? 54.873 17.824 47.206 1.00 22.08 271 LYS C C 1
ATOM 11421 O O . LYS C 1 263 ? 54.904 18.940 46.697 1.00 19.66 271 LYS C O 1
ATOM 11427 N N . ASP C 1 264 ? 53.881 17.411 47.988 1.00 21.77 272 ASP C N 1
ATOM 11428 C CA . ASP C 1 264 ? 52.665 18.204 48.163 1.00 21.83 272 ASP C CA 1
ATOM 11429 C C . ASP C 1 264 ? 52.504 18.781 49.559 1.00 17.75 272 ASP C C 1
ATOM 11430 O O . ASP C 1 264 ? 51.668 19.657 49.754 1.00 16.93 272 ASP C O 1
ATOM 11435 N N . VAL C 1 265 ? 53.265 18.284 50.535 1.00 15.04 273 VAL C N 1
ATOM 11436 C CA . VAL C 1 265 ? 53.042 18.662 51.940 1.00 13.36 273 VAL C CA 1
ATOM 11437 C C . VAL C 1 265 ? 54.336 19.115 52.590 1.00 12.92 273 VAL C C 1
ATOM 11438 O O . VAL C 1 265 ? 55.403 18.544 52.337 1.00 13.03 273 VAL C O 1
ATOM 11442 N N . SER C 1 266 ? 54.251 20.148 53.422 1.00 11.85 274 SER C N 1
ATOM 11443 C CA . SER C 1 266 ? 55.451 20.702 54.039 1.00 11.06 274 SER C CA 1
ATOM 11444 C C . SER C 1 266 ? 55.989 19.804 55.136 1.00 10.21 274 SER C C 1
ATOM 11445 O O . SER C 1 266 ? 55.275 18.971 55.704 1.00 9.32 274 SER C O 1
ATOM 11448 N N . PHE C 1 267 ? 57.272 19.979 55.418 1.00 10.22 275 PHE C N 1
ATOM 11449 C CA . PHE C 1 267 ? 57.940 19.229 56.460 1.00 9.61 275 PHE C CA 1
ATOM 11450 C C . PHE C 1 267 ? 57.298 19.465 57.821 1.00 9.25 275 PHE C C 1
ATOM 11451 O O . PHE C 1 267 ? 57.047 18.519 58.567 1.00 7.92 275 PHE C O 1
ATOM 11459 N N . ASP C 1 268 ? 57.041 20.724 58.154 1.00 9.54 276 ASP C N 1
ATOM 11460 C CA . ASP C 1 268 ? 56.430 21.040 59.445 1.00 10.47 276 ASP C CA 1
ATOM 11461 C C . ASP C 1 268 ? 55.058 20.374 59.578 1.00 9.99 276 ASP C C 1
ATOM 11462 O O . ASP C 1 268 ? 54.703 19.897 60.643 1.00 9.94 276 ASP C O 1
ATOM 11467 N N . ASP C 1 269 ? 54.290 20.351 58.496 1.00 9.42 277 ASP C N 1
ATOM 11468 C CA . ASP C 1 269 ? 52.959 19.767 58.534 1.00 9.35 277 ASP C CA 1
ATOM 11469 C C . ASP C 1 269 ? 53.056 18.273 58.805 1.00 9.24 277 ASP C C 1
ATOM 11470 O O . ASP C 1 269 ? 52.324 17.731 59.621 1.00 9.66 277 ASP C O 1
ATOM 11475 N N . ILE C 1 270 ? 53.985 17.608 58.139 1.00 8.47 278 ILE C N 1
ATOM 11476 C CA . ILE C 1 270 ? 54.184 16.198 58.378 1.00 8.79 278 ILE C CA 1
ATOM 11477 C C . ILE C 1 270 ? 54.560 15.944 59.843 1.00 9.70 278 ILE C C 1
ATOM 11478 O O . ILE C 1 270 ? 53.963 15.097 60.502 1.00 10.20 278 ILE C O 1
ATOM 11483 N N . ILE C 1 271 ? 55.537 16.675 60.361 1.00 10.24 279 ILE C N 1
ATOM 11484 C CA . ILE C 1 271 ? 55.936 16.490 61.754 1.00 11.05 279 ILE C CA 1
ATOM 11485 C C . ILE C 1 271 ? 54.727 16.672 62.673 1.00 10.63 279 ILE C C 1
ATOM 11486 O O . ILE C 1 271 ? 54.460 15.824 63.524 1.00 9.99 279 ILE C O 1
ATOM 11491 N N . GLN C 1 272 ? 53.985 17.761 62.494 1.00 10.07 280 GLN C N 1
ATOM 11492 C CA . GLN C 1 272 ? 52.803 18.015 63.323 1.00 10.21 280 GLN C CA 1
ATOM 11493 C C . GLN C 1 272 ? 51.725 16.926 63.180 1.00 9.84 280 GLN C C 1
ATOM 11494 O O . GLN C 1 272 ? 51.200 16.436 64.176 1.00 8.33 280 GLN C O 1
ATOM 11500 N N . ARG C 1 273 ? 51.383 16.536 61.958 1.00 8.94 281 ARG C N 1
ATOM 11501 C CA . ARG C 1 273 ? 50.267 15.611 61.832 1.00 10.09 281 ARG C CA 1
ATOM 11502 C C . ARG C 1 273 ? 50.606 14.242 62.402 1.00 9.49 281 ARG C C 1
ATOM 11503 O O . ARG C 1 273 ? 49.732 13.558 62.928 1.00 9.01 281 ARG C O 1
ATOM 11511 N N . GLN C 1 274 ? 51.873 13.846 62.322 1.00 9.11 282 GLN C N 1
ATOM 11512 C CA . GLN C 1 274 ? 52.278 12.568 62.887 1.00 8.71 282 GLN C CA 1
ATOM 11513 C C . GLN C 1 274 ? 52.274 12.609 64.419 1.00 9.21 282 GLN C C 1
ATOM 11514 O O . GLN C 1 274 ? 52.100 11.583 65.067 1.00 8.78 282 GLN C O 1
ATOM 11520 N N . LYS C 1 275 ? 52.431 13.790 65.006 1.00 10.14 283 LYS C N 1
ATOM 11521 C CA . LYS C 1 275 ? 52.155 13.938 66.440 1.00 10.52 283 LYS C CA 1
ATOM 11522 C C . LYS C 1 275 ? 50.653 13.818 66.702 1.00 10.76 283 LYS C C 1
ATOM 11523 O O . LYS C 1 275 ? 50.227 13.132 67.632 1.00 10.88 283 LYS C O 1
ATOM 11529 N N . LEU C 1 276 ? 49.846 14.474 65.874 1.00 10.39 284 LEU C N 1
ATOM 11530 C CA . LEU C 1 276 ? 48.409 14.532 66.114 1.00 11.58 284 LEU C CA 1
ATOM 11531 C C . LEU C 1 276 ? 47.707 13.164 66.061 1.00 11.55 284 LEU C C 1
ATOM 11532 O O . LEU C 1 276 ? 46.776 12.927 66.834 1.00 10.52 284 LEU C O 1
ATOM 11537 N N . ILE C 1 277 ? 48.145 12.269 65.172 1.00 11.54 285 ILE C N 1
ATOM 11538 C CA . ILE C 1 277 ? 47.583 10.913 65.115 1.00 10.98 285 ILE C CA 1
ATOM 11539 C C . ILE C 1 277 ? 48.351 9.923 65.996 1.00 12.16 285 ILE C C 1
ATOM 11540 O O . ILE C 1 277 ? 47.921 8.782 66.193 1.00 12.76 285 ILE C O 1
ATOM 11545 N N . GLY C 1 278 ? 49.485 10.369 66.529 1.00 11.85 286 GLY C N 1
ATOM 11546 C CA . GLY C 1 278 ? 50.339 9.530 67.360 1.00 10.94 286 GLY C CA 1
ATOM 11547 C C . GLY C 1 278 ? 50.654 10.128 68.723 1.00 10.69 286 GLY C C 1
ATOM 11548 O O . GLY C 1 278 ? 49.779 10.655 69.397 1.00 9.55 286 GLY C O 1
ATOM 11549 N N . ILE C 1 279 ? 51.920 10.047 69.120 1.00 11.27 287 ILE C N 1
ATOM 11550 C CA . ILE C 1 279 ? 52.336 10.328 70.497 1.00 11.81 287 ILE C CA 1
ATOM 11551 C C . ILE C 1 279 ? 53.601 11.204 70.584 1.00 11.60 287 ILE C C 1
ATOM 11552 O O . ILE C 1 279 ? 53.887 11.774 71.639 1.00 12.87 287 ILE C O 1
ATOM 11557 N N . VAL C 1 280 ? 54.353 11.316 69.491 1.00 10.36 288 VAL C N 1
ATOM 11558 C CA . VAL C 1 280 ? 55.604 12.073 69.515 1.00 11.15 288 VAL C CA 1
ATOM 11559 C C . VAL C 1 280 ? 55.687 13.166 68.450 1.00 10.40 288 VAL C C 1
ATOM 11560 O O . VAL C 1 280 ? 55.405 12.941 67.256 1.00 9.81 288 VAL C O 1
ATOM 11564 N N . ASP C 1 281 ? 56.067 14.353 68.916 1.00 9.74 289 ASP C N 1
ATOM 11565 C CA . ASP C 1 281 ? 56.426 15.475 68.053 1.00 10.31 289 ASP C CA 1
ATOM 11566 C C . ASP C 1 281 ? 57.953 15.528 67.962 1.00 9.22 289 ASP C C 1
ATOM 11567 O O . ASP C 1 281 ? 58.637 15.962 68.886 1.00 7.77 289 ASP C O 1
ATOM 11572 N N . LEU C 1 282 ? 58.477 15.056 66.837 1.00 8.91 290 LEU C N 1
ATOM 11573 C CA . LEU C 1 282 ? 59.907 14.973 66.649 1.00 8.85 290 LEU C CA 1
ATOM 11574 C C . LEU C 1 282 ? 60.613 16.324 66.726 1.00 8.72 290 LEU C C 1
ATOM 11575 O O . LEU C 1 282 ? 61.822 16.357 66.937 1.00 7.87 290 LEU C O 1
ATOM 11580 N N . SER C 1 283 ? 59.880 17.429 66.585 1.00 8.72 291 SER C N 1
ATOM 11581 C CA . SER C 1 283 ? 60.509 18.754 66.659 1.00 9.98 291 SER C CA 1
ATOM 11582 C C . SER C 1 283 ? 60.593 19.270 68.101 1.00 11.54 291 SER C C 1
ATOM 11583 O O . SER C 1 283 ? 61.144 20.341 68.372 1.00 10.97 291 SER C O 1
ATOM 11586 N N . GLU C 1 284 ? 60.034 18.520 69.031 1.00 13.74 292 GLU C N 1
ATOM 11587 C CA . GLU C 1 284 ? 60.031 18.982 70.402 1.00 15.64 292 GLU C CA 1
ATOM 11588 C C . GLU C 1 284 ? 61.314 18.548 71.091 1.00 14.38 292 GLU C C 1
ATOM 11589 O O . GLU C 1 284 ? 61.606 17.357 71.200 1.00 15.50 292 GLU C O 1
ATOM 11595 N N . ILE C 1 285 ? 62.089 19.530 71.532 1.00 13.20 293 ILE C N 1
ATOM 11596 C CA . ILE C 1 285 ? 63.235 19.280 72.396 1.00 14.09 293 ILE C CA 1
ATOM 11597 C C . ILE C 1 285 ? 62.907 19.784 73.803 1.00 13.19 293 ILE C C 1
ATOM 11598 O O . ILE C 1 285 ? 63.139 20.951 74.118 1.00 12.64 293 ILE C O 1
ATOM 11603 N N . PRO C 1 286 ? 62.368 18.907 74.659 1.00 13.03 294 PRO C N 1
ATOM 11604 C CA . PRO C 1 286 ? 61.828 19.350 75.940 1.00 13.37 294 PRO C CA 1
ATOM 11605 C C . PRO C 1 286 ? 62.876 19.667 76.999 1.00 13.72 294 PRO C C 1
ATOM 11606 O O . PRO C 1 286 ? 64.003 19.160 76.949 1.00 12.69 294 PRO C O 1
ATOM 11610 N N . ASP C 1 287 ? 62.486 20.508 77.952 1.00 14.09 295 ASP C N 1
ATOM 11611 C CA . ASP C 1 287 ? 63.381 20.957 79.011 1.00 15.11 295 ASP C CA 1
ATOM 11612 C C . ASP C 1 287 ? 63.992 19.816 79.816 1.00 14.71 295 ASP C C 1
ATOM 11613 O O . ASP C 1 287 ? 65.114 19.926 80.286 1.00 13.97 295 ASP C O 1
ATOM 11618 N N . LYS C 1 288 ? 63.254 18.725 79.986 1.00 15.52 296 LYS C N 1
ATOM 11619 C CA . LYS C 1 288 ? 63.744 17.626 80.807 1.00 17.35 296 LYS C CA 1
ATOM 11620 C C . LYS C 1 288 ? 64.885 16.858 80.123 1.00 14.92 296 LYS C C 1
ATOM 11621 O O . LYS C 1 288 ? 65.628 16.155 80.797 1.00 13.54 296 LYS C O 1
ATOM 11627 N N . LYS C 1 289 ? 65.030 16.998 78.802 1.00 12.52 297 LYS C N 1
ATOM 11628 C CA . LYS C 1 289 ? 66.157 16.367 78.102 1.00 12.27 297 LYS C CA 1
ATOM 11629 C C . LYS C 1 289 ? 67.384 17.257 78.172 1.00 11.67 297 LYS C C 1
ATOM 11630 O O . LYS C 1 289 ? 67.347 18.431 77.799 1.00 10.06 297 LYS C O 1
ATOM 11636 N N . LYS C 1 290 ? 68.476 16.684 78.665 1.00 13.15 298 LYS C N 1
ATOM 11637 C CA . LYS C 1 290 ? 69.712 17.418 78.861 1.00 14.46 298 LYS C CA 1
ATOM 11638 C C . LYS C 1 290 ? 70.904 16.623 78.340 1.00 11.69 298 LYS C C 1
ATOM 11639 O O . LYS C 1 290 ? 70.788 15.442 78.052 1.00 10.34 298 LYS C O 1
ATOM 11645 N N . ASN C 1 291 ? 72.042 17.300 78.222 1.00 9.93 299 ASN C N 1
ATOM 11646 C CA . ASN C 1 291 ? 73.288 16.678 77.814 1.00 9.31 299 ASN C CA 1
ATOM 11647 C C . ASN C 1 291 ? 73.070 15.608 76.734 1.00 8.48 299 ASN C C 1
ATOM 11648 O O . ASN C 1 291 ? 72.545 15.919 75.674 1.00 8.37 299 ASN C O 1
ATOM 11653 N N . TYR C 1 292 ? 73.454 14.364 76.992 1.00 7.66 300 TYR C N 1
ATOM 11654 C CA . TYR C 1 292 ? 73.383 13.313 75.978 1.00 7.71 300 TYR C CA 1
ATOM 11655 C C . TYR C 1 292 ? 71.983 13.114 75.368 1.00 7.48 300 TYR C C 1
ATOM 11656 O O . TYR C 1 292 ? 71.829 12.968 74.140 1.00 6.66 300 TYR C O 1
ATOM 11665 N N . GLY C 1 293 ? 70.973 13.025 76.233 1.00 8.14 301 GLY C N 1
ATOM 11666 C CA . GLY C 1 293 ? 69.590 12.744 75.794 1.00 8.03 301 GLY C CA 1
ATOM 11667 C C . GLY C 1 293 ? 69.089 13.836 74.864 1.00 8.77 301 GLY C C 1
ATOM 11668 O O . GLY C 1 293 ? 68.427 13.573 73.856 1.00 8.46 301 GLY C O 1
ATOM 11669 N N . ARG C 1 294 ? 69.411 15.074 75.217 1.00 9.36 302 ARG C N 1
ATOM 11670 C CA . ARG C 1 294 ? 69.099 16.221 74.384 1.00 9.88 302 ARG C CA 1
ATOM 11671 C C . ARG C 1 294 ? 69.769 16.104 73.011 1.00 8.66 302 ARG C C 1
ATOM 11672 O O . ARG C 1 294 ? 69.139 16.364 71.981 1.00 8.07 302 ARG C O 1
ATOM 11680 N N . LYS C 1 295 ? 71.037 15.709 72.980 1.00 8.50 303 LYS C N 1
ATOM 11681 C CA . LYS C 1 295 ? 71.721 15.498 71.690 1.00 8.80 303 LYS C CA 1
ATOM 11682 C C . LYS C 1 295 ? 70.991 14.500 70.794 1.00 8.02 303 LYS C C 1
ATOM 11683 O O . LYS C 1 295 ? 70.877 14.705 69.588 1.00 7.75 303 LYS C O 1
ATOM 11689 N N . ALA C 1 296 ? 70.502 13.419 71.383 1.00 8.43 304 ALA C N 1
ATOM 11690 C CA . ALA C 1 296 ? 69.820 12.383 70.614 1.00 7.88 304 ALA C CA 1
ATOM 11691 C C . ALA C 1 296 ? 68.490 12.887 70.057 1.00 7.73 304 ALA C C 1
ATOM 11692 O O . ALA C 1 296 ? 68.096 12.519 68.944 1.00 8.18 304 ALA C O 1
ATOM 11694 N N . TYR C 1 297 ? 67.799 13.742 70.802 1.00 7.20 305 TYR C N 1
ATOM 11695 C CA . TYR C 1 297 ? 66.540 14.298 70.306 1.00 7.32 305 TYR C CA 1
ATOM 11696 C C . TYR C 1 297 ? 66.825 15.231 69.134 1.00 6.82 305 TYR C C 1
ATOM 11697 O O . TYR C 1 297 ? 66.113 15.241 68.133 1.00 6.11 305 TYR C O 1
ATOM 11706 N N . ILE C 1 298 ? 67.869 16.034 69.292 1.00 6.75 306 ILE C N 1
ATOM 11707 C CA . ILE C 1 298 ? 68.312 16.937 68.249 1.00 6.61 306 ILE C CA 1
ATOM 11708 C C . ILE C 1 298 ? 68.746 16.153 67.010 1.00 7.00 306 ILE C C 1
ATOM 11709 O O . ILE C 1 298 ? 68.321 16.462 65.913 1.00 6.35 306 ILE C O 1
ATOM 11714 N N . GLU C 1 299 ? 69.570 15.125 67.203 1.00 7.92 307 GLU C N 1
ATOM 11715 C CA . GLU C 1 299 ? 70.065 14.309 66.102 1.00 8.71 307 GLU C CA 1
ATOM 11716 C C . GLU C 1 299 ? 68.921 13.669 65.308 1.00 9.22 307 GLU C C 1
ATOM 11717 O O . GLU C 1 299 ? 68.940 13.677 64.083 1.00 9.93 307 GLU C O 1
ATOM 11723 N N . ARG C 1 300 ? 67.913 13.116 65.971 1.00 9.93 308 ARG C N 1
ATOM 11724 C CA . ARG C 1 300 ? 66.845 12.489 65.197 1.00 10.53 308 ARG C CA 1
ATOM 11725 C C . ARG C 1 300 ? 65.911 13.508 64.506 1.00 8.69 308 ARG C C 1
ATOM 11726 O O . ARG C 1 300 ? 65.376 13.231 63.423 1.00 8.09 308 ARG C O 1
ATOM 11734 N N . TYR C 1 301 ? 65.725 14.686 65.093 1.00 7.37 309 TYR C N 1
ATOM 11735 C CA . TYR C 1 301 ? 64.978 15.739 64.392 1.00 7.17 309 TYR C CA 1
ATOM 11736 C C . TYR C 1 301 ? 65.708 16.157 63.129 1.00 7.29 309 TYR C C 1
ATOM 11737 O O . TYR C 1 301 ? 65.109 16.273 62.074 1.00 8.55 309 TYR C O 1
ATOM 11746 N N . GLN C 1 302 ? 67.010 16.386 63.235 1.00 7.16 310 GLN C N 1
ATOM 11747 C CA . GLN C 1 302 ? 67.786 16.787 62.073 1.00 7.32 310 GLN C CA 1
ATOM 11748 C C . GLN C 1 302 ? 67.736 15.712 61.000 1.00 7.04 310 GLN C C 1
ATOM 11749 O O . GLN C 1 302 ? 67.722 16.026 59.810 1.00 6.85 310 GLN C O 1
ATOM 11755 N N . PHE C 1 303 ? 67.708 14.447 61.406 1.00 6.74 311 PHE C N 1
ATOM 11756 C CA . PHE C 1 303 ? 67.669 13.385 60.427 1.00 6.73 311 PHE C CA 1
ATOM 11757 C C . PHE C 1 303 ? 66.414 13.442 59.572 1.00 6.71 311 PHE C C 1
ATOM 11758 O O . PHE C 1 303 ? 66.479 13.252 58.354 1.00 6.31 311 PHE C O 1
ATOM 11766 N N . VAL C 1 304 ? 65.262 13.667 60.188 1.00 7.24 312 VAL C N 1
ATOM 11767 C CA . VAL C 1 304 ? 64.040 13.686 59.389 1.00 7.57 312 VAL C CA 1
ATOM 11768 C C . VAL C 1 304 ? 64.014 14.920 58.497 1.00 7.81 312 VAL C C 1
ATOM 11769 O O . VAL C 1 304 ? 63.403 14.899 57.434 1.00 7.31 312 VAL C O 1
ATOM 11773 N N . GLN C 1 305 ? 64.695 15.987 58.912 1.00 8.81 313 GLN C N 1
ATOM 11774 C CA . GLN C 1 305 ? 64.834 17.153 58.040 1.00 9.66 313 GLN C CA 1
ATOM 11775 C C . GLN C 1 305 ? 65.662 16.790 56.797 1.00 8.33 313 GLN C C 1
ATOM 11776 O O . GLN C 1 305 ? 65.316 17.179 55.681 1.00 7.49 313 GLN C O 1
ATOM 11782 N N . HIS C 1 306 ? 66.748 16.050 56.989 1.00 7.18 314 HIS C N 1
ATOM 11783 C CA . HIS C 1 306 ? 67.589 15.646 55.866 1.00 7.95 314 HIS C CA 1
ATOM 11784 C C . HIS C 1 306 ? 66.906 14.632 54.968 1.00 8.41 314 HIS C C 1
ATOM 11785 O O . HIS C 1 306 ? 67.064 14.687 53.750 1.00 10.94 314 HIS C O 1
ATOM 11792 N N . PHE C 1 307 ? 66.170 13.694 55.558 1.00 7.55 315 PHE C N 1
ATOM 11793 C CA . PHE C 1 307 ? 65.410 12.738 54.771 1.00 7.50 315 PHE C CA 1
ATOM 11794 C C . PHE C 1 307 ? 64.355 13.449 53.907 1.00 7.62 315 PHE C C 1
ATOM 11795 O O . PHE C 1 307 ? 64.176 13.101 52.735 1.00 7.69 315 PHE C O 1
ATOM 11803 N N . TYR C 1 308 ? 63.660 14.434 54.477 1.00 7.36 316 TYR C N 1
ATOM 11804 C CA . TYR C 1 308 ? 62.708 15.251 53.706 1.00 7.98 316 TYR C CA 1
ATOM 11805 C C . TYR C 1 308 ? 63.370 15.866 52.473 1.00 8.16 316 TYR C C 1
ATOM 11806 O O . TYR C 1 308 ? 62.900 15.695 51.334 1.00 7.47 316 TYR C O 1
ATOM 11815 N N . ASP C 1 309 ? 64.464 16.588 52.710 1.00 8.99 317 ASP C N 1
ATOM 11816 C CA . ASP C 1 309 ? 65.240 17.180 51.625 1.00 9.84 317 ASP C CA 1
ATOM 11817 C C . ASP C 1 309 ? 65.658 16.138 50.594 1.00 9.86 317 ASP C C 1
ATOM 11818 O O . ASP C 1 309 ? 65.590 16.410 49.402 1.00 11.28 317 ASP C O 1
ATOM 11823 N N . TYR C 1 310 ? 66.079 14.956 51.051 1.00 9.05 318 TYR C N 1
ATOM 11824 C CA . TYR C 1 310 ? 66.516 13.892 50.152 1.00 9.36 318 TYR C CA 1
ATOM 11825 C C . TYR C 1 310 ? 65.402 13.482 49.203 1.00 10.97 318 TYR C C 1
ATOM 11826 O O . TYR C 1 310 ? 65.607 13.369 47.998 1.00 10.60 318 TYR C O 1
ATOM 11835 N N . VAL C 1 311 ? 64.218 13.233 49.759 1.00 12.40 319 VAL C N 1
ATOM 11836 C CA . VAL C 1 311 ? 63.089 12.810 48.947 1.00 11.50 319 VAL C CA 1
ATOM 11837 C C . VAL C 1 311 ? 62.653 13.969 48.034 1.00 12.75 319 VAL C C 1
ATOM 11838 O O . VAL C 1 311 ? 62.336 13.754 46.869 1.00 13.46 319 VAL C O 1
ATOM 11842 N N . LYS C 1 312 ? 62.670 15.194 48.549 1.00 12.64 320 LYS C N 1
ATOM 11843 C CA . LYS C 1 312 ? 62.337 16.362 47.731 1.00 15.00 320 LYS C CA 1
ATOM 11844 C C . LYS C 1 312 ? 63.242 16.485 46.518 1.00 15.60 320 LYS C C 1
ATOM 11845 O O . LYS C 1 312 ? 62.779 16.732 45.410 1.00 15.78 320 LYS C O 1
ATOM 11851 N N . GLU C 1 313 ? 64.537 16.303 46.734 1.00 16.22 321 GLU C N 1
ATOM 11852 C CA . GLU C 1 313 ? 65.518 16.422 45.666 1.00 16.67 321 GLU C CA 1
ATOM 11853 C C . GLU C 1 313 ? 65.601 15.179 44.807 1.00 16.69 321 GLU C C 1
ATOM 11854 O O . GLU C 1 313 ? 66.021 15.259 43.663 1.00 18.84 321 GLU C O 1
ATOM 11860 N N . ASN C 1 314 ? 65.216 14.031 45.352 1.00 14.69 322 ASN C N 1
ATOM 11861 C CA . ASN C 1 314 ? 65.340 12.785 44.627 1.00 13.51 322 ASN C CA 1
ATOM 11862 C C . ASN C 1 314 ? 64.036 12.000 44.572 1.00 14.27 322 ASN C C 1
ATOM 11863 O O . ASN C 1 314 ? 63.947 10.914 45.143 1.00 12.45 322 ASN C O 1
ATOM 11868 N N . PRO C 1 315 ? 63.026 12.534 43.872 1.00 14.65 323 PRO C N 1
ATOM 11869 C CA . PRO C 1 315 ? 61.705 11.899 43.865 1.00 15.75 323 PRO C CA 1
ATOM 11870 C C . PRO C 1 315 ? 61.695 10.528 43.187 1.00 17.38 323 PRO C C 1
ATOM 11871 O O . PRO C 1 315 ? 60.749 9.765 43.354 1.00 17.80 323 PRO C O 1
ATOM 11875 N N . ASP C 1 316 ? 62.752 10.216 42.448 1.00 19.81 324 ASP C N 1
ATOM 11876 C CA . ASP C 1 316 ? 62.906 8.896 41.849 1.00 22.95 324 ASP C CA 1
ATOM 11877 C C . ASP C 1 316 ? 63.621 7.917 42.785 1.00 20.44 324 ASP C C 1
ATOM 11878 O O . ASP C 1 316 ? 63.660 6.723 42.510 1.00 16.72 324 ASP C O 1
ATOM 11883 N N . LEU C 1 317 ? 64.182 8.426 43.883 1.00 16.82 325 LEU C N 1
ATOM 11884 C CA . LEU C 1 317 ? 64.915 7.599 44.846 1.00 15.51 325 LEU C CA 1
ATOM 11885 C C . LEU C 1 317 ? 66.056 6.828 44.189 1.00 16.95 325 LEU C C 1
ATOM 11886 O O . LEU C 1 317 ? 66.412 5.739 44.632 1.00 16.46 325 LEU C O 1
ATOM 11891 N N . LYS C 1 318 ? 66.635 7.401 43.140 1.00 18.57 326 LYS C N 1
ATOM 11892 C CA . LYS C 1 318 ? 67.691 6.734 42.391 1.00 20.31 326 LYS C CA 1
ATOM 11893 C C . LYS C 1 318 ? 69.042 6.745 43.132 1.00 17.75 326 LYS C C 1
ATOM 11894 O O . LYS C 1 318 ? 69.635 5.692 43.369 1.00 17.81 326 LYS C O 1
ATOM 11900 N N . THR C 1 319 ? 69.535 7.929 43.485 1.00 15.19 327 THR C N 1
ATOM 11901 C CA . THR C 1 319 ? 70.745 8.027 44.297 1.00 14.59 327 THR C CA 1
ATOM 11902 C C . THR C 1 319 ? 70.430 7.514 45.700 1.00 12.56 327 THR C C 1
ATOM 11903 O O . THR C 1 319 ? 69.422 7.903 46.289 1.00 12.03 327 THR C O 1
ATOM 11907 N N . PRO C 1 320 ? 71.269 6.619 46.229 1.00 10.97 328 PRO C N 1
ATOM 11908 C CA . PRO C 1 320 ? 71.040 6.146 47.588 1.00 10.93 328 PRO C CA 1
ATOM 11909 C C . PRO C 1 320 ? 71.062 7.290 48.610 1.00 11.02 328 PRO C C 1
ATOM 11910 O O . PRO C 1 320 ? 71.733 8.307 48.381 1.00 10.21 328 PRO C O 1
ATOM 11914 N N . TYR C 1 321 ? 70.331 7.132 49.717 1.00 9.27 329 TYR C N 1
ATOM 11915 C CA . TYR C 1 321 ? 70.293 8.169 50.747 1.00 8.83 329 TYR C CA 1
ATOM 11916 C C . TYR C 1 321 ? 71.695 8.444 51.294 1.00 9.36 329 TYR C C 1
ATOM 11917 O O . TYR C 1 321 ? 72.088 9.598 51.502 1.00 9.41 329 TYR C O 1
ATOM 11926 N N . SER C 1 322 ? 72.446 7.375 51.530 1.00 9.71 330 SER C N 1
ATOM 11927 C CA . SER C 1 322 ? 73.776 7.499 52.107 1.00 10.07 330 SER C CA 1
ATOM 11928 C C . SER C 1 322 ? 74.713 8.288 51.204 1.00 10.40 330 SER C C 1
ATOM 11929 O O . SER C 1 322 ? 75.578 9.021 51.691 1.00 11.44 330 SER C O 1
ATOM 11932 N N . VAL C 1 323 ? 74.542 8.129 49.894 1.00 10.57 331 VAL C N 1
ATOM 11933 C CA . VAL C 1 323 ? 75.406 8.782 48.922 1.00 10.33 331 VAL C CA 1
ATOM 11934 C C . VAL C 1 323 ? 75.041 10.261 48.883 1.00 9.68 331 VAL C C 1
ATOM 11935 O O . VAL C 1 323 ? 75.902 11.124 48.991 1.00 9.51 331 VAL C O 1
ATOM 11939 N N . TRP C 1 324 ? 73.750 10.543 48.766 1.00 9.45 332 TRP C N 1
ATOM 11940 C CA . TRP C 1 324 ? 73.257 11.906 48.815 1.00 9.58 332 TRP C CA 1
ATOM 11941 C C . TRP C 1 324 ? 73.709 12.589 50.113 1.00 9.54 332 TRP C C 1
ATOM 11942 O O . TRP C 1 324 ? 74.197 13.713 50.092 1.00 8.65 332 TRP C O 1
ATOM 11953 N N . ALA C 1 325 ? 73.558 11.908 51.241 1.00 9.48 333 ALA C N 1
ATOM 11954 C CA . ALA C 1 325 ? 73.841 12.533 52.534 1.00 11.61 333 ALA C CA 1
ATOM 11955 C C . ALA C 1 325 ? 75.312 12.926 52.629 1.00 12.91 333 ALA C C 1
ATOM 11956 O O . ALA C 1 325 ? 75.649 14.021 53.091 1.00 10.38 333 ALA C O 1
ATOM 11958 N N . LYS C 1 326 ? 76.172 12.011 52.189 1.00 15.49 334 LYS C N 1
ATOM 11959 C CA . LYS C 1 326 ? 77.611 12.231 52.156 1.00 17.58 334 LYS C CA 1
ATOM 11960 C C . LYS C 1 326 ? 77.928 13.450 51.296 1.00 16.32 334 LYS C C 1
ATOM 11961 O O . LYS C 1 326 ? 78.612 14.361 51.729 1.00 15.92 334 LYS C O 1
ATOM 11967 N N . LYS C 1 327 ? 77.418 13.475 50.074 1.00 14.77 335 LYS C N 1
ATOM 11968 C CA . LYS C 1 327 ? 77.670 14.600 49.188 1.00 17.32 335 LYS C CA 1
ATOM 11969 C C . LYS C 1 327 ? 77.246 15.934 49.811 1.00 16.50 335 LYS C C 1
ATOM 11970 O O . LYS C 1 327 ? 77.840 16.968 49.524 1.00 14.07 335 LYS C O 1
ATOM 11976 N N . ASN C 1 328 ? 76.216 15.909 50.655 1.00 15.26 336 ASN C N 1
ATOM 11977 C CA . ASN C 1 328 ? 75.681 17.130 51.250 1.00 14.80 336 ASN C CA 1
ATOM 11978 C C . ASN C 1 328 ? 76.161 17.346 52.674 1.00 14.83 336 ASN C C 1
ATOM 11979 O O . ASN C 1 328 ? 75.692 18.253 53.370 1.00 15.14 336 ASN C O 1
ATOM 11984 N N . LYS C 1 329 ? 77.093 16.500 53.097 1.00 14.03 337 LYS C N 1
ATOM 11985 C CA . LYS C 1 329 ? 77.769 16.646 54.382 1.00 15.26 337 LYS C CA 1
ATOM 11986 C C . LYS C 1 329 ? 76.849 16.521 55.593 1.00 11.93 337 LYS C C 1
ATOM 11987 O O . LYS C 1 329 ? 77.174 17.021 56.673 1.00 9.61 337 LYS C O 1
ATOM 11993 N N . VAL C 1 330 ? 75.722 15.830 55.412 1.00 10.29 338 VAL C N 1
ATOM 11994 C CA . VAL C 1 330 ? 74.787 15.561 56.508 1.00 9.45 338 VAL C CA 1
ATOM 11995 C C . VAL C 1 330 ? 74.684 14.060 56.811 1.00 9.21 338 VAL C C 1
ATOM 11996 O O . VAL C 1 330 ? 73.712 13.599 57.406 1.00 9.32 338 VAL C O 1
ATOM 12000 N N . ASN C 1 331 ? 75.709 13.307 56.415 1.00 9.77 339 ASN C N 1
ATOM 12001 C CA . ASN C 1 331 ? 75.767 11.861 56.644 1.00 10.56 339 ASN C CA 1
ATOM 12002 C C . ASN C 1 331 ? 75.987 11.470 58.108 1.00 10.34 339 ASN C C 1
ATOM 12003 O O . ASN C 1 331 ? 76.589 12.221 58.873 1.00 8.94 339 ASN C O 1
ATOM 12008 N N . SER C 1 332 ? 75.502 10.291 58.496 1.00 10.73 340 SER C N 1
ATOM 12009 C CA . SER C 1 332 ? 75.910 9.709 59.771 1.00 11.83 340 SER C CA 1
ATOM 12010 C C . SER C 1 332 ? 77.326 9.147 59.616 1.00 11.68 340 SER C C 1
ATOM 12011 O O . SER C 1 332 ? 77.768 8.822 58.524 1.00 10.22 340 SER C O 1
ATOM 12014 N N . TRP C 1 333 ? 78.036 9.034 60.722 1.00 13.04 341 TRP C N 1
ATOM 12015 C CA . TRP C 1 333 ? 79.393 8.551 60.673 1.00 13.22 341 TRP C CA 1
ATOM 12016 C C . TRP C 1 333 ? 79.440 7.035 60.572 1.00 14.65 341 TRP C C 1
ATOM 12017 O O . TRP C 1 333 ? 78.709 6.305 61.248 1.00 12.68 341 TRP C O 1
ATOM 12028 N N A GLU C 1 334 ? 80.298 6.569 59.668 0.50 14.99 342 GLU C N 1
ATOM 12029 N N B GLU C 1 334 ? 80.321 6.549 59.727 0.50 16.73 342 GLU C N 1
ATOM 12030 C CA A GLU C 1 334 ? 80.557 5.150 59.468 0.50 16.46 342 GLU C CA 1
ATOM 12031 C CA B GLU C 1 334 ? 80.554 5.137 59.702 0.50 19.44 342 GLU C CA 1
ATOM 12032 C C A GLU C 1 334 ? 82.058 4.885 59.488 0.50 17.25 342 GLU C C 1
ATOM 12033 C C B GLU C 1 334 ? 82.035 4.880 59.545 0.50 19.06 342 GLU C C 1
ATOM 12034 O O A GLU C 1 334 ? 82.832 5.719 59.024 0.50 17.59 342 GLU C O 1
ATOM 12035 O O B GLU C 1 334 ? 82.774 5.712 59.027 0.50 19.23 342 GLU C O 1
ATOM 12046 N N . PRO C 1 335 ? 82.480 3.723 60.018 1.00 17.94 343 PRO C N 1
ATOM 12047 C CA . PRO C 1 335 ? 83.892 3.415 59.945 1.00 17.82 343 PRO C CA 1
ATOM 12048 C C . PRO C 1 335 ? 84.318 3.135 58.522 1.00 18.06 343 PRO C C 1
ATOM 12049 O O . PRO C 1 335 ? 83.542 2.587 57.736 1.00 17.49 343 PRO C O 1
ATOM 12053 N N . ASP C 1 336 ? 85.548 3.516 58.198 1.00 18.89 344 ASP C N 1
ATOM 12054 C CA . ASP C 1 336 ? 86.130 3.211 56.905 1.00 19.40 344 ASP C CA 1
ATOM 12055 C C . ASP C 1 336 ? 87.128 2.077 57.098 1.00 16.62 344 ASP C C 1
ATOM 12056 O O . ASP C 1 336 ? 88.093 2.207 57.845 1.00 16.35 344 ASP C O 1
ATOM 12061 N N . TYR C 1 337 ? 86.876 0.954 56.443 1.00 14.78 345 TYR C N 1
ATOM 12062 C CA . TYR C 1 337 ? 87.712 -0.225 56.612 1.00 14.05 345 TYR C CA 1
ATOM 12063 C C . TYR C 1 337 ? 88.661 -0.411 55.441 1.00 14.20 345 TYR C C 1
ATOM 12064 O O . TYR C 1 337 ? 89.277 -1.457 55.316 1.00 15.39 345 TYR C O 1
ATOM 12073 N N . ASN C 1 338 ? 88.770 0.592 54.577 1.00 16.38 346 ASN C N 1
ATOM 12074 C CA . ASN C 1 338 ? 89.644 0.487 53.408 1.00 18.23 346 ASN C CA 1
ATOM 12075 C C . ASN C 1 338 ? 91.106 0.592 53.789 1.00 15.23 346 ASN C C 1
ATOM 12076 O O . ASN C 1 338 ? 91.461 1.322 54.706 1.00 16.65 346 ASN C O 1
ATOM 12081 N N . GLY C 1 339 ? 91.944 -0.156 53.084 1.00 14.36 347 GLY C N 1
ATOM 12082 C CA . GLY C 1 339 ? 93.384 -0.151 53.329 1.00 14.73 347 GLY C CA 1
ATOM 12083 C C . GLY C 1 339 ? 94.018 1.214 53.092 1.00 14.81 347 GLY C C 1
ATOM 12084 O O . GLY C 1 339 ? 93.623 1.955 52.192 1.00 14.69 347 GLY C O 1
ATOM 12085 N N . TYR C 1 340 ? 95.015 1.543 53.904 1.00 14.40 348 TYR C N 1
ATOM 12086 C CA . TYR C 1 340 ? 95.706 2.812 53.780 1.00 13.33 348 TYR C CA 1
ATOM 12087 C C . TYR C 1 340 ? 97.230 2.651 53.928 1.00 13.49 348 TYR C C 1
ATOM 12088 O O . TYR C 1 340 ? 97.965 3.637 53.938 1.00 15.17 348 TYR C O 1
ATOM 12097 N N . ILE C 1 341 ? 97.713 1.419 54.046 1.00 13.48 349 ILE C N 1
ATOM 12098 C CA . ILE C 1 341 ? 99.144 1.197 54.239 1.00 13.65 349 ILE C CA 1
ATOM 12099 C C . ILE C 1 341 ? 99.554 -0.203 53.817 1.00 13.34 349 ILE C C 1
ATOM 12100 O O . ILE C 1 341 ? 98.795 -1.156 53.974 1.00 11.72 349 ILE C O 1
ATOM 12105 N N . TRP C 1 342 ? 100.761 -0.318 53.277 1.00 12.81 350 TRP C N 1
ATOM 12106 C CA . TRP C 1 342 ? 101.351 -1.617 53.043 1.00 12.63 350 TRP C CA 1
ATOM 12107 C C . TRP C 1 342 ? 101.965 -2.109 54.340 1.00 13.78 350 TRP C C 1
ATOM 12108 O O . TRP C 1 342 ? 102.929 -1.544 54.852 1.00 13.98 350 TRP C O 1
ATOM 12119 N N . ARG C 1 343 ? 101.375 -3.160 54.886 1.00 13.77 351 ARG C N 1
ATOM 12120 C CA . ARG C 1 343 ? 101.890 -3.771 56.088 1.00 12.73 351 ARG C CA 1
ATOM 12121 C C . ARG C 1 343 ? 102.921 -4.811 55.714 1.00 12.31 351 ARG C C 1
ATOM 12122 O O . ARG C 1 343 ? 102.731 -5.579 54.765 1.00 10.73 351 ARG C O 1
ATOM 12130 N N . LEU C 1 344 ? 104.019 -4.835 56.455 1.00 12.72 352 LEU C N 1
ATOM 12131 C CA . LEU C 1 344 ? 105.005 -5.897 56.315 1.00 12.98 352 LEU C CA 1
ATOM 12132 C C . LEU C 1 344 ? 104.542 -7.083 57.146 1.00 11.29 352 LEU C C 1
ATOM 12133 O O . LEU C 1 344 ? 104.650 -7.043 58.362 1.00 12.83 352 LEU C O 1
ATOM 12138 N N . ASP C 1 345 ? 104.014 -8.120 56.502 1.00 10.89 353 ASP C N 1
ATOM 12139 C CA . ASP C 1 345 ? 103.498 -9.289 57.219 1.00 12.01 353 ASP C CA 1
ATOM 12140 C C . ASP C 1 345 ? 104.648 -10.122 57.747 1.00 12.19 353 ASP C C 1
ATOM 12141 O O . ASP C 1 345 ? 104.660 -10.536 58.907 1.00 12.00 353 ASP C O 1
ATOM 12146 N N . THR C 1 346 ? 105.606 -10.400 56.877 1.00 12.62 354 THR C N 1
ATOM 12147 C CA . THR C 1 346 ? 106.781 -11.138 57.290 1.00 13.12 354 THR C CA 1
ATOM 12148 C C . THR C 1 346 ? 107.962 -10.854 56.379 1.00 14.29 354 THR C C 1
ATOM 12149 O O . THR C 1 346 ? 107.862 -10.805 55.148 1.00 14.36 354 THR C O 1
ATOM 12153 N N . LYS C 1 347 ? 109.085 -10.627 57.029 1.00 16.17 355 LYS C N 1
ATOM 12154 C CA . LYS C 1 347 ? 110.295 -10.274 56.351 1.00 17.82 355 LYS C CA 1
ATOM 12155 C C . LYS C 1 347 ? 110.842 -11.503 55.661 1.00 18.67 355 LYS C C 1
ATOM 12156 O O . LYS C 1 347 ? 110.704 -12.610 56.167 1.00 18.90 355 LYS C O 1
ATOM 12162 N N . ASP C 1 348 ? 111.465 -11.311 54.506 1.00 19.97 356 ASP C N 1
ATOM 12163 C CA . ASP C 1 348 ? 112.135 -12.406 53.810 1.00 21.73 356 ASP C CA 1
ATOM 12164 C C . ASP C 1 348 ? 113.279 -12.934 54.667 1.00 22.09 356 ASP C C 1
ATOM 12165 O O . ASP C 1 348 ? 114.273 -12.243 54.869 1.00 22.68 356 ASP C O 1
ATOM 12170 N N . ARG C 1 349 ? 113.128 -14.163 55.157 1.00 23.91 357 ARG C N 1
ATOM 12171 C CA . ARG C 1 349 ? 114.087 -14.784 56.070 1.00 24.05 357 ARG C CA 1
ATOM 12172 C C . ARG C 1 349 ? 114.153 -16.284 55.819 1.00 25.72 357 ARG C C 1
ATOM 12173 O O . ARG C 1 349 ? 113.151 -16.900 55.454 1.00 25.54 357 ARG C O 1
ATOM 12181 N N . ASN C 1 350 ? 115.331 -16.867 56.026 1.00 25.80 358 ASN C N 1
ATOM 12182 C CA . ASN C 1 350 ? 115.539 -18.293 55.789 1.00 25.08 358 ASN C CA 1
ATOM 12183 C C . ASN C 1 350 ? 115.258 -19.121 57.028 1.00 23.44 358 ASN C C 1
ATOM 12184 O O . ASN C 1 350 ? 116.168 -19.556 57.733 1.00 26.63 358 ASN C O 1
ATOM 12189 N N . GLN C 1 351 ? 113.978 -19.330 57.285 1.00 21.52 359 GLN C N 1
ATOM 12190 C CA . GLN C 1 351 ? 113.530 -20.130 58.405 1.00 20.71 359 GLN C CA 1
ATOM 12191 C C . GLN C 1 351 ? 112.070 -20.471 58.145 1.00 17.86 359 GLN C C 1
ATOM 12192 O O . GLN C 1 351 ? 111.457 -19.890 57.253 1.00 18.64 359 GLN C O 1
ATOM 12198 N N . LEU C 1 352 ? 111.527 -21.424 58.895 1.00 15.93 360 LEU C N 1
ATOM 12199 C CA . LEU C 1 352 ? 110.116 -21.757 58.796 1.00 16.19 360 LEU C CA 1
ATOM 12200 C C . LEU C 1 352 ? 109.313 -20.539 59.235 1.00 16.69 360 LEU C C 1
ATOM 12201 O O . LEU C 1 352 ? 109.763 -19.776 60.103 1.00 15.42 360 LEU C O 1
ATOM 12206 N N . PRO C 1 353 ? 108.124 -20.345 58.633 1.00 16.73 361 PRO C N 1
ATOM 12207 C CA . PRO C 1 353 ? 107.264 -19.211 58.959 1.00 15.80 361 PRO C CA 1
ATOM 12208 C C . PRO C 1 353 ? 106.762 -19.319 60.383 1.00 17.58 361 PRO C C 1
ATOM 12209 O O . PRO C 1 353 ? 106.906 -20.380 61.001 1.00 22.05 361 PRO C O 1
ATOM 12213 N N . ARG C 1 354 ? 106.202 -18.235 60.911 1.00 16.20 362 ARG C N 1
ATOM 12214 C CA . ARG C 1 354 ? 105.695 -18.223 62.278 1.00 15.33 362 ARG C CA 1
ATOM 12215 C C . ARG C 1 354 ? 104.551 -19.227 62.430 1.00 13.61 362 ARG C C 1
ATOM 12216 O O . ARG C 1 354 ? 103.797 -19.463 61.484 1.00 13.26 362 ARG C O 1
ATOM 12224 N N . ASN C 1 355 ? 104.439 -19.826 63.611 1.00 12.23 363 ASN C N 1
ATOM 12225 C CA . ASN C 1 355 ? 103.342 -20.752 63.924 1.00 12.08 363 ASN C CA 1
ATOM 12226 C C . ASN C 1 355 ? 103.230 -21.923 62.942 1.00 12.26 363 ASN C C 1
ATOM 12227 O O . ASN C 1 355 ? 102.125 -22.382 62.647 1.00 14.29 363 ASN C O 1
ATOM 12232 N N . PHE C 1 356 ? 104.362 -22.409 62.437 1.00 11.98 364 PHE C N 1
ATOM 12233 C CA . PHE C 1 356 ? 104.346 -23.526 61.491 1.00 11.46 364 PHE C CA 1
ATOM 12234 C C . PHE C 1 356 ? 104.108 -24.843 62.212 1.00 11.06 364 PHE C C 1
ATOM 12235 O O . PHE C 1 356 ? 104.694 -25.078 63.266 1.00 14.26 364 PHE C O 1
ATOM 12243 N N . ARG C 1 357 ? 103.255 -25.700 61.662 1.00 10.84 365 ARG C N 1
ATOM 12244 C CA . ARG C 1 357 ? 103.078 -27.048 62.223 1.00 11.19 365 ARG C CA 1
ATOM 12245 C C . ARG C 1 357 ? 102.494 -28.019 61.221 1.00 12.41 365 ARG C C 1
ATOM 12246 O O . ARG C 1 357 ? 101.758 -27.623 60.315 1.00 11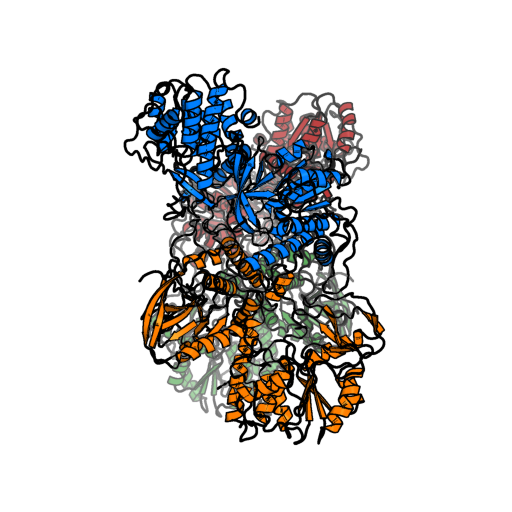.93 365 ARG C O 1
ATOM 12254 N N . THR C 1 358 ? 102.847 -29.292 61.393 1.00 12.19 366 THR C N 1
ATOM 12255 C CA . THR C 1 358 ? 102.225 -30.376 60.663 1.00 12.36 366 THR C CA 1
ATOM 12256 C C . THR C 1 358 ? 101.538 -31.248 61.693 1.00 12.20 366 THR C C 1
ATOM 12257 O O . THR C 1 358 ? 101.760 -31.095 62.886 1.00 11.06 366 THR C O 1
ATOM 12261 N N . MET C 1 359 ? 100.674 -32.141 61.244 1.00 14.27 367 MET C N 1
ATOM 12262 C CA . MET C 1 359 ? 99.979 -33.022 62.173 1.00 16.85 367 MET C CA 1
ATOM 12263 C C . MET C 1 359 ? 100.921 -34.075 62.749 1.00 17.36 367 MET C C 1
ATOM 12264 O O . MET C 1 359 ? 100.513 -34.860 63.607 1.00 21.19 367 MET C O 1
ATOM 12269 N N . ASN C 1 360 ? 102.172 -34.097 62.282 1.00 15.64 368 ASN C N 1
ATOM 12270 C CA . ASN C 1 360 ? 103.197 -34.951 62.887 1.00 16.35 368 ASN C CA 1
ATOM 12271 C C . ASN C 1 360 ? 104.039 -34.208 63.929 1.00 16.34 368 ASN C C 1
ATOM 12272 O O . ASN C 1 360 ? 104.959 -34.786 64.504 1.00 15.46 368 ASN C O 1
ATOM 12277 N N . SER C 1 361 ? 103.728 -32.936 64.177 1.00 15.09 369 SER C N 1
ATOM 12278 C CA . SER C 1 361 ? 104.569 -32.105 65.042 1.00 16.69 369 SER C CA 1
ATOM 12279 C C . SER C 1 361 ? 104.367 -32.424 66.523 1.00 16.78 369 SER C C 1
ATOM 12280 O O . SER C 1 361 ? 103.369 -33.027 66.910 1.00 18.00 369 SER C O 1
ATOM 12283 N N . ALA C 1 362 ? 105.326 -32.012 67.343 1.00 18.05 370 ALA C N 1
ATOM 12284 C CA . ALA C 1 362 ? 105.230 -32.182 68.796 1.00 19.39 370 ALA C CA 1
ATOM 12285 C C . ALA C 1 362 ? 104.225 -31.191 69.380 1.00 18.21 370 ALA C C 1
ATOM 12286 O O . ALA C 1 362 ? 104.076 -30.069 68.875 1.00 18.52 370 ALA C O 1
ATOM 12288 N N . PHE C 1 363 ? 103.517 -31.619 70.419 1.00 18.50 371 PHE C N 1
ATOM 12289 C CA . PHE C 1 363 ? 102.653 -30.725 71.164 1.00 20.02 371 PHE C CA 1
ATOM 12290 C C . PHE C 1 363 ? 103.503 -29.616 71.775 1.00 24.10 371 PHE C C 1
ATOM 12291 O O . PHE C 1 363 ? 104.672 -29.823 72.109 1.00 23.74 371 PHE C O 1
ATOM 12299 N N . ARG C 1 364 ? 102.910 -28.436 71.920 1.00 26.45 372 ARG C N 1
ATOM 12300 C CA . ARG C 1 364 ? 103.599 -27.296 72.518 1.00 29.07 372 ARG C CA 1
ATOM 12301 C C . ARG C 1 364 ? 103.826 -27.524 74.017 1.00 31.03 372 ARG C C 1
ATOM 12302 O O . ARG C 1 364 ? 103.124 -28.313 74.642 1.00 29.49 372 ARG C O 1
ATOM 12310 N N . THR C 1 365 ? 104.801 -26.825 74.593 1.00 34.46 373 THR C N 1
ATOM 12311 C CA . THR C 1 365 ? 105.064 -26.934 76.033 1.00 40.39 373 THR C CA 1
ATOM 12312 C C . THR C 1 365 ? 104.643 -25.689 76.820 1.00 39.57 373 THR C C 1
ATOM 12313 O O . THR C 1 365 ? 104.748 -25.662 78.046 1.00 41.29 373 THR C O 1
ATOM 12317 N N . ASP C 1 366 ? 104.144 -24.678 76.114 1.00 40.29 374 ASP C N 1
ATOM 12318 C CA . ASP C 1 366 ? 103.723 -23.423 76.735 1.00 38.89 374 ASP C CA 1
ATOM 12319 C C . ASP C 1 366 ? 102.201 -23.303 76.809 1.00 34.71 374 ASP C C 1
ATOM 12320 O O . ASP C 1 366 ? 101.643 -22.266 76.449 1.00 36.78 374 ASP C O 1
ATOM 12325 N N . VAL C 1 367 ? 101.525 -24.346 77.278 1.00 30.03 375 VAL C N 1
ATOM 12326 C CA . VAL C 1 367 ? 100.070 -24.301 77.376 1.00 29.06 375 VAL C CA 1
ATOM 12327 C C . VAL C 1 367 ? 99.604 -23.214 78.340 1.00 28.92 375 VAL C C 1
ATOM 12328 O O . VAL C 1 367 ? 100.068 -23.132 79.479 1.00 27.54 375 VAL C O 1
ATOM 12332 N N . ASN C 1 368 ? 98.684 -22.381 77.862 1.00 26.61 376 ASN C N 1
ATOM 12333 C CA . ASN C 1 368 ? 98.013 -21.389 78.696 1.00 24.64 376 ASN C CA 1
ATOM 12334 C C . ASN C 1 368 ? 96.525 -21.727 78.761 1.00 23.12 376 ASN C C 1
ATOM 12335 O O . ASN C 1 368 ? 95.768 -21.385 77.856 1.00 23.00 376 ASN C O 1
ATOM 12340 N N . VAL C 1 369 ? 96.112 -22.404 79.828 1.00 22.25 377 VAL C N 1
ATOM 12341 C CA . VAL C 1 369 ? 94.727 -22.853 79.970 1.00 22.10 377 VAL C CA 1
ATOM 12342 C C . VAL C 1 369 ? 93.729 -21.707 79.869 1.00 21.14 377 VAL C C 1
ATOM 12343 O O . VAL C 1 369 ? 92.575 -21.918 79.498 1.00 17.69 377 VAL C O 1
ATOM 12347 N N . LYS C 1 370 ? 94.163 -20.497 80.200 1.00 22.45 378 LYS C N 1
ATOM 12348 C CA . LYS C 1 370 ? 93.262 -19.349 80.164 1.00 26.56 378 LYS C CA 1
ATOM 12349 C C . LYS C 1 370 ? 92.977 -18.872 78.742 1.00 22.84 378 LYS C C 1
ATOM 12350 O O . LYS C 1 370 ? 92.039 -18.112 78.522 1.00 20.91 378 LYS C O 1
ATOM 12356 N N . LYS C 1 371 ? 93.763 -19.351 77.781 1.00 23.67 379 LYS C N 1
ATOM 12357 C CA . LYS C 1 371 ? 93.498 -19.084 76.367 1.00 22.66 379 LYS C CA 1
ATOM 12358 C C . LYS C 1 371 ? 92.864 -20.272 75.650 1.00 20.90 379 LYS C C 1
ATOM 12359 O O . LYS C 1 371 ? 92.804 -20.309 74.420 1.00 21.34 379 LYS C O 1
ATOM 12365 N N . THR C 1 372 ? 92.360 -21.232 76.418 1.00 18.23 380 THR C N 1
ATOM 12366 C CA . THR C 1 372 ? 91.689 -22.385 75.829 1.00 16.70 380 THR C CA 1
ATOM 12367 C C . THR C 1 372 ? 90.189 -22.155 75.904 1.00 16.40 380 THR C C 1
ATOM 12368 O O . THR C 1 372 ? 89.717 -21.089 75.520 1.00 20.94 380 THR C O 1
ATOM 12372 N N . GLY C 1 373 ? 89.426 -23.123 76.383 1.00 15.96 381 GLY C N 1
ATOM 12373 C CA . GLY C 1 373 ? 87.977 -22.960 76.414 1.00 16.50 381 GLY C CA 1
ATOM 12374 C C . GLY C 1 373 ? 87.279 -24.276 76.642 1.00 19.39 381 GLY C C 1
ATOM 12375 O O . GLY C 1 373 ? 87.916 -25.241 77.067 1.00 18.10 381 GLY C O 1
ATOM 12376 N N . LYS C 1 374 ? 85.975 -24.312 76.355 1.00 19.62 382 LYS C N 1
ATOM 12377 C CA . LYS C 1 374 ? 85.153 -25.497 76.579 1.00 22.29 382 LYS C CA 1
ATOM 12378 C C . LYS C 1 374 ? 85.706 -26.727 75.856 1.00 21.54 382 LYS C C 1
ATOM 12379 O O . LYS C 1 374 ? 85.935 -26.711 74.651 1.00 16.76 382 LYS C O 1
ATOM 12385 N N . GLY C 1 375 ? 85.910 -27.795 76.614 1.00 22.19 383 GLY C N 1
ATOM 12386 C CA . GLY C 1 375 ? 86.324 -29.067 76.050 1.00 23.15 383 GLY C CA 1
ATOM 12387 C C . GLY C 1 375 ? 87.817 -29.319 76.134 1.00 23.20 383 GLY C C 1
ATOM 12388 O O . GLY C 1 375 ? 88.278 -30.410 75.820 1.00 23.84 383 GLY C O 1
ATOM 12389 N N . PHE C 1 376 ? 88.582 -28.322 76.563 1.00 21.82 384 PHE C N 1
ATOM 12390 C CA . PHE C 1 376 ? 90.034 -28.442 76.501 1.00 20.27 384 PHE C CA 1
ATOM 12391 C C . PHE C 1 376 ? 90.589 -29.549 77.386 1.00 21.95 384 PHE C C 1
ATOM 12392 O O . PHE C 1 376 ? 90.274 -29.634 78.573 1.00 21.40 384 PHE C O 1
ATOM 12400 N N . THR C 1 377 ? 91.430 -30.384 76.787 1.00 19.95 385 THR C N 1
ATOM 12401 C CA . THR C 1 377 ? 92.236 -31.317 77.526 1.00 20.03 385 THR C CA 1
ATOM 12402 C C . THR C 1 377 ? 93.691 -31.254 77.084 1.00 22.21 385 THR C C 1
ATOM 12403 O O . THR C 1 377 ? 93.992 -31.081 75.900 1.00 23.56 385 THR C O 1
ATOM 12407 N N . PRO C 1 378 ? 94.606 -31.403 78.043 1.00 23.21 386 PRO C N 1
ATOM 12408 C CA . PRO C 1 378 ? 96.033 -31.429 77.744 1.00 24.51 386 PRO C CA 1
ATOM 12409 C C . PRO C 1 378 ? 96.495 -32.760 77.139 1.00 22.66 386 PRO C C 1
ATOM 12410 O O . PRO C 1 378 ? 97.636 -32.864 76.696 1.00 26.18 386 PRO C O 1
ATOM 12414 N N . THR C 1 379 ? 95.612 -33.755 77.109 1.00 22.52 387 THR C N 1
ATOM 12415 C CA . THR C 1 379 ? 95.971 -35.083 76.616 1.00 24.53 387 THR C CA 1
ATOM 12416 C C . THR C 1 379 ? 94.921 -35.638 75.668 1.00 22.79 387 THR C C 1
ATOM 12417 O O . THR C 1 379 ? 94.290 -36.656 75.959 1.00 26.35 387 THR C O 1
ATOM 12421 N N . PRO C 1 380 ? 94.726 -34.974 74.523 1.00 21.13 388 PRO C N 1
ATOM 12422 C CA . PRO C 1 380 ? 93.765 -35.466 73.550 1.00 19.99 388 PRO C CA 1
ATOM 12423 C C . PRO C 1 380 ? 94.338 -36.611 72.723 1.00 19.50 388 PRO C C 1
ATOM 12424 O O . PRO C 1 380 ? 95.560 -36.767 72.622 1.00 18.71 388 PRO C O 1
ATOM 12428 N N . THR C 1 381 ? 93.456 -37.402 72.132 1.00 19.75 389 THR C N 1
ATOM 12429 C CA . THR C 1 381 ? 93.879 -38.465 71.241 1.00 19.67 389 THR C CA 1
ATOM 12430 C C . THR C 1 381 ? 94.572 -37.873 70.016 1.00 19.60 389 THR C C 1
ATOM 12431 O O . THR C 1 381 ? 94.193 -36.808 69.533 1.00 17.90 389 THR C O 1
ATOM 12435 N N . ARG C 1 382 ? 95.587 -38.575 69.524 1.00 20.75 390 ARG C N 1
ATOM 12436 C CA . ARG C 1 382 ? 96.279 -38.194 68.302 1.00 19.93 390 ARG C CA 1
ATOM 12437 C C . ARG C 1 382 ? 95.806 -39.074 67.164 1.00 19.18 390 ARG C C 1
ATOM 12438 O O . ARG C 1 382 ? 96.430 -39.141 66.109 1.00 19.73 390 ARG C O 1
ATOM 12446 N N . LYS C 1 383 ? 94.684 -39.740 67.374 1.00 17.65 391 LYS C N 1
ATOM 12447 C CA . LYS C 1 383 ? 94.164 -40.634 66.369 1.00 16.98 391 LYS C CA 1
ATOM 12448 C C . LYS C 1 383 ? 93.880 -39.913 65.070 1.00 15.82 391 LYS C C 1
ATOM 12449 O O . LYS C 1 383 ? 93.192 -38.898 65.044 1.00 14.09 391 LYS C O 1
ATOM 12455 N N . GLY C 1 384 ? 94.395 -40.466 63.983 1.00 15.80 392 GLY C N 1
ATOM 12456 C CA . GLY C 1 384 ? 94.123 -39.936 62.656 1.00 15.05 392 GLY C CA 1
ATOM 12457 C C . GLY C 1 384 ? 95.157 -38.927 62.154 1.00 15.41 392 GLY C C 1
ATOM 12458 O O . GLY C 1 384 ? 95.224 -38.633 60.955 1.00 14.24 392 GLY C O 1
ATOM 12459 N N . LEU C 1 385 ? 95.957 -38.380 63.063 1.00 14.99 393 LEU C N 1
ATOM 12460 C CA . LEU C 1 385 ? 96.901 -37.326 62.697 1.00 15.97 393 LEU C CA 1
ATOM 12461 C C . LEU C 1 385 ? 97.977 -37.798 61.713 1.00 17.68 393 LEU C C 1
ATOM 12462 O O . LEU C 1 385 ? 98.493 -37.011 60.910 1.00 15.48 393 LEU C O 1
ATOM 12467 N N . ASP C 1 386 ? 98.308 -39.084 61.772 1.00 18.34 394 ASP C N 1
ATOM 12468 C CA . ASP C 1 386 ? 99.384 -39.633 60.948 1.00 19.01 394 ASP C CA 1
ATOM 12469 C C . ASP C 1 386 ? 98.999 -39.703 59.462 1.00 17.07 394 ASP C C 1
ATOM 12470 O O . ASP C 1 386 ? 99.867 -39.790 58.596 1.00 16.94 394 ASP C O 1
ATOM 12475 N N . THR C 1 387 ? 97.703 -39.667 59.161 1.00 15.63 395 THR C N 1
ATOM 12476 C CA . THR C 1 387 ? 97.258 -39.701 57.759 1.00 15.23 395 THR C CA 1
ATOM 12477 C C . THR C 1 387 ? 96.436 -38.466 57.366 1.00 13.81 395 THR C C 1
ATOM 12478 O O . THR C 1 387 ? 95.885 -38.413 56.274 1.00 15.07 395 THR C O 1
ATOM 12482 N N . LEU C 1 388 ? 96.359 -37.478 58.249 1.00 13.14 396 LEU C N 1
ATOM 12483 C CA . LEU C 1 388 ? 95.538 -36.289 58.001 1.00 14.04 396 LEU C CA 1
ATOM 12484 C C . LEU C 1 388 ? 96.154 -35.346 56.940 1.00 14.56 396 LEU C C 1
ATOM 12485 O O . LEU C 1 388 ? 95.446 -34.595 56.283 1.00 15.37 396 LEU C O 1
ATOM 12490 N N . TYR C 1 389 ? 97.464 -35.434 56.755 1.00 13.59 397 TYR C N 1
ATOM 12491 C CA . TYR C 1 389 ? 98.190 -34.691 55.728 1.00 14.60 397 TYR C CA 1
ATOM 12492 C C . TYR C 1 389 ? 97.819 -33.213 55.690 1.00 13.78 397 TYR C C 1
ATOM 12493 O O . TYR C 1 389 ? 97.319 -32.698 54.691 1.00 14.55 397 TYR C O 1
ATOM 12502 N N . MET C 1 390 ? 98.080 -32.525 56.784 1.00 13.84 398 MET C N 1
ATOM 12503 C CA . MET C 1 390 ? 97.686 -31.133 56.891 1.00 13.17 398 MET C CA 1
ATOM 12504 C C . MET C 1 390 ? 98.739 -30.377 57.647 1.00 12.80 398 MET C C 1
ATOM 12505 O O . MET C 1 390 ? 99.365 -30.925 58.556 1.00 12.25 398 MET C O 1
ATOM 12510 N N . SER C 1 391 ? 98.933 -29.115 57.276 1.00 12.51 399 SER C N 1
ATOM 12511 C CA . SER C 1 391 ? 99.830 -28.236 58.018 1.00 10.85 399 SER C CA 1
ATOM 12512 C C . SER C 1 391 ? 99.261 -26.829 58.038 1.00 10.29 399 SER C C 1
ATOM 12513 O O . SER C 1 391 ? 98.294 -26.537 57.340 1.00 10.66 399 SER C O 1
ATOM 12516 N N . GLY C 1 392 ? 99.833 -25.966 58.865 1.00 10.24 400 GLY C N 1
ATOM 12517 C CA . GLY C 1 392 ? 99.381 -24.583 58.953 1.00 9.99 400 GLY C CA 1
ATOM 12518 C C . GLY C 1 392 ? 100.486 -23.619 59.351 1.00 10.00 400 GLY C C 1
ATOM 12519 O O . GLY C 1 392 ? 101.469 -24.004 59.987 1.00 11.35 400 GLY C O 1
ATOM 12520 N N . SER C 1 393 ? 100.345 -22.358 58.967 1.00 9.38 401 SER C N 1
ATOM 12521 C CA . SER C 1 393 ? 101.279 -21.347 59.424 1.00 9.67 401 SER C CA 1
ATOM 12522 C C . SER C 1 393 ? 100.749 -19.942 59.210 1.00 8.81 401 SER C C 1
ATOM 12523 O O . SER C 1 393 ? 99.674 -19.735 58.652 1.00 8.10 401 SER C O 1
ATOM 12526 N N . ALA C 1 394 ? 101.526 -18.984 59.687 1.00 8.86 402 ALA C N 1
ATOM 12527 C CA . ALA C 1 394 ? 101.351 -17.587 59.337 1.00 8.64 402 ALA C CA 1
ATOM 12528 C C . ALA C 1 394 ? 101.705 -17.379 57.868 1.00 8.93 402 ALA C C 1
ATOM 12529 O O . ALA C 1 394 ? 102.139 -18.301 57.176 1.00 8.58 402 ALA C O 1
ATOM 12531 N N . GLU C 1 395 ? 101.525 -16.164 57.383 1.00 9.46 403 GLU C N 1
ATOM 12532 C CA . GLU C 1 395 ? 101.941 -15.859 56.027 1.00 10.65 403 GLU C CA 1
ATOM 12533 C C . GLU C 1 395 ? 103.438 -16.133 55.914 1.00 10.61 403 GLU C C 1
ATOM 12534 O O . GLU C 1 395 ? 104.145 -16.169 56.928 1.00 9.63 403 GLU C O 1
ATOM 12540 N N . PHE C 1 396 ? 103.904 -16.362 54.687 1.00 10.86 404 PHE C N 1
ATOM 12541 C CA . PHE C 1 396 ? 105.324 -16.657 54.436 1.00 11.68 404 PHE C CA 1
ATOM 12542 C C . PHE C 1 396 ? 105.942 -15.744 53.372 1.00 11.60 404 PHE C C 1
ATOM 12543 O O . PHE C 1 396 ? 105.327 -15.440 52.350 1.00 10.56 404 PHE C O 1
ATOM 12551 N N . SER C 1 397 ? 107.163 -15.303 53.645 1.00 12.28 405 SER C N 1
ATOM 12552 C CA . SER C 1 397 ? 107.992 -14.656 52.653 1.00 12.75 405 SER C CA 1
ATOM 12553 C C . SER C 1 397 ? 108.569 -15.736 51.724 1.00 14.37 405 SER C C 1
ATOM 12554 O O . SER C 1 397 ? 108.330 -16.926 51.929 1.00 14.20 405 SER C O 1
ATOM 12557 N N . ASN C 1 398 ? 109.353 -15.328 50.730 1.00 15.84 406 ASN C N 1
ATOM 12558 C CA . ASN C 1 398 ? 110.046 -16.283 49.864 1.00 17.31 406 ASN C CA 1
ATOM 12559 C C . ASN C 1 398 ? 110.969 -17.200 50.656 1.00 16.40 406 ASN C C 1
ATOM 12560 O O . ASN C 1 398 ? 110.931 -18.426 50.526 1.00 16.17 406 ASN C O 1
ATOM 12565 N N . GLY C 1 399 ? 111.798 -16.597 51.492 1.00 15.89 407 GLY C N 1
ATOM 12566 C CA . GLY C 1 399 ? 112.709 -17.356 52.325 1.00 14.94 407 GLY C CA 1
ATOM 12567 C C . GLY C 1 399 ? 111.990 -18.394 53.157 1.00 13.30 407 GLY C C 1
ATOM 12568 O O . GLY C 1 399 ? 112.509 -19.483 53.361 1.00 13.71 407 GLY C O 1
ATOM 12569 N N . GLU C 1 400 ? 110.804 -18.065 53.659 1.00 13.26 408 GLU C N 1
ATOM 12570 C CA . GLU C 1 400 ? 110.105 -18.983 54.560 1.00 13.41 408 GLU C CA 1
ATOM 12571 C C . GLU C 1 400 ? 109.433 -20.100 53.775 1.00 12.88 408 GLU C C 1
ATOM 12572 O O . GLU C 1 400 ? 109.300 -21.225 54.261 1.00 10.91 408 GLU C O 1
ATOM 12578 N N . LEU C 1 401 ? 109.029 -19.801 52.550 1.00 13.66 409 LEU C N 1
ATOM 12579 C CA . LEU C 1 401 ? 108.500 -20.844 51.695 1.00 15.59 409 LEU C CA 1
ATOM 12580 C C . LEU C 1 401 ? 109.598 -21.848 51.368 1.00 17.26 409 LEU C C 1
ATOM 12581 O O . LEU C 1 401 ? 109.356 -23.052 51.383 1.00 15.91 409 LEU C O 1
ATOM 12586 N N . GLN C 1 402 ? 110.802 -21.352 51.100 1.00 18.56 410 GLN C N 1
ATOM 12587 C CA . GLN C 1 402 ? 111.929 -22.229 50.762 1.00 20.82 410 GLN C CA 1
ATOM 12588 C C . GLN C 1 402 ? 112.268 -23.146 51.919 1.00 18.77 410 GLN C C 1
ATOM 12589 O O . GLN C 1 402 ? 112.637 -24.294 51.709 1.00 24.15 410 GLN C O 1
ATOM 12595 N N . ALA C 1 403 ? 112.150 -22.650 53.144 1.00 16.51 411 ALA C N 1
ATOM 12596 C CA . ALA C 1 403 ? 112.365 -23.498 54.301 1.00 16.62 411 ALA C CA 1
ATOM 12597 C C . ALA C 1 403 ? 111.221 -24.512 54.472 1.00 18.22 411 ALA C C 1
ATOM 12598 O O . ALA C 1 403 ? 111.430 -25.617 54.973 1.00 19.91 411 ALA C O 1
ATOM 12600 N N . MET C 1 404 ? 110.012 -24.147 54.058 1.00 20.28 412 MET C N 1
ATOM 12601 C CA . MET C 1 404 ? 108.868 -25.060 54.181 1.00 22.16 412 MET C CA 1
ATOM 12602 C C . MET C 1 404 ? 108.972 -26.242 53.235 1.00 20.54 412 MET C C 1
ATOM 12603 O O . MET C 1 404 ? 108.599 -27.355 53.577 1.00 20.21 412 MET C O 1
ATOM 12608 N N . LEU C 1 405 ? 109.480 -25.984 52.041 1.00 21.41 413 LEU C N 1
ATOM 12609 C CA . LEU C 1 405 ? 109.466 -26.968 50.977 1.00 26.28 413 LEU C CA 1
ATOM 12610 C C . LEU C 1 405 ? 109.964 -28.355 51.361 1.00 23.49 413 LEU C C 1
ATOM 12611 O O . LEU C 1 405 ? 109.247 -29.322 51.172 1.00 25.03 413 LEU C O 1
ATOM 12616 N N . PRO C 1 406 ? 111.198 -28.461 51.879 1.00 26.59 414 PRO C N 1
ATOM 12617 C CA . PRO C 1 406 ? 111.739 -29.790 52.166 1.00 24.95 414 PRO C CA 1
ATOM 12618 C C . PRO C 1 406 ? 110.992 -30.494 53.279 1.00 23.80 414 PRO C C 1
ATOM 12619 O O . PRO C 1 406 ? 110.891 -31.722 53.276 1.00 22.16 414 PRO C O 1
ATOM 12623 N N . VAL C 1 407 ? 110.476 -29.726 54.232 1.00 22.05 415 VAL C N 1
ATOM 12624 C CA . VAL C 1 407 ? 109.741 -30.316 55.337 1.00 20.96 415 VAL C CA 1
ATOM 12625 C C . VAL C 1 407 ? 108.461 -30.951 54.811 1.00 18.28 415 VAL C C 1
ATOM 12626 O O . VAL C 1 407 ? 108.180 -32.107 55.104 1.00 18.71 415 VAL C O 1
ATOM 12630 N N . LEU C 1 408 ? 107.707 -30.208 54.009 1.00 16.28 416 LEU C N 1
ATOM 12631 C CA . LEU C 1 408 ? 106.446 -30.710 53.489 1.00 17.64 416 LEU C CA 1
ATOM 12632 C C . LEU C 1 408 ? 106.648 -31.867 52.519 1.00 19.91 416 LEU C C 1
ATOM 12633 O O . LEU C 1 408 ? 105.912 -32.846 52.560 1.00 19.79 416 LEU C O 1
ATOM 12638 N N . LYS C 1 409 ? 107.636 -31.756 51.642 1.00 21.53 417 LYS C N 1
ATOM 12639 C CA . LYS C 1 409 ? 107.932 -32.837 50.707 1.00 24.27 417 LYS C CA 1
ATOM 12640 C C . LYS C 1 409 ? 108.432 -34.091 51.423 1.00 23.54 417 LYS C C 1
ATOM 12641 O O . LYS C 1 409 ? 108.228 -35.206 50.955 1.00 21.31 417 LYS C O 1
ATOM 12647 N N . GLN C 1 410 ? 109.064 -33.904 52.574 1.00 25.97 418 GLN C N 1
ATOM 12648 C CA . GLN C 1 410 ? 109.462 -35.022 53.414 1.00 26.90 418 GLN C CA 1
ATOM 12649 C C . GLN C 1 410 ? 108.244 -35.811 53.918 1.00 24.11 418 GLN C C 1
ATOM 12650 O O . GLN C 1 410 ? 108.288 -37.034 53.996 1.00 22.77 418 GLN C O 1
ATOM 12656 N N . GLN C 1 411 ? 107.161 -35.114 54.262 1.00 20.02 419 GLN C N 1
ATOM 12657 C CA . GLN C 1 411 ? 106.020 -35.749 54.933 1.00 16.39 419 GLN C CA 1
ATOM 12658 C C . GLN C 1 411 ? 104.850 -36.043 53.999 1.00 15.50 419 GLN C C 1
ATOM 12659 O O . GLN C 1 411 ? 103.999 -36.873 54.296 1.00 16.71 419 GLN C O 1
ATOM 12665 N N . ALA C 1 412 ? 104.804 -35.354 52.872 1.00 16.59 420 ALA C N 1
ATOM 12666 C CA . ALA C 1 412 ? 103.669 -35.449 51.973 1.00 16.36 420 ALA C CA 1
ATOM 12667 C C . ALA C 1 412 ? 103.710 -36.735 51.153 1.00 18.70 420 ALA C C 1
ATOM 12668 O O . ALA C 1 412 ? 104.775 -37.172 50.723 1.00 18.11 420 ALA C O 1
ATOM 12670 N N . LYS C 1 413 ? 102.541 -37.334 50.944 1.00 20.29 421 LYS C N 1
ATOM 12671 C CA . LYS C 1 413 ? 102.424 -38.570 50.175 1.00 22.68 421 LYS C CA 1
ATOM 12672 C C . LYS C 1 413 ? 101.694 -38.317 48.865 1.00 22.37 421 LYS C C 1
ATOM 12673 O O . LYS C 1 413 ? 101.233 -39.250 48.217 1.00 24.15 421 LYS C O 1
ATOM 12679 N N . GLY C 1 414 ? 101.569 -37.046 48.496 1.00 20.62 422 GLY C N 1
ATOM 12680 C CA . GLY C 1 414 ? 100.828 -36.657 47.302 1.00 18.08 422 GLY C CA 1
ATOM 12681 C C . GLY C 1 414 ? 100.963 -35.165 47.067 1.00 17.28 422 GLY C C 1
ATOM 12682 O O . GLY C 1 414 ? 101.786 -34.512 47.695 1.00 19.62 422 GLY C O 1
ATOM 12683 N N . PRO C 1 415 ? 100.132 -34.611 46.181 1.00 16.08 423 PRO C N 1
ATOM 12684 C CA . PRO C 1 415 ? 100.211 -33.198 45.807 1.00 16.49 423 PRO C CA 1
ATOM 12685 C C . PRO C 1 415 ? 99.914 -32.223 46.949 1.00 16.27 423 PRO C C 1
ATOM 12686 O O . PRO C 1 415 ? 98.961 -32.407 47.703 1.00 18.60 423 PRO C O 1
ATOM 12690 N N . ILE C 1 416 ? 100.733 -31.181 47.041 1.00 14.99 424 ILE C N 1
ATOM 12691 C CA . ILE C 1 416 ? 100.657 -30.212 48.116 1.00 13.54 424 ILE C CA 1
ATOM 12692 C C . ILE C 1 416 ? 99.942 -28.945 47.682 1.00 12.31 424 ILE C C 1
ATOM 12693 O O . ILE C 1 416 ? 100.323 -28.318 46.697 1.00 12.57 424 ILE C O 1
ATOM 12698 N N . TYR C 1 417 ? 98.908 -28.570 48.426 1.00 11.64 425 TYR C N 1
ATOM 12699 C CA . TYR C 1 417 ? 98.167 -27.344 48.151 1.00 12.52 425 TYR C CA 1
ATOM 12700 C C . TYR C 1 417 ? 98.444 -26.324 49.245 1.00 11.64 425 TYR C C 1
ATOM 12701 O O . TYR C 1 417 ? 98.440 -26.646 50.431 1.00 11.49 425 TYR C O 1
ATOM 12710 N N . ILE C 1 418 ? 98.707 -25.095 48.830 1.00 11.74 426 ILE C N 1
ATOM 12711 C CA . ILE C 1 418 ? 98.738 -23.966 49.733 1.00 11.58 426 ILE C CA 1
ATOM 12712 C C . ILE C 1 418 ? 97.326 -23.381 49.726 1.00 11.30 426 ILE C C 1
ATOM 12713 O O . ILE C 1 418 ? 96.838 -22.925 48.686 1.00 10.72 426 ILE C O 1
ATOM 12718 N N . MET C 1 419 ? 96.662 -23.437 50.878 1.00 10.21 427 MET C N 1
ATOM 12719 C CA . MET C 1 419 ? 95.328 -22.894 51.021 1.00 9.93 427 MET C CA 1
ATOM 12720 C C . MET C 1 419 ? 95.437 -21.508 51.653 1.00 9.59 427 MET C C 1
ATOM 12721 O O . MET C 1 419 ? 95.595 -21.364 52.862 1.00 9.72 427 MET C O 1
ATOM 12726 N N . ASP C 1 420 ? 95.384 -20.491 50.817 1.00 9.24 428 ASP C N 1
ATOM 12727 C CA . ASP C 1 420 ? 95.473 -19.122 51.271 1.00 9.17 428 ASP C CA 1
ATOM 12728 C C . ASP C 1 420 ? 94.072 -18.709 51.714 1.00 9.61 428 ASP C C 1
ATOM 12729 O O . ASP C 1 420 ? 93.135 -18.697 50.912 1.00 10.11 428 ASP C O 1
ATOM 12734 N N . LEU C 1 421 ? 93.908 -18.383 52.988 1.00 9.05 429 LEU C N 1
ATOM 12735 C CA . LEU C 1 421 ? 92.568 -18.087 53.496 1.00 9.96 429 LEU C CA 1
ATOM 12736 C C . LEU C 1 421 ? 92.313 -16.600 53.675 1.00 10.12 429 LEU C C 1
ATOM 12737 O O . LEU C 1 421 ? 91.374 -16.216 54.358 1.00 12.24 429 LEU C O 1
ATOM 12742 N N . ARG C 1 422 ? 93.126 -15.760 53.057 1.00 9.41 430 ARG C N 1
ATOM 12743 C CA . ARG C 1 422 ? 93.078 -14.334 53.341 1.00 9.32 430 ARG C CA 1
ATOM 12744 C C . ARG C 1 422 ? 92.139 -13.532 52.440 1.00 8.73 430 ARG C C 1
ATOM 12745 O O . ARG C 1 422 ? 92.316 -13.493 51.218 1.00 7.84 430 ARG C O 1
ATOM 12753 N N . GLN C 1 423 ? 91.166 -12.851 53.045 1.00 8.39 431 GLN C N 1
ATOM 12754 C CA . GLN C 1 423 ? 90.303 -11.950 52.276 1.00 9.39 431 GLN C CA 1
ATOM 12755 C C . GLN C 1 423 ? 91.064 -10.694 51.879 1.00 8.87 431 GLN C C 1
ATOM 12756 O O . GLN C 1 423 ? 90.881 -10.167 50.793 1.00 8.06 431 GLN C O 1
ATOM 12762 N N . GLU C 1 424 ? 91.902 -10.215 52.786 1.00 9.55 432 GLU C N 1
ATOM 12763 C CA . GLU C 1 424 ? 92.626 -8.972 52.574 1.00 10.39 432 GLU C CA 1
ATOM 12764 C C . GLU C 1 424 ? 93.613 -9.139 51.443 1.00 10.21 432 GLU C C 1
ATOM 12765 O O . GLU C 1 424 ? 94.151 -10.225 51.237 1.00 11.36 432 GLU C O 1
ATOM 12771 N N . THR C 1 425 ? 93.827 -8.059 50.701 1.00 10.44 433 THR C N 1
ATOM 12772 C CA . THR C 1 425 ? 94.789 -8.037 49.606 1.00 11.35 433 THR C CA 1
ATOM 12773 C C . THR C 1 425 ? 96.207 -8.177 50.145 1.00 11.07 433 THR C C 1
ATOM 12774 O O . THR C 1 425 ? 96.592 -7.480 51.073 1.00 10.73 433 THR C O 1
ATOM 12778 N N . HIS C 1 426 ? 96.972 -9.103 49.572 1.00 11.99 434 HIS C N 1
ATOM 12779 C CA . HIS C 1 426 ? 98.373 -9.289 49.954 1.00 12.03 434 HIS C CA 1
ATOM 12780 C C . HIS C 1 426 ? 99.160 -9.821 48.762 1.00 12.47 434 HIS C C 1
ATOM 12781 O O . HIS C 1 426 ? 98.590 -10.158 47.720 1.00 12.40 434 HIS C O 1
ATOM 12788 N N . GLY C 1 427 ? 100.475 -9.878 48.935 1.00 12.85 435 GLY C N 1
ATOM 12789 C CA . GLY C 1 427 ? 101.390 -10.332 47.899 1.00 14.25 435 GLY C CA 1
ATOM 12790 C C . GLY C 1 427 ? 102.814 -10.308 48.411 1.00 13.32 435 GLY C C 1
ATOM 12791 O O . GLY C 1 427 ? 103.043 -10.427 49.613 1.00 14.51 435 GLY C O 1
ATOM 12792 N N . VAL C 1 428 ? 103.768 -10.143 47.501 1.00 14.24 436 VAL C N 1
ATOM 12793 C CA . VAL C 1 428 ? 105.193 -10.194 47.845 1.00 16.19 436 VAL C CA 1
ATOM 12794 C C . VAL C 1 428 ? 105.954 -9.028 47.209 1.00 16.16 436 VAL C C 1
ATOM 12795 O O . VAL C 1 428 ? 105.958 -8.875 45.982 1.00 17.52 436 VAL C O 1
ATOM 12799 N N . PHE C 1 429 ? 106.576 -8.205 48.054 1.00 15.18 437 PHE C N 1
ATOM 12800 C CA . PHE C 1 429 ? 107.458 -7.115 47.607 1.00 14.01 437 PHE C CA 1
ATOM 12801 C C . PHE C 1 429 ? 108.902 -7.460 47.945 1.00 13.74 437 PHE C C 1
ATOM 12802 O O . PHE C 1 429 ? 109.218 -7.689 49.114 1.00 12.39 437 PHE C O 1
ATOM 12810 N N . ASN C 1 430 ? 109.776 -7.476 46.937 1.00 13.48 438 ASN C N 1
ATOM 12811 C CA . ASN C 1 430 ? 111.205 -7.775 47.160 1.00 13.78 438 ASN C CA 1
ATOM 12812 C C . ASN C 1 430 ? 111.416 -9.017 48.018 1.00 13.72 438 ASN C C 1
ATOM 12813 O O . ASN C 1 430 ? 112.346 -9.058 48.831 1.00 15.00 438 ASN C O 1
ATOM 12818 N N . GLY C 1 431 ? 110.553 -10.017 47.863 1.00 12.79 439 GLY C N 1
ATOM 12819 C CA . GLY C 1 431 ? 110.680 -11.251 48.640 1.00 11.90 439 GLY C CA 1
ATOM 12820 C C . GLY C 1 431 ? 109.949 -11.237 49.971 1.00 11.34 439 GLY C C 1
ATOM 12821 O O . GLY C 1 431 ? 109.842 -12.281 50.642 1.00 10.53 439 GLY C O 1
ATOM 12822 N N . ASN C 1 432 ? 109.457 -10.063 50.364 1.00 10.85 440 ASN C N 1
ATOM 12823 C CA . ASN C 1 432 ? 108.766 -9.908 51.643 1.00 10.71 440 ASN C CA 1
ATOM 12824 C C . ASN C 1 432 ? 107.251 -10.011 51.479 1.00 10.56 440 ASN C C 1
ATOM 12825 O O . ASN C 1 432 ? 106.682 -9.449 50.539 1.00 9.83 440 ASN C O 1
ATOM 12830 N N . ALA C 1 433 ? 106.607 -10.717 52.407 1.00 9.81 441 ALA C N 1
ATOM 12831 C CA . ALA C 1 433 ? 105.148 -10.811 52.442 1.00 9.46 441 ALA C CA 1
ATOM 12832 C C . ALA C 1 433 ? 104.554 -9.477 52.910 1.00 9.00 441 ALA C C 1
ATOM 12833 O O . ALA C 1 433 ? 104.915 -8.968 53.973 1.00 9.16 441 ALA C O 1
ATOM 12835 N N . VAL C 1 434 ? 103.652 -8.921 52.114 1.00 8.24 442 VAL C N 1
ATOM 12836 C CA . VAL C 1 434 ? 102.996 -7.670 52.446 1.00 8.65 442 VAL C CA 1
ATOM 12837 C C . VAL C 1 434 ? 101.484 -7.782 52.256 1.00 9.06 442 VAL C C 1
ATOM 12838 O O . VAL C 1 434 ? 101.007 -8.673 51.561 1.00 9.10 442 VAL C O 1
ATOM 12842 N N . SER C 1 435 ? 100.747 -6.867 52.880 1.00 10.01 443 SER C N 1
ATOM 12843 C CA . SER C 1 435 ? 99.305 -6.780 52.715 1.00 11.05 443 SER C CA 1
ATOM 12844 C C . SER C 1 435 ? 98.827 -5.330 52.749 1.00 11.66 443 SER C C 1
ATOM 12845 O O . SER C 1 435 ? 99.462 -4.463 53.352 1.00 11.80 443 SER C O 1
ATOM 12848 N N . TRP C 1 436 ? 97.707 -5.070 52.083 1.00 11.56 444 TRP C N 1
ATOM 12849 C CA . TRP C 1 436 ? 97.111 -3.745 52.082 1.00 12.45 444 TRP C CA 1
ATOM 12850 C C . TRP C 1 436 ? 96.211 -3.663 53.309 1.00 12.86 444 TRP C C 1
ATOM 12851 O O . TRP C 1 436 ? 95.100 -4.186 53.317 1.00 15.23 444 TRP C O 1
ATOM 12862 N N . TYR C 1 437 ? 96.715 -3.029 54.359 1.00 11.74 445 TYR C N 1
ATOM 12863 C CA . TYR C 1 437 ? 96.073 -3.085 55.658 1.00 11.45 445 TYR C CA 1
ATOM 12864 C C . TYR C 1 437 ? 95.076 -1.953 55.837 1.00 11.25 445 TYR C C 1
ATOM 12865 O O . TYR C 1 437 ? 95.405 -0.770 55.684 1.00 11.09 445 TYR C O 1
ATOM 12874 N N . GLY C 1 438 ? 93.851 -2.324 56.171 1.00 11.17 446 GLY C N 1
ATOM 12875 C CA . GLY C 1 438 ? 92.851 -1.349 56.603 1.00 11.67 446 GLY C CA 1
ATOM 12876 C C . GLY C 1 438 ? 92.474 -1.603 58.046 1.00 10.83 446 GLY C C 1
ATOM 12877 O O . GLY C 1 438 ? 92.828 -2.622 58.616 1.00 10.55 446 GLY C O 1
ATOM 12878 N N . LEU C 1 439 ? 91.749 -0.672 58.641 1.00 11.46 447 LEU C N 1
ATOM 12879 C CA . LEU C 1 439 ? 91.255 -0.850 59.998 1.00 11.77 447 LEU C CA 1
ATOM 12880 C C . LEU C 1 439 ? 90.681 -2.262 60.216 1.00 11.08 447 LEU C C 1
ATOM 12881 O O . LEU C 1 439 ? 89.948 -2.785 59.372 1.00 13.00 447 LEU C O 1
ATOM 12886 N N . ARG C 1 440 ? 91.013 -2.855 61.356 1.00 10.17 448 ARG C N 1
ATOM 12887 C CA . ARG C 1 440 ? 90.648 -4.249 61.679 1.00 12.00 448 ARG C CA 1
ATOM 12888 C C . ARG C 1 440 ? 91.096 -5.303 60.646 1.00 11.68 448 ARG C C 1
ATOM 12889 O O . ARG C 1 440 ? 90.611 -6.441 60.651 1.00 10.86 448 ARG C O 1
ATOM 12897 N N . ASP C 1 441 ? 92.048 -4.939 59.800 1.00 11.33 449 ASP C N 1
ATOM 12898 C CA . ASP C 1 441 ? 92.461 -5.793 58.689 1.00 12.38 449 ASP C CA 1
ATOM 12899 C C . ASP C 1 441 ? 91.263 -6.166 57.815 1.00 11.91 449 ASP C C 1
ATOM 12900 O O . ASP C 1 441 ? 91.186 -7.276 57.290 1.00 12.98 449 ASP C O 1
ATOM 12905 N N . TRP C 1 442 ? 90.339 -5.228 57.633 1.00 11.67 450 TRP C N 1
ATOM 12906 C CA . TRP C 1 442 ? 89.154 -5.471 56.804 1.00 11.97 450 TRP C CA 1
ATOM 12907 C C . TRP C 1 442 ? 89.196 -4.715 55.463 1.00 12.45 450 TRP C C 1
ATOM 12908 O O . TRP C 1 442 ? 88.178 -4.243 54.973 1.00 11.91 450 TRP C O 1
ATOM 12919 N N . GLY C 1 443 ? 90.377 -4.634 54.860 1.00 12.69 451 GLY C N 1
ATOM 12920 C CA . GLY C 1 443 ? 90.551 -3.956 53.572 1.00 13.84 451 GLY C CA 1
ATOM 12921 C C . GLY C 1 443 ? 89.616 -4.396 52.454 1.00 14.05 451 GLY C C 1
ATOM 12922 O O . GLY C 1 443 ? 89.301 -3.609 51.568 1.00 13.06 451 GLY C O 1
ATOM 12923 N N . ASN C 1 444 ? 89.184 -5.653 52.483 1.00 14.15 452 ASN C N 1
ATOM 12924 C CA . ASN C 1 444 ? 88.309 -6.192 51.443 1.00 13.23 452 ASN C CA 1
ATOM 12925 C C . ASN C 1 444 ? 86.956 -6.684 51.952 1.00 13.35 452 ASN C C 1
ATOM 12926 O O . ASN C 1 444 ? 86.299 -7.516 51.298 1.00 13.34 452 ASN C O 1
ATOM 12931 N N . LEU C 1 445 ? 86.544 -6.169 53.109 1.00 13.51 453 LEU C N 1
ATOM 12932 C CA . LEU C 1 445 ? 85.251 -6.520 53.680 1.00 15.77 453 LEU C CA 1
ATOM 12933 C C . LEU C 1 445 ? 84.180 -6.296 52.632 1.00 18.17 453 LEU C C 1
ATOM 12934 O O . LEU C 1 445 ? 84.189 -5.276 51.944 1.00 19.40 453 LEU C O 1
ATOM 12939 N N . GLY C 1 446 ? 83.273 -7.260 52.499 1.00 20.09 454 GLY C N 1
ATOM 12940 C CA . GLY C 1 446 ? 82.134 -7.126 51.601 1.00 21.00 454 GLY C CA 1
ATOM 12941 C C . GLY C 1 446 ? 82.392 -7.586 50.181 1.00 21.73 454 GLY C C 1
ATOM 12942 O O . GLY C 1 446 ? 81.457 -7.744 49.413 1.00 26.31 454 GLY C O 1
ATOM 12943 N N . LYS C 1 447 ? 83.651 -7.792 49.812 1.00 22.60 455 LYS C N 1
ATOM 12944 C CA . LYS C 1 447 ? 83.974 -8.158 48.433 1.00 23.16 455 LYS C CA 1
ATOM 12945 C C . LYS C 1 447 ? 83.866 -9.664 48.231 1.00 25.19 455 LYS C C 1
ATOM 12946 O O . LYS C 1 447 ? 84.239 -10.438 49.109 1.00 24.68 455 LYS C O 1
ATOM 12952 N N . ASN C 1 448 ? 83.377 -10.073 47.064 1.00 28.10 456 ASN C N 1
ATOM 12953 C CA . ASN C 1 448 ? 83.459 -11.474 46.659 1.00 30.02 456 ASN C CA 1
ATOM 12954 C C . ASN C 1 448 ? 84.875 -11.809 46.184 1.00 27.68 456 ASN C C 1
ATOM 12955 O O . ASN C 1 448 ? 85.733 -10.930 46.081 1.00 30.71 456 ASN C O 1
ATOM 12960 N N . LYS C 1 449 ? 85.107 -13.079 45.878 1.00 25.08 457 LYS C N 1
ATOM 12961 C CA . LYS C 1 449 ? 86.441 -13.567 45.513 1.00 24.70 457 LYS C CA 1
ATOM 12962 C C . LYS C 1 449 ? 87.009 -12.903 44.262 1.00 21.74 457 LYS C C 1
ATOM 12963 O O . LYS C 1 449 ? 88.203 -12.613 44.192 1.00 23.61 457 LYS C O 1
ATOM 12969 N N . ALA C 1 450 ? 86.157 -12.679 43.272 1.00 21.65 458 ALA C N 1
ATOM 12970 C CA . ALA C 1 450 ? 86.580 -12.061 42.015 1.00 22.21 458 ALA C CA 1
ATOM 12971 C C . ALA C 1 450 ? 87.046 -10.617 42.215 1.00 21.56 458 ALA C C 1
ATOM 12972 O O . ALA C 1 450 ? 88.057 -10.188 41.638 1.00 21.47 458 ALA C O 1
ATOM 12974 N N . GLU C 1 451 ? 86.308 -9.872 43.029 1.00 21.48 459 GLU C N 1
ATOM 12975 C CA . GLU C 1 451 ? 86.666 -8.490 43.343 1.00 25.26 459 GLU C CA 1
ATOM 12976 C C . GLU C 1 451 ? 87.931 -8.428 44.190 1.00 22.74 459 GLU C C 1
ATOM 12977 O O . GLU C 1 451 ? 88.757 -7.528 44.021 1.00 21.47 459 GLU C O 1
ATOM 12983 N N . VAL C 1 452 ? 88.093 -9.394 45.088 1.00 20.96 460 VAL C N 1
ATOM 12984 C CA . VAL C 1 452 ? 89.322 -9.497 45.870 1.00 19.87 460 VAL C CA 1
ATOM 12985 C C . VAL C 1 452 ? 90.542 -9.672 44.971 1.00 20.01 460 VAL C C 1
ATOM 12986 O O . VAL C 1 452 ? 91.512 -8.921 45.079 1.00 17.47 460 VAL C O 1
ATOM 12990 N N . LEU C 1 453 ? 90.503 -10.653 44.076 1.00 20.46 461 LEU C N 1
ATOM 12991 C CA . LEU C 1 453 ? 91.653 -10.905 43.205 1.00 23.75 461 LEU C CA 1
ATOM 12992 C C . LEU C 1 453 ? 91.908 -9.732 42.256 1.00 25.35 461 LEU C C 1
ATOM 12993 O O . LEU C 1 453 ? 93.050 -9.474 41.875 1.00 26.34 461 LEU C O 1
ATOM 12998 N N . LYS C 1 454 ? 90.846 -9.028 41.876 1.00 25.99 462 LYS C N 1
ATOM 12999 C CA . LYS C 1 454 ? 90.981 -7.861 41.018 1.00 29.85 462 LYS C CA 1
ATOM 13000 C C . LYS C 1 454 ? 91.677 -6.727 41.756 1.00 26.00 462 LYS C C 1
ATOM 13001 O O . LYS C 1 454 ? 92.618 -6.125 41.247 1.00 28.18 462 LYS C O 1
ATOM 13007 N N . ASP C 1 455 ? 91.197 -6.436 42.956 1.00 23.63 463 ASP C N 1
ATOM 13008 C CA . ASP C 1 455 ? 91.827 -5.448 43.821 1.00 22.50 463 ASP C CA 1
ATOM 13009 C C . ASP C 1 455 ? 93.284 -5.812 44.058 1.00 21.28 463 ASP C C 1
ATOM 13010 O O . ASP C 1 455 ? 94.172 -4.977 43.905 1.00 19.49 463 ASP C O 1
ATOM 13015 N N . GLU C 1 456 ? 93.523 -7.072 44.407 1.00 18.48 464 GLU C N 1
ATOM 13016 C CA . GLU C 1 456 ? 94.874 -7.549 44.688 1.00 21.12 464 GLU C CA 1
ATOM 13017 C C . GLU C 1 456 ? 95.818 -7.326 43.511 1.00 22.38 464 GLU C C 1
ATOM 13018 O O . GLU C 1 456 ? 96.897 -6.752 43.662 1.00 19.65 464 GLU C O 1
ATOM 13024 N N . ASN C 1 457 ? 95.422 -7.787 42.334 1.00 23.84 465 ASN C N 1
ATOM 13025 C CA . ASN C 1 457 ? 96.282 -7.661 41.165 1.00 24.65 465 ASN C CA 1
ATOM 13026 C C . ASN C 1 457 ? 96.524 -6.207 40.793 1.00 23.31 465 ASN C C 1
ATOM 13027 O O . ASN C 1 457 ? 97.619 -5.842 40.373 1.00 23.25 465 ASN C O 1
ATOM 13032 N N . SER C 1 458 ? 95.503 -5.375 40.956 1.00 23.69 466 SER C N 1
ATOM 13033 C CA . SER C 1 458 ? 95.605 -3.961 40.600 1.00 24.87 466 SER C CA 1
ATOM 13034 C C . SER C 1 458 ? 96.576 -3.211 41.519 1.00 25.20 466 SER C C 1
ATOM 13035 O O . SER C 1 458 ? 97.456 -2.469 41.060 1.00 24.37 466 SER C O 1
ATOM 13038 N N . ARG C 1 459 ? 96.434 -3.423 42.818 1.00 22.53 467 ARG C N 1
ATOM 13039 C CA . ARG C 1 459 ? 97.263 -2.717 43.782 1.00 21.57 467 ARG C CA 1
ATOM 13040 C C . ARG C 1 459 ? 98.714 -3.187 43.768 1.00 21.87 467 ARG C C 1
ATOM 13041 O O . ARG C 1 459 ? 99.625 -2.381 43.950 1.00 25.28 467 ARG C O 1
ATOM 13049 N N . LEU C 1 460 ? 98.937 -4.482 43.555 1.00 21.62 468 LEU C N 1
ATOM 13050 C CA . LEU C 1 460 ? 100.302 -5.006 43.468 1.00 23.30 468 LEU C CA 1
ATOM 13051 C C . LEU C 1 460 ? 101.033 -4.460 42.239 1.00 23.74 468 LEU C C 1
ATOM 13052 O O . LEU C 1 460 ? 102.181 -4.014 42.331 1.00 26.15 468 LEU C O 1
ATOM 13057 N N . ASN C 1 461 ? 100.372 -4.509 41.086 1.00 24.21 469 ASN C N 1
ATOM 13058 C CA . ASN C 1 461 ? 100.940 -3.939 39.864 1.00 25.84 469 ASN C CA 1
ATOM 13059 C C . ASN C 1 461 ? 101.254 -2.456 40.034 1.00 23.28 469 ASN C C 1
ATOM 13060 O O . ASN C 1 461 ? 102.307 -1.999 39.617 1.00 21.51 469 ASN C O 1
ATOM 13065 N N . ALA C 1 462 ? 100.361 -1.725 40.693 1.00 23.04 470 ALA C N 1
ATOM 13066 C CA . ALA C 1 462 ? 100.536 -0.292 40.883 1.00 22.64 470 ALA C CA 1
ATOM 13067 C C . ALA C 1 462 ? 101.671 0.044 41.836 1.00 22.74 470 ALA C C 1
ATOM 13068 O O . ALA C 1 462 ? 102.139 1.173 41.860 1.00 23.59 470 ALA C O 1
ATOM 13070 N N . ALA C 1 463 ? 102.115 -0.927 42.624 1.00 23.21 471 ALA C N 1
ATOM 13071 C CA . ALA C 1 463 ? 103.164 -0.686 43.615 1.00 26.33 471 ALA C CA 1
ATOM 13072 C C . ALA C 1 463 ? 104.528 -0.856 43.007 1.00 28.17 471 ALA C C 1
ATOM 13073 O O . ALA C 1 463 ? 105.548 -0.406 43.507 1.00 25.26 471 ALA C O 1
ATOM 13075 N N . ARG C 1 464 ? 104.537 -1.539 41.903 1.00 27.29 472 ARG C N 1
ATOM 13076 C CA . ARG C 1 464 ? 105.772 -1.957 41.340 1.00 32.12 472 ARG C CA 1
ATOM 13077 C C . ARG C 1 464 ? 106.688 -0.780 40.971 1.00 32.26 472 ARG C C 1
ATOM 13078 O O . ARG C 1 464 ? 106.238 0.221 40.444 1.00 27.39 472 ARG C O 1
ATOM 13086 N N . GLY C 1 465 ? 107.979 -0.860 41.250 1.00 34.23 473 GLY C N 1
ATOM 13087 C CA . GLY C 1 465 ? 108.863 0.240 40.865 1.00 39.18 473 GLY C CA 1
ATOM 13088 C C . GLY C 1 465 ? 108.562 1.573 41.529 1.00 40.73 473 GLY C C 1
ATOM 13089 O O . GLY C 1 465 ? 109.138 2.591 41.157 1.00 52.24 473 GLY C O 1
ATOM 13090 N N . LYS C 1 466 ? 107.677 1.580 42.519 1.00 35.78 474 LYS C N 1
ATOM 13091 C CA . LYS C 1 466 ? 107.440 2.792 43.299 1.00 34.23 474 LYS C CA 1
ATOM 13092 C C . LYS C 1 466 ? 108.286 2.773 44.553 1.00 33.72 474 LYS C C 1
ATOM 13093 O O . LYS C 1 466 ? 108.855 1.745 44.916 1.00 35.54 474 LYS C O 1
ATOM 13099 N N . SER C 1 467 ? 108.366 3.921 45.213 1.00 32.89 475 SER C N 1
ATOM 13100 C CA . SER C 1 467 ? 108.958 4.010 46.538 1.00 35.38 475 SER C CA 1
ATOM 13101 C C . SER C 1 467 ? 107.833 4.218 47.556 1.00 31.87 475 SER C C 1
ATOM 13102 O O . SER C 1 467 ? 107.167 5.249 47.532 1.00 29.41 475 SER C O 1
ATOM 13105 N N . LEU C 1 468 ? 107.628 3.240 48.443 1.00 30.36 476 LEU C N 1
ATOM 13106 C CA . LEU C 1 468 ? 106.464 3.226 49.345 1.00 27.97 476 LEU C CA 1
ATOM 13107 C C . LEU C 1 468 ? 106.803 2.838 50.778 1.00 26.22 476 LEU C C 1
ATOM 13108 O O . LEU C 1 468 ? 107.756 2.102 51.027 1.00 23.16 476 LEU C O 1
ATOM 13113 N N . ILE C 1 469 ? 105.982 3.301 51.717 1.00 23.23 477 ILE C N 1
ATOM 13114 C CA . ILE C 1 469 ? 106.064 2.837 53.093 1.00 21.56 477 ILE C CA 1
ATOM 13115 C C . ILE C 1 469 ? 105.566 1.391 53.161 1.00 19.07 477 ILE C C 1
ATOM 13116 O O . ILE C 1 469 ? 104.466 1.080 52.704 1.00 18.25 477 ILE C O 1
ATOM 13121 N N . VAL C 1 470 ? 106.412 0.518 53.698 1.00 18.18 478 VAL C N 1
ATOM 13122 C CA . VAL C 1 470 ? 106.052 -0.857 54.016 1.00 18.29 478 VAL C CA 1
ATOM 13123 C C . VAL C 1 470 ? 106.539 -1.078 55.438 1.00 19.73 478 VAL C C 1
ATOM 13124 O O . VAL C 1 470 ? 107.741 -1.118 55.683 1.00 23.38 478 VAL C O 1
ATOM 13128 N N . ALA C 1 471 ? 105.611 -1.214 56.377 1.00 20.13 479 ALA C N 1
ATOM 13129 C CA . ALA C 1 471 ? 105.970 -1.170 57.784 1.00 19.82 479 ALA C CA 1
ATOM 13130 C C . ALA C 1 471 ? 105.356 -2.312 58.571 1.00 18.12 479 ALA C C 1
ATOM 13131 O O . ALA C 1 471 ? 104.231 -2.729 58.313 1.00 15.06 479 ALA C O 1
ATOM 13133 N N . GLU C 1 472 ? 106.111 -2.826 59.528 1.00 16.34 480 GLU C N 1
ATOM 13134 C CA . GLU C 1 472 ? 105.550 -3.738 60.493 1.00 18.96 480 GLU C CA 1
ATOM 13135 C C . GLU C 1 472 ? 104.639 -2.911 61.395 1.00 18.20 480 GLU C C 1
ATOM 13136 O O . GLU C 1 472 ? 104.957 -1.761 61.716 1.00 19.55 480 GLU C O 1
ATOM 13142 N N . LEU C 1 473 ? 103.515 -3.489 61.803 1.00 16.76 481 LEU C N 1
ATOM 13143 C CA . LEU C 1 473 ? 102.625 -2.830 62.753 1.00 17.47 481 LEU C CA 1
ATOM 13144 C C . LEU C 1 473 ? 102.893 -3.288 64.186 1.00 19.96 481 LEU C C 1
ATOM 13145 O O . LEU C 1 473 ? 103.241 -4.444 64.416 1.00 20.98 481 LEU C O 1
ATOM 13150 N N . ASP C 1 474 ? 102.739 -2.374 65.145 1.00 22.79 482 ASP C N 1
ATOM 13151 C CA . ASP C 1 474 ? 102.878 -2.714 66.562 1.00 25.03 482 ASP C CA 1
ATOM 13152 C C . ASP C 1 474 ? 101.562 -3.226 67.152 1.00 27.28 482 ASP C C 1
ATOM 13153 O O . ASP C 1 474 ? 100.586 -3.455 66.431 1.00 26.93 482 ASP C O 1
ATOM 13158 N N . LYS C 1 475 ? 101.554 -3.409 68.468 1.00 29.77 483 LYS C N 1
ATOM 13159 C CA . LYS C 1 475 ? 100.379 -3.876 69.194 1.00 35.88 483 LYS C CA 1
ATOM 13160 C C . LYS C 1 475 ? 99.148 -2.986 68.963 1.00 29.32 483 LYS C C 1
ATOM 13161 O O . LYS C 1 475 ? 98.018 -3.461 69.033 1.00 27.71 483 LYS C O 1
ATOM 13167 N N . ASP C 1 476 ? 99.367 -1.701 68.694 1.00 25.36 484 ASP C N 1
ATOM 13168 C CA . ASP C 1 476 ? 98.268 -0.762 68.452 1.00 27.48 484 ASP C CA 1
ATOM 13169 C C . ASP C 1 476 ? 97.978 -0.568 66.959 1.00 22.93 484 ASP C C 1
ATOM 13170 O O . ASP C 1 476 ? 97.184 0.293 66.592 1.00 23.32 484 ASP C O 1
ATOM 13175 N N . LYS C 1 477 ? 98.629 -1.354 66.106 1.00 20.54 485 LYS C N 1
ATOM 13176 C CA . LYS C 1 477 ? 98.411 -1.281 64.659 1.00 19.12 485 LYS C CA 1
ATOM 13177 C C . LYS C 1 477 ? 98.928 0.021 64.074 1.00 18.48 485 LYS C C 1
ATOM 13178 O O . LYS C 1 477 ? 98.406 0.522 63.078 1.00 16.59 485 LYS C O 1
ATOM 13184 N N . MET C 1 478 ? 99.944 0.579 64.713 1.00 19.37 486 MET C N 1
ATOM 13185 C CA . MET C 1 478 ? 100.604 1.769 64.217 1.00 17.84 486 MET C CA 1
ATOM 13186 C C . MET C 1 478 ? 101.916 1.308 63.628 1.00 17.73 486 MET C C 1
ATOM 13187 O O . MET C 1 478 ? 102.507 0.342 64.118 1.00 16.15 486 MET C O 1
ATOM 13192 N N . PRO C 1 479 ? 102.368 1.969 62.557 1.00 15.85 487 PRO C N 1
ATOM 13193 C CA . PRO C 1 479 ? 103.612 1.534 61.945 1.00 17.42 487 PRO C CA 1
ATOM 13194 C C . PRO C 1 479 ? 104.831 1.764 62.849 1.00 18.51 487 PRO C C 1
ATOM 13195 O O . PRO C 1 479 ? 104.910 2.781 63.551 1.00 20.75 487 PRO C O 1
ATOM 13199 N N . ILE C 1 480 ? 105.765 0.816 62.818 1.00 17.35 488 ILE C N 1
ATOM 13200 C CA . ILE C 1 480 ? 107.036 0.929 63.532 1.00 18.18 488 ILE C CA 1
ATOM 13201 C C . ILE C 1 480 ? 108.144 1.489 62.633 1.00 21.10 488 ILE C C 1
ATOM 13202 O O . ILE C 1 480 ? 108.456 0.911 61.583 1.00 20.01 488 ILE C O 1
ATOM 13207 N N . ASP C 1 481 ? 108.735 2.613 63.048 1.00 24.86 489 ASP C N 1
ATOM 13208 C CA . ASP C 1 481 ? 109.799 3.293 62.286 1.00 26.88 489 ASP C CA 1
ATOM 13209 C C . ASP C 1 481 ? 109.596 3.237 60.782 1.00 26.18 489 ASP C C 1
ATOM 13210 O O . ASP C 1 481 ? 110.438 2.692 60.077 1.00 26.68 489 ASP C O 1
ATOM 13215 N N . PRO C 1 482 ? 108.485 3.807 60.287 1.00 23.75 490 PRO C N 1
ATOM 13216 C CA . PRO C 1 482 ? 108.169 3.799 58.867 1.00 23.36 490 PRO C CA 1
ATOM 13217 C C . PRO C 1 482 ? 109.161 4.579 58.009 1.00 26.26 490 PRO C C 1
ATOM 13218 O O . PRO C 1 482 ? 109.499 5.722 58.309 1.00 26.02 490 PRO C O 1
ATOM 13222 N N . LYS C 1 483 ? 109.610 3.960 56.931 1.00 28.46 491 LYS C N 1
ATOM 13223 C CA . LYS C 1 483 ? 110.522 4.617 56.015 1.00 34.80 491 LYS C CA 1
ATOM 13224 C C . LYS C 1 483 ? 110.269 4.039 54.639 1.00 32.42 491 LYS C C 1
ATOM 13225 O O . LYS C 1 483 ? 110.130 2.820 54.510 1.00 33.42 491 LYS C O 1
ATOM 13231 N N . PRO C 1 484 ? 110.182 4.913 53.611 1.00 28.67 492 PRO C N 1
ATOM 13232 C CA . PRO C 1 484 ? 109.886 4.470 52.257 1.00 27.64 492 PRO C CA 1
ATOM 13233 C C . PRO C 1 484 ? 110.972 3.535 51.749 1.00 27.10 492 PRO C C 1
ATOM 13234 O O . PRO C 1 484 ? 112.152 3.724 52.046 1.00 28.33 492 PRO C O 1
ATOM 13238 N N . VAL C 1 485 ? 110.563 2.518 51.008 1.00 27.17 493 VAL C N 1
ATOM 13239 C CA . VAL C 1 485 ? 111.501 1.573 50.450 1.00 28.57 493 VAL C CA 1
ATOM 13240 C C . VAL C 1 485 ? 111.150 1.368 48.990 1.00 28.37 493 VAL C C 1
ATOM 13241 O O . VAL C 1 485 ? 109.983 1.419 48.595 1.00 27.49 493 VAL C O 1
ATOM 13245 N N . LYS C 1 486 ? 112.179 1.164 48.187 1.00 28.15 494 LYS C N 1
ATOM 13246 C CA . LYS C 1 486 ? 112.003 1.008 46.764 1.00 29.44 494 LYS C CA 1
ATOM 13247 C C . LYS C 1 486 ? 111.474 -0.389 46.510 1.00 26.28 494 LYS C C 1
ATOM 13248 O O . LYS C 1 486 ? 112.028 -1.367 47.007 1.00 23.57 494 LYS C O 1
ATOM 13254 N N . ILE C 1 487 ? 110.392 -0.480 45.751 1.00 24.24 495 ILE C N 1
ATOM 13255 C CA . ILE C 1 487 ? 109.808 -1.772 45.443 1.00 27.85 495 ILE C CA 1
ATOM 13256 C C . ILE C 1 487 ? 110.355 -2.253 44.108 1.00 29.70 495 ILE C C 1
ATOM 13257 O O . ILE C 1 487 ? 109.943 -1.769 43.055 1.00 29.94 495 ILE C O 1
ATOM 13262 N N . GLU C 1 488 ? 111.289 -3.201 44.164 1.00 37.21 496 GLU C N 1
ATOM 13263 C CA . GLU C 1 488 ? 111.977 -3.684 42.969 1.00 40.51 496 GLU C CA 1
ATOM 13264 C C . GLU C 1 488 ? 111.204 -4.836 42.318 1.00 38.29 496 GLU C C 1
ATOM 13265 O O . GLU C 1 488 ? 110.937 -4.793 41.124 1.00 40.35 496 GLU C O 1
ATOM 13271 N N . SER C 1 489 ? 110.835 -5.854 43.094 1.00 34.34 497 SER C N 1
ATOM 13272 C CA . SER C 1 489 ? 110.076 -6.989 42.540 1.00 35.94 497 SER C CA 1
ATOM 13273 C C . SER C 1 489 ? 108.714 -7.206 43.220 1.00 29.05 497 SER C C 1
ATOM 13274 O O . SER C 1 489 ? 108.564 -7.037 44.430 1.00 24.88 497 SER C O 1
ATOM 13277 N N . VAL C 1 490 ? 107.732 -7.597 42.416 1.00 24.44 498 VAL C N 1
ATOM 13278 C CA . VAL C 1 490 ? 106.357 -7.736 42.871 1.00 25.12 498 VAL C CA 1
ATOM 13279 C C . VAL C 1 490 ? 105.699 -8.999 42.313 1.00 27.49 498 VAL C C 1
ATOM 13280 O O . VAL C 1 490 ? 105.565 -9.140 41.095 1.00 29.36 498 VAL C O 1
ATOM 13284 N N . MET C 1 491 ? 105.299 -9.902 43.214 1.00 25.94 499 MET C N 1
ATOM 13285 C CA . MET C 1 491 ? 104.562 -11.136 42.872 1.00 23.04 499 MET C CA 1
ATOM 13286 C C . MET C 1 491 ? 103.266 -11.269 43.686 1.00 18.52 499 MET C C 1
ATOM 13287 O O . MET C 1 491 ? 103.181 -10.757 44.812 1.00 13.66 499 MET C O 1
ATOM 13292 N N . THR C 1 492 ? 102.278 -11.978 43.131 1.00 14.42 500 THR C N 1
ATOM 13293 C CA . THR C 1 492 ? 101.188 -12.535 43.937 1.00 13.90 500 THR C CA 1
ATOM 13294 C C . THR C 1 492 ? 101.722 -13.762 44.666 1.00 15.27 500 THR C C 1
ATOM 13295 O O . THR C 1 492 ? 102.753 -14.338 44.268 1.00 15.26 500 THR C O 1
ATOM 13299 N N . GLU C 1 493 ? 101.034 -14.178 45.727 1.00 14.77 501 GLU C N 1
ATOM 13300 C CA . GLU C 1 493 ? 101.456 -15.382 46.439 1.00 14.86 501 GLU C CA 1
ATOM 13301 C C . GLU C 1 493 ? 101.321 -16.598 45.531 1.00 14.95 501 GLU C C 1
ATOM 13302 O O . GLU C 1 493 ? 102.113 -17.543 45.603 1.00 14.32 501 GLU C O 1
ATOM 13308 N N . GLN C 1 494 ? 100.313 -16.563 44.669 1.00 14.93 502 GLN C N 1
ATOM 13309 C CA . GLN C 1 494 ? 100.074 -17.658 43.749 1.00 16.62 502 GLN C CA 1
ATOM 13310 C C . GLN C 1 494 ? 101.219 -17.834 42.757 1.00 16.45 502 GLN C C 1
ATOM 13311 O O . GLN C 1 494 ? 101.634 -18.960 42.478 1.00 14.71 502 GLN C O 1
ATOM 13317 N N . GLN C 1 495 ? 101.721 -16.727 42.218 1.00 16.84 503 GLN C N 1
ATOM 13318 C CA . GLN C 1 495 ? 102.885 -16.780 41.342 1.00 15.60 503 GLN C CA 1
ATOM 13319 C C . GLN C 1 495 ? 104.049 -17.365 42.092 1.00 15.11 503 GLN C C 1
ATOM 13320 O O . GLN C 1 495 ? 104.719 -18.261 41.596 1.00 18.07 503 GLN C O 1
ATOM 13326 N N . LEU C 1 496 ? 104.296 -16.862 43.295 1.00 14.15 504 LEU C N 1
ATOM 13327 C CA . LEU C 1 496 ? 105.371 -17.391 44.116 1.00 14.54 504 LEU C CA 1
ATOM 13328 C C . LEU C 1 496 ? 105.239 -18.894 44.347 1.00 14.27 504 LEU C C 1
ATOM 13329 O O . LEU C 1 496 ? 106.207 -19.631 44.202 1.00 15.54 504 LEU C O 1
ATOM 13334 N N . VAL C 1 497 ? 104.052 -19.342 44.739 1.00 13.97 505 VAL C N 1
ATOM 13335 C CA . VAL C 1 497 ? 103.846 -20.747 45.110 1.00 14.50 505 VAL C CA 1
ATOM 13336 C C . VAL C 1 497 ? 103.987 -21.688 43.912 1.00 14.46 505 VAL C C 1
ATOM 13337 O O . VAL C 1 497 ? 104.629 -22.732 44.006 1.00 12.63 505 VAL C O 1
ATOM 13341 N N . GLU C 1 498 ? 103.396 -21.313 42.785 1.00 16.10 506 GLU C N 1
ATOM 13342 C CA . GLU C 1 498 ? 103.366 -22.201 41.618 1.00 19.72 506 GLU C CA 1
ATOM 13343 C C . GLU C 1 498 ? 104.743 -22.315 40.965 1.00 21.77 506 GLU C C 1
ATOM 13344 O O . GLU C 1 498 ? 105.147 -23.395 40.536 1.00 22.97 506 GLU C O 1
ATOM 13350 N N . LYS C 1 499 ? 105.451 -21.191 40.930 1.00 22.51 507 LYS C N 1
ATOM 13351 C CA . LYS C 1 499 ? 106.855 -21.116 40.527 1.00 26.07 507 LYS C CA 1
ATOM 13352 C C . LYS C 1 499 ? 107.716 -22.088 41.344 1.00 26.21 507 LYS C C 1
ATOM 13353 O O . LYS C 1 499 ? 108.729 -22.585 40.857 1.00 26.27 507 LYS C O 1
ATOM 13359 N N . ASN C 1 500 ? 107.320 -22.357 42.588 1.00 23.28 508 ASN C N 1
ATOM 13360 C CA . ASN C 1 500 ? 108.032 -23.334 43.419 1.00 22.07 508 ASN C CA 1
ATOM 13361 C C . ASN C 1 500 ? 107.421 -24.734 43.373 1.00 20.31 508 ASN C C 1
ATOM 13362 O O . ASN C 1 500 ? 107.760 -25.595 44.179 1.00 19.90 508 ASN C O 1
ATOM 13367 N N . GLY C 1 501 ? 106.536 -24.962 42.408 1.00 20.73 509 GLY C N 1
ATOM 13368 C CA . GLY C 1 501 ? 106.064 -26.312 42.111 1.00 21.29 509 GLY C CA 1
ATOM 13369 C C . GLY C 1 501 ? 104.958 -26.815 43.018 1.00 22.36 509 GLY C C 1
ATOM 13370 O O . GLY C 1 501 ? 104.789 -28.021 43.173 1.00 23.32 509 GLY C O 1
ATOM 13371 N N . LEU C 1 502 ? 104.204 -25.900 43.625 1.00 20.64 510 LEU C N 1
ATOM 13372 C CA . LEU C 1 502 ? 103.076 -26.286 44.481 1.00 19.17 510 LEU C CA 1
ATOM 13373 C C . LEU C 1 502 ? 101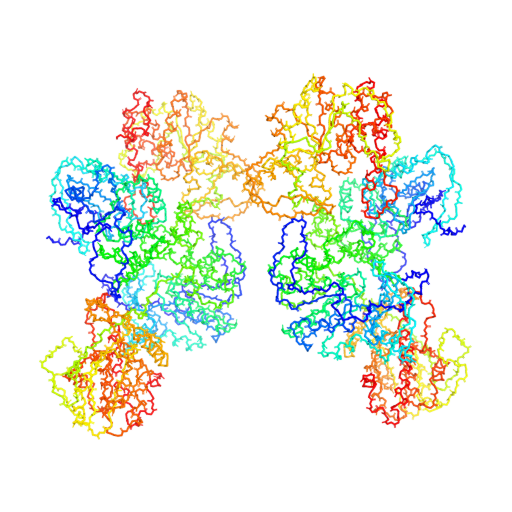.767 -25.775 43.884 1.00 17.33 510 LEU C C 1
ATOM 13374 O O . LEU C 1 502 ? 101.770 -24.860 43.064 1.00 15.92 510 LEU C O 1
ATOM 13379 N N . HIS C 1 503 ? 100.650 -26.364 44.292 1.00 15.41 511 HIS C N 1
ATOM 13380 C CA . HIS C 1 503 ? 99.346 -25.881 43.856 1.00 16.52 511 HIS C CA 1
ATOM 13381 C C . HIS C 1 503 ? 98.864 -24.787 44.802 1.00 15.93 511 HIS C C 1
ATOM 13382 O O . HIS C 1 503 ? 99.352 -24.666 45.925 1.00 15.91 511 HIS C O 1
ATOM 13389 N N . TYR C 1 504 ? 97.892 -24.005 44.349 1.00 13.50 512 TYR C N 1
ATOM 13390 C CA . TYR C 1 504 ? 97.414 -22.861 45.104 1.00 12.31 512 TYR C CA 1
ATOM 13391 C C . TYR C 1 504 ? 95.904 -22.810 45.051 1.00 11.41 512 TYR C C 1
ATOM 13392 O O . TYR C 1 504 ? 95.313 -22.978 43.992 1.00 12.94 512 TYR C O 1
ATOM 13401 N N . TYR C 1 505 ? 95.279 -22.574 46.197 1.00 10.77 513 TYR C N 1
ATOM 13402 C CA . TYR C 1 505 ? 93.849 -22.334 46.237 1.00 11.41 513 TYR C CA 1
ATOM 13403 C C . TYR C 1 505 ? 93.548 -21.195 47.207 1.00 11.34 513 TYR C C 1
ATOM 13404 O O . TYR C 1 505 ? 94.152 -21.097 48.267 1.00 11.95 513 TYR C O 1
ATOM 13413 N N . ARG C 1 506 ? 92.632 -20.317 46.815 1.00 11.50 514 ARG C N 1
ATOM 13414 C CA . ARG C 1 506 ? 92.292 -19.135 47.594 1.00 10.84 514 ARG C CA 1
ATOM 13415 C C . ARG C 1 506 ? 90.855 -19.164 48.118 1.00 10.57 514 ARG C C 1
ATOM 13416 O O . ARG C 1 506 ? 89.912 -19.340 47.349 1.00 8.83 514 ARG C O 1
ATOM 13424 N N . ILE C 1 507 ? 90.698 -18.977 49.425 1.00 10.32 515 ILE C N 1
ATOM 13425 C CA . ILE C 1 507 ? 89.392 -18.699 50.024 1.00 10.64 515 ILE C CA 1
ATOM 13426 C C . ILE C 1 507 ? 89.483 -17.335 50.710 1.00 10.81 515 ILE C C 1
ATOM 13427 O O . ILE C 1 507 ? 90.381 -17.096 51.522 1.00 11.68 515 ILE C O 1
ATOM 13432 N N . ALA C 1 508 ? 88.576 -16.434 50.377 1.00 10.27 516 ALA C N 1
ATOM 13433 C CA . ALA C 1 508 ? 88.674 -15.067 50.864 1.00 11.59 516 ALA C CA 1
ATOM 13434 C C . ALA C 1 508 ? 87.954 -14.919 52.201 1.00 11.67 516 ALA C C 1
ATOM 13435 O O . ALA C 1 508 ? 86.850 -14.375 52.270 1.00 12.16 516 ALA C O 1
ATOM 13437 N N . ALA C 1 509 ? 88.590 -15.403 53.265 1.00 10.76 517 ALA C N 1
ATOM 13438 C CA . ALA C 1 509 ? 87.992 -15.372 54.595 1.00 10.25 517 ALA C CA 1
ATOM 13439 C C . ALA C 1 509 ? 88.368 -14.071 55.306 1.00 9.84 517 ALA C C 1
ATOM 13440 O O . ALA C 1 509 ? 89.530 -13.664 55.308 1.00 8.98 517 ALA C O 1
ATOM 13442 N N . THR C 1 510 ? 87.369 -13.409 55.880 1.00 10.68 518 THR C N 1
ATOM 13443 C CA . THR C 1 510 ? 87.574 -12.134 56.565 1.00 10.45 518 THR C CA 1
ATOM 13444 C C . THR C 1 510 ? 88.277 -12.363 57.895 1.00 10.35 518 THR C C 1
ATOM 13445 O O . THR C 1 510 ? 87.891 -13.244 58.657 1.00 10.35 518 THR C O 1
ATOM 13449 N N . ASP C 1 511 ? 89.297 -11.558 58.171 1.00 9.85 519 ASP C N 1
ATOM 13450 C CA . ASP C 1 511 ? 90.089 -11.683 59.389 1.00 9.86 519 ASP C CA 1
ATOM 13451 C C . ASP C 1 511 ? 89.215 -11.479 60.634 1.00 10.21 519 ASP C C 1
ATOM 13452 O O . ASP C 1 511 ? 88.285 -10.675 60.627 1.00 10.80 519 ASP C O 1
ATOM 13457 N N . HIS C 1 512 ? 89.525 -12.214 61.694 1.00 10.11 520 HIS C N 1
ATOM 13458 C CA . HIS C 1 512 ? 88.879 -12.057 63.009 1.00 10.85 520 HIS C CA 1
ATOM 13459 C C . HIS C 1 512 ? 87.540 -12.765 63.171 1.00 11.69 520 HIS C C 1
ATOM 13460 O O . HIS C 1 512 ? 87.080 -12.947 64.300 1.00 13.15 520 HIS C O 1
ATOM 13467 N N . ILE C 1 513 ? 86.887 -13.135 62.073 1.00 11.60 521 ILE C N 1
ATOM 13468 C CA . ILE C 1 513 ? 85.532 -13.656 62.187 1.00 11.45 521 ILE C CA 1
ATOM 13469 C C . ILE C 1 513 ? 85.420 -15.121 61.774 1.00 10.69 521 ILE C C 1
ATOM 13470 O O . ILE C 1 513 ? 86.299 -15.668 61.101 1.00 9.05 521 ILE C O 1
ATOM 13475 N N . TRP C 1 514 ? 84.339 -15.751 62.223 1.00 10.06 522 TRP C N 1
ATOM 13476 C CA . TRP C 1 514 ? 84.018 -17.119 61.845 1.00 9.79 522 TRP C CA 1
ATOM 13477 C C . TRP C 1 514 ? 83.792 -17.179 60.343 1.00 9.75 522 TRP C C 1
ATOM 13478 O O . TRP C 1 514 ? 83.054 -16.366 59.793 1.00 10.07 522 TRP C O 1
ATOM 13489 N N . PRO C 1 515 ? 84.438 -18.134 59.665 1.00 10.38 523 PRO C N 1
ATOM 13490 C CA . PRO C 1 515 ? 84.318 -18.198 58.205 1.00 10.76 523 PRO C CA 1
ATOM 13491 C C . PRO C 1 515 ? 82.865 -18.275 57.749 1.00 12.52 523 PRO C C 1
ATOM 13492 O O . PRO C 1 515 ? 82.061 -18.986 58.346 1.00 13.75 523 PRO C O 1
ATOM 13496 N N . SER C 1 516 ? 82.518 -17.534 56.706 1.00 13.81 524 SER C N 1
ATOM 13497 C CA . SER C 1 516 ? 81.129 -17.482 56.265 1.00 13.78 524 SER C CA 1
ATOM 13498 C C . SER C 1 516 ? 80.704 -18.840 55.717 1.00 13.77 524 SER C C 1
ATOM 13499 O O . SER C 1 516 ? 81.542 -19.662 55.340 1.00 12.95 524 SER C O 1
ATOM 13502 N N . ALA C 1 517 ? 79.397 -19.058 55.660 1.00 12.67 525 ALA C N 1
ATOM 13503 C CA . ALA C 1 517 ? 78.846 -20.291 55.130 1.00 12.29 525 ALA C CA 1
ATOM 13504 C C . ALA C 1 517 ? 79.386 -20.601 53.744 1.00 11.91 525 ALA C C 1
ATOM 13505 O O . ALA C 1 517 ? 79.761 -21.739 53.468 1.00 10.78 525 ALA C O 1
ATOM 13507 N N . ALA C 1 518 ? 79.421 -19.587 52.883 1.00 12.46 526 ALA C N 1
ATOM 13508 C CA . ALA C 1 518 ? 79.930 -19.721 51.521 1.00 13.30 526 ALA C CA 1
ATOM 13509 C C . ALA C 1 518 ? 81.393 -20.131 51.518 1.00 13.69 526 ALA C C 1
ATOM 13510 O O . ALA C 1 518 ? 81.809 -20.959 50.718 1.00 14.67 526 ALA C O 1
ATOM 13512 N N . ASN C 1 519 ? 82.174 -19.549 52.416 1.00 14.61 527 ASN C N 1
ATOM 13513 C CA . ASN C 1 519 ? 83.589 -19.875 52.505 1.00 15.21 527 ASN C CA 1
ATOM 13514 C C . ASN C 1 519 ? 83.836 -21.292 53.006 1.00 15.59 527 ASN C C 1
ATOM 13515 O O . ASN C 1 519 ? 84.830 -21.916 52.649 1.00 16.63 527 ASN C O 1
ATOM 13520 N N . ILE C 1 520 ? 82.913 -21.806 53.810 1.00 13.48 528 ILE C N 1
ATOM 13521 C CA . ILE C 1 520 ? 83.037 -23.151 54.343 1.00 12.82 528 ILE C CA 1
ATOM 13522 C C . ILE C 1 520 ? 82.596 -24.164 53.297 1.00 14.17 528 ILE C C 1
ATOM 13523 O O . ILE C 1 520 ? 83.223 -25.210 53.135 1.00 13.33 528 ILE C O 1
ATOM 13528 N N . ASP C 1 521 ? 81.524 -23.848 52.578 1.00 15.65 529 ASP C N 1
ATOM 13529 C CA . ASP C 1 521 ? 81.082 -24.695 51.472 1.00 17.33 529 ASP C CA 1
ATOM 13530 C C . ASP C 1 521 ? 82.153 -24.807 50.395 1.00 16.15 529 ASP C C 1
ATOM 13531 O O . ASP C 1 521 ? 82.391 -25.891 49.874 1.00 16.18 529 ASP C O 1
ATOM 13536 N N . GLU C 1 522 ? 82.786 -23.681 50.064 1.00 15.83 530 GLU C N 1
ATOM 13537 C CA . GLU C 1 522 ? 83.855 -23.670 49.080 1.00 17.17 530 GLU C CA 1
ATOM 13538 C C . GLU C 1 522 ? 84.919 -24.670 49.497 1.00 15.19 530 GLU C C 1
ATOM 13539 O O . GLU C 1 522 ? 85.363 -25.470 48.693 1.00 17.42 530 GLU C O 1
ATOM 13545 N N . PHE C 1 523 ? 85.321 -24.642 50.759 1.00 13.03 531 PHE C N 1
ATOM 13546 C CA . PHE C 1 523 ? 86.323 -25.582 51.206 1.00 11.39 531 PHE C CA 1
ATOM 13547 C C . PHE C 1 523 ? 85.824 -27.017 51.132 1.00 11.29 531 PHE C C 1
ATOM 13548 O O . PHE C 1 523 ? 86.564 -27.910 50.732 1.00 10.09 531 PHE C O 1
ATOM 13556 N N . ILE C 1 524 ? 84.577 -27.246 51.536 1.00 10.70 532 ILE C N 1
ATOM 13557 C CA . ILE C 1 524 ? 84.029 -28.596 51.539 1.00 10.56 532 ILE C CA 1
ATOM 13558 C C . ILE C 1 524 ? 83.985 -29.136 50.111 1.00 11.41 532 ILE C C 1
ATOM 13559 O O . ILE C 1 524 ? 84.404 -30.268 49.837 1.00 11.84 532 ILE C O 1
ATOM 13564 N N . ASN C 1 525 ? 83.516 -28.306 49.191 1.00 11.95 533 ASN C N 1
ATOM 13565 C CA . ASN C 1 525 ? 83.525 -28.679 47.788 1.00 13.25 533 ASN C CA 1
ATOM 13566 C C . ASN C 1 525 ? 84.931 -28.966 47.284 1.00 11.83 533 ASN C C 1
ATOM 13567 O O . ASN C 1 525 ? 85.134 -29.898 46.520 1.00 12.12 533 ASN C O 1
ATOM 13572 N N . PHE C 1 526 ? 85.904 -28.173 47.715 1.00 11.09 534 PHE C N 1
ATOM 13573 C CA . PHE C 1 526 ? 87.289 -28.408 47.314 1.00 10.88 534 PHE C CA 1
ATOM 13574 C C . PHE C 1 526 ? 87.723 -29.790 47.776 1.00 11.44 534 PHE C C 1
ATOM 13575 O O . PHE C 1 526 ? 88.386 -30.505 47.036 1.00 12.32 534 PHE C O 1
ATOM 13583 N N . THR C 1 527 ? 87.350 -30.170 48.996 1.00 12.39 535 THR C N 1
ATOM 13584 C CA . THR C 1 527 ? 87.789 -31.457 49.542 1.00 14.32 535 THR C CA 1
ATOM 13585 C C . THR C 1 527 ? 87.200 -32.647 48.796 1.00 15.15 535 THR C C 1
ATOM 13586 O O . THR C 1 527 ? 87.806 -33.708 48.759 1.00 15.82 535 THR C O 1
ATOM 13590 N N . ARG C 1 528 ? 86.020 -32.476 48.214 1.00 17.74 536 ARG C N 1
ATOM 13591 C CA . ARG C 1 528 ? 85.353 -33.568 47.514 1.00 20.29 536 ARG C CA 1
ATOM 13592 C C . ARG C 1 528 ? 86.096 -33.969 46.254 1.00 18.78 536 ARG C C 1
ATOM 13593 O O . ARG C 1 528 ? 86.088 -35.134 45.874 1.00 18.44 536 ARG C O 1
ATOM 13601 N N . THR C 1 529 ? 86.695 -32.985 45.588 1.00 18.58 537 THR C N 1
ATOM 13602 C CA . THR C 1 529 ? 87.320 -33.190 44.284 1.00 18.98 537 THR C CA 1
ATOM 13603 C C . THR C 1 529 ? 88.851 -33.283 44.360 1.00 20.47 537 THR C C 1
ATOM 13604 O O . THR C 1 529 ? 89.498 -33.625 43.370 1.00 19.06 537 THR C O 1
ATOM 13608 N N . MET C 1 530 ? 89.441 -32.971 45.510 1.00 19.57 538 MET C N 1
ATOM 13609 C CA . MET C 1 530 ? 90.899 -32.945 45.587 1.00 18.97 538 MET C CA 1
ATOM 13610 C C . MET C 1 530 ? 91.487 -34.340 45.408 1.00 19.48 538 MET C C 1
ATOM 13611 O O . MET C 1 530 ? 90.834 -35.352 45.689 1.00 19.92 538 MET C O 1
ATOM 13616 N N . PRO C 1 531 ? 92.728 -34.402 44.925 1.00 21.04 539 PRO C N 1
ATOM 13617 C CA . PRO C 1 531 ? 93.311 -35.711 44.668 1.00 21.01 539 PRO C CA 1
ATOM 13618 C C . PRO C 1 531 ? 93.600 -36.439 45.947 1.00 20.74 539 PRO C C 1
ATOM 13619 O O . PRO C 1 531 ? 93.821 -35.800 46.973 1.00 16.19 539 PRO C O 1
ATOM 13623 N N . ALA C 1 532 ? 93.598 -37.767 45.890 1.00 23.03 540 ALA C N 1
ATOM 13624 C CA . ALA C 1 532 ? 93.873 -38.545 47.083 1.00 25.97 540 ALA C CA 1
ATOM 13625 C C . ALA C 1 532 ? 95.302 -38.291 47.526 1.00 23.25 540 ALA C C 1
ATOM 13626 O O . ALA C 1 532 ? 96.184 -37.980 46.726 1.00 18.94 540 ALA C O 1
ATOM 13628 N N . ASN C 1 533 ? 95.518 -38.426 48.822 1.00 20.89 541 ASN C N 1
ATOM 13629 C CA . ASN C 1 533 ? 96.801 -38.133 49.430 1.00 21.53 541 ASN C CA 1
ATOM 13630 C C . ASN C 1 533 ? 97.217 -36.666 49.272 1.00 17.22 541 ASN C C 1
ATOM 13631 O O . ASN C 1 533 ? 98.357 -36.321 49.551 1.00 17.83 541 ASN C O 1
ATOM 13636 N N . ALA C 1 534 ? 96.319 -35.811 48.797 1.00 14.56 542 ALA C N 1
ATOM 13637 C CA . ALA C 1 534 ? 96.595 -34.376 48.782 1.00 15.01 542 ALA C CA 1
ATOM 13638 C C . ALA C 1 534 ? 96.951 -33.898 50.197 1.00 13.75 542 ALA C C 1
ATOM 13639 O O . ALA C 1 534 ? 96.328 -34.312 51.174 1.00 10.99 542 ALA C O 1
ATOM 13641 N N . TRP C 1 535 ? 97.957 -33.031 50.281 1.00 12.73 543 TRP C N 1
ATOM 13642 C CA . TRP C 1 535 ? 98.364 -32.401 51.533 1.00 12.63 543 TRP C CA 1
ATOM 13643 C C . TRP C 1 535 ? 97.916 -30.948 51.496 1.00 12.53 543 TRP C C 1
ATOM 13644 O O . TRP C 1 535 ? 98.167 -30.254 50.509 1.00 13.72 543 TRP C O 1
ATOM 13655 N N . LEU C 1 536 ? 97.246 -30.494 52.550 1.00 11.08 544 LEU C N 1
ATOM 13656 C CA . LEU C 1 536 ? 96.760 -29.123 52.606 1.00 12.22 544 LEU C CA 1
ATOM 13657 C C . LEU C 1 536 ? 97.537 -28.311 53.614 1.00 12.78 544 LEU C C 1
ATOM 13658 O O . LEU C 1 536 ? 97.608 -28.668 54.793 1.00 13.22 544 LEU C O 1
ATOM 13663 N N . HIS C 1 537 ? 98.131 -27.222 53.142 1.00 12.64 545 HIS C N 1
ATOM 13664 C CA . HIS C 1 537 ? 98.783 -26.283 54.029 1.00 12.00 545 HIS C CA 1
ATOM 13665 C C . HIS C 1 537 ? 97.992 -24.990 54.120 1.00 11.79 545 HIS C C 1
ATOM 13666 O O . HIS C 1 537 ? 97.947 -24.202 53.180 1.00 13.02 545 HIS C O 1
ATOM 13673 N N . PHE C 1 538 ? 97.369 -24.780 55.268 1.00 10.55 546 PHE C N 1
ATOM 13674 C CA . PHE C 1 538 ? 96.547 -23.613 55.484 1.00 9.84 546 PHE C CA 1
ATOM 13675 C C . PHE C 1 538 ? 97.380 -22.492 56.046 1.00 9.63 546 PHE C C 1
ATOM 13676 O O . PHE C 1 538 ? 98.214 -22.696 56.924 1.00 9.47 546 PHE C O 1
ATOM 13684 N N . HIS C 1 539 ? 97.134 -21.291 55.559 1.00 10.05 547 HIS C N 1
ATOM 13685 C CA . HIS C 1 539 ? 97.730 -20.128 56.180 1.00 10.86 547 HIS C CA 1
ATOM 13686 C C . HIS C 1 539 ? 96.787 -18.941 56.077 1.00 10.37 547 HIS C C 1
ATOM 13687 O O . HIS C 1 539 ? 95.918 -18.878 55.209 1.00 9.38 547 HIS C O 1
ATOM 13694 N N . SER C 1 540 ? 96.974 -18.005 56.988 1.00 11.32 548 SER C N 1
ATOM 13695 C CA . SER C 1 540 ? 96.292 -16.734 56.944 1.00 12.18 548 SER C CA 1
ATOM 13696 C C . SER C 1 540 ? 97.351 -15.651 57.191 1.00 14.46 548 SER C C 1
ATOM 13697 O O . SER C 1 540 ? 98.443 -15.727 56.621 1.00 16.39 548 SER C O 1
ATOM 13700 N N . GLN C 1 541 ? 97.051 -14.650 58.014 1.00 15.28 549 GLN C N 1
ATOM 13701 C CA . GLN C 1 541 ? 98.037 -13.613 58.327 1.00 16.36 549 GLN C CA 1
ATOM 13702 C C . GLN C 1 541 ? 98.966 -14.137 59.407 1.00 15.76 549 GLN C C 1
ATOM 13703 O O . GLN C 1 541 ? 100.180 -14.159 59.228 1.00 14.55 549 GLN C O 1
ATOM 13709 N N . ALA C 1 542 ? 98.381 -14.585 60.519 1.00 15.99 550 ALA C N 1
ATOM 13710 C CA . ALA C 1 542 ? 99.160 -15.021 61.691 1.00 13.98 550 ALA C CA 1
ATOM 13711 C C . ALA C 1 542 ? 99.195 -16.532 61.930 1.00 13.23 550 ALA C C 1
ATOM 13712 O O . ALA C 1 542 ? 99.923 -17.008 62.807 1.00 14.71 550 ALA C O 1
ATOM 13714 N N . GLY C 1 543 ? 98.409 -17.292 61.181 1.00 12.03 551 GLY C N 1
ATOM 13715 C CA . GLY C 1 543 ? 98.346 -18.735 61.395 1.00 12.17 551 GLY C CA 1
ATOM 13716 C C . GLY C 1 543 ? 97.561 -19.075 62.649 1.00 12.13 551 GLY C C 1
ATOM 13717 O O . GLY C 1 543 ? 97.733 -20.138 63.230 1.00 12.68 551 GLY C O 1
ATOM 13718 N N . ALA C 1 544 ? 96.684 -18.166 63.067 1.00 13.40 552 ALA C N 1
ATOM 13719 C CA . ALA C 1 544 ? 95.938 -18.340 64.308 1.00 13.17 552 ALA C CA 1
ATOM 13720 C C . ALA C 1 544 ? 94.447 -18.528 64.051 1.00 13.92 552 ALA C C 1
ATOM 13721 O O . ALA C 1 544 ? 93.994 -19.658 63.859 1.00 16.26 552 ALA C O 1
ATOM 13723 N N . GLY C 1 545 ? 93.695 -17.430 64.020 1.00 12.07 553 GLY C N 1
ATOM 13724 C CA . GLY C 1 545 ? 92.241 -17.473 63.883 1.00 10.23 553 GLY C CA 1
ATOM 13725 C C . GLY C 1 545 ? 91.698 -18.294 62.725 1.00 9.93 553 GLY C C 1
ATOM 13726 O O . GLY C 1 545 ? 91.122 -19.376 62.916 1.00 8.50 553 GLY C O 1
ATOM 13727 N N . ARG C 1 546 ? 91.855 -17.768 61.521 1.00 9.08 554 ARG C N 1
ATOM 13728 C CA . ARG C 1 546 ? 91.307 -18.412 60.335 1.00 9.05 554 ARG C CA 1
ATOM 13729 C C . ARG C 1 546 ? 91.956 -19.767 60.049 1.00 8.90 554 ARG C C 1
ATOM 13730 O O . ARG C 1 546 ? 91.271 -20.735 59.735 1.00 8.48 554 ARG C O 1
ATOM 13738 N N . THR C 1 547 ? 93.274 -19.830 60.152 1.00 8.96 555 THR C N 1
ATOM 13739 C CA . THR C 1 547 ? 94.001 -21.059 59.878 1.00 9.34 555 THR C CA 1
ATOM 13740 C C . THR C 1 547 ? 93.570 -22.221 60.775 1.00 9.84 555 THR C C 1
ATOM 13741 O O . THR C 1 547 ? 93.311 -23.321 60.276 1.00 9.03 555 THR C O 1
ATOM 13745 N N . THR C 1 548 ? 93.503 -21.984 62.088 1.00 10.16 556 THR C N 1
ATOM 13746 C CA . THR C 1 548 ? 93.143 -23.034 63.052 1.00 10.17 556 THR C CA 1
ATOM 13747 C C . THR C 1 548 ? 91.686 -23.472 62.938 1.00 10.03 556 THR C C 1
ATOM 13748 O O . THR C 1 548 ? 91.368 -24.642 63.156 1.00 9.48 556 THR C O 1
ATOM 13752 N N . ALA C 1 549 ? 90.805 -22.535 62.608 1.00 9.55 557 ALA C N 1
ATOM 13753 C CA . ALA C 1 549 ? 89.403 -22.856 62.328 1.00 9.80 557 ALA C CA 1
ATOM 13754 C C . ALA C 1 549 ? 89.286 -23.852 61.173 1.00 9.93 557 ALA C C 1
ATOM 13755 O O . ALA C 1 549 ? 88.630 -24.889 61.282 1.00 9.07 557 ALA C O 1
ATOM 13757 N N . TYR C 1 550 ? 89.909 -23.522 60.048 1.00 10.60 558 TYR C N 1
ATOM 13758 C CA . TYR C 1 550 ? 89.871 -24.418 58.891 1.00 11.34 558 TYR C CA 1
ATOM 13759 C C . TYR C 1 550 ? 90.559 -25.746 59.191 1.00 11.33 558 TYR C C 1
ATOM 13760 O O . TYR C 1 550 ? 90.032 -26.804 58.847 1.00 10.76 558 TYR C O 1
ATOM 13769 N N . MET C 1 551 ? 91.710 -25.709 59.856 1.00 11.47 559 MET C N 1
ATOM 13770 C CA . MET C 1 551 ? 92.375 -26.963 60.216 1.00 11.52 559 MET C CA 1
ATOM 13771 C C . MET C 1 551 ? 91.483 -27.822 61.136 1.00 12.24 559 MET C C 1
ATOM 13772 O O . MET C 1 551 ? 91.412 -29.052 60.979 1.00 11.34 559 MET C O 1
ATOM 13777 N N . ALA C 1 552 ? 90.806 -27.176 62.084 1.00 11.75 560 ALA C N 1
ATOM 13778 C CA . ALA C 1 552 ? 89.912 -27.878 63.003 1.00 11.72 560 ALA C CA 1
ATOM 13779 C C . ALA C 1 552 ? 88.735 -28.479 62.249 1.00 11.43 560 ALA C C 1
ATOM 13780 O O . ALA C 1 552 ? 88.309 -29.585 62.536 1.00 11.14 560 ALA C O 1
ATOM 13782 N N . MET C 1 553 ? 88.206 -27.754 61.277 1.00 12.02 561 MET C N 1
ATOM 13783 C CA . MET C 1 553 ? 87.072 -28.264 60.512 1.00 12.33 561 MET C CA 1
ATOM 13784 C C . MET C 1 553 ? 87.477 -29.466 59.648 1.00 12.63 561 MET C C 1
ATOM 13785 O O . MET C 1 553 ? 86.749 -30.450 59.557 1.00 13.06 561 MET C O 1
ATOM 13790 N N . TYR C 1 554 ? 88.637 -29.393 59.012 1.00 11.53 562 TYR C N 1
ATOM 13791 C CA . TYR C 1 554 ? 89.109 -30.511 58.196 1.00 11.89 562 TYR C CA 1
ATOM 13792 C C . TYR C 1 554 ? 89.420 -31.724 59.071 1.00 11.90 562 TYR C C 1
ATOM 13793 O O . TYR C 1 554 ? 89.095 -32.851 58.712 1.00 13.88 562 TYR C O 1
ATOM 13802 N N . ASP C 1 555 ? 90.043 -31.490 60.221 1.00 11.34 563 ASP C N 1
ATOM 13803 C CA . ASP C 1 555 ? 90.317 -32.556 61.160 1.00 12.02 563 ASP C CA 1
ATOM 13804 C C . ASP C 1 555 ? 89.031 -33.296 61.503 1.00 14.05 563 ASP C C 1
ATOM 13805 O O . ASP C 1 555 ? 89.008 -34.523 61.500 1.00 15.11 563 ASP C O 1
ATOM 13810 N N . MET C 1 556 ? 87.963 -32.552 61.791 1.00 15.03 564 MET C N 1
ATOM 13811 C CA . MET C 1 556 ? 86.673 -33.150 62.155 1.00 16.53 564 MET C CA 1
ATOM 13812 C C . MET C 1 556 ? 86.075 -33.965 61.032 1.00 15.50 564 MET C C 1
ATOM 13813 O O . MET C 1 556 ? 85.523 -35.039 61.263 1.00 17.44 564 MET C O 1
ATOM 13818 N N . MET C 1 557 ? 86.130 -33.421 59.825 1.00 15.45 565 MET C N 1
ATOM 13819 C CA . MET C 1 557 ? 85.535 -34.071 58.672 1.00 16.66 565 MET C CA 1
ATOM 13820 C C . MET C 1 557 ? 86.198 -35.427 58.450 1.00 18.02 565 MET C C 1
ATOM 13821 O O . MET C 1 557 ? 85.544 -36.381 58.054 1.00 17.77 565 MET C O 1
ATOM 13826 N N . LYS C 1 558 ? 87.499 -35.504 58.710 1.00 18.59 566 LYS C N 1
ATOM 13827 C CA . LYS C 1 558 ? 88.272 -36.714 58.428 1.00 19.56 566 LYS C CA 1
ATOM 13828 C C . LYS C 1 558 ? 88.253 -37.702 59.594 1.00 18.72 566 LYS C C 1
ATOM 13829 O O . LYS C 1 558 ? 88.504 -38.894 59.413 1.00 17.47 566 LYS C O 1
ATOM 13835 N N . ASN C 1 559 ? 87.954 -37.194 60.787 1.00 15.63 567 ASN C N 1
ATOM 13836 C CA . ASN C 1 559 ? 87.988 -37.984 62.008 1.00 15.14 567 ASN C CA 1
ATOM 13837 C C . ASN C 1 559 ? 86.772 -37.701 62.871 1.00 17.43 567 ASN C C 1
ATOM 13838 O O . ASN C 1 559 ? 86.899 -37.222 64.009 1.00 18.17 567 ASN C O 1
ATOM 13843 N N . PRO C 1 560 ? 85.579 -37.995 62.330 1.00 17.79 568 PRO C N 1
ATOM 13844 C CA . PRO C 1 560 ? 84.320 -37.698 63.015 1.00 17.32 568 PRO C CA 1
ATOM 13845 C C . PRO C 1 560 ? 84.126 -38.481 64.324 1.00 19.21 568 PRO C C 1
ATOM 13846 O O . PRO C 1 560 ? 83.241 -38.144 65.111 1.00 21.21 568 PRO C O 1
ATOM 13850 N N . ASP C 1 561 ? 84.960 -39.490 64.567 1.00 18.79 569 ASP C N 1
ATOM 13851 C CA . ASP C 1 561 ? 84.868 -40.286 65.797 1.00 21.71 569 ASP C CA 1
ATOM 13852 C C . ASP C 1 561 ? 85.648 -39.670 66.964 1.00 23.41 569 ASP C C 1
ATOM 13853 O O . ASP C 1 561 ? 85.563 -40.135 68.101 1.00 25.16 569 ASP C O 1
ATOM 13858 N N . VAL C 1 562 ? 86.416 -38.627 66.681 1.00 22.55 570 VAL C N 1
ATOM 13859 C CA . VAL C 1 562 ? 87.151 -37.925 67.723 1.00 20.42 570 VAL C CA 1
ATOM 13860 C C . VAL C 1 562 ? 86.276 -36.803 68.280 1.00 17.12 570 VAL C C 1
ATOM 13861 O O . VAL C 1 562 ? 85.514 -36.189 67.539 1.00 17.54 570 VAL C O 1
ATOM 13865 N N . SER C 1 563 ? 86.364 -36.555 69.585 1.00 15.92 571 SER C N 1
ATOM 13866 C CA . SER C 1 563 ? 85.491 -35.568 70.232 1.00 17.39 571 SER C CA 1
ATOM 13867 C C . SER C 1 563 ? 85.835 -34.132 69.836 1.00 17.24 571 SER C C 1
ATOM 13868 O O . SER C 1 563 ? 86.968 -33.839 69.443 1.00 19.04 571 SER C O 1
ATOM 13871 N N . LEU C 1 564 ? 84.848 -33.241 69.936 1.00 17.31 572 LEU C N 1
ATOM 13872 C CA . LEU C 1 564 ? 85.050 -31.843 69.596 1.00 16.71 572 LEU C CA 1
ATOM 13873 C C . LEU C 1 564 ? 86.175 -31.286 70.447 1.00 14.34 572 LEU C C 1
ATOM 13874 O O . LEU C 1 564 ? 87.069 -30.619 69.951 1.00 12.84 572 LEU C O 1
ATOM 13879 N N . GLY C 1 565 ? 86.129 -31.584 71.739 1.00 14.18 573 GLY C N 1
ATOM 13880 C CA . GLY C 1 565 ? 87.161 -31.133 72.664 1.00 14.32 573 GLY C CA 1
ATOM 13881 C C . GLY C 1 565 ? 88.574 -31.589 72.316 1.00 14.84 573 GLY C C 1
ATOM 13882 O O . GLY C 1 565 ? 89.548 -30.832 72.477 1.00 11.95 573 GLY C O 1
ATOM 13883 N N . ASP C 1 566 ? 88.689 -32.830 71.842 1.00 15.68 574 ASP C N 1
ATOM 13884 C CA . ASP C 1 566 ? 89.986 -33.405 71.479 1.00 16.76 574 ASP C CA 1
ATOM 13885 C C . ASP C 1 566 ? 90.516 -32.791 70.176 1.00 15.54 574 ASP C C 1
ATOM 13886 O O . ASP C 1 566 ? 91.717 -32.561 70.035 1.00 15.77 574 ASP C O 1
ATOM 13891 N N . ILE C 1 567 ? 89.616 -32.521 69.233 1.00 14.64 575 ILE C N 1
ATOM 13892 C CA . ILE C 1 567 ? 89.985 -31.837 67.997 1.00 14.50 575 ILE C CA 1
ATOM 13893 C C . ILE C 1 567 ? 90.573 -30.460 68.319 1.00 13.81 575 ILE C C 1
ATOM 13894 O O . ILE C 1 567 ? 91.679 -30.126 67.895 1.00 13.52 575 ILE C O 1
ATOM 13899 N N . LEU C 1 568 ? 89.817 -29.657 69.058 1.00 12.66 576 LEU C N 1
ATOM 13900 C CA . LEU C 1 568 ? 90.222 -28.281 69.337 1.00 10.99 576 LEU C CA 1
ATOM 13901 C C . LEU C 1 568 ? 91.478 -28.280 70.184 1.00 11.01 576 LEU C C 1
ATOM 13902 O O . LEU C 1 568 ? 92.397 -27.481 69.981 1.00 9.58 576 LEU C O 1
ATOM 13907 N N . SER C 1 569 ? 91.525 -29.193 71.139 1.00 11.46 577 SER C N 1
ATOM 13908 C CA . SER C 1 569 ? 92.673 -29.275 72.014 1.00 11.57 577 SER C CA 1
ATOM 13909 C C . SER C 1 569 ? 93.944 -29.654 71.238 1.00 12.05 577 SER C C 1
ATOM 13910 O O . SER C 1 569 ? 94.993 -29.036 71.425 1.00 11.79 577 SER C O 1
ATOM 13913 N N . ARG C 1 570 ? 93.867 -30.637 70.344 1.00 10.76 578 ARG C N 1
ATOM 13914 C CA . ARG C 1 570 ? 95.083 -31.018 69.633 1.00 11.21 578 ARG C CA 1
ATOM 13915 C C . ARG C 1 570 ? 95.478 -29.952 68.605 1.00 10.99 578 ARG C C 1
ATOM 13916 O O . ARG C 1 570 ? 96.670 -29.709 68.405 1.00 10.57 578 ARG C O 1
ATOM 13924 N N . GLN C 1 571 ? 94.498 -29.305 67.970 1.00 10.96 579 GLN C N 1
ATOM 13925 C CA . GLN C 1 571 ? 94.818 -28.203 67.045 1.00 11.44 579 GLN C CA 1
ATOM 13926 C C . GLN C 1 571 ? 95.474 -27.055 67.798 1.00 11.28 579 GLN C C 1
ATOM 13927 O O . GLN C 1 571 ? 96.403 -26.429 67.291 1.00 11.77 579 GLN C O 1
ATOM 13933 N N . TYR C 1 572 ? 94.999 -26.788 69.011 1.00 11.64 580 TYR C N 1
ATOM 13934 C CA . TYR C 1 572 ? 95.659 -25.825 69.887 1.00 12.03 580 TYR C CA 1
ATOM 13935 C C . TYR C 1 572 ? 97.057 -26.318 70.261 1.00 12.25 580 TYR C C 1
ATOM 13936 O O . TYR C 1 572 ? 98.035 -25.599 70.107 1.00 11.81 580 TYR C O 1
ATOM 13945 N N . LEU C 1 573 ? 97.154 -27.552 70.737 1.00 13.54 581 LEU C N 1
ATOM 13946 C CA . LEU C 1 573 ? 98.437 -28.075 71.200 1.00 14.31 581 LEU C CA 1
ATOM 13947 C C . LEU C 1 573 ? 99.478 -28.128 70.095 1.00 12.82 581 LEU C C 1
ATOM 13948 O O . LEU C 1 573 ? 100.665 -27.977 70.358 1.00 13.94 581 LEU C O 1
ATOM 13953 N N . LEU C 1 574 ? 99.039 -28.332 68.859 1.00 12.74 582 LEU C N 1
ATOM 13954 C CA . LEU C 1 574 ? 99.970 -28.424 67.734 1.00 13.11 582 LEU C CA 1
ATOM 13955 C C . LEU C 1 574 ? 100.470 -27.056 67.270 1.00 14.64 582 LEU C C 1
ATOM 13956 O O . LEU C 1 574 ? 101.345 -26.977 66.409 1.00 13.73 582 LEU C O 1
ATOM 13961 N N . GLY C 1 575 ? 99.904 -25.988 67.836 1.00 14.09 583 GLY C N 1
ATOM 13962 C CA . GLY C 1 575 ? 100.385 -24.632 67.577 1.00 13.97 583 GLY C CA 1
ATOM 13963 C C . GLY C 1 575 ? 99.338 -23.634 67.114 1.00 13.84 583 GLY C C 1
ATOM 13964 O O . GLY C 1 575 ? 99.661 -22.468 66.871 1.00 14.80 583 GLY C O 1
ATOM 13965 N N . GLY C 1 576 ? 98.088 -24.081 66.980 1.00 13.53 584 GLY C N 1
ATOM 13966 C CA . GLY C 1 576 ? 96.994 -23.187 66.609 1.00 11.86 584 GLY C CA 1
ATOM 13967 C C . GLY C 1 576 ? 96.530 -22.413 67.829 1.00 10.96 584 GLY C C 1
ATOM 13968 O O . GLY C 1 576 ? 97.136 -22.509 68.899 1.00 9.29 584 GLY C O 1
ATOM 13969 N N . ASN C 1 577 ? 95.469 -21.626 67.684 1.00 10.26 585 ASN C N 1
ATOM 13970 C CA . ASN C 1 577 ? 94.827 -21.093 68.872 1.00 11.34 585 ASN C CA 1
ATOM 13971 C C . ASN C 1 577 ? 93.705 -22.048 69.218 1.00 12.31 585 ASN C C 1
ATOM 13972 O O . ASN C 1 577 ? 93.576 -23.099 68.573 1.00 14.09 585 ASN C O 1
ATOM 13977 N N . TYR C 1 578 ? 92.926 -21.727 70.246 1.00 11.86 586 TYR C N 1
ATOM 13978 C CA . TYR C 1 578 ? 91.756 -22.522 70.577 1.00 11.84 586 TYR C CA 1
ATOM 13979 C C . TYR C 1 578 ? 90.547 -21.856 69.923 1.00 11.81 586 TYR C C 1
ATOM 13980 O O . TYR C 1 578 ? 90.237 -20.697 70.232 1.00 11.08 586 TYR C O 1
ATOM 13989 N N . VAL C 1 579 ? 89.869 -22.582 69.028 1.00 10.45 587 VAL C N 1
ATOM 13990 C CA . VAL C 1 579 ? 88.796 -22.001 68.220 1.00 11.33 587 VAL C CA 1
ATOM 13991 C C . VAL C 1 579 ? 87.589 -21.581 69.060 1.00 11.96 587 VAL C C 1
ATOM 13992 O O . VAL C 1 579 ? 86.884 -20.652 68.703 1.00 11.39 587 VAL C O 1
ATOM 13996 N N . ALA C 1 580 ? 87.335 -22.271 70.170 1.00 14.37 588 ALA C N 1
ATOM 13997 C CA . ALA C 1 580 ? 86.169 -21.952 70.992 1.00 14.13 588 ALA C CA 1
ATOM 13998 C C . ALA C 1 580 ? 86.503 -21.003 72.143 1.00 14.51 588 ALA C C 1
ATOM 13999 O O . ALA C 1 580 ? 85.755 -20.915 73.122 1.00 14.85 588 ALA C O 1
ATOM 14001 N N . TYR C 1 581 ? 87.605 -20.266 72.009 1.00 14.90 589 TYR C N 1
ATOM 14002 C CA . TYR C 1 581 ? 87.974 -19.266 73.005 1.00 15.15 589 TYR C CA 1
ATOM 14003 C C . TYR C 1 581 ? 86.920 -18.179 73.096 1.00 17.08 589 TYR C C 1
ATOM 14004 O O . TYR C 1 581 ? 86.431 -17.696 72.072 1.00 17.78 589 TYR C O 1
ATOM 14013 N N . GLU C 1 582 ? 86.571 -17.801 74.326 1.00 17.85 590 GLU C N 1
ATOM 14014 C CA . GLU C 1 582 ? 85.692 -16.656 74.574 1.00 19.24 590 GLU C CA 1
ATOM 14015 C C . GLU C 1 582 ? 86.299 -15.795 75.667 1.00 20.71 590 GLU C C 1
ATOM 14016 O O . GLU C 1 582 ? 86.991 -16.296 76.568 1.00 18.43 590 GLU C O 1
ATOM 14022 N N . ILE C 1 583 ? 86.038 -14.496 75.592 1.00 20.64 591 ILE C N 1
ATOM 14023 C CA . ILE C 1 583 ? 86.533 -13.579 76.603 1.00 22.17 591 ILE C CA 1
ATOM 14024 C C . ILE C 1 583 ? 85.673 -13.717 77.858 1.00 23.81 591 ILE C C 1
ATOM 14025 O O . ILE C 1 583 ? 84.453 -13.538 77.828 1.00 21.87 591 ILE C O 1
ATOM 14030 N N . ALA C 1 584 ? 86.328 -14.076 78.954 1.00 29.69 592 ALA C N 1
ATOM 14031 C CA . ALA C 1 584 ? 85.650 -14.326 80.220 1.00 37.68 592 ALA C CA 1
ATOM 14032 C C . ALA C 1 584 ? 84.692 -13.186 80.606 1.00 45.45 592 ALA C C 1
ATOM 14033 O O . ALA C 1 584 ? 83.484 -13.399 80.764 1.00 43.19 592 ALA C O 1
ATOM 14035 N N . LYS C 1 585 ? 85.230 -11.978 80.757 1.00 43.35 593 LYS C N 1
ATOM 14036 C CA . LYS C 1 585 ? 84.412 -10.823 81.137 1.00 45.56 593 LYS C CA 1
ATOM 14037 C C . LYS C 1 585 ? 84.798 -9.610 80.319 1.00 37.55 593 LYS C C 1
ATOM 14038 O O . LYS C 1 585 ? 85.683 -8.853 80.716 1.00 36.93 593 LYS C O 1
ATOM 14044 N N . PRO C 1 586 ? 84.122 -9.421 79.176 1.00 32.33 594 PRO C N 1
ATOM 14045 C CA . PRO C 1 586 ? 84.503 -8.443 78.160 1.00 32.38 594 PRO C CA 1
ATOM 14046 C C . PRO C 1 586 ? 84.403 -6.994 78.626 1.00 32.93 594 PRO C C 1
ATOM 14047 O O . PRO C 1 586 ? 83.414 -6.602 79.239 1.00 25.84 594 PRO C O 1
ATOM 14051 N N . LYS C 1 587 ? 85.441 -6.219 78.331 1.00 37.96 595 LYS C N 1
ATOM 14052 C CA . LYS C 1 587 ? 85.423 -4.778 78.538 1.00 43.55 595 LYS C CA 1
ATOM 14053 C C . LYS C 1 587 ? 85.003 -4.077 77.243 1.00 43.36 595 LYS C C 1
ATOM 14054 O O . LYS C 1 587 ? 85.010 -4.692 76.177 1.00 41.06 595 LYS C O 1
ATOM 14060 N N . PRO C 1 588 ? 84.627 -2.789 77.334 1.00 43.64 596 PRO C N 1
ATOM 14061 C CA . PRO C 1 588 ? 84.138 -2.013 76.190 1.00 38.59 596 PRO C CA 1
ATOM 14062 C C . PRO C 1 588 ? 85.085 -1.977 74.999 1.00 34.61 596 PRO C C 1
ATOM 14063 O O . PRO C 1 588 ? 84.623 -2.003 73.863 1.00 42.89 596 PRO C O 1
ATOM 14067 N N . ASP C 1 589 ? 86.391 -1.909 75.236 1.00 31.70 597 ASP C N 1
ATOM 14068 C CA . ASP C 1 589 ? 87.340 -1.837 74.122 1.00 33.08 597 ASP C CA 1
ATOM 14069 C C . ASP C 1 589 ? 87.556 -3.187 73.429 1.00 26.66 597 ASP C C 1
ATOM 14070 O O . ASP C 1 589 ? 88.243 -3.265 72.416 1.00 24.34 597 ASP C O 1
ATOM 14075 N N . GLN C 1 590 ? 86.969 -4.250 73.963 1.00 24.03 598 GLN C N 1
ATOM 14076 C CA . GLN C 1 590 ? 87.248 -5.586 73.441 1.00 23.95 598 GLN C CA 1
ATOM 14077 C C . GLN C 1 590 ? 86.231 -5.970 72.386 1.00 18.58 598 GLN C C 1
ATOM 14078 O O . GLN C 1 590 ? 85.355 -6.799 72.611 1.00 18.27 598 GLN C O 1
ATOM 14084 N N . TRP C 1 591 ? 86.386 -5.360 71.221 1.00 17.94 599 TRP C N 1
ATOM 14085 C CA . TRP C 1 591 ? 85.404 -5.462 70.153 1.00 16.32 599 TRP C CA 1
ATOM 14086 C C . TRP C 1 591 ? 85.278 -6.888 69.609 1.00 15.33 599 TRP C C 1
ATOM 14087 O O . TRP C 1 591 ? 84.260 -7.233 69.025 1.00 15.55 599 TRP C O 1
ATOM 14098 N N . LYS C 1 592 ? 86.304 -7.711 69.810 1.00 14.24 600 LYS C N 1
ATOM 14099 C CA . LYS C 1 592 ? 86.311 -9.072 69.271 1.00 14.88 600 LYS C CA 1
ATOM 14100 C C . LYS C 1 592 ? 85.440 -10.044 70.057 1.00 13.04 600 LYS C C 1
ATOM 14101 O O . LYS C 1 592 ? 85.244 -11.184 69.633 1.00 12.74 600 LYS C O 1
ATOM 14107 N N . ALA C 1 593 ? 84.937 -9.608 71.204 1.00 12.34 601 ALA C N 1
ATOM 14108 C CA . ALA C 1 593 ? 84.204 -10.495 72.092 1.00 12.00 601 ALA C CA 1
ATOM 14109 C C . ALA C 1 593 ? 83.070 -11.218 71.361 1.00 11.41 601 ALA C C 1
ATOM 14110 O O . ALA C 1 593 ? 83.004 -12.444 71.374 1.00 12.82 601 ALA C O 1
ATOM 14112 N N . ASP C 1 594 ? 82.201 -10.464 70.701 1.00 11.40 602 ASP C N 1
ATOM 14113 C CA . ASP C 1 594 ? 81.057 -11.047 69.994 1.00 11.38 602 ASP C CA 1
ATOM 14114 C C . ASP C 1 594 ? 81.505 -12.026 68.904 1.00 10.59 602 ASP C C 1
ATOM 14115 O O . ASP C 1 594 ? 80.813 -12.999 68.624 1.00 8.84 602 ASP C O 1
ATOM 14120 N N . TYR C 1 595 ? 82.667 -11.770 68.300 1.00 11.55 603 TYR C N 1
ATOM 14121 C CA . TYR C 1 595 ? 83.163 -12.605 67.190 1.00 10.96 603 TYR C CA 1
ATOM 14122 C C . TYR C 1 595 ? 83.798 -13.908 67.697 1.00 11.05 603 TYR C C 1
ATOM 14123 O O . TYR C 1 595 ? 83.631 -14.957 67.080 1.00 9.71 603 TYR C O 1
ATOM 14132 N N . TYR C 1 596 ? 84.494 -13.841 68.832 1.00 11.38 604 TYR C N 1
ATOM 14133 C CA . TYR C 1 596 ? 84.951 -15.042 69.522 1.00 11.37 604 TYR C CA 1
ATOM 14134 C C . TYR C 1 596 ? 83.756 -15.899 69.924 1.00 12.10 604 TYR C C 1
ATOM 14135 O O . TYR C 1 596 ? 83.780 -17.117 69.773 1.00 11.11 604 TYR C O 1
ATOM 14144 N N . HIS C 1 597 ? 82.706 -15.263 70.441 1.00 13.24 605 HIS C N 1
ATOM 14145 C CA . HIS C 1 597 ? 81.525 -16.004 70.863 1.00 14.38 605 HIS C CA 1
ATOM 14146 C C . HIS C 1 597 ? 80.860 -16.711 69.687 1.00 15.71 605 HIS C C 1
ATOM 14147 O O . HIS C 1 597 ? 80.384 -17.842 69.803 1.00 12.89 605 HIS C O 1
ATOM 14154 N N . GLN C 1 598 ? 80.788 -16.014 68.565 1.00 14.48 606 GLN C N 1
ATOM 14155 C CA . GLN C 1 598 ? 80.205 -16.576 67.366 1.00 16.01 606 GLN C CA 1
ATOM 14156 C C . GLN C 1 598 ? 81.046 -17.788 66.927 1.00 15.16 606 GLN C C 1
ATOM 14157 O O . GLN C 1 598 ? 80.505 -18.823 66.561 1.00 12.78 606 GLN C O 1
ATOM 14163 N N . LYS C 1 599 ? 82.365 -17.686 67.008 1.00 14.69 607 LYS C N 1
ATOM 14164 C CA . LYS C 1 599 ? 83.199 -18.830 66.644 1.00 16.36 607 LYS C CA 1
ATOM 14165 C C . LYS C 1 599 ? 82.984 -20.002 67.613 1.00 14.19 607 LYS C C 1
ATOM 14166 O O . LYS C 1 599 ? 82.871 -21.143 67.179 1.00 11.33 607 LYS C O 1
ATOM 14172 N N . ALA C 1 600 ? 82.907 -19.727 68.912 1.00 11.55 608 ALA C N 1
ATOM 14173 C CA . ALA C 1 600 ? 82.738 -20.796 69.892 1.00 12.43 608 ALA C CA 1
ATOM 14174 C C . ALA C 1 600 ? 81.460 -21.571 69.621 1.00 13.31 608 ALA C C 1
ATOM 14175 O O . ALA C 1 600 ? 81.424 -22.795 69.672 1.00 13.98 608 ALA C O 1
ATOM 14177 N N . HIS C 1 601 ? 80.414 -20.824 69.320 1.00 13.52 609 HIS C N 1
ATOM 14178 C CA . HIS C 1 601 ? 79.106 -21.367 69.055 1.00 15.29 609 HIS C CA 1
ATOM 14179 C C . HIS C 1 601 ? 79.103 -22.150 67.751 1.00 16.19 609 HIS C C 1
ATOM 14180 O O . HIS C 1 601 ? 78.611 -23.275 67.692 1.00 15.43 609 HIS C O 1
ATOM 14187 N N . MET C 1 602 ? 79.655 -21.548 66.704 1.00 13.55 610 MET C N 1
ATOM 14188 C CA . MET C 1 602 ? 79.552 -22.110 65.378 1.00 14.39 610 MET C CA 1
ATOM 14189 C C . MET C 1 602 ? 80.463 -23.316 65.171 1.00 13.98 610 MET C C 1
ATOM 14190 O O . MET C 1 602 ? 80.160 -24.170 64.344 1.00 14.44 610 MET C O 1
ATOM 14195 N N . ILE C 1 603 ? 81.573 -23.403 65.898 1.00 13.67 611 ILE C N 1
ATOM 14196 C CA . ILE C 1 603 ? 82.460 -24.551 65.708 1.00 13.63 611 ILE C CA 1
ATOM 14197 C C . ILE C 1 603 ? 81.794 -25.818 66.259 1.00 16.56 611 ILE C C 1
ATOM 14198 O O . ILE C 1 603 ? 82.021 -26.910 65.738 1.00 15.65 611 ILE C O 1
ATOM 14203 N N . GLU C 1 604 ? 80.955 -25.666 67.288 1.00 16.54 612 GLU C N 1
ATOM 14204 C CA . GLU C 1 604 ? 80.133 -26.769 67.783 1.00 18.10 612 GLU C CA 1
ATOM 14205 C C . GLU C 1 604 ? 79.072 -27.139 66.769 1.00 16.50 612 GLU C C 1
ATOM 14206 O O . GLU C 1 604 ? 78.779 -28.316 66.573 1.00 15.84 612 GLU C O 1
ATOM 14212 N N . LYS C 1 605 ? 78.449 -26.132 66.163 1.00 15.34 613 LYS C N 1
ATOM 14213 C CA . LYS C 1 605 ? 77.441 -26.394 65.148 1.00 15.18 613 LYS C CA 1
ATOM 14214 C C . LYS C 1 605 ? 78.070 -27.156 63.999 1.00 14.92 613 LYS C C 1
ATOM 14215 O O . LYS C 1 605 ? 77.441 -28.037 63.412 1.00 15.82 613 LYS C O 1
ATOM 14221 N N . PHE C 1 606 ? 79.318 -26.830 63.682 1.00 13.16 614 PHE C N 1
ATOM 14222 C CA . PHE C 1 606 ? 80.002 -27.529 62.609 1.00 13.58 614 PHE C CA 1
ATOM 14223 C C . PHE C 1 606 ? 80.288 -28.977 62.988 1.00 12.49 614 PHE C C 1
ATOM 14224 O O . PHE C 1 606 ? 80.190 -29.861 62.163 1.00 10.43 614 PHE C O 1
ATOM 14232 N N . TYR C 1 607 ? 80.633 -29.211 64.244 1.00 14.55 615 TYR C N 1
ATOM 14233 C CA . TYR C 1 607 ? 80.828 -30.568 64.722 1.00 15.56 615 TYR C CA 1
ATOM 14234 C C . TYR C 1 607 ? 79.566 -31.399 64.496 1.00 17.01 615 TYR C C 1
ATOM 14235 O O . TYR C 1 607 ? 79.639 -32.529 64.007 1.00 15.92 615 TYR C O 1
ATOM 14244 N N . GLN C 1 608 ? 78.404 -30.831 64.823 1.00 18.94 616 GLN C N 1
ATOM 14245 C CA . GLN C 1 608 ? 77.146 -31.560 64.667 1.00 21.84 616 GLN C CA 1
ATOM 14246 C C . GLN C 1 608 ? 76.917 -31.898 63.203 1.00 19.10 616 GLN C C 1
ATOM 14247 O O . GLN C 1 608 ? 76.482 -33.005 62.869 1.00 16.44 616 GLN C O 1
ATOM 14253 N N . TYR C 1 609 ? 77.186 -30.924 62.342 1.00 16.18 617 TYR C N 1
ATOM 14254 C CA . TYR C 1 609 ? 77.022 -31.098 60.911 1.00 17.56 617 TYR C CA 1
ATOM 14255 C C . TYR C 1 609 ? 77.842 -32.291 60.429 1.00 17.48 617 TYR C C 1
ATOM 14256 O O . TYR C 1 609 ? 77.350 -33.148 59.702 1.00 17.88 617 TYR C O 1
ATOM 14265 N N . VAL C 1 610 ? 79.101 -32.346 60.837 1.00 18.00 618 VAL C N 1
ATOM 14266 C CA . VAL C 1 610 ? 79.956 -33.440 60.413 1.00 19.08 618 VAL C CA 1
ATOM 14267 C C . VAL C 1 610 ? 79.363 -34.770 60.882 1.00 20.86 618 VAL C C 1
ATOM 14268 O O . VAL C 1 610 ? 79.245 -35.717 60.107 1.00 18.21 618 VAL C O 1
ATOM 14272 N N . GLN C 1 611 ? 78.981 -34.824 62.152 1.00 19.17 619 GLN C N 1
ATOM 14273 C CA . GLN C 1 611 ? 78.362 -36.024 62.714 1.00 22.86 619 GLN C CA 1
ATOM 14274 C C . GLN C 1 611 ? 77.191 -36.541 61.873 1.00 22.58 619 GLN C C 1
ATOM 14275 O O . GLN C 1 611 ? 76.990 -37.754 61.759 1.00 23.96 619 GLN C O 1
ATOM 14281 N N . GLU C 1 612 ? 76.431 -35.621 61.288 1.00 20.48 620 GLU C N 1
ATOM 14282 C CA . GLU C 1 612 ? 75.205 -35.967 60.584 1.00 21.57 620 GLU C CA 1
ATOM 14283 C C . GLU C 1 612 ? 75.411 -36.197 59.100 1.00 24.23 620 GLU C C 1
ATOM 14284 O O . GLU C 1 612 ? 74.523 -36.724 58.437 1.00 26.88 620 GLU C O 1
ATOM 14290 N N . ASN C 1 613 ? 76.553 -35.782 58.556 1.00 23.86 621 ASN C N 1
ATOM 14291 C CA . ASN C 1 613 ? 76.694 -35.761 57.102 1.00 24.60 621 ASN C CA 1
ATOM 14292 C C . ASN C 1 613 ? 77.952 -36.403 56.541 1.00 21.39 621 ASN C C 1
ATOM 14293 O O . ASN C 1 613 ? 78.102 -36.500 55.324 1.00 19.67 621 ASN C O 1
ATOM 14298 N N . HIS C 1 614 ? 78.860 -36.832 57.405 1.00 23.29 622 HIS C N 1
ATOM 14299 C CA . HIS C 1 614 ? 80.125 -37.379 56.923 1.00 29.30 622 HIS C CA 1
ATOM 14300 C C . HIS C 1 614 ? 79.951 -38.767 56.290 1.00 31.37 622 HIS C C 1
ATOM 14301 O O . HIS C 1 614 ? 80.769 -39.184 55.477 1.00 38.20 622 HIS C O 1
ATOM 14308 N N . ALA C 1 615 ? 78.879 -39.465 56.653 1.00 33.14 623 ALA C N 1
ATOM 14309 C CA . ALA C 1 615 ? 78.640 -40.821 56.161 1.00 35.24 623 ALA C CA 1
ATOM 14310 C C . ALA C 1 615 ? 78.452 -40.894 54.642 1.00 36.05 623 ALA C C 1
ATOM 14311 O O . ALA C 1 615 ? 79.026 -41.768 53.995 1.00 39.10 623 ALA C O 1
ATOM 14313 N N . ASP C 1 616 ? 77.667 -39.979 54.073 1.00 37.70 624 ASP C N 1
ATOM 14314 C CA . ASP C 1 616 ? 77.413 -39.969 52.629 1.00 37.32 624 ASP C CA 1
ATOM 14315 C C . ASP C 1 616 ? 78.314 -39.000 51.875 1.00 40.68 624 ASP C C 1
ATOM 14316 O O . ASP C 1 616 ? 77.999 -38.605 50.737 1.00 42.69 624 ASP C O 1
ATOM 14321 N N . GLY C 1 617 ? 79.421 -38.610 52.507 1.00 39.18 625 GLY C N 1
ATOM 14322 C CA . GLY C 1 617 ? 80.381 -37.708 51.880 1.00 36.34 625 GLY C CA 1
ATOM 14323 C C . GLY C 1 617 ? 79.871 -36.290 51.715 1.00 29.78 625 GLY C C 1
ATOM 14324 O O . GLY C 1 617 ? 80.180 -35.644 50.726 1.00 31.53 625 GLY C O 1
ATOM 14325 N N . PHE C 1 618 ? 79.092 -35.809 52.679 1.00 29.82 626 PHE C N 1
ATOM 14326 C CA . PHE C 1 618 ? 78.711 -34.390 52.759 1.00 27.57 626 PHE C CA 1
ATOM 14327 C C . PHE C 1 618 ? 77.865 -33.911 51.587 1.00 32.96 626 PHE C C 1
ATOM 14328 O O . PHE C 1 618 ? 77.970 -32.761 51.148 1.00 33.57 626 PHE C O 1
ATOM 14336 N N . LYS C 1 619 ? 77.009 -34.794 51.096 1.00 38.49 627 LYS C N 1
ATOM 14337 C CA . LYS C 1 619 ? 76.171 -34.483 49.954 1.00 44.04 627 LYS C CA 1
ATOM 14338 C C . LYS C 1 619 ? 75.280 -33.287 50.221 1.00 37.65 627 LYS C C 1
ATOM 14339 O O . LYS C 1 619 ? 74.983 -32.514 49.311 1.00 38.55 627 LYS C O 1
ATOM 14345 N N . THR C 1 620 ? 74.854 -33.140 51.470 1.00 32.96 628 THR C N 1
ATOM 14346 C CA . THR C 1 620 ? 74.179 -31.922 51.904 1.00 33.00 628 THR C CA 1
ATOM 14347 C C . THR C 1 620 ? 75.194 -30.874 52.359 1.00 25.54 628 THR C C 1
ATOM 14348 O O . THR C 1 620 ? 76.007 -31.130 53.248 1.00 24.38 628 THR C O 1
ATOM 14352 N N . SER C 1 621 ? 75.138 -29.692 51.761 1.00 21.41 629 SER C N 1
ATOM 14353 C CA . SER C 1 621 ? 76.122 -28.668 52.060 1.00 21.07 629 SER C CA 1
ATOM 14354 C C . SER C 1 621 ? 75.909 -28.096 53.459 1.00 20.82 629 SER C C 1
ATOM 14355 O O . SER C 1 621 ? 74.883 -28.328 54.101 1.00 20.07 629 SER C O 1
ATOM 14358 N N . TRP C 1 622 ? 76.901 -27.340 53.911 1.00 20.09 630 TRP C N 1
ATOM 14359 C CA . TRP C 1 622 ? 76.868 -26.661 55.194 1.00 18.03 630 TRP C CA 1
ATOM 14360 C C . TRP C 1 622 ? 75.796 -25.592 55.175 1.00 18.58 630 TRP C C 1
ATOM 14361 O O . TRP C 1 622 ? 75.023 -25.469 56.121 1.00 20.77 630 TRP C O 1
ATOM 14372 N N . SER C 1 623 ? 75.730 -24.840 54.084 1.00 19.91 631 SER C N 1
ATOM 14373 C CA . SER C 1 623 ? 74.728 -23.798 53.945 1.00 22.88 631 SER C CA 1
ATOM 14374 C C . SER C 1 623 ? 73.319 -24.364 54.004 1.00 26.81 631 SER C C 1
ATOM 14375 O O . SER C 1 623 ? 72.483 -23.853 54.741 1.00 29.79 631 SER C O 1
ATOM 14378 N N . GLN C 1 624 ? 73.055 -25.406 53.218 1.00 30.78 632 GLN C N 1
ATOM 14379 C CA . GLN C 1 624 ? 71.730 -26.037 53.185 1.00 35.28 632 GLN C CA 1
ATOM 14380 C C . GLN C 1 624 ? 71.343 -26.589 54.564 1.00 31.24 632 GLN C C 1
ATOM 14381 O O . GLN C 1 624 ? 70.211 -26.442 55.018 1.00 32.17 632 GLN C O 1
ATOM 14387 N N . TRP C 1 625 ? 72.302 -27.221 55.225 1.00 31.39 633 TRP C N 1
ATOM 14388 C CA . TRP C 1 625 ? 72.090 -27.752 56.562 1.00 25.83 633 TRP C CA 1
ATOM 14389 C C . TRP C 1 625 ? 71.782 -26.625 57.549 1.00 28.94 633 TRP C C 1
ATOM 14390 O O . TRP C 1 625 ? 70.864 -26.731 58.362 1.00 25.33 633 TRP C O 1
ATOM 14401 N N . LEU C 1 626 ? 72.548 -25.540 57.478 1.00 29.98 634 LEU C N 1
ATOM 14402 C CA . LEU C 1 626 ? 72.284 -24.386 58.334 1.00 30.23 634 LEU C CA 1
ATOM 14403 C C . LEU C 1 626 ? 70.845 -23.950 58.173 1.00 31.19 634 LEU C C 1
ATOM 14404 O O . LEU C 1 626 ? 70.164 -23.693 59.157 1.00 32.02 634 LEU C O 1
ATOM 14409 N N . ALA C 1 627 ? 70.402 -23.860 56.921 1.00 33.78 635 ALA C N 1
ATOM 14410 C CA . ALA C 1 627 ? 69.055 -23.400 56.582 1.00 40.53 635 ALA C CA 1
ATOM 14411 C C . ALA C 1 627 ? 68.061 -24.558 56.596 1.00 44.49 635 ALA C C 1
ATOM 14412 O O . ALA C 1 627 ? 67.617 -25.008 55.543 1.00 56.52 635 ALA C O 1
ATOM 14414 N N . ALA C 1 628 ? 67.713 -25.039 57.782 1.00 44.02 636 ALA C N 1
ATOM 14415 C CA . ALA C 1 628 ? 66.776 -26.149 57.901 1.00 46.51 636 ALA C CA 1
ATOM 14416 C C . ALA C 1 628 ? 66.420 -26.411 59.359 1.00 49.03 636 ALA C C 1
ATOM 14417 O O . ALA C 1 628 ? 67.282 -26.353 60.232 1.00 48.07 636 ALA C O 1
ATOM 14419 N N . PRO D 1 39 ? 95.314 8.754 98.082 1.00 72.70 47 PRO D N 1
ATOM 14420 C CA . PRO D 1 39 ? 93.983 9.086 98.595 1.00 66.72 47 PRO D CA 1
ATOM 14421 C C . PRO D 1 39 ? 92.918 8.087 98.145 1.00 59.44 47 PRO D C 1
ATOM 14422 O O . PRO D 1 39 ? 93.067 7.458 97.108 1.00 67.51 47 PRO D O 1
ATOM 14426 N N . ALA D 1 40 ? 91.846 7.958 98.914 1.00 55.50 48 ALA D N 1
ATOM 14427 C CA . ALA D 1 40 ? 90.825 6.949 98.640 1.00 51.43 48 ALA D CA 1
ATOM 14428 C C . ALA D 1 40 ? 89.645 7.532 97.871 1.00 48.31 48 ALA D C 1
ATOM 14429 O O . ALA D 1 40 ? 89.348 8.715 97.991 1.00 53.48 48 ALA D O 1
ATOM 14431 N N . VAL D 1 41 ? 88.976 6.698 97.082 1.00 41.04 49 VAL D N 1
ATOM 14432 C CA . VAL D 1 41 ? 87.804 7.124 96.318 1.00 37.06 49 VAL D CA 1
ATOM 14433 C C . VAL D 1 41 ? 86.593 7.347 97.216 1.00 43.67 49 VAL D C 1
ATOM 14434 O O . VAL D 1 41 ? 86.174 6.449 97.937 1.00 42.47 49 VAL D O 1
ATOM 14438 N N . VAL D 1 42 ? 86.020 8.543 97.154 1.00 47.41 50 VAL D N 1
ATOM 14439 C CA . VAL D 1 42 ? 84.842 8.867 97.951 1.00 47.38 50 VAL D CA 1
ATOM 14440 C C . VAL D 1 42 ? 83.620 8.138 97.389 1.00 48.65 50 VAL D C 1
ATOM 14441 O O . VAL D 1 42 ? 83.316 8.236 96.207 1.00 46.27 50 VAL D O 1
ATOM 14445 N N . LYS D 1 43 ? 82.931 7.403 98.252 1.00 58.06 51 LYS D N 1
ATOM 14446 C CA . LYS D 1 43 ? 81.889 6.474 97.819 1.00 57.76 51 LYS D CA 1
ATOM 14447 C C . LYS D 1 43 ? 80.620 7.162 97.309 1.00 50.08 51 LYS D C 1
ATOM 14448 O O . LYS D 1 43 ? 80.168 6.879 96.204 1.00 44.34 51 LYS D O 1
ATOM 14454 N N . ASN D 1 44 ? 80.053 8.058 98.110 1.00 47.24 52 ASN D N 1
ATOM 14455 C CA . ASN D 1 44 ? 78.865 8.808 97.708 1.00 44.80 52 ASN D CA 1
ATOM 14456 C C . ASN D 1 44 ? 79.100 10.301 97.754 1.00 42.54 52 ASN D C 1
ATOM 14457 O O . ASN D 1 44 ? 78.733 10.959 98.733 1.00 40.66 52 ASN D O 1
ATOM 14462 N N . PRO D 1 45 ? 79.709 10.852 96.696 1.00 35.94 53 PRO D N 1
ATOM 14463 C CA . PRO D 1 45 ? 80.068 12.257 96.741 1.00 33.32 53 PRO D CA 1
ATOM 14464 C C . PRO D 1 45 ? 78.837 13.144 96.576 1.00 29.65 53 PRO D C 1
ATOM 14465 O O . PRO D 1 45 ? 77.838 12.721 95.985 1.00 27.98 53 PRO D O 1
ATOM 14469 N N . PRO D 1 46 ? 78.900 14.369 97.106 1.00 28.55 54 PRO D N 1
ATOM 14470 C CA . PRO D 1 46 ? 77.751 15.241 96.945 1.00 29.26 54 PRO D CA 1
ATOM 14471 C C . PRO D 1 46 ? 77.468 15.471 95.460 1.00 30.52 54 PRO D C 1
ATOM 14472 O O . PRO D 1 46 ? 78.316 15.186 94.611 1.00 28.98 54 PRO D O 1
ATOM 14476 N N . LYS D 1 47 ? 76.290 15.981 95.138 1.00 28.88 55 LYS D N 1
ATOM 14477 C CA . LYS D 1 47 ? 75.957 16.187 93.739 1.00 32.71 55 LYS D CA 1
ATOM 14478 C C . LYS D 1 47 ? 76.849 17.235 93.079 1.00 25.06 55 LYS D C 1
ATOM 14479 O O . LYS D 1 47 ? 77.111 17.168 91.884 1.00 20.46 55 LYS D O 1
ATOM 14485 N N . LEU D 1 48 ? 77.302 18.208 93.857 1.00 22.31 56 LEU D N 1
ATOM 14486 C CA . LEU D 1 48 ? 78.261 19.192 93.376 1.00 19.92 56 LEU D CA 1
ATOM 14487 C C . LEU D 1 48 ? 79.341 19.325 94.433 1.00 18.46 56 LEU D C 1
ATOM 14488 O O . LEU D 1 48 ? 79.052 19.667 95.577 1.00 21.80 56 LEU D O 1
ATOM 14493 N N . ALA D 1 49 ? 80.579 19.034 94.053 1.00 16.99 57 ALA D N 1
ATOM 14494 C CA . ALA D 1 49 ? 81.684 18.989 95.003 1.00 17.60 57 ALA D CA 1
ATOM 14495 C C . ALA D 1 49 ? 82.780 19.955 94.617 1.00 16.00 57 ALA D C 1
ATOM 14496 O O . ALA D 1 49 ? 83.254 19.950 93.485 1.00 14.11 57 ALA D O 1
ATOM 14498 N N . LEU D 1 50 ? 83.204 20.766 95.574 1.00 17.38 58 LEU D N 1
ATOM 14499 C CA . LEU D 1 50 ? 84.372 21.598 95.382 1.00 16.22 58 LEU D CA 1
ATOM 14500 C C . LEU D 1 50 ? 85.604 20.710 95.492 1.00 16.57 58 LEU D C 1
ATOM 14501 O O . LEU D 1 50 ? 85.821 20.059 96.510 1.00 18.03 58 LEU D O 1
ATOM 14506 N N . LYS D 1 51 ? 86.408 20.677 94.435 1.00 18.41 59 LYS D N 1
ATOM 14507 C CA . LYS D 1 51 ? 87.602 19.840 94.418 1.00 17.49 59 LYS D CA 1
ATOM 14508 C C . LYS D 1 51 ? 88.793 20.552 93.804 1.00 18.68 59 LYS D C 1
ATOM 14509 O O . LYS D 1 51 ? 88.655 21.607 93.182 1.00 21.48 59 LYS D O 1
ATOM 14515 N N . ILE D 1 52 ? 89.970 19.969 93.997 1.00 18.79 60 ILE D N 1
ATOM 14516 C CA . ILE D 1 52 ? 91.212 20.545 93.501 1.00 19.85 60 ILE D CA 1
ATOM 14517 C C . ILE D 1 52 ? 91.433 20.163 92.040 1.00 18.24 60 ILE D C 1
ATOM 14518 O O . ILE D 1 52 ? 91.462 18.983 91.695 1.00 18.84 60 ILE D O 1
ATOM 14523 N N . ASP D 1 53 ? 91.586 21.177 91.192 1.00 18.73 61 ASP D N 1
ATOM 14524 C CA . ASP D 1 53 ? 91.943 20.976 89.787 1.00 18.42 61 ASP D CA 1
ATOM 14525 C C . ASP D 1 53 ? 93.461 20.845 89.655 1.00 19.16 61 ASP D C 1
ATOM 14526 O O . ASP D 1 53 ? 93.967 19.861 89.103 1.00 19.92 61 ASP D O 1
ATOM 14531 N N . ARG D 1 54 ? 94.180 21.850 90.160 1.00 16.53 62 ARG D N 1
ATOM 14532 C CA . ARG D 1 54 ? 95.636 21.868 90.098 1.00 16.28 62 ARG D CA 1
ATOM 14533 C C . ARG D 1 54 ? 96.263 22.363 91.395 1.00 17.11 62 ARG D C 1
ATOM 14534 O O . ARG D 1 54 ? 96.010 23.496 91.812 1.00 15.90 62 ARG D O 1
ATOM 14542 N N . ALA D 1 55 ? 97.101 21.520 92.003 1.00 17.59 63 ALA D N 1
ATOM 14543 C CA . ALA D 1 55 ? 97.942 21.936 93.124 1.00 19.19 63 ALA D CA 1
ATOM 14544 C C . ALA D 1 55 ? 98.935 22.943 92.577 1.00 19.60 63 ALA D C 1
ATOM 14545 O O . ALA D 1 55 ? 99.300 22.874 91.405 1.00 25.22 63 ALA D O 1
ATOM 14547 N N . ASP D 1 56 ? 99.364 23.881 93.411 1.00 20.32 64 ASP D N 1
ATOM 14548 C CA . ASP D 1 56 ? 100.230 24.963 92.958 1.00 21.22 64 ASP D CA 1
ATOM 14549 C C . ASP D 1 56 ? 101.671 24.494 92.885 1.00 23.89 64 ASP D C 1
ATOM 14550 O O . ASP D 1 56 ? 102.318 24.311 93.906 1.00 28.53 64 ASP D O 1
ATOM 14555 N N . VAL D 1 57 ? 102.168 24.304 91.668 1.00 25.81 65 VAL D N 1
ATOM 14556 C CA . VAL D 1 57 ? 103.510 23.780 91.448 1.00 26.37 65 VAL D CA 1
ATOM 14557 C C . VAL D 1 57 ? 104.229 24.541 90.348 1.00 27.60 65 VAL D C 1
ATOM 14558 O O . VAL D 1 57 ? 103.634 24.873 89.321 1.00 28.59 65 VAL D O 1
ATOM 14562 N N . ASN D 1 58 ? 105.516 24.803 90.555 1.00 30.55 66 ASN D N 1
ATOM 14563 C CA . ASN D 1 58 ? 106.319 25.483 89.545 1.00 31.13 66 ASN D CA 1
ATOM 14564 C C . ASN D 1 58 ? 106.699 24.527 88.417 1.00 31.00 66 ASN D C 1
ATOM 14565 O O . ASN D 1 58 ? 107.697 23.806 88.500 1.00 33.29 66 ASN D O 1
ATOM 14570 N N . GLN D 1 59 ? 105.894 24.539 87.358 1.00 31.16 67 GLN D N 1
ATOM 14571 C CA . GLN D 1 59 ? 106.092 23.658 86.209 1.00 26.84 67 GLN D CA 1
ATOM 14572 C C . GLN D 1 59 ? 105.079 23.999 85.129 1.00 24.96 67 GLN D C 1
ATOM 14573 O O . GLN D 1 59 ? 104.089 24.689 85.387 1.00 24.94 67 GLN D O 1
ATOM 14579 N N . LEU D 1 60 ? 105.329 23.521 83.917 1.00 22.82 68 LEU D N 1
ATOM 14580 C CA . LEU D 1 60 ? 104.331 23.597 82.862 1.00 21.95 68 LEU D CA 1
ATOM 14581 C C . LEU D 1 60 ? 103.198 22.642 83.224 1.00 19.51 68 LEU D C 1
ATOM 14582 O O . LEU D 1 60 ? 103.433 21.587 83.810 1.00 20.83 68 LEU D O 1
ATOM 14587 N N . PRO D 1 61 ? 101.960 23.014 82.889 1.00 17.49 69 PRO D N 1
ATOM 14588 C CA . PRO D 1 61 ? 100.833 22.182 83.254 1.00 16.43 69 PRO D CA 1
ATOM 14589 C C . PRO D 1 61 ? 100.713 20.929 82.391 1.00 14.89 69 PRO D C 1
ATOM 14590 O O . PRO D 1 61 ? 101.459 20.733 81.444 1.00 15.66 69 PRO D O 1
ATOM 14594 N N . ARG D 1 62 ? 99.755 20.094 82.737 1.00 15.01 70 ARG D N 1
ATOM 14595 C CA . ARG D 1 62 ? 99.466 18.880 82.007 1.00 14.74 70 ARG D CA 1
ATOM 14596 C C . ARG D 1 62 ? 99.141 19.171 80.554 1.00 13.34 70 ARG D C 1
ATOM 14597 O O . ARG D 1 62 ? 98.420 20.105 80.250 1.00 13.75 70 ARG D O 1
ATOM 14605 N N . ASN D 1 63 ? 99.703 18.377 79.653 1.00 14.01 71 ASN D N 1
ATOM 14606 C CA . ASN D 1 63 ? 99.367 18.442 78.228 1.00 14.08 71 ASN D CA 1
ATOM 14607 C C . ASN D 1 63 ? 99.728 19.764 77.570 1.00 13.90 71 ASN D C 1
ATOM 14608 O O . ASN D 1 63 ? 99.144 20.134 76.551 1.00 14.75 71 ASN D O 1
ATOM 14613 N N . PHE D 1 64 ? 100.708 20.466 78.125 1.00 13.72 72 PHE D N 1
ATOM 14614 C CA . PHE D 1 64 ? 101.162 21.706 77.502 1.00 14.05 72 PHE D CA 1
ATOM 14615 C C . PHE D 1 64 ? 101.788 21.436 76.136 1.00 14.33 72 PHE D C 1
ATOM 14616 O O . PHE D 1 64 ? 102.629 20.545 75.991 1.00 13.24 72 PHE D O 1
ATOM 14624 N N . ARG D 1 65 ? 101.368 22.190 75.126 1.00 14.10 73 ARG D N 1
ATOM 14625 C CA . ARG D 1 65 ? 102.111 22.227 73.869 1.00 14.87 73 ARG D CA 1
ATOM 14626 C C . ARG D 1 65 ? 102.040 23.594 73.221 1.00 15.39 73 ARG D C 1
ATOM 14627 O O . ARG D 1 65 ? 101.151 24.393 73.510 1.00 12.59 73 ARG D O 1
ATOM 14635 N N . MET D 1 66 ? 103.007 23.852 72.349 1.00 18.99 74 MET D N 1
ATOM 14636 C CA . MET D 1 66 ? 102.992 25.031 71.498 1.00 18.75 74 MET D CA 1
ATOM 14637 C C . MET D 1 66 ? 102.760 24.603 70.068 1.00 16.58 74 MET D C 1
ATOM 14638 O O . MET D 1 66 ? 103.075 23.480 69.695 1.00 16.50 74 MET D O 1
ATOM 14643 N N . GLY D 1 67 ? 102.165 25.484 69.275 1.00 17.30 75 GLY D N 1
ATOM 14644 C CA . GLY D 1 67 ? 101.823 25.161 67.897 1.00 15.53 75 GLY D CA 1
ATOM 14645 C C . GLY D 1 67 ? 103.041 24.873 67.047 1.00 17.19 75 GLY D C 1
ATOM 14646 O O . GLY D 1 67 ? 102.929 24.304 65.951 1.00 18.08 75 GLY D O 1
ATOM 14647 N N . SER D 1 68 ? 104.210 25.273 67.538 1.00 15.28 76 SER D N 1
ATOM 14648 C CA . SER D 1 68 ? 105.443 25.062 66.800 1.00 15.58 76 SER D CA 1
ATOM 14649 C C . SER D 1 68 ? 106.218 23.836 67.293 1.00 16.14 76 SER D C 1
ATOM 14650 O O . SER D 1 68 ? 107.306 23.563 66.815 1.00 14.97 76 SER D O 1
ATOM 14653 N N . ASP D 1 69 ? 105.648 23.085 68.232 1.00 17.65 77 ASP D N 1
ATOM 14654 C CA . ASP D 1 69 ? 106.331 21.914 68.786 1.00 18.23 77 ASP D CA 1
ATOM 14655 C C . ASP D 1 69 ? 106.583 20.857 67.730 1.00 17.30 77 ASP D C 1
ATOM 14656 O O . ASP D 1 69 ? 105.890 20.806 66.712 1.00 14.26 77 ASP D O 1
ATOM 14661 N N . LYS D 1 70 ? 107.578 20.012 67.986 1.00 17.23 78 LYS D N 1
ATOM 14662 C CA . LYS D 1 70 ? 107.888 18.916 67.083 1.00 20.52 78 LYS D CA 1
ATOM 14663 C C . LYS D 1 70 ? 106.876 17.783 67.211 1.00 18.23 78 LYS D C 1
ATOM 14664 O O . LYS D 1 70 ? 106.210 17.627 68.241 1.00 18.28 78 LYS D O 1
ATOM 14670 N N . TYR D 1 71 ? 106.756 17.003 66.147 1.00 16.38 79 TYR D N 1
ATOM 14671 C CA . TYR D 1 71 ? 105.860 15.863 66.139 1.00 15.82 79 TYR D CA 1
ATOM 14672 C C . TYR D 1 71 ? 106.377 14.817 67.117 1.00 16.70 79 TYR D C 1
ATOM 14673 O O . TYR D 1 71 ? 107.584 14.612 67.245 1.00 18.07 79 TYR D O 1
ATOM 14682 N N . VAL D 1 72 ? 105.456 14.157 67.807 1.00 17.80 80 VAL D N 1
ATOM 14683 C CA . VAL D 1 72 ? 105.792 12.995 68.617 1.00 19.54 80 VAL D CA 1
ATOM 14684 C C . VAL D 1 72 ? 104.877 11.828 68.245 1.00 20.99 80 VAL D C 1
ATOM 14685 O O . VAL D 1 72 ? 103.655 11.987 68.198 1.00 18.52 80 VAL D O 1
ATOM 14689 N N . GLY D 1 73 ? 105.468 10.664 67.980 1.00 21.13 81 GLY D N 1
ATOM 14690 C CA . GLY D 1 73 ? 104.700 9.484 67.556 1.00 20.93 81 GLY D CA 1
ATOM 14691 C C . GLY D 1 73 ? 104.576 9.421 66.042 1.00 20.64 81 GLY D C 1
ATOM 14692 O O . GLY D 1 73 ? 105.284 10.136 65.338 1.00 18.47 81 GLY D O 1
ATOM 14693 N N . VAL D 1 74 ? 103.665 8.580 65.545 1.00 21.33 82 VAL D N 1
ATOM 14694 C CA . VAL D 1 74 ? 103.496 8.362 64.099 1.00 21.11 82 VAL D CA 1
ATOM 14695 C C . VAL D 1 74 ? 102.033 8.464 63.674 1.00 19.55 82 VAL D C 1
ATOM 14696 O O . VAL D 1 74 ? 101.140 8.385 64.507 1.00 22.65 82 VAL D O 1
ATOM 14700 N N . THR D 1 75 ? 101.788 8.651 62.382 1.00 17.29 83 THR D N 1
ATOM 14701 C CA . THR D 1 75 ? 100.440 8.521 61.852 1.00 17.63 83 THR D CA 1
ATOM 14702 C C . THR D 1 75 ? 100.210 7.058 61.493 1.00 16.97 83 THR D C 1
ATOM 14703 O O . THR D 1 75 ? 101.155 6.273 61.446 1.00 16.25 83 THR D O 1
ATOM 14707 N N . LYS D 1 76 ? 98.956 6.704 61.229 1.00 16.65 84 LYS D N 1
ATOM 14708 C CA . LYS D 1 76 ? 98.601 5.326 60.899 1.00 18.05 84 LYS D CA 1
ATOM 14709 C C . LYS D 1 76 ? 99.202 4.893 59.560 1.00 15.91 84 LYS D C 1
ATOM 14710 O O . LYS D 1 76 ? 99.468 3.708 59.336 1.00 14.15 84 LYS D O 1
ATOM 14716 N N . THR D 1 77 ? 99.432 5.863 58.683 1.00 14.31 85 THR D N 1
ATOM 14717 C CA . THR D 1 77 ? 100.031 5.598 57.380 1.00 14.15 85 THR D CA 1
ATOM 14718 C C . THR D 1 77 ? 101.550 5.567 57.446 1.00 14.20 85 THR D C 1
ATOM 14719 O O . THR D 1 77 ? 102.204 5.020 56.566 1.00 14.80 85 THR D O 1
ATOM 14723 N N . GLY D 1 78 ? 102.115 6.144 58.493 1.00 15.46 86 GLY D N 1
ATOM 14724 C CA . GLY D 1 78 ? 103.560 6.325 58.559 1.00 17.64 86 GLY D CA 1
ATOM 14725 C C . GLY D 1 78 ? 104.025 7.544 57.770 1.00 19.67 86 GLY D C 1
ATOM 14726 O O . GLY D 1 78 ? 105.224 7.834 57.699 1.00 23.49 86 GLY D O 1
ATOM 14727 N N . ILE D 1 79 ? 103.075 8.260 57.178 1.00 19.66 87 ILE D N 1
ATOM 14728 C CA . ILE D 1 79 ? 103.375 9.490 56.456 1.00 19.23 87 ILE D CA 1
ATOM 14729 C C . ILE D 1 79 ? 103.018 10.701 57.317 1.00 19.67 87 ILE D C 1
ATOM 14730 O O . ILE D 1 79 ? 101.886 10.848 57.782 1.00 17.61 87 ILE D O 1
ATOM 14735 N N . MET D 1 80 ? 104.003 11.560 57.540 1.00 18.39 88 MET D N 1
ATOM 14736 C CA . MET D 1 80 ? 103.825 12.712 58.405 1.00 19.02 88 MET D CA 1
ATOM 14737 C C . MET D 1 80 ? 103.141 13.820 57.634 1.00 16.38 88 MET D C 1
ATOM 14738 O O . MET D 1 80 ? 103.426 14.018 56.455 1.00 16.96 88 MET D O 1
ATOM 14743 N N . PRO D 1 81 ? 102.223 14.539 58.292 1.00 13.84 89 PRO D N 1
ATOM 14744 C CA . PRO D 1 81 ? 101.609 15.666 57.637 1.00 13.47 89 PRO D CA 1
ATOM 14745 C C . PRO D 1 81 ? 102.574 16.833 57.552 1.00 12.92 89 PRO D C 1
ATOM 14746 O O . PRO D 1 81 ? 103.448 16.991 58.402 1.00 14.86 89 PRO D O 1
ATOM 14750 N N . THR D 1 82 ? 102.400 17.640 56.525 1.00 12.89 90 THR D N 1
ATOM 14751 C CA . THR D 1 82 ? 103.169 18.850 56.364 1.00 14.12 90 THR D CA 1
ATOM 14752 C C . THR D 1 82 ? 103.139 19.692 57.648 1.00 15.51 90 THR D C 1
ATOM 14753 O O . THR D 1 82 ? 102.165 19.679 58.412 1.00 12.18 90 THR D O 1
ATOM 14757 N N . ARG D 1 83 ? 104.226 20.417 57.884 1.00 17.13 91 ARG D N 1
ATOM 14758 C CA . ARG D 1 83 ? 104.307 21.319 59.029 1.00 17.70 91 ARG D CA 1
ATOM 14759 C C . ARG D 1 83 ? 104.016 22.744 58.602 1.00 16.48 91 ARG D C 1
ATOM 14760 O O . ARG D 1 83 ? 104.141 23.676 59.399 1.00 17.40 91 ARG D O 1
ATOM 14768 N N . LYS D 1 84 ? 103.619 22.914 57.347 1.00 16.38 92 LYS D N 1
ATOM 14769 C CA . LYS D 1 84 ? 103.405 24.245 56.804 1.00 17.43 92 LYS D CA 1
ATOM 14770 C C . LYS D 1 84 ? 102.513 25.121 57.698 1.00 19.43 92 LYS D C 1
ATOM 14771 O O . LYS D 1 84 ? 101.360 24.778 58.003 1.00 16.53 92 LYS D O 1
ATOM 14777 N N . GLY D 1 85 ? 103.055 26.272 58.086 1.00 17.71 93 GLY D N 1
ATOM 14778 C CA . GLY D 1 85 ? 102.293 27.277 58.805 1.00 19.02 93 GLY D CA 1
ATOM 14779 C C . GLY D 1 85 ? 102.214 27.052 60.302 1.00 19.14 93 GLY D C 1
ATOM 14780 O O . GLY D 1 85 ? 101.658 27.871 61.019 1.00 20.02 93 GLY D O 1
ATOM 14781 N N . MET D 1 86 ? 102.764 25.948 60.786 1.00 21.19 94 MET D N 1
ATOM 14782 C CA . MET D 1 86 ? 102.642 25.624 62.202 1.00 22.74 94 MET D CA 1
ATOM 14783 C C . MET D 1 86 ? 103.420 26.577 63.096 1.00 26.71 94 MET D C 1
ATOM 14784 O O . MET D 1 86 ? 102.958 26.925 64.187 1.00 29.32 94 MET D O 1
ATOM 14789 N N . ASP D 1 87 ? 104.591 27.003 62.631 1.00 22.12 95 ASP D N 1
ATOM 14790 C CA . ASP D 1 87 ? 105.507 27.775 63.462 1.00 24.32 95 ASP D CA 1
ATOM 14791 C C . ASP D 1 87 ? 105.120 29.252 63.636 1.00 27.71 95 ASP D C 1
ATOM 14792 O O . ASP D 1 87 ? 105.642 29.923 64.525 1.00 29.01 95 ASP D O 1
ATOM 14797 N N . THR D 1 88 ? 104.203 29.756 62.809 1.00 25.64 96 THR D N 1
ATOM 14798 C CA . THR D 1 88 ? 103.797 31.162 62.882 1.00 24.50 96 THR D CA 1
ATOM 14799 C C . THR D 1 88 ? 102.376 31.373 63.413 1.00 24.28 96 THR D C 1
ATOM 14800 O O . THR D 1 88 ? 101.768 32.414 63.158 1.00 23.61 96 THR D O 1
ATOM 14804 N N . MET D 1 89 ? 101.846 30.394 64.141 1.00 23.38 97 MET D N 1
ATOM 14805 C CA . MET D 1 89 ? 100.463 30.460 64.630 1.00 20.78 97 MET D CA 1
ATOM 14806 C C . MET D 1 89 ? 100.377 31.173 65.976 1.00 18.65 97 MET D C 1
ATOM 14807 O O . MET D 1 89 ? 99.308 31.634 66.382 1.00 18.44 97 MET D O 1
ATOM 14812 N N . ASN D 1 90 ? 101.506 31.270 66.663 1.00 17.19 98 ASN D N 1
ATOM 14813 C CA . ASN D 1 90 ? 101.567 31.996 67.925 1.00 18.06 98 ASN D CA 1
ATOM 14814 C C . ASN D 1 90 ? 100.512 31.488 68.878 1.00 15.91 98 ASN D C 1
ATOM 14815 O O . ASN D 1 90 ? 99.660 32.239 69.335 1.00 15.16 98 ASN D O 1
ATOM 14820 N N . VAL D 1 91 ? 100.580 30.198 69.175 1.00 15.07 99 VAL D N 1
ATOM 14821 C CA . VAL D 1 91 ? 99.550 29.548 69.937 1.00 12.81 99 VAL D CA 1
ATOM 14822 C C . VAL D 1 91 ? 100.170 28.524 70.887 1.00 11.59 99 VAL D C 1
ATOM 14823 O O . VAL D 1 91 ? 101.219 27.961 70.603 1.00 9.67 99 VAL D O 1
ATOM 14827 N N . SER D 1 92 ? 99.528 28.312 72.028 1.00 10.63 100 SER D N 1
ATOM 14828 C CA . SER D 1 92 ? 99.862 27.204 72.903 1.00 10.28 100 SER D CA 1
ATOM 14829 C C . SER D 1 92 ? 98.577 26.691 73.540 1.00 10.38 100 SER D C 1
ATOM 14830 O O . SER D 1 92 ? 97.537 27.302 73.389 1.00 8.89 100 SER D O 1
ATOM 14833 N N . ALA D 1 93 ? 98.646 25.562 74.238 1.00 10.86 101 ALA D N 1
ATOM 14834 C CA . ALA D 1 93 ? 97.458 24.967 74.837 1.00 10.70 101 ALA D CA 1
ATOM 14835 C C . ALA D 1 93 ? 97.828 24.065 76.004 1.00 10.63 101 ALA D C 1
ATOM 14836 O O . ALA D 1 93 ? 98.968 23.618 76.114 1.00 9.98 101 ALA D O 1
ATOM 14838 N N . SER D 1 94 ? 96.863 23.778 76.869 1.00 9.75 102 SER D N 1
ATOM 14839 C CA . SER D 1 94 ? 97.128 22.918 78.015 1.00 9.08 102 SER D CA 1
ATOM 14840 C C . SER D 1 94 ? 95.876 22.591 78.779 1.00 9.93 102 SER D C 1
ATOM 14841 O O . SER D 1 94 ? 94.794 23.041 78.440 1.00 10.01 102 SER D O 1
ATOM 14844 N N . SER D 1 95 ? 96.054 21.805 79.832 1.00 12.06 103 SER D N 1
ATOM 14845 C CA . SER D 1 95 ? 95.051 21.623 80.867 1.00 12.89 103 SER D CA 1
ATOM 14846 C C . SER D 1 95 ? 94.841 22.932 81.607 1.00 13.18 103 SER D C 1
ATOM 14847 O O . SER D 1 95 ? 95.553 23.903 81.375 1.00 15.36 103 SER D O 1
ATOM 14850 N N . CYS D 1 96 ? 93.893 22.946 82.530 1.00 12.71 104 CYS D N 1
ATOM 14851 C CA . CYS D 1 96 ? 93.830 24.039 83.468 1.00 15.46 104 CYS D CA 1
ATOM 14852 C C . CYS D 1 96 ? 95.133 24.094 84.274 1.00 15.44 104 CYS D C 1
ATOM 14853 O O . CYS D 1 96 ? 95.844 23.092 84.393 1.00 16.56 104 CYS D O 1
ATOM 14856 N N . PHE D 1 97 ? 95.422 25.277 84.815 1.00 16.14 105 PHE D N 1
ATOM 14857 C CA . PHE D 1 97 ? 96.697 25.581 85.461 1.00 15.09 105 PHE D CA 1
ATOM 14858 C C . PHE D 1 97 ? 96.561 26.234 86.845 1.00 15.47 105 PHE D C 1
ATOM 14859 O O . PHE D 1 97 ? 95.644 27.027 87.101 1.00 13.62 105 PHE D O 1
ATOM 14867 N N . SER D 1 98 ? 97.492 25.890 87.732 1.00 14.67 106 SER D N 1
ATOM 14868 C CA . SER D 1 98 ? 97.676 26.628 88.967 1.00 15.98 106 SER D CA 1
ATOM 14869 C C . SER D 1 98 ? 98.358 27.954 88.642 1.00 15.93 106 SER D C 1
ATOM 14870 O O . SER D 1 98 ? 98.761 28.192 87.505 1.00 15.17 106 SER D O 1
ATOM 14873 N N . GLU D 1 99 ? 98.497 28.819 89.640 1.00 18.20 107 GLU D N 1
ATOM 14874 C CA . GLU D 1 99 ? 99.120 30.119 89.417 1.00 18.39 107 GLU D CA 1
ATOM 14875 C C . GLU D 1 99 ? 100.571 29.970 88.979 1.00 18.83 107 GLU D C 1
ATOM 14876 O O . GLU D 1 99 ? 101.018 30.607 88.024 1.00 18.20 107 GLU D O 1
ATOM 14882 N N . LYS D 1 100 ? 101.309 29.128 89.688 1.00 19.52 108 LYS D N 1
ATOM 14883 C CA . LYS D 1 100 ? 102.702 28.883 89.340 1.00 20.82 108 LYS D CA 1
ATOM 14884 C C . LYS D 1 100 ? 102.833 28.238 87.962 1.00 20.00 108 LYS D C 1
ATOM 14885 O O . LYS D 1 100 ? 103.815 28.469 87.258 1.00 18.90 108 LYS D O 1
ATOM 14891 N N . GLU D 1 101 ? 101.845 27.438 87.571 1.00 19.72 109 GLU D N 1
ATOM 14892 C CA . GLU D 1 101 ? 101.869 26.831 86.246 1.00 19.28 109 GLU D CA 1
ATOM 14893 C C . GLU D 1 101 ? 101.639 27.908 85.178 1.00 17.51 109 GLU D C 1
ATOM 14894 O O . GLU D 1 101 ? 102.261 27.869 84.118 1.00 14.68 109 GLU D O 1
ATOM 14900 N N . LEU D 1 102 ? 100.783 28.889 85.464 1.00 17.36 110 LEU D N 1
ATOM 14901 C CA . LEU D 1 102 ? 100.627 30.026 84.550 1.00 18.33 110 LEU D CA 1
ATOM 14902 C C . LEU D 1 102 ? 101.943 30.800 84.421 1.00 18.87 110 LEU D C 1
ATOM 14903 O O . LEU D 1 102 ? 102.335 31.198 83.327 1.00 17.99 110 LEU D O 1
ATOM 14908 N N . GLU D 1 103 ? 102.622 31.018 85.542 1.00 21.60 111 GLU D N 1
ATOM 14909 C CA . GLU D 1 103 ? 103.883 31.765 85.531 1.00 24.07 111 GLU D CA 1
ATOM 14910 C C . GLU D 1 103 ? 104.917 31.050 84.668 1.00 21.37 111 GLU D C 1
ATOM 14911 O O . GLU D 1 103 ? 105.661 31.682 83.896 1.00 20.33 111 GLU D O 1
ATOM 14917 N N . ALA D 1 104 ? 104.938 29.727 84.775 1.00 18.55 112 ALA D N 1
ATOM 14918 C CA . ALA D 1 104 ? 105.801 28.924 83.931 1.00 17.91 112 ALA D CA 1
ATOM 14919 C C . ALA D 1 104 ? 105.412 29.072 82.471 1.00 17.41 112 ALA D C 1
ATOM 14920 O O . ALA D 1 104 ? 106.277 29.094 81.598 1.00 16.21 112 ALA D O 1
ATOM 14922 N N . ILE D 1 105 ? 104.111 29.169 82.198 1.00 17.20 113 ILE D N 1
ATOM 14923 C CA . ILE D 1 105 ? 103.650 29.367 80.826 1.00 17.88 113 ILE D CA 1
ATOM 14924 C C . ILE D 1 105 ? 104.115 30.716 80.293 1.00 18.90 113 ILE D C 1
ATOM 14925 O O . ILE D 1 105 ? 104.654 30.815 79.188 1.00 20.12 113 ILE D O 1
ATOM 14930 N N . LEU D 1 106 ? 103.879 31.756 81.080 1.00 20.53 114 LEU D N 1
ATOM 14931 C CA . LEU D 1 106 ? 104.235 33.112 80.692 1.00 25.77 114 LEU D CA 1
ATOM 14932 C C . LEU D 1 106 ? 105.738 33.259 80.485 1.00 26.70 114 LEU D C 1
ATOM 14933 O O . LEU D 1 106 ? 106.186 34.025 79.627 1.00 28.42 114 LEU D O 1
ATOM 14938 N N . LYS D 1 107 ? 106.517 32.520 81.262 1.00 27.74 115 LYS D N 1
ATOM 14939 C CA . LYS D 1 107 ? 107.957 32.565 81.090 1.00 33.40 115 LYS D CA 1
ATOM 14940 C C . LYS D 1 107 ? 108.429 31.855 79.830 1.00 32.80 115 LYS D C 1
ATOM 14941 O O . LYS D 1 107 ? 109.414 32.267 79.211 1.00 37.80 115 LYS D O 1
ATOM 14947 N N . LYS D 1 108 ? 107.731 30.794 79.447 1.00 30.21 116 LYS D N 1
ATOM 14948 C CA . LYS D 1 108 ? 108.134 30.010 78.291 1.00 28.05 116 LYS D CA 1
ATOM 14949 C C . LYS D 1 108 ? 107.803 30.667 76.952 1.00 26.35 116 LYS D C 1
ATOM 14950 O O . LYS D 1 108 ? 108.640 30.682 76.051 1.00 28.83 116 LYS D O 1
ATOM 14956 N N . VAL D 1 109 ? 106.590 31.192 76.803 1.00 23.32 117 VAL D N 1
ATOM 14957 C CA . VAL D 1 109 ? 106.158 31.703 75.500 1.00 22.09 117 VAL D CA 1
ATOM 14958 C C . VAL D 1 109 ? 106.893 33.000 75.126 1.00 20.54 117 VAL D C 1
ATOM 14959 O O . VAL D 1 109 ? 107.125 33.853 75.980 1.00 16.80 117 VAL D O 1
ATOM 14963 N N . PRO D 1 110 ? 107.255 33.155 73.840 1.00 21.48 118 PRO D N 1
ATOM 14964 C CA . PRO D 1 110 ? 108.061 34.288 73.386 1.00 23.07 118 PRO D CA 1
ATOM 14965 C C . PRO D 1 110 ? 107.272 35.575 73.164 1.00 24.52 118 PRO D C 1
ATOM 14966 O O . PRO D 1 110 ? 107.398 36.192 72.106 1.00 29.56 118 PRO D O 1
ATOM 14970 N N . VAL D 1 111 ? 106.453 35.969 74.136 1.00 24.62 119 VAL D N 1
ATOM 14971 C CA . VAL D 1 111 ? 105.782 37.272 74.093 1.00 22.75 119 VAL D CA 1
ATOM 14972 C C . VAL D 1 111 ? 105.714 37.871 75.488 1.00 20.98 119 VAL D C 1
ATOM 14973 O O . VAL D 1 111 ? 106.005 37.203 76.475 1.00 18.78 119 VAL D O 1
ATOM 14977 N N . LYS D 1 112 ? 105.311 39.135 75.556 1.00 23.44 120 LYS D N 1
ATOM 14978 C CA . LYS D 1 112 ? 105.053 39.796 76.827 1.00 24.97 120 LYS D CA 1
ATOM 14979 C C . LYS D 1 112 ? 103.667 39.406 77.300 1.00 23.74 120 LYS D C 1
ATOM 14980 O O . LYS D 1 112 ? 102.809 39.057 76.489 1.00 20.45 120 LYS D O 1
ATOM 14986 N N . PRO D 1 113 ? 103.443 39.458 78.617 1.00 23.20 121 PRO D N 1
ATOM 14987 C CA . PRO D 1 113 ? 102.130 39.164 79.176 1.00 22.36 121 PRO D CA 1
ATOM 14988 C C . PRO D 1 113 ? 101.003 39.945 78.511 1.00 22.91 121 PRO D C 1
ATOM 14989 O O . PRO D 1 113 ? 99.914 39.397 78.342 1.00 23.07 121 PRO D O 1
ATOM 14993 N N . SER D 1 114 ? 101.262 41.200 78.140 1.00 19.41 122 SER D N 1
ATOM 14994 C CA . SER D 1 114 ? 100.241 42.061 77.530 1.00 20.90 122 SER D CA 1
ATOM 14995 C C . SER D 1 114 ? 99.785 41.550 76.158 1.00 18.92 122 SER D C 1
ATOM 14996 O O . SER D 1 114 ? 98.762 41.999 75.635 1.00 15.64 122 SER D O 1
ATOM 14999 N N . GLN D 1 115 ? 100.556 40.627 75.583 1.00 17.95 123 GLN D N 1
ATOM 15000 C CA . GLN D 1 115 ? 100.230 40.004 74.293 1.00 16.81 123 GLN D CA 1
ATOM 15001 C C . GLN D 1 115 ? 99.615 38.617 74.442 1.00 14.64 123 GLN D C 1
ATOM 15002 O O . GLN D 1 115 ? 99.260 37.968 73.465 1.00 13.92 123 GLN D O 1
ATOM 15008 N N . PHE D 1 116 ? 99.477 38.181 75.680 1.00 13.42 124 PHE D N 1
ATOM 15009 C CA . PHE D 1 116 ? 99.063 36.832 75.969 1.00 12.31 124 PHE D CA 1
ATOM 15010 C C . PHE D 1 116 ? 97.574 36.822 76.271 1.00 12.50 124 PHE D C 1
ATOM 15011 O O . PHE D 1 116 ? 97.103 37.589 77.117 1.00 12.15 124 PHE D O 1
ATOM 15019 N N . TYR D 1 117 ? 96.838 35.962 75.569 1.00 11.59 125 TYR D N 1
ATOM 15020 C CA . TYR D 1 117 ? 95.416 35.786 75.808 1.00 13.03 125 TYR D CA 1
ATOM 15021 C C . TYR D 1 117 ? 95.076 34.391 76.342 1.00 13.59 125 TYR D C 1
ATOM 15022 O O . TYR D 1 117 ? 95.204 33.391 75.639 1.00 14.53 125 TYR D O 1
ATOM 15031 N N . ASP D 1 118 ? 94.640 34.337 77.592 1.00 13.05 126 ASP D N 1
ATOM 15032 C CA . ASP D 1 118 ? 94.134 33.109 78.165 1.00 13.44 126 ASP D CA 1
ATOM 15033 C C . ASP D 1 118 ? 92.714 32.846 77.659 1.00 12.55 126 ASP D C 1
ATOM 15034 O O . ASP D 1 118 ? 91.781 33.542 78.055 1.00 12.98 126 ASP D O 1
ATOM 15039 N N . VAL D 1 119 ? 92.557 31.863 76.771 1.00 10.55 127 VAL D N 1
ATOM 15040 C CA . VAL D 1 119 ? 91.228 31.447 76.307 1.00 9.97 127 VAL D CA 1
ATOM 15041 C C . VAL D 1 119 ? 90.728 30.296 77.183 1.00 10.65 127 VAL D C 1
ATOM 15042 O O . VAL D 1 119 ? 91.137 29.140 77.018 1.00 11.33 127 VAL D O 1
ATOM 15046 N N . ASP D 1 120 ? 89.845 30.642 78.115 1.00 10.60 128 ASP D N 1
ATOM 15047 C CA . ASP D 1 120 ? 89.326 29.728 79.130 1.00 11.29 128 ASP D CA 1
ATOM 15048 C C . ASP D 1 120 ? 88.076 29.053 78.579 1.00 11.05 128 ASP D C 1
ATOM 15049 O O . ASP D 1 120 ? 87.053 29.713 78.394 1.00 10.66 128 ASP D O 1
ATOM 15054 N N . LEU D 1 121 ? 88.154 27.756 78.283 1.00 10.14 129 LEU D N 1
ATOM 15055 C CA . LEU D 1 121 ? 87.034 27.070 77.601 1.00 9.86 129 LEU D CA 1
ATOM 15056 C C . LEU D 1 121 ? 86.073 26.372 78.549 1.00 9.02 129 LEU D C 1
ATOM 15057 O O . LEU D 1 121 ? 85.175 25.659 78.121 1.00 9.22 129 LEU D O 1
ATOM 15062 N N . ARG D 1 122 ? 86.246 26.591 79.837 1.00 8.79 130 ARG D N 1
ATOM 15063 C CA . ARG D 1 122 ? 85.536 25.797 80.821 1.00 8.94 130 ARG D CA 1
ATOM 15064 C C . ARG D 1 122 ? 84.196 26.393 81.205 1.00 8.42 130 ARG D C 1
ATOM 15065 O O . ARG D 1 122 ? 84.124 27.478 81.786 1.00 7.74 130 ARG D O 1
ATOM 15073 N N . GLY D 1 123 ? 83.136 25.666 80.876 1.00 8.40 131 GLY D N 1
ATOM 15074 C CA . GLY D 1 123 ? 81.784 26.004 81.336 1.00 8.90 131 GLY D CA 1
ATOM 15075 C C . GLY D 1 123 ? 81.557 25.686 82.809 1.00 8.63 131 GLY D C 1
ATOM 15076 O O . GLY D 1 123 ? 80.758 26.348 83.486 1.00 8.68 131 GLY D O 1
ATOM 15077 N N . GLU D 1 124 ? 82.261 24.677 83.311 1.00 8.42 132 GLU D N 1
ATOM 15078 C CA . GLU D 1 124 ? 82.175 24.320 84.730 1.00 9.45 132 GLU D CA 1
ATOM 15079 C C . GLU D 1 124 ? 82.657 25.483 85.602 1.00 9.89 132 GLU D C 1
ATOM 15080 O O . GLU D 1 124 ? 83.582 26.204 85.231 1.00 9.12 132 GLU D O 1
ATOM 15086 N N . SER D 1 125 ? 82.037 25.678 86.761 1.00 11.15 133 SER D N 1
ATOM 15087 C CA . SER D 1 125 ? 82.463 26.770 87.644 1.00 11.70 133 SER D CA 1
ATOM 15088 C C . SER D 1 125 ? 83.818 26.476 88.302 1.00 11.72 133 SER D C 1
ATOM 15089 O O . SER D 1 125 ? 84.022 25.419 88.901 1.00 11.36 133 SER D O 1
ATOM 15092 N N . HIS D 1 126 ? 84.740 27.424 88.190 1.00 11.95 134 HIS D N 1
ATOM 15093 C CA . HIS D 1 126 ? 86.081 27.256 88.736 1.00 12.29 134 HIS D CA 1
ATOM 15094 C C . HIS D 1 126 ? 86.678 28.574 89.222 1.00 11.36 134 HIS D C 1
ATOM 15095 O O . HIS D 1 126 ? 86.168 29.646 88.936 1.00 11.01 134 HIS D O 1
ATOM 15102 N N . GLY D 1 127 ? 87.787 28.466 89.936 1.00 12.14 135 GLY D N 1
ATOM 15103 C CA . GLY D 1 127 ? 88.525 29.628 90.407 1.00 14.83 135 GLY D CA 1
ATOM 15104 C C . GLY D 1 127 ? 89.809 29.240 91.127 1.00 18.06 135 GLY D C 1
ATOM 15105 O O . GLY D 1 127 ? 90.339 28.133 90.937 1.00 17.61 135 GLY D O 1
ATOM 15106 N N . TYR D 1 128 ? 90.309 30.153 91.958 1.00 19.76 136 TYR D N 1
ATOM 15107 C CA . TYR D 1 128 ? 91.607 29.985 92.607 1.00 19.08 136 TYR D CA 1
ATOM 15108 C C . TYR D 1 128 ? 91.528 30.336 94.086 1.00 20.91 136 TYR D C 1
ATOM 15109 O O . TYR D 1 128 ? 90.939 31.350 94.464 1.00 20.71 136 TYR D O 1
ATOM 15118 N N . LEU D 1 129 ? 92.100 29.469 94.917 1.00 22.24 137 LEU D N 1
ATOM 15119 C CA . LEU D 1 129 ? 92.339 29.765 96.327 1.00 22.60 137 LEU D CA 1
ATOM 15120 C C . LEU D 1 129 ? 93.837 29.918 96.510 1.00 26.01 137 LEU D C 1
ATOM 15121 O O . LEU D 1 129 ? 94.580 28.939 96.451 1.00 25.91 137 LEU D O 1
ATOM 15126 N N . ASN D 1 130 ? 94.275 31.153 96.724 1.00 30.17 138 ASN D N 1
ATOM 15127 C CA . ASN D 1 130 ? 95.666 31.508 96.499 1.00 29.93 138 ASN D CA 1
ATOM 15128 C C . ASN D 1 130 ? 96.031 31.032 95.105 1.00 26.84 138 ASN D C 1
ATOM 15129 O O . ASN D 1 130 ? 95.378 31.437 94.141 1.00 29.38 138 ASN D O 1
ATOM 15134 N N . GLY D 1 131 ? 97.039 30.167 94.991 1.00 22.59 139 GLY D N 1
ATOM 15135 C CA . GLY D 1 131 ? 97.504 29.701 93.685 1.00 21.01 139 GLY D CA 1
ATOM 15136 C C . GLY D 1 131 ? 96.901 28.384 93.233 1.00 18.88 139 GLY D C 1
ATOM 15137 O O . GLY D 1 131 ? 97.138 27.944 92.108 1.00 18.73 139 GLY D O 1
ATOM 15138 N N . THR D 1 132 ? 96.120 27.753 94.107 1.00 20.85 140 THR D N 1
ATOM 15139 C CA . THR D 1 132 ? 95.510 26.461 93.795 1.00 18.98 140 THR D CA 1
ATOM 15140 C C . THR D 1 132 ? 94.240 26.596 92.957 1.00 19.99 140 THR D C 1
ATOM 15141 O O . THR D 1 132 ? 93.339 27.377 93.283 1.00 18.23 140 THR D O 1
ATOM 15145 N N . ALA D 1 133 ? 94.164 25.828 91.876 1.00 17.60 141 ALA D N 1
ATOM 15146 C CA . ALA D 1 133 ? 92.990 25.872 91.025 1.00 16.73 141 ALA D CA 1
ATOM 15147 C C . ALA D 1 133 ? 91.982 24.850 91.524 1.00 16.48 141 ALA D C 1
ATOM 15148 O O . ALA D 1 133 ? 92.328 23.698 91.793 1.00 15.31 141 ALA D O 1
ATOM 15150 N N . VAL D 1 134 ? 90.737 25.299 91.658 1.00 15.45 142 VAL D N 1
ATOM 15151 C CA . VAL D 1 134 ? 89.662 24.483 92.202 1.00 15.43 142 VAL D CA 1
ATOM 15152 C C . VAL D 1 134 ? 88.410 24.649 91.360 1.00 13.72 142 VAL D C 1
ATOM 15153 O O . VAL D 1 134 ? 88.255 25.644 90.665 1.00 14.16 142 VAL D O 1
ATOM 15157 N N . SER D 1 135 ? 87.501 23.693 91.444 1.00 13.56 143 SER D N 1
ATOM 15158 C CA . SER D 1 135 ? 86.276 23.770 90.665 1.00 13.84 143 SER D CA 1
ATOM 15159 C C . SER D 1 135 ? 85.153 22.994 91.301 1.00 13.73 143 SER D C 1
ATOM 15160 O O . SER D 1 135 ? 85.369 22.135 92.156 1.00 13.38 143 SER D O 1
ATOM 15163 N N . TRP D 1 136 ? 83.947 23.283 90.833 1.00 13.71 144 TRP D N 1
ATOM 15164 C CA . TRP D 1 136 ? 82.754 22.610 91.295 1.00 12.77 144 TRP D CA 1
ATOM 15165 C C . TRP D 1 136 ? 82.377 21.499 90.313 1.00 13.28 144 TRP D C 1
ATOM 15166 O O . TRP D 1 136 ? 81.962 21.748 89.166 1.00 11.48 144 TRP D O 1
ATOM 15177 N N . PHE D 1 137 ? 82.561 20.267 90.783 1.00 13.15 145 PHE D N 1
ATOM 15178 C CA . PHE D 1 137 ? 82.417 19.073 89.968 1.00 12.52 145 PHE D CA 1
ATOM 15179 C C . PHE D 1 137 ? 81.126 18.304 90.258 1.00 12.16 145 PHE D C 1
ATOM 15180 O O . PHE D 1 137 ? 80.823 17.964 91.410 1.00 13.05 145 PHE D O 1
ATOM 15188 N N . ALA D 1 138 ? 80.372 18.035 89.203 1.00 11.25 146 ALA D N 1
ATOM 15189 C CA . ALA D 1 138 ? 79.274 17.075 89.249 1.00 12.73 146 ALA D CA 1
ATOM 15190 C C . ALA D 1 138 ? 79.624 15.929 88.300 1.00 14.65 146 ALA D C 1
ATOM 15191 O O . ALA D 1 138 ? 80.607 16.018 87.565 1.00 16.07 146 ALA D O 1
ATOM 15193 N N . ASN D 1 139 ? 78.835 14.862 88.303 1.00 14.52 147 ASN D N 1
ATOM 15194 C CA . ASN D 1 139 ? 79.122 13.720 87.437 1.00 17.91 147 ASN D CA 1
ATOM 15195 C C . ASN D 1 139 ? 79.345 14.134 85.985 1.00 16.05 147 ASN D C 1
ATOM 15196 O O . ASN D 1 139 ? 78.645 14.997 85.465 1.00 15.58 147 ASN D O 1
ATOM 15201 N N . HIS D 1 140 ? 80.332 13.520 85.337 1.00 16.53 148 HIS D N 1
ATOM 15202 C CA . HIS D 1 140 ? 80.685 13.854 83.951 1.00 15.99 148 HIS D CA 1
ATOM 15203 C C . HIS D 1 140 ? 81.176 15.297 83.789 1.00 14.08 148 HIS D C 1
ATOM 15204 O O . HIS D 1 140 ? 81.273 15.780 82.669 1.00 11.70 148 HIS D O 1
ATOM 15211 N N . ASP D 1 141 ? 81.482 15.973 84.892 1.00 12.21 149 ASP D N 1
ATOM 15212 C CA . ASP D 1 141 ? 81.935 17.370 84.860 1.00 12.07 149 ASP D CA 1
ATOM 15213 C C . ASP D 1 141 ? 80.871 18.303 84.273 1.00 11.70 149 ASP D C 1
ATOM 15214 O O . ASP D 1 141 ? 81.181 19.240 83.520 1.00 11.38 149 ASP D O 1
ATOM 15219 N N . TRP D 1 142 ? 79.616 18.032 84.625 1.00 9.80 150 TRP D N 1
ATOM 15220 C CA . TRP D 1 142 ? 78.501 18.801 84.113 1.00 10.39 150 TRP D CA 1
ATOM 15221 C C . TRP D 1 142 ? 77.867 19.668 85.186 1.00 9.76 150 TRP D C 1
ATOM 15222 O O . TRP D 1 142 ? 76.641 19.785 85.263 1.00 9.37 150 TRP D O 1
ATOM 15233 N N . GLY D 1 143 ? 78.718 20.300 85.986 1.00 9.14 151 GLY D N 1
ATOM 15234 C CA . GLY D 1 143 ? 78.264 21.144 87.075 1.00 9.98 151 GLY D CA 1
ATOM 15235 C C . GLY D 1 143 ? 77.296 22.221 86.620 1.00 10.25 151 GLY D C 1
ATOM 15236 O O . GLY D 1 143 ? 76.376 22.583 87.362 1.00 10.84 151 GLY D O 1
ATOM 15237 N N . ASN D 1 144 ? 77.515 22.747 85.415 1.00 9.09 152 ASN D N 1
ATOM 15238 C CA . ASN D 1 144 ? 76.664 23.793 84.862 1.00 9.27 152 ASN D CA 1
ATOM 15239 C C . ASN D 1 144 ? 75.861 23.310 83.648 1.00 9.86 152 ASN D C 1
ATOM 15240 O O . ASN D 1 144 ? 75.512 24.083 82.754 1.00 9.27 152 ASN D O 1
ATOM 15245 N N . ASP D 1 145 ? 75.546 22.024 83.657 1.00 9.92 153 ASP D N 1
ATOM 15246 C CA . ASP D 1 145 ? 74.760 21.395 82.599 1.00 10.21 153 ASP D CA 1
ATOM 15247 C C . ASP D 1 145 ? 73.571 22.253 82.197 1.00 10.62 153 ASP D C 1
ATOM 15248 O O . ASP D 1 145 ? 72.745 22.635 83.034 1.00 12.25 153 ASP D O 1
ATOM 15253 N N . GLY D 1 146 ? 73.501 22.570 80.915 1.00 11.06 154 GLY D N 1
ATOM 15254 C CA . GLY D 1 146 ? 72.352 23.257 80.347 1.00 12.75 154 GLY D CA 1
ATOM 15255 C C . GLY D 1 146 ? 72.420 24.773 80.412 1.00 13.65 154 GLY D C 1
ATOM 15256 O O . GLY D 1 146 ? 71.710 25.464 79.688 1.00 15.34 154 GLY D O 1
ATOM 15257 N N . ARG D 1 147 ? 73.292 25.295 81.262 1.00 13.29 155 ARG D N 1
ATOM 15258 C CA . ARG D 1 147 ? 73.246 26.702 81.597 1.00 13.01 155 ARG D CA 1
ATOM 15259 C C . ARG D 1 147 ? 73.904 27.591 80.554 1.00 13.72 155 ARG D C 1
ATOM 15260 O O . ARG D 1 147 ? 74.907 27.224 79.942 1.00 13.78 155 ARG D O 1
ATOM 15268 N N . THR D 1 148 ? 73.328 28.772 80.379 1.00 13.12 156 THR D N 1
ATOM 15269 C CA . THR D 1 148 ? 73.898 29.777 79.505 1.00 15.76 156 THR D CA 1
ATOM 15270 C C . THR D 1 148 ? 74.976 30.602 80.223 1.00 17.10 156 THR D C 1
ATOM 15271 O O . THR D 1 148 ? 75.042 30.657 81.455 1.00 12.64 156 THR D O 1
ATOM 15275 N N . GLU D 1 149 ? 75.800 31.262 79.419 1.00 17.59 157 GLU D N 1
ATOM 15276 C CA . GLU D 1 149 ? 76.885 32.089 79.902 1.00 18.37 157 GLU D CA 1
ATOM 15277 C C . GLU D 1 149 ? 76.424 33.156 80.896 1.00 18.57 157 GLU D C 1
ATOM 15278 O O . GLU D 1 149 ? 77.107 33.424 81.874 1.00 17.82 157 GLU D O 1
ATOM 15284 N N . ASP D 1 150 ? 75.271 33.771 80.661 1.00 20.55 158 ASP D N 1
ATOM 15285 C CA . ASP D 1 150 ? 74.813 34.858 81.538 1.00 22.12 158 ASP D CA 1
ATOM 15286 C C . ASP D 1 150 ? 74.280 34.348 82.871 1.00 18.50 158 ASP D C 1
ATOM 15287 O O . ASP D 1 150 ? 74.063 35.131 83.791 1.00 17.25 158 ASP D O 1
ATOM 15292 N N . ILE D 1 151 ? 74.048 33.044 82.971 1.00 13.64 159 ILE D N 1
ATOM 15293 C CA . ILE D 1 151 ? 73.787 32.438 84.257 1.00 12.37 159 ILE D CA 1
ATOM 15294 C C . ILE D 1 151 ? 75.116 32.007 84.882 1.00 12.00 159 ILE D C 1
ATOM 15295 O O . ILE D 1 151 ? 75.378 32.287 86.057 1.00 11.83 159 ILE D O 1
ATOM 15300 N N . ILE D 1 152 ? 75.968 31.354 84.089 1.00 11.31 160 ILE D N 1
ATOM 15301 C CA . ILE D 1 152 ? 77.198 30.753 84.603 1.00 10.84 160 ILE D CA 1
ATOM 15302 C C . ILE D 1 152 ? 78.197 31.758 85.190 1.00 10.61 160 ILE D C 1
ATOM 15303 O O . ILE D 1 152 ? 78.799 31.507 86.237 1.00 8.90 160 ILE D O 1
ATOM 15308 N N . ILE D 1 153 ? 78.406 32.882 84.515 1.00 11.26 161 ILE D N 1
ATOM 15309 C CA . ILE D 1 153 ? 79.434 33.822 84.967 1.00 11.92 161 ILE D CA 1
ATOM 15310 C C . ILE D 1 153 ? 79.109 34.368 86.360 1.00 13.56 161 ILE D C 1
ATOM 15311 O O . ILE D 1 153 ? 79.929 34.254 87.279 1.00 16.97 161 ILE D O 1
ATOM 15316 N N . PRO D 1 154 ? 77.917 34.959 86.538 1.00 12.68 162 PRO D N 1
ATOM 15317 C CA . PRO D 1 154 ? 77.638 35.457 87.882 1.00 13.51 162 PRO D CA 1
ATOM 15318 C C . PRO D 1 154 ? 77.513 34.359 88.935 1.00 14.02 162 PRO D C 1
ATOM 15319 O O . PRO D 1 154 ? 77.857 34.587 90.087 1.00 15.47 162 PRO D O 1
ATOM 15323 N N . LEU D 1 155 ? 77.020 33.181 88.552 1.00 13.94 163 LEU D N 1
ATOM 15324 C CA . LEU D 1 155 ? 76.922 32.062 89.484 1.00 13.23 163 LEU D CA 1
ATOM 15325 C C . LEU D 1 155 ? 78.314 31.674 90.021 1.00 13.50 163 LEU D C 1
ATOM 15326 O O . LEU D 1 155 ? 78.500 31.507 91.230 1.00 12.39 163 LEU D O 1
ATOM 15331 N N . GLU D 1 156 ? 79.277 31.535 89.115 1.00 13.48 164 GLU D N 1
ATOM 15332 C CA . GLU D 1 156 ? 80.687 31.267 89.467 1.00 14.85 164 GLU D CA 1
ATOM 15333 C C . GLU D 1 156 ? 81.246 32.304 90.454 1.00 14.61 164 GLU D C 1
ATOM 15334 O O . GLU D 1 156 ? 81.856 31.955 91.458 1.00 13.41 164 GLU D O 1
ATOM 15340 N N . LYS D 1 157 ? 81.031 33.582 90.179 1.00 15.69 165 LYS D N 1
ATOM 15341 C CA . LYS D 1 157 ? 81.492 34.617 91.091 1.00 17.23 165 LYS D CA 1
ATOM 15342 C C . LYS D 1 157 ? 80.903 34.423 92.489 1.00 17.40 165 LYS D C 1
ATOM 15343 O O . LYS D 1 157 ? 81.602 34.559 93.503 1.00 17.15 165 LYS D O 1
ATOM 15349 N N . GLU D 1 158 ? 79.621 34.075 92.528 1.00 16.96 166 GLU D N 1
ATOM 15350 C CA . GLU D 1 158 ? 78.908 33.854 93.775 1.00 18.80 166 GLU D CA 1
ATOM 15351 C C . GLU D 1 158 ? 79.430 32.642 94.519 1.00 17.30 166 GLU D C 1
ATOM 15352 O O . GLU D 1 158 ? 79.605 32.683 95.739 1.00 16.95 166 GLU D O 1
ATOM 15358 N N . GLN D 1 159 ? 79.653 31.553 93.793 1.00 15.49 167 GLN D N 1
ATOM 15359 C CA . GLN D 1 159 ? 80.206 30.348 94.405 1.00 15.42 167 GLN D CA 1
ATOM 15360 C C . GLN D 1 159 ? 81.557 30.654 95.045 1.00 15.73 167 GLN D C 1
ATOM 15361 O O . GLN D 1 159 ? 81.850 30.175 96.136 1.00 15.42 167 GLN D O 1
ATOM 15367 N N . LEU D 1 160 ? 82.374 31.445 94.353 1.00 14.63 168 LEU D N 1
ATOM 15368 C CA . LEU D 1 160 ? 83.673 31.837 94.864 1.00 15.55 168 LEU D CA 1
ATOM 15369 C C . LEU D 1 160 ? 83.514 32.837 96.016 1.00 18.06 168 LEU D C 1
ATOM 15370 O O . LEU D 1 160 ? 84.237 32.769 97.009 1.00 15.36 168 LEU D O 1
ATOM 15375 N N . ALA D 1 161 ? 82.560 33.756 95.890 1.00 18.42 169 ALA D N 1
ATOM 15376 C CA . ALA D 1 161 ? 82.354 34.751 96.935 1.00 20.11 169 ALA D CA 1
ATOM 15377 C C . ALA D 1 161 ? 82.016 34.062 98.246 1.00 20.41 169 ALA D C 1
ATOM 15378 O O . ALA D 1 161 ? 82.372 34.540 99.321 1.00 21.60 169 ALA D O 1
ATOM 15380 N N . SER D 1 162 ? 81.361 32.915 98.153 1.00 18.91 170 SER D N 1
ATOM 15381 C CA . SER D 1 162 ? 80.962 32.171 99.333 1.00 18.14 170 SER D CA 1
ATOM 15382 C C . SER D 1 162 ? 82.134 31.586 100.135 1.00 18.86 170 SER D C 1
ATOM 15383 O O . SER D 1 162 ? 81.934 31.101 101.251 1.00 20.45 170 SER D O 1
ATOM 15386 N N . LEU D 1 163 ? 83.340 31.615 99.573 1.00 19.65 171 LEU D N 1
ATOM 15387 C CA . LEU D 1 163 ? 84.527 31.059 100.238 1.00 20.66 171 LEU D CA 1
ATOM 15388 C C . LEU D 1 163 ? 85.366 32.155 100.903 1.00 22.10 171 LEU D C 1
ATOM 15389 O O . LEU D 1 163 ? 86.258 31.863 101.704 1.00 18.88 171 LEU D O 1
ATOM 15394 N N . LYS D 1 164 ? 85.095 33.410 100.545 1.00 24.16 172 LYS D N 1
ATOM 15395 C CA . LYS D 1 164 ? 85.744 34.550 101.183 1.00 27.22 172 LYS D CA 1
ATOM 15396 C C . LYS D 1 164 ? 85.222 34.608 102.610 1.00 31.31 172 LYS D C 1
ATOM 15397 O O . LYS D 1 164 ? 84.158 34.097 102.903 1.00 37.54 172 LYS D O 1
ATOM 15403 N N . GLY D 1 165 ? 85.967 35.190 103.525 1.00 38.31 173 GLY D N 1
ATOM 15404 C CA . GLY D 1 165 ? 85.542 35.142 104.920 1.00 42.30 173 GLY D CA 1
ATOM 15405 C C . GLY D 1 165 ? 85.828 33.800 105.574 1.00 45.17 173 GLY D C 1
ATOM 15406 O O . GLY D 1 165 ? 85.443 33.568 106.718 1.00 55.65 173 GLY D O 1
ATOM 15407 N N . SER D 1 166 ? 86.470 32.896 104.842 1.00 40.63 174 SER D N 1
ATOM 15408 C CA . SER D 1 166 ? 87.118 31.738 105.461 1.00 38.44 174 SER D CA 1
ATOM 15409 C C . SER D 1 166 ? 88.585 31.781 105.057 1.00 35.91 174 SER D C 1
ATOM 15410 O O . SER D 1 166 ? 88.956 32.439 104.084 1.00 33.14 174 SER D O 1
ATOM 15413 N N . THR D 1 167 ? 89.425 31.095 105.816 1.00 38.55 175 THR D N 1
ATOM 15414 C CA . THR D 1 167 ? 90.823 30.969 105.447 1.00 38.02 175 THR D CA 1
ATOM 15415 C C . THR D 1 167 ? 91.219 29.495 105.410 1.00 37.63 175 THR D C 1
ATOM 15416 O O . THR D 1 167 ? 92.390 29.161 105.230 1.00 46.33 175 THR D O 1
ATOM 15420 N N . VAL D 1 168 ? 90.234 28.612 105.562 1.00 36.36 176 VAL D N 1
ATOM 15421 C CA . VAL D 1 168 ? 90.481 27.172 105.439 1.00 39.34 176 VAL D CA 1
ATOM 15422 C C . VAL D 1 168 ? 89.182 26.354 105.112 1.00 37.51 176 VAL D C 1
ATOM 15423 O O . VAL D 1 168 ? 88.121 26.627 105.692 1.00 29.55 176 VAL D O 1
ATOM 15427 N N . LYS D 1 169 ? 89.283 25.405 104.156 1.00 32.93 177 LYS D N 1
ATOM 15428 C CA . LYS D 1 169 ? 88.187 24.538 103.686 1.00 33.93 177 LYS D CA 1
ATOM 15429 C C . LYS D 1 169 ? 88.652 23.135 103.502 1.00 32.32 177 LYS D C 1
ATOM 15430 O O . LYS D 1 169 ? 89.784 22.870 103.101 1.00 35.43 177 LYS D O 1
ATOM 15436 N N . SER D 1 170 ? 87.756 22.226 103.780 1.00 30.63 178 SER D N 1
ATOM 15437 C CA . SER D 1 170 ? 87.994 20.900 103.355 1.00 36.50 178 SER D CA 1
ATOM 15438 C C . SER D 1 170 ? 87.625 20.855 101.883 1.00 36.19 178 SER D C 1
ATOM 15439 O O . SER D 1 170 ? 86.489 21.143 101.517 1.00 31.88 178 SER D O 1
ATOM 15442 N N . ILE D 1 171 ? 88.596 20.494 101.047 1.00 32.80 179 ILE D N 1
ATOM 15443 C CA . ILE D 1 171 ? 88.407 20.425 99.598 1.00 28.93 179 ILE D CA 1
ATOM 15444 C C . ILE D 1 171 ? 88.641 18.990 99.090 1.00 27.85 179 ILE D C 1
ATOM 15445 O O . ILE D 1 171 ? 89.706 18.416 99.350 1.00 26.28 179 ILE D O 1
ATOM 15450 N N . TYR D 1 172 ? 87.674 18.420 98.359 1.00 24.02 180 TYR D N 1
ATOM 15451 C CA . TYR D 1 172 ? 87.829 17.069 97.790 1.00 22.99 180 TYR D CA 1
ATOM 15452 C C . TYR D 1 172 ? 89.031 17.011 96.855 1.00 23.02 180 TYR D C 1
ATOM 15453 O O . TYR D 1 172 ? 89.323 17.977 96.156 1.00 19.83 180 TYR D O 1
ATOM 15462 N N . ARG D 1 173 ? 89.745 15.889 96.877 1.00 25.21 181 ARG D N 1
ATOM 15463 C CA . ARG D 1 173 ? 90.791 15.642 95.900 1.00 29.17 181 ARG D CA 1
ATOM 15464 C C . ARG D 1 173 ? 90.183 14.925 94.713 1.00 26.67 181 ARG D C 1
ATOM 15465 O O . ARG D 1 173 ? 89.002 14.589 94.718 1.00 27.76 181 ARG D O 1
ATOM 15473 N N . PHE D 1 174 ? 90.991 14.698 93.687 1.00 26.62 182 PHE D N 1
ATOM 15474 C CA . PHE D 1 174 ? 90.460 14.249 92.416 1.00 23.79 182 PHE D CA 1
ATOM 15475 C C . PHE D 1 174 ? 91.439 13.352 91.687 1.00 23.99 182 PHE D C 1
ATOM 15476 O O . PHE D 1 174 ? 92.649 13.573 91.738 1.00 22.94 182 PHE D O 1
ATOM 15484 N N . ASP D 1 175 ? 90.898 12.354 90.993 1.00 23.36 183 ASP D N 1
ATOM 15485 C CA . ASP D 1 175 ? 91.688 11.475 90.141 1.00 25.28 183 ASP D CA 1
ATOM 15486 C C . ASP D 1 175 ? 91.396 11.737 88.660 1.00 22.11 183 ASP D C 1
ATOM 15487 O O . ASP D 1 175 ? 90.290 11.488 88.196 1.00 19.52 183 ASP D O 1
ATOM 15492 N N . ASP D 1 176 ? 92.400 12.231 87.933 1.00 23.60 184 ASP D N 1
ATOM 15493 C CA . ASP D 1 176 ? 92.255 12.618 86.533 1.00 23.25 184 ASP D CA 1
ATOM 15494 C C . ASP D 1 176 ? 92.097 11.436 85.586 1.00 27.81 184 ASP D C 1
ATOM 15495 O O . ASP D 1 176 ? 91.563 11.583 84.484 1.00 28.51 184 ASP D O 1
ATOM 15500 N N . LYS D 1 177 ? 92.580 10.271 85.994 1.00 29.17 185 LYS D N 1
ATOM 15501 C CA . LYS D 1 177 ? 92.490 9.096 85.145 1.00 37.79 185 LYS D CA 1
ATOM 15502 C C . LYS D 1 177 ? 91.036 8.631 85.030 1.00 35.53 185 LYS D C 1
ATOM 15503 O O . LYS D 1 177 ? 90.545 8.327 83.942 1.00 37.31 185 LYS D O 1
ATOM 15509 N N . LYS D 1 178 ? 90.346 8.595 86.159 1.00 35.93 186 LYS D N 1
ATOM 15510 C CA . LYS D 1 178 ? 88.978 8.103 86.195 1.00 35.71 186 LYS D CA 1
ATOM 15511 C C . LYS D 1 178 ? 87.966 9.250 86.276 1.00 31.06 186 LYS D C 1
ATOM 15512 O O . LYS D 1 178 ? 86.766 9.045 86.104 1.00 33.27 186 LYS D O 1
ATOM 15518 N N . ASN D 1 179 ? 88.459 10.462 86.514 1.00 28.85 187 ASN D N 1
ATOM 15519 C CA . ASN D 1 179 ? 87.592 11.623 86.724 1.00 26.90 187 ASN D CA 1
ATOM 15520 C C . ASN D 1 179 ? 86.570 11.357 87.830 1.00 25.48 187 ASN D C 1
ATOM 15521 O O . ASN D 1 179 ? 85.360 11.443 87.619 1.00 25.46 187 ASN D O 1
ATOM 15526 N N . VAL D 1 180 ? 87.074 11.026 89.013 1.00 26.57 188 VAL D N 1
ATOM 15527 C CA . VAL D 1 180 ? 86.232 10.838 90.187 1.00 25.53 188 VAL D CA 1
ATOM 15528 C C . VAL D 1 180 ? 86.792 11.577 91.401 1.00 25.10 188 VAL D C 1
ATOM 15529 O O . VAL D 1 180 ? 88.002 11.777 91.524 1.00 24.92 188 VAL D O 1
ATOM 15533 N N . ILE D 1 181 ? 85.890 11.964 92.298 1.00 25.44 189 ILE D N 1
ATOM 15534 C CA . ILE D 1 181 ? 86.235 12.659 93.535 1.00 29.31 189 ILE D CA 1
ATOM 15535 C C . ILE D 1 181 ? 86.983 11.755 94.519 1.00 28.28 189 ILE D C 1
ATOM 15536 O O . ILE D 1 181 ? 86.579 10.615 94.745 1.00 27.69 189 ILE D O 1
ATOM 15541 N N . LEU D 1 182 ? 88.069 12.271 95.094 1.00 28.69 190 LEU D N 1
ATOM 15542 C CA . LEU D 1 182 ? 88.858 11.544 96.086 1.00 30.46 190 LEU D CA 1
ATOM 15543 C C . LEU D 1 182 ? 88.659 12.200 97.446 1.00 34.83 190 LEU D C 1
ATOM 15544 O O . LEU D 1 182 ? 88.286 13.360 97.538 1.00 31.92 190 LEU D O 1
ATOM 15549 N N . SER D 1 183 ? 88.933 11.469 98.512 1.00 39.30 191 SER D N 1
ATOM 15550 C CA . SER D 1 183 ? 88.712 12.011 99.834 1.00 40.83 191 SER D CA 1
ATOM 15551 C C . SER D 1 183 ? 89.405 13.355 99.971 1.00 36.42 191 SER D C 1
ATOM 15552 O O . SER D 1 183 ? 90.484 13.571 99.441 1.00 35.54 191 SER D O 1
ATOM 15555 N N . PRO D 1 184 ? 88.802 14.254 100.731 1.00 34.91 192 PRO D N 1
ATOM 15556 C CA . PRO D 1 184 ? 89.258 15.638 100.841 1.00 36.59 192 PRO D CA 1
ATOM 15557 C C . PRO D 1 184 ? 90.469 15.911 101.749 1.00 36.80 192 PRO D C 1
ATOM 15558 O O . PRO D 1 184 ? 90.904 15.050 102.504 1.00 43.20 192 PRO D O 1
ATOM 15562 N N . VAL D 1 185 ? 91.014 17.121 101.616 1.00 37.82 193 VAL D N 1
ATOM 15563 C CA . VAL D 1 185 ? 92.117 17.642 102.435 1.00 39.96 193 VAL D CA 1
ATOM 15564 C C . VAL D 1 185 ? 91.721 19.080 102.779 1.00 40.97 193 VAL D C 1
ATOM 15565 O O . VAL D 1 185 ? 90.828 19.645 102.148 1.00 40.12 193 VAL D O 1
ATOM 15569 N N . TYR D 1 186 ? 92.373 19.667 103.775 1.00 36.26 194 TYR D N 1
ATOM 15570 C CA . TYR D 1 186 ? 92.100 21.044 104.146 1.00 35.26 194 TYR D CA 1
ATOM 15571 C C . TYR D 1 186 ? 93.011 21.954 103.360 1.00 36.69 194 TYR D C 1
ATOM 15572 O O . TYR D 1 186 ? 94.208 21.708 103.235 1.00 37.05 194 TYR D O 1
ATOM 15581 N N . VAL D 1 187 ? 92.444 23.006 102.803 1.00 37.75 195 VAL D N 1
ATOM 15582 C CA . VAL D 1 187 ? 93.247 23.960 102.082 1.00 39.45 195 VAL D CA 1
ATOM 15583 C C . VAL D 1 187 ? 93.230 25.261 102.870 1.00 39.93 195 VAL D C 1
ATOM 15584 O O . VAL D 1 187 ? 92.173 25.699 103.319 1.00 40.35 195 VAL D O 1
ATOM 15588 N N . ASN D 1 188 ? 94.398 25.875 103.042 1.00 35.38 196 ASN D N 1
ATOM 15589 C CA . ASN D 1 188 ? 94.474 27.205 103.639 1.00 34.18 196 ASN D CA 1
ATOM 15590 C C . ASN D 1 188 ? 94.686 28.248 102.572 1.00 32.03 196 ASN D C 1
ATOM 15591 O O . ASN D 1 188 ? 95.498 28.059 101.671 1.00 35.01 196 ASN D O 1
ATOM 15596 N N . TYR D 1 189 ? 93.987 29.367 102.691 1.00 29.18 197 TYR D N 1
ATOM 15597 C CA . TYR D 1 189 ? 94.097 30.430 101.719 1.00 27.29 197 TYR D CA 1
ATOM 15598 C C . TYR D 1 189 ? 93.720 31.731 102.396 1.00 26.86 197 TYR D C 1
ATOM 15599 O O . TYR D 1 189 ? 93.070 31.705 103.436 1.00 26.63 197 TYR D O 1
ATOM 15608 N N . ASN D 1 190 ? 94.149 32.851 101.807 1.00 32.55 198 ASN D N 1
ATOM 15609 C CA . ASN D 1 190 ? 93.714 34.205 102.188 1.00 36.59 198 ASN D CA 1
ATOM 15610 C C . ASN D 1 190 ? 93.271 35.019 100.966 1.00 35.32 198 ASN D C 1
ATOM 15611 O O . ASN D 1 190 ? 93.088 36.230 101.046 1.00 33.61 198 ASN D O 1
ATOM 15616 N N . LYS D 1 191 ? 93.104 34.339 99.835 1.00 36.18 199 LYS D N 1
ATOM 15617 C CA . LYS D 1 191 ? 92.800 34.996 98.572 1.00 38.45 199 LYS D CA 1
ATOM 15618 C C . LYS D 1 191 ? 91.885 34.099 97.748 1.00 34.55 199 LYS D C 1
ATOM 15619 O O . LYS D 1 191 ? 92.192 32.930 97.522 1.00 35.39 199 LYS D O 1
ATOM 15625 N N . VAL D 1 192 ? 90.768 34.651 97.292 1.00 29.66 200 VAL D N 1
ATOM 15626 C CA . VAL D 1 192 ? 89.861 33.930 96.413 1.00 23.94 200 VAL D CA 1
ATOM 15627 C C . VAL D 1 192 ? 89.716 34.727 95.134 1.00 21.48 200 VAL D C 1
ATOM 15628 O O . VAL D 1 192 ? 89.431 35.916 95.190 1.00 21.59 200 VAL D O 1
ATOM 15632 N N . ARG D 1 193 ? 89.908 34.068 93.989 1.00 18.78 201 ARG D N 1
ATOM 15633 C CA . ARG D 1 193 ? 89.877 34.741 92.695 1.00 18.12 201 ARG D CA 1
ATOM 15634 C C . ARG D 1 193 ? 89.234 33.914 91.586 1.00 18.27 201 ARG D C 1
ATOM 15635 O O . ARG D 1 193 ? 89.348 32.685 91.561 1.00 15.41 201 ARG D O 1
ATOM 15643 N N . THR D 1 194 ? 88.573 34.607 90.659 1.00 16.72 202 THR D N 1
ATOM 15644 C CA . THR D 1 194 ? 88.185 34.009 89.403 1.00 16.19 202 THR D CA 1
ATOM 15645 C C . THR D 1 194 ? 89.456 33.866 88.606 1.00 17.14 202 THR D C 1
ATOM 15646 O O . THR D 1 194 ? 90.478 34.462 88.955 1.00 18.80 202 THR D O 1
ATOM 15650 N N . GLU D 1 195 ? 89.408 33.091 87.532 1.00 14.66 203 GLU D N 1
ATOM 15651 C CA . GLU D 1 195 ? 90.584 32.916 86.703 1.00 15.90 203 GLU D CA 1
ATOM 15652 C C . GLU D 1 195 ? 90.940 34.258 86.095 1.00 16.67 203 GLU D C 1
ATOM 15653 O O . GLU D 1 195 ? 92.110 34.610 85.970 1.00 16.81 203 GLU D O 1
ATOM 15659 N N . GLU D 1 196 ? 89.912 35.002 85.710 1.00 17.81 204 GLU D N 1
ATOM 15660 C CA . GLU D 1 196 ? 90.107 36.314 85.124 1.00 19.46 204 GLU D CA 1
ATOM 15661 C C . GLU D 1 196 ? 90.944 37.192 86.056 1.00 18.63 204 GLU D C 1
ATOM 15662 O O . GLU D 1 196 ? 91.956 37.759 85.645 1.00 17.74 204 GLU D O 1
ATOM 15668 N N . GLU D 1 197 ? 90.518 37.312 87.305 1.00 17.36 205 GLU D N 1
ATOM 15669 C CA . GLU D 1 197 ? 91.261 38.133 88.254 1.00 20.64 205 GLU D CA 1
ATOM 15670 C C . GLU D 1 197 ? 92.709 37.644 88.359 1.00 20.67 205 GLU D C 1
ATOM 15671 O O . GLU D 1 197 ? 93.645 38.444 88.294 1.00 20.76 205 GLU D O 1
ATOM 15677 N N . MET D 1 198 ? 92.902 36.334 88.480 1.00 19.05 206 MET D N 1
ATOM 15678 C CA . MET D 1 198 ? 94.249 35.801 88.639 1.00 21.13 206 MET D CA 1
ATOM 15679 C C . MET D 1 198 ? 95.110 36.156 87.434 1.00 21.31 206 MET D C 1
ATOM 15680 O O . MET D 1 198 ? 96.250 36.599 87.586 1.00 27.71 206 MET D O 1
ATOM 15685 N N . VAL D 1 199 ? 94.559 35.987 86.238 1.00 18.98 207 VAL D N 1
ATOM 15686 C CA . VAL D 1 199 ? 95.316 36.198 85.002 1.00 18.97 207 VAL D CA 1
ATOM 15687 C C . VAL D 1 199 ? 95.664 37.668 84.783 1.00 17.90 207 VAL D C 1
ATOM 15688 O O . VAL D 1 199 ? 96.774 37.997 84.367 1.00 15.27 207 VAL D O 1
ATOM 15692 N N . LYS D 1 200 ? 94.706 38.548 85.039 1.00 17.50 208 LYS D N 1
ATOM 15693 C CA . LYS D 1 200 ? 94.917 39.969 84.809 1.00 19.78 208 LYS D CA 1
ATOM 15694 C C . LYS D 1 200 ? 95.939 40.546 85.795 1.00 21.03 208 LYS D C 1
ATOM 15695 O O . LYS D 1 200 ? 96.635 41.518 85.493 1.00 22.17 208 LYS D O 1
ATOM 15701 N N . GLN D 1 201 ? 96.041 39.929 86.963 1.00 19.93 209 GLN D N 1
ATOM 15702 C CA . GLN D 1 201 ? 97.051 40.312 87.940 1.00 21.10 209 GLN D CA 1
ATOM 15703 C C . GLN D 1 201 ? 98.455 39.935 87.500 1.00 21.26 209 GLN D C 1
ATOM 15704 O O . GLN D 1 201 ? 99.432 40.401 88.076 1.00 21.26 209 GLN D O 1
ATOM 15710 N N . HIS D 1 202 ? 98.558 39.088 86.485 1.00 18.65 210 HIS D N 1
ATOM 15711 C CA . HIS D 1 202 ? 99.850 38.773 85.902 1.00 16.94 210 HIS D CA 1
ATOM 15712 C C . HIS D 1 202 ? 100.107 39.601 84.648 1.00 16.82 210 HIS D C 1
ATOM 15713 O O . HIS D 1 202 ? 101.076 39.360 83.940 1.00 18.94 210 HIS D O 1
ATOM 15720 N N . GLY D 1 203 ? 99.234 40.573 84.385 1.00 17.03 211 GLY D N 1
ATOM 15721 C CA . GLY D 1 203 ? 99.377 41.478 83.243 1.00 17.16 211 GLY D CA 1
ATOM 15722 C C . GLY D 1 203 ? 98.914 40.890 81.921 1.00 18.47 211 GLY D C 1
ATOM 15723 O O . GLY D 1 203 ? 99.177 41.462 80.860 1.00 16.99 211 GLY D O 1
ATOM 15724 N N . ALA D 1 204 ? 98.200 39.765 81.972 1.00 17.59 212 ALA D N 1
ATOM 15725 C CA . ALA D 1 204 ? 97.744 39.103 80.745 1.00 17.02 212 ALA D CA 1
ATOM 15726 C C . ALA D 1 204 ? 96.272 39.359 80.458 1.00 16.28 212 ALA D C 1
ATOM 15727 O O . ALA D 1 204 ? 95.575 40.011 81.226 1.00 19.61 212 ALA D O 1
ATOM 15729 N N . ASN D 1 205 ? 95.806 38.859 79.326 1.00 17.42 213 ASN D N 1
ATOM 15730 C CA . ASN D 1 205 ? 94.427 39.065 78.913 1.00 16.94 213 ASN D CA 1
ATOM 15731 C C . ASN D 1 205 ? 93.603 37.795 79.100 1.00 17.56 213 ASN D C 1
ATOM 15732 O O . ASN D 1 205 ? 94.146 36.697 79.177 1.00 15.86 213 ASN D O 1
ATOM 15737 N N . TYR D 1 206 ? 92.287 37.944 79.167 1.00 17.05 214 TYR D N 1
ATOM 15738 C CA . TYR D 1 206 ? 91.420 36.822 79.483 1.00 16.59 214 TYR D CA 1
ATOM 15739 C C . TYR D 1 206 ? 90.191 36.839 78.598 1.00 15.77 214 TYR D C 1
ATOM 15740 O O . TYR D 1 206 ? 89.578 37.885 78.401 1.00 15.52 214 TYR D O 1
ATOM 15749 N N . PHE D 1 207 ? 89.840 35.672 78.066 1.00 14.04 215 PHE D N 1
ATOM 15750 C CA . PHE D 1 207 ? 88.612 35.502 77.288 1.00 12.48 215 PHE D CA 1
ATOM 15751 C C . PHE D 1 207 ? 87.957 34.180 77.659 1.00 12.07 215 PHE D C 1
ATOM 15752 O O . PHE D 1 207 ? 88.634 33.150 77.751 1.00 12.12 215 PHE D O 1
ATOM 15760 N N . ARG D 1 208 ? 86.642 34.212 77.854 1.00 10.88 216 ARG D N 1
ATOM 15761 C CA . ARG D 1 208 ? 85.919 33.057 78.375 1.00 11.49 216 ARG D CA 1
ATOM 15762 C C . ARG D 1 208 ? 84.853 32.562 77.426 1.00 10.42 216 ARG D C 1
ATOM 15763 O O . ARG D 1 208 ? 84.028 33.328 76.969 1.00 10.16 216 ARG D O 1
ATOM 15771 N N . LEU D 1 209 ? 84.886 31.267 77.139 1.00 10.71 217 LEU D N 1
ATOM 15772 C CA . LEU D 1 209 ? 83.743 30.570 76.562 1.00 11.98 217 LEU D CA 1
ATOM 15773 C C . LEU D 1 209 ? 83.308 29.505 77.541 1.00 11.60 217 LEU D C 1
ATOM 15774 O O . LEU D 1 209 ? 84.134 28.727 78.022 1.00 13.09 217 LEU D O 1
ATOM 15779 N N . THR D 1 210 ? 82.019 29.453 77.832 1.00 11.15 218 THR D N 1
ATOM 15780 C CA . THR D 1 210 ? 81.520 28.518 78.812 1.00 10.70 218 THR D CA 1
ATOM 15781 C C . THR D 1 210 ? 81.069 27.246 78.129 1.00 10.57 218 THR D C 1
ATOM 15782 O O . THR D 1 210 ? 79.875 27.007 77.994 1.00 10.32 218 THR D O 1
ATOM 15786 N N . LEU D 1 211 ? 82.038 26.423 77.725 1.00 10.45 219 LEU D N 1
ATOM 15787 C CA . LEU D 1 211 ? 81.762 25.165 77.018 1.00 11.07 219 LEU D CA 1
ATOM 15788 C C . LEU D 1 211 ? 81.594 23.962 77.969 1.00 11.30 219 LEU D C 1
ATOM 15789 O O . LEU D 1 211 ? 82.400 23.754 78.884 1.00 10.36 219 LEU D O 1
ATOM 15794 N N . GLN D 1 212 ? 80.543 23.179 77.740 1.00 12.01 220 GLN D N 1
ATOM 15795 C CA . GLN D 1 212 ? 80.310 21.960 78.508 1.00 13.77 220 GLN D CA 1
ATOM 15796 C C . GLN D 1 212 ? 81.402 20.964 78.178 1.00 12.77 220 GLN D C 1
ATOM 15797 O O . GLN D 1 212 ? 81.770 20.804 77.020 1.00 11.70 220 GLN D O 1
ATOM 15803 N N . ASP D 1 213 ? 81.902 20.280 79.199 1.00 12.59 221 ASP D N 1
ATOM 15804 C CA . ASP D 1 213 ? 82.855 19.201 79.002 1.00 11.96 221 ASP D CA 1
ATOM 15805 C C . ASP D 1 213 ? 82.213 18.132 78.108 1.00 10.59 221 ASP D C 1
ATOM 15806 O O . ASP D 1 213 ? 81.023 17.871 78.199 1.00 8.74 221 ASP D O 1
ATOM 15811 N N . HIS D 1 214 ? 83.022 17.543 77.229 1.00 11.40 222 HIS D N 1
ATOM 15812 C CA . HIS D 1 214 ? 82.632 16.387 76.400 1.00 10.71 222 HIS D CA 1
ATOM 15813 C C . HIS D 1 214 ? 81.939 16.710 75.079 1.00 9.08 222 HIS D C 1
ATOM 15814 O O . HIS D 1 214 ? 81.681 15.810 74.301 1.00 9.45 222 HIS D O 1
ATOM 15821 N N . PHE D 1 215 ? 81.648 17.973 74.814 1.00 8.80 223 PHE D N 1
ATOM 15822 C CA . PHE D 1 215 ? 80.935 18.339 73.597 1.00 8.96 223 PHE D CA 1
ATOM 15823 C C . PHE D 1 215 ? 81.669 19.399 72.788 1.00 8.87 223 PHE D C 1
ATOM 15824 O O . PHE D 1 215 ? 82.545 20.109 73.294 1.00 10.25 223 PHE D O 1
ATOM 15832 N N . ARG D 1 216 ? 81.303 19.486 71.519 1.00 8.57 224 ARG D N 1
ATOM 15833 C CA . ARG D 1 216 ? 81.688 20.604 70.670 1.00 8.57 224 ARG D CA 1
ATOM 15834 C C . ARG D 1 216 ? 81.062 21.853 71.231 1.00 8.59 224 ARG D C 1
ATOM 15835 O O . ARG D 1 216 ? 80.143 21.773 72.046 1.00 8.96 224 ARG D O 1
ATOM 15843 N N . PRO D 1 217 ? 81.564 23.025 70.816 1.00 8.72 225 PRO D N 1
ATOM 15844 C CA . PRO D 1 217 ? 80.887 24.299 71.091 1.00 8.37 225 PRO D CA 1
ATOM 15845 C C . PRO D 1 217 ? 79.643 24.480 70.209 1.00 9.11 225 PRO D C 1
ATOM 15846 O O . PRO D 1 217 ? 79.660 24.104 69.031 1.00 8.13 225 PRO D O 1
ATOM 15850 N N . ASP D 1 218 ? 78.580 25.062 70.753 1.00 8.76 226 ASP D N 1
ATOM 15851 C CA . ASP D 1 218 ? 77.407 25.335 69.929 1.00 10.16 226 ASP D CA 1
ATOM 15852 C C . ASP D 1 218 ? 77.733 26.506 69.009 1.00 10.55 226 ASP D C 1
ATOM 15853 O O . ASP D 1 218 ? 78.639 27.292 69.306 1.00 10.47 226 ASP D O 1
ATOM 15858 N N . ASP D 1 219 ? 77.001 26.608 67.902 1.00 9.62 227 ASP D N 1
ATOM 15859 C CA . ASP D 1 219 ? 77.227 27.649 66.905 1.00 9.97 227 ASP D CA 1
ATOM 15860 C C . ASP D 1 219 ? 77.377 29.067 67.489 1.00 10.49 227 ASP D C 1
ATOM 15861 O O . ASP D 1 219 ? 78.279 29.794 67.084 1.00 10.56 227 ASP D O 1
ATOM 15866 N N . PRO D 1 220 ? 76.501 29.472 68.434 1.00 9.98 228 PRO D N 1
ATOM 15867 C CA . PRO D 1 220 ? 76.638 30.850 68.940 1.00 9.99 228 PRO D CA 1
ATOM 15868 C C . PRO D 1 220 ? 77.961 31.116 69.676 1.00 9.85 228 PRO D C 1
ATOM 15869 O O . PRO D 1 220 ? 78.449 32.243 69.670 1.00 8.52 228 PRO D O 1
ATOM 15873 N N . ASP D 1 221 ? 78.521 30.089 70.311 1.00 10.49 229 ASP D N 1
ATOM 15874 C CA . ASP D 1 221 ? 79.835 30.197 70.947 1.00 11.61 229 ASP D CA 1
ATOM 15875 C C . ASP D 1 221 ? 80.946 30.250 69.903 1.00 10.74 229 ASP D C 1
ATOM 15876 O O . ASP D 1 221 ? 81.955 30.918 70.100 1.00 10.09 229 ASP D O 1
ATOM 15881 N N . VAL D 1 222 ? 80.763 29.536 68.798 1.00 10.39 230 VAL D N 1
ATOM 15882 C CA . VAL D 1 222 ? 81.688 29.639 67.687 1.00 10.36 230 VAL D CA 1
ATOM 15883 C C . VAL D 1 222 ? 81.685 31.082 67.188 1.00 10.72 230 VAL D C 1
ATOM 15884 O O . VAL D 1 222 ? 82.754 31.652 66.968 1.00 11.46 230 VAL D O 1
ATOM 15888 N N . ASP D 1 223 ? 80.499 31.676 67.022 1.00 10.79 231 ASP D N 1
ATOM 15889 C CA . ASP D 1 223 ? 80.391 33.077 66.576 1.00 12.20 231 ASP D CA 1
ATOM 15890 C C . ASP D 1 223 ? 81.122 34.018 67.534 1.00 13.02 231 ASP D C 1
ATOM 15891 O O . ASP D 1 223 ? 81.833 34.934 67.116 1.00 12.56 231 ASP D O 1
ATOM 15896 N N . LYS D 1 224 ? 80.934 33.790 68.827 1.00 14.08 232 LYS D N 1
ATOM 15897 C CA . LYS D 1 224 ? 81.545 34.635 69.840 1.00 14.75 232 LYS D CA 1
ATOM 15898 C C . LYS D 1 224 ? 83.070 34.526 69.789 1.00 13.69 232 LYS D C 1
ATOM 15899 O O . LYS D 1 224 ? 83.788 35.527 69.901 1.00 13.73 232 LYS D O 1
ATOM 15905 N N . PHE D 1 225 ? 83.572 33.311 69.605 1.00 11.81 233 PHE D N 1
ATOM 15906 C CA . PHE D 1 225 ? 85.011 33.119 69.467 1.00 10.90 233 PHE D CA 1
ATOM 15907 C C . PHE D 1 225 ? 85.560 33.818 68.215 1.00 11.70 233 PHE D C 1
ATOM 15908 O O . PHE D 1 225 ? 86.658 34.380 68.237 1.00 11.25 233 PHE D O 1
ATOM 15916 N N . LEU D 1 226 ? 84.809 33.746 67.118 1.00 11.32 234 LEU D N 1
ATOM 15917 C CA . LEU D 1 226 ? 85.228 34.358 65.867 1.00 12.00 234 LEU D CA 1
ATOM 15918 C C . LEU D 1 226 ? 85.254 35.878 65.973 1.00 12.75 234 LEU D C 1
ATOM 15919 O O . LEU D 1 226 ? 86.138 36.513 65.410 1.00 11.37 234 LEU D O 1
ATOM 15924 N N . GLU D 1 227 ? 84.282 36.458 66.673 1.00 13.87 235 GLU D N 1
ATOM 15925 C CA . GLU D 1 227 ? 84.270 37.902 66.873 1.00 16.90 235 GLU D CA 1
ATOM 15926 C C . GLU D 1 227 ? 85.441 38.300 67.768 1.00 13.73 235 GLU D C 1
ATOM 15927 O O . GLU D 1 227 ? 86.069 39.322 67.562 1.00 11.37 235 GLU D O 1
ATOM 15933 N N . PHE D 1 228 ? 85.755 37.464 68.746 1.00 14.08 236 PHE D N 1
ATOM 15934 C CA . PHE D 1 228 ? 86.952 37.679 69.558 1.00 13.20 236 PHE D CA 1
ATOM 15935 C C . PHE D 1 228 ? 88.224 37.548 68.718 1.00 13.60 236 PHE D C 1
ATOM 15936 O O . PHE D 1 228 ? 89.112 38.412 68.759 1.00 14.69 236 PHE D O 1
ATOM 15944 N N . TYR D 1 229 ? 88.304 36.478 67.939 1.00 12.84 237 TYR D N 1
ATOM 15945 C CA . TYR D 1 229 ? 89.489 36.211 67.140 1.00 12.82 237 TYR D CA 1
ATOM 15946 C C . TYR D 1 229 ? 89.788 37.357 66.183 1.00 13.81 237 TYR D C 1
ATOM 15947 O O . TYR D 1 229 ? 90.920 37.837 66.116 1.00 17.30 237 TYR D O 1
ATOM 15956 N N . LYS D 1 230 ? 88.772 37.787 65.440 1.00 13.62 238 LYS D N 1
ATOM 15957 C CA . LYS D 1 230 ? 88.917 38.876 64.474 1.00 14.63 238 LYS D CA 1
ATOM 15958 C C . LYS D 1 230 ? 89.300 40.211 65.118 1.00 13.86 238 LYS D C 1
ATOM 15959 O O . LYS D 1 230 ? 89.779 41.103 64.437 1.00 14.25 238 LYS D O 1
ATOM 15965 N N . SER D 1 231 ? 89.067 40.371 66.413 1.00 13.12 239 SER D N 1
ATOM 15966 C CA . SER D 1 231 ? 89.308 41.661 67.030 1.00 14.78 239 SER D CA 1
ATOM 15967 C C . SER D 1 231 ? 90.703 41.722 67.656 1.00 14.65 239 SER D C 1
ATOM 15968 O O . SER D 1 231 ? 91.079 42.722 68.258 1.00 13.76 239 SER D O 1
ATOM 15971 N N . LEU D 1 232 ? 91.477 40.658 67.479 1.00 14.78 240 LEU D N 1
ATOM 15972 C CA . LEU D 1 232 ? 92.792 40.551 68.101 1.00 15.20 240 LEU D CA 1
ATOM 15973 C C . LEU D 1 232 ? 93.843 41.387 67.378 1.00 15.63 240 LEU D C 1
ATOM 15974 O O . LEU D 1 232 ? 93.789 41.554 66.156 1.00 13.45 240 LEU D O 1
ATOM 15979 N N . PRO D 1 233 ? 94.807 41.917 68.140 1.00 14.75 241 PRO D N 1
ATOM 15980 C CA . PRO D 1 233 ? 95.944 42.532 67.493 1.00 17.12 241 PRO D CA 1
ATOM 15981 C C . PRO D 1 233 ? 96.790 41.485 66.808 1.00 18.69 241 PRO D C 1
ATOM 15982 O O . PRO D 1 233 ? 96.850 40.334 67.237 1.00 17.50 241 PRO D O 1
ATOM 15986 N N . LYS D 1 234 ? 97.427 41.891 65.731 1.00 22.68 242 LYS D N 1
ATOM 15987 C CA . LYS D 1 234 ? 98.155 40.967 64.906 1.00 26.48 242 LYS D CA 1
ATOM 15988 C C . LYS D 1 234 ? 99.159 40.121 65.644 1.00 28.52 242 LYS D C 1
ATOM 15989 O O . LYS D 1 234 ? 99.404 38.982 65.269 1.00 25.40 242 LYS D O 1
ATOM 15995 N N . ASP D 1 235 ? 99.766 40.705 66.669 1.00 25.33 243 ASP D N 1
ATOM 15996 C CA . ASP D 1 235 ? 100.820 40.044 67.433 1.00 25.91 243 ASP D CA 1
ATOM 15997 C C . ASP D 1 235 ? 100.299 39.253 68.639 1.00 21.93 243 ASP D C 1
ATOM 15998 O O . ASP D 1 235 ? 101.059 38.926 69.542 1.00 21.95 243 ASP D O 1
ATOM 16003 N N . ALA D 1 236 ? 99.008 38.953 68.659 1.00 18.91 244 ALA D N 1
ATOM 16004 C CA . ALA D 1 236 ? 98.390 38.309 69.813 1.00 15.68 244 ALA D CA 1
ATOM 16005 C C . ALA D 1 236 ? 98.835 36.857 69.964 1.00 13.94 244 ALA D C 1
ATOM 16006 O O . ALA D 1 236 ? 98.950 36.140 68.977 1.00 13.57 244 ALA D O 1
ATOM 16008 N N . TRP D 1 237 ? 99.063 36.430 71.205 1.00 11.95 245 TRP D N 1
ATOM 16009 C CA . TRP D 1 237 ? 99.372 35.028 71.498 1.00 12.30 245 TRP D CA 1
ATOM 16010 C C . TRP D 1 237 ? 98.198 34.358 72.212 1.00 11.64 245 TRP D C 1
ATOM 16011 O O . TRP D 1 237 ? 97.803 34.791 73.289 1.00 9.82 245 TRP D O 1
ATOM 16022 N N . LEU D 1 238 ? 97.655 33.295 71.620 1.00 10.90 246 LEU D N 1
ATOM 16023 C CA . LEU D 1 238 ? 96.512 32.613 72.208 1.00 11.18 246 LEU D CA 1
ATOM 16024 C C . LEU D 1 238 ? 96.931 31.349 72.953 1.00 10.91 246 LEU D C 1
ATOM 16025 O O . LEU D 1 238 ? 97.635 30.491 72.411 1.00 13.33 246 LEU D O 1
ATOM 16030 N N . HIS D 1 239 ? 96.493 31.231 74.200 1.00 9.46 247 HIS D N 1
ATOM 16031 C CA . HIS D 1 239 ? 96.658 29.985 74.921 1.00 9.21 247 HIS D CA 1
ATOM 16032 C C . HIS D 1 239 ? 95.292 29.387 75.249 1.00 9.22 247 HIS D C 1
ATOM 16033 O O . HIS D 1 239 ? 94.562 29.934 76.071 1.00 9.47 247 HIS D O 1
ATOM 16040 N N . TYR D 1 240 ? 94.948 28.270 74.607 1.00 8.98 248 TYR D N 1
ATOM 16041 C CA . TYR D 1 240 ? 93.687 27.586 74.881 1.00 8.41 248 TYR D CA 1
ATOM 16042 C C . TYR D 1 240 ? 93.848 26.596 76.010 1.00 9.14 248 TYR D C 1
ATOM 16043 O O . TYR D 1 240 ? 94.844 25.866 76.090 1.00 9.81 248 TYR D O 1
ATOM 16052 N N . HIS D 1 241 ? 92.855 26.554 76.886 1.00 9.93 249 HIS D N 1
ATOM 16053 C CA . HIS D 1 241 ? 92.807 25.493 77.856 1.00 10.20 249 HIS D CA 1
ATOM 16054 C C . HIS D 1 241 ? 91.376 25.161 78.246 1.00 12.31 249 HIS D C 1
ATOM 16055 O O . HIS D 1 241 ? 90.471 25.989 78.113 1.00 14.13 249 HIS D O 1
ATOM 16062 N N . SER D 1 242 ? 91.196 23.927 78.707 1.00 12.28 250 SER D N 1
ATOM 16063 C CA . SER D 1 242 ? 89.940 23.446 79.243 1.00 12.37 250 SER D CA 1
ATOM 16064 C C . SER D 1 242 ? 90.285 22.842 80.602 1.00 13.18 250 SER D C 1
ATOM 16065 O O . SER D 1 242 ? 91.091 23.424 81.344 1.00 16.99 250 SER D O 1
ATOM 16068 N N . TYR D 1 243 ? 89.699 21.704 80.962 1.00 12.53 251 TYR D N 1
ATOM 16069 C CA . TYR D 1 243 ? 90.131 21.048 82.196 1.00 11.54 251 TYR D CA 1
ATOM 16070 C C . TYR D 1 243 ? 91.371 20.189 81.926 1.00 12.08 251 TYR D C 1
ATOM 16071 O O . TYR D 1 243 ? 92.416 20.376 82.547 1.00 10.34 251 TYR D O 1
ATOM 16080 N N . ALA D 1 244 ? 91.259 19.271 80.972 1.00 11.22 252 ALA D N 1
ATOM 16081 C CA . ALA D 1 244 ? 92.312 18.301 80.749 1.00 11.75 252 ALA D CA 1
ATOM 16082 C C . ALA D 1 244 ? 93.261 18.691 79.619 1.00 11.52 252 ALA D C 1
ATOM 16083 O O . ALA D 1 244 ? 94.332 18.100 79.469 1.00 13.09 252 ALA D O 1
ATOM 16085 N N . GLY D 1 245 ? 92.875 19.674 78.821 1.00 10.90 253 GLY D N 1
ATOM 16086 C CA . GLY D 1 245 ? 93.642 20.015 77.632 1.00 11.36 253 GLY D CA 1
ATOM 16087 C C . GLY D 1 245 ? 93.529 18.942 76.558 1.00 11.32 253 GLY D C 1
ATOM 16088 O O . GLY D 1 245 ? 94.405 18.803 75.707 1.00 12.59 253 GLY D O 1
ATOM 16089 N N . MET D 1 246 ? 92.436 18.191 76.589 1.00 10.91 254 MET D N 1
ATOM 16090 C CA . MET D 1 246 ? 92.208 17.127 75.616 1.00 10.71 254 MET D CA 1
ATOM 16091 C C . MET D 1 246 ? 91.124 17.525 74.615 1.00 9.99 254 MET D C 1
ATOM 16092 O O . MET D 1 246 ? 91.430 18.141 73.601 1.00 12.67 254 MET D O 1
ATOM 16097 N N . GLY D 1 247 ? 89.866 17.209 74.907 1.00 9.71 255 GLY D N 1
ATOM 16098 C CA . GLY D 1 247 ? 88.756 17.429 73.976 1.00 8.95 255 GLY D CA 1
ATOM 16099 C C . GLY D 1 247 ? 88.509 18.875 73.542 1.00 8.16 255 GLY D C 1
ATOM 16100 O O . GLY D 1 247 ? 88.755 19.239 72.410 1.00 7.74 255 GLY D O 1
ATOM 16101 N N . ARG D 1 248 ? 87.987 19.695 74.435 1.00 8.28 256 ARG D N 1
ATOM 16102 C CA . ARG D 1 248 ? 87.683 21.076 74.092 1.00 8.58 256 ARG D CA 1
ATOM 16103 C C . ARG D 1 248 ? 88.927 21.829 73.642 1.00 9.61 256 ARG D C 1
ATOM 16104 O O . ARG D 1 248 ? 88.857 22.668 72.735 1.00 10.26 256 ARG D O 1
ATOM 16112 N N . THR D 1 249 ? 90.070 21.534 74.252 1.00 10.10 257 THR D N 1
ATOM 16113 C CA . THR D 1 249 ? 91.308 22.240 73.885 1.00 9.65 257 THR D CA 1
ATOM 16114 C C . THR D 1 249 ? 91.756 21.854 72.475 1.00 9.37 257 THR D C 1
ATOM 16115 O O . THR D 1 249 ? 92.130 22.715 71.672 1.00 9.18 257 THR D O 1
ATOM 16119 N N . THR D 1 250 ? 91.671 20.574 72.146 1.00 8.70 258 THR D N 1
ATOM 16120 C CA . THR D 1 250 ? 92.074 20.143 70.808 1.00 7.76 258 THR D CA 1
ATOM 16121 C C . THR D 1 250 ? 91.095 20.651 69.757 1.00 7.65 258 THR D C 1
ATOM 16122 O O . THR D 1 250 ? 91.498 20.973 68.650 1.00 9.15 258 THR D O 1
ATOM 16126 N N . ILE D 1 251 ? 89.815 20.756 70.086 1.00 7.12 259 ILE D N 1
ATOM 16127 C CA . ILE D 1 251 ? 88.882 21.315 69.121 1.00 6.88 259 ILE D CA 1
ATOM 16128 C C . ILE D 1 251 ? 89.332 22.711 68.707 1.00 6.81 259 ILE D C 1
ATOM 16129 O O . ILE D 1 251 ? 89.294 23.059 67.534 1.00 6.50 259 ILE D O 1
ATOM 16134 N N . PHE D 1 252 ? 89.748 23.511 69.680 1.00 6.58 260 PHE D N 1
ATOM 16135 C CA . PHE D 1 252 ? 90.080 24.890 69.401 1.00 6.90 260 PHE D CA 1
ATOM 16136 C C . PHE D 1 252 ? 91.464 25.084 68.809 1.00 7.63 260 PHE D C 1
ATOM 16137 O O . PHE D 1 252 ? 91.672 26.019 68.048 1.00 6.92 260 PHE D O 1
ATOM 16145 N N . MET D 1 253 ? 92.396 24.191 69.131 1.00 9.32 261 MET D N 1
ATOM 16146 C CA . MET D 1 253 ? 93.701 24.192 68.459 1.00 9.73 261 MET D CA 1
ATOM 16147 C C . MET D 1 253 ? 93.516 23.829 66.987 1.00 9.83 261 MET D C 1
ATOM 16148 O O . MET D 1 253 ? 94.216 24.366 66.124 1.00 10.43 261 MET D O 1
ATOM 16153 N N . VAL D 1 254 ? 92.583 22.921 66.693 1.00 8.75 262 VAL D N 1
ATOM 16154 C CA . VAL D 1 254 ? 92.259 22.612 65.296 1.00 8.84 262 VAL D CA 1
ATOM 16155 C C . VAL D 1 254 ? 91.586 23.803 64.597 1.00 9.19 262 VAL D C 1
ATOM 16156 O O . VAL D 1 254 ? 91.908 24.098 63.449 1.00 9.40 262 VAL D O 1
ATOM 16160 N N . MET D 1 255 ? 90.667 24.488 65.280 1.00 9.17 263 MET D N 1
ATOM 16161 C CA . MET D 1 255 ? 90.039 25.689 64.712 1.00 9.38 263 MET D CA 1
ATOM 16162 C C . MET D 1 255 ? 91.069 26.789 64.423 1.00 9.03 263 MET D C 1
ATOM 16163 O O . MET D 1 255 ? 91.031 27.438 63.385 1.00 8.75 263 MET D O 1
ATOM 16168 N N . HIS D 1 256 ? 91.977 27.006 65.364 1.00 8.88 264 HIS D N 1
ATOM 16169 C CA . HIS D 1 256 ? 93.036 27.992 65.217 1.00 9.57 264 HIS D CA 1
ATOM 16170 C C . HIS D 1 256 ? 93.916 27.638 64.016 1.00 9.78 264 HIS D C 1
ATOM 16171 O O . HIS D 1 256 ? 94.126 28.465 63.121 1.00 8.06 264 HIS D O 1
ATOM 16178 N N . ASP D 1 257 ? 94.412 26.400 64.000 1.00 9.42 265 ASP D N 1
ATOM 16179 C CA . ASP D 1 257 ? 95.204 25.893 62.882 1.00 9.28 265 ASP D CA 1
ATOM 16180 C C . ASP D 1 257 ? 94.435 26.129 61.594 1.00 9.19 265 ASP D C 1
ATOM 16181 O O . ASP D 1 257 ? 94.998 26.599 60.611 1.00 8.63 265 ASP D O 1
ATOM 16186 N N . ILE D 1 258 ? 93.140 25.823 61.601 1.00 9.29 266 ILE D N 1
ATOM 16187 C CA . ILE D 1 258 ? 92.299 26.022 60.410 1.00 10.54 266 ILE D CA 1
ATOM 16188 C C . ILE D 1 258 ? 92.200 27.503 59.991 1.00 11.04 266 ILE D C 1
ATOM 16189 O O . ILE D 1 258 ? 92.305 27.835 58.805 1.00 11.37 266 ILE D O 1
ATOM 16194 N N . LEU D 1 259 ? 91.971 28.384 60.962 1.00 10.73 267 LEU D N 1
ATOM 16195 C CA . LEU D 1 259 ? 91.883 29.816 60.677 1.00 11.17 267 LEU D CA 1
ATOM 16196 C C . LEU D 1 259 ? 93.173 30.360 60.062 1.00 12.03 267 LEU D C 1
ATOM 16197 O O . LEU D 1 259 ? 93.132 31.231 59.195 1.00 12.76 267 LEU D O 1
ATOM 16202 N N . LYS D 1 260 ? 94.313 29.830 60.488 1.00 13.39 268 LYS D N 1
ATOM 16203 C CA . LYS D 1 260 ? 95.594 30.254 59.936 1.00 14.29 268 LYS D CA 1
ATOM 16204 C C . LYS D 1 260 ? 95.957 29.606 58.599 1.00 14.80 268 LYS D C 1
ATOM 16205 O O . LYS D 1 260 ? 96.623 30.237 57.784 1.00 12.67 268 LYS D O 1
ATOM 16211 N N . ASN D 1 261 ? 95.527 28.363 58.366 1.00 15.27 269 ASN D N 1
ATOM 16212 C CA . ASN D 1 261 ? 96.165 27.526 57.342 1.00 15.34 269 ASN D CA 1
ATOM 16213 C C . ASN D 1 261 ? 95.246 26.767 56.382 1.00 17.54 269 ASN D C 1
ATOM 16214 O O . ASN D 1 261 ? 95.729 26.059 55.488 1.00 16.08 269 ASN D O 1
ATOM 16219 N N . ALA D 1 262 ? 93.935 26.901 56.540 1.00 17.87 270 ALA D N 1
ATOM 16220 C CA . ALA D 1 262 ? 93.009 26.123 55.720 1.00 19.06 270 ALA D CA 1
ATOM 16221 C C . ALA D 1 262 ? 93.296 26.263 54.226 1.00 21.39 270 ALA D C 1
ATOM 16222 O O . ALA D 1 262 ? 93.106 25.316 53.468 1.00 20.90 270 ALA D O 1
ATOM 16224 N N . LYS D 1 263 ? 93.746 27.440 53.798 1.00 25.54 271 LYS D N 1
ATOM 16225 C CA . LYS D 1 263 ? 93.973 27.688 52.375 1.00 24.00 271 LYS D CA 1
ATOM 16226 C C . LYS D 1 263 ? 95.093 26.842 51.800 1.00 23.10 271 LYS D C 1
ATOM 16227 O O . LYS D 1 263 ? 95.106 26.548 50.604 1.00 22.74 271 LYS D O 1
ATOM 16233 N N . ASP D 1 264 ? 96.035 26.456 52.649 1.00 21.46 272 ASP D N 1
ATOM 16234 C CA . ASP D 1 264 ? 97.236 25.783 52.186 1.00 21.21 272 ASP D CA 1
ATOM 16235 C C . ASP D 1 264 ? 97.389 24.369 52.711 1.00 18.83 272 ASP D C 1
ATOM 16236 O O . ASP D 1 264 ? 98.185 23.614 52.176 1.00 21.98 272 ASP D O 1
ATOM 16241 N N . VAL D 1 265 ? 96.636 24.005 53.747 1.00 17.08 273 VAL D N 1
ATOM 16242 C CA . VAL D 1 265 ? 96.785 22.689 54.375 1.00 14.96 273 VAL D CA 1
ATOM 16243 C C . VAL D 1 265 ? 95.460 21.943 54.423 1.00 14.35 273 VAL D C 1
ATOM 16244 O O . VAL D 1 265 ? 94.411 22.525 54.727 1.00 14.24 273 VAL D O 1
ATOM 16248 N N . SER D 1 266 ? 95.505 20.651 54.115 1.00 13.19 274 SER D N 1
ATOM 16249 C CA . SER D 1 266 ? 94.298 19.832 54.098 1.00 12.39 274 SER D CA 1
ATOM 16250 C C . SER D 1 266 ? 93.727 19.651 55.497 1.00 12.12 274 SER D C 1
ATOM 16251 O O . SER D 1 266 ? 94.433 19.766 56.497 1.00 11.25 274 SER D O 1
ATOM 16254 N N . PHE D 1 267 ? 92.433 19.367 55.550 1.00 12.13 275 PHE D N 1
ATOM 16255 C CA . PHE D 1 267 ? 91.759 19.062 56.797 1.00 10.80 275 PHE D CA 1
ATOM 16256 C C . PHE D 1 267 ? 92.431 17.907 57.524 1.00 11.09 275 PHE D C 1
ATOM 16257 O O . PHE D 1 267 ? 92.682 17.987 58.724 1.00 10.55 275 PHE D O 1
ATOM 16265 N N . ASP D 1 268 ? 92.709 16.817 56.812 1.00 11.15 276 ASP D N 1
ATOM 16266 C CA . ASP D 1 268 ? 93.271 15.638 57.463 1.00 11.70 276 ASP D CA 1
ATOM 16267 C C . ASP D 1 268 ? 94.649 15.928 58.037 1.00 10.84 276 ASP D C 1
ATOM 16268 O O . ASP D 1 268 ? 95.045 15.338 59.026 1.00 12.02 276 ASP D O 1
ATOM 16273 N N . ASP D 1 269 ? 95.395 16.817 57.402 1.00 10.46 277 ASP D N 1
ATOM 16274 C CA . ASP D 1 269 ? 96.725 17.111 57.885 1.00 10.67 277 ASP D CA 1
ATOM 16275 C C . ASP D 1 269 ? 96.645 17.899 59.168 1.00 10.45 277 ASP D C 1
ATOM 16276 O O . ASP D 1 269 ? 97.424 17.681 60.082 1.00 11.28 277 ASP D O 1
ATOM 16281 N N . ILE D 1 270 ? 95.681 18.806 59.257 1.00 10.44 278 ILE D N 1
ATOM 16282 C CA . ILE D 1 270 ? 95.514 19.579 60.483 1.00 9.39 278 ILE D CA 1
ATOM 16283 C C . ILE D 1 270 ? 95.124 18.658 61.645 1.00 8.83 278 ILE D C 1
ATOM 16284 O O . ILE D 1 270 ? 95.668 18.759 62.741 1.00 8.62 278 ILE D O 1
ATOM 16289 N N . ILE D 1 271 ? 94.174 17.763 61.408 1.00 9.61 279 ILE D N 1
ATOM 16290 C CA . ILE D 1 271 ? 93.721 16.836 62.439 1.00 10.28 279 ILE D CA 1
ATOM 16291 C C . ILE D 1 271 ? 94.892 16.003 62.962 1.00 11.19 279 ILE D C 1
ATOM 16292 O O . ILE D 1 271 ? 95.098 15.906 64.177 1.00 10.76 279 ILE D O 1
ATOM 16297 N N . GLN D 1 272 ? 95.643 15.398 62.037 1.00 11.73 280 GLN D N 1
ATOM 16298 C CA . GLN D 1 272 ? 96.801 14.585 62.397 1.00 12.21 280 GLN D CA 1
ATOM 16299 C C . GLN D 1 272 ? 97.867 15.386 63.139 1.00 11.24 280 GLN D C 1
ATOM 16300 O O . GLN D 1 272 ? 98.375 14.937 64.170 1.00 9.43 280 GLN D O 1
ATOM 16306 N N . ARG D 1 273 ? 98.227 16.557 62.632 1.00 9.97 281 ARG D N 1
ATOM 16307 C CA . ARG D 1 273 ? 99.341 17.266 63.265 1.00 10.86 281 ARG D CA 1
ATOM 16308 C C . ARG D 1 273 ? 98.977 17.806 64.643 1.00 11.20 281 ARG D C 1
ATOM 16309 O O . ARG D 1 273 ? 99.845 17.878 65.522 1.00 12.06 281 ARG D O 1
ATOM 16317 N N . GLN D 1 274 ? 97.702 18.130 64.869 1.00 11.68 282 GLN D N 1
ATOM 16318 C CA . GLN D 1 274 ? 97.282 18.551 66.215 1.00 11.14 282 GLN D CA 1
ATOM 16319 C C . GLN D 1 274 ? 97.299 17.377 67.187 1.00 12.00 282 GLN D C 1
ATOM 16320 O O . GLN D 1 274 ? 97.374 17.572 68.409 1.00 11.84 282 GLN D O 1
ATOM 16326 N N . LYS D 1 275 ? 97.227 16.158 66.655 1.00 11.56 283 LYS D N 1
ATOM 16327 C CA . LYS D 1 275 ? 97.427 14.973 67.485 1.00 12.46 283 LYS D CA 1
ATOM 16328 C C . LYS D 1 275 ? 98.906 14.807 67.785 1.00 11.29 283 LYS D C 1
ATOM 16329 O O . LYS D 1 275 ? 99.294 14.576 68.919 1.00 11.93 283 LYS D O 1
ATOM 16335 N N . LEU D 1 276 ? 99.731 14.941 66.762 1.00 11.49 284 LEU D N 1
ATOM 16336 C CA . LEU D 1 276 ? 101.168 14.724 66.909 1.00 13.24 284 LEU D CA 1
ATOM 16337 C C . LEU D 1 276 ? 101.855 15.682 67.905 1.00 13.56 284 LEU D C 1
ATOM 16338 O O . LEU D 1 276 ? 102.782 15.284 68.611 1.00 13.59 284 LEU D O 1
ATOM 16343 N N . ILE D 1 277 ? 101.398 16.930 67.981 1.00 14.38 285 ILE D N 1
ATOM 16344 C CA . ILE D 1 277 ? 101.947 17.861 68.969 1.00 15.23 285 ILE D CA 1
ATOM 16345 C C . ILE D 1 277 ? 101.141 17.815 70.266 1.00 17.74 285 ILE D C 1
ATOM 16346 O O . ILE D 1 277 ? 101.553 18.359 71.291 1.00 16.82 285 ILE D O 1
ATOM 16351 N N . GLY D 1 278 ? 99.991 17.149 70.227 1.00 19.35 286 GLY D N 1
ATOM 16352 C CA . GLY D 1 278 ? 99.101 17.135 71.382 1.00 18.56 286 GLY D CA 1
ATOM 16353 C C . GLY D 1 278 ? 98.807 15.753 71.930 1.00 17.56 286 GLY D C 1
ATOM 16354 O O . GLY D 1 278 ? 99.697 14.916 72.071 1.00 16.55 286 GLY D O 1
ATOM 16355 N N . ILE D 1 279 ? 97.533 15.511 72.211 1.00 17.01 287 ILE D N 1
ATOM 16356 C CA . ILE D 1 279 ? 97.109 14.308 72.904 1.00 19.05 287 ILE D CA 1
ATOM 16357 C C . ILE D 1 279 ? 95.852 13.656 72.299 1.00 17.24 287 ILE D C 1
ATOM 16358 O O . ILE D 1 279 ? 95.617 12.463 72.514 1.00 18.58 287 ILE D O 1
ATOM 16363 N N . VAL D 1 280 ? 95.066 14.416 71.529 1.00 13.51 288 VAL D N 1
ATOM 16364 C CA . VAL D 1 280 ? 93.847 13.882 70.913 1.00 13.75 288 VAL D CA 1
ATOM 16365 C C . VAL D 1 280 ? 93.813 13.954 69.382 1.00 12.60 288 VAL D C 1
ATOM 16366 O O . VAL D 1 280 ? 94.136 14.991 68.786 1.00 14.06 288 VAL D O 1
ATOM 16370 N N . ASP D 1 281 ? 93.404 12.837 68.772 1.00 10.55 289 ASP D N 1
ATOM 16371 C CA . ASP D 1 281 ? 93.077 12.759 67.351 1.00 10.99 289 ASP D CA 1
ATOM 16372 C C . ASP D 1 281 ? 91.558 12.779 67.228 1.00 10.39 289 ASP D C 1
ATOM 16373 O O . ASP D 1 281 ? 90.888 11.785 67.506 1.00 10.25 289 ASP D O 1
ATOM 16378 N N . LEU D 1 282 ? 91.024 13.927 66.823 1.00 9.20 290 LEU D N 1
ATOM 16379 C CA . LEU D 1 282 ? 89.587 14.140 66.779 1.00 8.81 290 LEU D CA 1
ATOM 16380 C C . LEU D 1 282 ? 88.869 13.211 65.804 1.00 9.19 290 LEU D C 1
ATOM 16381 O O . LEU D 1 282 ? 87.651 13.016 65.921 1.00 9.78 290 LEU D O 1
ATOM 16386 N N . SER D 1 283 ? 89.608 12.631 64.859 1.00 8.93 291 SER D N 1
ATOM 16387 C CA . SER D 1 283 ? 88.997 11.744 63.879 1.00 10.48 291 SER D CA 1
ATOM 16388 C C . SER D 1 283 ? 88.870 10.337 64.423 1.00 10.87 291 SER D C 1
ATOM 16389 O O . SER D 1 283 ? 88.247 9.494 63.806 1.00 12.92 291 SER D O 1
ATOM 16392 N N . GLU D 1 284 ? 89.473 10.085 65.571 1.00 12.22 292 GLU D N 1
ATOM 16393 C CA . GLU D 1 284 ? 89.410 8.773 66.169 1.00 15.84 292 GLU D CA 1
ATOM 16394 C C . GLU D 1 284 ? 88.122 8.580 66.975 1.00 14.29 292 GLU D C 1
ATOM 16395 O O . GLU D 1 284 ? 87.832 9.329 67.921 1.00 12.70 292 GLU D O 1
ATOM 16401 N N . ILE D 1 285 ? 87.349 7.577 66.580 1.00 14.36 293 ILE D N 1
ATOM 16402 C CA . ILE D 1 285 ? 86.174 7.135 67.346 1.00 15.30 293 ILE D CA 1
ATOM 16403 C C . ILE D 1 285 ? 86.463 5.733 67.861 1.00 14.52 293 ILE D C 1
ATOM 16404 O O . ILE D 1 285 ? 86.212 4.750 67.166 1.00 14.63 293 ILE D O 1
ATOM 16409 N N . PRO D 1 286 ? 86.994 5.633 69.078 1.00 13.50 294 PRO D N 1
ATOM 16410 C CA . PRO D 1 286 ? 87.497 4.365 69.562 1.00 14.17 294 PRO D CA 1
ATOM 16411 C C . PRO D 1 286 ? 86.400 3.397 70.008 1.00 14.33 294 PRO D C 1
ATOM 16412 O O . PRO D 1 286 ? 85.278 3.807 70.308 1.00 11.03 294 PRO D O 1
ATOM 16416 N N . ASP D 1 287 ? 86.756 2.115 70.031 1.00 15.20 295 ASP D N 1
ATOM 16417 C CA . ASP D 1 287 ? 85.843 1.034 70.389 1.00 16.20 295 ASP D CA 1
ATOM 16418 C C . ASP D 1 287 ? 85.198 1.237 71.753 1.00 15.85 295 ASP D C 1
ATOM 16419 O O . ASP D 1 287 ? 84.029 0.929 71.932 1.00 14.81 295 ASP D O 1
ATOM 16424 N N . LYS D 1 288 ? 85.962 1.763 72.704 1.00 17.86 296 LYS D N 1
ATOM 16425 C CA . LYS D 1 288 ? 85.469 1.946 74.068 1.00 20.43 296 LYS D CA 1
ATOM 16426 C C . LYS D 1 288 ? 84.388 3.021 74.187 1.00 17.70 296 LYS D C 1
ATOM 16427 O O . LYS D 1 288 ? 83.676 3.064 75.187 1.00 20.09 296 LYS D O 1
ATOM 16433 N N . LYS D 1 289 ? 84.264 3.889 73.192 1.00 14.61 297 LYS D N 1
ATOM 16434 C CA . LYS D 1 289 ? 83.184 4.868 73.195 1.00 14.14 297 LYS D CA 1
ATOM 16435 C C . LYS D 1 289 ? 81.929 4.264 72.578 1.00 12.96 297 LYS D C 1
ATOM 16436 O O . LYS D 1 289 ? 81.942 3.812 71.442 1.00 11.46 297 LYS D O 1
ATOM 16442 N N . LYS D 1 290 ? 80.842 4.251 73.340 1.00 13.78 298 LYS D N 1
ATOM 16443 C CA . LYS D 1 290 ? 79.610 3.612 72.899 1.00 15.11 298 LYS D CA 1
ATOM 16444 C C . LYS D 1 290 ? 78.395 4.499 73.134 1.00 13.18 298 LYS D C 1
ATOM 16445 O O . LYS D 1 290 ? 78.425 5.385 73.975 1.00 11.17 298 LYS D O 1
ATOM 16451 N N . ASN D 1 291 ? 77.307 4.202 72.429 1.00 11.90 299 ASN D N 1
ATOM 16452 C CA . ASN D 1 291 ? 76.055 4.926 72.587 1.00 10.74 299 ASN D CA 1
ATOM 16453 C C . ASN D 1 291 ? 76.265 6.447 72.683 1.00 10.50 299 ASN D C 1
ATOM 16454 O O . ASN D 1 291 ? 76.793 7.043 71.757 1.00 10.38 299 ASN D O 1
ATOM 16459 N N . TYR D 1 292 ? 75.878 7.072 73.791 1.00 10.35 300 TYR D N 1
ATOM 16460 C CA . TYR D 1 292 ? 75.944 8.538 73.905 1.00 10.33 300 TYR D CA 1
ATOM 16461 C C . TYR D 1 292 ? 77.350 9.148 73.691 1.00 10.19 300 TYR D C 1
ATOM 16462 O O . TYR D 1 292 ? 77.515 10.142 72.967 1.00 9.40 300 TYR D O 1
ATOM 16471 N N . GLY D 1 293 ? 78.351 8.589 74.367 1.00 10.10 301 GLY D N 1
ATOM 16472 C CA . GLY D 1 293 ? 79.732 9.102 74.269 1.00 10.08 301 GLY D CA 1
ATOM 16473 C C . GLY D 1 293 ? 80.235 9.051 72.838 1.00 9.75 301 GLY D C 1
ATOM 16474 O O . GLY D 1 293 ? 80.914 9.960 72.360 1.00 9.24 301 GLY D O 1
ATOM 16475 N N . ARG D 1 294 ? 79.895 7.960 72.163 1.00 9.30 302 ARG D N 1
ATOM 16476 C CA . ARG D 1 294 ? 80.205 7.772 70.763 1.00 9.09 302 ARG D CA 1
ATOM 16477 C C . ARG D 1 294 ? 79.611 8.882 69.893 1.00 8.35 302 ARG D C 1
ATOM 16478 O O . ARG D 1 294 ? 80.270 9.374 68.968 1.00 7.30 302 ARG D O 1
ATOM 16486 N N . LYS D 1 295 ? 78.358 9.248 70.166 1.00 7.34 303 LYS D N 1
ATOM 16487 C CA . LYS D 1 295 ? 77.700 10.323 69.431 1.00 7.36 303 LYS D CA 1
ATOM 16488 C C . LYS D 1 295 ? 78.433 11.653 69.604 1.00 6.99 303 LYS D C 1
ATOM 16489 O O . LYS D 1 295 ? 78.584 12.422 68.651 1.00 6.57 303 LYS D O 1
ATOM 16495 N N . ALA D 1 296 ? 78.875 11.920 70.827 1.00 6.83 304 ALA D N 1
ATOM 16496 C CA . ALA D 1 296 ? 79.593 13.154 71.116 1.00 6.64 304 ALA D CA 1
ATOM 16497 C C . ALA D 1 296 ? 80.922 13.219 70.333 1.00 6.69 304 ALA D C 1
ATOM 16498 O O . ALA D 1 296 ? 81.281 14.275 69.814 1.00 5.99 304 ALA D O 1
ATOM 16500 N N . TYR D 1 297 ? 81.646 12.097 70.233 1.00 6.89 305 TYR D N 1
ATOM 16501 C CA . TYR D 1 297 ? 82.912 12.084 69.489 1.00 6.88 305 TYR D CA 1
ATOM 16502 C C . TYR D 1 297 ? 82.621 12.339 68.013 1.00 7.02 305 TYR D C 1
ATOM 16503 O O . TYR D 1 297 ? 83.320 13.096 67.319 1.00 6.58 305 TYR D O 1
ATOM 16512 N N . ILE D 1 298 ? 81.574 11.690 67.534 1.00 7.51 306 ILE D N 1
ATOM 16513 C CA . ILE D 1 298 ? 81.157 11.862 66.161 1.00 8.16 306 ILE D CA 1
ATOM 16514 C C . ILE D 1 298 ? 80.752 13.317 65.957 1.00 7.99 306 ILE D C 1
ATOM 16515 O O . ILE D 1 298 ? 81.228 13.959 65.035 1.00 8.10 306 ILE D O 1
ATOM 16520 N N . GLU D 1 299 ? 79.892 13.825 66.840 1.00 8.20 307 GLU D N 1
ATOM 16521 C CA . GLU D 1 299 ? 79.403 15.202 66.758 1.00 8.76 307 GLU D CA 1
ATOM 16522 C C . GLU D 1 299 ? 80.539 16.225 66.696 1.00 9.26 307 GLU D C 1
ATOM 16523 O O . GLU D 1 299 ? 80.485 17.156 65.896 1.00 8.83 307 GLU D O 1
ATOM 16529 N N . ARG D 1 300 ? 81.569 16.062 67.520 1.00 9.41 308 ARG D N 1
ATOM 16530 C CA . ARG D 1 300 ? 82.655 17.030 67.503 1.00 10.32 308 ARG D CA 1
ATOM 16531 C C . ARG D 1 300 ? 83.590 16.892 66.276 1.00 10.12 308 ARG D C 1
ATOM 16532 O O . ARG D 1 300 ? 84.115 17.898 65.774 1.00 10.22 308 ARG D O 1
ATOM 16540 N N . TYR D 1 301 ? 83.776 15.678 65.762 1.00 9.20 309 TYR D N 1
ATOM 16541 C CA . TYR D 1 301 ? 84.570 15.505 64.546 1.00 8.45 309 TYR D CA 1
ATOM 16542 C C . TYR D 1 301 ? 83.876 16.159 63.378 1.00 7.95 309 TYR D C 1
ATOM 16543 O O . TYR D 1 301 ? 84.503 16.835 62.578 1.00 8.00 309 TYR D O 1
ATOM 16552 N N . GLN D 1 302 ? 82.574 15.946 63.267 1.00 7.70 310 GLN D N 1
ATOM 16553 C CA . GLN D 1 302 ? 81.838 16.514 62.148 1.00 8.13 310 GLN D CA 1
ATOM 16554 C C . GLN D 1 302 ? 81.862 18.036 62.269 1.00 7.25 310 GLN D C 1
ATOM 16555 O O . GLN D 1 302 ? 81.875 18.737 61.266 1.00 7.34 310 GLN D O 1
ATOM 16561 N N . PHE D 1 303 ? 81.880 18.549 63.490 1.00 6.74 311 PHE D N 1
ATOM 16562 C CA . PHE D 1 303 ? 81.956 19.984 63.666 1.00 7.21 311 PHE D CA 1
ATOM 16563 C C . PHE D 1 303 ? 83.243 20.578 63.088 1.00 7.55 311 PHE D C 1
ATOM 16564 O O . PHE D 1 303 ? 83.193 21.583 62.399 1.00 7.14 311 PHE D O 1
ATOM 16572 N N . VAL D 1 304 ? 84.397 19.979 63.375 1.00 8.95 312 VAL D N 1
ATOM 16573 C CA . VAL D 1 304 ? 85.651 20.543 62.857 1.00 9.32 312 VAL D CA 1
ATOM 16574 C C . VAL D 1 304 ? 85.742 20.394 61.337 1.00 9.77 312 VAL D C 1
ATOM 16575 O O . VAL D 1 304 ? 86.357 21.219 60.674 1.00 8.57 312 VAL D O 1
ATOM 16579 N N . GLN D 1 305 ? 85.079 19.376 60.785 1.00 10.14 313 GLN D N 1
ATOM 16580 C CA . GLN D 1 305 ? 84.909 19.283 59.328 1.00 10.42 313 GLN D CA 1
ATOM 16581 C C . GLN D 1 305 ? 84.109 20.481 58.801 1.00 9.98 313 GLN D C 1
ATOM 16582 O O . GLN D 1 305 ? 84.463 21.100 57.799 1.00 10.65 313 GLN D O 1
ATOM 16588 N N . HIS D 1 306 ? 83.018 20.812 59.470 1.00 9.82 314 HIS D N 1
ATOM 16589 C CA . HIS D 1 306 ? 82.178 21.897 58.994 1.00 9.73 314 HIS D CA 1
ATOM 16590 C C . HIS D 1 306 ? 82.901 23.217 59.168 1.00 10.50 314 HIS D C 1
ATOM 16591 O O . HIS D 1 306 ? 82.826 24.097 58.304 1.00 10.90 314 HIS D O 1
ATOM 16598 N N . PHE D 1 307 ? 83.597 23.369 60.287 1.00 9.36 315 PHE D N 1
ATOM 16599 C CA . PHE D 1 307 ? 84.346 24.601 60.508 1.00 9.34 315 PHE D CA 1
ATOM 16600 C C . PHE D 1 307 ? 85.424 24.806 59.438 1.00 9.76 315 PHE D C 1
ATOM 16601 O O . PHE D 1 307 ? 85.614 25.924 58.940 1.00 9.65 315 PHE D O 1
ATOM 16609 N N . TYR D 1 308 ? 86.119 23.727 59.078 1.00 9.99 316 TYR D N 1
ATOM 16610 C CA . TYR D 1 308 ? 87.087 23.767 57.990 1.00 10.22 316 TYR D CA 1
ATOM 16611 C C . TYR D 1 308 ? 86.455 24.301 56.702 1.00 10.01 316 TYR D C 1
ATOM 16612 O O . TYR D 1 308 ? 87.004 25.201 56.046 1.00 10.32 316 TYR D O 1
ATOM 16621 N N . ASP D 1 309 ? 85.308 23.734 56.332 1.00 9.23 317 ASP D N 1
ATOM 16622 C CA . ASP D 1 309 ? 84.624 24.133 55.104 1.00 9.19 317 ASP D CA 1
ATOM 16623 C C . ASP D 1 309 ? 84.223 25.590 55.154 1.00 9.05 317 ASP D C 1
ATOM 16624 O O . ASP D 1 309 ? 84.273 26.276 54.144 1.00 9.59 317 ASP D O 1
ATOM 16629 N N . TYR D 1 310 ? 83.789 26.040 56.327 1.00 8.39 318 TYR D N 1
ATOM 16630 C CA . TYR D 1 310 ? 83.352 27.401 56.500 1.00 8.83 318 TYR D CA 1
ATOM 16631 C C . TYR D 1 310 ? 84.529 28.341 56.272 1.00 10.32 318 TYR D C 1
ATOM 16632 O O . TYR D 1 310 ? 84.410 29.357 55.590 1.00 11.87 318 TYR D O 1
ATOM 16641 N N . VAL D 1 311 ? 85.681 28.000 56.828 1.00 10.88 319 VAL D N 1
ATOM 16642 C CA . VAL D 1 311 ? 86.838 28.849 56.650 1.00 11.03 319 VAL D CA 1
ATOM 16643 C C . VAL D 1 311 ? 87.308 28.830 55.181 1.00 13.05 319 VAL D C 1
ATOM 16644 O O . VAL D 1 311 ? 87.661 29.873 54.631 1.00 12.49 319 VAL D O 1
ATOM 16648 N N . LYS D 1 312 ? 87.269 27.665 54.542 1.00 13.01 320 LYS D N 1
ATOM 16649 C CA . LYS D 1 312 ? 87.611 27.554 53.125 1.00 15.37 320 LYS D CA 1
ATOM 16650 C C . LYS D 1 312 ? 86.714 28.412 52.241 1.00 15.33 320 LYS D C 1
ATOM 16651 O O . LYS D 1 312 ? 87.181 29.108 51.350 1.00 14.94 320 LYS D O 1
ATOM 16657 N N . GLU D 1 313 ? 85.417 28.349 52.477 1.00 15.38 321 GLU D N 1
ATOM 16658 C CA . GLU D 1 313 ? 84.477 29.090 51.656 1.00 16.10 321 GLU D CA 1
ATOM 16659 C C . GLU D 1 313 ? 84.431 30.573 52.030 1.00 17.18 321 GLU D C 1
ATOM 16660 O O . GLU D 1 313 ? 84.075 31.404 51.202 1.00 17.72 321 GLU D O 1
ATOM 16666 N N . ASN D 1 314 ? 84.787 30.904 53.269 1.00 15.57 322 ASN D N 1
ATOM 16667 C CA . ASN D 1 314 ? 84.686 32.280 53.743 1.00 14.08 322 ASN D CA 1
ATOM 16668 C C . ASN D 1 314 ? 85.998 32.801 54.323 1.00 14.95 322 ASN D C 1
ATOM 16669 O O . ASN D 1 314 ? 86.096 33.125 55.513 1.00 13.13 322 ASN D O 1
ATOM 16674 N N . PRO D 1 315 ? 87.024 32.886 53.477 1.00 17.22 323 PRO D N 1
ATOM 16675 C CA . PRO D 1 315 ? 88.327 33.317 53.955 1.00 17.54 323 PRO D CA 1
ATOM 16676 C C . PRO D 1 315 ? 88.266 34.709 54.585 1.00 18.14 323 PRO D C 1
ATOM 16677 O O . PRO D 1 315 ? 89.117 35.050 55.397 1.00 18.56 323 PRO D O 1
ATOM 16681 N N . ASP D 1 316 ? 87.251 35.495 54.239 1.00 18.89 324 ASP D N 1
ATOM 16682 C CA . ASP D 1 316 ? 87.107 36.829 54.822 1.00 22.91 324 ASP D CA 1
ATOM 16683 C C . ASP D 1 316 ? 86.351 36.796 56.153 1.00 20.23 324 ASP D C 1
ATOM 16684 O O . ASP D 1 316 ? 86.298 37.793 56.866 1.00 19.10 324 ASP D O 1
ATOM 16689 N N . LEU D 1 317 ? 85.775 35.647 56.489 1.00 18.66 325 LEU D N 1
ATOM 16690 C CA . LEU D 1 317 ? 85.034 35.499 57.741 1.00 18.45 325 LEU D CA 1
ATOM 16691 C C . LEU D 1 317 ? 83.932 36.551 57.896 1.00 20.43 325 LEU D C 1
ATOM 16692 O O . LEU D 1 317 ? 83.602 36.958 59.011 1.00 22.35 325 LEU D O 1
ATOM 16697 N N . LYS D 1 318 ? 83.347 36.969 56.781 1.00 22.68 326 LYS D N 1
ATOM 16698 C CA . LYS D 1 318 ? 82.313 37.997 56.790 1.00 25.92 326 LYS D CA 1
ATOM 16699 C C . LYS D 1 318 ? 80.993 37.418 57.288 1.00 22.13 326 LYS D C 1
ATOM 16700 O O . LYS D 1 318 ? 80.444 37.870 58.289 1.00 21.25 326 LYS D O 1
ATOM 16706 N N . THR D 1 319 ? 80.482 36.416 56.581 1.00 18.43 327 THR D N 1
ATOM 16707 C CA . THR D 1 319 ? 79.289 35.713 57.017 1.00 16.44 327 THR D CA 1
ATOM 16708 C C . THR D 1 319 ? 79.566 35.001 58.341 1.00 14.03 327 THR D C 1
ATOM 16709 O O . THR D 1 319 ? 80.541 34.273 58.463 1.00 16.58 327 THR D O 1
ATOM 16713 N N . PRO D 1 320 ? 78.721 35.220 59.347 1.00 12.07 328 PRO D N 1
ATOM 16714 C CA . PRO D 1 320 ? 78.950 34.516 60.606 1.00 12.35 328 PRO D CA 1
ATOM 16715 C C . PRO D 1 320 ? 78.875 32.991 60.427 1.00 11.50 328 PRO D C 1
ATOM 16716 O O . PRO D 1 320 ? 78.179 32.513 59.527 1.00 9.97 328 PRO D O 1
ATOM 16720 N N . TYR D 1 321 ? 79.587 32.240 61.269 1.00 10.65 329 TYR D N 1
ATOM 16721 C CA . TYR D 1 321 ? 79.578 30.784 61.162 1.00 10.15 329 TYR D CA 1
ATOM 16722 C C . TYR D 1 321 ? 78.152 30.240 61.279 1.00 10.40 329 TYR D C 1
ATOM 16723 O O . TYR D 1 321 ? 77.745 29.367 60.512 1.00 9.84 329 TYR D O 1
ATOM 16732 N N . SER D 1 322 ? 77.393 30.761 62.231 1.00 10.41 330 SER D N 1
ATOM 16733 C CA . SER D 1 322 ? 76.036 30.262 62.460 1.00 11.03 330 SER D CA 1
ATOM 16734 C C . SER D 1 322 ? 75.147 30.480 61.240 1.00 11.55 330 SER D C 1
ATOM 16735 O O . SER D 1 322 ? 74.269 29.657 60.952 1.00 12.59 330 SER D O 1
ATOM 16738 N N . VAL D 1 323 ? 75.367 31.584 60.527 1.00 10.70 331 VAL D N 1
ATOM 16739 C CA . VAL D 1 323 ? 74.567 31.876 59.349 1.00 10.75 331 VAL D CA 1
ATOM 16740 C C . VAL D 1 323 ? 74.946 30.944 58.207 1.00 9.42 331 VAL D C 1
ATOM 16741 O O . VAL D 1 323 ? 74.081 30.448 57.488 1.00 9.86 331 VAL D O 1
ATOM 16745 N N . TRP D 1 324 ? 76.238 30.697 58.053 1.00 8.51 332 TRP D N 1
ATOM 16746 C CA . TRP D 1 324 ? 76.720 29.771 57.037 1.00 8.51 332 TRP D CA 1
ATOM 16747 C C . TRP D 1 324 ? 76.268 28.337 57.352 1.00 8.43 332 TRP D C 1
ATOM 16748 O O . TRP D 1 324 ? 75.890 27.579 56.454 1.00 7.89 332 TRP D O 1
ATOM 16759 N N . ALA D 1 325 ? 76.288 27.975 58.632 1.00 8.13 333 ALA D N 1
ATOM 16760 C CA . ALA D 1 325 ? 75.932 26.623 59.033 1.00 9.21 333 ALA D CA 1
ATOM 16761 C C . ALA D 1 325 ? 74.465 26.340 58.772 1.00 10.45 333 ALA D C 1
ATOM 16762 O O . ALA D 1 325 ? 74.113 25.260 58.287 1.00 9.51 333 ALA D O 1
ATOM 16764 N N . LYS D 1 326 ? 73.613 27.309 59.109 1.00 13.73 334 LYS D N 1
ATOM 16765 C CA . LYS D 1 326 ? 72.172 27.191 58.893 1.00 17.09 334 LYS D CA 1
ATOM 16766 C C . LYS D 1 326 ? 71.904 26.996 57.414 1.00 15.99 334 LYS D C 1
ATOM 16767 O O . LYS D 1 326 ? 71.247 26.049 57.015 1.00 15.39 334 LYS D O 1
ATOM 16773 N N . LYS D 1 327 ? 72.445 27.883 56.593 1.00 16.48 335 LYS D N 1
ATOM 16774 C CA . LYS D 1 327 ? 72.235 27.786 55.159 1.00 18.50 335 LYS D CA 1
ATOM 16775 C C . LYS D 1 327 ? 72.688 26.455 54.574 1.00 17.28 335 LYS D C 1
ATOM 16776 O O . LYS D 1 327 ? 72.132 26.008 53.578 1.00 15.95 335 LYS D O 1
ATOM 16782 N N . ASN D 1 328 ? 73.711 25.843 55.168 1.00 15.80 336 ASN D N 1
ATOM 16783 C CA . ASN D 1 328 ? 74.238 24.571 54.673 1.00 14.68 336 ASN D CA 1
ATOM 16784 C C . ASN D 1 328 ? 73.667 23.365 55.409 1.00 13.88 336 ASN D C 1
ATOM 16785 O O . ASN D 1 328 ? 74.087 22.237 55.166 1.00 14.71 336 ASN D O 1
ATOM 16790 N N . LYS D 1 329 ? 72.713 23.615 56.305 1.00 13.33 337 LYS D N 1
ATOM 16791 C CA . LYS D 1 329 ? 72.008 22.567 57.049 1.00 13.02 337 LYS D CA 1
ATOM 16792 C C . LYS D 1 329 ? 72.905 21.712 57.923 1.00 10.82 337 LYS D C 1
ATOM 16793 O O . LYS D 1 329 ? 72.608 20.537 58.150 1.00 10.69 337 LYS D O 1
ATOM 16799 N N . VAL D 1 330 ? 73.971 22.315 58.439 1.00 9.09 338 VAL D N 1
ATOM 16800 C CA . VAL D 1 330 ? 74.884 21.643 59.347 1.00 8.20 338 VAL D CA 1
ATOM 16801 C C . VAL D 1 330 ? 75.015 22.446 60.649 1.00 8.30 338 VAL D C 1
ATOM 16802 O O . VAL D 1 330 ? 75.987 22.317 61.385 1.00 7.96 338 VAL D O 1
ATOM 16806 N N . ASN D 1 331 ? 74.004 23.253 60.945 1.00 8.58 339 ASN D N 1
ATOM 16807 C CA . ASN D 1 331 ? 73.973 24.048 62.177 1.00 9.10 339 ASN D CA 1
ATOM 16808 C C . ASN D 1 331 ? 73.678 23.219 63.421 1.00 8.93 339 ASN D C 1
ATOM 16809 O O . ASN D 1 331 ? 73.028 22.180 63.350 1.00 9.39 339 ASN D O 1
ATOM 16814 N N . SER D 1 332 ? 74.142 23.678 64.575 1.00 8.75 340 SER D N 1
ATOM 16815 C CA . SER D 1 332 ? 73.691 23.080 65.821 1.00 9.13 340 SER D CA 1
ATOM 16816 C C . SER D 1 332 ? 72.289 23.621 66.122 1.00 8.91 340 SER D C 1
ATOM 16817 O O . SER D 1 332 ? 71.877 24.638 65.573 1.00 8.69 340 SER D O 1
ATOM 16820 N N . TRP D 1 333 ? 71.553 22.925 66.974 1.00 9.14 341 TRP D N 1
ATOM 16821 C CA . TRP D 1 333 ? 70.162 23.266 67.206 1.00 9.75 341 TRP D CA 1
ATOM 16822 C C . TRP D 1 333 ? 70.069 24.325 68.275 1.00 10.87 341 TRP D C 1
ATOM 16823 O O . TRP D 1 333 ? 70.812 24.320 69.258 1.00 10.28 341 TRP D O 1
ATOM 16834 N N A GLU D 1 334 ? 69.155 25.261 68.050 0.50 11.58 342 GLU D N 1
ATOM 16835 N N B GLU D 1 334 ? 69.158 25.252 68.091 0.50 12.35 342 GLU D N 1
ATOM 16836 C CA A GLU D 1 334 ? 68.886 26.359 68.968 0.50 13.09 342 GLU D CA 1
ATOM 16837 C CA B GLU D 1 334 ? 68.887 26.185 69.144 0.50 14.54 342 GLU D CA 1
ATOM 16838 C C A GLU D 1 334 ? 67.384 26.563 69.129 0.50 13.69 342 GLU D C 1
ATOM 16839 C C B GLU D 1 334 ? 67.406 26.472 69.187 0.50 14.73 342 GLU D C 1
ATOM 16840 O O A GLU D 1 334 ? 66.631 26.399 68.168 0.50 13.48 342 GLU D O 1
ATOM 16841 O O B GLU D 1 334 ? 66.691 26.295 68.199 0.50 14.67 342 GLU D O 1
ATOM 16852 N N . PRO D 1 335 ? 66.939 26.934 70.341 1.00 14.16 343 PRO D N 1
ATOM 16853 C CA . PRO D 1 335 ? 65.524 27.187 70.529 1.00 15.16 343 PRO D CA 1
ATOM 16854 C C . PRO D 1 335 ? 65.069 28.409 69.743 1.00 14.33 343 PRO D C 1
ATOM 16855 O O . PRO D 1 335 ? 65.855 29.337 69.502 1.00 13.21 343 PRO D O 1
ATOM 16859 N N . ASP D 1 336 ? 63.809 28.400 69.337 1.00 14.66 344 ASP D N 1
ATOM 16860 C CA . ASP D 1 336 ? 63.234 29.546 68.652 1.00 16.91 344 ASP D CA 1
ATOM 16861 C C . ASP D 1 336 ? 62.201 30.235 69.529 1.00 14.76 344 ASP D C 1
ATOM 16862 O O . ASP D 1 336 ? 61.121 29.682 69.765 1.00 14.08 344 ASP D O 1
ATOM 16867 N N . TYR D 1 337 ? 62.526 31.442 69.999 1.00 12.42 345 TYR D N 1
ATOM 16868 C CA . TYR D 1 337 ? 61.671 32.153 70.967 1.00 13.07 345 TYR D CA 1
ATOM 16869 C C . TYR D 1 337 ? 60.660 33.118 70.335 1.00 13.67 345 TYR D C 1
ATOM 16870 O O . TYR D 1 337 ? 59.899 33.785 71.041 1.00 15.33 345 TYR D O 1
ATOM 16879 N N . ASN D 1 338 ? 60.644 33.182 69.011 1.00 12.70 346 ASN D N 1
ATOM 16880 C CA . ASN D 1 338 ? 59.758 34.100 68.320 1.00 13.22 346 ASN D CA 1
ATOM 16881 C C . ASN D 1 338 ? 58.274 33.766 68.498 1.00 11.71 346 ASN D C 1
ATOM 16882 O O . ASN D 1 338 ? 57.882 32.610 68.634 1.00 9.18 346 ASN D O 1
ATOM 16887 N N . GLY D 1 339 ? 57.463 34.813 68.532 1.00 11.46 347 GLY D N 1
ATOM 16888 C CA . GLY D 1 339 ? 56.032 34.655 68.687 1.00 10.93 347 GLY D CA 1
ATOM 16889 C C . GLY D 1 339 ? 55.443 33.859 67.542 1.00 11.57 347 GLY D C 1
ATOM 16890 O O . GLY D 1 339 ? 55.893 33.952 66.394 1.00 9.90 347 GLY D O 1
ATOM 16891 N N . TYR D 1 340 ? 54.426 33.070 67.865 1.00 12.07 348 TYR D N 1
ATOM 16892 C CA . TYR D 1 340 ? 53.736 32.287 66.858 1.00 12.06 348 TYR D CA 1
ATOM 16893 C C . TYR D 1 340 ? 52.215 32.299 67.041 1.00 12.87 348 TYR D C 1
ATOM 16894 O O . TYR D 1 340 ? 51.497 31.739 66.220 1.00 13.91 348 TYR D O 1
ATOM 16903 N N . ILE D 1 341 ? 51.719 32.933 68.104 1.00 12.54 349 ILE D N 1
ATOM 16904 C CA . ILE D 1 341 ? 50.281 32.954 68.350 1.00 12.00 349 ILE D CA 1
ATOM 16905 C C . ILE D 1 341 ? 49.853 34.177 69.141 1.00 12.70 349 ILE D C 1
ATOM 16906 O O . ILE D 1 341 ? 50.602 34.674 69.988 1.00 10.87 349 ILE D O 1
ATOM 16911 N N . TRP D 1 342 ? 48.636 34.653 68.873 1.00 12.45 350 TRP D N 1
ATOM 16912 C CA . TRP D 1 342 ? 48.029 35.669 69.721 1.00 12.50 350 TRP D CA 1
ATOM 16913 C C . TRP D 1 342 ? 47.440 35.000 70.962 1.00 14.04 350 TRP D C 1
ATOM 16914 O O . TRP D 1 342 ? 46.532 34.169 70.894 1.00 15.76 350 TRP D O 1
ATOM 16925 N N . ARG D 1 343 ? 48.003 35.358 72.101 1.00 14.90 351 ARG D N 1
ATOM 16926 C CA . ARG D 1 343 ? 47.542 34.880 73.381 1.00 13.34 351 ARG D CA 1
ATOM 16927 C C . ARG D 1 343 ? 46.527 35.850 73.954 1.00 14.91 351 ARG D C 1
ATOM 16928 O O . ARG D 1 343 ? 46.725 37.070 73.926 1.00 14.08 351 ARG D O 1
ATOM 16936 N N . LEU D 1 344 ? 45.450 35.309 74.501 1.00 15.10 352 LEU D N 1
ATOM 16937 C CA . LEU D 1 344 ? 44.481 36.126 75.211 1.00 17.35 352 LEU D CA 1
ATOM 16938 C C . LEU D 1 344 ? 44.915 36.295 76.667 1.00 14.24 352 LEU D C 1
ATOM 16939 O O . LEU D 1 344 ? 44.780 35.373 77.458 1.00 14.96 352 LEU D O 1
ATOM 16944 N N . ASP D 1 345 ? 45.449 37.468 77.006 1.00 13.76 353 ASP D N 1
ATOM 16945 C CA . ASP D 1 345 ? 45.968 37.737 78.359 1.00 13.66 353 ASP D CA 1
ATOM 16946 C C . ASP D 1 345 ? 44.842 37.898 79.374 1.00 13.78 353 ASP D C 1
ATOM 16947 O O . ASP D 1 345 ? 44.877 37.325 80.460 1.00 13.29 353 ASP D O 1
ATOM 16952 N N . THR D 1 346 ? 43.851 38.710 79.035 1.00 15.25 354 THR D N 1
ATOM 16953 C CA . THR D 1 346 ? 42.714 38.896 79.927 1.00 14.49 354 THR D CA 1
ATOM 16954 C C . THR D 1 346 ? 41.514 39.412 79.136 1.00 16.07 354 THR D C 1
ATOM 16955 O O . THR D 1 346 ? 41.612 40.346 78.327 1.00 18.49 354 THR D O 1
ATOM 16959 N N . LYS D 1 347 ? 40.395 38.737 79.360 1.00 16.48 355 LYS D N 1
ATOM 16960 C CA . LYS D 1 347 ? 39.127 39.027 78.713 1.00 20.25 355 LYS D CA 1
ATOM 16961 C C . LYS D 1 347 ? 38.531 40.351 79.182 1.00 20.31 355 LYS D C 1
ATOM 16962 O O . LYS D 1 347 ? 38.618 40.706 80.353 1.00 18.09 355 LYS D O 1
ATOM 16968 N N . ASP D 1 348 ? 37.935 41.094 78.262 1.00 21.11 356 ASP D N 1
ATOM 16969 C CA . ASP D 1 348 ? 37.297 42.340 78.625 1.00 21.37 356 ASP D CA 1
ATOM 16970 C C . ASP D 1 348 ? 36.187 42.042 79.624 1.00 23.37 356 ASP D C 1
ATOM 16971 O O . ASP D 1 348 ? 35.222 41.356 79.300 1.00 26.74 356 ASP D O 1
ATOM 16976 N N . ARG D 1 349 ? 36.333 42.553 80.841 1.00 27.55 357 ARG D N 1
ATOM 16977 C CA . ARG D 1 349 ? 35.378 42.289 81.915 1.00 32.10 357 ARG D CA 1
ATOM 16978 C C . ARG D 1 349 ? 35.322 43.455 82.898 1.00 31.53 357 ARG D C 1
ATOM 16979 O O . ARG D 1 349 ? 36.334 44.110 83.141 1.00 29.76 357 ARG D O 1
ATOM 16987 N N . ASN D 1 350 ? 34.151 43.705 83.476 1.00 31.40 358 ASN D N 1
ATOM 16988 C CA . ASN D 1 350 ? 33.986 44.856 84.368 1.00 31.81 358 ASN D CA 1
ATOM 16989 C C . ASN D 1 350 ? 34.362 44.570 85.824 1.00 27.77 358 ASN D C 1
ATOM 16990 O O . ASN D 1 350 ? 33.512 44.374 86.686 1.00 29.02 358 ASN D O 1
ATOM 16995 N N . GLN D 1 351 ? 35.661 44.561 86.085 1.00 28.39 359 GLN D N 1
ATOM 16996 C CA . GLN D 1 351 ? 36.179 44.267 87.413 1.00 25.86 359 GLN D CA 1
ATOM 16997 C C . GLN D 1 351 ? 37.681 44.569 87.476 1.00 20.73 359 GLN D C 1
ATOM 16998 O O . GLN D 1 351 ? 38.322 44.789 86.459 1.00 18.78 359 GLN D O 1
ATOM 17004 N N . LEU D 1 352 ? 38.238 44.585 88.676 1.00 17.64 360 LEU D N 1
ATOM 17005 C CA . LEU D 1 352 ? 39.645 44.875 88.830 1.00 16.64 360 LEU D CA 1
ATOM 17006 C C . LEU D 1 352 ? 40.448 43.779 88.186 1.00 16.08 360 LEU D C 1
ATOM 17007 O O . LEU D 1 352 ? 40.011 42.637 88.129 1.00 14.87 360 LEU D O 1
ATOM 17012 N N . PRO D 1 353 ? 41.629 44.127 87.674 1.00 17.96 361 PRO D N 1
ATOM 17013 C CA . PRO D 1 353 ? 42.435 43.113 87.035 1.00 17.05 361 PRO D CA 1
ATOM 17014 C C . PRO D 1 353 ? 42.958 42.150 88.080 1.00 16.28 361 PRO D C 1
ATOM 17015 O O . PRO D 1 353 ? 42.917 42.456 89.268 1.00 18.19 361 PRO D O 1
ATOM 17019 N N . ARG D 1 354 ? 43.421 40.992 87.632 1.00 15.28 362 ARG D N 1
ATOM 17020 C CA . ARG D 1 354 ? 43.952 39.975 88.514 1.00 17.01 362 ARG D CA 1
ATOM 17021 C C . ARG D 1 354 ? 45.124 40.518 89.329 1.00 15.72 362 ARG D C 1
ATOM 17022 O O . ARG D 1 354 ? 45.897 41.336 88.838 1.00 16.94 362 ARG D O 1
ATOM 17030 N N . ASN D 1 355 ? 45.243 40.075 90.573 1.00 15.72 363 ASN D N 1
ATOM 17031 C CA . ASN D 1 355 ? 46.369 40.442 91.448 1.00 15.50 363 ASN D CA 1
ATOM 17032 C C . ASN D 1 355 ? 46.509 41.950 91.670 1.00 15.53 363 ASN D C 1
ATOM 17033 O O . ASN D 1 355 ? 47.623 42.469 91.749 1.00 13.94 363 ASN D O 1
ATOM 17038 N N . PHE D 1 356 ? 45.381 42.653 91.747 1.00 16.93 364 PHE D N 1
ATOM 17039 C CA . PHE D 1 356 ? 45.390 44.099 91.965 1.00 16.68 364 PHE D CA 1
ATOM 17040 C C . PHE D 1 356 ? 45.667 44.404 93.420 1.00 17.74 364 PHE D C 1
ATOM 17041 O O . PHE D 1 356 ? 45.130 43.752 94.317 1.00 20.65 364 PHE D O 1
ATOM 17049 N N . ARG D 1 357 ? 46.523 45.386 93.659 1.00 16.82 365 ARG D N 1
ATOM 17050 C CA . ARG D 1 357 ? 46.732 45.852 95.011 1.00 16.14 365 ARG D CA 1
ATOM 17051 C C . ARG D 1 357 ? 47.372 47.216 95.030 1.00 15.70 365 ARG D C 1
ATOM 17052 O O . ARG D 1 357 ? 48.080 47.588 94.100 1.00 13.98 365 ARG D O 1
ATOM 17060 N N . THR D 1 358 ? 47.087 47.956 96.096 1.00 16.59 366 THR D N 1
ATOM 17061 C CA . THR D 1 358 ? 47.754 49.206 96.391 1.00 16.70 366 THR D CA 1
ATOM 17062 C C . THR D 1 358 ? 48.460 49.046 97.730 1.00 17.06 366 THR D C 1
ATOM 17063 O O . THR D 1 358 ? 48.307 48.034 98.403 1.00 17.72 366 THR D O 1
ATOM 17067 N N . MET D 1 359 ? 49.233 50.046 98.121 1.00 18.49 367 MET D N 1
ATOM 17068 C CA . MET D 1 359 ? 49.928 49.994 99.396 1.00 18.89 367 MET D CA 1
ATOM 17069 C C . MET D 1 359 ? 48.981 50.267 100.559 1.00 18.59 367 MET D C 1
ATOM 17070 O O . MET D 1 359 ? 49.399 50.246 101.702 1.00 16.49 367 MET D O 1
ATOM 17075 N N . ASN D 1 360 ? 47.706 50.508 100.263 1.00 20.90 368 ASN D N 1
ATOM 17076 C CA . ASN D 1 360 ? 46.676 50.653 101.308 1.00 22.58 368 ASN D CA 1
ATOM 17077 C C . ASN D 1 360 ? 45.843 49.381 101.472 1.00 22.54 368 ASN D C 1
ATOM 17078 O O . ASN D 1 360 ? 44.924 49.343 102.286 1.00 22.21 368 ASN D O 1
ATOM 17083 N N . SER D 1 361 ? 46.155 48.356 100.680 1.00 24.00 369 SER D N 1
ATOM 17084 C CA . SER D 1 361 ? 45.348 47.140 100.632 1.00 25.17 369 SER D CA 1
ATOM 17085 C C . SER D 1 361 ? 45.545 46.262 101.860 1.00 24.91 369 SER D C 1
ATOM 17086 O O . SER D 1 361 ? 46.536 46.376 102.578 1.00 23.49 369 SER D O 1
ATOM 17089 N N . ALA D 1 362 ? 44.576 45.386 102.093 1.00 26.25 370 ALA D N 1
ATOM 17090 C CA . ALA D 1 362 ? 44.669 44.411 103.172 1.00 28.23 370 ALA D CA 1
ATOM 17091 C C . ALA D 1 362 ? 45.672 43.335 102.782 1.00 25.64 370 ALA D C 1
ATOM 17092 O O . ALA D 1 362 ? 45.734 42.915 101.623 1.00 21.28 370 ALA D O 1
ATOM 17094 N N . PHE D 1 363 ? 46.455 42.898 103.756 1.00 26.13 371 PHE D N 1
ATOM 17095 C CA . PHE D 1 363 ? 47.286 41.719 103.597 1.00 25.41 371 PHE D CA 1
ATOM 17096 C C . PHE D 1 363 ? 46.463 40.489 103.266 1.00 29.10 371 PHE D C 1
ATOM 17097 O O . PHE D 1 363 ? 45.296 40.361 103.659 1.00 35.85 371 PHE D O 1
ATOM 17105 N N . ARG D 1 364 ? 47.096 39.565 102.565 1.00 29.14 372 ARG D N 1
ATOM 17106 C CA . ARG D 1 364 ? 46.420 38.374 102.118 1.00 34.54 372 ARG D CA 1
ATOM 17107 C C . ARG D 1 364 ? 46.131 37.388 103.243 1.00 39.71 372 ARG D C 1
ATOM 17108 O O . ARG D 1 364 ? 46.869 37.252 104.216 1.00 32.44 372 ARG D O 1
ATOM 17116 N N . THR D 1 365 ? 45.059 36.650 103.084 1.00 47.67 373 THR D N 1
ATOM 17117 C CA . THR D 1 365 ? 44.752 35.656 104.080 1.00 52.84 373 THR D CA 1
ATOM 17118 C C . THR D 1 365 ? 45.340 34.295 103.707 1.00 55.13 373 THR D C 1
ATOM 17119 O O . THR D 1 365 ? 45.445 33.420 104.559 1.00 53.77 373 THR D O 1
ATOM 17123 N N . ASP D 1 366 ? 45.729 34.125 102.442 1.00 53.45 374 ASP D N 1
ATOM 17124 C CA . ASP D 1 366 ? 46.075 32.797 101.913 1.00 44.90 374 ASP D CA 1
ATOM 17125 C C . ASP D 1 366 ? 47.582 32.553 101.864 1.00 38.02 374 ASP D C 1
ATOM 17126 O O . ASP D 1 366 ? 48.105 31.993 100.905 1.00 44.02 374 ASP D O 1
ATOM 17131 N N . VAL D 1 367 ? 48.273 32.955 102.916 1.00 31.30 375 VAL D N 1
ATOM 17132 C CA . VAL D 1 367 ? 49.725 32.862 102.953 1.00 31.07 375 VAL D CA 1
ATOM 17133 C C . VAL D 1 367 ? 50.241 31.431 102.778 1.00 34.60 375 VAL D C 1
ATOM 17134 O O . VAL D 1 367 ? 49.723 30.501 103.393 1.00 39.80 375 VAL D O 1
ATOM 17138 N N . ASN D 1 368 ? 51.242 31.255 101.915 1.00 32.15 376 ASN D N 1
ATOM 17139 C CA . ASN D 1 368 ? 51.860 29.945 101.713 1.00 29.21 376 ASN D CA 1
ATOM 17140 C C . ASN D 1 368 ? 53.339 30.009 101.964 1.00 29.48 376 ASN D C 1
ATOM 17141 O O . ASN D 1 368 ? 54.149 30.402 101.120 1.00 27.51 376 ASN D O 1
ATOM 17146 N N . VAL D 1 369 ? 53.694 29.622 103.159 1.00 30.08 377 VAL D N 1
ATOM 17147 C CA . VAL D 1 369 ? 55.041 29.839 103.580 1.00 30.40 377 VAL D CA 1
ATOM 17148 C C . VAL D 1 369 ? 56.018 29.173 102.627 1.00 30.41 377 VAL D C 1
ATOM 17149 O O . VAL D 1 369 ? 57.173 29.572 102.551 1.00 26.98 377 VAL D O 1
ATOM 17153 N N . LYS D 1 370 ? 55.557 28.163 101.901 1.00 29.90 378 LYS D N 1
ATOM 17154 C CA . LYS D 1 370 ? 56.442 27.413 101.018 1.00 33.37 378 LYS D CA 1
ATOM 17155 C C . LYS D 1 370 ? 56.766 28.191 99.734 1.00 30.84 378 LYS D C 1
ATOM 17156 O O . LYS D 1 370 ? 57.693 27.839 99.010 1.00 26.21 378 LYS D O 1
ATOM 17162 N N . LYS D 1 371 ? 56.009 29.254 99.468 1.00 28.24 379 LYS D N 1
ATOM 17163 C CA . LYS D 1 371 ? 56.221 30.082 98.279 1.00 25.39 379 LYS D CA 1
ATOM 17164 C C . LYS D 1 371 ? 56.872 31.421 98.623 1.00 23.20 379 LYS D C 1
ATOM 17165 O O . LYS D 1 371 ? 56.888 32.350 97.817 1.00 23.20 379 LYS D O 1
ATOM 17171 N N . THR D 1 372 ? 57.407 31.522 99.827 1.00 21.40 380 THR D N 1
ATOM 17172 C CA . THR D 1 372 ? 58.101 32.722 100.229 1.00 22.39 380 THR D CA 1
ATOM 17173 C C . THR D 1 372 ? 59.585 32.440 100.076 1.00 22.64 380 THR D C 1
ATOM 17174 O O . THR D 1 372 ? 60.017 31.900 99.052 1.00 27.76 380 THR D O 1
ATOM 17178 N N . GLY D 1 373 ? 60.373 32.786 101.082 1.00 25.03 381 GLY D N 1
ATOM 17179 C CA . GLY D 1 373 ? 61.808 32.531 101.015 1.00 23.34 381 GLY D CA 1
ATOM 17180 C C . GLY D 1 373 ? 62.581 33.242 102.098 1.00 23.51 381 GLY D C 1
ATOM 17181 O O . GLY D 1 373 ? 62.033 33.595 103.142 1.00 27.38 381 GLY D O 1
ATOM 17182 N N . LYS D 1 374 ? 63.862 33.455 101.855 1.00 24.72 382 LYS D N 1
ATOM 17183 C CA . LYS D 1 374 ? 64.715 34.039 102.867 1.00 28.11 382 LYS D CA 1
ATOM 17184 C C . LYS D 1 374 ? 64.222 35.405 103.331 1.00 28.92 382 LYS D C 1
ATOM 17185 O O . LYS D 1 374 ? 64.006 36.306 102.509 1.00 28.61 382 LYS D O 1
ATOM 17191 N N . GLY D 1 375 ? 64.043 35.537 104.649 1.00 25.84 383 GLY D N 1
ATOM 17192 C CA . GLY D 1 375 ? 63.682 36.801 105.290 1.00 26.12 383 GLY D CA 1
ATOM 17193 C C . GLY D 1 375 ? 62.193 36.991 105.489 1.00 26.64 383 GLY D C 1
ATOM 17194 O O . GLY D 1 375 ? 61.770 38.006 106.034 1.00 31.96 383 GLY D O 1
ATOM 17195 N N . PHE D 1 376 ? 61.383 36.030 105.058 1.00 24.07 384 PHE D N 1
ATOM 17196 C CA . PHE D 1 376 ? 59.939 36.197 105.167 1.00 27.86 384 PHE D CA 1
ATOM 17197 C C . PHE D 1 376 ? 59.487 36.274 106.626 1.00 30.01 384 PHE D C 1
ATOM 17198 O O . PHE D 1 376 ? 59.933 35.486 107.465 1.00 31.66 384 PHE D O 1
ATOM 17206 N N . THR D 1 377 ? 58.576 37.202 106.910 1.00 25.88 385 THR D N 1
ATOM 17207 C CA . THR D 1 377 ? 57.833 37.209 108.171 1.00 28.25 385 THR D CA 1
ATOM 17208 C C . THR D 1 377 ? 56.378 37.513 107.864 1.00 29.82 385 THR D C 1
ATOM 17209 O O . THR D 1 377 ? 56.097 38.294 106.954 1.00 33.55 385 THR D O 1
ATOM 17213 N N . PRO D 1 378 ? 55.442 36.899 108.615 1.00 31.32 386 PRO D N 1
ATOM 17214 C CA . PRO D 1 378 ? 54.036 37.217 108.384 1.00 31.64 386 PRO D CA 1
ATOM 17215 C C . PRO D 1 378 ? 53.629 38.551 109.009 1.00 27.90 386 PRO D C 1
ATOM 17216 O O . PRO D 1 378 ? 52.482 38.970 108.828 1.00 33.74 386 PRO D O 1
ATOM 17220 N N . THR D 1 379 ? 54.562 39.210 109.709 1.00 29.53 387 THR D N 1
ATOM 17221 C CA . THR D 1 379 ? 54.309 40.506 110.380 1.00 30.74 387 THR D CA 1
ATOM 17222 C C . THR D 1 379 ? 55.425 41.539 110.144 1.00 29.87 387 THR D C 1
ATOM 17223 O O . THR D 1 379 ? 56.064 41.998 111.089 1.00 28.33 387 THR D O 1
ATOM 17227 N N . PRO D 1 380 ? 55.637 41.925 108.877 1.00 31.52 388 PRO D N 1
ATOM 17228 C CA . PRO D 1 380 ? 56.610 42.958 108.516 1.00 31.27 388 PRO D CA 1
ATOM 17229 C C . PRO D 1 380 ? 56.084 44.319 108.922 1.00 26.74 388 PRO D C 1
ATOM 17230 O O . PRO D 1 380 ? 54.875 44.496 109.027 1.00 28.59 388 PRO D O 1
ATOM 17234 N N . THR D 1 381 ? 56.965 45.285 109.135 1.00 31.60 389 THR D N 1
ATOM 17235 C CA . THR D 1 381 ? 56.507 46.659 109.383 1.00 31.29 389 THR D CA 1
ATOM 17236 C C . THR D 1 381 ? 55.711 47.163 108.153 1.00 32.07 389 THR D C 1
ATOM 17237 O O . THR D 1 381 ? 56.089 46.829 107.033 1.00 27.18 389 THR D O 1
ATOM 17241 N N . ARG D 1 382 ? 54.593 47.890 108.359 1.00 34.50 390 ARG D N 1
ATOM 17242 C CA . ARG D 1 382 ? 53.851 48.592 107.269 1.00 34.24 390 ARG D CA 1
ATOM 17243 C C . ARG D 1 382 ? 54.343 50.037 107.084 1.00 29.26 390 ARG D C 1
ATOM 17244 O O . ARG D 1 382 ? 53.711 50.846 106.410 1.00 34.50 390 ARG D O 1
ATOM 17252 N N . LYS D 1 383 ? 55.476 50.345 107.687 1.00 26.26 391 LYS D N 1
ATOM 17253 C CA . LYS D 1 383 ? 55.988 51.695 107.712 1.00 30.81 391 LYS D CA 1
ATOM 17254 C C . LYS D 1 383 ? 56.366 52.253 106.341 1.00 31.38 391 LYS D C 1
ATOM 17255 O O . LYS D 1 383 ? 57.196 51.697 105.621 1.00 25.68 391 LYS D O 1
ATOM 17261 N N . GLY D 1 384 ? 55.766 53.385 106.005 1.00 35.48 392 GLY D N 1
ATOM 17262 C CA . GLY D 1 384 ? 56.094 54.078 104.776 1.00 33.02 392 GLY D CA 1
ATOM 17263 C C . GLY D 1 384 ? 55.091 53.760 103.697 1.00 29.99 392 GLY D C 1
ATOM 17264 O O . GLY D 1 384 ? 55.063 54.420 102.665 1.00 32.55 392 GLY D O 1
ATOM 17265 N N . LEU D 1 385 ? 54.245 52.765 103.948 1.00 29.77 393 LEU D N 1
ATOM 17266 C CA . LEU D 1 385 ? 53.237 52.362 102.978 1.00 28.56 393 LEU D CA 1
ATOM 17267 C C . LEU D 1 385 ? 52.145 53.408 102.795 1.00 26.85 393 LEU D C 1
ATOM 17268 O O . LEU D 1 385 ? 51.574 53.523 101.715 1.00 27.40 393 LEU D O 1
ATOM 17273 N N . ASP D 1 386 ? 51.830 54.149 103.853 1.00 28.16 394 ASP D N 1
ATOM 17274 C CA . ASP D 1 386 ? 50.780 55.165 103.774 1.00 31.71 394 ASP D CA 1
ATOM 17275 C C . ASP D 1 386 ? 51.176 56.339 102.887 1.00 26.84 394 ASP D C 1
ATOM 17276 O O . ASP D 1 386 ? 50.301 57.087 102.453 1.00 26.24 394 ASP D O 1
ATOM 17281 N N . THR D 1 387 ? 52.477 56.505 102.625 1.00 21.08 395 THR D N 1
ATOM 17282 C CA . THR D 1 387 ? 52.939 57.530 101.680 1.00 21.11 395 THR D CA 1
ATOM 17283 C C . THR D 1 387 ? 53.741 56.955 100.516 1.00 20.10 395 THR D C 1
ATOM 17284 O O . THR D 1 387 ? 54.440 57.691 99.808 1.00 22.02 395 THR D O 1
ATOM 17288 N N . LEU D 1 388 ? 53.617 55.650 100.311 1.00 19.39 396 LEU D N 1
ATOM 17289 C CA . LEU D 1 388 ? 54.167 54.997 99.133 1.00 17.67 396 LEU D CA 1
ATOM 17290 C C . LEU D 1 388 ? 53.048 54.939 98.109 1.00 15.74 396 LEU D C 1
ATOM 17291 O O . LEU D 1 388 ? 52.185 54.086 98.171 1.00 17.94 396 LEU D O 1
ATOM 17296 N N . TYR D 1 389 ? 53.055 55.873 97.178 1.00 15.19 397 TYR D N 1
ATOM 17297 C CA . TYR D 1 389 ? 52.020 55.969 96.170 1.00 15.74 397 TYR D CA 1
ATOM 17298 C C . TYR D 1 389 ? 52.277 54.975 95.044 1.00 15.34 397 TYR D C 1
ATOM 17299 O O . TYR D 1 389 ? 52.855 55.328 94.019 1.00 14.98 397 TYR D O 1
ATOM 17308 N N . MET D 1 390 ? 51.837 53.736 95.232 1.00 14.36 398 MET D N 1
ATOM 17309 C CA . MET D 1 390 ? 52.180 52.669 94.306 1.00 14.35 398 MET D CA 1
ATOM 17310 C C . MET D 1 390 ? 51.139 51.567 94.323 1.00 13.00 398 MET D C 1
ATOM 17311 O O . MET D 1 390 ? 50.588 51.244 95.363 1.00 16.76 398 MET D O 1
ATOM 17316 N N . SER D 1 391 ? 50.875 50.997 93.158 1.00 12.85 399 SER D N 1
ATOM 17317 C CA . SER D 1 391 ? 49.948 49.883 93.025 1.00 11.76 399 SER D CA 1
ATOM 17318 C C . SER D 1 391 ? 50.512 48.917 91.997 1.00 11.29 399 SER D C 1
ATOM 17319 O O . SER D 1 391 ? 51.526 49.200 91.377 1.00 12.40 399 SER D O 1
ATOM 17322 N N . GLY D 1 392 ? 49.885 47.760 91.848 1.00 11.95 400 GLY D N 1
ATOM 17323 C CA . GLY D 1 392 ? 50.332 46.779 90.875 1.00 12.39 400 GLY D CA 1
ATOM 17324 C C . GLY D 1 392 ? 49.220 45.822 90.497 1.00 12.55 400 GLY D C 1
ATOM 17325 O O . GLY D 1 392 ? 48.296 45.604 91.258 1.00 11.94 400 GLY D O 1
ATOM 17326 N N . SER D 1 393 ? 49.308 45.242 89.310 1.00 11.77 401 SER D N 1
ATOM 17327 C CA . SER D 1 393 ? 48.334 44.255 88.902 1.00 11.49 401 SER D CA 1
ATOM 17328 C C . SER D 1 393 ? 48.844 43.477 87.708 1.00 11.36 401 SER D C 1
ATOM 17329 O O . SER D 1 393 ? 49.910 43.774 87.173 1.00 11.83 401 SER D O 1
ATOM 17332 N N . ALA D 1 394 ? 48.068 42.479 87.305 1.00 11.48 402 ALA D N 1
ATOM 17333 C CA . ALA D 1 394 ? 48.237 41.819 86.009 1.00 12.25 402 ALA D CA 1
ATOM 17334 C C . ALA D 1 394 ? 47.873 42.773 84.893 1.00 11.35 402 ALA D C 1
ATOM 17335 O O . ALA D 1 394 ? 47.450 43.894 85.154 1.00 10.33 402 ALA D O 1
ATOM 17337 N N . GLU D 1 395 ? 48.022 42.317 83.652 1.00 12.08 403 GLU D N 1
ATOM 17338 C CA . GLU D 1 395 ? 47.583 43.083 82.489 1.00 12.64 403 GLU D CA 1
ATOM 17339 C C . GLU D 1 395 ? 46.092 43.380 82.631 1.00 13.25 403 GLU D C 1
ATOM 17340 O O . GLU D 1 395 ? 45.394 42.710 83.387 1.00 11.59 403 GLU D O 1
ATOM 17346 N N . PHE D 1 396 ? 45.617 44.394 81.915 1.00 13.14 404 PHE D N 1
ATOM 17347 C CA . PHE D 1 396 ? 44.218 44.800 81.995 1.00 13.42 404 PHE D CA 1
ATOM 17348 C C . PHE D 1 396 ? 43.563 44.967 80.625 1.00 14.40 404 PHE D C 1
ATOM 17349 O O . PHE D 1 396 ? 44.151 45.529 79.695 1.00 13.67 404 PHE D O 1
ATOM 17357 N N . SER D 1 397 ? 42.345 44.448 80.510 1.00 13.69 405 SER D N 1
ATOM 17358 C CA . SER D 1 397 ? 41.498 44.728 79.369 1.00 13.44 405 SER D CA 1
ATOM 17359 C C . SER D 1 397 ? 40.885 46.093 79.607 1.00 14.70 405 SER D C 1
ATOM 17360 O O . SER D 1 397 ? 41.129 46.705 80.646 1.00 14.79 405 SER D O 1
ATOM 17363 N N . ASN D 1 398 ? 40.095 46.575 78.655 1.00 16.58 406 ASN D N 1
ATOM 17364 C CA . ASN D 1 398 ? 39.468 47.882 78.785 1.00 17.78 406 ASN D CA 1
ATOM 17365 C C . ASN D 1 398 ? 38.577 47.948 80.009 1.00 18.25 406 ASN D C 1
ATOM 17366 O O . ASN D 1 398 ? 38.634 48.896 80.792 1.00 18.48 406 ASN D O 1
ATOM 17371 N N . GLY D 1 399 ? 37.737 46.936 80.158 1.00 18.39 407 GLY D N 1
ATOM 17372 C CA . GLY D 1 399 ? 36.820 46.888 81.274 1.00 17.32 407 GLY D CA 1
ATOM 17373 C C . GLY D 1 399 ? 37.585 46.957 82.578 1.00 17.76 407 GLY D C 1
ATOM 17374 O O . GLY D 1 399 ? 37.207 47.673 83.492 1.00 20.13 407 GLY D O 1
ATOM 17375 N N . GLU D 1 400 ? 38.682 46.219 82.663 1.00 15.30 408 GLU D N 1
ATOM 17376 C CA . GLU D 1 400 ? 39.446 46.168 83.900 1.00 15.51 408 GLU D CA 1
ATOM 17377 C C . GLU D 1 400 ? 40.131 47.501 84.207 1.00 14.54 408 GLU D C 1
ATOM 17378 O O . GLU D 1 400 ? 40.251 47.869 85.364 1.00 11.52 408 GLU D O 1
ATOM 17384 N N . LEU D 1 401 ? 40.561 48.221 83.172 1.00 15.96 409 LEU D N 1
ATOM 17385 C CA . LEU D 1 401 ? 41.086 49.568 83.359 1.00 18.10 409 LEU D CA 1
ATOM 17386 C C . LEU D 1 401 ? 39.989 50.494 83.884 1.00 21.03 409 LEU D C 1
ATOM 17387 O O . LEU D 1 401 ? 40.255 51.328 84.751 1.00 22.99 409 LEU D O 1
ATOM 17392 N N . GLN D 1 402 ? 38.770 50.362 83.357 1.00 21.50 410 GLN D N 1
ATOM 17393 C CA . GLN D 1 402 ? 37.668 51.233 83.780 1.00 22.04 410 GLN D CA 1
ATOM 17394 C C . GLN D 1 402 ? 37.364 51.005 85.260 1.00 21.92 410 GLN D C 1
ATOM 17395 O O . GLN D 1 402 ? 36.989 51.934 85.977 1.00 21.86 410 GLN D O 1
ATOM 17401 N N . ALA D 1 403 ? 37.524 49.765 85.713 1.00 19.27 411 ALA D N 1
ATOM 17402 C CA . ALA D 1 403 ? 37.295 49.436 87.107 1.00 17.87 411 ALA D CA 1
ATOM 17403 C C . ALA D 1 403 ? 38.447 49.891 88.023 1.00 21.37 411 ALA D C 1
ATOM 17404 O O . ALA D 1 403 ? 38.229 50.143 89.206 1.00 21.21 411 ALA D O 1
ATOM 17406 N N . MET D 1 404 ? 39.662 49.995 87.483 1.00 22.53 412 MET D N 1
ATOM 17407 C CA . MET D 1 404 ? 40.817 50.516 88.237 1.00 24.47 412 MET D CA 1
ATOM 17408 C C . MET D 1 404 ? 40.752 52.027 88.445 1.00 22.38 412 MET D C 1
ATOM 17409 O O . MET D 1 404 ? 41.190 52.532 89.474 1.00 23.03 412 MET D O 1
ATOM 17414 N N . LEU D 1 405 ? 40.245 52.737 87.441 1.00 20.09 413 LEU D N 1
ATOM 17415 C CA . LEU D 1 405 ? 40.279 54.198 87.407 1.00 23.32 413 LEU D CA 1
ATOM 17416 C C . LEU D 1 405 ? 39.736 54.891 88.665 1.00 22.37 413 LEU D C 1
ATOM 17417 O O . LEU D 1 405 ? 40.420 55.719 89.255 1.00 25.12 413 LEU D O 1
ATOM 17422 N N . PRO D 1 406 ? 38.505 54.572 89.075 1.00 21.82 414 PRO D N 1
ATOM 17423 C CA . PRO D 1 406 ? 37.972 55.219 90.272 1.00 24.05 414 PRO D CA 1
ATOM 17424 C C . PRO D 1 406 ? 38.741 54.859 91.537 1.00 25.10 414 PRO D C 1
ATOM 17425 O O . PRO D 1 406 ? 38.852 55.678 92.448 1.00 28.54 414 PRO D O 1
ATOM 17429 N N . VAL D 1 407 ? 39.270 53.645 91.599 1.00 22.12 415 VAL D N 1
ATOM 17430 C CA . VAL D 1 407 ? 39.998 53.219 92.779 1.00 22.43 415 VAL D CA 1
ATOM 17431 C C . VAL D 1 407 ? 41.311 53.984 92.907 1.00 23.10 415 VAL D C 1
ATOM 17432 O O . VAL D 1 407 ? 41.641 54.495 93.985 1.00 25.55 415 VAL D O 1
ATOM 17436 N N . LEU D 1 408 ? 42.062 54.079 91.812 1.00 20.08 416 LEU D N 1
ATOM 17437 C CA . LEU D 1 408 ? 43.344 54.778 91.858 1.00 21.18 416 LEU D CA 1
ATOM 17438 C C . LEU D 1 408 ? 43.116 56.260 92.106 1.00 21.29 416 LEU D C 1
ATOM 17439 O O . LEU D 1 408 ? 43.731 56.840 92.985 1.00 23.58 416 LEU D O 1
ATOM 17444 N N . LYS D 1 409 ? 42.220 56.867 91.340 1.00 23.79 417 LYS D N 1
ATOM 17445 C CA . LYS D 1 409 ? 41.904 58.279 91.520 1.00 30.04 417 LYS D CA 1
ATOM 17446 C C . LYS D 1 409 ? 41.435 58.563 92.954 1.00 32.25 417 LYS D C 1
ATOM 17447 O O . LYS D 1 409 ? 41.650 59.647 93.481 1.00 30.45 417 LYS D O 1
ATOM 17453 N N . GLN D 1 410 ? 40.828 57.572 93.593 1.00 32.45 418 GLN D N 1
ATOM 17454 C CA . GLN D 1 410 ? 40.431 57.693 94.995 1.00 31.73 418 GLN D CA 1
ATOM 17455 C C . GLN D 1 410 ? 41.632 57.797 95.962 1.00 31.46 418 GLN D C 1
ATOM 17456 O O . GLN D 1 410 ? 41.582 58.515 96.963 1.00 25.21 418 GLN D O 1
ATOM 17462 N N . GLN D 1 411 ? 42.718 57.088 95.661 1.00 27.17 419 GLN D N 1
ATOM 17463 C CA . GLN D 1 411 ? 43.837 56.990 96.602 1.00 21.18 419 GLN D CA 1
ATOM 17464 C C . GLN D 1 411 ? 45.015 57.872 96.238 1.00 19.21 419 GLN D C 1
ATOM 17465 O O . GLN D 1 411 ? 45.827 58.212 97.105 1.00 17.53 419 GLN D O 1
ATOM 17471 N N . ALA D 1 412 ? 45.094 58.246 94.962 1.00 19.32 420 ALA D N 1
ATOM 17472 C CA . ALA D 1 412 ? 46.239 58.985 94.417 1.00 19.77 420 ALA D CA 1
ATOM 17473 C C . ALA D 1 412 ? 46.256 60.434 94.898 1.00 21.89 420 ALA D C 1
ATOM 17474 O O . ALA D 1 412 ? 45.212 61.081 94.932 1.00 22.93 420 ALA D O 1
ATOM 17476 N N . LYS D 1 413 ? 47.441 60.948 95.228 1.00 21.36 421 LYS D N 1
ATOM 17477 C CA . LYS D 1 413 ? 47.594 62.348 95.627 1.00 24.04 421 LYS D CA 1
ATOM 17478 C C . LYS D 1 413 ? 48.375 63.163 94.602 1.00 22.42 421 LYS D C 1
ATOM 17479 O O . LYS D 1 413 ? 48.948 64.197 94.930 1.00 26.81 421 LYS D O 1
ATOM 17485 N N . GLY D 1 414 ? 48.390 62.695 93.363 1.00 21.10 422 GLY D N 1
ATOM 17486 C CA . GLY D 1 414 ? 49.137 63.341 92.296 1.00 17.96 422 GLY D CA 1
ATOM 17487 C C . GLY D 1 414 ? 48.896 62.580 91.010 1.00 18.26 422 GLY D C 1
ATOM 17488 O O . GLY D 1 414 ? 48.063 61.692 90.966 1.00 17.87 422 GLY D O 1
ATOM 17489 N N . PRO D 1 415 ? 49.624 62.925 89.948 1.00 18.08 423 PRO D N 1
ATOM 17490 C CA . PRO D 1 415 ? 49.413 62.267 88.662 1.00 18.61 423 PRO D CA 1
ATOM 17491 C C . PRO D 1 415 ? 49.687 60.754 88.707 1.00 16.83 423 PRO D C 1
ATOM 17492 O O . PRO D 1 415 ? 50.588 60.307 89.415 1.00 14.46 423 PRO D O 1
ATOM 17496 N N . ILE D 1 416 ? 48.919 59.990 87.928 1.00 14.05 424 ILE D N 1
ATOM 17497 C CA . ILE D 1 416 ? 49.028 58.536 87.898 1.00 12.51 424 ILE D CA 1
ATOM 17498 C C . ILE D 1 416 ? 49.748 58.060 86.635 1.00 11.71 424 ILE D C 1
ATOM 17499 O O . ILE D 1 416 ? 49.376 58.434 85.514 1.00 11.74 424 ILE D O 1
ATOM 17504 N N . TYR D 1 417 ? 50.771 57.231 86.828 1.00 10.52 425 TYR D N 1
ATOM 17505 C CA . TYR D 1 417 ? 51.524 56.648 85.726 1.00 11.05 425 TYR D CA 1
ATOM 17506 C C . TYR D 1 417 ? 51.293 55.144 85.686 1.00 10.66 425 TYR D C 1
ATOM 17507 O O . TYR D 1 417 ? 51.451 54.456 86.687 1.00 9.90 425 TYR D O 1
ATOM 17516 N N . ILE D 1 418 ? 50.891 54.645 84.531 1.00 10.25 426 ILE D N 1
ATOM 17517 C CA . ILE D 1 418 ? 50.822 53.222 84.305 1.00 10.47 426 ILE D CA 1
ATOM 17518 C C . ILE D 1 418 ? 52.208 52.814 83.825 1.00 10.17 426 ILE D C 1
ATOM 17519 O O . ILE D 1 418 ? 52.682 53.302 82.799 1.00 10.07 426 ILE D O 1
ATOM 17524 N N . MET D 1 419 ? 52.868 51.947 84.580 1.00 9.25 427 MET D N 1
ATOM 17525 C CA . MET D 1 419 ? 54.196 51.506 84.222 1.00 8.86 427 MET D CA 1
ATOM 17526 C C . MET D 1 419 ? 54.074 50.113 83.640 1.00 8.01 427 MET D C 1
ATOM 17527 O O . MET D 1 419 ? 53.962 49.139 84.380 1.00 7.38 427 MET D O 1
ATOM 17532 N N . ASP D 1 420 ? 54.079 50.030 82.315 1.00 7.38 428 ASP D N 1
ATOM 17533 C CA . ASP D 1 420 ? 53.951 48.768 81.614 1.00 7.77 428 ASP D CA 1
ATOM 17534 C C . ASP D 1 420 ? 55.340 48.162 81.532 1.00 7.79 428 ASP D C 1
ATOM 17535 O O . ASP D 1 420 ? 56.236 48.761 80.966 1.00 8.50 428 ASP D O 1
ATOM 17540 N N . LEU D 1 421 ? 55.532 46.984 82.113 1.00 7.87 429 LEU D N 1
ATOM 17541 C CA . LEU D 1 421 ? 56.870 46.405 82.227 1.00 7.71 429 LEU D CA 1
ATOM 17542 C C . LEU D 1 421 ? 57.131 45.290 81.229 1.00 7.47 429 LEU D C 1
ATOM 17543 O O . LEU D 1 421 ? 58.102 44.565 81.367 1.00 9.00 429 LEU D O 1
ATOM 17548 N N . ARG D 1 422 ? 56.289 45.157 80.219 1.00 7.12 430 ARG D N 1
ATOM 17549 C CA . ARG D 1 422 ? 56.371 44.010 79.313 1.00 7.21 430 ARG D CA 1
ATOM 17550 C C . ARG D 1 422 ? 57.264 44.195 78.084 1.00 7.25 430 ARG D C 1
ATOM 17551 O O . ARG D 1 422 ? 57.036 45.089 77.274 1.00 6.49 430 ARG D O 1
ATOM 17559 N N . GLN D 1 423 ? 58.276 43.338 77.946 1.00 7.45 431 GLN D N 1
ATOM 17560 C CA . GLN D 1 423 ? 59.096 43.313 76.734 1.00 8.36 431 GLN D CA 1
ATOM 17561 C C . GLN D 1 423 ? 58.313 42.702 75.572 1.00 8.23 431 GLN D C 1
ATOM 17562 O O . GLN D 1 423 ? 58.443 43.131 74.430 1.00 8.03 431 GLN D O 1
ATOM 17568 N N . GLU D 1 424 ? 57.521 41.680 75.877 1.00 8.55 432 GLU D N 1
ATOM 17569 C CA . GLU D 1 424 ? 56.751 40.977 74.867 1.00 8.82 432 GLU D CA 1
ATOM 17570 C C . GLU D 1 424 ? 55.745 41.904 74.225 1.00 9.75 432 GLU D C 1
ATOM 17571 O O . GLU D 1 424 ? 55.185 42.784 74.883 1.00 9.63 432 GLU D O 1
ATOM 17577 N N . THR D 1 425 ? 55.521 41.695 72.937 1.00 9.54 433 THR D N 1
ATOM 17578 C CA . THR D 1 425 ? 54.551 42.489 72.188 1.00 9.96 433 THR D CA 1
ATOM 17579 C C . THR D 1 425 ? 53.117 42.194 72.628 1.00 11.05 433 THR D C 1
ATOM 17580 O O . THR D 1 425 ? 52.700 41.040 72.704 1.00 9.68 433 THR D O 1
ATOM 17584 N N . HIS D 1 426 ? 52.373 43.258 72.928 1.00 11.56 434 HIS D N 1
ATOM 17585 C CA . HIS D 1 426 ? 51.000 43.132 73.399 1.00 11.15 434 HIS D CA 1
ATOM 17586 C C . HIS D 1 426 ? 50.183 44.368 73.059 1.00 11.09 434 HIS D C 1
ATOM 17587 O O . HIS D 1 426 ? 50.714 45.407 72.668 1.00 9.96 434 HIS D O 1
ATOM 17594 N N . GLY D 1 427 ? 48.877 44.238 73.222 1.00 11.36 435 GLY D N 1
ATOM 17595 C CA . GLY D 1 427 ? 47.969 45.322 72.942 1.00 12.92 435 GLY D CA 1
ATOM 17596 C C . GLY D 1 427 ? 46.552 44.930 73.275 1.00 13.99 435 GLY D C 1
ATOM 17597 O O . GLY D 1 427 ? 46.321 44.097 74.149 1.00 14.46 435 GLY D O 1
ATOM 17598 N N . VAL D 1 428 ? 45.605 45.517 72.559 1.00 14.99 436 VAL D N 1
ATOM 17599 C CA . VAL D 1 428 ? 44.197 45.305 72.840 1.00 15.84 436 VAL D CA 1
ATOM 17600 C C . VAL D 1 428 ? 43.431 44.958 71.562 1.00 16.73 436 VAL D C 1
ATOM 17601 O O . VAL D 1 428 ? 43.463 45.719 70.588 1.00 18.71 436 VAL D O 1
ATOM 17605 N N . PHE D 1 429 ? 42.781 43.795 71.551 1.00 16.07 437 PHE D N 1
ATOM 17606 C CA . PHE D 1 429 ? 41.915 43.387 70.426 1.00 16.12 437 PHE D CA 1
ATOM 17607 C C . PHE D 1 429 ? 40.460 43.326 70.885 1.00 16.46 437 PHE D C 1
ATOM 17608 O O . PHE D 1 429 ? 40.117 42.533 71.761 1.00 16.57 437 PHE D O 1
ATOM 17616 N N . ASN D 1 430 ? 39.600 44.145 70.291 1.00 16.80 438 ASN D N 1
ATOM 17617 C CA . ASN D 1 430 ? 38.185 44.171 70.671 1.00 18.38 438 ASN D CA 1
ATOM 17618 C C . ASN D 1 430 ? 38.031 44.362 72.177 1.00 17.67 438 ASN D C 1
ATOM 17619 O O . ASN D 1 430 ? 37.128 43.809 72.797 1.00 17.33 438 ASN D O 1
ATOM 17624 N N . GLY D 1 431 ? 38.917 45.139 72.776 1.00 16.38 439 GLY D N 1
ATOM 17625 C CA . GLY D 1 431 ? 38.803 45.412 74.200 1.00 16.53 439 GLY D CA 1
ATOM 17626 C C . GLY D 1 431 ? 39.494 44.399 75.094 1.00 16.75 439 GLY D C 1
ATOM 17627 O O . GLY D 1 431 ? 39.630 44.621 76.303 1.00 17.52 439 GLY D O 1
ATOM 17628 N N . ASN D 1 432 ? 39.969 43.305 74.507 1.00 16.33 440 ASN D N 1
ATOM 17629 C CA . ASN D 1 432 ? 40.687 42.263 75.257 1.00 14.79 440 ASN D CA 1
ATOM 17630 C C . ASN D 1 432 ? 42.194 42.486 75.238 1.00 13.69 440 ASN D C 1
ATOM 17631 O O . ASN D 1 432 ? 42.747 42.854 74.201 1.00 11.80 440 ASN D O 1
ATOM 17636 N N . ALA D 1 433 ? 42.863 42.245 76.365 1.00 11.95 441 ALA D N 1
ATOM 17637 C CA . ALA D 1 433 ? 44.325 42.311 76.377 1.00 12.34 441 ALA D CA 1
ATOM 17638 C C . ALA D 1 433 ? 44.905 41.076 75.681 1.00 11.06 441 ALA D C 1
ATOM 17639 O O . ALA D 1 433 ? 44.540 39.950 76.004 1.00 11.40 441 ALA D O 1
ATOM 17641 N N . VAL D 1 434 ? 45.800 41.302 74.727 1.00 10.71 442 VAL D N 1
ATOM 17642 C CA . VAL D 1 434 ? 46.433 40.223 73.975 1.00 10.83 442 VAL D CA 1
ATOM 17643 C C . VAL D 1 434 ? 47.929 40.452 73.844 1.00 10.67 442 VAL D C 1
ATOM 17644 O O . VAL D 1 434 ? 48.402 41.591 73.918 1.00 9.34 442 VAL D O 1
ATOM 17648 N N . SER D 1 435 ? 48.649 39.355 73.613 1.00 10.36 443 SER D N 1
ATOM 17649 C CA . SER D 1 435 ? 50.083 39.391 73.401 1.00 10.86 443 SER D CA 1
ATOM 17650 C C . SER D 1 435 ? 50.529 38.428 72.296 1.00 11.14 443 SER D C 1
ATOM 17651 O O . SER D 1 435 ? 49.886 37.412 72.031 1.00 11.76 443 SER D O 1
ATOM 17654 N N . TRP D 1 436 ? 51.653 38.748 71.669 1.00 10.61 444 TRP D N 1
ATOM 17655 C CA . TRP D 1 436 ? 52.247 37.884 70.665 1.00 10.52 444 TRP D CA 1
ATOM 17656 C C . TRP D 1 436 ? 53.158 36.935 71.417 1.00 11.36 444 TRP D C 1
ATOM 17657 O O . TRP D 1 436 ? 54.224 37.328 71.887 1.00 12.43 444 TRP D O 1
ATOM 17668 N N . TYR D 1 437 ? 52.722 35.688 71.546 1.00 11.52 445 TYR D N 1
ATOM 17669 C CA . TYR D 1 437 ? 53.369 34.726 72.427 1.00 11.30 445 TYR D CA 1
ATOM 17670 C C . TYR D 1 437 ? 54.338 33.822 71.680 1.00 10.73 445 TYR D C 1
ATOM 17671 O O . TYR D 1 437 ? 53.999 33.221 70.652 1.00 10.95 445 TYR D O 1
ATOM 17680 N N . GLY D 1 438 ? 55.556 33.753 72.204 1.00 10.56 446 GLY D N 1
ATOM 17681 C CA . GLY D 1 438 ? 56.559 32.791 71.762 1.00 10.36 446 GLY D CA 1
ATOM 17682 C C . GLY D 1 438 ? 56.983 31.924 72.926 1.00 10.12 446 GLY D C 1
ATOM 17683 O O . GLY D 1 438 ? 56.669 32.224 74.058 1.00 10.69 446 GLY D O 1
ATOM 17684 N N . LEU D 1 439 ? 57.698 30.842 72.645 1.00 11.19 447 LEU D N 1
ATOM 17685 C CA . LEU D 1 439 ? 58.193 29.958 73.686 1.00 12.07 447 LEU D CA 1
ATOM 17686 C C . LEU D 1 439 ? 58.739 30.772 74.863 1.00 12.45 447 LEU D C 1
ATOM 17687 O O . LEU D 1 439 ? 59.435 31.779 74.683 1.00 12.95 447 LEU D O 1
ATOM 17692 N N . ARG D 1 440 ? 58.406 30.325 76.067 1.00 11.92 448 ARG D N 1
ATOM 17693 C CA . ARG D 1 440 ? 58.758 31.013 77.314 1.00 12.66 448 ARG D CA 1
ATOM 17694 C C . ARG D 1 440 ? 58.306 32.480 77.403 1.00 12.58 448 ARG D C 1
ATOM 17695 O O . ARG D 1 440 ? 58.834 33.247 78.214 1.00 12.59 448 ARG D O 1
ATOM 17703 N N . ASP D 1 441 ? 57.315 32.862 76.603 1.00 11.31 449 ASP D N 1
ATOM 17704 C CA . ASP D 1 441 ? 56.919 34.273 76.468 1.00 10.87 449 ASP D CA 1
ATOM 17705 C C . ASP D 1 441 ? 58.106 35.203 76.115 1.00 10.68 449 ASP D C 1
ATOM 17706 O O . ASP D 1 441 ? 58.133 36.365 76.531 1.00 10.70 449 ASP D O 1
ATOM 17711 N N . TRP D 1 442 ? 59.068 34.707 75.330 1.00 11.11 450 TRP D N 1
ATOM 17712 C CA . TRP D 1 442 ? 60.296 35.466 75.019 1.00 11.42 450 TRP D CA 1
ATOM 17713 C C . TRP D 1 442 ? 60.296 36.013 73.596 1.00 12.56 450 TRP D C 1
ATOM 17714 O O . TRP D 1 442 ? 61.332 36.080 72.931 1.00 14.33 450 TRP D O 1
ATOM 17725 N N . GLY D 1 443 ? 59.123 36.443 73.156 1.00 13.07 451 GLY D N 1
ATOM 17726 C CA . GLY D 1 443 ? 58.925 36.896 71.793 1.00 13.56 451 GLY D CA 1
ATOM 17727 C C . GLY D 1 443 ? 59.809 38.038 71.348 1.00 14.09 451 GLY D C 1
ATOM 17728 O O . GLY D 1 443 ? 60.082 38.184 70.153 1.00 15.80 451 GLY D O 1
ATOM 17729 N N . ASN D 1 444 ? 60.267 38.852 72.289 1.00 13.24 452 ASN D N 1
ATOM 17730 C CA . ASN D 1 444 ? 61.138 39.978 71.950 1.00 12.37 452 ASN D CA 1
ATOM 17731 C C . ASN D 1 444 ? 62.489 39.914 72.649 1.00 12.52 452 ASN D C 1
ATOM 17732 O O . ASN D 1 444 ? 63.163 40.936 72.800 1.00 13.52 452 ASN D O 1
ATOM 17737 N N . LEU D 1 445 ? 62.886 38.707 73.052 1.00 11.73 453 LEU D N 1
ATOM 17738 C CA . LEU D 1 445 ? 64.196 38.497 73.655 1.00 12.52 453 LEU D CA 1
ATOM 17739 C C . LEU D 1 445 ? 65.254 39.125 72.768 1.00 13.02 453 LEU D C 1
ATOM 17740 O O . LEU D 1 445 ? 65.230 38.945 71.557 1.00 14.17 453 LEU D O 1
ATOM 17745 N N . GLY D 1 446 ? 66.175 39.862 73.381 1.00 14.34 454 GLY D N 1
ATOM 17746 C CA . GLY D 1 446 ? 67.324 40.436 72.677 1.00 16.47 454 GLY D CA 1
ATOM 17747 C C . GLY D 1 446 ? 67.051 41.785 72.028 1.00 17.93 454 GLY D C 1
ATOM 17748 O O . GLY D 1 446 ? 67.977 42.495 71.654 1.00 20.78 454 GLY D O 1
ATOM 17749 N N . LYS D 1 447 ? 65.781 42.148 71.894 1.00 17.84 455 LYS D N 1
ATOM 17750 C CA . LYS D 1 447 ? 65.431 43.439 71.309 1.00 17.33 455 LYS D CA 1
ATOM 17751 C C . LYS D 1 447 ? 65.588 44.581 72.299 1.00 19.32 455 LYS D C 1
ATOM 17752 O O . LYS D 1 447 ? 65.315 44.432 73.490 1.00 20.28 455 LYS D O 1
ATOM 17758 N N . ASN D 1 448 ? 66.029 45.725 71.792 1.00 22.02 456 ASN D N 1
ATOM 17759 C CA . ASN D 1 448 ? 65.979 46.962 72.552 1.00 24.46 456 ASN D CA 1
ATOM 17760 C C . ASN D 1 448 ? 64.566 47.572 72.511 1.00 21.05 456 ASN D C 1
ATOM 17761 O O . ASN D 1 448 ? 63.677 47.094 71.796 1.00 19.08 456 ASN D O 1
ATOM 17766 N N . LYS D 1 449 ? 64.366 48.626 73.286 1.00 18.74 457 LYS D N 1
ATOM 17767 C CA . LYS D 1 449 ? 63.048 49.205 73.456 1.00 19.25 457 LYS D CA 1
ATOM 17768 C C . LYS D 1 449 ? 62.465 49.682 72.124 1.00 18.78 457 LYS D C 1
ATOM 17769 O O . LYS D 1 449 ? 61.300 49.433 71.814 1.00 18.89 457 LYS D O 1
ATOM 17775 N N . ALA D 1 450 ? 63.291 50.354 71.338 1.00 18.65 458 ALA D N 1
ATOM 17776 C CA . ALA D 1 450 ? 62.879 50.874 70.038 1.00 20.30 458 ALA D CA 1
ATOM 17777 C C . ALA D 1 450 ? 62.383 49.760 69.108 1.00 19.18 458 ALA D C 1
ATOM 17778 O O . ALA D 1 450 ? 61.394 49.933 68.390 1.00 17.63 458 ALA D O 1
ATOM 17780 N N . GLU D 1 451 ? 63.078 48.624 69.117 1.00 19.40 459 GLU D N 1
ATOM 17781 C CA . GLU D 1 451 ? 62.707 47.482 68.271 1.00 19.59 459 GLU D CA 1
ATOM 17782 C C . GLU D 1 451 ? 61.430 46.800 68.793 1.00 17.16 459 GLU D C 1
ATOM 17783 O O . GLU D 1 451 ? 60.605 46.310 68.010 1.00 13.96 459 GLU D O 1
ATOM 17789 N N . VAL D 1 452 ? 61.276 46.770 70.114 1.00 13.69 460 VAL D N 1
ATOM 17790 C CA . VAL D 1 452 ? 60.076 46.210 70.729 1.00 13.03 460 VAL D CA 1
ATOM 17791 C C . VAL D 1 452 ? 58.852 47.002 70.268 1.00 14.09 460 VAL D C 1
ATOM 17792 O O . VAL D 1 452 ? 57.877 46.429 69.760 1.00 13.64 460 VAL D O 1
ATOM 17796 N N . LEU D 1 453 ? 58.914 48.321 70.402 1.00 14.38 461 LEU D N 1
ATOM 17797 C CA . LEU D 1 453 ? 57.788 49.174 70.024 1.00 17.38 461 LEU D CA 1
ATOM 17798 C C . LEU D 1 453 ? 57.488 49.075 68.528 1.00 19.77 461 LEU D C 1
ATOM 17799 O O . LEU D 1 453 ? 56.325 49.033 68.115 1.00 18.01 461 LEU D O 1
ATOM 17804 N N . LYS D 1 454 ? 58.548 49.047 67.726 1.00 20.04 462 LYS D N 1
ATOM 17805 C CA . LYS D 1 454 ? 58.425 48.893 66.281 1.00 22.85 462 LYS D CA 1
ATOM 17806 C C . LYS D 1 454 ? 57.712 47.572 65.939 1.00 20.87 462 LYS D C 1
ATOM 17807 O O . LYS D 1 454 ? 56.781 47.546 65.136 1.00 19.38 462 LYS D O 1
ATOM 17813 N N . ASP D 1 455 ? 58.146 46.478 66.559 1.00 19.36 463 ASP D N 1
ATOM 17814 C CA . ASP D 1 455 ? 57.496 45.183 66.363 1.00 16.37 463 ASP D CA 1
ATOM 17815 C C . ASP D 1 455 ? 56.034 45.285 66.756 1.00 14.07 463 ASP D C 1
ATOM 17816 O O . ASP D 1 455 ? 55.154 44.834 66.030 1.00 12.76 463 ASP D O 1
ATOM 17821 N N . GLU D 1 456 ? 55.788 45.893 67.911 1.00 13.52 464 GLU D N 1
ATOM 17822 C CA . GLU D 1 456 ? 54.443 45.971 68.483 1.00 13.97 464 GLU D CA 1
ATOM 17823 C C . GLU D 1 456 ? 53.463 46.737 67.590 1.00 15.64 464 GLU D C 1
ATOM 17824 O O . GLU D 1 456 ? 52.358 46.266 67.306 1.00 13.12 464 GLU D O 1
ATOM 17830 N N . ASN D 1 457 ? 53.865 47.919 67.147 1.00 18.47 465 ASN D N 1
ATOM 17831 C CA . ASN D 1 457 ? 53.033 48.710 66.246 1.00 19.88 465 ASN D CA 1
ATOM 17832 C C . ASN D 1 457 ? 52.752 47.969 64.946 1.00 19.93 465 ASN D C 1
ATOM 17833 O O . ASN D 1 457 ? 51.620 47.933 64.470 1.00 18.71 465 ASN D O 1
ATOM 17838 N N . SER D 1 458 ? 53.795 47.368 64.388 1.00 21.06 466 SER D N 1
ATOM 17839 C CA . SER D 1 458 ? 53.688 46.644 63.130 1.00 20.70 466 SER D CA 1
ATOM 17840 C C . SER D 1 458 ? 52.716 45.461 63.230 1.00 20.65 466 SER D C 1
ATOM 17841 O O . SER D 1 458 ? 51.845 45.287 62.370 1.00 18.92 466 SER D O 1
ATOM 17844 N N . ARG D 1 459 ? 52.858 44.645 64.275 1.00 18.71 467 ARG D N 1
ATOM 17845 C CA . ARG D 1 459 ? 52.043 43.438 64.401 1.00 17.28 467 ARG D CA 1
ATOM 17846 C C . ARG D 1 459 ? 50.585 43.754 64.779 1.00 17.78 467 ARG D C 1
ATOM 17847 O O . ARG D 1 459 ? 49.661 43.072 64.335 1.00 17.37 467 ARG D O 1
ATOM 17855 N N . LEU D 1 460 ? 50.369 44.782 65.590 1.00 17.08 468 LEU D N 1
ATOM 17856 C CA . LEU D 1 460 ? 49.002 45.178 65.924 1.00 18.19 468 LEU D CA 1
ATOM 17857 C C . LEU D 1 460 ? 48.278 45.736 64.685 1.00 20.18 468 LEU D C 1
ATOM 17858 O O . LEU D 1 460 ? 47.141 45.361 64.393 1.00 21.59 468 LEU D O 1
ATOM 17863 N N . ASN D 1 461 ? 48.948 46.626 63.960 1.00 21.19 469 ASN D N 1
ATOM 17864 C CA . ASN D 1 461 ? 48.416 47.160 62.711 1.00 22.31 469 ASN D CA 1
ATOM 17865 C C . ASN D 1 461 ? 48.058 46.045 61.729 1.00 22.28 469 ASN D C 1
ATOM 17866 O O . ASN D 1 461 ? 47.021 46.096 61.085 1.00 22.91 469 ASN D O 1
ATOM 17871 N N . ALA D 1 462 ? 48.928 45.047 61.611 1.00 20.97 470 ALA D N 1
ATOM 17872 C CA . ALA D 1 462 ? 48.748 43.970 60.639 1.00 20.95 470 ALA D CA 1
ATOM 17873 C C . ALA D 1 462 ? 47.585 43.063 61.013 1.00 22.47 470 ALA D C 1
ATOM 17874 O O . ALA D 1 462 ? 47.073 42.330 60.174 1.00 24.94 470 ALA D O 1
ATOM 17876 N N . ALA D 1 463 ? 47.165 43.118 62.272 1.00 21.46 471 ALA D N 1
ATOM 17877 C CA . ALA D 1 463 ? 46.099 42.248 62.767 1.00 22.36 471 ALA D CA 1
ATOM 17878 C C . ALA D 1 463 ? 44.704 42.814 62.515 1.00 25.98 471 ALA D C 1
ATOM 17879 O O . ALA D 1 463 ? 43.723 42.069 62.438 1.00 21.27 471 ALA D O 1
ATOM 17881 N N . ARG D 1 464 ? 44.631 44.138 62.392 1.00 28.15 472 ARG D N 1
ATOM 17882 C CA . ARG D 1 464 ? 43.369 44.862 62.245 1.00 29.23 472 ARG D CA 1
ATOM 17883 C C . ARG D 1 464 ? 42.532 44.364 61.069 1.00 26.95 472 ARG D C 1
ATOM 17884 O O . ARG D 1 464 ? 43.001 44.298 59.944 1.00 26.09 472 ARG D O 1
ATOM 17892 N N . GLY D 1 465 ? 41.286 44.012 61.324 1.00 24.68 473 GLY D N 1
ATOM 17893 C CA . GLY D 1 465 ? 40.429 43.546 60.246 1.00 27.93 473 GLY D CA 1
ATOM 17894 C C . GLY D 1 465 ? 40.708 42.135 59.757 1.00 31.44 473 GLY D C 1
ATOM 17895 O O . GLY D 1 465 ? 40.016 41.650 58.868 1.00 31.09 473 GLY D O 1
ATOM 17896 N N . LYS D 1 466 ? 41.727 41.475 60.307 1.00 34.05 474 LYS D N 1
ATOM 17897 C CA . LYS D 1 466 ? 42.000 40.076 59.967 1.00 31.52 474 LYS D CA 1
ATOM 17898 C C . LYS D 1 466 ? 41.172 39.144 60.859 1.00 29.75 474 LYS D C 1
ATOM 17899 O O . LYS D 1 466 ? 40.656 39.547 61.900 1.00 29.27 474 LYS D O 1
ATOM 17905 N N . SER D 1 467 ? 41.047 37.889 60.456 1.00 31.38 475 SER D N 1
ATOM 17906 C CA . SER D 1 467 ? 40.412 36.890 61.302 1.00 29.82 475 SER D CA 1
ATOM 17907 C C . SER D 1 467 ? 41.490 35.944 61.830 1.00 30.14 475 SER D C 1
ATOM 17908 O O . SER D 1 467 ? 42.126 35.230 61.054 1.00 29.39 475 SER D O 1
ATOM 17911 N N . LEU D 1 468 ? 41.706 35.953 63.145 1.00 26.37 476 LEU D N 1
ATOM 17912 C CA . LEU D 1 468 ? 42.875 35.300 63.732 1.00 26.31 476 LEU D CA 1
ATOM 17913 C C . LEU D 1 468 ? 42.517 34.477 64.959 1.00 23.45 476 LEU D C 1
ATOM 17914 O O . LEU D 1 468 ? 41.505 34.720 65.609 1.00 21.18 476 LEU D O 1
ATOM 17919 N N . ILE D 1 469 ? 43.379 33.513 65.276 1.00 23.04 477 ILE D N 1
ATOM 17920 C CA . ILE D 1 469 ? 43.287 32.761 66.521 1.00 21.95 477 ILE D CA 1
ATOM 17921 C C . ILE D 1 469 ? 43.740 33.638 67.691 1.00 18.31 477 ILE D C 1
ATOM 17922 O O . ILE D 1 469 ? 44.872 34.124 67.703 1.00 18.21 477 ILE D O 1
ATOM 17927 N N . VAL D 1 470 ? 42.860 33.840 68.662 1.00 16.58 478 VAL D N 1
ATOM 17928 C CA . VAL D 1 470 ? 43.209 34.561 69.880 1.00 16.26 478 VAL D CA 1
ATOM 17929 C C . VAL D 1 470 ? 42.822 33.653 71.033 1.00 17.62 478 VAL D C 1
ATOM 17930 O O . VAL D 1 470 ? 41.648 33.517 71.366 1.00 21.41 478 VAL D O 1
ATOM 17934 N N . ALA D 1 471 ? 43.816 33.010 71.629 1.00 18.36 479 ALA D N 1
ATOM 17935 C CA . ALA D 1 471 ? 43.549 31.861 72.466 1.00 19.09 479 ALA D CA 1
ATOM 17936 C C . ALA D 1 471 ? 44.114 32.031 73.845 1.00 20.17 479 ALA D C 1
ATOM 17937 O O . ALA D 1 471 ? 45.197 32.594 74.026 1.00 18.47 479 ALA D O 1
ATOM 17939 N N . GLU D 1 472 ? 43.360 31.537 74.817 1.00 21.90 480 GLU D N 1
ATOM 17940 C CA . GLU D 1 472 ? 43.874 31.366 76.152 1.00 29.45 480 GLU D CA 1
ATOM 17941 C C . GLU D 1 472 ? 44.747 30.119 76.155 1.00 26.48 480 GLU D C 1
ATOM 17942 O O . GLU D 1 472 ? 44.412 29.110 75.530 1.00 20.85 480 GLU D O 1
ATOM 17948 N N . LEU D 1 473 ? 45.882 30.210 76.839 1.00 25.59 481 LEU D N 1
ATOM 17949 C CA . LEU D 1 473 ? 46.813 29.100 76.918 1.00 26.26 481 LEU D CA 1
ATOM 17950 C C . LEU D 1 473 ? 46.585 28.293 78.192 1.00 26.72 481 LEU D C 1
ATOM 17951 O O . LEU D 1 473 ? 46.292 28.856 79.244 1.00 29.89 481 LEU D O 1
ATOM 17956 N N . ASP D 1 474 ? 46.719 26.975 78.091 1.00 27.28 482 ASP D N 1
ATOM 17957 C CA . ASP D 1 474 ? 46.594 26.114 79.257 1.00 30.44 482 ASP D CA 1
ATOM 17958 C C . ASP D 1 474 ? 47.927 26.003 79.986 1.00 31.85 482 ASP D C 1
ATOM 17959 O O . ASP D 1 474 ? 48.903 26.665 79.628 1.00 32.06 482 ASP D O 1
ATOM 17964 N N . LYS D 1 475 ? 47.943 25.184 81.030 1.00 37.57 483 LYS D N 1
ATOM 17965 C CA . LYS D 1 475 ? 49.110 25.028 81.890 1.00 38.94 483 LYS D CA 1
ATOM 17966 C C . LYS D 1 475 ? 50.352 24.603 81.097 1.00 32.98 483 LYS D C 1
ATOM 17967 O O . LYS D 1 475 ? 51.475 24.902 81.491 1.00 33.34 483 LYS D O 1
ATOM 17973 N N . ASP D 1 476 ? 50.141 23.933 79.969 1.00 30.29 484 ASP D N 1
ATOM 17974 C CA . ASP D 1 476 ? 51.237 23.495 79.102 1.00 29.83 484 ASP D CA 1
ATOM 17975 C C . ASP D 1 476 ? 51.554 24.510 77.983 1.00 24.94 484 ASP D C 1
ATOM 17976 O O . ASP D 1 476 ? 52.383 24.244 77.114 1.00 21.85 484 ASP D O 1
ATOM 17981 N N . LYS D 1 477 ? 50.902 25.671 78.023 1.00 20.41 485 LYS D N 1
ATOM 17982 C CA . LYS D 1 477 ? 51.082 26.725 77.009 1.00 20.42 485 LYS D CA 1
ATOM 17983 C C . LYS D 1 477 ? 50.527 26.314 75.638 1.00 19.99 485 LYS D C 1
ATOM 17984 O O . LYS D 1 477 ? 50.960 26.809 74.595 1.00 17.85 485 LYS D O 1
ATOM 17990 N N . MET D 1 478 ? 49.553 25.416 75.655 1.00 18.38 486 MET D N 1
ATOM 17991 C CA . MET D 1 478 ? 48.870 24.995 74.449 1.00 19.23 486 MET D CA 1
ATOM 17992 C C . MET D 1 478 ? 47.499 25.641 74.416 1.00 18.78 486 MET D C 1
ATOM 17993 O O . MET D 1 478 ? 46.833 25.757 75.448 1.00 17.90 486 MET D O 1
ATOM 17998 N N . PRO D 1 479 ? 47.066 26.074 73.231 1.00 18.74 487 PRO D N 1
ATOM 17999 C CA . PRO D 1 479 ? 45.824 26.830 73.152 1.00 19.13 487 PRO D CA 1
ATOM 18000 C C . PRO D 1 479 ? 44.582 25.997 73.491 1.00 21.33 487 PRO D C 1
ATOM 18001 O O . PRO D 1 479 ? 44.489 24.819 73.127 1.00 21.43 487 PRO D O 1
ATOM 18005 N N . ILE D 1 480 ? 43.645 26.626 74.193 1.00 22.28 488 ILE D N 1
ATOM 18006 C CA . ILE D 1 480 ? 42.390 26.000 74.578 1.00 23.37 488 ILE D CA 1
ATOM 18007 C C . ILE D 1 480 ? 41.295 26.302 73.543 1.00 26.86 488 ILE D C 1
ATOM 18008 O O . ILE D 1 480 ? 40.970 27.464 73.292 1.00 25.96 488 ILE D O 1
ATOM 18013 N N . ASP D 1 481 ? 40.730 25.267 72.931 1.00 31.23 489 ASP D N 1
ATOM 18014 C CA . ASP D 1 481 ? 39.620 25.463 71.982 1.00 35.90 489 ASP D CA 1
ATOM 18015 C C . ASP D 1 481 ? 39.855 26.596 71.000 1.00 30.25 489 ASP D C 1
ATOM 18016 O O . ASP D 1 481 ? 39.020 27.484 70.889 1.00 34.33 489 ASP D O 1
ATOM 18021 N N . PRO D 1 482 ? 40.987 26.587 70.290 1.00 23.65 490 PRO D N 1
ATOM 18022 C CA . PRO D 1 482 ? 41.265 27.698 69.385 1.00 23.32 490 PRO D CA 1
ATOM 18023 C C . PRO D 1 482 ? 40.236 27.826 68.251 1.00 24.46 490 PRO D C 1
ATOM 18024 O O . PRO D 1 482 ? 39.897 26.842 67.601 1.00 19.43 490 PRO D O 1
ATOM 18028 N N . LYS D 1 483 ? 39.735 29.043 68.050 1.00 28.57 491 LYS D N 1
ATOM 18029 C CA . LYS D 1 483 ? 38.829 29.363 66.943 1.00 33.13 491 LYS D CA 1
ATOM 18030 C C . LYS D 1 483 ? 39.127 30.763 66.451 1.00 31.27 491 LYS D C 1
ATOM 18031 O O . LYS D 1 483 ? 39.303 31.669 67.257 1.00 35.71 491 LYS D O 1
ATOM 18037 N N . PRO D 1 484 ? 39.145 30.959 65.129 1.00 29.23 492 PRO D N 1
ATOM 18038 C CA . PRO D 1 484 ? 39.446 32.286 64.622 1.00 28.31 492 PRO D CA 1
ATOM 18039 C C . PRO D 1 484 ? 38.372 33.283 65.038 1.00 30.93 492 PRO D C 1
ATOM 18040 O O . PRO D 1 484 ? 37.201 32.913 65.157 1.00 24.10 492 PRO D O 1
ATOM 18044 N N . VAL D 1 485 ? 38.790 34.524 65.286 1.00 30.24 493 VAL D N 1
ATOM 18045 C CA . VAL D 1 485 ? 37.870 35.608 65.616 1.00 29.96 493 VAL D CA 1
ATOM 18046 C C . VAL D 1 485 ? 38.226 36.839 64.794 1.00 27.31 493 VAL D C 1
ATOM 18047 O O . VAL D 1 485 ? 39.399 37.110 64.539 1.00 24.69 493 VAL D O 1
ATOM 18051 N N . LYS D 1 486 ? 37.208 37.572 64.364 1.00 26.53 494 LYS D N 1
ATOM 18052 C CA . LYS D 1 486 ? 37.435 38.772 63.587 1.00 29.42 494 LYS D CA 1
ATOM 18053 C C . LYS D 1 486 ? 37.920 39.866 64.529 1.00 27.31 494 LYS D C 1
ATOM 18054 O O . LYS D 1 486 ? 37.257 40.204 65.502 1.00 27.57 494 LYS D O 1
ATOM 18060 N N . ILE D 1 487 ? 39.101 40.393 64.255 1.00 26.00 495 ILE D N 1
ATOM 18061 C CA . ILE D 1 487 ? 39.649 41.462 65.053 1.00 25.37 495 ILE D CA 1
ATOM 18062 C C . ILE D 1 487 ? 39.026 42.759 64.558 1.00 28.18 495 ILE D C 1
ATOM 18063 O O . ILE D 1 487 ? 39.315 43.193 63.446 1.00 24.85 495 ILE D O 1
ATOM 18068 N N . GLU D 1 488 ? 38.167 43.379 65.361 1.00 29.14 496 GLU D N 1
ATOM 18069 C CA . GLU D 1 488 ? 37.481 44.593 64.911 1.00 37.52 496 GLU D CA 1
ATOM 18070 C C . GLU D 1 488 ? 38.213 45.875 65.305 1.00 34.94 496 GLU D C 1
ATOM 18071 O O . GLU D 1 488 ? 38.439 46.750 64.463 1.00 36.33 496 GLU D O 1
ATOM 18077 N N . SER D 1 489 ? 38.588 45.984 66.575 1.00 29.27 497 SER D N 1
ATOM 18078 C CA . SER D 1 489 ? 39.349 47.143 67.041 1.00 29.96 497 SER D CA 1
ATOM 18079 C C . SER D 1 489 ? 40.720 46.765 67.617 1.00 26.47 497 SER D C 1
ATOM 18080 O O . SER D 1 489 ? 40.875 45.767 68.319 1.00 23.59 497 SER D O 1
ATOM 18083 N N . VAL D 1 490 ? 41.716 47.578 67.296 1.00 24.49 498 VAL D N 1
ATOM 18084 C CA . VAL D 1 490 ? 43.070 47.360 67.766 1.00 22.42 498 VAL D CA 1
ATOM 18085 C C . VAL D 1 490 ? 43.608 48.648 68.367 1.00 22.69 498 VAL D C 1
ATOM 18086 O O . VAL D 1 490 ? 43.544 49.707 67.740 1.00 21.81 498 VAL D O 1
ATOM 18090 N N . MET D 1 491 ? 44.134 48.550 69.585 1.00 22.36 499 MET D N 1
ATOM 18091 C CA . MET D 1 491 ? 44.888 49.644 70.195 1.00 23.04 499 MET D CA 1
ATOM 18092 C C . MET D 1 491 ? 46.122 49.099 70.897 1.00 19.32 499 MET D C 1
ATOM 18093 O O . MET D 1 491 ? 46.129 47.953 71.362 1.00 15.91 499 MET D O 1
ATOM 18098 N N . THR D 1 492 ? 47.151 49.938 70.989 1.00 15.37 500 THR D N 1
ATOM 18099 C CA . THR D 1 492 ? 48.223 49.709 71.936 1.00 15.17 500 THR D CA 1
ATOM 18100 C C . THR D 1 492 ? 47.643 49.982 73.312 1.00 15.63 500 THR D C 1
ATOM 18101 O O . THR D 1 492 ? 46.615 50.654 73.439 1.00 15.55 500 THR D O 1
ATOM 18105 N N . GLU D 1 493 ? 48.306 49.477 74.345 1.00 15.54 501 GLU D N 1
ATOM 18106 C CA . GLU D 1 493 ? 47.936 49.827 75.700 1.00 15.20 501 GLU D CA 1
ATOM 18107 C C . GLU D 1 493 ? 48.093 51.340 75.922 1.00 13.96 501 GLU D C 1
ATOM 18108 O O . GLU D 1 493 ? 47.284 51.956 76.610 1.00 13.78 501 GLU D O 1
ATOM 18114 N N . GLN D 1 494 ? 49.134 51.931 75.333 1.00 14.85 502 GLN D N 1
ATOM 18115 C CA . GLN D 1 494 ? 49.385 53.364 75.460 1.00 15.17 502 GLN D CA 1
ATOM 18116 C C . GLN D 1 494 ? 48.185 54.188 74.999 1.00 15.20 502 GLN D C 1
ATOM 18117 O O . GLN D 1 494 ? 47.783 55.126 75.677 1.00 14.15 502 GLN D O 1
ATOM 18123 N N . GLN D 1 495 ? 47.629 53.845 73.838 1.00 15.56 503 GLN D N 1
ATOM 18124 C CA . GLN D 1 495 ? 46.434 54.525 73.331 1.00 16.15 503 GLN D CA 1
ATOM 18125 C C . GLN D 1 495 ? 45.272 54.371 74.305 1.00 16.66 503 GLN D C 1
ATOM 18126 O O . GLN D 1 495 ? 44.567 55.332 74.617 1.00 15.45 503 GLN D O 1
ATOM 18132 N N . LEU D 1 496 ? 45.100 53.157 74.809 1.00 16.95 504 LEU D N 1
ATOM 18133 C CA . LEU D 1 496 ? 44.068 52.877 75.797 1.00 16.73 504 LEU D CA 1
ATOM 18134 C C . LEU D 1 496 ? 44.230 53.668 77.094 1.00 15.98 504 LEU D C 1
ATOM 18135 O O . LEU D 1 496 ? 43.262 54.177 77.658 1.00 15.01 504 LEU D O 1
ATOM 18140 N N . VAL D 1 497 ? 45.450 53.736 77.596 1.00 13.18 505 VAL D N 1
ATOM 18141 C CA . VAL D 1 497 ? 45.674 54.383 78.875 1.00 13.58 505 VAL D CA 1
ATOM 18142 C C . VAL D 1 497 ? 45.494 55.894 78.753 1.00 14.13 505 VAL D C 1
ATOM 18143 O O . VAL D 1 497 ? 44.845 56.507 79.595 1.00 14.69 505 VAL D O 1
ATOM 18147 N N . GLU D 1 498 ? 46.069 56.482 77.704 1.00 14.83 506 GLU D N 1
ATOM 18148 C CA . GLU D 1 498 ? 46.093 57.937 77.540 1.00 16.73 506 GLU D CA 1
ATOM 18149 C C . GLU D 1 498 ? 44.683 58.451 77.219 1.00 18.55 506 GLU D C 1
ATOM 18150 O O . GLU D 1 498 ? 44.213 59.427 77.792 1.00 16.38 506 GLU D O 1
ATOM 18156 N N . LYS D 1 499 ? 44.009 57.755 76.315 1.00 22.99 507 LYS D N 1
ATOM 18157 C CA . LYS D 1 499 ? 42.618 58.018 75.981 1.00 23.97 507 LYS D CA 1
ATOM 18158 C C . LYS D 1 499 ? 41.701 57.999 77.218 1.00 25.98 507 LYS D C 1
ATOM 18159 O O . LYS D 1 499 ? 40.623 58.603 77.210 1.00 23.94 507 LYS D O 1
ATOM 18165 N N . ASN D 1 500 ? 42.134 57.319 78.280 1.00 22.63 508 ASN D N 1
ATOM 18166 C CA . ASN D 1 500 ? 41.439 57.389 79.575 1.00 23.05 508 ASN D CA 1
ATOM 18167 C C . ASN D 1 500 ? 42.083 58.373 80.561 1.00 21.31 508 ASN D C 1
ATOM 18168 O O . ASN D 1 500 ? 41.763 58.377 81.745 1.00 18.03 508 ASN D O 1
ATOM 18173 N N . GLY D 1 501 ? 42.990 59.208 80.066 1.00 21.15 509 GLY D N 1
ATOM 18174 C CA . GLY D 1 501 ? 43.490 60.337 80.843 1.00 22.56 509 GLY D CA 1
ATOM 18175 C C . GLY D 1 501 ? 44.510 59.981 81.909 1.00 21.67 509 GLY D C 1
ATOM 18176 O O . GLY D 1 501 ? 44.566 60.627 82.951 1.00 22.25 509 GLY D O 1
ATOM 18177 N N . LEU D 1 502 ? 45.333 58.968 81.642 1.00 19.62 510 LEU D N 1
ATOM 18178 C CA . LEU D 1 502 ? 46.444 58.626 82.531 1.00 16.74 510 LEU D CA 1
ATOM 18179 C C . LEU D 1 502 ? 47.722 58.694 81.735 1.00 14.33 510 LEU D C 1
ATOM 18180 O O . LEU D 1 502 ? 47.679 58.673 80.513 1.00 14.80 510 LEU D O 1
ATOM 18185 N N . HIS D 1 503 ? 48.859 58.767 82.417 1.00 12.58 511 HIS D N 1
ATOM 18186 C CA . HIS D 1 503 ? 50.152 58.740 81.733 1.00 12.24 511 HIS D CA 1
ATOM 18187 C C . HIS D 1 503 ? 50.646 57.298 81.575 1.00 11.20 511 HIS D C 1
ATOM 18188 O O . HIS D 1 503 ? 50.207 56.398 82.288 1.00 10.83 511 HIS D O 1
ATOM 18195 N N . TYR D 1 504 ? 51.561 57.094 80.631 1.00 9.91 512 TYR D N 1
ATOM 18196 C CA . TYR D 1 504 ? 52.051 55.771 80.297 1.00 9.35 512 TYR D CA 1
ATOM 18197 C C . TYR D 1 504 ? 53.551 55.814 80.149 1.00 8.84 512 TYR D C 1
ATOM 18198 O O . TYR D 1 504 ? 54.096 56.745 79.569 1.00 9.38 512 TYR D O 1
ATOM 18207 N N . TYR D 1 505 ? 54.213 54.801 80.677 1.00 7.82 513 TYR D N 1
ATOM 18208 C CA . TYR D 1 505 ? 55.623 54.608 80.432 1.00 7.77 513 TYR D CA 1
ATOM 18209 C C . TYR D 1 505 ? 55.855 53.118 80.242 1.00 7.83 513 TYR D C 1
ATOM 18210 O O . TYR D 1 505 ? 55.236 52.305 80.908 1.00 7.98 513 TYR D O 1
ATOM 18219 N N . ARG D 1 506 ? 56.763 52.771 79.344 1.00 8.01 514 ARG D N 1
ATOM 18220 C CA . ARG D 1 506 ? 57.061 51.388 79.026 1.00 7.96 514 ARG D CA 1
ATOM 18221 C C . ARG D 1 506 ? 58.484 51.054 79.401 1.00 7.95 514 ARG D C 1
ATOM 18222 O O . ARG D 1 506 ? 59.399 51.797 79.051 1.00 7.96 514 ARG D O 1
ATOM 18230 N N . ILE D 1 507 ? 58.665 49.948 80.116 1.00 7.24 515 ILE D N 1
ATOM 18231 C CA . ILE D 1 507 ? 59.975 49.339 80.291 1.00 7.62 515 ILE D CA 1
ATOM 18232 C C . ILE D 1 507 ? 59.857 47.928 79.749 1.00 7.76 515 ILE D C 1
ATOM 18233 O O . ILE D 1 507 ? 58.957 47.172 80.139 1.00 6.62 515 ILE D O 1
ATOM 18238 N N . ALA D 1 508 ? 60.766 47.585 78.846 1.00 7.87 516 ALA D N 1
ATOM 18239 C CA . ALA D 1 508 ? 60.678 46.347 78.111 1.00 9.28 516 ALA D CA 1
ATOM 18240 C C . ALA D 1 508 ? 61.378 45.213 78.845 1.00 9.48 516 ALA D C 1
ATOM 18241 O O . ALA D 1 508 ? 62.411 44.741 78.388 1.00 11.05 516 ALA D O 1
ATOM 18243 N N . ALA D 1 509 ? 60.817 44.774 79.971 1.00 9.87 517 ALA D N 1
ATOM 18244 C CA . ALA D 1 509 ? 61.453 43.741 80.807 1.00 9.61 517 ALA D CA 1
ATOM 18245 C C . ALA D 1 509 ? 61.069 42.346 80.356 1.00 9.36 517 ALA D C 1
ATOM 18246 O O . ALA D 1 509 ? 59.890 42.041 80.172 1.00 9.07 517 ALA D O 1
ATOM 18248 N N . THR D 1 510 ? 62.079 41.495 80.203 1.00 9.38 518 THR D N 1
ATOM 18249 C CA . THR D 1 510 ? 61.882 40.119 79.755 1.00 8.97 518 THR D CA 1
ATOM 18250 C C . THR D 1 510 ? 61.156 39.317 80.821 1.00 9.61 518 THR D C 1
ATOM 18251 O O . THR D 1 510 ? 61.509 39.374 81.995 1.00 10.08 518 THR D O 1
ATOM 18255 N N . ASP D 1 511 ? 60.134 38.577 80.410 1.00 10.07 519 ASP D N 1
ATOM 18256 C CA . ASP D 1 511 ? 59.361 37.735 81.334 1.00 10.63 519 ASP D CA 1
ATOM 18257 C C . ASP D 1 511 ? 60.247 36.658 82.024 1.00 10.29 519 ASP D C 1
ATOM 18258 O O . ASP D 1 511 ? 61.204 36.142 81.444 1.00 9.26 519 ASP D O 1
ATOM 18263 N N . HIS D 1 512 ? 59.936 36.365 83.280 1.00 11.04 520 HIS D N 1
ATOM 18264 C CA . HIS D 1 512 ? 60.564 35.269 84.048 1.00 12.56 520 HIS D CA 1
ATOM 18265 C C . HIS D 1 512 ? 61.898 35.603 84.716 1.00 12.39 520 HIS D C 1
ATOM 18266 O O . HIS D 1 512 ? 62.309 34.907 85.646 1.00 14.36 520 HIS D O 1
ATOM 18273 N N . ILE D 1 513 ? 62.575 36.649 84.258 1.00 12.36 521 ILE D N 1
ATOM 18274 C CA . ILE D 1 513 ? 63.926 36.912 84.738 1.00 11.91 521 ILE D CA 1
ATOM 18275 C C . ILE D 1 513 ? 64.077 38.245 85.469 1.00 11.14 521 ILE D C 1
ATOM 18276 O O . ILE D 1 513 ? 63.242 39.146 85.358 1.00 11.01 521 ILE D O 1
ATOM 18281 N N . TRP D 1 514 ? 65.164 38.350 86.220 1.00 11.38 522 TRP D N 1
ATOM 18282 C CA . TRP D 1 514 ? 65.535 39.585 86.887 1.00 11.22 522 TRP D CA 1
ATOM 18283 C C . TRP D 1 514 ? 65.679 40.725 85.876 1.00 11.03 522 TRP D C 1
ATOM 18284 O O . TRP D 1 514 ? 66.417 40.599 84.900 1.00 12.73 522 TRP D O 1
ATOM 18295 N N . PRO D 1 515 ? 64.975 41.840 86.099 1.00 10.05 523 PRO D N 1
ATOM 18296 C CA . PRO D 1 515 ? 65.093 43.003 85.220 1.00 10.60 523 PRO D CA 1
ATOM 18297 C C . PRO D 1 515 ? 66.544 43.371 84.900 1.00 11.70 523 PRO D C 1
ATOM 18298 O O . PRO D 1 515 ? 67.364 43.480 85.805 1.00 12.07 523 PRO D O 1
ATOM 18302 N N . SER D 1 516 ? 66.873 43.561 83.628 1.00 13.09 524 SER D N 1
ATOM 18303 C CA . SER D 1 516 ? 68.261 43.855 83.270 1.00 13.11 524 SER D CA 1
ATOM 18304 C C . SER D 1 516 ? 68.701 45.180 83.877 1.00 13.47 524 SER D C 1
ATOM 18305 O O . SER D 1 516 ? 67.865 45.979 84.313 1.00 10.81 524 SER D O 1
ATOM 18308 N N . ALA D 1 517 ? 70.017 45.393 83.931 1.00 14.35 525 ALA D N 1
ATOM 18309 C CA . ALA D 1 517 ? 70.588 46.630 84.480 1.00 14.31 525 ALA D CA 1
ATOM 18310 C C . ALA D 1 517 ? 70.127 47.871 83.704 1.00 14.03 525 ALA D C 1
ATOM 18311 O O . ALA D 1 517 ? 69.936 48.938 84.282 1.00 15.86 525 ALA D O 1
ATOM 18313 N N . ALA D 1 518 ? 69.936 47.737 82.400 1.00 11.85 526 ALA D N 1
ATOM 18314 C CA . ALA D 1 518 ? 69.467 48.868 81.617 1.00 12.47 526 ALA D CA 1
ATOM 18315 C C . ALA D 1 518 ? 67.992 49.160 81.898 1.00 12.65 526 ALA D C 1
ATOM 18316 O O . ALA D 1 518 ? 67.564 50.310 81.869 1.00 11.35 526 ALA D O 1
ATOM 18318 N N . ASN D 1 519 ? 67.237 48.116 82.214 1.00 12.32 527 ASN D N 1
ATOM 18319 C CA . ASN D 1 519 ? 65.840 48.271 82.584 1.00 12.05 527 ASN D CA 1
ATOM 18320 C C . ASN D 1 519 ? 65.666 48.866 83.979 1.00 11.91 527 ASN D C 1
ATOM 18321 O O . ASN D 1 519 ? 64.682 49.554 84.237 1.00 9.83 527 ASN D O 1
ATOM 18326 N N . ILE D 1 520 ? 66.614 48.608 84.877 1.00 11.98 528 ILE D N 1
ATOM 18327 C CA . ILE D 1 520 ? 66.519 49.127 86.231 1.00 12.03 528 ILE D CA 1
ATOM 18328 C C . ILE D 1 520 ? 66.946 50.588 86.202 1.00 13.42 528 ILE D C 1
ATOM 18329 O O . ILE D 1 520 ? 66.327 51.433 86.844 1.00 13.08 528 ILE D O 1
ATOM 18334 N N . ASP D 1 521 ? 68.010 50.871 85.460 1.00 13.40 529 ASP D N 1
ATOM 18335 C CA . ASP D 1 521 ? 68.484 52.236 85.278 1.00 15.22 529 ASP D CA 1
ATOM 18336 C C . ASP D 1 521 ? 67.393 53.128 84.691 1.00 15.10 529 ASP D C 1
ATOM 18337 O O . ASP D 1 521 ? 67.203 54.270 85.108 1.00 14.52 529 ASP D O 1
ATOM 18342 N N . GLU D 1 522 ? 66.688 52.595 83.705 1.00 13.01 530 GLU D N 1
ATOM 18343 C CA . GLU D 1 522 ? 65.606 53.311 83.084 1.00 12.68 530 GLU D CA 1
ATOM 18344 C C . GLU D 1 522 ? 64.534 53.674 84.110 1.00 11.86 530 GLU D C 1
ATOM 18345 O O . GLU D 1 522 ? 64.041 54.794 84.110 1.00 11.09 530 GLU D O 1
ATOM 18351 N N . PHE D 1 523 ? 64.184 52.742 84.994 1.00 11.77 531 PHE D N 1
ATOM 18352 C CA . PHE D 1 523 ? 63.219 53.044 86.041 1.00 11.77 531 PHE D CA 1
ATOM 18353 C C . PHE D 1 523 ? 63.740 54.110 86.996 1.00 11.32 531 PHE D C 1
ATOM 18354 O O . PHE D 1 523 ? 63.010 55.032 87.366 1.00 10.99 531 PHE D O 1
ATOM 18362 N N . ILE D 1 524 ? 64.987 53.964 87.431 1.00 11.39 532 ILE D N 1
ATOM 18363 C CA . ILE D 1 524 ? 65.573 54.907 88.381 1.00 11.54 532 ILE D CA 1
ATOM 18364 C C . ILE D 1 524 ? 65.582 56.324 87.778 1.00 12.02 532 ILE D C 1
ATOM 18365 O O . ILE D 1 524 ? 65.169 57.297 88.425 1.00 11.29 532 ILE D O 1
ATOM 18370 N N . ASN D 1 525 ? 66.006 56.436 86.526 1.00 12.85 533 ASN D N 1
ATOM 18371 C CA . ASN D 1 525 ? 65.996 57.724 85.850 1.00 13.67 533 ASN D CA 1
ATOM 18372 C C . ASN D 1 525 ? 64.588 58.301 85.783 1.00 12.02 533 ASN D C 1
ATOM 18373 O O . ASN D 1 525 ? 64.397 59.498 85.932 1.00 11.18 533 ASN D O 1
ATOM 18378 N N . PHE D 1 526 ? 63.597 57.444 85.592 1.00 11.65 534 PHE D N 1
ATOM 18379 C CA . PHE D 1 526 ? 62.220 57.913 85.601 1.00 11.25 534 PHE D CA 1
ATOM 18380 C C . PHE D 1 526 ? 61.870 58.496 86.976 1.00 11.34 534 PHE D C 1
ATOM 18381 O O . PHE D 1 526 ? 61.288 59.584 87.068 1.00 11.25 534 PHE D O 1
ATOM 18389 N N . THR D 1 527 ? 62.248 57.808 88.050 1.00 11.63 535 THR D N 1
ATOM 18390 C CA . THR D 1 527 ? 61.906 58.305 89.385 1.00 13.74 535 THR D CA 1
ATOM 18391 C C . THR D 1 527 ? 62.564 59.657 89.628 1.00 14.95 535 THR D C 1
ATOM 18392 O O . THR D 1 527 ? 62.057 60.476 90.399 1.00 15.21 535 THR D O 1
ATOM 18396 N N . ARG D 1 528 ? 63.694 59.888 88.968 1.00 15.79 536 ARG D N 1
ATOM 18397 C CA . ARG D 1 528 ? 64.478 61.082 89.239 1.00 18.35 536 ARG D CA 1
ATOM 18398 C C . ARG D 1 528 ? 63.943 62.318 88.576 1.00 18.45 536 ARG D C 1
ATOM 18399 O O . ARG D 1 528 ? 64.229 63.429 88.998 1.00 18.86 536 ARG D O 1
ATOM 18407 N N . THR D 1 529 ? 63.174 62.107 87.527 1.00 18.54 537 THR D N 1
ATOM 18408 C CA . THR D 1 529 ? 62.532 63.187 86.799 1.00 19.35 537 THR D CA 1
ATOM 18409 C C . THR D 1 529 ? 61.016 63.268 87.027 1.00 18.44 537 THR D C 1
ATOM 18410 O O . THR D 1 529 ? 60.382 64.186 86.540 1.00 18.86 537 THR D O 1
ATOM 18414 N N . MET D 1 530 ? 60.412 62.341 87.759 1.00 17.09 538 MET D N 1
ATOM 18415 C CA . MET D 1 530 ? 58.961 62.396 87.961 1.00 16.55 538 MET D CA 1
ATOM 18416 C C . MET D 1 530 ? 58.591 63.255 89.171 1.00 17.66 538 MET D C 1
ATOM 18417 O O . MET D 1 530 ? 59.438 63.569 90.001 1.00 17.03 538 MET D O 1
ATOM 18422 N N . PRO D 1 531 ? 57.309 63.613 89.279 1.00 17.14 539 PRO D N 1
ATOM 18423 C CA . PRO D 1 531 ? 56.799 64.424 90.362 1.00 18.64 539 PRO D CA 1
ATOM 18424 C C . PRO D 1 531 ? 56.792 63.677 91.680 1.00 20.16 539 PRO D C 1
ATOM 18425 O O . PRO D 1 531 ? 56.548 62.471 91.729 1.00 18.13 539 PRO D O 1
ATOM 18429 N N . ALA D 1 532 ? 57.050 64.432 92.732 1.00 23.04 540 ALA D N 1
ATOM 18430 C CA . ALA D 1 532 ? 57.054 63.964 94.114 1.00 23.83 540 ALA D CA 1
ATOM 18431 C C . ALA D 1 532 ? 55.917 62.995 94.447 1.00 21.70 540 ALA D C 1
ATOM 18432 O O . ALA D 1 532 ? 56.131 61.905 94.946 1.00 22.45 540 ALA D O 1
ATOM 18434 N N . ASN D 1 533 ? 54.694 63.414 94.191 1.00 19.77 541 ASN D N 1
ATOM 18435 C CA . ASN D 1 533 ? 53.532 62.608 94.523 1.00 20.24 541 ASN D CA 1
ATOM 18436 C C . ASN D 1 533 ? 52.976 61.811 93.371 1.00 17.04 541 ASN D C 1
ATOM 18437 O O . ASN D 1 533 ? 51.782 61.534 93.330 1.00 14.69 541 ASN D O 1
ATOM 18442 N N . ALA D 1 534 ? 53.830 61.474 92.417 1.00 16.43 542 ALA D N 1
ATOM 18443 C CA . ALA D 1 534 ? 53.448 60.558 91.367 1.00 14.13 542 ALA D CA 1
ATOM 18444 C C . ALA D 1 534 ? 52.953 59.251 91.979 1.00 13.17 542 ALA D C 1
ATOM 18445 O O . ALA D 1 534 ? 53.508 58.754 92.951 1.00 12.35 542 ALA D O 1
ATOM 18447 N N . TRP D 1 535 ? 51.871 58.726 91.422 1.00 12.84 543 TRP D N 1
ATOM 18448 C CA . TRP D 1 535 ? 51.386 57.413 91.788 1.00 12.49 543 TRP D CA 1
ATOM 18449 C C . TRP D 1 535 ? 51.756 56.431 90.694 1.00 13.04 543 TRP D C 1
ATOM 18450 O O . TRP D 1 535 ? 51.300 56.568 89.554 1.00 14.15 543 TRP D O 1
ATOM 18461 N N . LEU D 1 536 ? 52.580 55.444 91.030 1.00 12.28 544 LEU D N 1
ATOM 18462 C CA . LEU D 1 536 ? 53.028 54.471 90.049 1.00 12.65 544 LEU D CA 1
ATOM 18463 C C . LEU D 1 536 ? 52.223 53.183 90.129 1.00 11.52 544 LEU D C 1
ATOM 18464 O O . LEU D 1 536 ? 52.181 52.530 91.172 1.00 10.61 544 LEU D O 1
ATOM 18469 N N . HIS D 1 537 ? 51.577 52.823 89.029 1.00 10.34 545 HIS D N 1
ATOM 18470 C CA . HIS D 1 537 ? 50.904 51.535 88.948 1.00 11.27 545 HIS D CA 1
ATOM 18471 C C . HIS D 1 537 ? 51.654 50.590 88.027 1.00 11.12 545 HIS D C 1
ATOM 18472 O O . HIS D 1 537 ? 51.631 50.762 86.815 1.00 11.18 545 HIS D O 1
ATOM 18479 N N . PHE D 1 538 ? 52.311 49.591 88.601 1.00 10.51 546 PHE D N 1
ATOM 18480 C CA . PHE D 1 538 ? 53.112 48.662 87.818 1.00 9.91 546 PHE D CA 1
ATOM 18481 C C . PHE D 1 538 ? 52.279 47.488 87.336 1.00 10.20 546 PHE D C 1
ATOM 18482 O O . PHE D 1 538 ? 51.438 46.983 88.059 1.00 10.15 546 PHE D O 1
ATOM 18490 N N . HIS D 1 539 ? 52.520 47.037 86.115 1.00 10.48 547 HIS D N 1
ATOM 18491 C CA . HIS D 1 539 ? 51.887 45.810 85.674 1.00 11.38 547 HIS D CA 1
ATOM 18492 C C . HIS D 1 539 ? 52.762 45.081 84.678 1.00 10.54 547 HIS D C 1
ATOM 18493 O O . HIS D 1 539 ? 53.561 45.688 83.983 1.00 9.53 547 HIS D O 1
ATOM 18500 N N . SER D 1 540 ? 52.611 43.767 84.643 1.00 10.64 548 SER D N 1
ATOM 18501 C CA . SER D 1 540 ? 53.273 42.931 83.665 1.00 12.07 548 SER D CA 1
ATOM 18502 C C . SER D 1 540 ? 52.195 42.019 83.064 1.00 13.92 548 SER D C 1
ATOM 18503 O O . SER D 1 540 ? 51.079 42.472 82.848 1.00 15.67 548 SER D O 1
ATOM 18506 N N . GLN D 1 541 ? 52.506 40.757 82.787 1.00 15.15 549 GLN D N 1
ATOM 18507 C CA . GLN D 1 541 ? 51.500 39.853 82.229 1.00 17.94 549 GLN D CA 1
ATOM 18508 C C . GLN D 1 541 ? 50.573 39.416 83.350 1.00 17.48 549 GLN D C 1
ATOM 18509 O O . GLN D 1 541 ? 49.355 39.563 83.248 1.00 19.03 549 GLN D O 1
ATOM 18515 N N . ALA D 1 542 ? 51.171 38.921 84.433 1.00 16.56 550 ALA D N 1
ATOM 18516 C CA . ALA D 1 542 ? 50.432 38.327 85.542 1.00 15.04 550 ALA D CA 1
ATOM 18517 C C . ALA D 1 542 ? 50.445 39.167 86.832 1.00 14.96 550 ALA D C 1
ATOM 18518 O O . ALA D 1 542 ? 49.752 38.848 87.793 1.00 16.54 550 ALA D O 1
ATOM 18520 N N . GLY D 1 543 ? 51.230 40.228 86.868 1.00 13.04 551 GLY D N 1
ATOM 18521 C CA . GLY D 1 543 ? 51.330 41.020 88.080 1.00 12.88 551 GLY D CA 1
ATOM 18522 C C . GLY D 1 543 ? 52.114 40.302 89.164 1.00 12.56 551 GLY D C 1
ATOM 18523 O O . GLY D 1 543 ? 51.977 40.605 90.346 1.00 12.80 551 GLY D O 1
ATOM 18524 N N . ALA D 1 544 ? 52.954 39.353 88.759 1.00 11.61 552 ALA D N 1
ATOM 18525 C CA . ALA D 1 544 ? 53.698 38.538 89.709 1.00 10.27 552 ALA D CA 1
ATOM 18526 C C . ALA D 1 544 ? 55.193 38.846 89.678 1.00 9.71 552 ALA D C 1
ATOM 18527 O O . ALA D 1 544 ? 55.662 39.707 90.402 1.00 9.73 552 ALA D O 1
ATOM 18529 N N . GLY D 1 545 ? 55.939 38.159 88.822 1.00 10.82 553 GLY D N 1
ATOM 18530 C CA . GLY D 1 545 ? 57.395 38.300 88.782 1.00 9.55 553 GLY D CA 1
ATOM 18531 C C . GLY D 1 545 ? 57.910 39.720 88.582 1.00 10.20 553 GLY D C 1
ATOM 18532 O O . GLY D 1 545 ? 58.503 40.329 89.496 1.00 10.20 553 GLY D O 1
ATOM 18533 N N . ARG D 1 546 ? 57.721 40.242 87.377 1.00 9.55 554 ARG D N 1
ATOM 18534 C CA . ARG D 1 546 ? 58.252 41.552 87.029 1.00 9.61 554 ARG D CA 1
ATOM 18535 C C . ARG D 1 546 ? 57.630 42.680 87.839 1.00 9.39 554 ARG D C 1
ATOM 18536 O O . ARG D 1 546 ? 58.331 43.570 88.314 1.00 8.67 554 ARG D O 1
ATOM 18544 N N . THR D 1 547 ? 56.315 42.632 88.001 1.00 9.39 555 THR D N 1
ATOM 18545 C CA . THR D 1 547 ? 55.606 43.634 88.783 1.00 10.54 555 THR D CA 1
ATOM 18546 C C . THR D 1 547 ? 56.091 43.728 90.241 1.00 10.55 555 THR D C 1
ATOM 18547 O O . THR D 1 547 ? 56.351 44.831 90.740 1.00 10.00 555 THR D O 1
ATOM 18551 N N . THR D 1 548 ? 56.216 42.581 90.916 1.00 10.00 556 THR D N 1
ATOM 18552 C CA . THR D 1 548 ? 56.560 42.572 92.335 1.00 8.70 556 THR D CA 1
ATOM 18553 C C . THR D 1 548 ? 58.004 42.971 92.496 1.00 8.19 556 THR D C 1
ATOM 18554 O O . THR D 1 548 ? 58.358 43.643 93.450 1.00 7.86 556 THR D O 1
ATOM 18558 N N . ALA D 1 549 ? 58.843 42.561 91.558 1.00 7.87 557 ALA D N 1
ATOM 18559 C CA . ALA D 1 549 ? 60.248 42.957 91.601 1.00 7.88 557 ALA D CA 1
ATOM 18560 C C . ALA D 1 549 ? 60.410 44.482 91.554 1.00 8.42 557 ALA D C 1
ATOM 18561 O O . ALA D 1 549 ? 61.142 45.051 92.358 1.00 7.59 557 ALA D O 1
ATOM 18563 N N . TYR D 1 550 ? 59.733 45.142 90.609 1.00 9.22 558 TYR D N 1
ATOM 18564 C CA . TYR D 1 550 ? 59.788 46.611 90.525 1.00 9.51 558 TYR D CA 1
ATOM 18565 C C . TYR D 1 550 ? 59.105 47.292 91.707 1.00 9.17 558 TYR D C 1
ATOM 18566 O O . TYR D 1 550 ? 59.578 48.317 92.189 1.00 9.52 558 TYR D O 1
ATOM 18575 N N . MET D 1 551 ? 57.994 46.736 92.177 1.00 10.13 559 MET D N 1
ATOM 18576 C CA . MET D 1 551 ? 57.332 47.303 93.354 1.00 9.99 559 MET D CA 1
ATOM 18577 C C . MET D 1 551 ? 58.274 47.228 94.574 1.00 10.96 559 MET D C 1
ATOM 18578 O O . MET D 1 551 ? 58.367 48.180 95.342 1.00 8.84 559 MET D O 1
ATOM 18583 N N . ALA D 1 552 ? 58.989 46.109 94.728 1.00 10.88 560 ALA D N 1
ATOM 18584 C CA . ALA D 1 552 ? 59.902 45.929 95.848 1.00 11.65 560 ALA D CA 1
ATOM 18585 C C . ALA D 1 552 ? 61.071 46.899 95.746 1.00 12.45 560 ALA D C 1
ATOM 18586 O O . ALA D 1 552 ? 61.520 47.463 96.745 1.00 10.57 560 ALA D O 1
ATOM 18588 N N . MET D 1 553 ? 61.554 47.103 94.528 1.00 12.85 561 MET D N 1
ATOM 18589 C CA . MET D 1 553 ? 62.657 48.030 94.304 1.00 14.11 561 MET D CA 1
ATOM 18590 C C . MET D 1 553 ? 62.290 49.482 94.627 1.00 13.76 561 MET D C 1
ATOM 18591 O O . MET D 1 553 ? 63.079 50.218 95.217 1.00 12.06 561 MET D O 1
ATOM 18596 N N . TYR D 1 554 ? 61.104 49.899 94.211 1.00 13.58 562 TYR D N 1
ATOM 18597 C CA . TYR D 1 554 ? 60.636 51.243 94.525 1.00 13.42 562 TYR D CA 1
ATOM 18598 C C . TYR D 1 554 ? 60.407 51.404 96.036 1.00 13.93 562 TYR D C 1
ATOM 18599 O O . TYR D 1 554 ? 60.812 52.412 96.616 1.00 13.30 562 TYR D O 1
ATOM 18608 N N . ASP D 1 555 ? 59.771 50.413 96.661 1.00 13.54 563 ASP D N 1
ATOM 18609 C CA . ASP D 1 555 ? 59.571 50.394 98.107 1.00 14.73 563 ASP D CA 1
ATOM 18610 C C . ASP D 1 555 ? 60.906 50.631 98.814 1.00 15.83 563 ASP D C 1
ATOM 18611 O O . ASP D 1 555 ? 61.029 51.525 99.652 1.00 19.75 563 ASP D O 1
ATOM 18616 N N . MET D 1 556 ? 61.914 49.843 98.474 1.00 15.74 564 MET D N 1
ATOM 18617 C CA . MET D 1 556 ? 63.218 49.990 99.103 1.00 17.93 564 MET D CA 1
ATOM 18618 C C . MET D 1 556 ? 63.731 51.411 98.942 1.00 19.52 564 MET D C 1
ATOM 18619 O O . MET D 1 556 ? 64.205 52.023 99.904 1.00 20.44 564 MET D O 1
ATOM 18624 N N . MET D 1 557 ? 63.662 51.909 97.711 1.00 16.41 565 MET D N 1
ATOM 18625 C CA . MET D 1 557 ? 64.180 53.229 97.372 1.00 16.99 565 MET D CA 1
ATOM 18626 C C . MET D 1 557 ? 63.555 54.336 98.213 1.00 15.92 565 MET D C 1
ATOM 18627 O O . MET D 1 557 ? 64.218 55.299 98.558 1.00 15.10 565 MET D O 1
ATOM 18632 N N . LYS D 1 558 ? 62.274 54.198 98.529 1.00 17.68 566 LYS D N 1
ATOM 18633 C CA . LYS D 1 558 ? 61.559 55.212 99.295 1.00 19.55 566 LYS D CA 1
ATOM 18634 C C . LYS D 1 558 ? 61.659 54.937 100.793 1.00 22.35 566 LYS D C 1
ATOM 18635 O O . LYS D 1 558 ? 61.443 55.837 101.607 1.00 21.31 566 LYS D O 1
ATOM 18641 N N . ASN D 1 559 ? 61.958 53.684 101.146 1.00 23.97 567 ASN D N 1
ATOM 18642 C CA . ASN D 1 559 ? 62.005 53.248 102.540 1.00 23.69 567 ASN D CA 1
ATOM 18643 C C . ASN D 1 559 ? 63.286 52.447 102.853 1.00 25.41 567 ASN D C 1
ATOM 18644 O O . ASN D 1 559 ? 63.229 51.275 103.263 1.00 27.87 567 ASN D O 1
ATOM 18649 N N . PRO D 1 560 ? 64.448 53.086 102.678 1.00 22.52 568 PRO D N 1
ATOM 18650 C CA . PRO D 1 560 ? 65.738 52.463 102.957 1.00 28.34 568 PRO D CA 1
ATOM 18651 C C . PRO D 1 560 ? 65.975 52.086 104.428 1.00 32.07 568 PRO D C 1
ATOM 18652 O O . PRO D 1 560 ? 66.922 51.357 104.723 1.00 29.73 568 PRO D O 1
ATOM 18656 N N . ASP D 1 561 ? 65.125 52.563 105.333 1.00 32.39 569 ASP D N 1
ATOM 18657 C CA . ASP D 1 561 ? 65.240 52.211 106.748 1.00 37.35 569 ASP D CA 1
ATOM 18658 C C . ASP D 1 561 ? 64.530 50.899 107.067 1.00 35.84 569 ASP D C 1
ATOM 18659 O O . ASP D 1 561 ? 64.724 50.348 108.149 1.00 36.30 569 ASP D O 1
ATOM 18664 N N . VAL D 1 562 ? 63.684 50.416 106.155 1.00 33.94 570 VAL D N 1
ATOM 18665 C CA . VAL D 1 562 ? 62.967 49.151 106.368 1.00 30.09 570 VAL D CA 1
ATOM 18666 C C . VAL D 1 562 ? 63.830 47.978 105.882 1.00 30.29 570 VAL D C 1
ATOM 18667 O O . VAL D 1 562 ? 64.570 48.099 104.900 1.00 31.55 570 VAL D O 1
ATOM 18671 N N . SER D 1 563 ? 63.738 46.851 106.586 1.00 30.66 571 SER D N 1
ATOM 18672 C CA . SER D 1 563 ? 64.569 45.677 106.299 1.00 30.48 571 SER D CA 1
ATOM 18673 C C . SER D 1 563 ? 64.191 45.014 104.967 1.00 27.16 571 SER D C 1
ATOM 18674 O O . SER D 1 563 ? 63.018 44.988 104.583 1.00 25.61 571 SER D O 1
ATOM 18677 N N . LEU D 1 564 ? 65.182 44.444 104.289 1.00 26.50 572 LEU D N 1
ATOM 18678 C CA . LEU D 1 564 ? 64.934 43.730 103.043 1.00 27.46 572 LEU D CA 1
ATOM 18679 C C . LEU D 1 564 ? 63.840 42.687 103.219 1.00 24.84 572 LEU D C 1
ATOM 18680 O O . LEU D 1 564 ? 62.967 42.549 102.366 1.00 27.94 572 LEU D O 1
ATOM 18685 N N . GLY D 1 565 ? 63.887 41.959 104.331 1.00 24.03 573 GLY D N 1
ATOM 18686 C CA . GLY D 1 565 ? 62.884 40.936 104.635 1.00 21.66 573 GLY D CA 1
ATOM 18687 C C . GLY D 1 565 ? 61.486 41.489 104.771 1.00 19.63 573 GLY D C 1
ATOM 18688 O O . GLY D 1 565 ? 60.528 40.839 104.345 1.00 21.65 573 GLY D O 1
ATOM 18689 N N . ASP D 1 566 ? 61.348 42.666 105.379 1.00 18.81 574 ASP D N 1
ATOM 18690 C CA . ASP D 1 566 ? 60.013 43.261 105.586 1.00 20.67 574 ASP D CA 1
ATOM 18691 C C . ASP D 1 566 ? 59.450 43.782 104.274 1.00 17.40 574 ASP D C 1
ATOM 18692 O O . ASP D 1 566 ? 58.251 43.678 104.013 1.00 16.78 574 ASP D O 1
ATOM 18697 N N . ILE D 1 567 ? 60.320 44.357 103.452 1.00 17.44 575 ILE D N 1
ATOM 18698 C CA . ILE D 1 567 ? 59.910 44.799 102.125 1.00 18.29 575 ILE D CA 1
ATOM 18699 C C . ILE D 1 567 ? 59.367 43.621 101.324 1.00 15.70 575 ILE D C 1
ATOM 18700 O O . ILE D 1 567 ? 58.228 43.642 100.861 1.00 16.71 575 ILE D O 1
ATOM 18705 N N . LEU D 1 568 ? 60.179 42.580 101.183 1.00 14.62 576 LEU D N 1
ATOM 18706 C CA . LEU D 1 568 ? 59.775 41.425 100.401 1.00 12.94 576 LEU D CA 1
ATOM 18707 C C . LEU D 1 568 ? 58.550 40.771 100.981 1.00 13.26 576 LEU D C 1
ATOM 18708 O O . LEU D 1 568 ? 57.644 40.383 100.234 1.00 13.47 576 LEU D O 1
ATOM 18713 N N . SER D 1 569 ? 58.498 40.673 102.308 1.00 14.46 577 SER D N 1
ATOM 18714 C CA . SER D 1 569 ? 57.350 40.063 102.983 1.00 15.76 577 SER D CA 1
ATOM 18715 C C . SER D 1 569 ? 56.079 40.844 102.727 1.00 15.01 577 SER D C 1
ATOM 18716 O O . SER D 1 569 ? 55.064 40.269 102.355 1.00 19.17 577 SER D O 1
ATOM 18719 N N . ARG D 1 570 ? 56.109 42.152 102.936 1.00 16.37 578 ARG D N 1
ATOM 18720 C CA . ARG D 1 570 ? 54.878 42.917 102.784 1.00 16.78 578 ARG D CA 1
ATOM 18721 C C . ARG D 1 570 ? 54.440 42.997 101.324 1.00 15.71 578 ARG D C 1
ATOM 18722 O O . ARG D 1 570 ? 53.241 42.962 101.034 1.00 15.76 578 ARG D O 1
ATOM 18730 N N . GLN D 1 571 ? 55.391 43.092 100.398 1.00 14.47 579 GLN D N 1
ATOM 18731 C CA . GLN D 1 571 ? 55.024 43.063 98.974 1.00 13.69 579 GLN D CA 1
ATOM 18732 C C . GLN D 1 571 ? 54.402 41.704 98.613 1.00 11.65 579 GLN D C 1
ATOM 18733 O O . GLN D 1 571 ? 53.467 41.630 97.813 1.00 11.82 579 GLN D O 1
ATOM 18739 N N . TYR D 1 572 ? 54.884 40.630 99.219 1.00 12.26 580 TYR D N 1
ATOM 18740 C CA . TYR D 1 572 ? 54.235 39.333 99.028 1.00 13.45 580 TYR D CA 1
ATOM 18741 C C . TYR D 1 572 ? 52.846 39.358 99.667 1.00 14.14 580 TYR D C 1
ATOM 18742 O O . TYR D 1 572 ? 51.852 38.917 99.075 1.00 12.41 580 TYR D O 1
ATOM 18751 N N . LEU D 1 573 ? 52.773 39.893 100.879 1.00 16.73 581 LEU D N 1
ATOM 18752 C CA . LEU D 1 573 ? 51.528 39.836 101.630 1.00 18.85 581 LEU D CA 1
ATOM 18753 C C . LEU D 1 573 ? 50.442 40.649 100.974 1.00 18.69 581 LEU D C 1
ATOM 18754 O O . LEU D 1 573 ? 49.261 40.294 101.060 1.00 18.58 581 LEU D O 1
ATOM 18759 N N . LEU D 1 574 ? 50.843 41.732 100.311 1.00 16.20 582 LEU D N 1
ATOM 18760 C CA . LEU D 1 574 ? 49.877 42.624 99.678 1.00 16.87 582 LEU D CA 1
ATOM 18761 C C . LEU D 1 574 ? 49.331 42.061 98.384 1.00 15.47 582 LEU D C 1
ATOM 18762 O O . LEU D 1 574 ? 48.378 42.600 97.842 1.00 17.50 582 LEU D O 1
ATOM 18767 N N . GLY D 1 575 ? 49.930 40.977 97.895 1.00 16.60 583 GLY D N 1
ATOM 18768 C CA . GLY D 1 575 ? 49.405 40.281 96.724 1.00 16.22 583 GLY D CA 1
ATOM 18769 C C . GLY D 1 575 ? 50.412 39.986 95.627 1.00 15.81 583 GLY D C 1
ATOM 18770 O O . GLY D 1 575 ? 50.050 39.427 94.590 1.00 17.13 583 GLY D O 1
ATOM 18771 N N . GLY D 1 576 ? 51.663 40.375 95.838 1.00 15.72 584 GLY D N 1
ATOM 18772 C CA . GLY D 1 576 ? 52.733 40.039 94.912 1.00 14.78 584 GLY D CA 1
ATOM 18773 C C . GLY D 1 576 ? 53.219 38.634 95.184 1.00 16.38 584 GLY D C 1
ATOM 18774 O O . GLY D 1 576 ? 52.620 37.904 95.965 1.00 21.43 584 GLY D O 1
ATOM 18775 N N . ASN D 1 577 ? 54.289 38.227 94.527 1.00 16.10 585 ASN D N 1
ATOM 18776 C CA . ASN D 1 577 ? 54.934 36.984 94.905 1.00 15.34 585 ASN D CA 1
ATOM 18777 C C . ASN D 1 577 ? 56.119 37.323 95.794 1.00 16.00 585 ASN D C 1
ATOM 18778 O O . ASN D 1 577 ? 56.283 38.475 96.206 1.00 15.29 585 ASN D O 1
ATOM 18783 N N . TYR D 1 578 ? 56.932 36.331 96.125 1.00 15.61 586 TYR D N 1
ATOM 18784 C CA . TYR D 1 578 ? 58.106 36.593 96.933 1.00 14.86 586 TYR D CA 1
ATOM 18785 C C . TYR D 1 578 ? 59.327 36.655 96.029 1.00 15.23 586 TYR D C 1
ATOM 18786 O O . TYR D 1 578 ? 59.666 35.672 95.376 1.00 13.18 586 TYR D O 1
ATOM 18795 N N . VAL D 1 579 ? 59.973 37.820 95.977 1.00 13.68 587 VAL D N 1
ATOM 18796 C CA . VAL D 1 579 ? 60.978 38.074 94.947 1.00 14.52 587 VAL D CA 1
ATOM 18797 C C . VAL D 1 579 ? 62.181 37.148 95.088 1.00 15.18 587 VAL D C 1
ATOM 18798 O O . VAL D 1 579 ? 62.848 36.839 94.108 1.00 15.62 587 VAL D O 1
ATOM 18802 N N . ALA D 1 580 ? 62.457 36.721 96.317 1.00 18.09 588 ALA D N 1
ATOM 18803 C CA . ALA D 1 580 ? 63.626 35.892 96.606 1.00 17.55 588 ALA D CA 1
ATOM 18804 C C . ALA D 1 580 ? 63.268 34.403 96.712 1.00 17.84 588 ALA D C 1
ATOM 18805 O O . ALA D 1 580 ? 64.009 33.614 97.308 1.00 17.95 588 ALA D O 1
ATOM 18807 N N . TYR D 1 581 ? 62.132 34.022 96.139 1.00 17.08 589 TYR D N 1
ATOM 18808 C CA . TYR D 1 581 ? 61.742 32.618 96.095 1.00 17.57 589 TYR D CA 1
ATOM 18809 C C . TYR D 1 581 ? 62.775 31.793 95.327 1.00 17.70 589 TYR D C 1
ATOM 18810 O O . TYR D 1 581 ? 63.299 32.222 94.297 1.00 17.12 589 TYR D O 1
ATOM 18819 N N . GLU D 1 582 ? 63.083 30.614 95.850 1.00 17.88 590 GLU D N 1
ATOM 18820 C CA . GLU D 1 582 ? 63.955 29.678 95.155 1.00 18.65 590 GLU D CA 1
ATOM 18821 C C . GLU D 1 582 ? 63.315 28.304 95.196 1.00 21.76 590 GLU D C 1
ATOM 18822 O O . GLU D 1 582 ? 62.634 27.959 96.163 1.00 21.21 590 GLU D O 1
ATOM 18828 N N . ILE D 1 583 ? 63.519 27.511 94.152 1.00 24.63 591 ILE D N 1
ATOM 18829 C CA . ILE D 1 583 ? 62.993 26.153 94.168 1.00 26.37 591 ILE D CA 1
ATOM 18830 C C . ILE D 1 583 ? 63.856 25.292 95.084 1.00 27.59 591 ILE D C 1
ATOM 18831 O O . ILE D 1 583 ? 65.084 25.204 94.920 1.00 22.47 591 ILE D O 1
ATOM 18836 N N . ALA D 1 584 ? 63.185 24.683 96.061 1.00 33.30 592 ALA D N 1
ATOM 18837 C CA . ALA D 1 584 ? 63.825 23.874 97.094 1.00 40.68 592 ALA D CA 1
ATOM 18838 C C . ALA D 1 584 ? 64.700 22.763 96.500 1.00 41.84 592 ALA D C 1
ATOM 18839 O O . ALA D 1 584 ? 65.926 22.773 96.659 1.00 39.92 592 ALA D O 1
ATOM 18841 N N . LYS D 1 585 ? 64.072 21.806 95.824 1.00 40.09 593 LYS D N 1
ATOM 18842 C CA . LYS D 1 585 ? 64.815 20.696 95.233 1.00 47.08 593 LYS D CA 1
ATOM 18843 C C . LYS D 1 585 ? 64.454 20.565 93.755 1.00 38.19 593 LYS D C 1
ATOM 18844 O O . LYS D 1 585 ? 63.574 19.789 93.386 1.00 36.60 593 LYS D O 1
ATOM 18850 N N . PRO D 1 586 ? 65.141 21.347 92.910 1.00 29.88 594 PRO D N 1
ATOM 18851 C CA . PRO D 1 586 ? 64.804 21.540 91.500 1.00 30.31 594 PRO D CA 1
ATOM 18852 C C . PRO D 1 586 ? 64.873 20.263 90.665 1.00 34.01 594 PRO D C 1
ATOM 18853 O O . PRO D 1 586 ? 65.895 19.588 90.653 1.00 35.06 594 PRO D O 1
ATOM 18857 N N . LYS D 1 587 ? 63.787 19.944 89.971 1.00 34.51 595 LYS D N 1
ATOM 18858 C CA . LYS D 1 587 ? 63.784 18.832 89.023 1.00 42.39 595 LYS D CA 1
ATOM 18859 C C . LYS D 1 587 ? 64.173 19.307 87.613 1.00 41.81 595 LYS D C 1
ATOM 18860 O O . LYS D 1 587 ? 64.041 20.489 87.292 1.00 37.24 595 LYS D O 1
ATOM 18866 N N . PRO D 1 588 ? 64.661 18.380 86.770 1.00 41.96 596 PRO D N 1
ATOM 18867 C CA . PRO D 1 588 ? 65.164 18.675 85.421 1.00 36.94 596 PRO D CA 1
ATOM 18868 C C . PRO D 1 588 ? 64.240 19.552 84.551 1.00 31.53 596 PRO D C 1
ATOM 18869 O O . PRO D 1 588 ? 64.730 20.410 83.815 1.00 25.91 596 PRO D O 1
ATOM 18873 N N . ASP D 1 589 ? 62.927 19.361 84.642 1.00 26.91 597 ASP D N 1
ATOM 18874 C CA . ASP D 1 589 ? 61.993 20.152 83.828 1.00 29.25 597 ASP D CA 1
ATOM 18875 C C . ASP D 1 589 ? 61.734 21.574 84.365 1.00 24.18 597 ASP D C 1
ATOM 18876 O O . ASP D 1 589 ? 61.043 22.367 83.723 1.00 24.81 597 ASP D O 1
ATOM 18881 N N . GLN D 1 590 ? 62.290 21.900 85.528 1.00 21.52 598 GLN D N 1
ATOM 18882 C CA . GLN D 1 590 ? 62.015 23.193 86.164 1.00 19.31 598 GLN D CA 1
ATOM 18883 C C . GLN D 1 590 ? 63.030 24.233 85.720 1.00 16.39 598 GLN D C 1
ATOM 18884 O O . GLN D 1 590 ? 63.933 24.621 86.467 1.00 16.74 598 GLN D O 1
ATOM 18890 N N . TRP D 1 591 ? 62.861 24.692 84.488 1.00 16.09 599 TRP D N 1
ATOM 18891 C CA . TRP D 1 591 ? 63.862 25.529 83.842 1.00 14.84 599 TRP D CA 1
ATOM 18892 C C . TRP D 1 591 ? 64.045 26.866 84.547 1.00 15.12 599 TRP D C 1
ATOM 18893 O O . TRP D 1 591 ? 65.096 27.482 84.425 1.00 13.04 599 TRP D O 1
ATOM 18904 N N . LYS D 1 592 ? 63.034 27.290 85.305 1.00 15.62 600 LYS D N 1
ATOM 18905 C CA . LYS D 1 592 ? 63.056 28.590 85.967 1.00 16.45 600 LYS D CA 1
ATOM 18906 C C . LYS D 1 592 ? 63.973 28.650 87.180 1.00 15.07 600 LYS D C 1
ATOM 18907 O O . LYS D 1 592 ? 64.251 29.728 87.681 1.00 13.67 600 LYS D O 1
ATOM 18913 N N . ALA D 1 593 ? 64.429 27.498 87.654 1.00 15.54 601 ALA D N 1
ATOM 18914 C CA . ALA D 1 593 ? 65.192 27.433 88.893 1.00 15.33 601 ALA D CA 1
ATOM 18915 C C . ALA D 1 593 ? 66.344 28.438 88.954 1.00 14.50 601 ALA D C 1
ATOM 18916 O O . ALA D 1 593 ? 66.490 29.162 89.932 1.00 17.43 601 ALA D O 1
ATOM 18918 N N . ASP D 1 594 ? 67.170 28.475 87.920 1.00 14.39 602 ASP D N 1
ATOM 18919 C CA . ASP D 1 594 ? 68.331 29.359 87.910 1.00 15.17 602 ASP D CA 1
ATOM 18920 C C . ASP D 1 594 ? 67.933 30.834 87.871 1.00 13.53 602 ASP D C 1
ATOM 18921 O O . ASP D 1 594 ? 68.676 31.694 88.340 1.00 13.13 602 ASP D O 1
ATOM 18926 N N . TYR D 1 595 ? 66.765 31.123 87.307 1.00 12.90 603 TYR D N 1
ATOM 18927 C CA . TYR D 1 595 ? 66.321 32.510 87.142 1.00 13.68 603 TYR D CA 1
ATOM 18928 C C . TYR D 1 595 ? 65.737 33.037 88.436 1.00 12.41 603 TYR D C 1
ATOM 18929 O O . TYR D 1 595 ? 65.950 34.194 88.777 1.00 11.94 603 TYR D O 1
ATOM 18938 N N . TYR D 1 596 ? 65.045 32.170 89.172 1.00 13.48 604 TYR D N 1
ATOM 18939 C CA . TYR D 1 596 ? 64.629 32.471 90.537 1.00 13.35 604 TYR D CA 1
ATOM 18940 C C . TYR D 1 596 ? 65.840 32.700 91.441 1.00 13.89 604 TYR D C 1
ATOM 18941 O O . TYR D 1 596 ? 65.872 33.644 92.225 1.00 14.50 604 TYR D O 1
ATOM 18950 N N . HIS D 1 597 ? 66.838 31.832 91.356 1.00 14.75 605 HIS D N 1
ATOM 18951 C CA . HIS D 1 597 ? 68.020 32.005 92.192 1.00 16.50 605 HIS D CA 1
ATOM 18952 C C . HIS D 1 597 ? 68.674 33.361 91.920 1.00 15.48 605 HIS D C 1
ATOM 18953 O O . HIS D 1 597 ? 69.101 34.077 92.831 1.00 13.11 605 HIS D O 1
ATOM 18960 N N . GLN D 1 598 ? 68.783 33.685 90.644 1.00 14.29 606 GLN D N 1
ATOM 18961 C CA . GLN D 1 598 ? 69.404 34.923 90.234 1.00 15.10 606 GLN D CA 1
ATOM 18962 C C . GLN D 1 598 ? 68.616 36.133 90.771 1.00 14.87 606 GLN D C 1
ATOM 18963 O O . GLN D 1 598 ? 69.208 37.137 91.177 1.00 10.99 606 GLN D O 1
ATOM 18969 N N . LYS D 1 599 ? 67.288 36.024 90.794 1.00 13.91 607 LYS D N 1
ATOM 18970 C CA . LYS D 1 599 ? 66.456 37.066 91.387 1.00 15.32 607 LYS D CA 1
ATOM 18971 C C . LYS D 1 599 ? 66.706 37.202 92.884 1.00 14.52 607 LYS D C 1
ATOM 18972 O O . LYS D 1 599 ? 66.862 38.302 93.374 1.00 13.18 607 LYS D O 1
ATOM 18978 N N . ALA D 1 600 ? 66.704 36.084 93.605 1.00 14.28 608 ALA D N 1
ATOM 18979 C CA . ALA D 1 600 ? 66.911 36.094 95.051 1.00 14.83 608 ALA D CA 1
ATOM 18980 C C . ALA D 1 600 ? 68.260 36.716 95.348 1.00 16.75 608 ALA D C 1
ATOM 18981 O O . ALA D 1 600 ? 68.481 37.376 96.370 1.00 17.58 608 ALA D O 1
ATOM 18983 N N . HIS D 1 601 ? 69.178 36.494 94.430 1.00 17.15 609 HIS D N 1
ATOM 18984 C CA . HIS D 1 601 ? 70.508 36.996 94.594 1.00 19.42 609 HIS D CA 1
ATOM 18985 C C . HIS D 1 601 ? 70.569 38.477 94.289 1.00 19.19 609 HIS D C 1
ATOM 18986 O O . HIS D 1 601 ? 71.104 39.278 95.055 1.00 17.50 609 HIS D O 1
ATOM 18993 N N . MET D 1 602 ? 70.017 38.845 93.152 1.00 16.30 610 MET D N 1
ATOM 18994 C CA . MET D 1 602 ? 70.147 40.204 92.719 1.00 17.21 610 MET D CA 1
ATOM 18995 C C . MET D 1 602 ? 69.280 41.171 93.528 1.00 17.11 610 MET D C 1
ATOM 18996 O O . MET D 1 602 ? 69.590 42.356 93.576 1.00 16.72 610 MET D O 1
ATOM 19001 N N . ILE D 1 603 ? 68.215 40.696 94.172 1.00 16.48 611 ILE D N 1
ATOM 19002 C CA . ILE D 1 603 ? 67.367 41.605 94.957 1.00 18.32 611 ILE D CA 1
ATOM 19003 C C . ILE D 1 603 ? 68.077 42.070 96.236 1.00 22.97 611 ILE D C 1
ATOM 19004 O O . ILE D 1 603 ? 67.917 43.224 96.654 1.00 20.14 611 ILE D O 1
ATOM 19009 N N . GLU D 1 604 ? 68.841 41.171 96.860 1.00 24.08 612 GLU D N 1
ATOM 19010 C CA . GLU D 1 604 ? 69.664 41.516 98.022 1.00 25.16 612 GLU D CA 1
ATOM 19011 C C . GLU D 1 604 ? 70.697 42.562 97.594 1.00 22.79 612 GLU D C 1
ATOM 19012 O O . GLU D 1 604 ? 70.965 43.534 98.301 1.00 18.46 612 GLU D O 1
ATOM 19018 N N . LYS D 1 605 ? 71.270 42.362 96.416 1.00 21.72 613 LYS D N 1
ATOM 19019 C CA . LYS D 1 605 ? 72.259 43.294 95.906 1.00 20.88 613 LYS D CA 1
ATOM 19020 C C . LYS D 1 605 ? 71.680 44.666 95.588 1.00 22.33 613 LYS D C 1
ATOM 19021 O O . LYS D 1 605 ? 72.348 45.685 95.776 1.00 18.33 613 LYS D O 1
ATOM 19027 N N . PHE D 1 606 ? 70.440 44.701 95.111 1.00 19.95 614 PHE D N 1
ATOM 19028 C CA . PHE D 1 606 ? 69.804 45.978 94.838 1.00 18.00 614 PHE D CA 1
ATOM 19029 C C . PHE D 1 606 ? 69.544 46.710 96.139 1.00 18.09 614 PHE D C 1
ATOM 19030 O O . PHE D 1 606 ? 69.584 47.928 96.172 1.00 17.61 614 PHE D O 1
ATOM 19038 N N . TYR D 1 607 ? 69.263 45.960 97.199 1.00 19.79 615 TYR D N 1
ATOM 19039 C CA . TYR D 1 607 ? 69.041 46.547 98.512 1.00 23.25 615 TYR D CA 1
ATOM 19040 C C . TYR D 1 607 ? 70.299 47.295 98.942 1.00 25.29 615 TYR D C 1
ATOM 19041 O O . TYR D 1 607 ? 70.245 48.426 99.433 1.00 20.87 615 TYR D O 1
ATOM 19050 N N . GLN D 1 608 ? 71.435 46.642 98.757 1.00 23.79 616 GLN D N 1
ATOM 19051 C CA . GLN D 1 608 ? 72.691 47.202 99.188 1.00 26.39 616 GLN D CA 1
ATOM 19052 C C . GLN D 1 608 ? 72.999 48.456 98.374 1.00 25.46 616 GLN D C 1
ATOM 19053 O O . GLN D 1 608 ? 73.571 49.422 98.881 1.00 20.22 616 GLN D O 1
ATOM 19059 N N . TYR D 1 609 ? 72.589 48.438 97.111 1.00 22.80 617 TYR D N 1
ATOM 19060 C CA . TYR D 1 609 ? 72.770 49.587 96.241 1.00 19.93 617 TYR D CA 1
ATOM 19061 C C . TYR D 1 609 ? 71.923 50.771 96.693 1.00 19.62 617 TYR D C 1
ATOM 19062 O O . TYR D 1 609 ? 72.367 51.912 96.622 1.00 18.92 617 TYR D O 1
ATOM 19071 N N . VAL D 1 610 ? 70.711 50.500 97.161 1.00 19.24 618 VAL D N 1
ATOM 19072 C CA . VAL D 1 610 ? 69.872 51.543 97.738 1.00 21.39 618 VAL D CA 1
ATOM 19073 C C . VAL D 1 610 ? 70.566 52.138 98.957 1.00 21.49 618 VAL D C 1
ATOM 19074 O O . VAL D 1 610 ? 70.731 53.345 99.044 1.00 21.44 618 VAL D O 1
ATOM 19078 N N . GLN D 1 611 ? 70.957 51.280 99.896 1.00 22.47 619 GLN D N 1
ATOM 19079 C CA . GLN D 1 611 ? 71.671 51.706 101.103 1.00 23.25 619 GLN D CA 1
ATOM 19080 C C . GLN D 1 611 ? 72.806 52.707 100.773 1.00 22.67 619 GLN D C 1
ATOM 19081 O O . GLN D 1 611 ? 72.953 53.726 101.466 1.00 24.08 619 GLN D O 1
ATOM 19087 N N . GLU D 1 612 ? 73.570 52.430 99.706 1.00 21.83 620 GLU D N 1
ATOM 19088 C CA . GLU D 1 612 ? 74.763 53.222 99.325 1.00 22.62 620 GLU D CA 1
ATOM 19089 C C . GLU D 1 612 ? 74.494 54.437 98.421 1.00 24.91 620 GLU D C 1
ATOM 19090 O O . GLU D 1 612 ? 75.380 55.276 98.208 1.00 22.27 620 GLU D O 1
ATOM 19096 N N . ASN D 1 613 ? 73.277 54.547 97.904 1.00 22.67 621 ASN D N 1
ATOM 19097 C CA . ASN D 1 613 ? 72.998 55.618 96.970 1.00 21.80 621 ASN D CA 1
ATOM 19098 C C . ASN D 1 613 ? 71.695 56.406 97.200 1.00 20.11 621 ASN D C 1
ATOM 19099 O O . ASN D 1 613 ? 71.461 57.381 96.502 1.00 20.29 621 ASN D O 1
ATOM 19104 N N . HIS D 1 614 ? 70.876 56.019 98.183 1.00 21.18 622 HIS D N 1
ATOM 19105 C CA . HIS D 1 614 ? 69.601 56.711 98.441 1.00 25.22 622 HIS D CA 1
ATOM 19106 C C . HIS D 1 614 ? 69.785 58.134 98.963 1.00 28.29 622 HIS D C 1
ATOM 19107 O O . HIS D 1 614 ? 69.040 59.028 98.573 1.00 25.69 622 HIS D O 1
ATOM 19114 N N . ALA D 1 615 ? 70.765 58.332 99.846 1.00 33.43 623 ALA D N 1
ATOM 19115 C CA . ALA D 1 615 ? 70.949 59.611 100.551 1.00 33.77 623 ALA D CA 1
ATOM 19116 C C . ALA D 1 615 ? 71.158 60.779 99.585 1.00 32.82 623 ALA D C 1
ATOM 19117 O O . ALA D 1 615 ? 70.670 61.878 99.824 1.00 36.86 623 ALA D O 1
ATOM 19119 N N . ASP D 1 616 ? 71.863 60.540 98.487 1.00 33.36 624 ASP D N 1
ATOM 19120 C CA . ASP D 1 616 ? 72.085 61.598 97.501 1.00 32.70 624 ASP D CA 1
ATOM 19121 C C . ASP D 1 616 ? 71.162 61.476 96.276 1.00 31.57 624 ASP D C 1
ATOM 19122 O O . ASP D 1 616 ? 71.369 62.130 95.268 1.00 26.66 624 ASP D O 1
ATOM 19127 N N . GLY D 1 617 ? 70.132 60.646 96.370 1.00 29.06 625 GLY D N 1
ATOM 19128 C CA . GLY D 1 617 ? 69.140 60.548 95.299 1.00 27.08 625 GLY D CA 1
ATOM 19129 C C . GLY D 1 617 ? 69.563 59.744 94.077 1.00 26.96 625 GLY D C 1
ATOM 19130 O O . GLY D 1 617 ? 69.178 60.050 92.946 1.00 26.49 625 GLY D O 1
ATOM 19131 N N . PHE D 1 618 ? 70.361 58.709 94.299 1.00 24.29 626 PHE D N 1
ATOM 19132 C CA . PHE D 1 618 ? 70.730 57.784 93.230 1.00 22.30 626 PHE D CA 1
ATOM 19133 C C . PHE D 1 618 ? 71.417 58.446 92.027 1.00 27.45 626 PHE D C 1
ATOM 19134 O O . PHE D 1 618 ? 71.083 58.120 90.886 1.00 28.01 626 PHE D O 1
ATOM 19142 N N . LYS D 1 619 ? 72.381 59.341 92.288 1.00 31.45 627 LYS D N 1
ATOM 19143 C CA . LYS D 1 619 ? 73.213 59.999 91.250 1.00 35.41 627 LYS D CA 1
ATOM 19144 C C . LYS D 1 619 ? 74.060 58.998 90.463 1.00 29.65 627 LYS D C 1
ATOM 19145 O O . LYS D 1 619 ? 74.245 59.118 89.256 1.00 26.57 627 LYS D O 1
ATOM 19151 N N . THR D 1 620 ? 74.594 58.020 91.181 1.00 29.87 628 THR D N 1
ATOM 19152 C CA . THR D 1 620 ? 75.309 56.904 90.570 1.00 29.26 628 THR D CA 1
ATOM 19153 C C . THR D 1 620 ? 74.274 55.860 90.146 1.00 24.32 628 THR D C 1
ATOM 19154 O O . THR D 1 620 ? 73.458 55.417 90.954 1.00 25.10 628 THR D O 1
ATOM 19158 N N . SER D 1 621 ? 74.302 55.468 88.879 1.00 23.38 629 SER D N 1
ATOM 19159 C CA . SER D 1 621 ? 73.293 54.550 88.361 1.00 21.73 629 SER D CA 1
ATOM 19160 C C . SER D 1 621 ? 73.542 53.151 88.899 1.00 18.94 629 SER D C 1
ATOM 19161 O O . SER D 1 621 ? 74.595 52.865 89.452 1.00 19.18 629 SER D O 1
ATOM 19164 N N . TRP D 1 622 ? 72.545 52.293 88.798 1.00 17.93 630 TRP D N 1
ATOM 19165 C CA . TRP D 1 622 ? 72.694 50.892 89.176 1.00 16.04 630 TRP D CA 1
ATOM 19166 C C . TRP D 1 622 ? 73.800 50.184 88.378 1.00 18.21 630 TRP D C 1
ATOM 19167 O O . TRP D 1 622 ? 74.557 49.363 88.922 1.00 18.48 630 TRP D O 1
ATOM 19178 N N . SER D 1 623 ? 73.908 50.514 87.098 1.00 19.22 631 SER D N 1
ATOM 19179 C CA . SER D 1 623 ? 74.912 49.885 86.248 1.00 26.51 631 SER D CA 1
ATOM 19180 C C . SER D 1 623 ? 76.346 50.211 86.671 1.00 29.37 631 SER D C 1
ATOM 19181 O O . SER D 1 623 ? 77.191 49.305 86.825 1.00 35.08 631 SER D O 1
ATOM 19184 N N . GLN D 1 624 ? 76.612 51.505 86.850 1.00 29.74 632 GLN D N 1
ATOM 19185 C CA . GLN D 1 624 ? 77.919 51.971 87.324 1.00 33.67 632 GLN D CA 1
ATOM 19186 C C . GLN D 1 624 ? 78.280 51.299 88.631 1.00 31.65 632 GLN D C 1
ATOM 19187 O O . GLN D 1 624 ? 79.434 50.959 88.856 1.00 36.07 632 GLN D O 1
ATOM 19193 N N . TRP D 1 625 ? 77.295 51.145 89.510 1.00 28.37 633 TRP D N 1
ATOM 19194 C CA . TRP D 1 625 ? 77.534 50.556 90.818 1.00 29.38 633 TRP D CA 1
ATOM 19195 C C . TRP D 1 625 ? 77.791 49.059 90.690 1.00 33.35 633 TRP D C 1
ATOM 19196 O O . TRP D 1 625 ? 78.673 48.513 91.364 1.00 34.21 633 TRP D O 1
ATOM 19207 N N . LEU D 1 626 ? 77.015 48.381 89.849 1.00 33.49 634 LEU D N 1
ATOM 19208 C CA . LEU D 1 626 ? 77.262 46.964 89.633 1.00 35.57 634 LEU D CA 1
ATOM 19209 C C . LEU D 1 626 ? 78.666 46.779 89.112 1.00 36.66 634 LEU D C 1
ATOM 19210 O O . LEU D 1 626 ? 79.369 45.856 89.514 1.00 42.53 634 LEU D O 1
ATOM 19215 N N . ALA D 1 627 ? 79.087 47.680 88.239 1.00 37.89 635 ALA D N 1
ATOM 19216 C CA . ALA D 1 627 ? 80.455 47.644 87.747 1.00 41.43 635 ALA D CA 1
ATOM 19217 C C . ALA D 1 627 ? 81.449 48.317 88.725 1.00 42.77 635 ALA D C 1
ATOM 19218 O O . ALA D 1 627 ? 81.917 49.425 88.468 1.00 44.62 635 ALA D O 1
ATOM 19220 N N . ALA D 1 628 ? 81.756 47.648 89.846 1.00 48.95 636 ALA D N 1
ATOM 19221 C CA . ALA D 1 628 ? 82.766 48.108 90.822 1.00 53.70 636 ALA D CA 1
ATOM 19222 C C . ALA D 1 628 ? 83.169 46.957 91.744 1.00 57.02 636 ALA D C 1
ATOM 19223 O O . ALA D 1 628 ? 82.336 46.131 92.125 1.00 65.27 636 ALA D O 1
#

Sequence (2360 aa):
PAVVKNPPKLALKIDRADVNQLPRNFRMGSDKYVGVTKTGIMPTRKGMDTMNVSASSCFSEKELEAILKKVPVKPSQFYDVDLRGESHGYLNGTAVSWFANHDWGNDGRTEDIIIPLEKEQLASLKGSTVKSIYRFDDKKNVILSPVYVNYNKVRTEEEMVKQHGANYFRLTLQDHFRPDDPDVDKFLEFYKSLPKDAWLHYHSYAGMGRTTIFMVMHDILKNAKDVSFDDIIQRQKLIGIVDLSEIPDKKKNYGRKAYIERYQFVQHFYDYVKENPDLKTPYSVWAKKNKVNSWEEPDYNGYIWRLDTKDRNQLPRNFRTMNSAFRTDVNVKKTGKGFTPTPTRKGLDTLYMSGSAEFSNGELQAMLPVLKQQAKGPIYIMDLRQETHGVFNGNAVSWYGLRDWGNLGKNKAEVLKDENSRLNAARGKSLIVAELDKDKMPIDPKPVKIESVMTEQQLVEKNGLHYYRIAATDHIWPSAANIDEFINFTRTMPANAWLHFHSQAGAGRTTAYMAMYDMMKNPDVSLGDILSRQYLLGGNYVAYEIAKPKPDQWKADYYHQKAHMIEKFYQYVQENHADGFKTSWSQWLAAPAVVKNPPKLALKIDRADVNQLPRNFRMGSDKYVGVTKTGIMPTRKGMDTMNVSASSCFSEKELEAILKKVPVKPSQFYDVDLRGESHGYLNGTAVSWFANHDWGNDGRTEDIIIPLEKEQLASLKGSTVKSIYRFDDKKNVILSPVYVNYNKVRTEEEMVKQHGANYFRLTLQDHFRPDDPDVDKFLEFYKSLPKDAWLHYHSYAGMGRTTIFMVMHDILKNAKDVSFDDIIQRQKLIGIVDLSEIPDKKKNYGRKAYIERYQFVQHFYDYVKENPDLKTPYSVWAKKNKVNSWEEPDYNGYIWRLDTKDRNQLPRNFRTMNSAFRTDVNVKKTGKGFTPTPTRKGLDTLYMSGSAEFSNGELQAMLPVLKQQAKGPIYIMDLRQETHGVFNGNAVSWYGLRDWGNLGKNKAEVLKDENSRLNAARGKSLIVAELDKDKMPIDPKPVKIESVMTEQQLVEKNGLHYYRIAATDHIWPSAANIDEFINFTRTMPANAWLHFHSQAGAGRTTAYMAMYDMMKNPDVSLGDILSRQYLLGGNYVAYEIAKPKPDQWKADYYHQKAHMIEKFYQYVQENHADGFKTSWSQWLAAPAVVKNPPKLALKIDRADVNQLPRNFRMGSDKYVGVTKTGIMPTRKGMDTMNVSASSCFSEKELEAILKKVPVKPSQFYDVDLRGESHGYLNGTAVSWFANHDWGNDGRTEDIIIPLEKEQLASLKGSTVKSIYRFDDKKNVILSPVYVNYNKVRTEEEMVKQHGANYFRLTLQDHFRPDDPDVDKFLEFYKSLPKDAWLHYHSYAGMGRTTIFMVMHDILKNAKDVSFDDIIQRQKLIGIVDLSEIPDKKKNYGRKAYIERYQFVQHFYDYVKENPDLKTPYSVWAKKNKVNSWEEPDYNGYIWRLDTKDRNQLPRNFRTMNSAFRTDVNVKKTGKGFTPTPTRKGLDTLYMSGSAEFSNGELQAMLPVLKQQAKGPIYIMDLRQETHGVFNGNAVSWYGLRDWGNLGKNKAEVLKDENSRLNAARGKSLIVAELDKDKMPIDPKPVKIESVMTEQQLVEKNGLHYYRIAATDHIWPSAANIDEFINFTRTMPANAWLHFHSQAGAGRTTAYMAMYDMMKNPDVSLGDILSRQYLLGGNYVAYEIAKPKPDQWKADYYHQKAHMIEKFYQYVQENHADGFKTSWSQWLAAPAVVKNPPKLALKIDRADVNQLPRNFRMGSDKYVGVTKTGIMPTRKGMDTMNVSASSCFSEKELEAILKKVPVKPSQFYDVDLRGESHGYLNGTAVSWFANHDWGNDGRTEDIIIPLEKEQLASLKGSTVKSIYRFDDKKNVILSPVYVNYNKVRTEEEMVKQHGANYFRLTLQDHFRPDDPDVDKFLEFYKSLPKDAWLHYHSYAGMGRTTIFMVMHDILKNAKDVSFDDIIQRQKLIGIVDLSEIPDKKKNYGRKAYIERYQFVQHFYDYVKENPDLKTPYSVWAKKNKVNSWEEPDYNGYIWRLDTKDRNQLPRNFRTMNSAFRTDVNVKKTGKGFTPTPTRKGLDTLYMSGSAEFSNGELQAMLPVLKQQAKGPIYIMDLRQETHGVFNGNAVSWYGLRDWGNLGKNKAEVLKDENSRLNAARGKSLIVAELDKDKMPIDPKPVKIESVMTEQQLVEKNGLHYYRIAATDHIWPSAANIDEFINFTRTMPANAWLHFHSQAGAGRTTAYMAMYDMMKNPDVSLGDILSRQYLLGGNYVAYEIAKPKPDQWKADYYHQKAHMIEKFYQYVQENHADGFKTSWSQWLAA

InterPro domains:
  IPR000387 Tyrosine-specific protein phosphatases domain [PS50056] (231-283)
  IPR000387 Tyrosine-specific protein phosphatases domain [PS50056] (529-576)
  IPR016130 Protein-tyrosine phosphatase, active site [PS00383] (546-556)
  IPR029021 Protein-tyrosine phosphatase-like [G3DSA:3.90.190.10] (47-342)
  IPR029021 Protein-tyrosine phosphatase-like [G3DSA:3.90.190.10] (388-634)
  IPR029021 Protein-tyrosine phosphatase-like [SSF52799] (51-322)
  IPR029021 Protein-tyrosine phosphatase-like [SSF52799] (341-635)
  IPR050561 Protein Tyrosine Phosphatase [PTHR23339] (501-564)

Nearest PDB structures (foldseek):
  4wu3-assembly2_D  TM=9.998E-01  e=0.000E+00  Mitsuokella multacida
  3f41-assembly1_B  TM=9.967E-01  e=0.000E+00  Mitsuokella multacida
  2b4p-assembly2_B  TM=9.031E-01  e=2.692E-37  Selenomonas ruminantium
  3moz-assembly1_B  TM=9.054E-01  e=1.962E-36  Selenomonas ruminantium
  1u26-assembly1_A  TM=9.087E-01  e=2.420E-35  Selenomonas ruminantium